Protein 8R1O (pdb70)

Nearest PDB structures (foldseek):
  8r1o-assembly1_C  TM=1.003E+00  e=1.186E-67  Thermochaetoides thermophila DSM 1495
  8pel-assembly1_C  TM=9.789E-01  e=1.411E-55  Thermochaetoides thermophila DSM 1495
  2wnr-assembly1_E  TM=8.772E-01  e=3.659E-22  Methanothermobacter thermautotrophicus
  9g8n-assembly1_N  TM=9.157E-01  e=3.297E-21  Homo sapiens
  5k36-assembly1_A  TM=8.567E-01  e=1.113E-18  Saccharomyces cerevisiae S288C

Foldseek 3Di:
DDDDADDVVLLVVQLVQLVVQAHPVRDGQLDFADWDWDADPAFLWIWIDRDQWIKIKGKDKDKDQAPDPQQFWAEEAEAEQEDCLQPVNHHPPDDDPVRVVLRVLQVLQVVLVPFADRVVQRLGGNGIGIYMYMYMYGNYAFFDCSQRRLLRNLLSLQRHFAFDWDQDPNDIDTDDCVRDPTHRGHTDWRKGKWKWFAAPPQRPRIGTTHTNNRVSNTQWMKIWIATLVLRTSDIDRPDGRDDPVVVVVVNSVSVNVVNNVSVVVSVVVSVVVVVVVPD/DPVPADQLGFADKDKAWCPDVPALTWMWIDGHFWTKIKGKHAWAAVAQFAQEFEAEAEDCQQDPHNVVCVVVVVVRVVLRVLLRQLQVVWFPRNVPGRTYMYMYMYGNHAFDPNSQRRNQRRQSRCVRSVGHTNARQHKWKKWWPAAQVSVDPPTAIGIRDTPVCVVPTFMWMFTAGHLDLHTSDIGGPGDHDPVRVVRRSVSGSVVRNVVRVVSVVNVVVVVVVVVVPD/DDDLVVCCVPVVLVSQVPQQDQDPPDPPRHGAGPVRHHQLGFFAKAWDKCPDVQALTWIWIDGPQWTKIKGKHKDKFFVVNFPPDDWDPCVVACCPSRVLEAEFEAADAPLDPCRDPPHDDDCVRVVLRVVLVVLVVLVPQFPQVVQFAWAPPCPITGGIGIRIYIYMYTSHAFAPPNQRVNLRSLLRLQRRWAFRWYADVVVRDIDGDPPHTHHTPGPFDWGKWKWFWRFPPVRDIRTHTRQTNVRCVRGQWMKMWIWTCPVVDTDTSDIDTDRDDPCDPVNVVVVSVSVVVVVVSVVVNSD/DEQVDQDKDKDKCPPVVALIWMWIDYNWWIKIKGKHEFAADDPVPQAQAFAQEFEAEAELDDGDEQLRVVLRVLLRQLVVQWFPRRVRRRTYMYIYMYTNTAPDDPVDDDDRHDRDHQLLCSQNRLLRSQLRCVRSVGHTPFGKGKKKWFFADDDPDTDTDISDGSNSNVNGQKMWMWMATPVRHTRDTDMDHDDDVVVSVVVSCVGRPDVPVVVVSVVNSCVVCCVVCVVVD/DDADAQLLLLVLLVQCQDPQRCHPVSDHQQDAFDKDKDWCPDPPFLTKMKIATPVGWIKIKTKHWDKDFDCDFDLLEAEAAAAPPDPSDDPLRVVLRVVLSLLQCLVRVLRVLQCQAPGIGTRMYMYMYGPDHCNDRCNQVSQLRVLRRLQSRFDFQFPDDHVPRTDGDDDSVVGAGRCHVLGRKHKWWWFDRNLDIGTNHDRSNLLNGLWIKTWIWGFVCGRIDTRDIDTDPRNVQVYDWFDDDPPDDPDPDRSTGDRNDDHDDPVSVVVNVVQVPPSPGSVNVSCVVSVPHDD/DVVDDDDDPDADDPDDDPPVDPCVVPDFAAQPDPQLDAFDKDKAWCPPVVALIWMKIWTALRNDPPNIAWIKIKGKHAWAADDVVVQFDQFAAEFEFEAEACQQALGVDDPDGDVLRVVLRVLLSQLQVQFFGRNVDGSTYMYMYMYGDGFSDRNPVVVVLPDCVLSSLLNSQRSLLRSLLRCVSSVGHTNARWGKWKWFFADQDPDHTDIGTHDDSSNGPDTQKMKIFGAGVVVRDTRGIDIDHDDPPVVVVVVVVRVVSSVSRRVVSVVVSVVNVVVVD/DFDWDAFFRWDDVVPQQDDPVDDEAEDEQWDADPVRIITGHHTATKDADNVRSYIYGDDWAAADAADAFFKAWWFFAADDPFWTFTHRGDPQGTATEGQQQAAVDDPVRGDDADHRFIWTWGFHDDDPPDGTYTHQAPVVVSHRPPTTTDDAAWDKAFFILSLLVLVPPPPNCPVVVPCLQCQQQVVDPPLPPNVNHDDWDWDQGSNRIIIIHDPDPLSRVLSRCLSHCCRVVVAGNVSSSVSSVVSSVVSD/DQPDWFAAQAWDDQDLQAAEDEQWDDDPVGSTIGGHHTAGWDADPRYIYGDHLADADQDDAFFWFKWFWADDDQQWTFTDGRHPGTAIEGVVQAAQVPCVPVVCVVVCSVVVVLQHDHGWMWIWGFHDADPVRHTYTHANPLQTGTDAAKDKDFFRLVQLSAAEADDPDQKEWDCFPPRQGTKIWGRRSSRMIIIGHDDPSHNYDDCVNCRRPHDHDDGDPSNVLLSLLLVLQRVLCSNNNHHRYPVLSVLLSVLQQVVQCPDPVHSSDRHCDDPNSVVSVVVSVD/DDWFAAFAWDFFCVAEPEDEQWDDDPRTIGGRAGADKDWCPDVHIHIYGDNDDADAFWKFKWFFAADDQFWTKTKTAGTNNHGDPDIAIAIEGLCQEAQPPSVPGTRQLADHGGFMWTWGFHACDPDGYTYTHQHDLQTGTDWDADPVRATWADPDQQWTAGPPVGDIGGHRDRND

Sequence (2335 aa):
PREVEPSLSERQFVLQALQEGLRLDGRQLDQYRPLSLTFGDQYGVADVTFGKTRVLAKASAEVTVPYADRPLDGIFTIATELSPMTSPTFEVNRPTETEVLLSRLLEKTIRRSGALDTESLCLVAGQKCWSIRVDVHVMSHDGNLVDAACIAVVAALRHFRKPDTSIESGVLTIYTPAEREPVPLSWLHTPFCVTWSFFGDEGEIAVLDATWLEEQVRVGSCTISMNKHGEICQIAKLGGTPVEAVSLLQCTSIALTKVKEFSDLVDKKLAEDFKRRNPRVDGRRWNELRRVHAQIRTQAAADGSSYLEMGHTKVMCVVTGPSEPGKEAEVVVSIVIAGFSSVDRKRHGRNDKRIIEMQSTVANALSASLHTHLFPHSQITISLHVLSQDGSLLAALINAATLACVDAGIPMTDYVVACTAGSTSTYAANDENADPLLDLNHQEEQELPWLTVATLGESDKVAVLVCESRVQVSRLEGMLAVGVDGCKQIRAILDHVVRQKGRRMIREGTFPRGIFAKLSPHPYLLRTLCPDPSNSSSTPQRTNGRRPNEARPFRVNLGSLSHAHGSALVRAGDTTVLCGVRGEVLPVERIPLFRQPDVGRGELKEYDLLVPNIELATGSAPQFLPGVPPTALAQTLSTRVYSLLHSTRLVSAEELRIWYRPVQDRVVAYWVLYIDLVFLSFDGNPFDVAWAAVVAALRDTKLPVARWDPDREMVVCSKTETMKLTIKGLPIACSAAVFLEKKNRHWILLDPDRLEESLCKEVITMVVDFSDGETRIRAIEKQGGTVFGRELIRSFALVAEDRWKVVKEVMKTTTATTAPEAALGVLPRADGSARYSHAGYTVTASVNGPIEAQRRDEHPYEAHVDVIVRPAAGVGGTRERHLESILQSSFAQIILVKSFPRSLIQIVLQVEESPENEYVNTKLVQASLNFAVMPALFQTAMLALLSAGVPMRATATATAIALASENGATKTLIDPSPRQVELAQSVHVFAFTSQDELLLAESEGDFTIKEWDAAYETAKNIPDLRHFIRSTMEAKVATDLHWKSHVLLSPAELAYLHASLSLTPPIRPDGRSPTQFRPLIAETGILPGANGSARVCFADGTEAIVGVKAEVEKTTGEASWVEITVEIPGVRDDDSGMVFLAQLLGEALLADGEFVKKLWINRRYHWKLYIDILLISPPLSYPLPLLSLTTHLALLSTRLPRLKSEGDEDPYFDDDWAVAPYLFPRTRPPITLLVMAVGNNILFDPSKEELAVADVALAVSVTATGRKLRLLSIRTIDPPSRLTPPGVPNSSEPIEPIEGVWRAPRGGAKRLVLGALVQKVLEKGGVVDEVLDALEGVELDRRRINGPAGATIPPVYEDSGISEVKALKIRSRPSNIIRKIYLKTGVTPSASGSAYLELETSANSGVSGLKLSCTVHGPRSLPRSSPFSPHMVVSTHVKYAPFATKQRRGYLRDPTERDLGIHLEAALRGAIIADRWPKSGVDIIISIIEGDQDREASKTQGDEVWDMMNTLSGCITVASAALADAGIDCVDTVAGGVAALVQDSDGSPEIVVDPIPSEHRKILAACCVAYLPMRDEVTNLWFRGDLPASDMDLYTELVEKGIQASRSANRVLVDCLTETVTRPFVLPGETIDPSLVPTHPKHPLRLGPGLRHVPPSDIIPTVAGQLITNLNKNSMWVEYNSQRYVPTQNDLVLAQVLRSTQDSYLCLITPHTPPATLPHLAFESATKKTRPQLQPGQLVYARVSLANRHMDPELECVNPSTGKADGLGPITGPGCVFEVSLGFARRLLMAKSREEGKVGVLEMLAGEDPSIGEAGAGLAFETAVGRNGRVWVGSEDVKTVIIVGRALQETDRGNLTIEGQRKLVRRLLREMRSSSDIVTPGELITTSPQFMRGHGTYIPPGTTSIISSVAGTILRTNKLLSVRPLRARYTPEVGDLVVGRIIEVQARRWRVDVGSTQFASLPLSAINLPGGILRKRTETDELQMRSFFSEGDLLVAEVQGVYGDGGAVLHTRSLKYGKLRNGVFVAVSGMGGGGGVVRSRRQVWTLEGANGAGLIDVVLGVNGYVWIAKHTEDGPGEDPSANMYSSQNDRIEAETMREIARLRGVVMALVENGLRVDEDMVMRGYREAVEMALVSPEGPEDVYLGGERGRQLAAALTAPTLALPGQLLGPISKYQPGPGTHVHESNLYSSLLGTVHVTQPELPTISVSAILPEVGNIVLCRVIRITPRQAVVTILVCGDTVLDAEWQGLIRVQDIRATEKDRVKVYESFRPGDIVRAEVISLGDQANYYLSTARNELGVILATSEAGNTMYPVSWREYRDPITGLTELRKVAKP

Solvent-accessible surface area: 86904 Å² total; per-residue (Å²): 61,156,54,27,63,7,0,48,9,16,82,117,11,1,57,80,0,4,99,89,29,48,2,29,56,40,15,109,42,65,77,21,9,109,41,56,5,70,24,22,73,22,63,0,6,0,24,0,32,0,36,61,0,21,0,4,0,28,0,3,2,40,6,33,15,7,86,93,122,39,61,98,87,2,59,2,35,8,26,5,34,2,1,3,10,4,19,15,8,13,31,56,90,117,98,34,131,55,22,44,44,1,24,45,11,0,11,8,0,1,94,104,2,21,0,18,28,58,123,53,0,43,29,39,73,31,83,17,3,2,10,0,48,0,4,1,6,2,0,2,14,4,0,2,7,22,0,0,0,0,0,0,0,0,0,0,0,63,10,14,58,29,12,32,37,25,97,87,118,63,88,16,31,6,32,10,28,47,83,90,145,26,63,69,8,47,41,112,78,12,0,0,0,0,7,6,0,0,3,0,104,98,2,104,21,25,0,0,0,2,26,33,29,7,32,46,11,65,51,9,30,1,5,0,0,0,1,66,110,3,30,0,0,0,0,6,0,20,2,21,34,8,0,91,11,107,35,1,36,105,2,5,68,40,0,33,79,35,0,91,80,7,3,83,46,0,56,128,62,26,57,64,16,106,111,198,78,78,144,218,21,120,82,18,147,100,57,47,17,20,148,17,76,7,90,16,44,28,0,36,30,6,31,0,0,0,32,0,21,0,14,122,0,15,0,0,0,7,0,52,0,6,21,38,116,80,118,83,8,89,24,63,8,24,9,19,12,0,16,12,7,3,110,76,36,182,114,19,32,176,46,90,132,44,23,62,12,14,46,27,0,0,16,54,0,0,48,20,2,6,15,11,96,74,26,24,97,1,36,0,38,0,8,0,0,0,3,16,20,24,4,0,10,14,0,0,0,0,0,0,0,0,0,0,0,6,5,4,11,2,14,0,35,22,0,0,0,0,0,0,0,0,2,48,8,40,39,80,52,86,66,138,143,25,58,20,4,0,0,0,32,46,117,14,24,103,103,30,2,41,0,0,0,0,1,15,1,64,50,50,34,0,0,0,0,9,0,46,11,57,0,33,44,80,29,1,108,26,0,0,63,22,0,18,62,0,0,92,56,0,23,58,50,0,14,98,23,1,45,71,46,0,81,130,34,74,182,142,86,156,40,87,171,47,10,34,31,58,0,22,33,59,47,16,0,36,142,37,0,24,39,43,122,103,82,119,100,40,69,48,62,4,39,68,36,28,93,16,100,58,24,10,99,13,119,26,64,78,50,28,5,63,42,11,29,2,1,0,35,0,56,0,28,62,0,8,0,2,0,1,0,18,0,13,2,0,15,23,79,61,4,12,28,25,104,89,28,144,140,72,46,37,29,24,54,24,17,13,0,0,2,0,5,8,49,21,16,48,0,1,0,57,74,21,17,50,47,56,51,102,68,34,46,18,12,9,3,4,0,27,0,3,1,3,1,14,22,2,138,1,0,33,10,122,25,0,42,5,43,61,122,43,200,191,73,102,0,7,0,0,6,0,0,4,0,6,0,4,0,11,1,2,17,0,4,13,8,1,0,0,0,2,0,0,0,1,0,0,75,24,0,85,0,7,55,20,113,46,17,60,135,109,130,75,10,1,0,13,106,118,109,74,58,126,8,94,26,109,29,5,1,2,3,2,9,0,0,0,0,44,58,167,235,60,109,65,30,38,0,12,1,2,13,55,70,0,54,83,38,3,116,3,41,0,8,0,1,0,9,38,65,107,49,85,24,50,0,26,9,0,8,0,19,3,4,28,28,2,23,44,99,49,0,77,56,4,0,112,44,0,30,84,18,17,85,77,1,76,105,50,2,168,50,66,74,90,51,98,63,15,88,30,45,20,43,42,2,54,89,12,3,2,1,0,89,4,6,14,6,3,5,0,0,0,0,0,0,5,0,18,4,70,17,69,110,145,54,31,65,28,101,40,3,24,4,35,1,7,3,28,24,12,13,8,60,10,20,4,31,10,37,2,3,22,36,1,3,61,29,0,0,23,52,0,3,21,10,106,42,26,2,33,20,10,0,14,0,0,0,0,10,8,20,30,24,86,19,94,106,15,14,48,23,31,74,54,7,8,13,21,4,3,12,6,8,4,0,1,2,0,0,0,0,0,0,8,20,6,10,4,19,0,64,0,9,0,13,4,9,0,0,0,5,18,61,94,156,88,66,71,88,62,40,61,17,1,15,38,50,65,26,69,115,15,60,3,8,0,2,0,0,9,0,29,82,60,69,2,0,5,0,0,1,16,8,43,0,32,28,144,38,0,15,56,0,6,61,35,6,66,109,82,41,79,13,109,117,26,2,71,36,26,3,60,60,70,8,52,74,16,8,122,32,43,101,156,43,72,6,3,7,1,1,0,6,4,0,56,37,1,0,54,54,124,87,20,16,1,7,34,12,5,50,35,45,56,30,34,56,54,105,23,78,32,50,35,5,83,51,12,12,1,0,0,26,0,16,24,55,42,14,6,10,0,0,0,0,0,30,13,46,56,73,113,82,116,30,84,48,82,24,14,62,32,47,7,58,15,19,75,48,166,110,70,45,43,31,22,16,8,4,15,56,0,4,10,12,2,11,48,11,69,14,43,6,8,85,51,0,67,18,8,166,54,31,10,10,48,0,27,2,1,0,0,1,0,0,45,39,76,16,56,17,0,11,3,0,1,4,0,5,0,2,0,1,4,13,0,62,22,27,134,69,174,16,143,23,106,118,61,10,135,38,56,134,88,124,93,58,2,71,60,7,4,86,166,53,37,0,12,0,1,1,2,0,0,0,0,38,134,22,29,0,0,5,12,27,61,11,0,10,2,0,0,34,9,0,0,0,0,0,0,8,2,70,76,57,133,6,70,1,5,0,0,6,11,7,27,4,27,0,13,60,10,13,54,13,85,56,64,132,158,27,31,80,100,104,65,108,19,16,8,69,27,24,40,5,13,5,84,65,133,18,5,28,40,0,0,84,61,0,8,63,133,56,7,0,0,11,68,7,0,86,57,1,34,55,32,138,73,124,100,130,78,9,54,6,7,56,0,43,20,54,51,25,44,94,43,74,101,16,147,85,132,83,170,79,102,89,116,28,103,18,76,56,80,81,20,6,126,13,100,16,105,17,38,35,1,76,21,8,39,2,0,0,35,2,41,14,35,30,21,50,75,113,77,74,16,2,3,2,0,4,0,8,0,9,7,22,44,26,16,74,121,112,72,33,33,13,32,22,2,49,2,30,17,62,1,92,13,5,14,2,3,28,54,83,26,74,48,192,108,102,14,61,15,4,80,1,0,5,34,2,0,37,3,0,0,25,0,1,4,0,19,59,52,49,42,36,0,4,0,18,0,6,0,14,0,2,1,6,8,55,27,16,86,34,4,155,106,60,74,36,42,25,22,15,13,1,5,4,0,11,4,0,0,2,0,0,6,0,0,1,6,44,19,18,2,3,6,0,2,4,0,0,6,1,5,0,0,3,2,57,51,76,156,39,88,40,89,32,7,1,12,3,5,17,20,5,9,90,118,15,55,0,2,0,0,0,0,4,0,36,93,20,48,7,5,3,0,1,1,0,12,1,29,5,36,20,104,40,26,98,56,5,61,77,0,13,48,52,0,0,66,2,0,74,35,4,15,144,39,0,27,74,19,0,57,149,64,95,172,64,55,24,11,10,0,15,56,71,6,84,114,103,82,30,10,125,69,137,165,58,121,46,170,51,19,77,10,20,70,100,26,90,95,82,64,8,17,0,11,4,6,0,24,4,15,62,46,124,136,134,3,11,0,56,1,14,41,38,8,76,30,17,68,29,74,85,105,25,54,0,0,0,6,0,48,126,59,48,127,80,13,4,26,0,12,0,7,59,23,9,24,34,0,33,0,45,10,84,7,11,86,95,18,62,138,186,87,46,44,107,12,97,57,7,23,0,0,23,0,35,0,34,52,22,42,85,10,8,47,6,34,1,16,1,22,39,96,99,81,31,130,22,86,67,15,8,37,25,120,29,74,4,0,5,4,92,11,8,14,7,1,0,61,12,20,56,59,101,97,22,97,82,106,0,54,1,0,0,30,39,1,2,31,29,124,22,103,108,4,39,87,36,70,105,19,35,80,30,121,49,20,12,0,87,0,10,30,0,21,0,4,17,157,59,19,72,4,0,9,8,0,0,38,0,0,34,31,0,12,148,39,45,54,71,50,80,17,0,54,143,8,0,80,98,0,13,120,106,31,195,85,45,116,57,1,13,0,0,18,56,98,34,42,77,47,100,119,28,135,116,11,161,14,4,34,64,35,118,75,59,72,12,0,27,0,2,4,3,0,14,20,55,131,85,150,85,66,5,22,3,156,37,39,35,53,54,26,76,15,79,100,39,12,20,1,0,0,24,0,44,57,8,47,54,121,80,0,29,0,33,3,12,7,15,3,26,0,5,0,32,10,83,7,2,42,33,37,9,6,158,132,57,178,129,56,79,46,0,50,11,42,2,44,72,6,0,21,55,0,4,0,0,2,0,44,1,90,18,57,124,92,37,24,7,3,13,0,33,1,136,38,146,88,21,13,28,4,40,1,0,1,17,6,42,4,65,5,49,66,26,34,29,15,23,56,118,32,193,139,18,20,4,13,4,106,18,17,58,67,8,25,50,0,1,0,0,1,0,13,11,6,28,0,1,0,2,51,29,22,172,100,15,16,6,124,95,124,107,74,57,41,11,14,2,32,5,62,150,13,70,28,54,4,6,55,0,0,1,2,0,31,6,0,0,39,3,0,0,79,54,24,35,116,0,2,16,48,35,0,32,96,0,10,135,47,0,20,111,28,1,107,119,12,131,96,12,46,97,38,7,26,7,16,22,123,28,2,143,98,1,10,65,49,4,98,113,159,85,46,0,31,5,1,54,88,30,8,46,36,79,128,57,80,17,11,106,7,0,0,14,25,113,65,43,0,26,0,0,20,7,0,42,23,80,61,96,122,107,208,72,23,29,6,19,7,58,86,130,35,2,110,78,43,47,64,0,12,0,43,0,24,72,4,49,41,143,60,0,10,0,10,0,2,0,8,48,111,54,63,5,114,18,72,8,23,0,8,0,32,25,66,7,0,55,67,85,84,88,136,125,5,117,1,67,34,0,0,14,18,14,2,3,0,60,0,29,1,53,8,54,2,16,88,23,32,12,23,0,13,0,21,125,88,102,2,0,1,37,53,7,52,8,78,59,50,24,93,19,79,71,53,31,122,137,38,4,94,1,76,130,41,42,113,63,17,92,5,10,5,5,105,111

Secondary structure (DSSP, 8-state):
-PPP---HHHHHHHHHHHHTT--TTS--TT-PPPEEEEE-SSTTEEEEEETTEEEEEEEEEEEE---TTSSSS--EEEE----TTT-TTSBTTB--HHHHHHHHHHHHHHHHTT-B-HHHH-SSSSS-EEEEEEEEEEEE-SS-HHHHHHHHHHHHHHH-EEPPEEEETTEEEE--TTTSPPEEPPBS---EEEEEEE-STTS--EESS--HHHHHH-SEEEEEEE-TTSEEEEEE--SSS-B-HHHHHHHHHHHHHHHHHHHHHHHHHHHHHHHHH--/--TTS-TT----EEEEES-SSSSSEEEEEEETTEEEEEEEEEEE----S-EEEEEEEE-TTTSS-HHHHS--HHHHHHHHHHHHHHHHTTB-GGG-TT-EEEEEEEEEE-SS-HHHHHHHHHHHHHHHTT--BSS-EEEEEE-BSS-TTTT-SS--B-SS--HHHHHHS--EEEEEETTSS-EEEEE--S-EEHHHHHHHHHHHHHHHHHHHHHHHHHHHHHHHHHHTT-/---HHHHHHSSHHHHHHHHHS--TT-SS-----TTS--TT-PPPEEEEET--SSSSEEEEEEETTEEEEEEEEEEEEEGGG-TT---------HHHHTT-B--EEE--TTSSGGG-TTSPP-THHHHHHHHHHHHHHHTT-S-HHHHEEE-------EEEEEEEEEEEEEEE--S-HHHHHHHHHHHHHHH-EEEEEEEETTTTEEEEEEEEEEE----S--EEEEEEEEE-----EEEEES--HHHHHH--EEEEEEEE-TTSS-EEEEEEEES-SS--HHHHHHHHHHHHHHHHHHHTT--/--TT--S-EEEES-SSSSSEEEEEEETTEEEEEEEEEEEEPPGGG--SSSPEEEEEEE-SSS---HHHHHHHHHHHHHHHHHB-GGGSTTEEEEEEEEEEE----TTS---SS--S--GGGHHHHHHHHHHHHHHHT--BS--EEEEEEEEEEETTEEEEEES--HHHHHHSSEEEEEEEETTS-EEE--EEEEE-HHHHHHHHHHHHH---HHHHHHHHHHHHHHHHTTTT-/-----HHHHHHHHHHHHSSS---TT---TTPPPPEEEEES-STTSSEEEEEEETTS-EEEEEEEEEEEE--------EEEEE-TTS-S--HHHHHHHHHHHHHHHTTSHHHHHT--SSSEEEEEEEEEE--S---S--HHHHHHHHHHHHHH-B---B-S-SSSPP-B---TTTSPBSS---PPPEEEEEEEETTEEEES--HHHHTT-SEEEEEEEEE----EEEEEEEE---GGGGSPPP-------SS--TT------S-EEHHHHHHHHHHHHSTTSHHHHHHHHHHTS--/--SS----SSPPBPP-B----HHHH-S-----S-TT----EEEEE-S-TTSSEEEEEEEETTS-TT-EEEEEEEEEEEEEEPPTTS---SS-EEEEEEEE-GGG-S-SS-SS--HHHHHHHHHHHHHHHHHB-STTSTTEEEEEEEEEEE-SS-HHHHTTSS-HHHHHHHHHHHHHHHHHHHHHHHT--BSS--EEEEEEEE-SSSS--EEEES--GGGSS-EEEEEEEEEETTTTEEEEEEEEEEEEGGGHHHHHHHHHHHHHHHHHHHHHHHHHHHHH-/-PPEE-TT-PPPTTTS---SSS--EE-TTEEE-TTS-EEE-SSEEEEEETTTTEEEEE---SS----TT-EEEEEEEEE-SSEEEEESSSSSPPEEEETT-STT--TTT-----TT-EEEEEEEE--SSSPPEEESS-TTT---TT-EE--SSEEEEE--HHHHHHHHSTTTTTTS---HHHHHHT-STT-SS-TT----EEEE-SSSEEEEE-S-HHHHHHHHHHHHHHHHHT--HHHHHHHHHHHHHHH-/--SS-B-TT-EEE-STT-EE-TTEE--TTSS-EEESSSEEEEEETTEEEEEESS--B---TT-EEEEEEEEEETTEEEEE-SBSSPEEEEGGGB--TTHHHHT-HHHHHHTGGGT--TT-EEEEEEEEE-TTS-EEEEB-STT-EE--SEEEEE-S-TTT---B---S-SEEEE--STT---EEEEE-TTSEEEEEE--TTSS-----GGGG--PPPP--HHHHHHHHHHHHHHHHHHHTT--BSHHHHHHHHHHHHHHHHHSTT-TT-----THHHHHHHHHHH-/--EE-TTEEEEETTT-EE-TTEEEETTEEEE-SSEEEEE------EEEEE-----TT-EEEEEEEEE-SSEEEEEEEEETTEEEEEEEEEEEEGGGT-SS-TTT--STTT--TT-EEEEEEEEEPSTT-EEEE--STT-EEEE-B-TTS-B-B-SSSSEEE-TTT--EEE--B---

InterPro domains:
  IPR001247 Exoribonuclease, phosphorolytic domain 1 [PF01138] (32-164)
  IPR015847 Exoribonuclease, phosphorolytic domain 2 [PF03725] (190-257)
  IPR020568 Ribosomal protein uS5 domain 2-type superfamily [SSF54211] (4-217)
  IPR027408 PNPase/RNase PH domain superfamily [G3DSA:3.30.230.70] (1-292)
  IPR033100 Exosome complex component RRP45 [cd11368] (7-266)
  IPR036345 Exoribonuclease, PH domain 2 superfamily [SSF55666] (186-293)
  IPR050590 Exosome complex component Rrp42 subfamily [PTHR11097] (8-273)

B-factor: mean 125.33, std 23.7, range [72.53, 227.9]

Structure (mmCIF, N/CA/C/O backbone):
data_8R1O
#
_entry.id   8R1O
#
_cell.length_a   1.00
_cell.length_b   1.00
_cell.length_c   1.00
_cell.angle_alpha   90.00
_cell.angle_beta   90.00
_cell.angle_gamma   90.00
#
_symmetry.space_group_name_H-M   'P 1'
#
loop_
_entity.id
_entity.type
_entity.pdbx_description
1 polymer Rrp45
2 polymer 'Exoribonuclease phosphorolytic domain-containing protein'
3 polymer 'Exoribonuclease-like protein'
4 polymer 'Exoribonuclease phosphorolytic domain-containing protein'
5 polymer 'Exoribonuclease phosphorolytic domain-containing protein'
6 polymer 'Exosome complex component MTR3'
7 polymer 'Ribosomal RNA-processing protein 40'
8 polymer 'Putative exosome complex protein'
9 polymer "Putative exosome 3'->5 protein"
#
loop_
_atom_site.group_PDB
_atom_site.id
_atom_site.type_symbol
_atom_site.label_atom_id
_atom_site.label_alt_id
_atom_site.label_comp_id
_atom_site.label_asym_id
_atom_site.label_entity_id
_atom_site.label_seq_id
_atom_site.pdbx_PDB_ins_code
_atom_site.Cartn_x
_atom_site.Cartn_y
_atom_site.Cartn_z
_atom_site.occupancy
_atom_site.B_iso_or_equiv
_atom_site.auth_seq_id
_atom_site.auth_comp_id
_atom_site.auth_asym_id
_atom_site.auth_atom_id
_atom_site.pdbx_PDB_model_num
ATOM 1 N N . PRO A 1 2 ? 96.86000 89.87300 110.01500 1.000 150.00885 2 PRO A N 1
ATOM 2 C CA . PRO A 1 2 ? 97.22800 88.67000 109.26300 1.000 149.10701 2 PRO A CA 1
ATOM 3 C C . PRO A 1 2 ? 96.02700 87.78000 108.97000 1.000 149.12165 2 PRO A C 1
ATOM 4 O O . PRO A 1 2 ? 94.90400 88.13100 109.32300 1.000 149.89318 2 PRO A O 1
ATOM 16 N N . ARG A 1 3 ? 96.26600 86.64300 108.32200 1.000 160.21134 3 ARG A N 1
ATOM 17 C CA . ARG A 1 3 ? 95.17900 85.74000 107.97700 1.000 160.59201 3 ARG A CA 1
ATOM 18 C C . ARG A 1 3 ? 94.53900 85.17400 109.24000 1.000 159.19952 3 ARG A C 1
ATOM 19 O O . ARG A 1 3 ? 95.20200 84.95200 110.25600 1.000 154.42820 3 ARG A O 1
ATOM 40 N N . GLU A 1 4 ? 93.23200 84.93900 109.16600 1.000 152.69936 4 GLU A N 1
ATOM 41 C CA . GLU A 1 4 ? 92.48600 84.48300 110.33000 1.000 151.49334 4 GLU A CA 1
ATOM 42 C C . GLU A 1 4 ? 93.02200 83.14600 110.82400 1.000 148.24508 4 GLU A C 1
ATOM 43 O O . GLU A 1 4 ? 93.43300 82.29000 110.03700 1.000 148.83734 4 GLU A O 1
ATOM 55 N N . VAL A 1 5 ? 93.01700 82.97200 112.14500 1.000 131.28369 5 VAL A N 1
ATOM 56 C CA . VAL A 1 5 ? 93.41400 81.70200 112.73800 1.000 129.21550 5 VAL A CA 1
ATOM 57 C C . VAL A 1 5 ? 92.30000 80.68400 112.54500 1.000 132.23626 5 VAL A C 1
ATOM 58 O O . VAL A 1 5 ? 91.11100 81.01400 112.63700 1.000 134.19458 5 VAL A O 1
ATOM 71 N N . GLU A 1 6 ? 92.68100 79.43400 112.28300 1.000 133.46254 6 GLU A N 1
ATOM 72 C CA . GLU A 1 6 ? 91.68100 78.40100 112.05400 1.000 130.55650 6 GLU A CA 1
ATOM 73 C C . GLU A 1 6 ? 91.62600 77.42600 113.22100 1.000 128.45206 6 GLU A C 1
ATOM 74 O O . GLU A 1 6 ? 92.65100 77.16600 113.85800 1.000 131.19312 6 GLU A O 1
ATOM 86 N N . PRO A 1 7 ? 90.46100 76.86100 113.53300 1.000 112.18490 7 PRO A N 1
ATOM 87 C CA . PRO A 1 7 ? 90.41700 75.78500 114.52500 1.000 118.81993 7 PRO A CA 1
ATOM 88 C C . PRO A 1 7 ? 91.06000 74.52000 113.98500 1.000 119.66420 7 PRO A C 1
ATOM 89 O O . PRO A 1 7 ? 91.08000 74.26500 112.78000 1.000 117.06037 7 PRO A O 1
ATOM 100 N N . SER A 1 8 ? 91.58500 73.71500 114.90000 1.000 131.16014 8 SER A N 1
ATOM 101 C CA . SER A 1 8 ? 92.15700 72.44100 114.50700 1.000 129.15949 8 SER A CA 1
ATOM 102 C C . SER A 1 8 ? 91.07000 71.53800 113.93700 1.000 130.55766 8 SER A C 1
ATOM 103 O O . SER A 1 8 ? 89.89800 71.61900 114.31300 1.000 137.85246 8 SER A O 1
ATOM 111 N N . LEU A 1 9 ? 91.47000 70.65400 113.02400 1.000 124.66362 9 LEU A N 1
ATOM 112 C CA . LEU A 1 9 ? 90.49000 69.77200 112.41300 1.000 126.32716 9 LEU A CA 1
ATOM 113 C C . LEU A 1 9 ? 89.77800 68.92600 113.45800 1.000 128.15290 9 LEU A C 1
ATOM 114 O O . LEU A 1 9 ? 88.65500 68.47400 113.21700 1.000 127.74614 9 LEU A O 1
ATOM 130 N N . SER A 1 10 ? 90.39900 68.71600 114.61800 1.000 126.20807 10 SER A N 1
ATOM 131 C CA . SER A 1 10 ? 89.68600 68.10400 115.73200 1.000 122.51800 10 SER A CA 1
ATOM 132 C C . SER A 1 10 ? 88.52700 68.98400 116.17900 1.000 123.37339 10 SER A C 1
ATOM 133 O O . SER A 1 10 ? 87.40000 68.50800 116.35400 1.000 124.22744 10 SER A O 1
ATOM 141 N N . GLU A 1 11 ? 88.78700 70.27700 116.37700 1.000 130.03933 11 GLU A N 1
ATOM 142 C CA . GLU A 1 11 ? 87.71300 71.19700 116.73900 1.000 128.09223 11 GLU A CA 1
ATOM 143 C C . GLU A 1 11 ? 86.67000 71.28400 115.63600 1.000 129.31943 11 GLU A C 1
ATOM 144 O O . GLU A 1 11 ? 85.46600 71.29000 115.91000 1.000 130.29393 11 GLU A O 1
ATOM 156 N N . ARG A 1 12 ? 87.11200 71.36900 114.38200 1.000 125.68865 12 ARG A N 1
ATOM 157 C CA . ARG A 1 12 ? 86.16500 71.45700 113.27700 1.000 117.87425 12 ARG A CA 1
ATOM 158 C C . ARG A 1 12 ? 85.26000 70.23500 113.24400 1.000 120.34690 12 ARG A C 1
ATOM 159 O O . ARG A 1 12 ? 84.03500 70.35400 113.14900 1.000 124.07367 12 ARG A O 1
ATOM 180 N N . GLN A 1 13 ? 85.85100 69.04400 113.32400 1.000 113.09979 13 GLN A N 1
ATOM 181 C CA . GLN A 1 13 ? 85.05300 67.82600 113.27500 1.000 109.28090 13 GLN A CA 1
ATOM 182 C C . GLN A 1 13 ? 84.12000 67.73200 114.47200 1.000 109.26986 13 GLN A C 1
ATOM 183 O O . GLN A 1 13 ? 82.94400 67.38100 114.32600 1.000 116.19954 13 GLN A O 1
ATOM 197 N N . PHE A 1 14 ? 84.62200 68.04200 115.66600 1.000 101.62197 14 PHE A N 1
ATOM 198 C CA . PHE A 1 14 ? 83.79700 67.89300 116.85800 1.000 102.67913 14 PHE A CA 1
ATOM 199 C C . PHE A 1 14 ? 82.60900 68.84400 116.82300 1.000 104.23897 14 PHE A C 1
ATOM 200 O O . PHE A 1 14 ? 81.46600 68.43400 117.05200 1.000 114.93343 14 PHE A O 1
ATOM 217 N N . VAL A 1 15 ? 82.85700 70.12100 116.53500 1.000 106.66213 15 VAL A N 1
ATOM 218 C CA . VAL A 1 15 ? 81.76600 71.08800 116.48300 1.000 107.14354 15 VAL A CA 1
ATOM 219 C C . VAL A 1 15 ? 80.70500 70.62800 115.49800 1.000 111.18599 15 VAL A C 1
ATOM 220 O O . VAL A 1 15 ? 79.50400 70.68700 115.78100 1.000 113.73174 15 VAL A O 1
ATOM 233 N N . LEU A 1 16 ? 81.12900 70.16700 114.32200 1.000 115.67425 16 LEU A N 1
ATOM 234 C CA . LEU A 1 16 ? 80.17400 69.61400 113.37100 1.000 113.03685 16 LEU A CA 1
ATOM 235 C C . LEU A 1 16 ? 79.49400 68.38100 113.94600 1.000 110.77451 16 LEU A C 1
ATOM 236 O O . LEU A 1 16 ? 78.27900 68.21100 113.80400 1.000 115.47329 16 LEU A O 1
ATOM 252 N N . GLN A 1 17 ? 80.26100 67.51600 114.60800 1.000 112.36796 17 GLN A N 1
ATOM 253 C CA . GLN A 1 17 ? 79.67300 66.32600 115.21100 1.000 115.36581 17 GLN A CA 1
ATOM 254 C C . GLN A 1 17 ? 78.63800 66.70800 116.26000 1.000 115.72216 17 GLN A C 1
ATOM 255 O O . GLN A 1 17 ? 77.52100 66.18300 116.26500 1.000 119.03690 17 GLN A O 1
ATOM 269 N N . ALA A 1 18 ? 78.98600 67.64100 117.14500 1.000 113.01020 18 ALA A N 1
ATOM 270 C CA . ALA A 1 18 ? 78.07600 68.00100 118.22500 1.000 107.40798 18 ALA A CA 1
ATOM 271 C C . ALA A 1 18 ? 76.77700 68.57700 117.68300 1.000 111.71409 18 ALA A C 1
ATOM 272 O O . ALA A 1 18 ? 75.69300 68.25500 118.18100 1.000 121.40152 18 ALA A O 1
ATOM 279 N N . LEU A 1 19 ? 76.86200 69.43300 116.66500 1.000 106.97179 19 LEU A N 1
ATOM 280 C CA . LEU A 1 19 ? 75.64800 69.99400 116.09200 1.000 106.90167 19 LEU A CA 1
ATOM 281 C C . LEU A 1 19 ? 74.76000 68.90900 115.50700 1.000 112.04777 19 LEU A C 1
ATOM 282 O O . LEU A 1 19 ? 73.53300 68.97600 115.64000 1.000 113.51933 19 LEU A O 1
ATOM 298 N N . GLN A 1 20 ? 75.35200 67.90100 114.86900 1.000 120.83934 20 GLN A N 1
ATOM 299 C CA . GLN A 1 20 ? 74.55600 66.78100 114.38700 1.000 119.07607 20 GLN A CA 1
ATOM 300 C C . GLN A 1 20 ? 73.84700 66.07700 115.53500 1.000 122.83168 20 GLN A C 1
ATOM 301 O O . GLN A 1 20 ? 72.77400 65.49800 115.33500 1.000 124.86982 20 GLN A O 1
ATOM 315 N N . GLU A 1 21 ? 74.42200 66.11400 116.73400 1.000 129.35381 21 GLU A N 1
ATOM 316 C CA . GLU A 1 21 ? 73.73800 65.62800 117.92400 1.000 125.14578 21 GLU A CA 1
ATOM 317 C C . GLU A 1 21 ? 72.74900 66.64000 118.48000 1.000 123.93039 21 GLU A C 1
ATOM 318 O O . GLU A 1 21 ? 72.08000 66.34400 119.47400 1.000 121.55254 21 GLU A O 1
ATOM 330 N N . GLY A 1 22 ? 72.65500 67.82300 117.88000 1.000 115.37845 22 GLY A N 1
ATOM 331 C CA . GLY A 1 22 ? 71.81500 68.86800 118.42700 1.000 112.27321 22 GLY A CA 1
ATOM 332 C C . GLY A 1 22 ? 72.39800 69.55900 119.63500 1.000 111.78770 22 GLY A C 1
ATOM 333 O O . GLY A 1 22 ? 71.66100 70.20900 120.37900 1.000 115.35483 22 GLY A O 1
ATOM 337 N N . LEU A 1 23 ? 73.70600 69.44800 119.84500 1.000 115.68845 23 LEU A N 1
ATOM 338 C CA . LEU A 1 23 ? 74.37400 70.00100 121.01000 1.000 110.01097 23 LEU A CA 1
ATOM 339 C C . LEU A 1 23 ? 75.40400 71.03500 120.57700 1.000 113.57471 23 LEU A C 1
ATOM 340 O O . LEU A 1 23 ? 75.94800 70.97300 119.47200 1.000 122.21726 23 LEU A O 1
ATOM 356 N N . ARG A 1 24 ? 75.62200 72.04400 121.41700 1.000 108.60466 24 ARG A N 1
ATOM 357 C CA . ARG A 1 24 ? 76.59900 73.12000 121.13200 1.000 107.73413 24 ARG A CA 1
ATOM 358 C C . ARG A 1 24 ? 77.56100 73.19500 122.31500 1.000 113.16902 24 ARG A C 1
ATOM 359 O O . ARG A 1 24 ? 77.13200 72.83500 123.41100 1.000 120.96437 24 ARG A O 1
ATOM 380 N N . LEU A 1 25 ? 78.82000 73.56400 122.09700 1.000 109.56014 25 LEU A N 1
ATOM 381 C CA . LEU A 1 25 ? 79.82100 73.67300 123.15000 1.000 109.98987 25 LEU A CA 1
ATOM 382 C C . LEU A 1 25 ? 79.41400 74.66900 124.22300 1.000 110.07760 25 LEU A C 1
ATOM 383 O O . LEU A 1 25 ? 79.92100 74.59800 125.34600 1.000 115.36677 25 LEU A O 1
ATOM 399 N N . ASP A 1 26 ? 78.51800 75.59200 123.90400 1.000 114.52152 26 ASP A N 1
ATOM 400 C CA . ASP A 1 26 ? 78.05200 76.58700 124.85400 1.000 119.99031 26 ASP A CA 1
ATOM 401 C C . ASP A 1 26 ? 76.88100 76.09500 125.69400 1.000 122.72576 26 ASP A C 1
ATOM 402 O O . ASP A 1 26 ? 76.45800 76.79900 126.61700 1.000 120.77679 26 ASP A O 1
ATOM 411 N N . GLY A 1 27 ? 76.34800 74.90900 125.40700 1.000 117.83207 27 GLY A N 1
ATOM 412 C CA . GLY A 1 27 ? 75.19200 74.40200 126.11300 1.000 112.93143 27 GLY A CA 1
ATOM 413 C C . GLY A 1 27 ? 73.86300 74.94400 125.64300 1.000 112.71670 27 GLY A C 1
ATOM 414 O O . GLY A 1 27 ? 72.82700 74.56000 126.19900 1.000 108.01439 27 GLY A O 1
ATOM 418 N N . ARG A 1 28 ? 73.87100 75.80900 124.63900 1.000 116.22866 28 ARG A N 1
ATOM 419 C CA . ARG A 1 28 ? 72.62700 76.43400 124.14400 1.000 115.50027 28 ARG A CA 1
ATOM 420 C C . ARG A 1 28 ? 71.97400 75.54200 123.10400 1.000 117.80575 28 ARG A C 1
ATOM 421 O O . ARG A 1 28 ? 72.68600 74.71100 122.53900 1.000 123.78177 28 ARG A O 1
ATOM 442 N N . GLN A 1 29 ? 70.66500 75.64600 122.91200 1.000 114.75971 29 GLN A N 1
ATOM 443 C CA . GLN A 1 29 ? 69.98700 74.97900 121.81600 1.000 110.69063 29 GLN A CA 1
ATOM 444 C C . GLN A 1 29 ? 70.39700 75.62000 120.49200 1.000 116.07703 29 GLN A C 1
ATOM 445 O O . GLN A 1 29 ? 70.99300 76.69900 120.45100 1.000 125.99482 29 GLN A O 1
ATOM 459 N N . LEU A 1 30 ? 70.06900 74.94300 119.39100 1.000 103.02711 30 LEU A N 1
ATOM 460 C CA . LEU A 1 30 ? 70.43300 75.47400 118.08300 1.000 98.10407 30 LEU A CA 1
ATOM 461 C C . LEU A 1 30 ? 69.73900 76.79800 117.79900 1.000 100.77812 30 LEU A C 1
ATOM 462 O O . LEU A 1 30 ? 70.28900 77.64100 117.08400 1.000 106.34011 30 LEU A O 1
ATOM 478 N N . ASP A 1 31 ? 68.53500 76.99200 118.32800 1.000 115.81921 31 ASP A N 1
ATOM 479 C CA . ASP A 1 31 ? 67.74900 78.19800 118.08100 1.000 117.32244 31 ASP A CA 1
ATOM 480 C C . ASP A 1 31 ? 67.72400 79.11700 119.29400 1.000 114.59881 31 ASP A C 1
ATOM 481 O O . ASP A 1 31 ? 66.69700 79.72500 119.60000 1.000 115.92457 31 ASP A O 1
ATOM 490 N N . GLN A 1 32 ? 68.84500 79.24200 119.99900 1.000 111.54064 32 GLN A N 1
ATOM 491 C CA . GLN A 1 32 ? 68.91100 79.99400 121.24200 1.000 113.85560 32 GLN A CA 1
ATOM 492 C C . GLN A 1 32 ? 70.04000 81.01000 121.16400 1.000 114.91794 32 GLN A C 1
ATOM 493 O O . GLN A 1 32 ? 71.09900 80.72200 120.59900 1.000 114.26050 32 GLN A O 1
ATOM 507 N N . TYR A 1 33 ? 69.80600 82.19500 121.72200 1.000 109.76310 33 TYR A N 1
ATOM 508 C CA . TYR A 1 33 ? 70.81700 83.23900 121.75800 1.000 105.63399 33 TYR A CA 1
ATOM 509 C C . TYR A 1 33 ? 71.62700 83.16800 123.04400 1.000 111.92891 33 TYR A C 1
ATOM 510 O O . TYR A 1 33 ? 71.20800 82.56800 124.03700 1.000 116.47806 33 TYR A O 1
ATOM 528 N N . ARG A 1 34 ? 72.77800 83.83600 123.02000 1.000 106.66412 34 ARG A N 1
ATOM 529 C CA . ARG A 1 34 ? 73.62300 83.94500 124.22300 1.000 110.87336 34 ARG A CA 1
ATOM 530 C C . ARG A 1 34 ? 72.95200 84.98600 125.10400 1.000 112.36214 34 ARG A C 1
ATOM 531 O O . ARG A 1 34 ? 72.19600 85.80300 124.56800 1.000 110.07821 34 ARG A O 1
ATOM 552 N N . PRO A 1 35 ? 73.19000 84.99600 126.42200 1.000 117.09784 35 PRO A N 1
ATOM 553 C CA . PRO A 1 35 ? 72.62600 86.03200 127.29600 1.000 114.98014 35 PRO A CA 1
ATOM 554 C C . PRO A 1 35 ? 72.90000 87.42200 126.75100 1.000 118.96946 35 PRO A C 1
ATOM 555 O O . PRO A 1 35 ? 74.05800 87.79000 126.53700 1.000 124.04995 35 PRO A O 1
ATOM 566 N N . LEU A 1 36 ? 71.85200 88.20500 126.53300 1.000 111.00328 36 LEU A N 1
ATOM 567 C CA . LEU A 1 36 ? 71.97600 89.51800 125.91700 1.000 112.17161 36 LEU A CA 1
ATOM 568 C C . LEU A 1 36 ? 71.97200 90.58800 126.99800 1.000 112.43606 36 LEU A C 1
ATOM 569 O O . LEU A 1 36 ? 71.00400 90.71100 127.75500 1.000 116.09559 36 LEU A O 1
ATOM 585 N N . SER A 1 37 ? 73.05200 91.35700 127.06400 1.000 114.45062 37 SER A N 1
ATOM 586 C CA . SER A 1 37 ? 73.17600 92.47800 127.98200 1.000 119.78746 37 SER A CA 1
ATOM 587 C C . SER A 1 37 ? 73.32200 93.76000 127.18000 1.000 120.06521 37 SER A C 1
ATOM 588 O O . SER A 1 37 ? 74.23200 93.87800 126.35300 1.000 123.00374 37 SER A O 1
ATOM 596 N N . LEU A 1 38 ? 72.43000 94.71400 127.42500 1.000 106.75664 38 LEU A N 1
ATOM 597 C CA . LEU A 1 38 ? 72.45700 96.01200 126.76400 1.000 101.78820 38 LEU A CA 1
ATOM 598 C C . LEU A 1 38 ? 72.64900 97.08700 127.82000 1.000 101.98960 38 LEU A C 1
ATOM 599 O O . LEU A 1 38 ? 71.81700 97.23000 128.72100 1.000 107.66745 38 LEU A O 1
ATOM 615 N N . THR A 1 39 ? 73.73600 97.83900 127.70400 1.000 105.30299 39 THR A N 1
ATOM 616 C CA . THR A 1 39 ? 74.07100 98.89100 128.64800 1.000 107.30582 39 THR A CA 1
ATOM 617 C C . THR A 1 39 ? 74.15900 100.21800 127.91300 1.000 108.00403 39 THR A C 1
ATOM 618 O O . THR A 1 39 ? 74.67500 100.28500 126.79400 1.000 115.44303 39 THR A O 1
ATOM 629 N N . PHE A 1 40 ? 73.64900 101.26800 128.54500 1.000 93.68527 40 PHE A N 1
ATOM 630 C CA . PHE A 1 40 ? 73.69300 102.61500 128.00100 1.000 89.82212 40 PHE A CA 1
ATOM 631 C C . PHE A 1 40 ? 74.71800 103.43800 128.76400 1.000 90.49540 40 PHE A C 1
ATOM 632 O O . PHE A 1 40 ? 74.72500 103.44900 129.99800 1.000 96.29212 40 PHE A O 1
ATOM 649 N N . GLY A 1 41 ? 75.57600 104.12600 128.02800 1.000 93.34954 41 GLY A N 1
ATOM 650 C CA . GLY A 1 41 ? 76.55400 104.98800 128.65000 0.000 103.26919 41 GLY A CA 1
ATOM 651 C C . GLY A 1 41 ? 75.91300 106.23300 129.22400 1.000 101.99741 41 GLY A C 1
ATOM 652 O O . GLY A 1 41 ? 74.75900 106.56700 128.95100 1.000 106.72493 41 GLY A O 1
ATOM 656 N N . ASP A 1 42 ? 76.68800 106.94100 130.04700 1.000 124.62991 42 ASP A N 1
ATOM 657 C CA . ASP A 1 42 ? 76.17400 108.16900 130.63800 1.000 130.37254 42 ASP A CA 1
ATOM 658 C C . ASP A 1 42 ? 75.83400 109.19600 129.57000 1.000 130.25777 42 ASP A C 1
ATOM 659 O O . ASP A 1 42 ? 74.78000 109.83600 129.64000 1.000 133.39924 42 ASP A O 1
ATOM 668 N N . GLN A 1 43 ? 76.69800 109.35700 128.57500 1.000 116.24366 43 GLN A N 1
ATOM 669 C CA . GLN A 1 43 ? 76.40200 110.25500 127.47200 1.000 116.37531 43 GLN A CA 1
ATOM 670 C C . GLN A 1 43 ? 75.27200 109.68900 126.62600 1.000 116.07236 43 GLN A C 1
ATOM 671 O O . GLN A 1 43 ? 75.17200 108.47700 126.42700 1.000 118.33534 43 GLN A O 1
ATOM 685 N N . TYR A 1 44 ? 74.41600 110.57200 126.12700 1.000 113.12803 44 TYR A N 1
ATOM 686 C CA . TYR A 1 44 ? 73.36900 110.13500 125.21900 1.000 108.40302 44 TYR A CA 1
ATOM 687 C C . TYR A 1 44 ? 73.98100 109.55900 123.95000 1.000 109.05686 44 TYR A C 1
ATOM 688 O O . TYR A 1 44 ? 75.00600 110.03400 123.45400 1.000 109.34251 44 TYR A O 1
ATOM 706 N N . GLY A 1 45 ? 73.34000 108.52300 123.42100 1.000 107.39062 45 GLY A N 1
ATOM 707 C CA . GLY A 1 45 ? 73.77600 107.90900 122.18800 1.000 111.13955 45 GLY A CA 1
ATOM 708 C C . GLY A 1 45 ? 74.78700 106.79800 122.33800 1.000 108.45000 45 GLY A C 1
ATOM 709 O O . GLY A 1 45 ? 75.11500 106.14900 121.34000 1.000 110.91577 45 GLY A O 1
ATOM 713 N N . VAL A 1 46 ? 75.29500 106.55600 123.53900 1.000 101.66236 46 VAL A N 1
ATOM 714 C CA . VAL A 1 46 ? 76.23200 105.46100 123.76000 1.000 91.69595 46 VAL A CA 1
ATOM 715 C C . VAL A 1 46 ? 75.45100 104.21900 124.15800 1.000 98.50259 46 VAL A C 1
ATOM 716 O O . VAL A 1 46 ? 74.65200 104.25000 125.09900 1.000 115.99512 46 VAL A O 1
ATOM 729 N N . ALA A 1 47 ? 75.69100 103.11900 123.45300 1.000 92.53405 47 ALA A N 1
ATOM 730 C CA . ALA A 1 47 ? 75.06400 101.84600 123.76800 1.000 97.32764 47 ALA A CA 1
ATOM 731 C C . ALA A 1 47 ? 76.13000 100.76600 123.76500 1.000 101.37069 47 ALA A C 1
ATOM 732 O O . ALA A 1 47 ? 77.02700 100.76200 122.92000 1.000 111.97415 47 ALA A O 1
ATOM 739 N N . ASP A 1 48 ? 76.05500 99.81400 124.69200 1.000 112.04795 48 ASP A N 1
ATOM 740 C CA . ASP A 1 48 ? 77.10200 98.77600 124.87500 1.000 114.60908 48 ASP A CA 1
ATOM 741 C C . ASP A 1 48 ? 76.44400 97.41300 124.98600 1.000 114.35047 48 ASP A C 1
ATOM 742 O O . ASP A 1 48 ? 76.10000 97.03300 126.09500 1.000 120.23226 48 ASP A O 1
ATOM 751 N N . VAL A 1 49 ? 76.44700 96.63900 123.92500 1.000 95.28776 49 VAL A N 1
ATOM 752 C CA . VAL A 1 49 ? 75.76900 95.35600 123.80300 1.000 95.86513 49 VAL A CA 1
ATOM 753 C C . VAL A 1 49 ? 76.78100 94.24600 124.02000 1.000 101.15994 49 VAL A C 1
ATOM 754 O O . VAL A 1 49 ? 77.90100 94.30600 123.50100 1.000 110.68802 49 VAL A O 1
ATOM 767 N N . THR A 1 50 ? 76.38900 93.23400 124.78500 1.000 105.39533 50 THR A N 1
ATOM 768 C CA . THR A 1 50 ? 77.23300 92.08200 125.06600 1.000 107.32732 50 THR A CA 1
ATOM 769 C C . THR A 1 50 ? 76.43200 90.81300 124.82400 1.000 109.73488 50 THR A C 1
ATOM 770 O O . THR A 1 50 ? 75.43200 90.56800 125.50500 1.000 110.41299 50 THR A O 1
ATOM 781 N N . PHE A 1 51 ? 76.87000 90.01300 123.85600 1.000 111.00759 51 PHE A N 1
ATOM 782 C CA . PHE A 1 51 ? 76.32900 88.67800 123.62500 1.000 106.58301 51 PHE A CA 1
ATOM 783 C C . PHE A 1 51 ? 77.33900 87.68800 124.18700 1.000 107.30283 51 PHE A C 1
ATOM 784 O O . PHE A 1 51 ? 78.23300 87.22400 123.47600 1.000 111.23378 51 PHE A O 1
ATOM 801 N N . GLY A 1 52 ? 77.19800 87.36600 125.46500 1.000 99.27736 52 GLY A N 1
ATOM 802 C CA . GLY A 1 52 ? 78.17800 86.53400 126.12400 1.000 104.87589 52 GLY A CA 1
ATOM 803 C C . GLY A 1 52 ? 79.55600 87.15300 126.04900 1.000 104.26365 52 GLY A C 1
ATOM 804 O O . GLY A 1 52 ? 79.80000 88.20600 126.64300 1.000 103.51450 52 GLY A O 1
ATOM 808 N N . LYS A 1 53 ? 80.47000 86.51500 125.32100 1.000 115.24555 53 LYS A N 1
ATOM 809 C CA . LYS A 1 53 ? 81.82700 87.02500 125.18800 1.000 112.99683 53 LYS A CA 1
ATOM 810 C C . LYS A 1 53 ? 81.97300 88.04600 124.07100 1.000 114.10984 53 LYS A C 1
ATOM 811 O O . LYS A 1 53 ? 83.03500 88.66600 123.95500 1.000 118.04490 53 LYS A O 1
ATOM 830 N N . THR A 1 54 ? 80.95000 88.22400 123.24000 1.000 108.81242 54 THR A N 1
ATOM 831 C CA . THR A 1 54 ? 80.99200 89.22900 122.18800 1.000 107.23809 54 THR A CA 1
ATOM 832 C C . THR A 1 54 ? 80.44200 90.54700 122.71000 1.000 108.56671 54 THR A C 1
ATOM 833 O O . THR A 1 54 ? 79.28500 90.62100 123.13100 1.000 110.34823 54 THR A O 1
ATOM 844 N N . ARG A 1 55 ? 81.28500 91.57800 122.69900 1.000 110.42233 55 ARG A N 1
ATOM 845 C CA . ARG A 1 55 ? 80.89900 92.92500 123.17100 1.000 109.40777 55 ARG A CA 1
ATOM 846 C C . ARG A 1 55 ? 81.05800 93.89300 122.01800 1.000 107.35823 55 ARG A C 1
ATOM 847 O O . ARG A 1 55 ? 82.04900 93.79500 121.31400 1.000 113.60377 55 ARG A O 1
ATOM 868 N N . VAL A 1 56 ? 80.09200 94.76000 121.80900 1.000 100.92885 56 VAL A N 1
ATOM 869 C CA . VAL A 1 56 ? 80.10000 95.73400 120.72800 1.000 97.20763 56 VAL A CA 1
ATOM 870 C C . VAL A 1 56 ? 79.63800 97.06100 121.30100 1.000 101.85669 56 VAL A C 1
ATOM 871 O O . VAL A 1 56 ? 78.44000 97.25800 121.53000 1.000 101.70465 56 VAL A O 1
ATOM 884 N N . LEU A 1 57 ? 80.57600 97.96900 121.53100 1.000 108.36429 57 LEU A N 1
ATOM 885 C CA . LEU A 1 57 ? 80.23100 99.32300 121.92500 1.000 99.91933 57 LEU A CA 1
ATOM 886 C C . LEU A 1 57 ? 79.91200 100.14500 120.68700 1.000 102.33463 57 LEU A C 1
ATOM 887 O O . LEU A 1 57 ? 80.61800 100.07200 119.67800 1.000 109.54288 57 LEU A O 1
ATOM 903 N N . ALA A 1 58 ? 78.84100 100.92700 120.76400 1.000 90.03947 58 ALA A N 1
ATOM 904 C CA . ALA A 1 58 ? 78.42100 101.75700 119.64900 1.000 86.61104 58 ALA A CA 1
ATOM 905 C C . ALA A 1 58 ? 77.99900 103.11900 120.16500 1.000 86.47856 58 ALA A C 1
ATOM 906 O O . ALA A 1 58 ? 77.22400 103.21400 121.11900 1.000 100.97117 58 ALA A O 1
ATOM 913 N N . LYS A 1 59 ? 78.50500 104.17000 119.52600 1.000 85.09257 59 LYS A N 1
ATOM 914 C CA . LYS A 1 59 ? 78.21900 105.54300 119.92000 1.000 90.55501 59 LYS A CA 1
ATOM 915 C C . LYS A 1 59 ? 77.64900 106.29100 118.72800 1.000 93.16390 59 LYS A C 1
ATOM 916 O O . LYS A 1 59 ? 78.26500 106.32200 117.65900 1.000 95.95026 59 LYS A O 1
ATOM 935 N N . ALA A 1 60 ? 76.47700 106.88200 118.91400 1.000 98.05168 60 ALA A N 1
ATOM 936 C CA . ALA A 1 60 ? 75.89300 107.73800 117.89900 1.000 92.81437 60 ALA A CA 1
ATOM 937 C C . ALA A 1 60 ? 76.37500 109.16700 118.08300 1.000 94.54814 60 ALA A C 1
ATOM 938 O O . ALA A 1 60 ? 76.69100 109.60100 119.19400 1.000 102.45202 60 ALA A O 1
ATOM 945 N N . SER A 1 61 ? 76.39900 109.95400 117.01100 1.000 112.72096 61 SER A N 1
ATOM 946 C CA . SER A 1 61 ? 76.84000 111.37100 117.06800 1.000 115.47507 61 SER A CA 1
ATOM 947 C C . SER A 1 61 ? 76.14900 112.15100 115.95500 1.000 117.01482 61 SER A C 1
ATOM 948 O O . SER A 1 61 ? 75.85100 111.53200 114.94100 1.000 122.52575 61 SER A O 1
ATOM 956 N N . ALA A 1 62 ? 75.81000 113.42200 116.16500 1.000 120.57626 62 ALA A N 1
ATOM 957 C CA . ALA A 1 62 ? 75.23700 114.27500 115.09900 1.000 122.99297 62 ALA A CA 1
ATOM 958 C C . ALA A 1 62 ? 76.06300 115.55100 114.97200 1.000 125.61265 62 ALA A C 1
ATOM 959 O O . ALA A 1 62 ? 76.26100 116.21400 116.00600 1.000 128.28714 62 ALA A O 1
ATOM 966 N N . GLU A 1 63 ? 76.53800 115.87500 113.77100 1.000 131.24072 63 GLU A N 1
ATOM 967 C CA . GLU A 1 63 ? 77.26300 117.14500 113.51300 1.000 130.06606 63 GLU A CA 1
ATOM 968 C C . GLU A 1 63 ? 76.61200 117.80000 112.29600 1.000 129.54532 63 GLU A C 1
ATOM 969 O O . GLU A 1 63 ? 76.45200 117.09600 111.29000 1.000 130.23343 63 GLU A O 1
ATOM 981 N N . VAL A 1 64 ? 76.25400 119.08300 112.36400 1.000 119.59995 64 VAL A N 1
ATOM 982 C CA . VAL A 1 64 ? 75.71100 119.79000 111.16900 1.000 118.69527 64 VAL A CA 1
ATOM 983 C C . VAL A 1 64 ? 76.87000 119.89100 110.18000 1.000 119.33824 64 VAL A C 1
ATOM 984 O O . VAL A 1 64 ? 77.96300 120.29300 110.61400 1.000 128.27817 64 VAL A O 1
ATOM 997 N N . THR A 1 65 ? 76.65600 119.53500 108.91400 1.000 120.50567 65 THR A N 1
ATOM 998 C CA . THR A 1 65 ? 77.72300 119.54100 107.88100 1.000 125.38267 65 THR A CA 1
ATOM 999 C C . THR A 1 65 ? 77.14600 119.97400 106.53700 1.000 128.76729 65 THR A C 1
ATOM 1000 O O . THR A 1 65 ? 75.96500 119.69300 106.29900 1.000 130.30252 65 THR A O 1
ATOM 1011 N N . VAL A 1 66 ? 77.95600 120.58500 105.67400 1.000 139.09854 66 VAL A N 1
ATOM 1012 C CA . VAL A 1 66 ? 77.50300 120.97700 104.30900 1.000 139.20234 66 VAL A CA 1
ATOM 1013 C C . VAL A 1 66 ? 77.17100 119.69200 103.54000 1.000 140.14768 66 VAL A C 1
ATOM 1014 O O . VAL A 1 66 ? 77.94500 118.72400 103.65100 1.000 138.25872 66 VAL A O 1
ATOM 1027 N N . PRO A 1 67 ? 76.05600 119.63400 102.78000 1.000 153.43883 67 PRO A N 1
ATOM 1028 C CA . PRO A 1 67 ? 75.68200 118.43500 102.03200 1.000 154.61882 67 PRO A CA 1
ATOM 1029 C C . PRO A 1 67 ? 76.29200 118.42100 100.62300 1.000 155.04789 67 PRO A C 1
ATOM 1030 O O . PRO A 1 67 ? 76.17100 119.42600 99.95500 1.000 154.51853 67 PRO A O 1
ATOM 1041 N N . TYR A 1 68 ? 76.94100 117.32300 100.21900 1.000 162.31526 68 TYR A N 1
ATOM 1042 C CA . TYR A 1 68 ? 77.60900 117.18600 98.89600 1.000 164.29984 68 TYR A CA 1
ATOM 1043 C C . TYR A 1 68 ? 77.55800 115.73300 98.41400 1.000 165.64354 68 TYR A C 1
ATOM 1044 O O . TYR A 1 68 ? 77.22300 114.86500 99.24300 1.000 164.12403 68 TYR A O 1
ATOM 1062 N N . ALA A 1 69 ? 77.85500 115.46900 97.13500 1.000 178.32370 69 ALA A N 1
ATOM 1063 C CA . ALA A 1 69 ? 77.95000 114.09300 96.58100 1.000 178.82933 69 ALA A CA 1
ATOM 1064 C C . ALA A 1 69 ? 76.61400 113.34100 96.62800 1.000 179.95596 69 ALA A C 1
ATOM 1065 O O . ALA A 1 69 ? 75.65900 113.85200 96.01900 1.000 177.45545 69 ALA A O 1
ATOM 1072 N N . ASP A 1 70 ? 76.53500 112.17900 97.28900 1.000 182.83165 70 ASP A N 1
ATOM 1073 C CA . ASP A 1 70 ? 75.33500 111.29500 97.27600 1.000 181.59710 70 ASP A CA 1
ATOM 1074 C C . ASP A 1 70 ? 74.12100 112.04800 97.81800 1.000 181.20932 70 ASP A C 1
ATOM 1075 O O . ASP A 1 70 ? 73.01400 111.81500 97.29300 1.000 177.98754 70 ASP A O 1
ATOM 1084 N N . ARG A 1 71 ? 74.30800 112.91100 98.81400 1.000 170.34692 71 ARG A N 1
ATOM 1085 C CA . ARG A 1 71 ? 73.20700 113.69800 99.42100 1.000 169.19056 71 ARG A CA 1
ATOM 1086 C C . ARG A 1 71 ? 73.62800 115.15900 99.29700 1.000 173.04208 71 ARG A C 1
ATOM 1087 O O . ARG A 1 71 ? 74.01000 115.76200 100.31700 1.000 172.39307 71 ARG A O 1
ATOM 1108 N N . PRO A 1 72 ? 73.57300 115.74200 98.07700 1.000 195.13200 72 PRO A N 1
ATOM 1109 C CA . PRO A 1 72 ? 74.05800 117.10700 97.85100 1.000 194.14088 72 PRO A CA 1
ATOM 1110 C C . PRO A 1 72 ? 73.21500 118.11000 98.64300 1.000 195.96649 72 PRO A C 1
ATOM 1111 O O . PRO A 1 72 ? 73.78800 119.06300 99.10800 1.000 196.08311 72 PRO A O 1
ATOM 1122 N N . LEU A 1 73 ? 71.89100 117.94000 98.68600 1.000 187.02858 73 LEU A N 1
ATOM 1123 C CA . LEU A 1 73 ? 71.00700 118.78500 99.53400 1.000 182.08930 73 LEU A CA 1
ATOM 1124 C C . LEU A 1 73 ? 70.40800 117.90900 100.63200 1.000 178.22070 73 LEU A C 1
ATOM 1125 O O . LEU A 1 73 ? 69.88400 118.48300 101.59900 1.000 169.38985 73 LEU A O 1
ATOM 1141 N N . ASP A 1 74 ? 70.49100 116.58300 100.49200 1.000 177.96601 74 ASP A N 1
ATOM 1142 C CA . ASP A 1 74 ? 69.90900 115.61300 101.45800 1.000 175.87921 74 ASP A CA 1
ATOM 1143 C C . ASP A 1 74 ? 70.77200 115.53500 102.71800 1.000 175.27806 74 ASP A C 1
ATOM 1144 O O . ASP A 1 74 ? 71.95300 115.92800 102.64100 1.000 174.72039 74 ASP A O 1
ATOM 1153 N N . GLY A 1 75 ? 70.20600 115.05600 103.82800 1.000 167.48988 75 GLY A N 1
ATOM 1154 C CA . GLY A 1 75 ? 70.93700 114.89300 105.10000 1.000 166.09759 75 GLY A CA 1
ATOM 1155 C C . GLY A 1 75 ? 71.19800 113.42400 105.37200 1.000 166.95515 75 GLY A C 1
ATOM 1156 O O . GLY A 1 75 ? 70.28000 112.61400 105.15000 1.000 167.87648 75 GLY A O 1
ATOM 1160 N N . ILE A 1 76 ? 72.43100 113.08600 105.75700 1.000 150.63201 76 ILE A N 1
ATOM 1161 C CA . ILE A 1 76 ? 73.06800 111.76100 105.50200 1.000 147.98072 76 ILE A CA 1
ATOM 1162 C C . ILE A 1 76 ? 73.37200 111.06700 106.82800 1.000 146.11662 76 ILE A C 1
ATOM 1163 O O . ILE A 1 76 ? 73.94600 111.72400 107.70800 1.000 144.32261 76 ILE A O 1
ATOM 1179 N N . PHE A 1 77 ? 73.00600 109.79300 106.96900 1.000 130.22019 77 PHE A N 1
ATOM 1180 C CA . PHE A 1 77 ? 73.32700 109.00000 108.18000 1.000 126.82002 77 PHE A CA 1
ATOM 1181 C C . PHE A 1 77 ? 74.36600 107.95100 107.79000 1.000 124.17408 77 PHE A C 1
ATOM 1182 O O . PHE A 1 77 ? 74.05800 107.15500 106.89400 1.000 121.94436 77 PHE A O 1
ATOM 1199 N N . THR A 1 78 ? 75.51700 107.90900 108.46300 1.000 129.72277 78 THR A N 1
ATOM 1200 C CA . THR A 1 78 ? 76.63400 106.99200 108.11300 1.000 128.09461 78 THR A CA 1
ATOM 1201 C C . THR A 1 78 ? 76.94300 106.04500 109.26600 1.000 128.95402 78 THR A C 1
ATOM 1202 O O . THR A 1 78 ? 76.70100 106.44700 110.41400 1.000 126.05947 78 THR A O 1
ATOM 1213 N N . ILE A 1 79 ? 77.45000 104.84400 108.98400 1.000 113.63539 79 ILE A N 1
ATOM 1214 C CA . ILE A 1 79 ? 77.86800 103.89000 110.00400 1.000 109.74356 79 ILE A CA 1
ATOM 1215 C C . ILE A 1 79 ? 79.33100 103.55300 109.77600 1.000 108.32060 79 ILE A C 1
ATOM 1216 O O . ILE A 1 79 ? 79.72300 103.18500 108.66300 1.000 107.19605 79 ILE A O 1
ATOM 1232 N N . ALA A 1 80 ? 80.13100 103.65800 110.83000 1.000 101.05403 80 ALA A N 1
ATOM 1233 C CA . ALA A 1 80 ? 81.53800 103.30200 110.78500 1.000 98.89049 80 ALA A CA 1
ATOM 1234 C C . ALA A 1 80 ? 81.78900 102.17000 111.76300 1.000 103.03015 80 ALA A C 1
ATOM 1235 O O . ALA A 1 80 ? 81.44500 102.27000 112.94400 1.000 107.33079 80 ALA A O 1
ATOM 1242 N N . THR A 1 81 ? 82.39200 101.09200 111.26500 1.000 117.02120 81 THR A N 1
ATOM 1243 C CA . THR A 1 81 ? 82.57200 99.88700 112.06300 1.000 119.46727 81 THR A CA 1
ATOM 1244 C C . THR A 1 81 ? 83.95300 99.29800 111.82600 1.000 122.34058 81 THR A C 1
ATOM 1245 O O . THR A 1 81 ? 84.12600 98.07600 111.80300 1.000 124.32018 81 THR A O 1
ATOM 1256 N N . GLU A 1 82 ? 84.94700 100.15800 111.62500 1.000 137.82124 82 GLU A N 1
ATOM 1257 C CA . GLU A 1 82 ? 86.30600 99.68600 111.41100 1.000 137.34726 82 GLU A CA 1
ATOM 1258 C C . GLU A 1 82 ? 86.73100 98.77700 112.55400 1.000 134.81475 82 GLU A C 1
ATOM 1259 O O . GLU A 1 82 ? 86.77700 99.20500 113.71000 1.000 131.30924 82 GLU A O 1
ATOM 1271 N N . LEU A 1 83 ? 87.03200 97.52200 112.24300 1.000 115.41322 83 LEU A N 1
ATOM 1272 C CA . LEU A 1 83 ? 87.51700 96.61100 113.26300 1.000 108.92434 83 LEU A CA 1
ATOM 1273 C C . LEU A 1 83 ? 88.97600 96.91800 113.58300 1.000 109.68740 83 LEU A C 1
ATOM 1274 O O . LEU A 1 83 ? 89.70500 97.50800 112.78300 1.000 120.54797 83 LEU A O 1
ATOM 1290 N N . SER A 1 84 ? 89.40100 96.50000 114.76600 1.000 97.69863 84 SER A N 1
ATOM 1291 C CA . SER A 1 84 ? 90.72000 96.84500 115.27500 1.000 99.43864 84 SER A CA 1
ATOM 1292 C C . SER A 1 84 ? 91.31000 95.61300 115.93000 1.000 97.90454 84 SER A C 1
ATOM 1293 O O . SER A 1 84 ? 90.59100 94.65200 116.22600 1.000 107.12092 84 SER A O 1
ATOM 1301 N N . PRO A 1 85 ? 92.61500 95.60800 116.18000 1.000 87.04531 85 PRO A N 1
ATOM 1302 C CA . PRO A 1 85 ? 93.22800 94.43900 116.81700 1.000 98.84496 85 PRO A CA 1
ATOM 1303 C C . PRO A 1 85 ? 92.54300 94.06800 118.12000 1.000 101.23967 85 PRO A C 1
ATOM 1304 O O . PRO A 1 85 ? 92.54300 92.89800 118.51200 1.000 107.35568 85 PRO A O 1
ATOM 1315 N N . MET A 1 86 ? 91.95200 95.05300 118.79800 1.000 99.60236 86 MET A N 1
ATOM 1316 C CA . MET A 1 86 ? 91.15100 94.74100 119.97400 1.000 100.98670 86 MET A CA 1
ATOM 1317 C C . MET A 1 86 ? 90.09300 93.70500 119.63500 1.000 106.21674 86 MET A C 1
ATOM 1318 O O . MET A 1 86 ? 89.83800 92.78300 120.41600 1.000 107.11586 86 MET A O 1
ATOM 1332 N N . THR A 1 87 ? 89.47300 93.83900 118.46400 1.000 107.54702 87 THR A N 1
ATOM 1333 C CA . THR A 1 87 ? 88.58500 92.79400 117.97500 1.000 102.91510 87 THR A CA 1
ATOM 1334 C C . THR A 1 87 ? 89.32600 91.46900 117.88500 1.000 110.06260 87 THR A C 1
ATOM 1335 O O . THR A 1 87 ? 88.86100 90.44400 118.39600 1.000 117.42345 87 THR A O 1
ATOM 1346 N N . SER A 1 88 ? 90.48200 91.47300 117.23700 1.000 112.54178 88 SER A N 1
ATOM 1347 C CA . SER A 1 88 ? 91.35500 90.31200 117.17400 1.000 109.64571 88 SER A CA 1
ATOM 1348 C C . SER A 1 88 ? 92.65500 90.71400 116.49100 1.000 108.56693 88 SER A C 1
ATOM 1349 O O . SER A 1 88 ? 92.62600 91.49300 115.53200 1.000 116.11363 88 SER A O 1
ATOM 1357 N N . PRO A 1 89 ? 93.80500 90.20200 116.92500 1.000 94.54780 89 PRO A N 1
ATOM 1358 C CA . PRO A 1 89 ? 95.06500 90.59500 116.28300 1.000 96.08822 89 PRO A CA 1
ATOM 1359 C C . PRO A 1 89 ? 95.06500 90.34300 114.78700 1.000 105.77980 89 PRO A C 1
ATOM 1360 O O . PRO A 1 89 ? 95.82800 90.97100 114.04900 1.000 105.97831 89 PRO A O 1
ATOM 1371 N N . THR A 1 90 ? 94.21400 89.42500 114.32700 1.000 133.73326 90 THR A N 1
ATOM 1372 C CA . THR A 1 90 ? 94.13200 89.15900 112.89600 1.000 132.44458 90 THR A CA 1
ATOM 1373 C C . THR A 1 90 ? 93.77200 90.41500 112.11900 1.000 129.74205 90 THR A C 1
ATOM 1374 O O . THR A 1 90 ? 94.20900 90.58300 110.97500 1.000 133.24270 90 THR A O 1
ATOM 1385 N N . PHE A 1 91 ? 92.97900 91.29800 112.71300 1.000 110.50212 91 PHE A N 1
ATOM 1386 C CA . PHE A 1 91 ? 92.59800 92.53600 112.05700 1.000 108.22839 91 PHE A CA 1
ATOM 1387 C C . PHE A 1 91 ? 93.69600 93.57900 112.21100 1.000 113.67931 91 PHE A C 1
ATOM 1388 O O . PHE A 1 91 ? 94.42400 93.60400 113.20500 1.000 120.42944 91 PHE A O 1
ATOM 1405 N N . GLU A 1 92 ? 93.80900 94.44800 111.21000 1.000 129.12838 92 GLU A N 1
ATOM 1406 C CA . GLU A 1 92 ? 94.83400 95.47700 111.18500 1.000 130.03223 92 GLU A CA 1
ATOM 1407 C C . GLU A 1 92 ? 94.20600 96.82100 110.85700 1.000 131.19823 92 GLU A C 1
ATOM 1408 O O . GLU A 1 92 ? 93.25500 96.90700 110.07700 1.000 136.52043 92 GLU A O 1
ATOM 1420 N N . VAL A 1 93 ? 94.75900 97.87600 111.45500 1.000 129.21403 93 VAL A N 1
ATOM 1421 C CA . VAL A 1 93 ? 94.21800 99.21200 111.25000 1.000 133.88765 93 VAL A CA 1
ATOM 1422 C C . VAL A 1 93 ? 94.38500 99.62600 109.79400 1.000 137.62176 93 VAL A C 1
ATOM 1423 O O . VAL A 1 93 ? 95.36600 99.27300 109.12800 1.000 134.91384 93 VAL A O 1
ATOM 1436 N N . ASN A 1 94 ? 93.41100 100.38500 109.29300 1.000 145.25299 94 ASN A N 1
ATOM 1437 C CA . ASN A 1 94 ? 93.41800 100.89600 107.92700 1.000 141.29442 94 ASN A CA 1
ATOM 1438 C C . ASN A 1 94 ? 93.46200 99.77800 106.89700 1.000 140.99490 94 ASN A C 1
ATOM 1439 O O . ASN A 1 94 ? 93.87700 99.99800 105.75700 1.000 143.30839 94 ASN A O 1
ATOM 1450 N N . ARG A 1 95 ? 93.04100 98.57700 107.27800 1.000 135.02012 95 ARG A N 1
ATOM 1451 C CA . ARG A 1 95 ? 93.08100 97.40300 106.41000 1.000 133.47815 95 ARG A CA 1
ATOM 1452 C C . ARG A 1 95 ? 91.72200 96.72400 106.46400 1.000 133.51133 95 ARG A C 1
ATOM 1453 O O . ARG A 1 95 ? 91.54300 95.72900 107.17800 1.000 132.86864 95 ARG A O 1
ATOM 1474 N N . PRO A 1 96 ? 90.73600 97.24000 105.73400 1.000 125.94959 96 PRO A N 1
ATOM 1475 C CA . PRO A 1 96 ? 89.42800 96.58300 105.71000 1.000 123.75065 96 PRO A CA 1
ATOM 1476 C C . PRO A 1 96 ? 89.56900 95.10600 105.37800 1.000 125.56025 96 PRO A C 1
ATOM 1477 O O . PRO A 1 96 ? 90.53700 94.68100 104.74700 1.000 126.41976 96 PRO A O 1
ATOM 1488 N N . THR A 1 97 ? 88.58400 94.32700 105.80500 1.000 132.78440 97 THR A N 1
ATOM 1489 C CA . THR A 1 97 ? 88.59200 92.88700 105.61600 1.000 131.96322 97 THR A CA 1
ATOM 1490 C C . THR A 1 97 ? 87.24400 92.43900 105.07700 1.000 133.05412 97 THR A C 1
ATOM 1491 O O . THR A 1 97 ? 86.27100 93.19500 105.06400 1.000 133.69829 97 THR A O 1
ATOM 1502 N N . GLU A 1 98 ? 87.19900 91.18300 104.63000 1.000 149.09571 98 GLU A N 1
ATOM 1503 C CA . GLU A 1 98 ? 85.94000 90.62200 104.16300 1.000 146.50880 98 GLU A CA 1
ATOM 1504 C C . GLU A 1 98 ? 84.89900 90.61200 105.27000 1.000 147.22121 98 GLU A C 1
ATOM 1505 O O . GLU A 1 98 ? 83.70800 90.80700 105.00700 1.000 148.04359 98 GLU A O 1
ATOM 1517 N N . THR A 1 99 ? 85.32300 90.38100 106.50900 1.000 126.80387 99 THR A N 1
ATOM 1518 C CA . THR A 1 99 ? 84.39600 90.43300 107.63000 1.000 122.21993 99 THR A CA 1
ATOM 1519 C C . THR A 1 99 ? 83.88000 91.84700 107.84600 1.000 124.46699 99 THR A C 1
ATOM 1520 O O . THR A 1 99 ? 82.66900 92.06700 107.95800 1.000 127.36416 99 THR A O 1
ATOM 1531 N N . GLU A 1 100 ? 84.78600 92.82200 107.89600 1.000 131.31998 100 GLU A N 1
ATOM 1532 C CA . GLU A 1 100 ? 84.37400 94.19500 108.16400 1.000 129.33380 100 GLU A CA 1
ATOM 1533 C C . GLU A 1 100 ? 83.48500 94.73300 107.05300 1.000 130.49824 100 GLU A C 1
ATOM 1534 O O . GLU A 1 100 ? 82.46700 95.37800 107.32500 1.000 131.21836 100 GLU A O 1
ATOM 1546 N N . VAL A 1 101 ? 83.85300 94.48700 105.79600 1.000 129.88678 101 VAL A N 1
ATOM 1547 C CA . VAL A 1 101 ? 83.10200 95.07600 104.69600 1.000 127.73752 101 VAL A CA 1
ATOM 1548 C C . VAL A 1 101 ? 81.66700 94.57200 104.70700 1.000 127.99824 101 VAL A C 1
ATOM 1549 O O . VAL A 1 101 ? 80.72100 95.35000 104.53900 1.000 129.74805 101 VAL A O 1
ATOM 1562 N N . LEU A 1 102 ? 81.47600 93.26900 104.91600 1.000 128.77334 102 LEU A N 1
ATOM 1563 C CA . LEU A 1 102 ? 80.12000 92.73800 104.98000 1.000 131.26010 102 LEU A CA 1
ATOM 1564 C C . LEU A 1 102 ? 79.39200 93.25700 106.21000 1.000 136.06108 102 LEU A C 1
ATOM 1565 O O . LEU A 1 102 ? 78.20900 93.60700 106.13600 1.000 141.04620 102 LEU A O 1
ATOM 1581 N N . LEU A 1 103 ? 80.08100 93.32800 107.34800 1.000 120.54401 103 LEU A N 1
ATOM 1582 C CA . LEU A 1 103 ? 79.45200 93.84400 108.55700 1.000 110.66500 103 LEU A CA 1
ATOM 1583 C C . LEU A 1 103 ? 78.91800 95.25100 108.32500 1.000 118.62531 103 LEU A C 1
ATOM 1584 O O . LEU A 1 103 ? 77.75600 95.54900 108.62100 1.000 126.85821 103 LEU A O 1
ATOM 1600 N N . SER A 1 104 ? 79.75900 96.13200 107.78500 1.000 123.80371 104 SER A N 1
ATOM 1601 C CA . SER A 1 104 ? 79.31300 97.48800 107.48900 1.000 120.39463 104 SER A CA 1
ATOM 1602 C C . SER A 1 104 ? 78.20000 97.48300 106.45400 1.000 120.88576 104 SER A C 1
ATOM 1603 O O . SER A 1 104 ? 77.21300 98.21400 106.58600 1.000 121.47757 104 SER A O 1
ATOM 1611 N N . ARG A 1 105 ? 78.34500 96.66700 105.41100 1.000 123.37721 105 ARG A N 1
ATOM 1612 C CA . ARG A 1 105 ? 77.34000 96.63300 104.35600 1.000 121.86711 105 ARG A CA 1
ATOM 1613 C C . ARG A 1 105 ? 75.98600 96.20100 104.90100 1.000 117.17885 105 ARG A C 1
ATOM 1614 O O . ARG A 1 105 ? 74.95800 96.80000 104.56800 1.000 121.42785 105 ARG A O 1
ATOM 1635 N N . LEU A 1 106 ? 75.96300 95.16400 105.73600 1.000 109.89908 106 LEU A N 1
ATOM 1636 C CA . LEU A 1 106 ? 74.69700 94.69100 106.27700 1.000 111.31733 106 LEU A CA 1
ATOM 1637 C C . LEU A 1 106 ? 74.06200 95.71700 107.20400 1.000 113.79177 106 LEU A C 1
ATOM 1638 O O . LEU A 1 106 ? 72.83800 95.88800 107.18700 1.000 119.06144 106 LEU A O 1
ATOM 1654 N N . LEU A 1 107 ? 74.86400 96.40800 108.01200 1.000 114.26935 107 LEU A N 1
ATOM 1655 C CA . LEU A 1 107 ? 74.30500 97.38900 108.93500 1.000 113.49649 107 LEU A CA 1
ATOM 1656 C C . LEU A 1 107 ? 73.70500 98.57100 108.18600 1.000 120.24369 107 LEU A C 1
ATOM 1657 O O . LEU A 1 107 ? 72.55900 98.96000 108.43900 1.000 119.79965 107 LEU A O 1
ATOM 1673 N N . GLU A 1 108 ? 74.45900 99.15600 107.25500 1.000 131.40344 108 GLU A N 1
ATOM 1674 C CA . GLU A 1 108 ? 73.96400 100.34200 106.56300 1.000 126.87795 108 GLU A CA 1
ATOM 1675 C C . GLU A 1 108 ? 72.71300 100.02600 105.75800 1.000 128.17342 108 GLU A C 1
ATOM 1676 O O . GLU A 1 108 ? 71.76400 100.81800 105.74100 1.000 128.40428 108 GLU A O 1
ATOM 1688 N N . LYS A 1 109 ? 72.68300 98.87400 105.08900 1.000 124.47307 109 LYS A N 1
ATOM 1689 C CA . LYS A 1 109 ? 71.48000 98.48000 104.36700 1.000 121.77079 109 LYS A CA 1
ATOM 1690 C C . LYS A 1 109 ? 70.30900 98.32400 105.32400 1.000 122.49286 109 LYS A C 1
ATOM 1691 O O . LYS A 1 109 ? 69.18600 98.74700 105.02700 1.000 129.33291 109 LYS A O 1
ATOM 1710 N N . THR A 1 110 ? 70.55700 97.72600 106.48800 1.000 113.40451 110 THR A N 1
ATOM 1711 C CA . THR A 1 110 ? 69.48500 97.51700 107.45200 1.000 109.87630 110 THR A CA 1
ATOM 1712 C C . THR A 1 110 ? 68.89700 98.84300 107.91300 1.000 114.55622 110 THR A C 1
ATOM 1713 O O . THR A 1 110 ? 67.67900 99.04000 107.87700 1.000 125.43277 110 THR A O 1
ATOM 1724 N N . ILE A 1 111 ? 69.75000 99.77000 108.34400 1.000 115.86598 111 ILE A N 1
ATOM 1725 C CA . ILE A 1 111 ? 69.25000 101.01900 108.90400 1.000 116.03492 111 ILE A CA 1
ATOM 1726 C C . ILE A 1 111 ? 68.60800 101.87700 107.82400 1.000 119.08171 111 ILE A C 1
ATOM 1727 O O . ILE A 1 111 ? 67.52900 102.44500 108.02900 1.000 118.72575 111 ILE A O 1
ATOM 1743 N N . ARG A 1 112 ? 69.25100 101.98700 106.66400 1.000 130.83807 112 ARG A N 1
ATOM 1744 C CA . ARG A 1 112 ? 68.73200 102.84700 105.60800 1.000 130.17486 112 ARG A CA 1
ATOM 1745 C C . ARG A 1 112 ? 67.48400 102.25200 104.96900 1.000 130.67461 112 ARG A C 1
ATOM 1746 O O . ARG A 1 112 ? 66.43300 102.90000 104.92300 1.000 128.65491 112 ARG A O 1
ATOM 1767 N N . ARG A 1 113 ? 67.57200 101.01300 104.48400 1.000 137.69866 113 ARG A N 1
ATOM 1768 C CA . ARG A 1 113 ? 66.43400 100.41500 103.79500 1.000 136.28240 113 ARG A CA 1
ATOM 1769 C C . ARG A 1 113 ? 65.24500 100.24400 104.72700 1.000 134.32435 113 ARG A C 1
ATOM 1770 O O . ARG A 1 113 ? 64.09800 100.22400 104.26900 1.000 133.77498 113 ARG A O 1
ATOM 1791 N N . SER A 1 114 ? 65.49300 100.11600 106.03000 1.000 129.39179 114 SER A N 1
ATOM 1792 C CA . SER A 1 114 ? 64.39900 99.99700 106.98400 1.000 127.45071 114 SER A CA 1
ATOM 1793 C C . SER A 1 114 ? 63.61800 101.29300 107.13000 1.000 127.85156 114 SER A C 1
ATOM 1794 O O . SER A 1 114 ? 62.55100 101.28900 107.75200 1.000 123.71980 114 SER A O 1
ATOM 1802 N N . GLY A 1 115 ? 64.12700 102.39700 106.59300 1.000 136.99989 115 GLY A N 1
ATOM 1803 C CA . GLY A 1 115 ? 63.44200 103.66900 106.73400 1.000 138.00513 115 GLY A CA 1
ATOM 1804 C C . GLY A 1 115 ? 63.22900 104.07700 108.17200 1.000 135.51817 115 GLY A C 1
ATOM 1805 O O . GLY A 1 115 ? 62.27400 104.80000 108.47400 1.000 132.63345 115 GLY A O 1
ATOM 1809 N N . ALA A 1 116 ? 64.10000 103.62700 109.07700 1.000 123.98066 116 ALA A N 1
ATOM 1810 C CA . ALA A 1 116 ? 63.93100 103.94900 110.48800 1.000 122.26052 116 ALA A CA 1
ATOM 1811 C C . ALA A 1 116 ? 64.05900 105.44600 110.73100 1.000 125.94168 116 ALA A C 1
ATOM 1812 O O . ALA A 1 116 ? 63.29800 106.02300 111.51500 1.000 126.36399 116 ALA A O 1
ATOM 1819 N N . LEU A 1 117 ? 65.01000 106.09100 110.06500 1.000 118.31213 117 LEU A N 1
ATOM 1820 C CA . LEU A 1 117 ? 65.28900 107.50100 110.28100 1.000 117.67854 117 LEU A CA 1
ATOM 1821 C C . LEU A 1 117 ? 64.44100 108.36500 109.36000 1.000 121.16504 117 LEU A C 1
ATOM 1822 O O . LEU A 1 117 ? 64.18200 108.00300 108.21000 1.000 117.25803 117 LEU A O 1
ATOM 1838 N N . ASP A 1 118 ? 64.12500 109.57900 109.82000 1.000 147.50965 118 ASP A N 1
ATOM 1839 C CA . ASP A 1 118 ? 63.42300 110.58400 108.98300 1.000 148.84018 118 ASP A CA 1
ATOM 1840 C C . ASP A 1 118 ? 64.51300 111.49900 108.42100 1.000 150.10931 118 ASP A C 1
ATOM 1841 O O . ASP A 1 118 ? 64.83000 112.49800 109.09100 1.000 147.04962 118 ASP A O 1
ATOM 1850 N N . THR A 1 119 ? 65.06600 111.19100 107.24600 1.000 164.09150 119 THR A N 1
ATOM 1851 C CA . THR A 1 119 ? 66.19400 111.95200 106.63900 1.000 165.89190 119 THR A CA 1
ATOM 1852 C C . THR A 1 119 ? 65.75300 113.39200 106.37400 1.000 165.61897 119 THR A C 1
ATOM 1853 O O . THR A 1 119 ? 66.58400 114.29900 106.55400 1.000 163.75509 119 THR A O 1
ATOM 1864 N N . GLU A 1 120 ? 64.50400 113.59700 105.96200 1.000 177.91952 120 GLU A N 1
ATOM 1865 C CA . GLU A 1 120 ? 63.97200 114.95000 105.65500 1.000 177.33685 120 GLU A CA 1
ATOM 1866 C C . GLU A 1 120 ? 64.06900 115.77700 106.93700 1.000 174.54094 120 GLU A C 1
ATOM 1867 O O . GLU A 1 120 ? 64.39800 116.97400 106.83300 1.000 174.96070 120 GLU A O 1
ATOM 1879 N N . SER A 1 121 ? 63.80900 115.17200 108.09500 1.000 152.84191 121 SER A N 1
ATOM 1880 C CA . SER A 1 121 ? 63.89200 115.85200 109.41200 1.000 154.84820 121 SER A CA 1
ATOM 1881 C C . SER A 1 121 ? 65.33100 116.31400 109.64900 1.000 153.78958 121 SER A C 1
ATOM 1882 O O . SER A 1 121 ? 65.50300 117.40300 110.22500 1.000 151.84465 121 SER A O 1
ATOM 1890 N N . LEU A 1 122 ? 66.32300 115.52600 109.23300 1.000 144.28436 122 LEU A N 1
ATOM 1891 C CA . LEU A 1 122 ? 67.76000 115.81800 109.49300 1.000 145.33269 122 LEU A CA 1
ATOM 1892 C C . LEU A 1 122 ? 68.21700 117.12900 108.84200 1.000 148.60456 122 LEU A C 1
ATOM 1893 O O . LEU A 1 122 ? 68.98900 117.84400 109.50500 1.000 150.86933 122 LEU A O 1
ATOM 1909 N N . CYS A 1 123 ? 67.76100 117.49200 107.64000 1.000 153.40656 123 CYS A N 1
ATOM 1910 C CA . CYS A 1 123 ? 68.33200 118.67300 106.93200 1.000 151.84289 123 CYS A CA 1
ATOM 1911 C C . CYS A 1 123 ? 67.81100 119.97900 107.52900 1.000 151.67250 123 CYS A C 1
ATOM 1912 O O . CYS A 1 123 ? 66.61500 120.26900 107.35100 1.000 150.23623 123 CYS A O 1
ATOM 1920 N N . LEU A 1 124 ? 68.68100 120.73600 108.20500 1.000 140.52526 124 LEU A N 1
ATOM 1921 C CA . LEU A 1 124 ? 68.33900 122.06300 108.78200 1.000 139.20697 124 LEU A CA 1
ATOM 1922 C C . LEU A 1 124 ? 68.05700 123.04300 107.64600 1.000 139.97168 124 LEU A C 1
ATOM 1923 O O . LEU A 1 124 ? 67.10900 123.83800 107.77700 1.000 140.03505 124 LEU A O 1
ATOM 1939 N N . VAL A 1 125 ? 68.86000 122.99300 106.58400 1.000 134.56061 125 VAL A N 1
ATOM 1940 C CA . VAL A 1 125 ? 68.72800 123.88800 105.40000 1.000 129.91262 125 VAL A CA 1
ATOM 1941 C C . VAL A 1 125 ? 68.93100 123.00600 104.17100 1.000 131.13331 125 VAL A C 1
ATOM 1942 O O . VAL A 1 125 ? 69.56500 121.94600 104.32800 1.000 136.91800 125 VAL A O 1
ATOM 1955 N N . ALA A 1 126 ? 68.42700 123.39800 103.00100 1.000 127.77365 126 ALA A N 1
ATOM 1956 C CA . ALA A 1 126 ? 68.50600 122.55400 101.79000 1.000 130.51406 126 ALA A CA 1
ATOM 1957 C C . ALA A 1 126 ? 69.72300 122.95500 100.96000 1.000 130.45489 126 ALA A C 1
ATOM 1958 O O . ALA A 1 126 ? 69.74500 124.09600 100.46500 1.000 128.04394 126 ALA A O 1
ATOM 1965 N N . GLY A 1 127 ? 70.70200 122.05800 100.82700 1.000 149.57739 127 GLY A N 1
ATOM 1966 C CA . GLY A 1 127 ? 71.89400 122.29700 99.99200 1.000 152.41288 127 GLY A CA 1
ATOM 1967 C C . GLY A 1 127 ? 72.95000 123.12100 100.70400 1.000 149.57017 127 GLY A C 1
ATOM 1968 O O . GLY A 1 127 ? 74.00400 123.36100 100.08600 1.000 148.60202 127 GLY A O 1
ATOM 1972 N N . GLN A 1 128 ? 72.70300 123.53400 101.95100 1.000 138.80921 128 GLN A N 1
ATOM 1973 C CA . GLN A 1 128 ? 73.66900 124.36100 102.72100 1.000 142.55341 128 GLN A CA 1
ATOM 1974 C C . GLN A 1 128 ? 74.11500 123.62900 103.98600 1.000 141.45261 128 GLN A C 1
ATOM 1975 O O . GLN A 1 128 ? 75.32400 123.39200 104.11400 1.000 143.79081 128 GLN A O 1
ATOM 1989 N N . LYS A 1 129 ? 73.18900 123.32700 104.89900 1.000 131.86814 129 LYS A N 1
ATOM 1990 C CA . LYS A 1 129 ? 73.50500 122.61300 106.16300 1.000 133.06615 129 LYS A CA 1
ATOM 1991 C C . LYS A 1 129 ? 72.50700 121.47900 106.38600 1.000 137.37852 129 LYS A C 1
ATOM 1992 O O . LYS A 1 129 ? 71.30200 121.76400 106.34800 1.000 141.11233 129 LYS A O 1
ATOM 2011 N N . CYS A 1 130 ? 72.97200 120.25200 106.62500 1.000 139.95074 130 CYS A N 1
ATOM 2012 C CA . CYS A 1 130 ? 72.09000 119.10000 106.95000 1.000 138.51430 130 CYS A CA 1
ATOM 2013 C C . CYS A 1 130 ? 72.68200 118.34500 108.14200 1.000 139.62178 130 CYS A C 1
ATOM 2014 O O . CYS A 1 130 ? 73.89600 118.11200 108.11900 1.000 141.85548 130 CYS A O 1
ATOM 2022 N N . TRP A 1 131 ? 71.86600 117.90600 109.10400 1.000 126.60001 131 TRP A N 1
ATOM 2023 C CA . TRP A 1 131 ? 72.38300 117.09800 110.23700 1.000 119.11929 131 TRP A CA 1
ATOM 2024 C C . TRP A 1 131 ? 72.98300 115.82900 109.64900 1.000 125.38676 131 TRP A C 1
ATOM 2025 O O . TRP A 1 131 ? 72.33300 115.24600 108.76300 1.000 131.29895 131 TRP A O 1
ATOM 2046 N N . SER A 1 132 ? 74.16200 115.41500 110.10400 1.000 130.26922 132 SER A N 1
ATOM 2047 C CA . SER A 1 132 ? 74.76700 114.13300 109.67500 1.000 127.93331 132 SER A CA 1
ATOM 2048 C C . SER A 1 132 ? 74.78100 113.22300 110.89700 1.000 128.45452 132 SER A C 1
ATOM 2049 O O . SER A 1 132 ? 75.44600 113.58400 111.87200 1.000 132.14989 132 SER A O 1
ATOM 2057 N N . ILE A 1 133 ? 74.11500 112.07500 110.83700 1.000 121.24939 133 ILE A N 1
ATOM 2058 C CA . ILE A 1 133 ? 74.00000 111.17100 112.01400 1.000 120.12449 133 ILE A CA 1
ATOM 2059 C C . ILE A 1 133 ? 75.02600 110.05900 111.83800 1.000 120.51276 133 ILE A C 1
ATOM 2060 O O . ILE A 1 133 ? 74.73800 109.12200 111.10100 1.000 122.55151 133 ILE A O 1
ATOM 2076 N N . ARG A 1 134 ? 76.18700 110.16800 112.47600 1.000 115.89090 134 ARG A N 1
ATOM 2077 C CA . ARG A 1 134 ? 77.22400 109.15100 112.41600 1.000 110.80810 134 ARG A CA 1
ATOM 2078 C C . ARG A 1 134 ? 77.13000 108.28200 113.65600 1.000 114.28561 134 ARG A C 1
ATOM 2079 O O . ARG A 1 134 ? 77.09000 108.79900 114.77600 1.000 123.29742 134 ARG A O 1
ATOM 2100 N N . VAL A 1 135 ? 77.09900 106.97000 113.45800 1.000 102.64014 135 VAL A N 1
ATOM 2101 C CA . VAL A 1 135 ? 77.14300 106.00900 114.55000 1.000 103.72956 135 VAL A CA 1
ATOM 2102 C C . VAL A 1 135 ? 78.39500 105.16900 114.37800 1.000 100.48530 135 VAL A C 1
ATOM 2103 O O . VAL A 1 135 ? 78.58300 104.52200 113.34200 1.000 105.64747 135 VAL A O 1
ATOM 2116 N N . ASP A 1 136 ? 79.25000 105.18600 115.39000 1.000 98.56096 136 ASP A N 1
ATOM 2117 C CA . ASP A 1 136 ? 80.51900 104.48200 115.36100 1.000 99.23277 136 ASP A CA 1
ATOM 2118 C C . ASP A 1 136 ? 80.37700 103.18600 116.13600 1.000 102.41663 136 ASP A C 1
ATOM 2119 O O . ASP A 1 136 ? 79.99500 103.19900 117.30800 1.000 105.77326 136 ASP A O 1
ATOM 2128 N N . VAL A 1 137 ? 80.69000 102.07400 115.48300 1.000 96.49877 137 VAL A N 1
ATOM 2129 C CA . VAL A 1 137 ? 80.55600 100.74600 116.06300 1.000 87.82531 137 VAL A CA 1
ATOM 2130 C C . VAL A 1 137 ? 81.94500 100.25600 116.42900 1.000 92.71928 137 VAL A C 1
ATOM 2131 O O . VAL A 1 137 ? 82.83500 100.20400 115.57500 1.000 100.87145 137 VAL A O 1
ATOM 2144 N N . HIS A 1 138 ? 82.12600 99.88800 117.69300 1.000 83.96381 138 HIS A N 1
ATOM 2145 C CA . HIS A 1 138 ? 83.40800 99.41000 118.20000 1.000 84.59203 138 HIS A CA 1
ATOM 2146 C C . HIS A 1 138 ? 83.19900 97.98400 118.68400 1.000 90.37701 138 HIS A C 1
ATOM 2147 O O . HIS A 1 138 ? 82.49800 97.75400 119.67100 1.000 98.49813 138 HIS A O 1
ATOM 2161 N N . VAL A 1 139 ? 83.80300 97.03100 117.98400 1.000 95.97579 139 VAL A N 1
ATOM 2162 C CA . VAL A 1 139 ? 83.72500 95.63300 118.37700 1.000 96.27760 139 VAL A CA 1
ATOM 2163 C C . VAL A 1 139 ? 84.76800 95.37000 119.45100 1.000 100.12731 139 VAL A C 1
ATOM 2164 O O . VAL A 1 139 ? 85.91000 95.01200 119.14700 1.000 103.97406 139 VAL A O 1
ATOM 2177 N N . MET A 1 140 ? 84.37800 95.53800 120.71600 1.000 98.60189 140 MET A N 1
ATOM 2178 C CA . MET A 1 140 ? 85.32700 95.35600 121.80600 1.000 94.28715 140 MET A CA 1
ATOM 2179 C C . MET A 1 140 ? 85.85700 93.93200 121.84500 1.000 98.96665 140 MET A C 1
ATOM 2180 O O . MET A 1 140 ? 87.06000 93.72300 122.02900 1.000 104.71544 140 MET A O 1
ATOM 2194 N N . SER A 1 141 ? 84.98600 92.94500 121.66000 1.000 100.25912 141 SER A N 1
ATOM 2195 C CA . SER A 1 141 ? 85.39300 91.54800 121.67000 1.000 99.74577 141 SER A CA 1
ATOM 2196 C C . SER A 1 141 ? 84.57700 90.81200 120.62600 1.000 100.71134 141 SER A C 1
ATOM 2197 O O . SER A 1 141 ? 83.36100 90.99500 120.53800 1.000 102.89844 141 SER A O 1
ATOM 2205 N N . HIS A 1 142 ? 85.25200 89.97800 119.85000 1.000 103.64011 142 HIS A N 1
ATOM 2206 C CA . HIS A 1 142 ? 84.64200 89.25700 118.74300 1.000 104.94219 142 HIS A CA 1
ATOM 2207 C C . HIS A 1 142 ? 84.57100 87.78700 119.11500 1.000 109.77844 142 HIS A C 1
ATOM 2208 O O . HIS A 1 142 ? 85.58900 87.09000 119.10900 1.000 112.21084 142 HIS A O 1
ATOM 2222 N N . ASP A 1 143 ? 83.37300 87.32700 119.45400 1.000 118.06634 143 ASP A N 1
ATOM 2223 C CA . ASP A 1 143 ? 83.09600 85.91700 119.68200 1.000 116.02528 143 ASP A CA 1
ATOM 2224 C C . ASP A 1 143 ? 81.91300 85.48500 118.83300 1.000 120.55091 143 ASP A C 1
ATOM 2225 O O . ASP A 1 143 ? 81.01400 84.77200 119.27800 1.000 126.45619 143 ASP A O 1
ATOM 2234 N N . GLY A 1 144 ? 81.89700 85.94500 117.59200 1.000 109.62289 144 GLY A N 1
ATOM 2235 C CA . GLY A 1 144 ? 80.89400 85.54200 116.63600 1.000 109.49665 144 GLY A CA 1
ATOM 2236 C C . GLY A 1 144 ? 79.66700 86.43500 116.65800 1.000 105.04441 144 GLY A C 1
ATOM 2237 O O . GLY A 1 144 ? 79.35100 87.09800 117.64300 1.000 104.60305 144 GLY A O 1
ATOM 2241 N N . ASN A 1 145 ? 78.96400 86.43900 115.53000 1.000 111.13681 145 ASN A N 1
ATOM 2242 C CA . ASN A 1 145 ? 77.69100 87.13800 115.40400 1.000 109.56489 145 ASN A CA 1
ATOM 2243 C C . ASN A 1 145 ? 77.84500 88.63400 115.66100 1.000 115.46889 145 ASN A C 1
ATOM 2244 O O . ASN A 1 145 ? 77.03100 89.25200 116.34900 1.000 114.33946 145 ASN A O 1
ATOM 2255 N N . LEU A 1 146 ? 78.89500 89.22700 115.09400 1.000 109.96267 146 LEU A N 1
ATOM 2256 C CA . LEU A 1 146 ? 79.06400 90.67100 115.20200 1.000 100.76763 146 LEU A CA 1
ATOM 2257 C C . LEU A 1 146 ? 77.91000 91.40000 114.53300 1.000 102.96719 146 LEU A C 1
ATOM 2258 O O . LEU A 1 146 ? 77.43300 92.42200 115.03700 1.000 109.16568 146 LEU A O 1
ATOM 2274 N N . VAL A 1 147 ? 77.45400 90.89200 113.38800 1.000 106.40859 147 VAL A N 1
ATOM 2275 C CA . VAL A 1 147 ? 76.39000 91.55400 112.64200 1.000 106.36398 147 VAL A CA 1
ATOM 2276 C C . VAL A 1 147 ? 75.15400 91.72800 113.50100 1.000 108.96575 147 VAL A C 1
ATOM 2277 O O . VAL A 1 147 ? 74.40700 92.70000 113.34200 1.000 119.59186 147 VAL A O 1
ATOM 2290 N N . ASP A 1 148 ? 74.93100 90.79300 114.41000 1.000 112.02374 148 ASP A N 1
ATOM 2291 C CA . ASP A 1 148 ? 73.72900 90.83400 115.27000 1.000 114.84975 148 ASP A CA 1
ATOM 2292 C C . ASP A 1 148 ? 73.99300 91.77400 116.43200 1.000 114.00045 148 ASP A C 1
ATOM 2293 O O . ASP A 1 148 ? 73.17600 92.66900 116.65900 1.000 115.10017 148 ASP A O 1
ATOM 2302 N N . ALA A 1 149 ? 75.09400 91.56700 117.14500 1.000 102.38465 149 ALA A N 1
ATOM 2303 C CA . ALA A 1 149 ? 75.41600 92.41600 118.28300 1.000 100.06066 149 ALA A CA 1
ATOM 2304 C C . ALA A 1 149 ? 75.52100 93.87200 117.85600 1.000 106.87278 149 ALA A C 1
ATOM 2305 O O . ALA A 1 149 ? 75.03200 94.77200 118.54600 1.000 112.75837 149 ALA A O 1
ATOM 2312 N N . ALA A 1 150 ? 76.16700 94.12300 116.71700 1.000 103.85092 150 ALA A N 1
ATOM 2313 C CA . ALA A 1 150 ? 76.30500 95.49200 116.23700 1.000 98.38627 150 ALA A CA 1
ATOM 2314 C C . ALA A 1 150 ? 74.94900 96.11700 115.95300 1.000 94.74587 150 ALA A C 1
ATOM 2315 O O . ALA A 1 150 ? 74.71700 97.28700 116.27400 1.000 96.71897 150 ALA A O 1
ATOM 2322 N N . CYS A 1 151 ? 74.03800 95.35400 115.35400 1.000 103.61641 151 CYS A N 1
ATOM 2323 C CA . CYS A 1 151 ? 72.74500 95.91400 114.98500 1.000 105.44738 151 CYS A CA 1
ATOM 2324 C C . CYS A 1 151 ? 71.99000 96.39500 116.21400 1.000 109.80962 151 CYS A C 1
ATOM 2325 O O . CYS A 1 151 ? 71.39400 97.47700 116.20700 1.000 116.57669 151 CYS A O 1
ATOM 2333 N N . ILE A 1 152 ? 72.00400 95.60400 117.28600 1.000 100.07353 152 ILE A N 1
ATOM 2334 C CA . ILE A 1 152 ? 71.33000 96.02300 118.51100 1.000 100.60210 152 ILE A CA 1
ATOM 2335 C C . ILE A 1 152 ? 71.98700 97.27800 119.06500 1.000 104.74182 152 ILE A C 1
ATOM 2336 O O . ILE A 1 152 ? 71.31100 98.23100 119.46800 1.000 115.59250 152 ILE A O 1
ATOM 2352 N N . ALA A 1 153 ? 73.31900 97.29900 119.09700 1.000 98.01828 153 ALA A N 1
ATOM 2353 C CA . ALA A 1 153 ? 74.01500 98.47500 119.59800 1.000 101.33432 153 ALA A CA 1
ATOM 2354 C C . ALA A 1 153 ? 73.70900 99.69600 118.74300 1.000 103.95245 153 ALA A C 1
ATOM 2355 O O . ALA A 1 153 ? 73.46100 100.78600 119.27000 1.000 105.20385 153 ALA A O 1
ATOM 2362 N N . VAL A 1 154 ? 73.70900 99.53200 117.42000 1.000 94.06078 154 VAL A N 1
ATOM 2363 C CA . VAL A 1 154 ? 73.46500 100.66500 116.53400 1.000 87.06012 154 VAL A CA 1
ATOM 2364 C C . VAL A 1 154 ? 72.06900 101.22500 116.75900 1.000 93.43146 154 VAL A C 1
ATOM 2365 O O . VAL A 1 154 ? 71.89100 102.43300 116.94000 1.000 98.21531 154 VAL A O 1
ATOM 2378 N N . VAL A 1 155 ? 71.05500 100.36000 116.74400 1.000 98.82113 155 VAL A N 1
ATOM 2379 C CA . VAL A 1 155 ? 69.69600 100.85100 116.93000 1.000 99.45713 155 VAL A CA 1
ATOM 2380 C C . VAL A 1 155 ? 69.51100 101.36200 118.34700 1.000 102.45297 155 VAL A C 1
ATOM 2381 O O . VAL A 1 155 ? 68.82800 102.36800 118.56900 1.000 106.42251 155 VAL A O 1
ATOM 2394 N N . ALA A 1 156 ? 70.10300 100.68600 119.32800 1.000 104.39713 156 ALA A N 1
ATOM 2395 C CA . ALA A 1 156 ? 70.02400 101.17800 120.69600 1.000 104.78234 156 ALA A CA 1
ATOM 2396 C C . ALA A 1 156 ? 70.65300 102.55800 120.80200 1.000 105.58674 156 ALA A C 1
ATOM 2397 O O . ALA A 1 156 ? 70.08300 103.47300 121.40500 1.000 113.76328 156 ALA A O 1
ATOM 2404 N N . ALA A 1 157 ? 71.83200 102.73100 120.20500 1.000 100.43949 157 ALA A N 1
ATOM 2405 C CA . ALA A 1 157 ? 72.49400 104.02800 120.24500 1.000 103.38338 157 ALA A CA 1
ATOM 2406 C C . ALA A 1 157 ? 71.64800 105.09400 119.56200 1.000 104.48261 157 ALA A C 1
ATOM 2407 O O . ALA A 1 157 ? 71.42400 106.17500 120.11700 1.000 106.19891 157 ALA A O 1
ATOM 2414 N N . LEU A 1 158 ? 71.16000 104.80500 118.35600 1.000 96.35563 158 LEU A N 1
ATOM 2415 C CA . LEU A 1 158 ? 70.39700 105.80300 117.62000 1.000 92.06732 158 LEU A CA 1
ATOM 2416 C C . LEU A 1 158 ? 69.11000 106.17100 118.34000 1.000 97.73859 158 LEU A C 1
ATOM 2417 O O . LEU A 1 158 ? 68.74300 107.35000 118.38000 1.000 104.26632 158 LEU A O 1
ATOM 2433 N N . ARG A 1 159 ? 68.41500 105.19500 118.91700 1.000 103.19842 159 ARG A N 1
ATOM 2434 C CA . ARG A 1 159 ? 67.22600 105.52100 119.69300 1.000 107.37041 159 ARG A CA 1
ATOM 2435 C C . ARG A 1 159 ? 67.58600 106.23300 120.98800 1.000 107.07125 159 ARG A C 1
ATOM 2436 O O . ARG A 1 159 ? 66.82200 107.07900 121.46000 1.000 108.10325 159 ARG A O 1
ATOM 2457 N N . HIS A 1 160 ? 68.74000 105.90600 121.57000 1.000 102.89000 160 HIS A N 1
ATOM 2458 C CA . HIS A 1 160 ? 69.18300 106.59400 122.77600 1.000 97.38026 160 HIS A CA 1
ATOM 2459 C C . HIS A 1 160 ? 69.73000 107.98000 122.46600 1.000 103.62743 160 HIS A C 1
ATOM 2460 O O . HIS A 1 160 ? 69.74600 108.84900 123.34300 1.000 110.13298 160 HIS A O 1
ATOM 2474 N N . PHE A 1 161 ? 70.18500 108.20000 121.23600 1.000 107.88587 161 PHE A N 1
ATOM 2475 C CA . PHE A 1 161 ? 70.85400 109.44500 120.88400 1.000 108.15218 161 PHE A CA 1
ATOM 2476 C C . PHE A 1 161 ? 69.87700 110.61500 120.86600 1.000 109.77825 161 PHE A C 1
ATOM 2477 O O . PHE A 1 161 ? 68.67600 110.45100 120.63800 1.000 114.51170 161 PHE A O 1
ATOM 2494 N N . ARG A 1 162 ? 70.41300 111.80900 121.10900 1.000 115.14913 162 ARG A N 1
ATOM 2495 C CA . ARG A 1 162 ? 69.65200 113.05100 121.11300 1.000 118.14445 162 ARG A CA 1
ATOM 2496 C C . ARG A 1 162 ? 70.36100 114.05900 120.21900 1.000 123.37541 162 ARG A C 1
ATOM 2497 O O . ARG A 1 162 ? 71.57600 114.24100 120.33500 1.000 122.76216 162 ARG A O 1
ATOM 2518 N N . LYS A 1 163 ? 69.61200 114.70500 119.32800 1.000 131.68694 163 LYS A N 1
ATOM 2519 C CA . LYS A 1 163 ? 70.19600 115.76000 118.51600 1.000 122.20364 163 LYS A CA 1
ATOM 2520 C C . LYS A 1 163 ? 70.32500 117.04200 119.33400 1.000 124.84167 163 LYS A C 1
ATOM 2521 O O . LYS A 1 163 ? 69.52800 117.29200 120.24000 1.000 129.34033 163 LYS A O 1
ATOM 2540 N N . PRO A 1 164 ? 71.31400 117.87600 119.02900 1.000 119.35478 164 PRO A N 1
ATOM 2541 C CA . PRO A 1 164 ? 71.25800 119.26200 119.49600 1.000 122.44067 164 PRO A CA 1
ATOM 2542 C C . PRO A 1 164 ? 70.02900 119.94900 118.92400 1.000 121.78884 164 PRO A C 1
ATOM 2543 O O . PRO A 1 164 ? 69.62900 119.69400 117.78800 1.000 122.63806 164 PRO A O 1
ATOM 2554 N N . ASP A 1 165 ? 69.42100 120.82100 119.71800 1.000 128.18570 165 ASP A N 1
ATOM 2555 C CA . ASP A 1 165 ? 68.24900 121.53300 119.24400 1.000 129.66617 165 ASP A CA 1
ATOM 2556 C C . ASP A 1 165 ? 68.65600 122.61000 118.24400 1.000 134.79736 165 ASP A C 1
ATOM 2557 O O . ASP A 1 165 ? 69.77800 123.12200 118.26100 1.000 137.30127 165 ASP A O 1
ATOM 2566 N N . THR A 1 166 ? 67.71900 122.95700 117.36700 1.000 144.93178 166 THR A N 1
ATOM 2567 C CA . THR A 1 166 ? 67.96000 123.94300 116.32600 1.000 142.42148 166 THR A CA 1
ATOM 2568 C C . THR A 1 166 ? 66.73200 124.82100 116.16900 1.000 141.21671 166 THR A C 1
ATOM 2569 O O . THR A 1 166 ? 65.62700 124.45200 116.57400 1.000 143.74705 166 THR A O 1
ATOM 2580 N N . SER A 1 167 ? 66.94000 125.99300 115.58100 1.000 140.22020 167 SER A N 1
ATOM 2581 C CA . SER A 1 167 ? 65.86100 126.93200 115.33300 1.000 141.29290 167 SER A CA 1
ATOM 2582 C C . SER A 1 167 ? 66.20400 127.78800 114.12600 1.000 144.53907 167 SER A C 1
ATOM 2583 O O . SER A 1 167 ? 67.34600 128.22900 113.97100 1.000 145.15570 167 SER A O 1
ATOM 2591 N N . ILE A 1 168 ? 65.21100 128.02000 113.27500 1.000 150.02434 168 ILE A N 1
ATOM 2592 C CA . ILE A 1 168 ? 65.33200 128.93700 112.15000 1.000 151.07953 168 ILE A CA 1
ATOM 2593 C C . ILE A 1 168 ? 64.62200 130.22400 112.53600 1.000 155.83190 168 ILE A C 1
ATOM 2594 O O . ILE A 1 168 ? 63.42000 130.21400 112.82900 1.000 155.77991 168 ILE A O 1
ATOM 2610 N N . GLU A 1 169 ? 65.35600 131.33300 112.53800 1.000 171.05485 169 GLU A N 1
ATOM 2611 C CA . GLU A 1 169 ? 64.81800 132.61900 112.97000 1.000 169.18903 169 GLU A CA 1
ATOM 2612 C C . GLU A 1 169 ? 65.27500 133.67500 111.97700 1.000 168.96503 169 GLU A C 1
ATOM 2613 O O . GLU A 1 169 ? 66.47900 133.85900 111.77400 1.000 167.51856 169 GLU A O 1
ATOM 2625 N N . SER A 1 170 ? 64.31600 134.36300 111.36100 1.000 177.88123 170 SER A N 1
ATOM 2626 C CA . SER A 1 170 ? 64.61300 135.34100 110.31600 1.000 178.48772 170 SER A CA 1
ATOM 2627 C C . SER A 1 170 ? 65.46300 134.71600 109.21600 1.000 179.71990 170 SER A C 1
ATOM 2628 O O . SER A 1 170 ? 66.24600 135.39700 108.55000 1.000 178.26253 170 SER A O 1
ATOM 2636 N N . GLY A 1 171 ? 65.31000 133.40700 109.02000 1.000 172.20633 171 GLY A N 1
ATOM 2637 C CA . GLY A 1 171 ? 66.13700 132.66600 108.09400 1.000 168.52750 171 GLY A CA 1
ATOM 2638 C C . GLY A 1 171 ? 67.47700 132.24700 108.65100 1.000 167.40806 171 GLY A C 1
ATOM 2639 O O . GLY A 1 171 ? 68.19700 131.49200 107.98500 1.000 164.86229 171 GLY A O 1
ATOM 2643 N N . VAL A 1 172 ? 67.83500 132.70700 109.84600 1.000 163.73253 172 VAL A N 1
ATOM 2644 C CA . VAL A 1 172 ? 69.12200 132.38600 110.45000 1.000 162.27225 172 VAL A CA 1
ATOM 2645 C C . VAL A 1 172 ? 69.01200 131.03800 111.15000 1.000 162.71545 172 VAL A C 1
ATOM 2646 O O . VAL A 1 172 ? 68.17200 130.85600 112.03700 1.000 161.74005 172 VAL A O 1
ATOM 2659 N N . LEU A 1 173 ? 69.86200 130.09300 110.75600 1.000 153.41700 173 LEU A N 1
ATOM 2660 C CA . LEU A 1 173 ? 69.90100 128.79400 111.41400 1.000 149.28996 173 LEU A CA 1
ATOM 2661 C C . LEU A 1 173 ? 70.73700 128.88600 112.68200 1.000 149.18725 173 LEU A C 1
ATOM 2662 O O . LEU A 1 173 ? 71.95000 129.11200 112.62100 1.000 150.79566 173 LEU A O 1
ATOM 2678 N N . THR A 1 174 ? 70.09500 128.70100 113.82800 1.000 151.08491 174 THR A N 1
ATOM 2679 C CA . THR A 1 174 ? 70.77000 128.69100 115.11600 1.000 150.57935 174 THR A CA 1
ATOM 2680 C C . THR A 1 174 ? 70.84000 127.25900 115.61800 1.000 152.54178 174 THR A C 1
ATOM 2681 O O . THR A 1 174 ? 69.80900 126.59100 115.74600 1.000 156.59508 174 THR A O 1
ATOM 2692 N N . ILE A 1 175 ? 72.05100 126.79600 115.90300 1.000 143.52596 175 ILE A N 1
ATOM 2693 C CA . ILE A 1 175 ? 72.28800 125.45600 116.42300 1.000 143.75498 175 ILE A CA 1
ATOM 2694 C C . ILE A 1 175 ? 72.74700 125.61800 117.86100 1.000 138.54193 175 ILE A C 1
ATOM 2695 O O . ILE A 1 175 ? 73.75200 126.28800 118.12400 1.000 140.81485 175 ILE A O 1
ATOM 2711 N N . TYR A 1 176 ? 72.02200 125.00500 118.78500 1.000 130.27855 176 TYR A N 1
ATOM 2712 C CA . TYR A 1 176 ? 72.20100 125.26200 120.20400 1.000 134.26477 176 TYR A CA 1
ATOM 2713 C C . TYR A 1 176 ? 73.02000 124.14900 120.83700 1.000 139.96755 176 TYR A C 1
ATOM 2714 O O . TYR A 1 176 ? 72.69400 122.96900 120.68800 1.000 141.75259 176 TYR A O 1
ATOM 2732 N N . THR A 1 177 ? 74.07800 124.53100 121.54500 1.000 141.40506 177 THR A N 1
ATOM 2733 C CA . THR A 1 177 ? 74.85300 123.56300 122.29800 1.000 138.21498 177 THR A CA 1
ATOM 2734 C C . THR A 1 177 ? 74.01300 123.02200 123.45300 1.000 138.41726 177 THR A C 1
ATOM 2735 O O . THR A 1 177 ? 73.04100 123.65600 123.87000 1.000 141.65140 177 THR A O 1
ATOM 2746 N N . PRO A 1 178 ? 74.36600 121.85600 123.99300 1.000 139.29898 178 PRO A N 1
ATOM 2747 C CA . PRO A 1 178 ? 73.57900 121.30600 125.10500 1.000 143.23021 178 PRO A CA 1
ATOM 2748 C C . PRO A 1 178 ? 73.38800 122.28800 126.24400 1.000 142.55575 178 PRO A C 1
ATOM 2749 O O . PRO A 1 178 ? 72.31600 122.30900 126.86300 1.000 142.22395 178 PRO A O 1
ATOM 2760 N N . ALA A 1 179 ? 74.39600 123.10900 126.54000 1.000 135.81916 179 ALA A N 1
ATOM 2761 C CA . ALA A 1 179 ? 74.23200 124.11800 127.57700 1.000 135.63670 179 ALA A CA 1
ATOM 2762 C C . ALA A 1 179 ? 73.11300 125.08900 127.23200 1.000 132.55366 179 ALA A C 1
ATOM 2763 O O . ALA A 1 179 ? 72.35700 125.50300 128.11700 1.000 132.64749 179 ALA A O 1
ATOM 2770 N N . GLU A 1 180 ? 72.97900 125.44800 125.95500 1.000 133.83509 180 GLU A N 1
ATOM 2771 C CA . GLU A 1 180 ? 71.95600 126.40700 125.55900 1.000 135.41516 180 GLU A CA 1
ATOM 2772 C C . GLU A 1 180 ? 70.56500 125.79000 125.58500 1.000 137.43575 180 GLU A C 1
ATOM 2773 O O . GLU A 1 180 ? 69.60200 126.44600 125.99600 1.000 136.78233 180 GLU A O 1
ATOM 2785 N N . ARG A 1 181 ? 70.43900 124.54000 125.15100 1.000 141.93529 181 ARG A N 1
ATOM 2786 C CA . ARG A 1 181 ? 69.14100 123.88900 125.07900 1.000 139.56090 181 ARG A CA 1
ATOM 2787 C C . ARG A 1 181 ? 69.31100 122.39900 125.33200 1.000 141.97331 181 ARG A C 1
ATOM 2788 O O . ARG A 1 181 ? 70.39800 121.84400 125.15200 1.000 147.10372 181 ARG A O 1
ATOM 2809 N N . GLU A 1 182 ? 68.22900 121.76300 125.75800 1.000 143.83356 182 GLU A N 1
ATOM 2810 C CA . GLU A 1 182 ? 68.24700 120.32000 125.95700 1.000 146.26617 182 GLU A CA 1
ATOM 2811 C C . GLU A 1 182 ? 68.23700 119.61400 124.60500 1.000 143.65427 182 GLU A C 1
ATOM 2812 O O . GLU A 1 182 ? 67.37200 119.90200 123.77100 1.000 142.21066 182 GLU A O 1
ATOM 2824 N N . PRO A 1 183 ? 69.16100 118.68900 124.35100 1.000 130.87772 183 PRO A N 1
ATOM 2825 C CA . PRO A 1 183 ? 69.12800 117.95100 123.08500 1.000 129.30933 183 PRO A CA 1
ATOM 2826 C C . PRO A 1 183 ? 67.80500 117.22300 122.90400 1.000 132.00218 183 PRO A C 1
ATOM 2827 O O . PRO A 1 183 ? 67.21400 116.72100 123.86100 1.000 132.77578 183 PRO A O 1
ATOM 2838 N N . VAL A 1 184 ? 67.35100 117.15600 121.66200 1.000 127.55057 184 VAL A N 1
ATOM 2839 C CA . VAL A 1 184 ? 66.05900 116.57000 121.31500 1.000 125.74093 184 VAL A CA 1
ATOM 2840 C C . VAL A 1 184 ? 66.29700 115.14100 120.83900 1.000 128.09206 184 VAL A C 1
ATOM 2841 O O . VAL A 1 184 ? 67.25400 114.90800 120.08900 1.000 128.72948 184 VAL A O 1
ATOM 2854 N N . PRO A 1 185 ? 65.47600 114.17300 121.24400 1.000 130.77213 185 PRO A N 1
ATOM 2855 C CA . PRO A 1 185 ? 65.68500 112.79900 120.77700 1.000 126.84182 185 PRO A CA 1
ATOM 2856 C C . PRO A 1 185 ? 65.50700 112.69100 119.27200 1.000 127.67451 185 PRO A C 1
ATOM 2857 O O . PRO A 1 185 ? 64.71800 113.41700 118.66600 1.000 126.86623 185 PRO A O 1
ATOM 2868 N N . LEU A 1 186 ? 66.25400 111.77100 118.67300 1.000 125.44176 186 LEU A N 1
ATOM 2869 C CA . LEU A 1 186 ? 66.18600 111.55700 117.23500 1.000 121.97416 186 LEU A CA 1
ATOM 2870 C C . LEU A 1 186 ? 64.91300 110.79600 116.88700 1.000 124.85820 186 LEU A C 1
ATOM 2871 O O . LEU A 1 186 ? 64.65900 109.72000 117.43700 1.000 132.74398 186 LEU A O 1
ATOM 2887 N N . SER A 1 187 ? 64.11400 111.34400 115.97400 1.000 120.10199 187 SER A N 1
ATOM 2888 C CA . SER A 1 187 ? 62.87100 110.68700 115.59200 1.000 119.70951 187 SER A CA 1
ATOM 2889 C C . SER A 1 187 ? 63.17100 109.32500 114.98600 1.000 121.44553 187 SER A C 1
ATOM 2890 O O . SER A 1 187 ? 64.15300 109.15200 114.26000 1.000 122.18168 187 SER A O 1
ATOM 2898 N N . TRP A 1 188 ? 62.31400 108.35400 115.28600 1.000 116.27951 188 TRP A N 1
ATOM 2899 C CA . TRP A 1 188 ? 62.61600 106.95600 114.99500 1.000 113.47416 188 TRP A CA 1
ATOM 2900 C C . TRP A 1 188 ? 61.30500 106.21500 114.78600 1.000 119.09222 188 TRP A C 1
ATOM 2901 O O . TRP A 1 188 ? 60.54300 106.02400 115.73800 1.000 118.34310 188 TRP A O 1
ATOM 2922 N N . LEU A 1 189 ? 61.05100 105.78900 113.54900 1.000 130.12741 189 LEU A N 1
ATOM 2923 C CA . LEU A 1 189 ? 59.77200 105.17000 113.21700 1.000 131.28586 189 LEU A CA 1
ATOM 2924 C C . LEU A 1 189 ? 59.68800 103.73600 113.72800 1.000 132.92106 189 LEU A C 1
ATOM 2925 O O . LEU A 1 189 ? 58.83700 103.41100 114.56200 1.000 131.81616 189 LEU A O 1
ATOM 2941 N N . HIS A 1 190 ? 60.56400 102.86500 113.23700 1.000 123.47531 190 HIS A N 1
ATOM 2942 C CA . HIS A 1 190 ? 60.54800 101.46000 113.61100 1.000 120.16605 190 HIS A CA 1
ATOM 2943 C C . HIS A 1 190 ? 61.97400 100.95300 113.72100 1.000 115.40166 190 HIS A C 1
ATOM 2944 O O . HIS A 1 190 ? 62.87700 101.44000 113.03800 1.000 120.49482 190 HIS A O 1
ATOM 2958 N N . THR A 1 191 ? 62.16200 99.95500 114.57900 1.000 103.28921 191 THR A N 1
ATOM 2959 C CA . THR A 1 191 ? 63.49200 99.48500 114.92600 1.000 105.21162 191 THR A CA 1
ATOM 2960 C C . THR A 1 191 ? 63.77300 98.16200 114.23300 1.000 104.77884 191 THR A C 1
ATOM 2961 O O . THR A 1 191 ? 63.16100 97.14700 114.59400 1.000 109.73660 191 THR A O 1
ATOM 2972 N N . PRO A 1 192 ? 64.67200 98.10700 113.25600 1.000 103.17915 192 PRO A N 1
ATOM 2973 C CA . PRO A 1 192 ? 65.06500 96.81800 112.68700 1.000 103.72473 192 PRO A CA 1
ATOM 2974 C C . PRO A 1 192 ? 66.12400 96.13200 113.53100 1.000 101.33031 192 PRO A C 1
ATOM 2975 O O . PRO A 1 192 ? 66.93000 96.77700 114.20200 1.000 108.76919 192 PRO A O 1
ATOM 2986 N N . PHE A 1 193 ? 66.11600 94.80300 113.48400 1.000 86.98802 193 PHE A N 1
ATOM 2987 C CA . PHE A 1 193 ? 67.05400 93.98800 114.23800 1.000 88.78598 193 PHE A CA 1
ATOM 2988 C C . PHE A 1 193 ? 67.57600 92.86800 113.35800 1.000 90.25342 193 PHE A C 1
ATOM 2989 O O . PHE A 1 193 ? 66.80600 92.21300 112.65400 1.000 101.95477 193 PHE A O 1
ATOM 3006 N N . CYS A 1 194 ? 68.88400 92.64200 113.41400 1.000 107.92408 194 CYS A N 1
ATOM 3007 C CA . CYS A 1 194 ? 69.49200 91.59900 112.60500 1.000 104.03045 194 CYS A CA 1
ATOM 3008 C C . CYS A 1 194 ? 69.48700 90.26500 113.34000 1.000 106.45865 194 CYS A C 1
ATOM 3009 O O . CYS A 1 194 ? 69.68200 90.19500 114.55500 1.000 122.33940 194 CYS A O 1
ATOM 3017 N N . VAL A 1 195 ? 69.27100 89.19900 112.57800 1.000 94.07242 195 VAL A N 1
ATOM 3018 C CA . VAL A 1 195 ? 69.38400 87.83100 113.06800 1.000 94.91408 195 VAL A CA 1
ATOM 3019 C C . VAL A 1 195 ? 70.20800 87.05100 112.05800 1.000 102.78036 195 VAL A C 1
ATOM 3020 O O . VAL A 1 195 ? 69.90100 87.05600 110.86200 1.000 120.34302 195 VAL A O 1
ATOM 3033 N N . THR A 1 196 ? 71.25000 86.37300 112.53500 1.000 96.91441 196 THR A N 1
ATOM 3034 C CA . THR A 1 196 ? 72.24400 85.74300 111.66600 1.000 105.77052 196 THR A CA 1
ATOM 3035 C C . THR A 1 196 ? 72.24600 84.24200 111.92500 1.000 98.98553 196 THR A C 1
ATOM 3036 O O . THR A 1 196 ? 72.87600 83.76600 112.87200 1.000 108.02800 196 THR A O 1
ATOM 3047 N N . TRP A 1 197 ? 71.54200 83.50000 111.07900 1.000 80.57246 197 TRP A N 1
ATOM 3048 C CA . TRP A 1 197 ? 71.59600 82.05000 111.13700 1.000 82.85026 197 TRP A CA 1
ATOM 3049 C C . TRP A 1 197 ? 72.87200 81.53900 110.48500 1.000 84.24241 197 TRP A C 1
ATOM 3050 O O . TRP A 1 197 ? 73.46100 82.19000 109.62000 1.000 97.25140 197 TRP A O 1
ATOM 3071 N N . SER A 1 198 ? 73.28900 80.35100 110.90400 1.000 87.62975 198 SER A N 1
ATOM 3072 C CA . SER A 1 198 ? 74.44700 79.68100 110.33800 1.000 91.06148 198 SER A CA 1
ATOM 3073 C C . SER A 1 198 ? 74.06200 78.25400 109.99000 1.000 94.06196 198 SER A C 1
ATOM 3074 O O . SER A 1 198 ? 73.23200 77.64300 110.66200 1.000 113.39478 198 SER A O 1
ATOM 3082 N N . PHE A 1 199 ? 74.66800 77.72700 108.93300 1.000 94.08410 199 PHE A N 1
ATOM 3083 C CA . PHE A 1 199 ? 74.34800 76.39700 108.44000 1.000 100.79873 199 PHE A CA 1
ATOM 3084 C C . PHE A 1 199 ? 75.61900 75.56400 108.36300 1.000 107.51881 199 PHE A C 1
ATOM 3085 O O . PHE A 1 199 ? 76.64900 76.03600 107.87500 1.000 117.69697 199 PHE A O 1
ATOM 3102 N N . PHE A 1 200 ? 75.53800 74.32500 108.83100 1.000 106.71440 200 PHE A N 1
ATOM 3103 C CA . PHE A 1 200 ? 76.73600 73.52600 109.06600 1.000 110.53689 200 PHE A CA 1
ATOM 3104 C C . PHE A 1 200 ? 76.77900 72.22900 108.28200 1.000 110.82152 200 PHE A C 1
ATOM 3105 O O . PHE A 1 200 ? 77.84800 71.84700 107.80100 1.000 107.92385 200 PHE A O 1
ATOM 3122 N N . GLY A 1 201 ? 75.66000 71.53000 108.15000 1.000 128.39221 201 GLY A N 1
ATOM 3123 C CA . GLY A 1 201 ? 75.67700 70.28300 107.41400 1.000 132.69585 201 GLY A CA 1
ATOM 3124 C C . GLY A 1 201 ? 76.18400 70.47600 105.99900 1.000 137.89400 201 GLY A C 1
ATOM 3125 O O . GLY A 1 201 ? 76.00800 71.53100 105.38500 1.000 139.83097 201 GLY A O 1
ATOM 3129 N N . ASP A 1 202 ? 76.82600 69.43700 105.46900 1.000 152.39291 202 ASP A N 1
ATOM 3130 C CA . ASP A 1 202 ? 77.34900 69.53700 104.11500 1.000 151.51907 202 ASP A CA 1
ATOM 3131 C C . ASP A 1 202 ? 76.25800 69.83300 103.09900 1.000 153.69299 202 ASP A C 1
ATOM 3132 O O . ASP A 1 202 ? 76.56300 70.34600 102.01700 1.000 152.26050 202 ASP A O 1
ATOM 3141 N N . GLU A 1 203 ? 75.00100 69.53800 103.42500 1.000 160.01946 203 GLU A N 1
ATOM 3142 C CA . GLU A 1 203 ? 73.85700 69.96000 102.63100 1.000 156.97264 203 GLU A CA 1
ATOM 3143 C C . GLU A 1 203 ? 73.14100 71.14800 103.26100 1.000 153.43511 203 GLU A C 1
ATOM 3144 O O . GLU A 1 203 ? 72.04700 71.51000 102.82300 1.000 152.54002 203 GLU A O 1
ATOM 3156 N N . GLY A 1 204 ? 73.73800 71.75700 104.28400 1.000 125.68791 204 GLY A N 1
ATOM 3157 C CA . GLY A 1 204 ? 73.12800 72.89100 104.94100 1.000 121.62824 204 GLY A CA 1
ATOM 3158 C C . GLY A 1 204 ? 71.88300 72.57100 105.73100 1.000 122.00661 204 GLY A C 1
ATOM 3159 O O . GLY A 1 204 ? 71.04700 73.45700 105.92300 1.000 123.42196 204 GLY A O 1
ATOM 3163 N N . GLU A 1 205 ? 71.72400 71.33100 106.18700 1.000 125.99100 205 GLU A N 1
ATOM 3164 C CA . GLU A 1 205 ? 70.48500 70.92200 106.83600 1.000 125.85391 205 GLU A CA 1
ATOM 3165 C C . GLU A 1 205 ? 70.43200 71.27900 108.31400 1.000 121.94932 205 GLU A C 1
ATOM 3166 O O . GLU A 1 205 ? 69.36600 71.14500 108.92400 1.000 119.97892 205 GLU A O 1
ATOM 3178 N N . ILE A 1 206 ? 71.53500 71.72900 108.90400 1.000 116.44200 206 ILE A N 1
ATOM 3179 C CA . ILE A 1 206 ? 71.58700 72.09200 110.31500 1.000 115.92638 206 ILE A CA 1
ATOM 3180 C C . ILE A 1 206 ? 71.71100 73.60300 110.39800 1.000 119.81001 206 ILE A C 1
ATOM 3181 O O . ILE A 1 206 ? 72.66000 74.18000 109.85900 1.000 122.20452 206 ILE A O 1
ATOM 3197 N N . ALA A 1 207 ? 70.76600 74.24100 111.07900 1.000 103.39277 207 ALA A N 1
ATOM 3198 C CA . ALA A 1 207 ? 70.72500 75.69200 111.19900 1.000 98.81610 207 ALA A CA 1
ATOM 3199 C C . ALA A 1 207 ? 70.91100 76.08800 112.65600 1.000 98.13835 207 ALA A C 1
ATOM 3200 O O . ALA A 1 207 ? 70.22900 75.55900 113.53800 1.000 103.82966 207 ALA A O 1
ATOM 3207 N N . VAL A 1 208 ? 71.81900 77.03000 112.89900 1.000 102.54548 208 VAL A N 1
ATOM 3208 C CA . VAL A 1 208 ? 72.15800 77.48800 114.24000 1.000 98.25180 208 VAL A CA 1
ATOM 3209 C C . VAL A 1 208 ? 71.89300 78.98200 114.31000 1.000 101.29120 208 VAL A C 1
ATOM 3210 O O . VAL A 1 208 ? 72.22500 79.71700 113.37500 1.000 111.05613 208 VAL A O 1
ATOM 3223 N N . LEU A 1 209 ? 71.30500 79.43100 115.41700 1.000 99.30591 209 LEU A N 1
ATOM 3224 C CA . LEU A 1 209 ? 70.76500 80.78200 115.46700 1.000 101.24587 209 LEU A CA 1
ATOM 3225 C C . LEU A 1 209 ? 71.81200 81.83300 115.80400 1.000 102.51530 209 LEU A C 1
ATOM 3226 O O . LEU A 1 209 ? 71.77700 82.92800 115.23600 1.000 109.74193 209 LEU A O 1
ATOM 3242 N N . ASP A 1 210 ? 72.70000 81.59200 116.76300 1.000 108.19009 210 ASP A N 1
ATOM 3243 C CA . ASP A 1 210 ? 73.70700 82.61000 117.17500 1.000 109.18210 210 ASP A CA 1
ATOM 3244 C C . ASP A 1 210 ? 75.06200 81.93500 117.28400 1.000 116.05295 210 ASP A C 1
ATOM 3245 O O . ASP A 1 210 ? 75.37600 81.49100 118.32900 1.000 117.99683 210 ASP A O 1
ATOM 3254 N N . ALA A 1 211 ? 75.92600 82.06500 116.31000 1.000 106.25735 211 ALA A N 1
ATOM 3255 C CA . ALA A 1 211 ? 77.15100 81.29300 116.20200 1.000 106.75416 211 ALA A CA 1
ATOM 3256 C C . ALA A 1 211 ? 78.25400 81.89100 117.06400 1.000 108.95118 211 ALA A C 1
ATOM 3257 O O . ALA A 1 211 ? 78.48900 83.10100 117.04200 1.000 113.12638 211 ALA A O 1
ATOM 3264 N N . THR A 1 212 ? 78.92900 81.03600 117.82600 1.000 105.72658 212 THR A N 1
ATOM 3265 C CA . THR A 1 212 ? 80.18800 81.41400 118.44600 1.000 102.40936 212 THR A CA 1
ATOM 3266 C C . THR A 1 212 ? 81.24800 81.58100 117.36500 1.000 109.03745 212 THR A C 1
ATOM 3267 O O . THR A 1 212 ? 81.13200 81.04200 116.26200 1.000 119.93168 212 THR A O 1
ATOM 3278 N N . TRP A 1 213 ? 82.29600 82.34000 117.68300 1.000 110.59254 213 TRP A N 1
ATOM 3279 C CA . TRP A 1 213 ? 83.37400 82.50300 116.71500 1.000 107.38290 213 TRP A CA 1
ATOM 3280 C C . TRP A 1 213 ? 83.85000 81.14900 116.21300 1.000 110.60204 213 TRP A C 1
ATOM 3281 O O . TRP A 1 213 ? 84.06100 80.96300 115.01100 1.000 121.64848 213 TRP A O 1
ATOM 3302 N N . LEU A 1 214 ? 84.00500 80.18400 117.11700 1.000 109.57857 214 LEU A N 1
ATOM 3303 C CA . LEU A 1 214 ? 84.43200 78.85500 116.69900 1.000 110.31388 214 LEU A CA 1
ATOM 3304 C C . LEU A 1 214 ? 83.43500 78.24500 115.72800 1.000 113.14863 214 LEU A C 1
ATOM 3305 O O . LEU A 1 214 ? 83.82600 77.62500 114.73300 1.000 118.09300 214 LEU A O 1
ATOM 3321 N N . GLU A 1 215 ? 82.14000 78.40600 115.99700 1.000 115.46046 215 GLU A N 1
ATOM 3322 C CA . GLU A 1 215 ? 81.13500 77.88800 115.07900 1.000 110.44570 215 GLU A CA 1
ATOM 3323 C C . GLU A 1 215 ? 81.21400 78.58600 113.72900 1.000 107.33516 215 GLU A C 1
ATOM 3324 O O . GLU A 1 215 ? 81.09800 77.93700 112.68400 1.000 113.82585 215 GLU A O 1
ATOM 3336 N N . GLU A 1 216 ? 81.45700 79.88300 113.73200 1.000 106.65717 216 GLU A N 1
ATOM 3337 C CA . GLU A 1 216 ? 81.48300 80.64900 112.47200 1.000 105.12877 216 GLU A CA 1
ATOM 3338 C C . GLU A 1 216 ? 82.62000 80.12400 111.59800 1.000 111.45026 216 GLU A C 1
ATOM 3339 O O . GLU A 1 216 ? 82.47300 80.18900 110.37600 1.000 115.69473 216 GLU A O 1
ATOM 3351 N N . GLN A 1 217 ? 83.70400 79.60900 112.17500 1.000 108.86903 217 GLN A N 1
ATOM 3352 C CA . GLN A 1 217 ? 84.77900 79.03700 111.38000 1.000 108.01340 217 GLN A CA 1
ATOM 3353 C C . GLN A 1 217 ? 84.41000 77.68300 110.79900 1.000 107.22881 217 GLN A C 1
ATOM 3354 O O . GLN A 1 217 ? 85.07800 77.21900 109.87000 1.000 113.17393 217 GLN A O 1
ATOM 3368 N N . VAL A 1 218 ? 83.37000 77.03900 111.32400 1.000 109.99586 218 VAL A N 1
ATOM 3369 C CA . VAL A 1 218 ? 83.01200 75.68900 110.91200 1.000 112.27670 218 VAL A CA 1
ATOM 3370 C C . VAL A 1 218 ? 81.80600 75.71800 109.98300 1.000 112.27370 218 VAL A C 1
ATOM 3371 O O . VAL A 1 218 ? 81.62800 74.81900 109.15600 1.000 113.56075 218 VAL A O 1
ATOM 3384 N N . ARG A 1 219 ? 80.97200 76.74600 110.10700 1.000 103.79364 219 ARG A N 1
ATOM 3385 C CA . ARG A 1 219 ? 79.74500 76.79100 109.32700 1.000 99.42813 219 ARG A CA 1
ATOM 3386 C C . ARG A 1 219 ? 80.06200 76.83900 107.83900 1.000 101.37464 219 ARG A C 1
ATOM 3387 O O . ARG A 1 219 ? 81.06900 77.40700 107.41100 1.000 104.47412 219 ARG A O 1
ATOM 3408 N N . VAL A 1 220 ? 79.18200 76.22700 107.04300 1.000 106.50687 220 VAL A N 1
ATOM 3409 C CA . VAL A 1 220 ? 79.31500 76.24500 105.59100 1.000 103.64146 220 VAL A CA 1
ATOM 3410 C C . VAL A 1 220 ? 78.52700 77.37400 104.94800 1.000 104.29244 220 VAL A C 1
ATOM 3411 O O . VAL A 1 220 ? 78.67700 77.60600 103.73800 1.000 112.22437 220 VAL A O 1
ATOM 3424 N N . GLY A 1 221 ? 77.69600 78.07700 105.70500 1.000 97.98771 221 GLY A N 1
ATOM 3425 C CA . GLY A 1 221 ? 76.93500 79.18600 105.16200 1.000 100.18461 221 GLY A CA 1
ATOM 3426 C C . GLY A 1 221 ? 76.29700 79.96400 106.28600 1.000 100.59382 221 GLY A C 1
ATOM 3427 O O . GLY A 1 221 ? 76.34600 79.56700 107.45200 1.000 109.37780 221 GLY A O 1
ATOM 3431 N N . SER A 1 222 ? 75.69500 81.09000 105.91800 1.000 88.90441 222 SER A N 1
ATOM 3432 C CA . SER A 1 222 ? 75.00100 81.92600 106.88400 1.000 92.16304 222 SER A CA 1
ATOM 3433 C C . SER A 1 222 ? 73.95600 82.75000 106.15400 1.000 90.44164 222 SER A C 1
ATOM 3434 O O . SER A 1 222 ? 73.99900 82.89600 104.93100 1.000 104.59833 222 SER A O 1
ATOM 3442 N N . CYS A 1 223 ? 73.01500 83.29700 106.92000 1.000 97.17529 223 CYS A N 1
ATOM 3443 C CA . CYS A 1 223 ? 71.90800 84.06600 106.35600 1.000 104.97068 223 CYS A CA 1
ATOM 3444 C C . CYS A 1 223 ? 71.47200 85.10400 107.38200 1.000 102.88402 223 CYS A C 1
ATOM 3445 O O . CYS A 1 223 ? 70.83000 84.76500 108.37800 1.000 112.90997 223 CYS A O 1
ATOM 3453 N N . THR A 1 224 ? 71.80700 86.36300 107.12900 1.000 104.33798 224 THR A N 1
ATOM 3454 C CA . THR A 1 224 ? 71.38200 87.44700 108.00000 1.000 103.76963 224 THR A CA 1
ATOM 3455 C C . THR A 1 224 ? 69.99300 87.91300 107.59900 1.000 97.16680 224 THR A C 1
ATOM 3456 O O . THR A 1 224 ? 69.69600 88.05800 106.41100 1.000 106.14396 224 THR A O 1
ATOM 3467 N N . ILE A 1 225 ? 69.14200 88.13800 108.59100 1.000 98.44079 225 ILE A N 1
ATOM 3468 C CA . ILE A 1 225 ? 67.77600 88.59400 108.38300 1.000 96.95892 225 ILE A CA 1
ATOM 3469 C C . ILE A 1 225 ? 67.53700 89.81000 109.26200 1.000 106.22833 225 ILE A C 1
ATOM 3470 O O . ILE A 1 225 ? 67.80600 89.77000 110.46700 1.000 127.08737 225 ILE A O 1
ATOM 3486 N N . SER A 1 226 ? 67.02700 90.88500 108.66800 1.000 101.57448 226 SER A N 1
ATOM 3487 C CA . SER A 1 226 ? 66.71800 92.11100 109.39300 1.000 103.63921 226 SER A CA 1
ATOM 3488 C C . SER A 1 226 ? 65.22200 92.36000 109.32400 1.000 106.91269 226 SER A C 1
ATOM 3489 O O . SER A 1 226 ? 64.65400 92.42400 108.23000 1.000 120.02471 226 SER A O 1
ATOM 3497 N N . MET A 1 227 ? 64.59000 92.52500 110.48300 1.000 113.23571 227 MET A N 1
ATOM 3498 C CA . MET A 1 227 ? 63.14000 92.60100 110.55700 1.000 110.60723 227 MET A CA 1
ATOM 3499 C C . MET A 1 227 ? 62.71500 93.64800 111.57100 1.000 116.54303 227 MET A C 1
ATOM 3500 O O . MET A 1 227 ? 63.44000 93.94400 112.52200 1.000 127.79070 227 MET A O 1
ATOM 3514 N N . ASN A 1 228 ? 61.52100 94.19300 111.36300 1.000 117.11250 228 ASN A N 1
ATOM 3515 C CA . ASN A 1 228 ? 60.87200 95.00400 112.37500 1.000 113.83318 228 ASN A CA 1
ATOM 3516 C C . ASN A 1 228 ? 60.15700 94.11100 113.38000 1.000 119.42847 228 ASN A C 1
ATOM 3517 O O . ASN A 1 228 ? 59.96600 92.91300 113.16200 1.000 121.48408 228 ASN A O 1
ATOM 3528 N N . LYS A 1 229 ? 59.75200 94.71800 114.49500 1.000 123.78247 229 LYS A N 1
ATOM 3529 C CA . LYS A 1 229 ? 58.90300 94.01100 115.44600 1.000 124.36833 229 LYS A CA 1
ATOM 3530 C C . LYS A 1 229 ? 57.58800 93.59100 114.80500 1.000 123.91478 229 LYS A C 1
ATOM 3531 O O . LYS A 1 229 ? 56.93800 92.65000 115.27300 1.000 121.47163 229 LYS A O 1
ATOM 3550 N N . HIS A 1 230 ? 57.17600 94.27300 113.74000 1.000 129.48630 230 HIS A N 1
ATOM 3551 C CA . HIS A 1 230 ? 55.91300 93.99100 113.07400 1.000 127.73356 230 HIS A CA 1
ATOM 3552 C C . HIS A 1 230 ? 56.04700 92.99200 111.93500 1.000 127.73533 230 HIS A C 1
ATOM 3553 O O . HIS A 1 230 ? 55.08500 92.79900 111.18700 1.000 129.47894 230 HIS A O 1
ATOM 3567 N N . GLY A 1 231 ? 57.20600 92.35900 111.78000 1.000 124.43605 231 GLY A N 1
ATOM 3568 C CA . GLY A 1 231 ? 57.38300 91.33700 110.77400 1.000 127.35443 231 GLY A CA 1
ATOM 3569 C C . GLY A 1 231 ? 57.88400 91.81800 109.43100 1.000 128.67177 231 GLY A C 1
ATOM 3570 O O . GLY A 1 231 ? 58.14100 90.98600 108.55300 1.000 128.49896 231 GLY A O 1
ATOM 3574 N N . GLU A 1 232 ? 58.03800 93.12100 109.23300 1.000 129.58688 232 GLU A N 1
ATOM 3575 C CA . GLU A 1 232 ? 58.58600 93.62200 107.98100 1.000 125.17857 232 GLU A CA 1
ATOM 3576 C C . GLU A 1 232 ? 60.06400 93.27900 107.90400 1.000 123.68576 232 GLU A C 1
ATOM 3577 O O . GLU A 1 232 ? 60.84200 93.67200 108.77700 1.000 130.63572 232 GLU A O 1
ATOM 3589 N N . ILE A 1 233 ? 60.45800 92.56000 106.86000 1.000 100.56526 233 ILE A N 1
ATOM 3590 C CA . ILE A 1 233 ? 61.86100 92.21500 106.66400 1.000 103.70862 233 ILE A CA 1
ATOM 3591 C C . ILE A 1 233 ? 62.54700 93.38400 105.97500 1.000 106.97573 233 ILE A C 1
ATOM 3592 O O . ILE A 1 233 ? 62.16500 93.77300 104.86900 1.000 107.92230 233 ILE A O 1
ATOM 3608 N N . CYS A 1 234 ? 63.56700 93.93800 106.62200 1.000 121.37277 234 CYS A N 1
ATOM 3609 C CA . CYS A 1 234 ? 64.30000 95.05300 106.04400 1.000 116.55285 234 CYS A CA 1
ATOM 3610 C C . CYS A 1 234 ? 65.42600 94.59800 105.13200 1.000 114.80906 234 CYS A C 1
ATOM 3611 O O . CYS A 1 234 ? 65.83500 95.35600 104.24600 1.000 117.05702 234 CYS A O 1
ATOM 3619 N N . GLN A 1 235 ? 65.93800 93.38700 105.32400 1.000 110.58647 235 GLN A N 1
ATOM 3620 C CA . GLN A 1 235 ? 66.92000 92.83600 104.40600 1.000 107.57411 235 GLN A CA 1
ATOM 3621 C C . GLN A 1 235 ? 67.14700 91.37000 104.73400 1.000 110.47022 235 GLN A C 1
ATOM 3622 O O . GLN A 1 235 ? 66.96500 90.93200 105.87100 1.000 124.95609 235 GLN A O 1
ATOM 3636 N N . ILE A 1 236 ? 67.55300 90.62300 103.71600 1.000 97.03095 236 ILE A N 1
ATOM 3637 C CA . ILE A 1 236 ? 68.01600 89.25100 103.86100 1.000 91.22194 236 ILE A CA 1
ATOM 3638 C C . ILE A 1 236 ? 69.29900 89.13000 103.06300 1.000 92.66011 236 ILE A C 1
ATOM 3639 O O . ILE A 1 236 ? 69.39200 89.65200 101.94800 1.000 103.75639 236 ILE A O 1
ATOM 3655 N N . ALA A 1 237 ? 70.29000 88.45200 103.62800 1.000 87.38948 237 ALA A N 1
ATOM 3656 C CA . ALA A 1 237 ? 71.59100 88.35000 103.00400 1.000 96.69460 237 ALA A CA 1
ATOM 3657 C C . ALA A 1 237 ? 72.17400 86.96000 103.25700 1.000 98.62171 237 ALA A C 1
ATOM 3658 O O . ALA A 1 237 ? 72.93300 86.73600 104.19500 1.000 106.51951 237 ALA A O 1
ATOM 3665 N N . LYS A 1 238 ? 71.83400 86.00600 102.39100 1.000 92.34743 238 LYS A N 1
ATOM 3666 C CA . LYS A 1 238 ? 72.53000 84.72200 102.36000 1.000 92.42788 238 LYS A CA 1
ATOM 3667 C C . LYS A 1 238 ? 73.51600 84.77100 101.20100 1.000 103.10727 238 LYS A C 1
ATOM 3668 O O . LYS A 1 238 ? 73.33100 84.15700 100.14800 1.000 110.67680 238 LYS A O 1
ATOM 3687 N N . LEU A 1 239 ? 74.60500 85.50800 101.41400 1.000 105.87535 239 LEU A N 1
ATOM 3688 C CA . LEU A 1 239 ? 75.54200 85.83900 100.34300 1.000 107.06279 239 LEU A CA 1
ATOM 3689 C C . LEU A 1 239 ? 76.38500 84.61000 100.00500 1.000 110.81024 239 LEU A C 1
ATOM 3690 O O . LEU A 1 239 ? 77.57600 84.51600 100.30500 1.000 114.85174 239 LEU A O 1
ATOM 3706 N N . GLY A 1 240 ? 75.73000 83.65100 99.35700 1.000 113.04012 240 GLY A N 1
ATOM 3707 C CA . GLY A 1 240 ? 76.42300 82.46400 98.91100 1.000 112.61676 240 GLY A CA 1
ATOM 3708 C C . GLY A 1 240 ? 76.52700 81.41200 100.00100 1.000 110.14527 240 GLY A C 1
ATOM 3709 O O . GLY A 1 240 ? 75.65300 81.27400 100.86100 1.000 104.57293 240 GLY A O 1
ATOM 3713 N N . GLY A 1 241 ? 77.62200 80.66200 99.96100 1.000 125.05667 241 GLY A N 1
ATOM 3714 C CA . GLY A 1 241 ? 77.78600 79.51400 100.82800 1.000 123.00628 241 GLY A CA 1
ATOM 3715 C C . GLY A 1 241 ? 77.00800 78.32600 100.29200 1.000 120.48769 241 GLY A C 1
ATOM 3716 O O . GLY A 1 241 ? 76.33700 78.39300 99.26600 1.000 128.91163 241 GLY A O 1
ATOM 3720 N N . THR A 1 242 ? 77.10900 77.21700 101.00700 1.000 112.93081 242 THR A N 1
ATOM 3721 C CA . THR A 1 242 ? 76.39600 76.02400 100.58400 1.000 114.48396 242 THR A CA 1
ATOM 3722 C C . THR A 1 242 ? 74.89700 76.31100 100.55600 1.000 110.32022 242 THR A C 1
ATOM 3723 O O . THR A 1 242 ? 74.38400 77.01100 101.43600 1.000 107.83227 242 THR A O 1
ATOM 3734 N N . PRO A 1 243 ? 74.16800 75.79700 99.57200 1.000 104.03930 243 PRO A N 1
ATOM 3735 C CA . PRO A 1 243 ? 72.74700 76.12700 99.46100 1.000 103.89701 243 PRO A CA 1
ATOM 3736 C C . PRO A 1 243 ? 71.92900 75.49800 100.57600 1.000 108.34338 243 PRO A C 1
ATOM 3737 O O . PRO A 1 243 ? 72.28600 74.46800 101.15100 1.000 109.39298 243 PRO A O 1
ATOM 3748 N N . VAL A 1 244 ? 70.80000 76.13600 100.86300 1.000 109.03385 244 VAL A N 1
ATOM 3749 C CA . VAL A 1 244 ? 69.89200 75.71600 101.91900 1.000 102.52372 244 VAL A CA 1
ATOM 3750 C C . VAL A 1 244 ? 68.48600 75.65700 101.35100 1.000 113.35106 244 VAL A C 1
ATOM 3751 O O . VAL A 1 244 ? 68.06800 76.55500 100.61400 1.000 119.80058 244 VAL A O 1
ATOM 3764 N N . GLU A 1 245 ? 67.75300 74.60400 101.69700 1.000 120.93124 245 GLU A N 1
ATOM 3765 C CA . GLU A 1 245 ? 66.39800 74.45300 101.18800 1.000 116.81517 245 GLU A CA 1
ATOM 3766 C C . GLU A 1 245 ? 65.54100 75.64100 101.59700 1.000 120.51314 245 GLU A C 1
ATOM 3767 O O . GLU A 1 245 ? 65.56800 76.08200 102.74800 1.000 125.11806 245 GLU A O 1
ATOM 3779 N N . ALA A 1 246 ? 64.76900 76.15600 100.64000 1.000 107.92011 246 ALA A N 1
ATOM 3780 C CA . ALA A 1 246 ? 63.97000 77.34700 100.89800 1.000 108.27211 246 ALA A CA 1
ATOM 3781 C C . ALA A 1 246 ? 63.07500 77.16500 102.11300 1.000 112.55812 246 ALA A C 1
ATOM 3782 O O . ALA A 1 246 ? 62.84800 78.11900 102.86400 1.000 116.21726 246 ALA A O 1
ATOM 3789 N N . VAL A 1 247 ? 62.56100 75.95400 102.32700 1.000 109.91220 247 VAL A N 1
ATOM 3790 C CA . VAL A 1 247 ? 61.72300 75.71200 103.49500 1.000 111.42264 247 VAL A CA 1
ATOM 3791 C C . VAL A 1 247 ? 62.50200 76.01100 104.76500 1.000 110.49353 247 VAL A C 1
ATOM 3792 O O . VAL A 1 247 ? 61.96600 76.58500 105.72100 1.000 111.43727 247 VAL A O 1
ATOM 3805 N N . SER A 1 248 ? 63.77900 75.63000 104.79700 1.000 112.74628 248 SER A N 1
ATOM 3806 C CA . SER A 1 248 ? 64.60100 75.92700 105.96300 1.000 109.16858 248 SER A CA 1
ATOM 3807 C C . SER A 1 248 ? 64.72500 77.42800 106.17900 1.000 108.73334 248 SER A C 1
ATOM 3808 O O . SER A 1 248 ? 64.58300 77.90900 107.30800 1.000 114.94211 248 SER A O 1
ATOM 3816 N N . LEU A 1 249 ? 64.98200 78.18600 105.11200 1.000 102.16428 249 LEU A N 1
ATOM 3817 C CA . LEU A 1 249 ? 65.10500 79.62800 105.26800 1.000 103.07106 249 LEU A CA 1
ATOM 3818 C C . LEU A 1 249 ? 63.80700 80.24300 105.76400 1.000 103.66473 249 LEU A C 1
ATOM 3819 O O . LEU A 1 249 ? 63.83100 81.12400 106.62900 1.000 106.59890 249 LEU A O 1
ATOM 3835 N N . LEU A 1 250 ? 62.66800 79.79000 105.24100 1.000 108.40322 250 LEU A N 1
ATOM 3836 C CA . LEU A 1 250 ? 61.39500 80.28000 105.75100 1.000 109.24482 250 LEU A CA 1
ATOM 3837 C C . LEU A 1 250 ? 61.23300 79.92200 107.22100 1.000 113.74475 250 LEU A C 1
ATOM 3838 O O . LEU A 1 250 ? 60.71100 80.72000 108.00700 1.000 118.29324 250 LEU A O 1
ATOM 3854 N N . GLN A 1 251 ? 61.67400 78.72700 107.61000 1.000 115.72851 251 GLN A N 1
ATOM 3855 C CA . GLN A 1 251 ? 61.70800 78.38300 109.02500 1.000 112.76282 251 GLN A CA 1
ATOM 3856 C C . GLN A 1 251 ? 62.62700 79.32700 109.78600 1.000 111.21495 251 GLN A C 1
ATOM 3857 O O . GLN A 1 251 ? 62.28600 79.79300 110.87900 1.000 112.98958 251 GLN A O 1
ATOM 3871 N N . CYS A 1 252 ? 63.79400 79.63300 109.21800 1.000 109.92689 252 CYS A N 1
ATOM 3872 C CA . CYS A 1 252 ? 64.72400 80.54300 109.87700 1.000 107.73133 252 CYS A CA 1
ATOM 3873 C C . CYS A 1 252 ? 64.10400 81.92000 110.06700 1.000 108.45103 252 CYS A C 1
ATOM 3874 O O . CYS A 1 252 ? 64.20000 82.51300 111.14600 1.000 116.90560 252 CYS A O 1
ATOM 3882 N N . THR A 1 253 ? 63.46700 82.45300 109.02300 1.000 109.19165 253 THR A N 1
ATOM 3883 C CA . THR A 1 253 ? 62.82500 83.75500 109.14800 1.000 112.98233 253 THR A CA 1
ATOM 3884 C C . THR A 1 253 ? 61.66700 83.71500 110.13200 1.000 113.34498 253 THR A C 1
ATOM 3885 O O . THR A 1 253 ? 61.48100 84.65800 110.90700 1.000 118.35731 253 THR A O 1
ATOM 3896 N N . SER A 1 254 ? 60.87600 82.64300 110.11300 1.000 109.40800 254 SER A N 1
ATOM 3897 C CA . SER A 1 254 ? 59.76000 82.54200 111.04300 1.000 109.81107 254 SER A CA 1
ATOM 3898 C C . SER A 1 254 ? 60.25400 82.58600 112.48100 1.000 111.60496 254 SER A C 1
ATOM 3899 O O . SER A 1 254 ? 59.69800 83.30100 113.32200 1.000 115.15665 254 SER A O 1
ATOM 3907 N N . ILE A 1 255 ? 61.30500 81.82500 112.78200 1.000 109.05452 255 ILE A N 1
ATOM 3908 C CA . ILE A 1 255 ? 61.90100 81.88500 114.11200 1.000 103.92209 255 ILE A CA 1
ATOM 3909 C C . ILE A 1 255 ? 62.47900 83.26700 114.36700 1.000 106.07117 255 ILE A C 1
ATOM 3910 O O . ILE A 1 255 ? 62.31500 83.83600 115.45200 1.000 109.63090 255 ILE A O 1
ATOM 3926 N N . ALA A 1 256 ? 63.16400 83.83100 113.37200 1.000 107.98837 256 ALA A N 1
ATOM 3927 C CA . ALA A 1 256 ? 63.82300 85.11600 113.56400 1.000 106.34860 256 ALA A CA 1
ATOM 3928 C C . ALA A 1 256 ? 62.84000 86.17900 114.03200 1.000 113.57678 256 ALA A C 1
ATOM 3929 O O . ALA A 1 256 ? 63.17600 87.01100 114.88100 1.000 121.03756 256 ALA A O 1
ATOM 3936 N N . LEU A 1 257 ? 61.62000 86.17300 113.49400 1.000 117.13814 257 LEU A N 1
ATOM 3937 C CA . LEU A 1 257 ? 60.63500 87.15700 113.92500 1.000 113.27041 257 LEU A CA 1
ATOM 3938 C C . LEU A 1 257 ? 60.39800 87.06500 115.42500 1.000 109.57101 257 LEU A C 1
ATOM 3939 O O . LEU A 1 257 ? 60.25100 88.08700 116.10300 1.000 116.89650 257 LEU A O 1
ATOM 3955 N N . THR A 1 258 ? 60.35400 85.84500 115.96100 1.000 96.01534 258 THR A N 1
ATOM 3956 C CA . THR A 1 258 ? 60.17900 85.68400 117.39900 1.000 101.15808 258 THR A CA 1
ATOM 3957 C C . THR A 1 258 ? 61.33200 86.31400 118.16400 1.000 106.49325 258 THR A C 1
ATOM 3958 O O . THR A 1 258 ? 61.11700 87.02000 119.15600 1.000 110.73200 258 THR A O 1
ATOM 3969 N N . LYS A 1 259 ? 62.56500 86.06700 117.72400 1.000 110.88286 259 LYS A N 1
ATOM 3970 C CA . LYS A 1 259 ? 63.71600 86.64500 118.40500 1.000 110.84002 259 LYS A CA 1
ATOM 3971 C C . LYS A 1 259 ? 63.72100 88.16100 118.27300 1.000 110.53266 259 LYS A C 1
ATOM 3972 O O . LYS A 1 259 ? 64.09100 88.87100 119.21300 1.000 117.50737 259 LYS A O 1
ATOM 3991 N N . VAL A 1 260 ? 63.32000 88.67600 117.11300 1.000 111.39301 260 VAL A N 1
ATOM 3992 C CA . VAL A 1 260 ? 63.26500 90.12200 116.93500 1.000 111.54401 260 VAL A CA 1
ATOM 3993 C C . VAL A 1 260 ? 62.28000 90.73800 117.91600 1.000 115.94192 260 VAL A C 1
ATOM 3994 O O . VAL A 1 260 ? 62.53400 91.80500 118.48500 1.000 124.70783 260 VAL A O 1
ATOM 4007 N N . LYS A 1 261 ? 61.13900 90.08400 118.12700 1.000 120.68520 261 LYS A N 1
ATOM 4008 C CA . LYS A 1 261 ? 60.13700 90.63900 119.02900 1.000 118.88916 261 LYS A CA 1
ATOM 4009 C C . LYS A 1 261 ? 60.70000 90.80700 120.43400 1.000 118.11400 261 LYS A C 1
ATOM 4010 O O . LYS A 1 261 ? 60.47600 91.83400 121.08400 1.000 126.23328 261 LYS A O 1
ATOM 4029 N N . GLU A 1 262 ? 61.44000 89.81100 120.92200 1.000 113.72272 262 GLU A N 1
ATOM 4030 C CA . GLU A 1 262 ? 62.00800 89.92900 122.25900 1.000 116.69638 262 GLU A CA 1
ATOM 4031 C C . GLU A 1 262 ? 63.17000 90.91200 122.28900 1.000 119.01634 262 GLU A C 1
ATOM 4032 O O . GLU A 1 262 ? 63.38600 91.57800 123.30600 1.000 122.01411 262 GLU A O 1
ATOM 4044 N N . PHE A 1 263 ? 63.93000 91.02100 121.19700 1.000 109.00445 263 PHE A N 1
ATOM 4045 C CA . PHE A 1 263 ? 64.92600 92.08300 121.11700 1.000 102.74664 263 PHE A CA 1
ATOM 4046 C C . PHE A 1 263 ? 64.26500 93.45000 121.18600 1.000 103.11215 263 PHE A C 1
ATOM 4047 O O . PHE A 1 263 ? 64.73100 94.33700 121.90900 1.000 112.49771 263 PHE A O 1
ATOM 4064 N N . SER A 1 264 ? 63.17900 93.64100 120.44100 1.000 108.95747 264 SER A N 1
ATOM 4065 C CA . SER A 1 264 ? 62.49000 94.92300 120.47300 1.000 114.42745 264 SER A CA 1
ATOM 4066 C C . SER A 1 264 ? 61.95900 95.21800 121.86800 1.000 116.13914 264 SER A C 1
ATOM 4067 O O . SER A 1 264 ? 62.04800 96.35300 122.34800 1.000 119.71632 264 SER A O 1
ATOM 4075 N N . ASP A 1 265 ? 61.40200 94.20800 122.53600 1.000 115.88302 265 ASP A N 1
ATOM 4076 C CA . ASP A 1 265 ? 60.91100 94.41100 123.89300 0.000 120.52217 265 ASP A CA 1
ATOM 4077 C C . ASP A 1 265 ? 62.04800 94.78000 124.83300 1.000 116.38144 265 ASP A C 1
ATOM 4078 O O . ASP A 1 265 ? 61.90200 95.67100 125.67800 1.000 124.70249 265 ASP A O 1
ATOM 4087 N N . LEU A 1 266 ? 63.19100 94.10800 124.70400 1.000 111.08261 266 LEU A N 1
ATOM 4088 C CA . LEU A 1 266 ? 64.32500 94.42100 125.56400 1.000 114.83018 266 LEU A CA 1
ATOM 4089 C C . LEU A 1 266 ? 64.77400 95.86100 125.36700 1.000 116.91456 266 LEU A C 1
ATOM 4090 O O . LEU A 1 266 ? 64.90300 96.62200 126.33300 1.000 121.92285 266 LEU A O 1
ATOM 4106 N N . VAL A 1 267 ? 65.00300 96.26200 124.11700 1.000 106.63251 267 VAL A N 1
ATOM 4107 C CA . VAL A 1 267 ? 65.48500 97.61600 123.86400 1.000 106.84598 267 VAL A CA 1
ATOM 4108 C C . VAL A 1 267 ? 64.48500 98.63700 124.38100 1.000 112.98603 267 VAL A C 1
ATOM 4109 O O . VAL A 1 267 ? 64.85700 99.61300 125.04100 1.000 119.49660 267 VAL A O 1
ATOM 4122 N N . ASP A 1 268 ? 63.19900 98.43000 124.09700 1.000 126.73320 268 ASP A N 1
ATOM 4123 C CA . ASP A 1 268 ? 62.18400 99.33000 124.62900 1.000 125.61715 268 ASP A CA 1
ATOM 4124 C C . ASP A 1 268 ? 62.23700 99.35700 126.15000 1.000 127.41303 268 ASP A C 1
ATOM 4125 O O . ASP A 1 268 ? 62.20800 100.42800 126.76600 1.000 131.87911 268 ASP A O 1
ATOM 4134 N N . LYS A 1 269 ? 62.31900 98.18300 126.77500 1.000 117.67693 269 LYS A N 1
ATOM 4135 C CA . LYS A 1 269 ? 62.41500 98.12900 128.22800 1.000 115.59572 269 LYS A CA 1
ATOM 4136 C C . LYS A 1 269 ? 63.69000 98.80600 128.71100 1.000 116.54836 269 LYS A C 1
ATOM 4137 O O . LYS A 1 269 ? 63.66500 99.61100 129.64700 1.000 119.17905 269 LYS A O 1
ATOM 4156 N N . LYS A 1 270 ? 64.81900 98.49900 128.07200 1.000 111.34762 270 LYS A N 1
ATOM 4157 C CA . LYS A 1 270 ? 66.08800 99.05200 128.52600 1.000 106.85994 270 LYS A CA 1
ATOM 4158 C C . LYS A 1 270 ? 66.12000 100.56500 128.35400 1.000 110.83054 270 LYS A C 1
ATOM 4159 O O . LYS A 1 270 ? 66.63900 101.28000 129.21700 1.000 120.18982 270 LYS A O 1
ATOM 4178 N N . LEU A 1 271 ? 65.57000 101.07200 127.24900 1.000 107.54732 271 LEU A N 1
ATOM 4179 C CA . LEU A 1 271 ? 65.47500 102.51500 127.08200 1.000 106.84405 271 LEU A CA 1
ATOM 4180 C C . LEU A 1 271 ? 64.59200 103.13800 128.15000 1.000 112.53333 271 LEU A C 1
ATOM 4181 O O . LEU A 1 271 ? 64.92100 104.20700 128.67800 1.000 116.55500 271 LEU A O 1
ATOM 4197 N N . ALA A 1 272 ? 63.47200 102.49700 128.47800 1.000 117.93154 272 ALA A N 1
ATOM 4198 C CA . ALA A 1 272 ? 62.62400 103.00900 129.54600 1.000 115.69610 272 ALA A CA 1
ATOM 4199 C C . ALA A 1 272 ? 63.37000 103.02700 130.87300 1.000 119.80709 272 ALA A C 1
ATOM 4200 O O . ALA A 1 272 ? 63.28400 104.00200 131.62700 1.000 123.59658 272 ALA A O 1
ATOM 4207 N N . GLU A 1 273 ? 64.11200 101.96000 131.17700 1.000 134.55938 273 GLU A N 1
ATOM 4208 C CA . GLU A 1 273 ? 64.88100 101.93500 132.41600 1.000 133.97078 273 GLU A CA 1
ATOM 4209 C C . GLU A 1 273 ? 65.89500 103.06700 132.45200 1.000 134.37353 273 GLU A C 1
ATOM 4210 O O . GLU A 1 273 ? 66.04200 103.74700 133.47400 1.000 135.71974 273 GLU A O 1
ATOM 4222 N N . ASP A 1 274 ? 66.60800 103.28400 131.34800 1.000 133.72902 274 ASP A N 1
ATOM 4223 C CA . ASP A 1 274 ? 67.55200 104.39300 131.29100 1.000 133.17831 274 ASP A CA 1
ATOM 4224 C C . ASP A 1 274 ? 66.82600 105.72100 131.42600 1.000 138.39237 274 ASP A C 1
ATOM 4225 O O . ASP A 1 274 ? 67.29500 106.63200 132.11600 1.000 143.29722 274 ASP A O 1
ATOM 4234 N N . PHE A 1 275 ? 65.66700 105.84700 130.78000 1.000 131.84232 275 PHE A N 1
ATOM 4235 C CA . PHE A 1 275 ? 64.93200 107.10400 130.84000 1.000 129.75743 275 PHE A CA 1
ATOM 4236 C C . PHE A 1 275 ? 64.62700 107.49500 132.28000 1.000 130.71711 275 PHE A C 1
ATOM 4237 O O . PHE A 1 275 ? 64.71600 108.67400 132.64100 1.000 131.11333 275 PHE A O 1
ATOM 4254 N N . LYS A 1 276 ? 64.27300 106.52200 133.12300 1.000 142.54690 276 LYS A N 1
ATOM 4255 C CA . LYS A 1 276 ? 64.01000 106.83200 134.52200 1.000 143.19422 276 LYS A CA 1
ATOM 4256 C C . LYS A 1 276 ? 65.26300 107.28400 135.25300 1.000 143.17986 276 LYS A C 1
ATOM 4257 O O . LYS A 1 276 ? 65.17600 108.16400 136.11600 1.000 143.92678 276 LYS A O 1
ATOM 4276 N N . ARG A 1 277 ? 66.42500 106.72100 134.92400 1.000 138.02140 277 ARG A N 1
ATOM 4277 C CA . ARG A 1 277 ? 67.65800 107.21500 135.52000 1.000 133.42647 277 ARG A CA 1
ATOM 4278 C C . ARG A 1 277 ? 67.87400 108.67800 135.16600 1.000 136.42493 277 ARG A C 1
ATOM 4279 O O . ARG A 1 277 ? 68.31500 109.47000 136.00600 1.000 132.96601 277 ARG A O 1
ATOM 4300 N N . ARG A 1 278 ? 67.50100 109.06400 133.95500 1.000 137.75911 278 ARG A N 1
ATOM 4301 C CA . ARG A 1 278 ? 67.66200 110.46300 133.50100 1.000 135.27622 278 ARG A CA 1
ATOM 4302 C C . ARG A 1 278 ? 66.59700 111.32700 134.16500 1.000 135.99823 278 ARG A C 1
ATOM 4303 O O . ARG A 1 278 ? 66.91600 112.47300 134.50800 1.000 132.69118 278 ARG A O 1
ATOM 4324 N N . ASN A 1 279 ? 65.38800 110.80600 134.35000 1.000 153.31179 279 ASN A N 1
ATOM 4325 C CA . ASN A 1 279 ? 64.25400 111.56600 134.87400 1.000 152.30599 279 ASN A CA 1
ATOM 4326 C C . ASN A 1 279 ? 63.52100 110.72000 135.90400 1.000 154.50709 279 ASN A C 1
ATOM 4327 O O . ASN A 1 279 ? 62.48200 110.11800 135.60400 1.000 155.16001 279 ASN A O 1
ATOM 4338 N N . PRO A 1 280 ? 64.03200 110.65100 137.14100 1.000 157.68292 280 PRO A N 1
ATOM 4339 C CA . PRO A 1 280 ? 63.38600 109.81100 138.15300 1.000 158.67954 280 PRO A CA 1
ATOM 4340 C C . PRO A 1 280 ? 62.00800 110.32200 138.56100 1.000 156.79920 280 PRO A C 1
ATOM 4341 O O . PRO A 1 280 ? 61.14000 109.54800 138.96300 1.000 154.13941 280 PRO A O 1
ATOM 4352 N N . ARG B 2 14 ? 47.74600 94.54300 85.42200 1.000 148.26305 14 ARG B N 1
ATOM 4353 C CA . ARG B 2 14 ? 48.81300 93.56200 85.07900 1.000 148.60455 14 ARG B CA 1
ATOM 4354 C C . ARG B 2 14 ? 50.07200 94.29100 84.62400 1.000 150.85054 14 ARG B C 1
ATOM 4355 O O . ARG B 2 14 ? 50.01000 95.44000 84.18700 1.000 149.78858 14 ARG B O 1
ATOM 4376 N N . VAL B 2 15 ? 51.21800 93.61400 84.72400 1.000 151.50899 15 VAL B N 1
ATOM 4377 C CA . VAL B 2 15 ? 52.47800 94.24700 84.37100 1.000 149.54149 15 VAL B CA 1
ATOM 4378 C C . VAL B 2 15 ? 52.45000 94.65700 82.90400 1.000 150.94305 15 VAL B C 1
ATOM 4379 O O . VAL B 2 15 ? 51.83700 93.99500 82.05700 1.000 152.38830 15 VAL B O 1
ATOM 4392 N N . ASP B 2 16 ? 53.11900 95.76500 82.60300 1.000 145.28511 16 ASP B N 1
ATOM 4393 C CA . ASP B 2 16 ? 53.14800 96.27600 81.24000 1.000 146.14827 16 ASP B CA 1
ATOM 4394 C C . ASP B 2 16 ? 53.83900 95.28600 80.31500 1.000 145.53549 16 ASP B C 1
ATOM 4395 O O . ASP B 2 16 ? 55.03700 95.02200 80.45300 1.000 140.60394 16 ASP B O 1
ATOM 4404 N N . GLY B 2 17 ? 53.07900 94.73700 79.37000 1.000 153.79677 17 GLY B N 1
ATOM 4405 C CA . GLY B 2 17 ? 53.63600 93.86600 78.35900 1.000 151.77773 17 GLY B CA 1
ATOM 4406 C C . GLY B 2 17 ? 54.19700 92.55900 78.86600 1.000 151.62186 17 GLY B C 1
ATOM 4407 O O . GLY B 2 17 ? 54.97600 91.92300 78.14700 1.000 152.66728 17 GLY B O 1
ATOM 4411 N N . ARG B 2 18 ? 53.85000 92.13900 80.08000 1.000 144.28452 18 ARG B N 1
ATOM 4412 C CA . ARG B 2 18 ? 54.40700 90.91800 80.63900 1.000 142.84833 18 ARG B CA 1
ATOM 4413 C C . ARG B 2 18 ? 53.43200 90.35000 81.65800 1.000 143.37921 18 ARG B C 1
ATOM 4414 O O . ARG B 2 18 ? 52.71600 91.09300 82.33400 1.000 145.80633 18 ARG B O 1
ATOM 4435 N N . ARG B 2 19 ? 53.47200 89.02600 81.79600 1.000 148.95593 19 ARG B N 1
ATOM 4436 C CA . ARG B 2 19 ? 52.58200 88.31300 82.73700 1.000 148.61474 19 ARG B CA 1
ATOM 4437 C C . ARG B 2 19 ? 53.32200 88.23800 84.05900 1.000 151.14959 19 ARG B C 1
ATOM 4438 O O . ARG B 2 19 ? 54.56000 88.30900 84.04700 1.000 153.65543 19 ARG B O 1
ATOM 4459 N N . TRP B 2 20 ? 52.59900 88.08100 85.15500 1.000 144.45133 20 TRP B N 1
ATOM 4460 C CA . TRP B 2 20 ? 53.22900 88.04100 86.46900 1.000 145.41500 20 TRP B CA 1
ATOM 4461 C C . TRP B 2 20 ? 54.23600 86.90000 86.55600 1.000 144.24624 20 TRP B C 1
ATOM 4462 O O . TRP B 2 20 ? 55.36300 87.08500 87.02900 1.000 143.85082 20 TRP B O 1
ATOM 4483 N N . ASN B 2 21 ? 53.84800 85.70900 86.10400 1.000 130.20191 21 ASN B N 1
ATOM 4484 C CA . ASN B 2 21 ? 54.73200 84.54500 86.11500 1.000 129.47469 21 ASN B CA 1
ATOM 4485 C C . ASN B 2 21 ? 55.33000 84.35400 84.72200 1.000 130.36754 21 ASN B C 1
ATOM 4486 O O . ASN B 2 21 ? 55.03000 83.40300 83.99900 1.000 132.72240 21 ASN B O 1
ATOM 4497 N N . GLU B 2 22 ? 56.19800 85.29100 84.34900 1.000 141.21549 22 GLU B N 1
ATOM 4498 C CA . GLU B 2 22 ? 56.72300 85.31900 82.98600 1.000 142.04935 22 GLU B CA 1
ATOM 4499 C C . GLU B 2 22 ? 58.06400 86.02900 82.97100 1.000 144.33054 22 GLU B C 1
ATOM 4500 O O . GLU B 2 22 ? 58.13900 87.21500 83.30400 1.000 147.18071 22 GLU B O 1
ATOM 4512 N N . LEU B 2 23 ? 59.11300 85.31500 82.57400 1.000 129.19372 23 LEU B N 1
ATOM 4513 C CA . LEU B 2 23 ? 60.40900 85.94300 82.37500 1.000 127.35946 23 LEU B CA 1
ATOM 4514 C C . LEU B 2 23 ? 60.35300 86.90800 81.19800 1.000 127.52005 23 LEU B C 1
ATOM 4515 O O . LEU B 2 23 ? 59.55400 86.74800 80.27200 1.000 130.66220 23 LEU B O 1
ATOM 4531 N N . ARG B 2 24 ? 61.21200 87.92200 81.23900 1.000 128.13967 24 ARG B N 1
ATOM 4532 C CA . ARG B 2 24 ? 61.44600 88.72900 80.05100 1.000 133.28127 24 ARG B CA 1
ATOM 4533 C C . ARG B 2 24 ? 62.22100 87.88200 79.05400 1.000 135.15134 24 ARG B C 1
ATOM 4534 O O . ARG B 2 24 ? 62.72900 86.81700 79.41500 1.000 134.72865 24 ARG B O 1
ATOM 4555 N N . ARG B 2 25 ? 62.31200 88.32700 77.80600 1.000 134.44201 25 ARG B N 1
ATOM 4556 C CA . ARG B 2 25 ? 63.09500 87.58400 76.83000 1.000 131.70653 25 ARG B CA 1
ATOM 4557 C C . ARG B 2 25 ? 64.52200 87.44400 77.33400 1.000 131.80723 25 ARG B C 1
ATOM 4558 O O . ARG B 2 25 ? 65.26600 88.42700 77.40300 1.000 127.63816 25 ARG B O 1
ATOM 4579 N N . VAL B 2 26 ? 64.90400 86.22000 77.67900 1.000 122.06510 26 VAL B N 1
ATOM 4580 C CA . VAL B 2 26 ? 66.24500 85.92000 78.15800 1.000 117.37241 26 VAL B CA 1
ATOM 4581 C C . VAL B 2 26 ? 67.00300 85.28300 77.00800 1.000 117.32642 26 VAL B C 1
ATOM 4582 O O . VAL B 2 26 ? 66.67600 84.17200 76.57700 1.000 120.18512 26 VAL B O 1
ATOM 4595 N N . HIS B 2 27 ? 68.01700 85.98300 76.51400 1.000 121.76060 27 HIS B N 1
ATOM 4596 C CA . HIS B 2 27 ? 68.83900 85.49600 75.42100 1.000 124.23278 27 HIS B CA 1
ATOM 4597 C C . HIS B 2 27 ? 70.28700 85.49800 75.86800 1.000 125.38336 27 HIS B C 1
ATOM 4598 O O . HIS B 2 27 ? 70.78100 86.49600 76.39800 1.000 125.27551 27 HIS B O 1
ATOM 4612 N N . ALA B 2 28 ? 70.96300 84.37500 75.64900 1.000 115.26935 28 ALA B N 1
ATOM 4613 C CA . ALA B 2 28 ? 72.32800 84.20100 76.10900 1.000 113.99432 28 ALA B CA 1
ATOM 4614 C C . ALA B 2 28 ? 73.16400 83.58600 75.00100 1.000 111.62971 28 ALA B C 1
ATOM 4615 O O . ALA B 2 28 ? 72.66300 82.86700 74.13500 1.000 111.48453 28 ALA B O 1
ATOM 4622 N N . GLN B 2 29 ? 74.45800 83.88000 75.05100 1.000 117.29721 29 GLN B N 1
ATOM 4623 C CA . GLN B 2 29 ? 75.43000 83.28900 74.15100 1.000 118.78160 29 GLN B CA 1
ATOM 4624 C C . GLN B 2 29 ? 76.58600 82.76600 74.98400 1.000 121.09566 29 GLN B C 1
ATOM 4625 O O . GLN B 2 29 ? 76.77800 83.16200 76.13500 1.000 119.60409 29 GLN B O 1
ATOM 4639 N N . ILE B 2 30 ? 77.30300 81.78800 74.45000 1.000 116.63641 30 ILE B N 1
ATOM 4640 C CA . ILE B 2 30 ? 78.45900 81.17400 75.15400 1.000 113.29363 30 ILE B CA 1
ATOM 4641 C C . ILE B 2 30 ? 79.64000 81.20900 74.19000 1.000 116.17683 30 ILE B C 1
ATOM 4642 O O . ILE B 2 30 ? 79.39500 81.30000 72.98100 1.000 114.49139 30 ILE B O 1
ATOM 4658 N N . ARG B 2 31 ? 80.86700 81.18200 74.69400 1.000 127.60016 31 ARG B N 1
ATOM 4659 C CA . ARG B 2 31 ? 82.08200 81.27600 73.85000 1.000 126.02445 31 ARG B CA 1
ATOM 4660 C C . ARG B 2 31 ? 81.97600 82.58500 73.07300 1.000 122.69799 31 ARG B C 1
ATOM 4661 O O . ARG B 2 31 ? 82.38700 82.60500 71.90700 1.000 123.26182 31 ARG B O 1
ATOM 4682 N N . THR B 2 32 ? 81.45700 83.64000 73.69800 1.000 122.01939 32 THR B N 1
ATOM 4683 C CA . THR B 2 32 ? 81.27600 84.96900 73.06200 1.000 124.32561 32 THR B CA 1
ATOM 4684 C C . THR B 2 32 ? 82.62700 85.55600 72.66900 1.000 128.30224 32 THR B C 1
ATOM 4685 O O . THR B 2 32 ? 82.70300 86.14300 71.58100 1.000 123.14326 32 THR B O 1
ATOM 4696 N N . GLN B 2 33 ? 83.64500 85.41000 73.51400 1.000 133.28622 33 GLN B N 1
ATOM 4697 C CA . GLN B 2 33 ? 85.00900 85.93100 73.24600 1.000 129.60527 33 GLN B CA 1
ATOM 4698 C C . GLN B 2 33 ? 85.94100 84.73500 73.12500 1.000 127.86518 33 GLN B C 1
ATOM 4699 O O . GLN B 2 33 ? 85.93300 83.90400 74.04600 1.000 126.29061 33 GLN B O 1
ATOM 4713 N N . ALA B 2 34 ? 86.73400 84.65700 72.06100 1.000 115.59348 34 ALA B N 1
ATOM 4714 C CA . ALA B 2 34 ? 87.59700 83.48800 71.79000 1.000 113.86943 34 ALA B CA 1
ATOM 4715 C C . ALA B 2 34 ? 88.77500 83.46300 72.75800 1.000 114.36853 34 ALA B C 1
ATOM 4716 O O . ALA B 2 34 ? 89.15600 82.36300 73.18500 1.000 116.17668 34 ALA B O 1
ATOM 4723 N N . ALA B 2 35 ? 89.32500 84.62300 73.09800 1.000 115.92423 35 ALA B N 1
ATOM 4724 C CA . ALA B 2 35 ? 90.49900 84.71400 73.99600 1.000 117.81373 35 ALA B CA 1
ATOM 4725 C C . ALA B 2 35 ? 90.23300 84.11500 75.37100 1.000 120.47822 35 ALA B C 1
ATOM 4726 O O . ALA B 2 35 ? 91.11800 83.40200 75.87100 1.000 118.92120 35 ALA B O 1
ATOM 4733 N N . ALA B 2 36 ? 89.06300 84.36300 75.95200 1.000 132.59014 36 ALA B N 1
ATOM 4734 C CA . ALA B 2 36 ? 88.73600 83.91600 77.32300 1.000 132.69874 36 ALA B CA 1
ATOM 4735 C C . ALA B 2 36 ? 88.65500 82.39800 77.34300 1.000 131.19348 36 ALA B C 1
ATOM 4736 O O . ALA B 2 36 ? 88.14900 81.86900 76.37100 1.000 129.19369 36 ALA B O 1
ATOM 4743 N N . ASP B 2 37 ? 89.08500 81.74300 78.42000 1.000 139.63530 37 ASP B N 1
ATOM 4744 C CA . ASP B 2 37 ? 88.97400 80.27000 78.54000 1.000 138.48698 37 ASP B CA 1
ATOM 4745 C C . ASP B 2 37 ? 87.49300 79.95000 78.50700 1.000 135.73851 37 ASP B C 1
ATOM 4746 O O . ASP B 2 37 ? 87.12700 78.95800 77.87400 1.000 134.94477 37 ASP B O 1
ATOM 4755 N N . GLY B 2 38 ? 86.68200 80.74400 79.18600 1.000 116.88422 38 GLY B N 1
ATOM 4756 C CA . GLY B 2 38 ? 85.22100 80.61800 79.11600 1.000 115.96238 38 GLY B CA 1
ATOM 4757 C C . GLY B 2 38 ? 84.67900 81.99500 78.86500 1.000 117.02497 38 GLY B C 1
ATOM 4758 O O . GLY B 2 38 ? 85.35400 82.91300 79.25100 1.000 119.01969 38 GLY B O 1
ATOM 4762 N N . SER B 2 39 ? 83.63900 82.16900 78.07800 1.000 124.90785 39 SER B N 1
ATOM 4763 C CA . SER B 2 39 ? 82.99300 83.48500 77.91000 1.000 123.64369 39 SER B CA 1
ATOM 4764 C C . SER B 2 39 ? 81.49700 83.28300 77.82400 1.000 121.82001 39 SER B C 1
ATOM 4765 O O . SER B 2 39 ? 81.08600 82.21300 77.39500 1.000 126.39223 39 SER B O 1
ATOM 4773 N N . SER B 2 40 ? 80.71500 84.25300 78.24900 1.000 110.10074 40 SER B N 1
ATOM 4774 C CA . SER B 2 40 ? 79.25200 84.18700 78.11000 1.000 113.19183 40 SER B CA 1
ATOM 4775 C C . SER B 2 40 ? 78.72800 85.57000 77.80900 1.000 112.94532 40 SER B C 1
ATOM 4776 O O . SER B 2 40 ? 79.42500 86.51800 78.11900 1.000 112.14249 40 SER B O 1
ATOM 4784 N N . TYR B 2 41 ? 77.59000 85.67900 77.15900 1.000 117.81892 41 TYR B N 1
ATOM 4785 C CA . TYR B 2 41 ? 76.90500 86.97100 76.98800 1.000 117.08999 41 TYR B CA 1
ATOM 4786 C C . TYR B 2 41 ? 75.51500 86.63600 77.47400 1.000 120.49988 41 TYR B C 1
ATOM 4787 O O . TYR B 2 41 ? 75.08600 85.51800 77.28100 1.000 121.64529 41 TYR B O 1
ATOM 4805 N N . LEU B 2 42 ? 74.90400 87.50500 78.23600 1.000 115.30259 42 LEU B N 1
ATOM 4806 C CA . LEU B 2 42 ? 73.55900 87.25700 78.73000 1.000 114.35637 42 LEU B CA 1
ATOM 4807 C C . LEU B 2 42 ? 72.74500 88.53300 78.63000 1.000 111.07487 42 LEU B C 1
ATOM 4808 O O . LEU B 2 42 ? 73.20700 89.60100 79.04200 1.000 115.40517 42 LEU B O 1
ATOM 4824 N N . GLU B 2 43 ? 71.54300 88.42000 78.07900 1.000 122.59953 43 GLU B N 1
ATOM 4825 C CA . GLU B 2 43 ? 70.59400 89.51900 78.03200 1.000 125.60455 43 GLU B CA 1
ATOM 4826 C C . GLU B 2 43 ? 69.30300 89.07600 78.70000 1.000 131.32539 43 GLU B C 1
ATOM 4827 O O . GLU B 2 43 ? 68.70400 88.07400 78.29700 1.000 131.76694 43 GLU B O 1
ATOM 4839 N N . MET B 2 44 ? 68.88500 89.81800 79.71900 1.000 132.71192 44 MET B N 1
ATOM 4840 C CA . MET B 2 44 ? 67.61300 89.60100 80.40200 1.000 130.08990 44 MET B CA 1
ATOM 4841 C C . MET B 2 44 ? 66.80000 90.87400 80.20500 1.000 131.22679 44 MET B C 1
ATOM 4842 O O . MET B 2 44 ? 67.05700 91.88800 80.86000 1.000 130.19074 44 MET B O 1
ATOM 4856 N N . GLY B 2 45 ? 65.83000 90.82700 79.30600 1.000 128.68347 45 GLY B N 1
ATOM 4857 C CA . GLY B 2 45 ? 65.14600 92.05100 78.93500 1.000 125.40620 45 GLY B CA 1
ATOM 4858 C C . GLY B 2 45 ? 66.16300 93.01700 78.36600 1.000 123.39579 45 GLY B C 1
ATOM 4859 O O . GLY B 2 45 ? 66.88600 92.69800 77.41600 1.000 122.29050 45 GLY B O 1
ATOM 4863 N N . HIS B 2 46 ? 66.24400 94.21000 78.94700 1.000 123.66561 46 HIS B N 1
ATOM 4864 C CA . HIS B 2 46 ? 67.23200 95.19900 78.54500 1.000 123.87589 46 HIS B CA 1
ATOM 4865 C C . HIS B 2 46 ? 68.47200 95.18600 79.42600 1.000 124.72169 46 HIS B C 1
ATOM 4866 O O . HIS B 2 46 ? 69.33200 96.05700 79.27100 1.000 124.08656 46 HIS B O 1
ATOM 4880 N N . THR B 2 47 ? 68.57800 94.24100 80.35400 1.000 123.05382 47 THR B N 1
ATOM 4881 C CA . THR B 2 47 ? 69.80500 94.08900 81.12300 1.000 118.10835 47 THR B CA 1
ATOM 4882 C C . THR B 2 47 ? 70.78800 93.21400 80.36000 1.000 119.78425 47 THR B C 1
ATOM 4883 O O . THR B 2 47 ? 70.48500 92.06300 80.03300 1.000 127.13292 47 THR B O 1
ATOM 4894 N N . LYS B 2 48 ? 71.97000 93.75600 80.08500 1.000 109.68469 48 LYS B N 1
ATOM 4895 C CA . LYS B 2 48 ? 73.00200 93.06400 79.32700 1.000 108.13846 48 LYS B CA 1
ATOM 4896 C C . LYS B 2 48 ? 74.22600 92.87500 80.20700 1.000 106.93884 48 LYS B C 1
ATOM 4897 O O . LYS B 2 48 ? 74.71200 93.83300 80.81500 1.000 113.34001 48 LYS B O 1
ATOM 4916 N N . VAL B 2 49 ? 74.71600 91.64200 80.27500 1.000 105.69375 49 VAL B N 1
ATOM 4917 C CA . VAL B 2 49 ? 75.91700 91.31000 81.02700 1.000 105.45421 49 VAL B CA 1
ATOM 4918 C C . VAL B 2 49 ? 76.79300 90.42300 80.16100 1.000 108.37120 49 VAL B C 1
ATOM 4919 O O . VAL B 2 49 ? 76.31400 89.43500 79.59500 1.000 110.92440 49 VAL B O 1
ATOM 4932 N N . MET B 2 50 ? 78.06700 90.77400 80.06000 1.000 117.80335 50 MET B N 1
ATOM 4933 C CA . MET B 2 50 ? 79.05100 89.97300 79.35400 1.000 116.40255 50 MET B CA 1
ATOM 4934 C C . MET B 2 50 ? 80.09400 89.49500 80.35000 1.000 115.05152 50 MET B C 1
ATOM 4935 O O . MET B 2 50 ? 80.57500 90.27400 81.17700 1.000 116.50141 50 MET B O 1
ATOM 4949 N N . CYS B 2 51 ? 80.44400 88.21400 80.27000 1.000 106.24172 51 CYS B N 1
ATOM 4950 C CA . CYS B 2 51 ? 81.33600 87.60900 81.24500 1.000 105.69191 51 CYS B CA 1
ATOM 4951 C C . CYS B 2 51 ? 82.41600 86.81200 80.53600 1.000 108.66197 51 CYS B C 1
ATOM 4952 O O . CYS B 2 51 ? 82.12900 86.04900 79.61200 1.000 107.61457 51 CYS B O 1
ATOM 4960 N N . VAL B 2 52 ? 83.64900 86.95500 81.01100 1.000 112.22225 52 VAL B N 1
ATOM 4961 C CA . VAL B 2 52 ? 84.81100 86.20700 80.46700 1.000 112.16534 52 VAL B CA 1
ATOM 4962 C C . VAL B 2 52 ? 85.49600 85.58800 81.67100 1.000 110.06915 52 VAL B C 1
ATOM 4963 O O . VAL B 2 52 ? 85.88400 86.34800 82.55300 1.000 112.06182 52 VAL B O 1
ATOM 4976 N N . VAL B 2 53 ? 85.63400 84.27000 81.71400 1.000 104.94884 53 VAL B N 1
ATOM 4977 C CA . VAL B 2 53 ? 86.18300 83.59200 82.91300 1.000 111.52709 53 VAL B CA 1
ATOM 4978 C C . VAL B 2 53 ? 87.54400 83.01900 82.59000 1.000 111.24865 53 VAL B C 1
ATOM 4979 O O . VAL B 2 53 ? 87.62600 82.23400 81.65100 1.000 107.42007 53 VAL B O 1
ATOM 4992 N N . THR B 2 54 ? 88.56700 83.38500 83.34800 1.000 125.40848 54 THR B N 1
ATOM 4993 C CA . THR B 2 54 ? 89.88800 82.75200 83.20000 1.000 125.18136 54 THR B CA 1
ATOM 4994 C C . THR B 2 54 ? 89.71500 81.32800 83.70100 1.000 129.39357 54 THR B C 1
ATOM 4995 O O . THR B 2 54 ? 89.08100 81.16300 84.74800 1.000 130.88812 54 THR B O 1
ATOM 5006 N N . GLY B 2 55 ? 90.30900 80.35400 83.03100 1.000 126.91279 55 GLY B N 1
ATOM 5007 C CA . GLY B 2 55 ? 90.21000 78.94000 83.41900 1.000 123.31200 55 GLY B CA 1
ATOM 5008 C C . GLY B 2 55 ? 91.03600 78.78300 84.65300 1.000 121.58226 55 GLY B C 1
ATOM 5009 O O . GLY B 2 55 ? 91.88700 79.64900 84.88500 1.000 123.09351 55 GLY B O 1
ATOM 5013 N N . PRO B 2 56 ? 90.84400 77.75500 85.49300 1.000 110.78856 56 PRO B N 1
ATOM 5014 C CA . PRO B 2 56 ? 91.57200 77.77900 86.72300 1.000 113.75813 56 PRO B CA 1
ATOM 5015 C C . PRO B 2 56 ? 93.02500 77.85400 86.26500 1.000 115.15746 56 PRO B C 1
ATOM 5016 O O . PRO B 2 56 ? 93.38900 77.07500 85.42300 1.000 114.94712 56 PRO B O 1
ATOM 5027 N N . SER B 2 57 ? 93.80600 78.78000 86.82000 1.000 118.85359 57 SER B N 1
ATOM 5028 C CA . SER B 2 57 ? 95.23700 78.96200 86.48100 1.000 116.95971 57 SER B CA 1
ATOM 5029 C C . SER B 2 57 ? 95.96300 79.52300 87.69900 1.000 119.53246 57 SER B C 1
ATOM 5030 O O . SER B 2 57 ? 95.34800 80.32500 88.39400 1.000 128.69275 57 SER B O 1
ATOM 5038 N N . GLU B 2 58 ? 97.25700 79.27400 87.85200 1.000 114.52494 58 GLU B N 1
ATOM 5039 C CA . GLU B 2 58 ? 98.00400 79.75100 89.03800 1.000 114.49439 58 GLU B CA 1
ATOM 5040 C C . GLU B 2 58 ? 98.17300 81.25800 88.89800 1.000 116.07969 58 GLU B C 1
ATOM 5041 O O . GLU B 2 58 ? 98.64900 81.68600 87.84000 1.000 112.99412 58 GLU B O 1
ATOM 5053 N N . PRO B 2 59 ? 97.80700 82.09100 89.89300 1.000 122.54050 59 PRO B N 1
ATOM 5054 C CA . PRO B 2 59 ? 97.88500 83.54400 89.72000 1.000 122.36182 59 PRO B CA 1
ATOM 5055 C C . PRO B 2 59 ? 99.31700 84.06500 89.71200 1.000 119.03008 59 PRO B C 1
ATOM 5056 O O . PRO B 2 59 ? 100.01100 83.89800 90.71400 1.000 121.70634 59 PRO B O 1
ATOM 5067 N N . GLY B 2 87 ? 94.87300 78.00300 100.27700 1.000 115.55638 87 GLY B N 1
ATOM 5068 C CA . GLY B 2 87 ? 95.60400 76.95700 99.58800 1.000 114.03470 87 GLY B CA 1
ATOM 5069 C C . GLY B 2 87 ? 94.85700 75.63900 99.55300 1.000 117.62544 87 GLY B C 1
ATOM 5070 O O . GLY B 2 87 ? 95.20400 74.73800 98.79000 1.000 118.21623 87 GLY B O 1
ATOM 5074 N N . LYS B 2 88 ? 93.81800 75.52500 100.38400 1.000 128.90542 88 LYS B N 1
ATOM 5075 C CA . LYS B 2 88 ? 93.06400 74.28000 100.45800 1.000 127.86569 88 LYS B CA 1
ATOM 5076 C C . LYS B 2 88 ? 92.16900 74.09000 99.24000 1.000 130.27784 88 LYS B C 1
ATOM 5077 O O . LYS B 2 88 ? 91.89000 72.95000 98.85100 1.000 128.00913 88 LYS B O 1
ATOM 5096 N N . GLU B 2 89 ? 91.71300 75.18100 98.62900 1.000 131.53329 89 GLU B N 1
ATOM 5097 C CA . GLU B 2 89 ? 90.84400 75.10100 97.46400 1.000 124.46732 89 GLU B CA 1
ATOM 5098 C C . GLU B 2 89 ? 91.07900 76.32000 96.58500 1.000 123.29726 89 GLU B C 1
ATOM 5099 O O . GLU B 2 89 ? 91.60300 77.34300 97.03100 1.000 126.71549 89 GLU B O 1
ATOM 5111 N N . ALA B 2 90 ? 90.67600 76.19800 95.32500 1.000 112.29596 90 ALA B N 1
ATOM 5112 C CA . ALA B 2 90 ? 90.91200 77.26200 94.36100 1.000 114.93193 90 ALA B CA 1
ATOM 5113 C C . ALA B 2 90 ? 90.19300 78.53800 94.77400 1.000 112.91926 90 ALA B C 1
ATOM 5114 O O . ALA B 2 90 ? 89.02000 78.51500 95.15400 1.000 112.38913 90 ALA B O 1
ATOM 5121 N N . GLU B 2 91 ? 90.90400 79.65700 94.69900 1.000 126.77708 91 GLU B N 1
ATOM 5122 C CA . GLU B 2 91 ? 90.27200 80.95100 94.90700 1.000 126.27092 91 GLU B CA 1
ATOM 5123 C C . GLU B 2 91 ? 89.43500 81.32400 93.69400 1.000 127.73219 91 GLU B C 1
ATOM 5124 O O . GLU B 2 91 ? 89.86100 81.15100 92.54900 1.000 131.24817 91 GLU B O 1
ATOM 5136 N N . VAL B 2 92 ? 88.24300 81.85000 93.94700 1.000 116.71383 92 VAL B N 1
ATOM 5137 C CA . VAL B 2 92 ? 87.39000 82.40200 92.90500 1.000 116.31871 92 VAL B CA 1
ATOM 5138 C C . VAL B 2 92 ? 87.38400 83.91100 93.07100 1.000 111.00924 92 VAL B C 1
ATOM 5139 O O . VAL B 2 92 ? 86.91200 84.43000 94.08800 1.000 112.58537 92 VAL B O 1
ATOM 5152 N N . VAL B 2 93 ? 87.90500 84.61600 92.07300 1.000 104.54421 93 VAL B N 1
ATOM 5153 C CA . VAL B 2 93 ? 88.01200 86.06800 92.09800 1.000 107.03156 93 VAL B CA 1
ATOM 5154 C C . VAL B 2 93 ? 87.05300 86.62700 91.06200 1.000 111.00268 93 VAL B C 1
ATOM 5155 O O . VAL B 2 93 ? 87.14200 86.28600 89.87800 1.000 113.70435 93 VAL B O 1
ATOM 5168 N N . VAL B 2 94 ? 86.14500 87.48900 91.50500 1.000 110.34124 94 VAL B N 1
ATOM 5169 C CA . VAL B 2 94 ? 85.11200 88.05700 90.65000 1.000 109.54140 94 VAL B CA 1
ATOM 5170 C C . VAL B 2 94 ? 85.33200 89.55600 90.57900 1.000 109.89268 94 VAL B C 1
ATOM 5171 O O . VAL B 2 94 ? 85.41000 90.22700 91.61500 1.000 113.58121 94 VAL B O 1
ATOM 5184 N N . SER B 2 95 ? 85.42500 90.08100 89.36400 1.000 111.30258 95 SER B N 1
ATOM 5185 C CA . SER B 2 95 ? 85.55600 91.51000 89.12800 1.000 114.06526 95 SER B CA 1
ATOM 5186 C C . SER B 2 95 ? 84.37400 91.96600 88.28800 1.000 118.82079 95 SER B C 1
ATOM 5187 O O . SER B 2 95 ? 84.18300 91.48400 87.16700 1.000 123.14632 95 SER B O 1
ATOM 5195 N N . ILE B 2 96 ? 83.59300 92.89600 88.82500 1.000 118.08319 96 ILE B N 1
ATOM 5196 C CA . ILE B 2 96 ? 82.39800 93.40700 88.16900 1.000 118.33980 96 ILE B CA 1
ATOM 5197 C C . ILE B 2 96 ? 82.69600 94.80800 87.66500 1.000 116.28618 96 ILE B C 1
ATOM 5198 O O . ILE B 2 96 ? 83.16400 95.66100 88.42600 1.000 118.15310 96 ILE B O 1
ATOM 5214 N N . VAL B 2 97 ? 82.42800 95.04300 86.38700 1.000 112.20210 97 VAL B N 1
ATOM 5215 C CA . VAL B 2 97 ? 82.62500 96.34300 85.76400 1.000 112.74214 97 VAL B CA 1
ATOM 5216 C C . VAL B 2 97 ? 81.26200 96.85600 85.33200 1.000 117.00643 97 VAL B C 1
ATOM 5217 O O . VAL B 2 97 ? 80.64700 96.30600 84.41100 1.000 115.29835 97 VAL B O 1
ATOM 5230 N N . ILE B 2 98 ? 80.79400 97.91300 85.98300 1.000 123.73856 98 ILE B N 1
ATOM 5231 C CA . ILE B 2 98 ? 79.53300 98.54900 85.63300 1.000 122.64211 98 ILE B CA 1
ATOM 5232 C C . ILE B 2 98 ? 79.86800 99.76000 84.77800 1.000 128.51212 98 ILE B C 1
ATOM 5233 O O . ILE B 2 98 ? 80.34500 100.77900 85.28700 1.000 130.17335 98 ILE B O 1
ATOM 5249 N N . ALA B 2 99 ? 79.62100 99.65200 83.47900 1.000 152.95814 99 ALA B N 1
ATOM 5250 C CA . ALA B 2 99 ? 79.91600 100.75200 82.57700 1.000 152.45327 99 ALA B CA 1
ATOM 5251 C C . ALA B 2 99 ? 78.97800 101.92100 82.84100 1.000 153.94645 99 ALA B C 1
ATOM 5252 O O . ALA B 2 99 ? 77.79100 101.73700 83.12100 1.000 157.83633 99 ALA B O 1
ATOM 5259 N N . GLY B 2 100 ? 79.51800 103.13500 82.73900 1.000 157.61416 100 GLY B N 1
ATOM 5260 C CA . GLY B 2 100 ? 78.70200 104.31100 82.98100 1.000 158.65526 100 GLY B CA 1
ATOM 5261 C C . GLY B 2 100 ? 77.51800 104.40800 82.04100 1.000 161.46497 100 GLY B C 1
ATOM 5262 O O . GLY B 2 100 ? 76.44300 104.86600 82.43500 1.000 163.66228 100 GLY B O 1
ATOM 5266 N N . PHE B 2 101 ? 77.70100 103.92500 80.81200 1.000 153.33921 101 PHE B N 1
ATOM 5267 C CA . PHE B 2 101 ? 76.63700 103.96700 79.78100 1.000 152.93823 101 PHE B CA 1
ATOM 5268 C C . PHE B 2 101 ? 75.54500 102.97300 80.15300 1.000 153.70890 101 PHE B C 1
ATOM 5269 O O . PHE B 2 101 ? 74.38500 103.20900 79.78200 1.000 152.45661 101 PHE B O 1
ATOM 5286 N N . SER B 2 102 ? 75.89700 101.89300 80.84900 1.000 152.59648 102 SER B N 1
ATOM 5287 C CA . SER B 2 102 ? 74.92400 100.83700 81.21400 1.000 150.46546 102 SER B CA 1
ATOM 5288 C C . SER B 2 102 ? 73.86500 101.44100 82.12500 1.000 150.60162 102 SER B C 1
ATOM 5289 O O . SER B 2 102 ? 72.67800 101.14500 81.91400 1.000 147.32393 102 SER B O 1
ATOM 5297 N N . SER B 2 103 ? 74.26900 102.28500 83.07000 1.000 160.64496 103 SER B N 1
ATOM 5298 C CA . SER B 2 103 ? 73.31700 102.97400 83.97400 1.000 159.06825 103 SER B CA 1
ATOM 5299 C C . SER B 2 103 ? 72.46800 103.93800 83.15200 1.000 161.74179 103 SER B C 1
ATOM 5300 O O . SER B 2 103 ? 73.03700 104.58500 82.26000 1.000 163.47760 103 SER B O 1
ATOM 5308 N N . VAL B 2 104 ? 71.17000 104.04000 83.43000 1.000 155.18188 104 VAL B N 1
ATOM 5309 C CA . VAL B 2 104 ? 70.29300 105.03300 82.74600 1.000 155.34946 104 VAL B CA 1
ATOM 5310 C C . VAL B 2 104 ? 70.79100 106.43100 83.11300 1.000 157.82298 104 VAL B C 1
ATOM 5311 O O . VAL B 2 104 ? 70.82100 107.28800 82.21300 1.000 154.47841 104 VAL B O 1
ATOM 5324 N N . ASP B 2 105 ? 71.16200 106.65400 84.37800 1.000 172.48339 105 ASP B N 1
ATOM 5325 C CA . ASP B 2 105 ? 71.69800 107.95700 84.85400 1.000 170.30775 105 ASP B CA 1
ATOM 5326 C C . ASP B 2 105 ? 73.08700 107.74900 85.45700 1.000 169.16905 105 ASP B C 1
ATOM 5327 O O . ASP B 2 105 ? 73.21700 106.86800 86.31700 1.000 170.70704 105 ASP B O 1
ATOM 5336 N N . ARG B 2 106 ? 74.07900 108.54500 85.05900 1.000 166.03002 106 ARG B N 1
ATOM 5337 C CA . ARG B 2 106 ? 75.45200 108.45200 85.61600 1.000 165.45336 106 ARG B CA 1
ATOM 5338 C C . ARG B 2 106 ? 75.39500 108.77800 87.10100 1.000 166.19345 106 ARG B C 1
ATOM 5339 O O . ARG B 2 106 ? 76.05900 108.08300 87.89200 1.000 166.22631 106 ARG B O 1
ATOM 5360 N N . LYS B 2 107 ? 74.60900 109.78800 87.45900 1.000 174.02227 107 LYS B N 1
ATOM 5361 C CA . LYS B 2 107 ? 74.49100 110.25000 88.86300 1.000 175.38589 107 LYS B CA 1
ATOM 5362 C C . LYS B 2 107 ? 73.89600 109.14100 89.72300 1.000 176.41591 107 LYS B C 1
ATOM 5363 O O . LYS B 2 107 ? 74.39900 108.93400 90.84400 1.000 173.87336 107 LYS B O 1
ATOM 5382 N N . ARG B 2 108 ? 72.82500 108.50600 89.24100 1.000 169.43837 108 ARG B N 1
ATOM 5383 C CA . ARG B 2 108 ? 72.13700 107.43200 89.99500 1.000 167.11270 108 ARG B CA 1
ATOM 5384 C C . ARG B 2 108 ? 73.19000 106.45900 90.50900 1.000 167.46996 108 ARG B C 1
ATOM 5385 O O . ARG B 2 108 ? 73.26500 106.27200 91.73600 1.000 161.74972 108 ARG B O 1
ATOM 5406 N N . HIS B 2 109 ? 73.97500 105.86700 89.60900 1.000 187.19908 109 HIS B N 1
ATOM 5407 C CA . HIS B 2 109 ? 74.98900 104.85600 89.99600 1.000 186.80803 109 HIS B CA 1
ATOM 5408 C C . HIS B 2 109 ? 76.01900 105.51700 90.91000 1.000 189.10909 109 HIS B C 1
ATOM 5409 O O . HIS B 2 109 ? 76.38300 104.88800 91.91800 1.000 191.51504 109 HIS B O 1
ATOM 5423 N N . GLY B 2 110 ? 76.46600 106.73600 90.59700 1.000 186.09091 110 GLY B N 1
ATOM 5424 C CA . GLY B 2 110 ? 77.35700 107.48100 91.50600 1.000 182.05166 110 GLY B CA 1
ATOM 5425 C C . GLY B 2 110 ? 78.58200 106.66300 91.86700 1.000 183.52182 110 GLY B C 1
ATOM 5426 O O . GLY B 2 110 ? 78.94300 106.69500 93.05700 1.000 181.96227 110 GLY B O 1
ATOM 5430 N N . ARG B 2 111 ? 79.19100 105.94000 90.92300 1.000 189.69491 111 ARG B N 1
ATOM 5431 C CA . ARG B 2 111 ? 80.33200 105.02200 91.20300 1.000 188.86669 111 ARG B CA 1
ATOM 5432 C C . ARG B 2 111 ? 79.80100 103.77000 91.90700 1.000 191.55329 111 ARG B C 1
ATOM 5433 O O . ARG B 2 111 ? 80.06500 102.66700 91.39800 1.000 190.86467 111 ARG B O 1
ATOM 5454 N N . ASN B 2 112 ? 79.11100 103.91400 93.04200 1.000 182.93126 112 ASN B N 1
ATOM 5455 C CA . ASN B 2 112 ? 78.48400 102.76100 93.74100 1.000 181.49957 112 ASN B CA 1
ATOM 5456 C C . ASN B 2 112 ? 79.56400 101.72600 94.05000 1.000 179.51132 112 ASN B C 1
ATOM 5457 O O . ASN B 2 112 ? 79.28300 100.53400 93.91300 1.000 179.00566 112 ASN B O 1
ATOM 5468 N N . ASP B 2 113 ? 80.75300 102.15300 94.46700 1.000 170.87329 113 ASP B N 1
ATOM 5469 C CA . ASP B 2 113 ? 81.89200 101.22600 94.67600 1.000 170.11050 113 ASP B CA 1
ATOM 5470 C C . ASP B 2 113 ? 81.56400 100.20700 95.76600 1.000 169.36303 113 ASP B C 1
ATOM 5471 O O . ASP B 2 113 ? 81.93100 99.04700 95.58200 1.000 172.24231 113 ASP B O 1
ATOM 5480 N N . LYS B 2 114 ? 80.91500 100.61600 96.85500 1.000 147.55129 114 LYS B N 1
ATOM 5481 C CA . LYS B 2 114 ? 80.53000 99.69000 97.95100 1.000 145.90236 114 LYS B CA 1
ATOM 5482 C C . LYS B 2 114 ? 79.55200 98.66700 97.38400 1.000 145.37227 114 LYS B C 1
ATOM 5483 O O . LYS B 2 114 ? 79.68500 97.48500 97.71900 1.000 143.86926 114 LYS B O 1
ATOM 5502 N N . ARG B 2 115 ? 78.62500 99.10900 96.54100 1.000 143.40185 115 ARG B N 1
ATOM 5503 C CA . ARG B 2 115 ? 77.59800 98.22000 95.95700 1.000 141.29977 115 ARG B CA 1
ATOM 5504 C C . ARG B 2 115 ? 78.31300 97.16300 95.13500 1.000 143.04415 115 ARG B C 1
ATOM 5505 O O . ARG B 2 115 ? 77.99000 95.99200 95.30900 1.000 144.90959 115 ARG B O 1
ATOM 5526 N N . ILE B 2 116 ? 79.25700 97.56300 94.29500 1.000 134.08309 116 ILE B N 1
ATOM 5527 C CA . ILE B 2 116 ? 79.97000 96.64100 93.36900 1.000 130.67677 116 ILE B CA 1
ATOM 5528 C C . ILE B 2 116 ? 80.77500 95.65300 94.20000 1.000 128.21065 116 ILE B C 1
ATOM 5529 O O . ILE B 2 116 ? 80.80200 94.49000 93.83300 1.000 129.98977 116 ILE B O 1
ATOM 5545 N N . ILE B 2 117 ? 81.41500 96.10600 95.26700 1.000 135.66332 117 ILE B N 1
ATOM 5546 C CA . ILE B 2 117 ? 82.28300 95.22000 96.08600 1.000 136.02863 117 ILE B CA 1
ATOM 5547 C C . ILE B 2 117 ? 81.37900 94.17100 96.70900 1.000 136.01693 117 ILE B C 1
ATOM 5548 O O . ILE B 2 117 ? 81.82200 93.03000 96.84300 1.000 136.19943 117 ILE B O 1
ATOM 5564 N N . GLU B 2 118 ? 80.16800 94.55900 97.09200 1.000 141.04916 118 GLU B N 1
ATOM 5565 C CA . GLU B 2 118 ? 79.20000 93.64600 97.74000 1.000 140.08005 118 GLU B CA 1
ATOM 5566 C C . GLU B 2 118 ? 78.73200 92.64200 96.70100 1.000 137.54791 118 GLU B C 1
ATOM 5567 O O . GLU B 2 118 ? 78.62400 91.47100 97.04500 1.000 137.56155 118 GLU B O 1
ATOM 5579 N N . MET B 2 119 ? 78.46300 93.10000 95.48700 1.000 120.54127 119 MET B N 1
ATOM 5580 C CA . MET B 2 119 ? 77.96900 92.22800 94.40100 1.000 119.20175 119 MET B CA 1
ATOM 5581 C C . MET B 2 119 ? 79.05400 91.21600 94.06200 1.000 120.13284 119 MET B C 1
ATOM 5582 O O . MET B 2 119 ? 78.70800 90.08000 93.83300 1.000 124.09830 119 MET B O 1
ATOM 5596 N N . GLN B 2 120 ? 80.31300 91.62800 94.02700 1.000 122.04405 120 GLN B N 1
ATOM 5597 C CA . GLN B 2 120 ? 81.45500 90.73900 93.71400 1.000 122.66759 120 GLN B CA 1
ATOM 5598 C C . GLN B 2 120 ? 81.54000 89.67700 94.79900 1.000 119.12805 120 GLN B C 1
ATOM 5599 O O . GLN B 2 120 ? 81.91200 88.54900 94.48000 1.000 123.99306 120 GLN B O 1
ATOM 5613 N N . SER B 2 121 ? 81.29300 90.05300 96.04700 1.000 117.08074 121 SER B N 1
ATOM 5614 C CA . SER B 2 121 ? 81.35100 89.11100 97.18700 1.000 120.94104 121 SER B CA 1
ATOM 5615 C C . SER B 2 121 ? 80.20600 88.12200 97.05500 1.000 121.40391 121 SER B C 1
ATOM 5616 O O . SER B 2 121 ? 80.41900 86.93800 97.32000 1.000 121.28653 121 SER B O 1
ATOM 5624 N N . THR B 2 122 ? 79.02600 88.61000 96.70900 1.000 111.14488 122 THR B N 1
ATOM 5625 C CA . THR B 2 122 ? 77.83900 87.78700 96.52500 1.000 104.79273 122 THR B CA 1
ATOM 5626 C C . THR B 2 122 ? 78.05800 86.77100 95.41500 1.000 101.15320 122 THR B C 1
ATOM 5627 O O . THR B 2 122 ? 77.84500 85.56800 95.60400 1.000 105.45753 122 THR B O 1
ATOM 5638 N N . VAL B 2 123 ? 78.49900 87.23600 94.24600 1.000 104.22478 123 VAL B N 1
ATOM 5639 C CA . VAL B 2 123 ? 78.70100 86.33100 93.12100 1.000 102.78880 123 VAL B CA 1
ATOM 5640 C C . VAL B 2 123 ? 79.81200 85.33700 93.42600 1.000 107.07160 123 VAL B C 1
ATOM 5641 O O . VAL B 2 123 ? 79.67500 84.13700 93.16700 1.000 109.27650 123 VAL B O 1
ATOM 5654 N N . ALA B 2 124 ? 80.92800 85.81400 93.97700 1.000 114.58734 124 ALA B N 1
ATOM 5655 C CA . ALA B 2 124 ? 82.04300 84.91800 94.25800 1.000 108.84213 124 ALA B CA 1
ATOM 5656 C C . ALA B 2 124 ? 81.61300 83.80300 95.20000 1.000 109.12846 124 ALA B C 1
ATOM 5657 O O . ALA B 2 124 ? 81.91100 82.62700 94.96700 1.000 112.70021 124 ALA B O 1
ATOM 5664 N N . ASN B 2 125 ? 80.90500 84.15600 96.27200 1.000 112.87514 125 ASN B N 1
ATOM 5665 C CA . ASN B 2 125 ? 80.39200 83.13500 97.17400 1.000 114.23825 125 ASN B CA 1
ATOM 5666 C C . ASN B 2 125 ? 79.35100 82.26400 96.48900 1.000 113.62693 125 ASN B C 1
ATOM 5667 O O . ASN B 2 125 ? 79.29000 81.05700 96.74300 1.000 115.41057 125 ASN B O 1
ATOM 5678 N N . ALA B 2 126 ? 78.52900 82.85500 95.62300 1.000 99.46390 126 ALA B N 1
ATOM 5679 C CA . ALA B 2 126 ? 77.50500 82.08300 94.93400 1.000 92.65465 126 ALA B CA 1
ATOM 5680 C C . ALA B 2 126 ? 78.13100 81.00400 94.06200 1.000 94.58922 126 ALA B C 1
ATOM 5681 O O . ALA B 2 126 ? 77.78300 79.82300 94.16700 1.000 94.93489 126 ALA B O 1
ATOM 5688 N N . LEU B 2 127 ? 79.06800 81.39200 93.19900 1.000 106.06600 127 LEU B N 1
ATOM 5689 C CA . LEU B 2 127 ? 79.69600 80.42200 92.31100 1.000 104.26985 127 LEU B CA 1
ATOM 5690 C C . LEU B 2 127 ? 80.46400 79.37100 93.09800 1.000 103.99330 127 LEU B C 1
ATOM 5691 O O . LEU B 2 127 ? 80.36200 78.17400 92.80700 1.000 102.54915 127 LEU B O 1
ATOM 5707 N N . SER B 2 128 ? 81.22400 79.78900 94.10900 1.000 113.61790 128 SER B N 1
ATOM 5708 C CA . SER B 2 128 ? 81.99200 78.83000 94.89000 1.000 111.96066 128 SER B CA 1
ATOM 5709 C C . SER B 2 128 ? 81.10600 77.81400 95.59200 1.000 114.64895 128 SER B C 1
ATOM 5710 O O . SER B 2 128 ? 81.59700 76.74500 95.97100 1.000 113.27978 128 SER B O 1
ATOM 5718 N N . ALA B 2 129 ? 79.81800 78.10900 95.76300 1.000 118.30183 129 ALA B N 1
ATOM 5719 C CA . ALA B 2 129 ? 78.90100 77.11800 96.30700 1.000 115.45472 129 ALA B CA 1
ATOM 5720 C C . ALA B 2 129 ? 78.71800 75.93800 95.36600 1.000 110.08243 129 ALA B C 1
ATOM 5721 O O . ALA B 2 129 ? 78.25200 74.88200 95.80100 1.000 111.10107 129 ALA B O 1
ATOM 5728 N N . SER B 2 130 ? 79.07600 76.09000 94.10000 1.000 108.23016 130 SER B N 1
ATOM 5729 C CA . SER B 2 130 ? 78.91600 75.03300 93.11200 1.000 113.52843 130 SER B CA 1
ATOM 5730 C C . SER B 2 130 ? 80.22900 74.58600 92.49500 1.000 115.64439 130 SER B C 1
ATOM 5731 O O . SER B 2 130 ? 80.45200 73.38300 92.35000 1.000 116.93492 130 SER B O 1
ATOM 5739 N N . LEU B 2 131 ? 81.10100 75.51800 92.12600 1.000 114.06535 131 LEU B N 1
ATOM 5740 C CA . LEU B 2 131 ? 82.35300 75.14200 91.49000 1.000 109.73850 131 LEU B CA 1
ATOM 5741 C C . LEU B 2 131 ? 83.14500 74.21400 92.39700 1.000 108.72294 131 LEU B C 1
ATOM 5742 O O . LEU B 2 131 ? 83.29600 74.47300 93.59300 1.000 116.03248 131 LEU B O 1
ATOM 5758 N N . HIS B 2 132 ? 83.65400 73.12500 91.82200 1.000 102.60254 132 HIS B N 1
ATOM 5759 C CA . HIS B 2 132 ? 84.43500 72.15000 92.57700 1.000 108.52920 132 HIS B CA 1
ATOM 5760 C C . HIS B 2 132 ? 85.85500 72.68500 92.75100 1.000 112.83532 132 HIS B C 1
ATOM 5761 O O . HIS B 2 132 ? 86.83800 72.14800 92.23700 1.000 115.64101 132 HIS B O 1
ATOM 5775 N N . THR B 2 133 ? 85.94700 73.77500 93.51300 1.000 110.97371 133 THR B N 1
ATOM 5776 C CA . THR B 2 133 ? 87.23300 74.41400 93.74800 1.000 107.99531 133 THR B CA 1
ATOM 5777 C C . THR B 2 133 ? 88.23800 73.47100 94.39000 1.000 113.07038 133 THR B C 1
ATOM 5778 O O . THR B 2 133 ? 89.44600 73.67000 94.23000 1.000 118.96853 133 THR B O 1
ATOM 5789 N N . HIS B 2 134 ? 87.77100 72.44900 95.10600 1.000 105.84061 134 HIS B N 1
ATOM 5790 C CA . HIS B 2 134 ? 88.68400 71.50000 95.72500 1.000 107.47981 134 HIS B CA 1
ATOM 5791 C C . HIS B 2 134 ? 89.49600 70.72900 94.69600 1.000 111.83829 134 HIS B C 1
ATOM 5792 O O . HIS B 2 134 ? 90.49700 70.10300 95.05800 1.000 116.71630 134 HIS B O 1
ATOM 5806 N N . LEU B 2 135 ? 89.09000 70.75100 93.42900 1.000 114.02668 135 LEU B N 1
ATOM 5807 C CA . LEU B 2 135 ? 89.82900 70.04400 92.39500 1.000 112.87197 135 LEU B CA 1
ATOM 5808 C C . LEU B 2 135 ? 91.04400 70.81100 91.90000 1.000 114.40186 135 LEU B C 1
ATOM 5809 O O . LEU B 2 135 ? 91.88100 70.22400 91.20700 1.000 118.54304 135 LEU B O 1
ATOM 5825 N N . PHE B 2 136 ? 91.16500 72.08900 92.22900 1.000 105.06579 136 PHE B N 1
ATOM 5826 C CA . PHE B 2 136 ? 92.31100 72.87000 91.78700 1.000 104.46788 136 PHE B CA 1
ATOM 5827 C C . PHE B 2 136 ? 92.88700 73.64800 92.96200 1.000 106.15214 136 PHE B C 1
ATOM 5828 O O . PHE B 2 136 ? 92.86000 74.88400 92.96300 1.000 110.04135 136 PHE B O 1
ATOM 5845 N N . PRO B 2 137 ? 93.42400 72.96400 93.96900 1.000 111.87964 137 PRO B N 1
ATOM 5846 C CA . PRO B 2 137 ? 93.83900 73.67200 95.18900 1.000 116.43972 137 PRO B CA 1
ATOM 5847 C C . PRO B 2 137 ? 94.82800 74.80000 94.94700 1.000 118.21471 137 PRO B C 1
ATOM 5848 O O . PRO B 2 137 ? 94.71800 75.85400 95.58200 1.000 122.00626 137 PRO B O 1
ATOM 5859 N N . HIS B 2 138 ? 95.79500 74.61100 94.04900 1.000 119.44576 138 HIS B N 1
ATOM 5860 C CA . HIS B 2 138 ? 96.84700 75.59600 93.83000 1.000 120.13823 138 HIS B CA 1
ATOM 5861 C C . HIS B 2 138 ? 96.57600 76.49800 92.63400 1.000 122.74598 138 HIS B C 1
ATOM 5862 O O . HIS B 2 138 ? 97.52600 76.92500 91.96600 1.000 129.39981 138 HIS B O 1
ATOM 5876 N N . SER B 2 139 ? 95.31500 76.80500 92.34000 1.000 113.37514 139 SER B N 1
ATOM 5877 C CA . SER B 2 139 ? 94.98500 77.64900 91.20200 1.000 114.48736 139 SER B CA 1
ATOM 5878 C C . SER B 2 139 ? 93.92900 78.66600 91.60300 1.000 113.08337 139 SER B C 1
ATOM 5879 O O . SER B 2 139 ? 93.35600 78.61200 92.69400 1.000 118.33563 139 SER B O 1
ATOM 5887 N N . GLN B 2 140 ? 93.68200 79.60500 90.69600 1.000 108.22190 140 GLN B N 1
ATOM 5888 C CA . GLN B 2 140 ? 92.70300 80.66300 90.88100 1.000 106.95237 140 GLN B CA 1
ATOM 5889 C C . GLN B 2 140 ? 91.80600 80.74100 89.65500 1.000 109.28885 140 GLN B C 1
ATOM 5890 O O . GLN B 2 140 ? 92.27300 80.59200 88.52300 1.000 113.95413 140 GLN B O 1
ATOM 5904 N N . ILE B 2 141 ? 90.52000 80.98100 89.88700 1.000 108.75469 141 ILE B N 1
ATOM 5905 C CA . ILE B 2 141 ? 89.54100 81.16900 88.82500 1.000 105.16706 141 ILE B CA 1
ATOM 5906 C C . ILE B 2 141 ? 89.08900 82.61800 88.86100 1.000 108.31877 141 ILE B C 1
ATOM 5907 O O . ILE B 2 141 ? 88.57900 83.08800 89.88400 1.000 114.43545 141 ILE B O 1
ATOM 5923 N N . THR B 2 142 ? 89.25900 83.32100 87.74700 1.000 107.88203 142 THR B N 1
ATOM 5924 C CA . THR B 2 142 ? 88.95800 84.74300 87.66800 1.000 114.05617 142 THR B CA 1
ATOM 5925 C C . THR B 2 142 ? 87.74300 84.93400 86.77800 1.000 112.91861 142 THR B C 1
ATOM 5926 O O . THR B 2 142 ? 87.74800 84.51800 85.61600 1.000 111.42082 142 THR B O 1
ATOM 5937 N N . ILE B 2 143 ? 86.71200 85.56600 87.32500 1.000 115.47714 143 ILE B N 1
ATOM 5938 C CA . ILE B 2 143 ? 85.48100 85.85500 86.60400 1.000 110.51121 143 ILE B CA 1
ATOM 5939 C C . ILE B 2 143 ? 85.40200 87.36100 86.42700 1.000 111.18554 143 ILE B C 1
ATOM 5940 O O . ILE B 2 143 ? 85.40100 88.10800 87.41200 1.000 115.43098 143 ILE B O 1
ATOM 5956 N N . SER B 2 144 ? 85.33400 87.80700 85.18100 1.000 107.52502 144 SER B N 1
ATOM 5957 C CA . SER B 2 144 ? 85.20900 89.22000 84.86300 1.000 108.62043 144 SER B CA 1
ATOM 5958 C C . SER B 2 144 ? 83.82100 89.45700 84.29000 1.000 109.23683 144 SER B C 1
ATOM 5959 O O . SER B 2 144 ? 83.44500 88.83500 83.29300 1.000 110.44972 144 SER B O 1
ATOM 5967 N N . LEU B 2 145 ? 83.06800 90.35000 84.92200 1.000 108.20403 145 LEU B N 1
ATOM 5968 C CA . LEU B 2 145 ? 81.69200 90.63200 84.54900 1.000 109.83116 145 LEU B CA 1
ATOM 5969 C C . LEU B 2 145 ? 81.56900 92.09100 84.14200 1.000 107.64288 145 LEU B C 1
ATOM 5970 O O . LEU B 2 145 ? 81.98500 92.98400 84.88600 1.000 109.07965 145 LEU B O 1
ATOM 5986 N N . HIS B 2 146 ? 80.99900 92.32600 82.96600 1.000 116.04041 146 HIS B N 1
ATOM 5987 C CA . HIS B 2 146 ? 80.81000 93.66600 82.43100 1.000 117.61559 146 HIS B CA 1
ATOM 5988 C C . HIS B 2 146 ? 79.32100 93.91700 82.26300 1.000 117.75161 146 HIS B C 1
ATOM 5989 O O . HIS B 2 146 ? 78.66500 93.25700 81.45300 1.000 123.93399 146 HIS B O 1
ATOM 6003 N N . VAL B 2 147 ? 78.79400 94.87600 83.01900 1.000 105.55162 147 VAL B N 1
ATOM 6004 C CA . VAL B 2 147 ? 77.36900 95.20300 82.97500 1.000 106.81967 147 VAL B CA 1
ATOM 6005 C C . VAL B 2 147 ? 77.19700 96.21300 81.84600 1.000 108.88620 147 VAL B C 1
ATOM 6006 O O . VAL B 2 147 ? 77.30200 97.42400 82.03800 1.000 110.06181 147 VAL B O 1
ATOM 6019 N N . LEU B 2 148 ? 76.92000 95.70100 80.64900 1.000 125.33467 148 LEU B N 1
ATOM 6020 C CA . LEU B 2 148 ? 76.77700 96.57600 79.49400 1.000 126.29745 148 LEU B CA 1
ATOM 6021 C C . LEU B 2 148 ? 75.46400 97.34500 79.52600 1.000 127.98240 148 LEU B C 1
ATOM 6022 O O . LEU B 2 148 ? 75.33200 98.36700 78.84500 1.000 132.43497 148 LEU B O 1
ATOM 6038 N N . SER B 2 149 ? 74.48500 96.87600 80.29500 1.000 130.64900 149 SER B N 1
ATOM 6039 C CA . SER B 2 149 ? 73.19600 97.54600 80.38100 1.000 129.22096 149 SER B CA 1
ATOM 6040 C C . SER B 2 149 ? 72.47600 97.07800 81.63500 1.000 128.67025 149 SER B C 1
ATOM 6041 O O . SER B 2 149 ? 72.60500 95.92200 82.04300 1.000 130.97490 149 SER B O 1
ATOM 6049 N N . GLN B 2 150 ? 71.71400 97.98600 82.24200 1.000 122.83095 150 GLN B N 1
ATOM 6050 C CA . GLN B 2 150 ? 70.96500 97.69900 83.45700 1.000 119.87499 150 GLN B CA 1
ATOM 6051 C C . GLN B 2 150 ? 69.49400 98.00900 83.24000 1.000 120.94208 150 GLN B C 1
ATOM 6052 O O . GLN B 2 150 ? 69.14400 99.11700 82.82100 1.000 122.90785 150 GLN B O 1
ATOM 6066 N N . ASP B 2 151 ? 68.64100 97.03300 83.52300 1.000 127.55546 151 ASP B N 1
ATOM 6067 C CA . ASP B 2 151 ? 67.20200 97.23600 83.53100 1.000 130.69098 151 ASP B CA 1
ATOM 6068 C C . ASP B 2 151 ? 66.60600 96.43100 84.68600 1.000 133.57352 151 ASP B C 1
ATOM 6069 O O . ASP B 2 151 ? 65.54500 95.82200 84.58300 1.000 135.32976 151 ASP B O 1
ATOM 6078 N N . GLY B 2 152 ? 67.30000 96.43400 85.82100 1.000 122.37962 152 GLY B N 1
ATOM 6079 C CA . GLY B 2 152 ? 66.87500 95.67700 86.98200 1.000 117.52794 152 GLY B CA 1
ATOM 6080 C C . GLY B 2 152 ? 67.34400 94.23900 86.93800 1.000 114.20735 152 GLY B C 1
ATOM 6081 O O . GLY B 2 152 ? 67.87400 93.78500 85.92100 1.000 111.63301 152 GLY B O 1
ATOM 6085 N N . SER B 2 153 ? 67.15100 93.50900 88.03500 1.000 111.95832 153 SER B N 1
ATOM 6086 C CA . SER B 2 153 ? 67.57800 92.11500 88.12400 1.000 113.92468 153 SER B CA 1
ATOM 6087 C C . SER B 2 153 ? 69.06300 91.97700 87.81600 1.000 111.95678 153 SER B C 1
ATOM 6088 O O . SER B 2 153 ? 69.50800 90.97100 87.26300 1.000 116.84119 153 SER B O 1
ATOM 6096 N N . LEU B 2 154 ? 69.84500 92.99300 88.18100 1.000 107.70909 154 LEU B N 1
ATOM 6097 C CA . LEU B 2 154 ? 71.26000 92.99200 87.83400 1.000 113.57064 154 LEU B CA 1
ATOM 6098 C C . LEU B 2 154 ? 71.99400 91.84500 88.51500 1.000 113.60166 154 LEU B C 1
ATOM 6099 O O . LEU B 2 154 ? 72.79000 91.14100 87.88400 1.000 113.97816 154 LEU B O 1
ATOM 6115 N N . LEU B 2 155 ? 71.74700 91.64400 89.80800 1.000 99.76999 155 LEU B N 1
ATOM 6116 C CA . LEU B 2 155 ? 72.44500 90.58000 90.51900 1.000 100.23957 155 LEU B CA 1
ATOM 6117 C C . LEU B 2 155 ? 72.11900 89.22100 89.92100 1.000 100.59374 155 LEU B C 1
ATOM 6118 O O . LEU B 2 155 ? 73.01100 88.38700 89.73100 1.000 104.83801 155 LEU B O 1
ATOM 6134 N N . ALA B 2 156 ? 70.84700 88.97900 89.61400 1.000 107.58954 156 ALA B N 1
ATOM 6135 C CA . ALA B 2 156 ? 70.47500 87.71500 88.99300 1.000 110.76668 156 ALA B CA 1
ATOM 6136 C C . ALA B 2 156 ? 71.18100 87.54700 87.65800 1.000 107.53103 156 ALA B C 1
ATOM 6137 O O . ALA B 2 156 ? 71.70400 86.47100 87.34700 1.000 109.15825 156 ALA B O 1
ATOM 6144 N N . ALA B 2 157 ? 71.21400 88.60800 86.85300 1.000 98.34688 157 ALA B N 1
ATOM 6145 C CA . ALA B 2 157 ? 71.91300 88.53400 85.57800 1.000 99.35015 157 ALA B CA 1
ATOM 6146 C C . ALA B 2 157 ? 73.38800 88.22700 85.78400 1.000 102.64751 157 ALA B C 1
ATOM 6147 O O . ALA B 2 157 ? 73.96700 87.41000 85.06100 1.000 108.45051 157 ALA B O 1
ATOM 6154 N N . LEU B 2 158 ? 74.01500 88.87100 86.76700 1.000 96.93075 158 LEU B N 1
ATOM 6155 C CA . LEU B 2 158 ? 75.43700 88.65100 87.00000 1.000 96.83460 158 LEU B CA 1
ATOM 6156 C C . LEU B 2 158 ? 75.71400 87.19500 87.34300 1.000 97.87824 158 LEU B C 1
ATOM 6157 O O . LEU B 2 158 ? 76.65000 86.58700 86.81400 1.000 104.73053 158 LEU B O 1
ATOM 6173 N N . ILE B 2 159 ? 74.91100 86.61600 88.23400 1.000 95.99432 159 ILE B N 1
ATOM 6174 C CA . ILE B 2 159 ? 75.13300 85.22800 88.62600 1.000 92.48810 159 ILE B CA 1
ATOM 6175 C C . ILE B 2 159 ? 74.91800 84.30500 87.43600 1.000 95.06860 159 ILE B C 1
ATOM 6176 O O . ILE B 2 159 ? 75.71300 83.39500 87.18100 1.000 105.14992 159 ILE B O 1
ATOM 6192 N N . ASN B 2 160 ? 73.83800 84.52600 86.68900 1.000 95.46633 160 ASN B N 1
ATOM 6193 C CA . ASN B 2 160 ? 73.57300 83.69600 85.52100 1.000 101.20360 160 ASN B CA 1
ATOM 6194 C C . ASN B 2 160 ? 74.71000 83.80200 84.51500 1.000 102.88184 160 ASN B C 1
ATOM 6195 O O . ASN B 2 160 ? 75.19800 82.79000 84.00000 1.000 106.07623 160 ASN B O 1
ATOM 6206 N N . ALA B 2 161 ? 75.15900 85.02500 84.23500 1.000 104.23479 161 ALA B N 1
ATOM 6207 C CA . ALA B 2 161 ? 76.24300 85.20600 83.27900 1.000 102.13999 161 ALA B CA 1
ATOM 6208 C C . ALA B 2 161 ? 77.50300 84.49300 83.74400 1.000 103.52535 161 ALA B C 1
ATOM 6209 O O . ALA B 2 161 ? 78.23400 83.91400 82.93400 1.000 111.64415 161 ALA B O 1
ATOM 6216 N N . ALA B 2 162 ? 77.77700 84.52800 85.04800 1.000 97.23150 162 ALA B N 1
ATOM 6217 C CA . ALA B 2 162 ? 78.96500 83.86400 85.57000 1.000 99.13962 162 ALA B CA 1
ATOM 6218 C C . ALA B 2 162 ? 78.90000 82.36000 85.34000 1.000 101.78712 162 ALA B C 1
ATOM 6219 O O . ALA B 2 162 ? 79.88400 81.74200 84.91800 1.000 110.15609 162 ALA B O 1
ATOM 6226 N N . THR B 2 163 ? 77.75000 81.74800 85.62000 1.000 102.03565 163 THR B N 1
ATOM 6227 C CA . THR B 2 163 ? 77.63000 80.30600 85.43200 1.000 103.70876 163 THR B CA 1
ATOM 6228 C C . THR B 2 163 ? 77.83200 79.92400 83.97400 1.000 107.02240 163 THR B C 1
ATOM 6229 O O . THR B 2 163 ? 78.56100 78.97400 83.67000 1.000 111.16175 163 THR B O 1
ATOM 6240 N N . LEU B 2 164 ? 77.19900 80.65400 83.05600 1.000 103.92343 164 LEU B N 1
ATOM 6241 C CA . LEU B 2 164 ? 77.38800 80.36500 81.64000 1.000 96.01523 164 LEU B CA 1
ATOM 6242 C C . LEU B 2 164 ? 78.86700 80.36100 81.28800 1.000 104.17061 164 LEU B C 1
ATOM 6243 O O . LEU B 2 164 ? 79.36000 79.43400 80.63800 1.000 110.29665 164 LEU B O 1
ATOM 6259 N N . ALA B 2 165 ? 79.59600 81.38900 81.72100 1.000 116.37802 165 ALA B N 1
ATOM 6260 C CA . ALA B 2 165 ? 81.02600 81.42100 81.45900 1.000 116.89421 165 ALA B CA 1
ATOM 6261 C C . ALA B 2 165 ? 81.73700 80.26200 82.13700 1.000 117.72101 165 ALA B C 1
ATOM 6262 O O . ALA B 2 165 ? 82.59900 79.62200 81.52500 1.000 121.84376 165 ALA B O 1
ATOM 6269 N N . CYS B 2 166 ? 81.38600 79.96800 83.38800 1.000 111.21260 166 CYS B N 1
ATOM 6270 C CA . CYS B 2 166 ? 82.04400 78.87400 84.09000 1.000 110.09398 166 CYS B CA 1
ATOM 6271 C C . CYS B 2 166 ? 81.79200 77.54900 83.38700 1.000 112.73484 166 CYS B C 1
ATOM 6272 O O . CYS B 2 166 ? 82.70100 76.72100 83.26800 1.000 116.96629 166 CYS B O 1
ATOM 6280 N N . VAL B 2 167 ? 80.56600 77.33000 82.91200 1.000 104.51069 167 VAL B N 1
ATOM 6281 C CA . VAL B 2 167 ? 80.29500 76.14300 82.10900 1.000 101.74460 167 VAL B CA 1
ATOM 6282 C C . VAL B 2 167 ? 81.10500 76.18800 80.82400 1.000 105.32170 167 VAL B C 1
ATOM 6283 O O . VAL B 2 167 ? 81.64900 75.17200 80.37700 1.000 107.44801 167 VAL B O 1
ATOM 6296 N N . ASP B 2 168 ? 81.18800 77.35200 80.20800 1.000 127.65591 168 ASP B N 1
ATOM 6297 C CA . ASP B 2 168 ? 82.01500 77.47600 78.99300 1.000 127.81023 168 ASP B CA 1
ATOM 6298 C C . ASP B 2 168 ? 83.43500 77.08700 79.36600 1.000 129.86178 168 ASP B C 1
ATOM 6299 O O . ASP B 2 168 ? 84.00000 76.23900 78.66900 1.000 134.73495 168 ASP B O 1
ATOM 6308 N N . ALA B 2 169 ? 83.98300 77.64600 80.44100 1.000 116.95778 169 ALA B N 1
ATOM 6309 C CA . ALA B 2 169 ? 85.37300 77.40400 80.79400 1.000 118.20710 169 ALA B CA 1
ATOM 6310 C C . ALA B 2 169 ? 85.65000 75.94900 81.13100 1.000 119.22332 169 ALA B C 1
ATOM 6311 O O . ALA B 2 169 ? 86.81400 75.59300 81.33500 1.000 120.30483 169 ALA B O 1
ATOM 6318 N N . GLY B 2 170 ? 84.62200 75.11000 81.20800 1.000 116.35466 170 GLY B N 1
ATOM 6319 C CA . GLY B 2 170 ? 84.83500 73.72600 81.56800 1.000 112.56530 170 GLY B CA 1
ATOM 6320 C C . GLY B 2 170 ? 85.16400 73.51600 83.02400 1.000 113.34579 170 GLY B C 1
ATOM 6321 O O . GLY B 2 170 ? 85.75100 72.49200 83.37600 1.000 119.47513 170 GLY B O 1
ATOM 6325 N N . ILE B 2 171 ? 84.80900 74.46200 83.88000 1.000 101.64968 171 ILE B N 1
ATOM 6326 C CA . ILE B 2 171 ? 85.05000 74.30100 85.31600 1.000 101.63515 171 ILE B CA 1
ATOM 6327 C C . ILE B 2 171 ? 84.04800 73.29900 85.87600 1.000 109.60630 171 ILE B C 1
ATOM 6328 O O . ILE B 2 171 ? 82.83300 73.49400 85.71200 1.000 116.82868 171 ILE B O 1
ATOM 6344 N N . PRO B 2 172 ? 84.48500 72.22200 86.52400 1.000 105.87354 172 PRO B N 1
ATOM 6345 C CA . PRO B 2 172 ? 83.51800 71.29000 87.11800 1.000 107.96666 172 PRO B CA 1
ATOM 6346 C C . PRO B 2 172 ? 82.60100 72.00900 88.09300 1.000 110.11023 172 PRO B C 1
ATOM 6347 O O . PRO B 2 172 ? 83.05500 72.67900 89.02200 1.000 112.05511 172 PRO B O 1
ATOM 6358 N N . MET B 2 173 ? 81.30000 71.86800 87.87100 1.000 114.22442 173 MET B N 1
ATOM 6359 C CA . MET B 2 173 ? 80.28900 72.49300 88.70500 1.000 112.51761 173 MET B CA 1
ATOM 6360 C C . MET B 2 173 ? 79.34500 71.43500 89.24900 1.000 111.80033 173 MET B C 1
ATOM 6361 O O . MET B 2 173 ? 79.02000 70.46000 88.56700 1.000 112.43934 173 MET B O 1
ATOM 6375 N N . THR B 2 174 ? 78.89700 71.64200 90.48600 1.000 102.78722 174 THR B N 1
ATOM 6376 C CA . THR B 2 174 ? 77.87000 70.76900 91.03800 1.000 99.28467 174 THR B CA 1
ATOM 6377 C C . THR B 2 174 ? 76.59100 70.86500 90.21900 1.000 98.90327 174 THR B C 1
ATOM 6378 O O . THR B 2 174 ? 75.93400 69.85100 89.95900 1.000 103.11299 174 THR B O 1
ATOM 6389 N N . ASP B 2 175 ? 76.25700 72.06300 89.77400 1.000 109.48512 175 ASP B N 1
ATOM 6390 C CA . ASP B 2 175 ? 75.01500 72.29200 89.01000 1.000 111.91853 175 ASP B CA 1
ATOM 6391 C C . ASP B 2 175 ? 74.93600 73.77700 88.70400 1.000 111.22624 175 ASP B C 1
ATOM 6392 O O . ASP B 2 175 ? 75.57400 74.54700 89.38200 1.000 116.92298 175 ASP B O 1
ATOM 6401 N N . TYR B 2 176 ? 74.15500 74.17200 87.72600 1.000 95.76387 176 TYR B N 1
ATOM 6402 C CA . TYR B 2 176 ? 73.97600 75.57800 87.39800 1.000 91.12433 176 TYR B CA 1
ATOM 6403 C C . TYR B 2 176 ? 73.54500 76.35300 88.63400 1.000 94.95778 176 TYR B C 1
ATOM 6404 O O . TYR B 2 176 ? 72.54700 76.01000 89.27200 1.000 102.82177 176 TYR B O 1
ATOM 6422 N N . VAL B 2 177 ? 74.28600 77.40800 88.96300 1.000 98.64143 177 VAL B N 1
ATOM 6423 C CA . VAL B 2 177 ? 73.87600 78.31200 90.02800 1.000 102.89100 177 VAL B CA 1
ATOM 6424 C C . VAL B 2 177 ? 72.99500 79.37400 89.39700 1.000 100.45041 177 VAL B C 1
ATOM 6425 O O . VAL B 2 177 ? 73.43100 80.50600 89.17400 1.000 107.30764 177 VAL B O 1
ATOM 6438 N N . VAL B 2 178 ? 71.74200 79.02700 89.12700 1.000 95.50385 178 VAL B N 1
ATOM 6439 C CA . VAL B 2 178 ? 70.86700 79.93200 88.40200 1.000 86.22910 178 VAL B CA 1
ATOM 6440 C C . VAL B 2 178 ? 70.24900 80.92900 89.36600 1.000 95.72219 178 VAL B C 1
ATOM 6441 O O . VAL B 2 178 ? 69.97300 80.60800 90.52800 1.000 112.57513 178 VAL B O 1
ATOM 6454 N N . ALA B 2 179 ? 70.01800 82.14500 88.88300 1.000 89.76628 179 ALA B N 1
ATOM 6455 C CA . ALA B 2 179 ? 69.50000 83.22100 89.70900 1.000 91.17591 179 ALA B CA 1
ATOM 6456 C C . ALA B 2 179 ? 68.34300 83.90700 89.00500 1.000 90.54653 179 ALA B C 1
ATOM 6457 O O . ALA B 2 179 ? 68.27700 83.94300 87.77500 1.000 104.09142 179 ALA B O 1
ATOM 6464 N N . CYS B 2 180 ? 67.43200 84.45700 89.80200 1.000 94.63986 180 CYS B N 1
ATOM 6465 C CA . CYS B 2 180 ? 66.26700 85.14700 89.27400 1.000 100.65250 180 CYS B CA 1
ATOM 6466 C C . CYS B 2 180 ? 65.68100 86.01100 90.37800 1.000 106.42377 180 CYS B C 1
ATOM 6467 O O . CYS B 2 180 ? 65.93800 85.78800 91.56200 1.000 118.55729 180 CYS B O 1
ATOM 6475 N N . THR B 2 181 ? 64.88700 86.99900 89.98400 1.000 111.22960 181 THR B N 1
ATOM 6476 C CA . THR B 2 181 ? 64.28300 87.92600 90.92900 1.000 110.31554 181 THR B CA 1
ATOM 6477 C C . THR B 2 181 ? 62.78500 87.68500 91.04500 1.000 113.31595 181 THR B C 1
ATOM 6478 O O . THR B 2 181 ? 62.14200 87.15100 90.14000 1.000 118.99833 181 THR B O 1
ATOM 6489 N N . ALA B 2 182 ? 62.18100 88.08200 92.16600 1.000 104.01911 182 ALA B N 1
ATOM 6490 C CA . ALA B 2 182 ? 60.72500 87.92400 92.39100 1.000 101.15699 182 ALA B CA 1
ATOM 6491 C C . ALA B 2 182 ? 60.26800 88.93800 93.43800 1.000 97.12123 182 ALA B C 1
ATOM 6492 O O . ALA B 2 182 ? 60.92600 89.00200 94.48200 1.000 111.65731 182 ALA B O 1
ATOM 6499 N N . GLY B 2 183 ? 59.15900 89.64100 93.21100 1.000 105.77971 183 GLY B N 1
ATOM 6500 C CA . GLY B 2 183 ? 58.71500 90.71400 94.11900 1.000 117.14295 183 GLY B CA 1
ATOM 6501 C C . GLY B 2 183 ? 57.21800 90.91200 94.13600 1.000 119.78384 183 GLY B C 1
ATOM 6502 O O . GLY B 2 183 ? 56.67100 91.14000 93.06300 1.000 122.62905 183 GLY B O 1
ATOM 6506 N N . SER B 2 184 ? 56.59900 91.04600 95.30800 1.000 135.30842 184 SER B N 1
ATOM 6507 C CA . SER B 2 184 ? 55.12400 91.11300 95.42900 1.000 132.93056 184 SER B CA 1
ATOM 6508 C C . SER B 2 184 ? 54.57600 92.32800 94.69700 1.000 136.55554 184 SER B C 1
ATOM 6509 O O . SER B 2 184 ? 55.14200 93.41600 94.86300 1.000 133.92029 184 SER B O 1
ATOM 6517 N N . THR B 2 185 ? 53.48100 92.15000 93.95700 1.000 145.51715 185 THR B N 1
ATOM 6518 C CA . THR B 2 185 ? 52.84600 93.24600 93.19100 1.000 142.67812 185 THR B CA 1
ATOM 6519 C C . THR B 2 185 ? 52.37300 94.28000 94.18800 1.000 143.83938 185 THR B C 1
ATOM 6520 O O . THR B 2 185 ? 52.49300 95.47500 93.90100 1.000 140.36762 185 THR B O 1
ATOM 6531 N N . SER B 2 186 ? 51.78900 93.82400 95.28500 1.000 164.80382 186 SER B N 1
ATOM 6532 C CA . SER B 2 186 ? 51.38500 94.72200 96.38500 1.000 163.60773 186 SER B CA 1
ATOM 6533 C C . SER B 2 186 ? 52.64800 95.15300 97.11300 1.000 162.56584 186 SER B C 1
ATOM 6534 O O . SER B 2 186 ? 53.59700 94.34900 97.13900 1.000 162.88907 186 SER B O 1
ATOM 6542 N N . THR B 2 187 ? 52.68100 96.36000 97.66100 1.000 166.07393 187 THR B N 1
ATOM 6543 C CA . THR B 2 187 ? 53.82100 96.79700 98.49700 1.000 169.42036 187 THR B CA 1
ATOM 6544 C C . THR B 2 187 ? 53.64300 96.15000 99.87000 1.000 172.46257 187 THR B C 1
ATOM 6545 O O . THR B 2 187 ? 52.56400 95.59800 100.07600 1.000 171.83042 187 THR B O 1
ATOM 6556 N N . TYR B 2 188 ? 54.68500 96.08600 100.69800 1.000 173.32889 188 TYR B N 1
ATOM 6557 C CA . TYR B 2 188 ? 54.64100 95.57000 102.08800 1.000 172.98022 188 TYR B CA 1
ATOM 6558 C C . TYR B 2 188 ? 53.68900 96.48400 102.85800 1.000 176.11049 188 TYR B C 1
ATOM 6559 O O . TYR B 2 188 ? 52.88600 95.95800 103.65200 1.000 174.44671 188 TYR B O 1
ATOM 6577 N N . ALA B 2 189 ? 53.74900 97.79600 102.62400 1.000 199.54744 189 ALA B N 1
ATOM 6578 C CA . ALA B 2 189 ? 52.81100 98.76800 103.23300 1.000 197.11777 189 ALA B CA 1
ATOM 6579 C C . ALA B 2 189 ? 51.38900 98.47600 102.74100 1.000 198.55076 189 ALA B C 1
ATOM 6580 O O . ALA B 2 189 ? 50.46500 98.54000 103.57400 1.000 197.32977 189 ALA B O 1
ATOM 6587 N N . ALA B 2 190 ? 51.21300 98.15600 101.45400 1.000 200.14301 190 ALA B N 1
ATOM 6588 C CA . ALA B 2 190 ? 49.88700 97.85500 100.85700 1.000 197.86035 190 ALA B CA 1
ATOM 6589 C C . ALA B 2 190 ? 49.30500 96.60900 101.52700 1.000 198.37506 190 ALA B C 1
ATOM 6590 O O . ALA B 2 190 ? 48.08800 96.61100 101.79200 1.000 198.71326 190 ALA B O 1
ATOM 6597 N N . ASN B 2 191 ? 50.12400 95.58800 101.79200 1.000 182.42068 191 ASN B N 1
ATOM 6598 C CA . ASN B 2 191 ? 49.67800 94.37800 102.53300 1.000 179.22549 191 ASN B CA 1
ATOM 6599 C C . ASN B 2 191 ? 48.44300 93.74900 101.88000 1.000 177.57965 191 ASN B C 1
ATOM 6600 O O . ASN B 2 191 ? 47.49000 93.44000 102.62000 1.000 175.78551 191 ASN B O 1
ATOM 6611 N N . ASP B 2 192 ? 48.43900 93.57300 100.55600 1.000 183.18328 192 ASP B N 1
ATOM 6612 C CA . ASP B 2 192 ? 47.29400 92.94500 99.84500 1.000 183.83804 192 ASP B CA 1
ATOM 6613 C C . ASP B 2 192 ? 47.51600 91.43200 99.80300 1.000 183.50319 192 ASP B C 1
ATOM 6614 O O . ASP B 2 192 ? 48.49200 91.00100 99.16000 1.000 181.99863 192 ASP B O 1
ATOM 6623 N N . GLU B 2 193 ? 46.66100 90.65800 100.47400 1.000 192.68562 193 GLU B N 1
ATOM 6624 C CA . GLU B 2 193 ? 46.73300 89.17300 100.48100 1.000 192.30467 193 GLU B CA 1
ATOM 6625 C C . GLU B 2 193 ? 46.46900 88.67000 99.06300 1.000 194.30107 193 GLU B C 1
ATOM 6626 O O . GLU B 2 193 ? 47.14400 87.70800 98.64700 1.000 193.47997 193 GLU B O 1
ATOM 6638 N N . ASN B 2 194 ? 45.53700 89.30200 98.35000 1.000 197.21914 194 ASN B N 1
ATOM 6639 C CA . ASN B 2 194 ? 45.13700 88.89100 96.97800 1.000 195.98339 194 ASN B CA 1
ATOM 6640 C C . ASN B 2 194 ? 46.35500 89.00600 96.06000 1.000 195.40702 194 ASN B C 1
ATOM 6641 O O . ASN B 2 194 ? 46.48700 88.14800 95.16600 1.000 192.85264 194 ASN B O 1
ATOM 6652 N N . ALA B 2 195 ? 47.21000 90.00900 96.26300 1.000 175.27399 195 ALA B N 1
ATOM 6653 C CA . ALA B 2 195 ? 48.39300 90.25400 95.40600 1.000 171.66599 195 ALA B CA 1
ATOM 6654 C C . ALA B 2 195 ? 49.31800 89.03800 95.44500 1.000 169.56324 195 ALA B C 1
ATOM 6655 O O . ALA B 2 195 ? 49.43800 88.43300 96.52900 1.000 169.68350 195 ALA B O 1
ATOM 6662 N N . ASP B 2 196 ? 49.94300 88.69300 94.31600 1.000 145.60881 196 ASP B N 1
ATOM 6663 C CA . ASP B 2 196 ? 50.80600 87.48800 94.20000 1.000 146.41137 196 ASP B CA 1
ATOM 6664 C C . ASP B 2 196 ? 52.18700 87.91100 93.69500 1.000 143.79449 196 ASP B C 1
ATOM 6665 O O . ASP B 2 196 ? 52.26900 88.94100 93.00400 1.000 140.60347 196 ASP B O 1
ATOM 6674 N N . PRO B 2 197 ? 53.27200 87.17000 94.00900 1.000 132.59526 197 PRO B N 1
ATOM 6675 C CA . PRO B 2 197 ? 54.62700 87.59100 93.64000 1.000 132.31171 197 PRO B CA 1
ATOM 6676 C C . PRO B 2 197 ? 54.88300 87.65600 92.13100 1.000 128.58452 197 PRO B C 1
ATOM 6677 O O . PRO B 2 197 ? 54.38900 86.79900 91.44500 1.000 122.95882 197 PRO B O 1
ATOM 6688 N N . LEU B 2 198 ? 55.66000 88.63800 91.67000 1.000 128.03765 198 LEU B N 1
ATOM 6689 C CA . LEU B 2 198 ? 56.02700 88.79900 90.23900 1.000 127.14289 198 LEU B CA 1
ATOM 6690 C C . LEU B 2 198 ? 57.34000 88.06100 89.99200 1.000 125.73958 198 LEU B C 1
ATOM 6691 O O . LEU B 2 198 ? 57.86800 87.48400 90.95800 1.000 134.74869 198 LEU B O 1
ATOM 6707 N N . LEU B 2 199 ? 57.85400 88.08400 88.76400 1.000 103.03505 199 LEU B N 1
ATOM 6708 C CA . LEU B 2 199 ? 59.12000 87.45400 88.42000 1.000 107.02894 199 LEU B CA 1
ATOM 6709 C C . LEU B 2 199 ? 59.90500 88.33600 87.45800 1.000 118.49880 199 LEU B C 1
ATOM 6710 O O . LEU B 2 199 ? 59.33500 89.08300 86.66000 1.000 126.15080 199 LEU B O 1
ATOM 6726 N N . ASP B 2 200 ? 61.23400 88.23300 87.54600 1.000 134.35394 200 ASP B N 1
ATOM 6727 C CA . ASP B 2 200 ? 62.14800 88.93000 86.63800 1.000 132.93133 200 ASP B CA 1
ATOM 6728 C C . ASP B 2 200 ? 61.78700 90.40900 86.52800 1.000 133.18652 200 ASP B C 1
ATOM 6729 O O . ASP B 2 200 ? 61.45900 90.91600 85.45300 1.000 135.78974 200 ASP B O 1
ATOM 6738 N N . LEU B 2 201 ? 61.84100 91.10400 87.65900 1.000 125.32118 201 LEU B N 1
ATOM 6739 C CA . LEU B 2 201 ? 61.37100 92.48100 87.72000 1.000 127.80463 201 LEU B CA 1
ATOM 6740 C C . LEU B 2 201 ? 62.24900 93.41500 86.89700 1.000 129.96808 201 LEU B C 1
ATOM 6741 O O . LEU B 2 201 ? 63.47200 93.26900 86.85100 1.000 127.76398 201 LEU B O 1
ATOM 6757 N N . ASN B 2 202 ? 61.60600 94.38200 86.24600 1.000 139.37519 202 ASN B N 1
ATOM 6758 C CA . ASN B 2 202 ? 62.31600 95.46800 85.58800 1.000 133.20737 202 ASN B CA 1
ATOM 6759 C C . ASN B 2 202 ? 62.84700 96.45300 86.62100 1.000 131.07206 202 ASN B C 1
ATOM 6760 O O . ASN B 2 202 ? 62.46500 96.43000 87.79300 1.000 136.59292 202 ASN B O 1
ATOM 6771 N N . HIS B 2 203 ? 63.73400 97.34000 86.16800 1.000 124.60829 203 HIS B N 1
ATOM 6772 C CA . HIS B 2 203 ? 64.30400 98.32200 87.08100 1.000 127.65878 203 HIS B CA 1
ATOM 6773 C C . HIS B 2 203 ? 63.21700 99.18800 87.69900 1.000 129.07852 203 HIS B C 1
ATOM 6774 O O . HIS B 2 203 ? 63.24500 99.46600 88.90300 1.000 135.02424 203 HIS B O 1
ATOM 6788 N N . GLN B 2 204 ? 62.24800 99.62100 86.89500 1.000 124.81532 204 GLN B N 1
ATOM 6789 C CA . GLN B 2 204 ? 61.16000 100.42700 87.43400 1.000 126.50243 204 GLN B CA 1
ATOM 6790 C C . GLN B 2 204 ? 60.40400 99.66400 88.51200 1.000 130.24041 204 GLN B C 1
ATOM 6791 O O . GLN B 2 204 ? 60.05800 100.22700 89.55600 1.000 131.62647 204 GLN B O 1
ATOM 6805 N N . GLU B 2 205 ? 60.14700 98.37500 88.28200 1.000 136.89122 205 GLU B N 1
ATOM 6806 C CA . GLU B 2 205 ? 59.46200 97.57800 89.29000 1.000 137.27041 205 GLU B CA 1
ATOM 6807 C C . GLU B 2 205 ? 60.27500 97.49700 90.57200 1.000 135.28875 205 GLU B C 1
ATOM 6808 O O . GLU B 2 205 ? 59.70700 97.51400 91.67000 1.000 135.20926 205 GLU B O 1
ATOM 6820 N N . GLU B 2 206 ? 61.59500 97.47100 90.44400 1.000 124.26203 206 GLU B N 1
ATOM 6821 C CA . GLU B 2 206 ? 62.48700 97.37200 91.61900 1.000 121.35318 206 GLU B CA 1
ATOM 6822 C C . GLU B 2 206 ? 62.37800 98.65300 92.44300 1.000 123.80079 206 GLU B C 1
ATOM 6823 O O . GLU B 2 206 ? 62.57600 98.55900 93.66200 1.000 124.93713 206 GLU B O 1
ATOM 6835 N N . GLN B 2 207 ? 62.06800 99.79600 91.83000 1.000 129.24568 207 GLN B N 1
ATOM 6836 C CA . GLN B 2 207 ? 61.89600 101.03600 92.57400 1.000 128.92514 207 GLN B CA 1
ATOM 6837 C C . GLN B 2 207 ? 60.55500 101.07000 93.29600 1.000 129.64778 207 GLN B C 1
ATOM 6838 O O . GLN B 2 207 ? 60.45700 101.61000 94.40300 1.000 127.96655 207 GLN B O 1
ATOM 6852 N N . GLU B 2 208 ? 59.51700 100.49400 92.68900 1.000 135.53730 208 GLU B N 1
ATOM 6853 C CA . GLU B 2 208 ? 58.16600 100.66400 93.21100 1.000 135.88779 208 GLU B CA 1
ATOM 6854 C C . GLU B 2 208 ? 57.78900 99.58000 94.21000 1.000 135.73528 208 GLU B C 1
ATOM 6855 O O . GLU B 2 208 ? 57.09900 99.85900 95.19600 1.000 137.72240 208 GLU B O 1
ATOM 6867 N N . LEU B 2 209 ? 58.23300 98.34800 93.98300 1.000 131.60092 209 LEU B N 1
ATOM 6868 C CA . LEU B 2 209 ? 57.64200 97.20600 94.65700 1.000 131.57481 209 LEU B CA 1
ATOM 6869 C C . LEU B 2 209 ? 58.66800 96.46800 95.50500 1.000 132.58027 209 LEU B C 1
ATOM 6870 O O . LEU B 2 209 ? 59.86700 96.51800 95.22000 1.000 132.19810 209 LEU B O 1
ATOM 6886 N N . PRO B 2 210 ? 58.22900 95.78000 96.55700 1.000 130.74426 210 PRO B N 1
ATOM 6887 C CA . PRO B 2 210 ? 59.13000 94.85400 97.24800 1.000 125.46713 210 PRO B CA 1
ATOM 6888 C C . PRO B 2 210 ? 59.61000 93.78300 96.28500 1.000 127.56768 210 PRO B C 1
ATOM 6889 O O . PRO B 2 210 ? 58.83900 93.26800 95.47400 1.000 138.55289 210 PRO B O 1
ATOM 6900 N N . TRP B 2 211 ? 60.90300 93.46000 96.32800 1.000 97.73869 211 TRP B N 1
ATOM 6901 C CA . TRP B 2 211 ? 61.51600 92.48600 95.39300 1.000 101.49155 211 TRP B CA 1
ATOM 6902 C C . TRP B 2 211 ? 62.65200 91.72400 96.05600 1.000 96.81895 211 TRP B C 1
ATOM 6903 O O . TRP B 2 211 ? 63.19800 92.24300 97.02800 1.000 106.18947 211 TRP B O 1
ATOM 6924 N N . LEU B 2 212 ? 62.99800 90.55400 95.53600 1.000 90.95636 212 LEU B N 1
ATOM 6925 C CA . LEU B 2 212 ? 64.00300 89.64600 96.13300 1.000 84.49584 212 LEU B CA 1
ATOM 6926 C C . LEU B 2 212 ? 64.84800 89.04500 95.02500 1.000 84.65419 212 LEU B C 1
ATOM 6927 O O . LEU B 2 212 ? 64.46300 89.20400 93.89100 1.000 98.55323 212 LEU B O 1
ATOM 6943 N N . THR B 2 213 ? 66.04100 88.55400 95.30000 1.000 84.61127 213 THR B N 1
ATOM 6944 C CA . THR B 2 213 ? 66.83500 87.80400 94.30600 1.000 89.74770 213 THR B CA 1
ATOM 6945 C C . THR B 2 213 ? 67.02600 86.43800 94.93100 1.000 91.52012 213 THR B C 1
ATOM 6946 O O . THR B 2 213 ? 67.42900 86.41200 96.07400 1.000 111.42060 213 THR B O 1
ATOM 6957 N N . VAL B 2 214 ? 66.70600 85.35500 94.24600 1.000 80.48580 214 VAL B N 1
ATOM 6958 C CA . VAL B 2 214 ? 66.95800 83.99700 94.78400 1.000 80.04020 214 VAL B CA 1
ATOM 6959 C C . VAL B 2 214 ? 67.82700 83.27900 93.77900 1.000 81.66668 214 VAL B C 1
ATOM 6960 O O . VAL B 2 214 ? 67.47800 83.31200 92.61100 1.000 108.02192 214 VAL B O 1
ATOM 6973 N N . ALA B 2 215 ? 68.91500 82.66900 94.20500 1.000 72.53286 215 ALA B N 1
ATOM 6974 C CA . ALA B 2 215 ? 69.74100 81.85000 93.31000 1.000 86.43609 215 ALA B CA 1
ATOM 6975 C C . ALA B 2 215 ? 69.71800 80.44200 93.86200 1.000 83.89414 215 ALA B C 1
ATOM 6976 O O . ALA B 2 215 ? 70.07600 80.28900 95.02600 1.000 97.71320 215 ALA B O 1
ATOM 6983 N N . THR B 2 216 ? 69.37600 79.45900 93.04900 1.000 98.40849 216 THR B N 1
ATOM 6984 C CA . THR B 2 216 ? 69.24500 78.06200 93.49700 1.000 105.31511 216 THR B CA 1
ATOM 6985 C C . THR B 2 216 ? 70.20000 77.18100 92.72100 1.000 104.47775 216 THR B C 1
ATOM 6986 O O . THR B 2 216 ? 70.18300 77.26500 91.49600 1.000 114.24236 216 THR B O 1
ATOM 6997 N N . LEU B 2 217 ? 70.98000 76.34800 93.39300 1.000 100.69549 217 LEU B N 1
ATOM 6998 C CA . LEU B 2 217 ? 71.81800 75.39600 92.64900 1.000 101.99301 217 LEU B CA 1
ATOM 6999 C C . LEU B 2 217 ? 70.84100 74.47800 91.93700 1.000 106.33480 217 LEU B C 1
ATOM 7000 O O . LEU B 2 217 ? 69.88700 74.03800 92.58600 1.000 105.75207 217 LEU B O 1
ATOM 7016 N N . GLY B 2 218 ? 71.05100 74.21000 90.65700 1.000 120.24917 218 GLY B N 1
ATOM 7017 C CA . GLY B 2 218 ? 70.21900 73.26500 89.89800 1.000 121.89139 218 GLY B CA 1
ATOM 7018 C C . GLY B 2 218 ? 68.78400 73.71300 89.77400 1.000 117.96208 218 GLY B C 1
ATOM 7019 O O . GLY B 2 218 ? 68.53700 74.92300 89.89400 1.000 112.12960 218 GLY B O 1
ATOM 7023 N N . GLU B 2 219 ? 67.86600 72.76400 89.59500 1.000 119.04899 219 GLU B N 1
ATOM 7024 C CA . GLU B 2 219 ? 66.40900 73.02100 89.55200 1.000 117.60931 219 GLU B CA 1
ATOM 7025 C C . GLU B 2 219 ? 65.91700 72.91300 90.98600 1.000 117.20119 219 GLU B C 1
ATOM 7026 O O . GLU B 2 219 ? 64.72100 73.15700 91.21300 1.000 117.50222 219 GLU B O 1
ATOM 7038 N N . SER B 2 220 ? 66.80500 72.58100 91.91800 1.000 112.23554 220 SER B N 1
ATOM 7039 C CA . SER B 2 220 ? 66.45300 72.29900 93.32700 1.000 114.49196 220 SER B CA 1
ATOM 7040 C C . SER B 2 220 ? 65.95800 73.52400 94.07500 1.000 114.24809 220 SER B C 1
ATOM 7041 O O . SER B 2 220 ? 66.32000 74.63700 93.69400 1.000 116.93756 220 SER B O 1
ATOM 7049 N N . ASP B 2 221 ? 65.13600 73.30100 95.08700 1.000 118.81013 221 ASP B N 1
ATOM 7050 C CA . ASP B 2 221 ? 64.58200 74.36600 95.94900 1.000 119.76450 221 ASP B CA 1
ATOM 7051 C C . ASP B 2 221 ? 65.72700 75.06900 96.66100 1.000 124.38234 221 ASP B C 1
ATOM 7052 O O . ASP B 2 221 ? 65.60300 76.27700 96.89100 1.000 127.40789 221 ASP B O 1
ATOM 7061 N N . LYS B 2 222 ? 66.78300 74.36000 97.04400 1.000 121.66842 222 LYS B N 1
ATOM 7062 C CA . LYS B 2 222 ? 67.81700 74.95900 97.91500 1.000 121.80028 222 LYS B CA 1
ATOM 7063 C C . LYS B 2 222 ? 68.40600 76.19500 97.26300 1.000 118.15011 222 LYS B C 1
ATOM 7064 O O . LYS B 2 222 ? 68.71600 76.12800 96.07500 1.000 123.48222 222 LYS B O 1
ATOM 7083 N N . VAL B 2 223 ? 68.59500 77.25300 98.04900 1.000 94.44186 223 VAL B N 1
ATOM 7084 C CA . VAL B 2 223 ? 69.00200 78.58300 97.54600 1.000 95.23502 223 VAL B CA 1
ATOM 7085 C C . VAL B 2 223 ? 70.43300 78.92400 97.92700 1.000 95.20191 223 VAL B C 1
ATOM 7086 O O . VAL B 2 223 ? 70.67400 79.07700 99.11900 1.000 105.13874 223 VAL B O 1
ATOM 7099 N N . ALA B 2 224 ? 71.34100 79.05900 96.96700 1.000 90.84548 224 ALA B N 1
ATOM 7100 C CA . ALA B 2 224 ? 72.71200 79.54300 97.22000 1.000 89.74778 224 ALA B CA 1
ATOM 7101 C C . ALA B 2 224 ? 72.70000 80.99900 97.66300 1.000 88.99850 224 ALA B C 1
ATOM 7102 O O . ALA B 2 224 ? 73.57500 81.37700 98.43300 1.000 99.76772 224 ALA B O 1
ATOM 7109 N N . VAL B 2 225 ? 71.87100 81.82500 97.03900 1.000 81.45417 225 VAL B N 1
ATOM 7110 C CA . VAL B 2 225 ? 71.82300 83.27600 97.35900 1.000 81.88202 225 VAL B CA 1
ATOM 7111 C C . VAL B 2 225 ? 70.38900 83.70300 97.58300 1.000 84.50805 225 VAL B C 1
ATOM 7112 O O . VAL B 2 225 ? 69.56500 83.36300 96.75800 1.000 99.13204 225 VAL B O 1
ATOM 7125 N N . LEU B 2 226 ? 70.11800 84.46800 98.62100 1.000 82.16731 226 LEU B N 1
ATOM 7126 C CA . LEU B 2 226 ? 68.77200 85.02900 98.85200 1.000 81.60207 226 LEU B CA 1
ATOM 7127 C C . LEU B 2 226 ? 69.00400 86.45300 99.30600 1.000 82.28687 226 LEU B C 1
ATOM 7128 O O . LEU B 2 226 ? 69.17100 86.65700 100.50700 1.000 100.60545 226 LEU B O 1
ATOM 7144 N N . VAL B 2 227 ? 69.06900 87.38500 98.37600 1.000 74.39143 227 VAL B N 1
ATOM 7145 C CA . VAL B 2 227 ? 69.26300 88.79300 98.69300 1.000 86.00823 227 VAL B CA 1
ATOM 7146 C C . VAL B 2 227 ? 67.94300 89.51000 98.47500 1.000 89.23325 227 VAL B C 1
ATOM 7147 O O . VAL B 2 227 ? 67.42000 89.52800 97.35500 1.000 109.20272 227 VAL B O 1
ATOM 7160 N N . CYS B 2 228 ? 67.40500 90.10000 99.54000 1.000 81.80149 228 CYS B N 1
ATOM 7161 C CA . CYS B 2 228 ? 66.16600 90.85200 99.47300 1.000 84.49698 228 CYS B CA 1
ATOM 7162 C C . CYS B 2 228 ? 66.38600 92.19000 100.17400 1.000 85.20643 228 CYS B C 1
ATOM 7163 O O . CYS B 2 228 ? 66.07300 92.37000 101.34300 1.000 99.58649 228 CYS B O 1
ATOM 7171 N N . GLU B 2 229 ? 66.91300 93.16400 99.43500 1.000 96.38837 229 GLU B N 1
ATOM 7172 C CA . GLU B 2 229 ? 67.24000 94.44400 100.05100 1.000 107.57811 229 GLU B CA 1
ATOM 7173 C C . GLU B 2 229 ? 65.98500 95.26900 100.31700 1.000 106.10061 229 GLU B C 1
ATOM 7174 O O . GLU B 2 229 ? 65.92700 96.02500 101.29200 1.000 110.60663 229 GLU B O 1
ATOM 7186 N N . SER B 2 230 ? 64.97600 95.14500 99.46000 1.000 98.33009 230 SER B N 1
ATOM 7187 C CA . SER B 2 230 ? 63.74500 95.89900 99.64700 1.000 105.78378 230 SER B CA 1
ATOM 7188 C C . SER B 2 230 ? 62.94800 95.34400 100.82000 1.000 103.05917 230 SER B C 1
ATOM 7189 O O . SER B 2 230 ? 63.06200 94.16700 101.17000 1.000 103.03271 230 SER B O 1
ATOM 7197 N N . ARG B 2 231 ? 62.14000 96.21200 101.43300 1.000 125.05764 231 ARG B N 1
ATOM 7198 C CA . ARG B 2 231 ? 61.32000 95.82600 102.60600 1.000 130.33610 231 ARG B CA 1
ATOM 7199 C C . ARG B 2 231 ? 60.16900 94.93900 102.14000 1.000 132.17555 231 ARG B C 1
ATOM 7200 O O . ARG B 2 231 ? 59.54600 95.29400 101.13500 1.000 135.67667 231 ARG B O 1
ATOM 7221 N N . VAL B 2 232 ? 59.90600 93.83300 102.83300 1.000 122.86596 232 VAL B N 1
ATOM 7222 C CA . VAL B 2 232 ? 58.83500 92.89900 102.51000 1.000 115.81026 232 VAL B CA 1
ATOM 7223 C C . VAL B 2 232 ? 58.32500 92.25700 103.79200 1.000 120.06254 232 VAL B C 1
ATOM 7224 O O . VAL B 2 232 ? 59.09000 91.99100 104.72300 1.000 125.31165 232 VAL B O 1
ATOM 7237 N N . GLN B 2 233 ? 57.02000 92.00400 103.83400 1.000 116.15399 233 GLN B N 1
ATOM 7238 C CA . GLN B 2 233 ? 56.43200 91.29400 104.96200 1.000 118.87659 233 GLN B CA 1
ATOM 7239 C C . GLN B 2 233 ? 56.80100 89.81600 104.91700 1.000 117.20213 233 GLN B C 1
ATOM 7240 O O . GLN B 2 233 ? 56.99200 89.23200 103.84900 1.000 116.56966 233 GLN B O 1
ATOM 7254 N N . VAL B 2 234 ? 56.90400 89.19400 106.08700 1.000 98.94654 234 VAL B N 1
ATOM 7255 C CA . VAL B 2 234 ? 57.30300 87.76300 106.18600 1.000 95.90127 234 VAL B CA 1
ATOM 7256 C C . VAL B 2 234 ? 56.24200 86.89800 105.51700 1.000 102.31331 234 VAL B C 1
ATOM 7257 O O . VAL B 2 234 ? 56.62300 85.87900 104.93100 1.000 108.55558 234 VAL B O 1
ATOM 7270 N N . SER B 2 235 ? 54.96200 87.24300 105.62800 1.000 108.11363 235 SER B N 1
ATOM 7271 C CA . SER B 2 235 ? 53.92900 86.48500 104.93600 1.000 112.10154 235 SER B CA 1
ATOM 7272 C C . SER B 2 235 ? 54.18000 86.46500 103.43500 1.000 115.20344 235 SER B C 1
ATOM 7273 O O . SER B 2 235 ? 54.00300 85.43300 102.78000 1.000 114.73102 235 SER B O 1
ATOM 7281 N N . ARG B 2 236 ? 54.59700 87.59900 102.87300 1.000 131.39264 236 ARG B N 1
ATOM 7282 C CA . ARG B 2 236 ? 54.84900 87.66500 101.43800 1.000 127.58015 236 ARG B CA 1
ATOM 7283 C C . ARG B 2 236 ? 56.07800 86.85400 101.04900 1.000 127.91589 236 ARG B C 1
ATOM 7284 O O . ARG B 2 236 ? 56.19000 86.39300 99.90800 1.000 128.85860 236 ARG B O 1
ATOM 7305 N N . LEU B 2 237 ? 57.01400 86.66800 101.98200 1.000 106.15602 237 LEU B N 1
ATOM 7306 C CA . LEU B 2 237 ? 58.31000 86.10600 101.61600 1.000 103.13697 237 LEU B CA 1
ATOM 7307 C C . LEU B 2 237 ? 58.17400 84.70300 101.04100 1.000 102.93679 237 LEU B C 1
ATOM 7308 O O . LEU B 2 237 ? 58.83800 84.36400 100.05500 1.000 107.50123 237 LEU B O 1
ATOM 7324 N N . GLU B 2 238 ? 57.32600 83.87000 101.64100 1.000 102.01929 238 GLU B N 1
ATOM 7325 C CA . GLU B 2 238 ? 57.18700 82.50500 101.15000 1.000 103.48437 238 GLU B CA 1
ATOM 7326 C C . GLU B 2 238 ? 56.74100 82.48900 99.69600 1.000 109.84281 238 GLU B C 1
ATOM 7327 O O . GLU B 2 238 ? 57.29400 81.74700 98.87700 1.000 110.47736 238 GLU B O 1
ATOM 7339 N N . GLY B 2 239 ? 55.74400 83.30400 99.35600 1.000 114.60180 239 GLY B N 1
ATOM 7340 C CA . GLY B 2 239 ? 55.30000 83.36000 97.97800 1.000 112.97733 239 GLY B CA 1
ATOM 7341 C C . GLY B 2 239 ? 56.39100 83.84200 97.04400 1.000 112.15272 239 GLY B C 1
ATOM 7342 O O . GLY B 2 239 ? 56.59800 83.27500 95.96900 1.000 117.37392 239 GLY B O 1
ATOM 7346 N N . MET B 2 240 ? 57.11200 84.88900 97.44600 1.000 109.13259 240 MET B N 1
ATOM 7347 C CA . MET B 2 240 ? 58.18100 85.40900 96.60300 1.000 112.50028 240 MET B CA 1
ATOM 7348 C C . MET B 2 240 ? 59.27100 84.36900 96.39800 1.000 110.55927 240 MET B C 1
ATOM 7349 O O . MET B 2 240 ? 59.75100 84.17500 95.27600 1.000 121.22298 240 MET B O 1
ATOM 7363 N N . LEU B 2 241 ? 59.67600 83.68300 97.46500 1.000 84.80163 241 LEU B N 1
ATOM 7364 C CA . LEU B 2 241 ? 60.68400 82.64100 97.31200 1.000 87.01650 241 LEU B CA 1
ATOM 7365 C C . LEU B 2 241 ? 60.17700 81.52000 96.41900 1.000 92.32230 241 LEU B C 1
ATOM 7366 O O . LEU B 2 241 ? 60.90700 81.03100 95.55100 1.000 95.83643 241 LEU B O 1
ATOM 7382 N N . ALA B 2 242 ? 58.92500 81.10300 96.60800 1.000 105.41697 242 ALA B N 1
ATOM 7383 C CA . ALA B 2 242 ? 58.38400 80.03700 95.77600 1.000 108.08418 242 ALA B CA 1
ATOM 7384 C C . ALA B 2 242 ? 58.38900 80.44100 94.30900 1.000 110.90087 242 ALA B C 1
ATOM 7385 O O . ALA B 2 242 ? 58.78900 79.65800 93.44100 1.000 111.25581 242 ALA B O 1
ATOM 7392 N N . VAL B 2 243 ? 57.95000 81.66500 94.01400 1.000 111.59726 243 VAL B N 1
ATOM 7393 C CA . VAL B 2 243 ? 58.00000 82.15500 92.64100 1.000 107.27500 243 VAL B CA 1
ATOM 7394 C C . VAL B 2 243 ? 59.44200 82.26200 92.17100 1.000 107.80998 243 VAL B C 1
ATOM 7395 O O . VAL B 2 243 ? 59.78700 81.82100 91.06800 1.000 112.17182 243 VAL B O 1
ATOM 7408 N N . GLY B 2 244 ? 60.30900 82.83900 93.00300 1.000 102.52220 244 GLY B N 1
ATOM 7409 C CA . GLY B 2 244 ? 61.69500 83.01100 92.60500 1.000 100.46821 244 GLY B CA 1
ATOM 7410 C C . GLY B 2 244 ? 62.37000 81.69600 92.27200 1.000 104.79932 244 GLY B C 1
ATOM 7411 O O . GLY B 2 244 ? 63.11700 81.60000 91.29800 1.000 104.73593 244 GLY B O 1
ATOM 7415 N N . VAL B 2 245 ? 62.11200 80.66400 93.07500 1.000 104.60812 245 VAL B N 1
ATOM 7416 C CA . VAL B 2 245 ? 62.68400 79.35400 92.78900 1.000 98.62445 245 VAL B CA 1
ATOM 7417 C C . VAL B 2 245 ? 62.18700 78.84500 91.44700 1.000 101.61706 245 VAL B C 1
ATOM 7418 O O . VAL B 2 245 ? 62.96000 78.31600 90.64200 1.000 104.58675 245 VAL B O 1
ATOM 7431 N N . ASP B 2 246 ? 60.88900 78.99600 91.18300 1.000 117.27342 246 ASP B N 1
ATOM 7432 C CA . ASP B 2 246 ? 60.35200 78.55800 89.90200 1.000 118.83244 246 ASP B CA 1
ATOM 7433 C C . ASP B 2 246 ? 60.99200 79.33200 88.76000 1.000 120.66187 246 ASP B C 1
ATOM 7434 O O . ASP B 2 246 ? 61.31100 78.76000 87.71200 1.000 119.30528 246 ASP B O 1
ATOM 7443 N N . GLY B 2 247 ? 61.19800 80.63500 88.94800 1.000 117.62946 247 GLY B N 1
ATOM 7444 C CA . GLY B 2 247 ? 61.90000 81.40700 87.93800 1.000 110.37031 247 GLY B CA 1
ATOM 7445 C C . GLY B 2 247 ? 63.27100 80.84100 87.64300 1.000 109.92985 247 GLY B C 1
ATOM 7446 O O . GLY B 2 247 ? 63.68500 80.74700 86.48700 1.000 116.17208 247 GLY B O 1
ATOM 7450 N N . CYS B 2 248 ? 63.99100 80.43900 88.69000 1.000 115.45566 248 CYS B N 1
ATOM 7451 C CA . CYS B 2 248 ? 65.29300 79.82100 88.48100 1.000 116.30541 248 CYS B CA 1
ATOM 7452 C C . CYS B 2 248 ? 65.17500 78.55500 87.64500 1.000 116.12212 248 CYS B C 1
ATOM 7453 O O . CYS B 2 248 ? 66.02000 78.30400 86.77900 1.000 113.10262 248 CYS B O 1
ATOM 7461 N N . LYS B 2 249 ? 64.13500 77.75200 87.87700 1.000 111.69143 249 LYS B N 1
ATOM 7462 C CA . LYS B 2 249 ? 63.92500 76.57600 87.04200 1.000 108.85598 249 LYS B CA 1
ATOM 7463 C C . LYS B 2 249 ? 63.74600 76.97300 85.58300 1.000 111.15465 249 LYS B C 1
ATOM 7464 O O . LYS B 2 249 ? 64.33500 76.36100 84.68500 1.000 114.09121 249 LYS B O 1
ATOM 7483 N N . GLN B 2 250 ? 62.93600 78.00100 85.32600 1.000 115.75528 250 GLN B N 1
ATOM 7484 C CA . GLN B 2 250 ? 62.75300 78.46400 83.95600 1.000 115.51051 250 GLN B CA 1
ATOM 7485 C C . GLN B 2 250 ? 64.06900 78.94700 83.36800 1.000 114.64286 250 GLN B C 1
ATOM 7486 O O . GLN B 2 250 ? 64.41100 78.62300 82.22600 1.000 114.79471 250 GLN B O 1
ATOM 7500 N N . ILE B 2 251 ? 64.82700 79.72700 84.14000 1.000 111.99120 251 ILE B N 1
ATOM 7501 C CA . ILE B 2 251 ? 66.10100 80.23300 83.64300 1.000 112.87051 251 ILE B CA 1
ATOM 7502 C C . ILE B 2 251 ? 67.04800 79.07900 83.35100 1.000 115.91649 251 ILE B C 1
ATOM 7503 O O . ILE B 2 251 ? 67.74200 79.07300 82.32900 1.000 123.94540 251 ILE B O 1
ATOM 7519 N N . ARG B 2 252 ? 67.09700 78.08600 84.23900 1.000 111.40897 252 ARG B N 1
ATOM 7520 C CA . ARG B 2 252 ? 68.00100 76.96600 84.01100 1.000 113.88819 252 ARG B CA 1
ATOM 7521 C C . ARG B 2 252 ? 67.67600 76.26500 82.70300 1.000 113.24872 252 ARG B C 1
ATOM 7522 O O . ARG B 2 252 ? 68.58100 75.91000 81.93900 1.000 116.00619 252 ARG B O 1
ATOM 7543 N N . ALA B 2 253 ? 66.39000 76.05300 82.42600 1.000 103.74731 253 ALA B N 1
ATOM 7544 C CA . ALA B 2 253 ? 66.01300 75.46500 81.14800 1.000 104.63010 253 ALA B CA 1
ATOM 7545 C C . ALA B 2 253 ? 66.58400 76.27700 79.99800 1.000 109.94231 253 ALA B C 1
ATOM 7546 O O . ALA B 2 253 ? 67.13000 75.71800 79.04000 1.000 110.21144 253 ALA B O 1
ATOM 7553 N N . ILE B 2 254 ? 66.48000 77.60300 80.08100 1.000 111.65785 254 ILE B N 1
ATOM 7554 C CA . ILE B 2 254 ? 67.07300 78.45700 79.05800 1.000 107.93956 254 ILE B CA 1
ATOM 7555 C C . ILE B 2 254 ? 68.58500 78.28500 79.04300 1.000 108.02422 254 ILE B C 1
ATOM 7556 O O . ILE B 2 254 ? 69.19200 78.05500 77.99200 1.000 112.63103 254 ILE B O 1
ATOM 7572 N N . LEU B 2 255 ? 69.21600 78.38700 80.21200 1.000 113.53983 255 LEU B N 1
ATOM 7573 C CA . LEU B 2 255 ? 70.67100 78.30700 80.27100 1.000 111.24719 255 LEU B CA 1
ATOM 7574 C C . LEU B 2 255 ? 71.16700 76.95100 79.79400 1.000 116.56307 255 LEU B C 1
ATOM 7575 O O . LEU B 2 255 ? 72.09300 76.86500 78.98100 1.000 120.58345 255 LEU B O 1
ATOM 7591 N N . ASP B 2 256 ? 70.56100 75.87400 80.28900 1.000 118.22703 256 ASP B N 1
ATOM 7592 C CA . ASP B 2 256 ? 70.99400 74.54700 79.87000 1.000 116.12001 256 ASP B CA 1
ATOM 7593 C C . ASP B 2 256 ? 70.77100 74.35600 78.37900 1.000 116.18276 256 ASP B C 1
ATOM 7594 O O . ASP B 2 256 ? 71.60400 73.75800 77.68900 1.000 117.38335 256 ASP B O 1
ATOM 7603 N N . HIS B 2 257 ? 69.65200 74.86100 77.86300 1.000 107.50892 257 HIS B N 1
ATOM 7604 C CA . HIS B 2 257 ? 69.39800 74.77800 76.43200 1.000 107.58187 257 HIS B CA 1
ATOM 7605 C C . HIS B 2 257 ? 70.48500 75.50100 75.65000 1.000 107.33158 257 HIS B C 1
ATOM 7606 O O . HIS B 2 257 ? 70.99200 74.98800 74.64700 1.000 108.14002 257 HIS B O 1
ATOM 7620 N N . VAL B 2 258 ? 70.87000 76.69300 76.10600 1.000 111.17653 258 VAL B N 1
ATOM 7621 C CA . VAL B 2 258 ? 71.91500 77.44400 75.41800 1.000 109.78471 258 VAL B CA 1
ATOM 7622 C C . VAL B 2 258 ? 73.21700 76.66200 75.41900 1.000 111.53469 258 VAL B C 1
ATOM 7623 O O . VAL B 2 258 ? 73.95300 76.65200 74.42600 1.000 117.54123 258 VAL B O 1
ATOM 7636 N N . VAL B 2 259 ? 73.53300 76.00500 76.53300 1.000 110.62907 259 VAL B N 1
ATOM 7637 C CA . VAL B 2 259 ? 74.77000 75.23400 76.60100 1.000 112.91770 259 VAL B CA 1
ATOM 7638 C C . VAL B 2 259 ? 74.73900 74.09500 75.59100 1.000 114.40966 259 VAL B C 1
ATOM 7639 O O . VAL B 2 259 ? 75.71800 73.84800 74.87800 1.000 118.16449 259 VAL B O 1
ATOM 7652 N N . ARG B 2 260 ? 73.61400 73.38300 75.51600 1.000 112.19068 260 ARG B N 1
ATOM 7653 C CA . ARG B 2 260 ? 73.53400 72.24300 74.61100 1.000 111.48303 260 ARG B CA 1
ATOM 7654 C C . ARG B 2 260 ? 73.63300 72.67700 73.15500 1.000 118.13398 260 ARG B C 1
ATOM 7655 O O . ARG B 2 260 ? 74.34200 72.04600 72.36300 1.000 119.92644 260 ARG B O 1
ATOM 7676 N N . GLN B 2 261 ? 72.94000 73.75600 72.78000 1.000 125.44724 261 GLN B N 1
ATOM 7677 C CA . GLN B 2 261 ? 73.01900 74.21300 71.39900 1.000 122.85321 261 GLN B CA 1
ATOM 7678 C C . GLN B 2 261 ? 74.46000 74.46500 70.98700 1.000 123.53633 261 GLN B C 1
ATOM 7679 O O . GLN B 2 261 ? 74.85000 74.13400 69.86200 1.000 126.47110 261 GLN B O 1
ATOM 7693 N N . LYS B 2 262 ? 75.26600 75.03500 71.88100 1.000 121.52351 262 LYS B N 1
ATOM 7694 C CA . LYS B 2 262 ? 76.69200 75.15600 71.61100 1.000 119.19383 262 LYS B CA 1
ATOM 7695 C C . LYS B 2 262 ? 77.35700 73.78700 71.62200 1.000 124.98696 262 LYS B C 1
ATOM 7696 O O . LYS B 2 262 ? 78.19500 73.48300 70.76500 1.000 130.63067 262 LYS B O 1
ATOM 7715 N N . GLY B 2 263 ? 76.99500 72.94800 72.59000 1.000 138.82507 263 GLY B N 1
ATOM 7716 C CA . GLY B 2 263 ? 77.60600 71.63200 72.67600 1.000 139.22105 263 GLY B CA 1
ATOM 7717 C C . GLY B 2 263 ? 77.33900 70.78700 71.44700 1.000 141.52163 263 GLY B C 1
ATOM 7718 O O . GLY B 2 263 ? 78.24500 70.15200 70.90500 1.000 144.94687 263 GLY B O 1
ATOM 7722 N N . ARG B 2 264 ? 76.08600 70.76900 70.99000 1.000 142.09552 264 ARG B N 1
ATOM 7723 C CA . ARG B 2 264 ? 75.75100 69.96600 69.82100 1.000 142.29350 264 ARG B CA 1
ATOM 7724 C C . ARG B 2 264 ? 76.54900 70.41100 68.60300 1.000 143.47368 264 ARG B C 1
ATOM 7725 O O . ARG B 2 264 ? 77.09800 69.57900 67.87200 1.000 144.92985 264 ARG B O 1
ATOM 7746 N N . ARG B 2 265 ? 76.64200 71.72200 68.37800 1.000 145.96865 265 ARG B N 1
ATOM 7747 C CA . ARG B 2 265 ? 77.38000 72.21200 67.22200 1.000 144.52788 265 ARG B CA 1
ATOM 7748 C C . ARG B 2 265 ? 78.86400 71.88200 67.31700 1.000 144.80917 265 ARG B C 1
ATOM 7749 O O . ARG B 2 265 ? 79.53700 71.76700 66.28700 1.000 146.41770 265 ARG B O 1
ATOM 7770 N N . MET B 2 266 ? 79.39000 71.71900 68.53100 1.000 146.89579 266 MET B N 1
ATOM 7771 C CA . MET B 2 266 ? 80.80200 71.38400 68.67700 1.000 145.11950 266 MET B CA 1
ATOM 7772 C C . MET B 2 266 ? 81.05100 69.91200 68.37200 1.000 148.63191 266 MET B C 1
ATOM 7773 O O . MET B 2 266 ? 81.92900 69.57500 67.56900 1.000 148.99339 266 MET B O 1
ATOM 7787 N N . ILE B 2 267 ? 80.28700 69.01800 69.00300 1.000 161.20652 267 ILE B N 1
ATOM 7788 C CA . ILE B 2 267 ? 80.44700 67.59400 68.72800 1.000 160.71584 267 ILE B CA 1
ATOM 7789 C C . ILE B 2 267 ? 80.12900 67.29800 67.27100 1.000 161.67637 267 ILE B C 1
ATOM 7790 O O . ILE B 2 267 ? 80.67600 66.35500 66.68600 1.000 162.36723 267 ILE B O 1
ATOM 7806 N N . ARG B 2 268 ? 79.24800 68.09100 66.66100 1.000 159.61839 268 ARG B N 1
ATOM 7807 C CA . ARG B 2 268 ? 78.95000 67.92600 65.24500 1.000 156.78993 268 ARG B CA 1
ATOM 7808 C C . ARG B 2 268 ? 80.15600 68.22800 64.36600 1.000 157.51429 268 ARG B C 1
ATOM 7809 O O . ARG B 2 268 ? 80.17900 67.81400 63.20300 1.000 154.96575 268 ARG B O 1
ATOM 7830 N N . GLU B 2 269 ? 81.15900 68.92600 64.89500 1.000 163.25924 269 GLU B N 1
ATOM 7831 C CA . GLU B 2 269 ? 82.28600 69.38600 64.09300 1.000 161.78480 269 GLU B CA 1
ATOM 7832 C C . GLU B 2 269 ? 83.64900 69.04600 64.67500 1.000 162.39323 269 GLU B C 1
ATOM 7833 O O . GLU B 2 269 ? 84.65300 69.23300 63.97700 1.000 160.26523 269 GLU B O 1
ATOM 7845 N N . GLY B 2 270 ? 83.72700 68.56100 65.90900 1.000 155.20287 270 GLY B N 1
ATOM 7846 C CA . GLY B 2 270 ? 85.00300 68.22800 66.51400 1.000 150.62236 270 GLY B CA 1
ATOM 7847 C C . GLY B 2 270 ? 84.85600 67.59500 67.88300 1.000 149.61438 270 GLY B C 1
ATOM 7848 O O . GLY B 2 270 ? 84.43900 68.24600 68.84000 1.000 149.19983 270 GLY B O 1
ATOM 7852 N N . THR C 3 13 ? 141.09100 99.76700 115.48900 1.000 155.81444 13 THR C N 1
ATOM 7853 C CA . THR C 3 13 ? 139.68800 99.43500 115.11100 1.000 157.44374 13 THR C CA 1
ATOM 7854 C C . THR C 3 13 ? 139.45100 99.68500 113.62100 1.000 160.76936 13 THR C C 1
ATOM 7855 O O . THR C 3 13 ? 140.39400 99.72700 112.83300 1.000 159.36364 13 THR C O 1
ATOM 7866 N N . PHE C 3 14 ? 138.18300 99.83600 113.24200 1.000 163.88802 14 PHE C N 1
ATOM 7867 C CA . PHE C 3 14 ? 137.83000 99.98800 111.84100 1.000 160.54088 14 PHE C CA 1
ATOM 7868 C C . PHE C 3 14 ? 138.18700 101.38500 111.34100 1.000 160.58108 14 PHE C C 1
ATOM 7869 O O . PHE C 3 14 ? 138.37100 102.31200 112.13400 1.000 160.42277 14 PHE C O 1
ATOM 7886 N N . PRO C 3 15 ? 138.28900 101.56200 110.02600 1.000 169.04274 15 PRO C N 1
ATOM 7887 C CA . PRO C 3 15 ? 138.30400 102.92100 109.47600 1.000 169.45249 15 PRO C CA 1
ATOM 7888 C C . PRO C 3 15 ? 137.06500 103.68400 109.92400 1.000 168.88664 15 PRO C C 1
ATOM 7889 O O . PRO C 3 15 ? 135.96700 103.12900 110.00300 1.000 169.80064 15 PRO C O 1
ATOM 7900 N N . ARG C 3 16 ? 137.24800 104.97200 110.21400 1.000 170.05002 16 ARG C N 1
ATOM 7901 C CA . ARG C 3 16 ? 136.18500 105.74200 110.84800 1.000 168.91066 16 ARG C CA 1
ATOM 7902 C C . ARG C 3 16 ? 134.88000 105.66200 110.06700 1.000 168.13702 16 ARG C C 1
ATOM 7903 O O . ARG C 3 16 ? 133.80100 105.63000 110.66900 1.000 168.78701 16 ARG C O 1
ATOM 7924 N N . GLY C 3 17 ? 134.94800 105.63300 108.73700 1.000 157.92901 17 GLY C N 1
ATOM 7925 C CA . GLY C 3 17 ? 133.72900 105.49600 107.95900 1.000 156.27517 17 GLY C CA 1
ATOM 7926 C C . GLY C 3 17 ? 133.00700 104.19200 108.23800 1.000 157.23865 17 GLY C C 1
ATOM 7927 O O . GLY C 3 17 ? 131.79300 104.17700 108.45300 1.000 156.58178 17 GLY C O 1
ATOM 7931 N N . ILE C 3 18 ? 133.74300 103.07900 108.25100 1.000 157.52947 18 ILE C N 1
ATOM 7932 C CA . ILE C 3 18 ? 133.12300 101.79000 108.53900 1.000 154.98253 18 ILE C CA 1
ATOM 7933 C C . ILE C 3 18 ? 132.57000 101.77700 109.95700 1.000 155.93459 18 ILE C C 1
ATOM 7934 O O . ILE C 3 18 ? 131.43000 101.36200 110.19300 1.000 156.53956 18 ILE C O 1
ATOM 7950 N N . PHE C 3 19 ? 133.36800 102.23400 110.92200 1.000 148.53563 19 PHE C N 1
ATOM 7951 C CA . PHE C 3 19 ? 132.91100 102.25100 112.30400 1.000 144.35969 19 PHE C CA 1
ATOM 7952 C C . PHE C 3 19 ? 131.63800 103.06600 112.47000 1.000 143.93790 19 PHE C C 1
ATOM 7953 O O . PHE C 3 19 ? 130.85900 102.79800 113.39000 1.000 146.13080 19 PHE C O 1
ATOM 7970 N N . ALA C 3 20 ? 131.40700 104.05100 111.60200 1.000 147.07125 20 ALA C N 1
ATOM 7971 C CA . ALA C 3 20 ? 130.18900 104.84500 111.70200 1.000 146.84866 20 ALA C CA 1
ATOM 7972 C C . ALA C 3 20 ? 128.97100 104.06400 111.23900 1.000 148.64725 20 ALA C C 1
ATOM 7973 O O . ALA C 3 20 ? 127.87400 104.26200 111.77200 1.000 149.83952 20 ALA C O 1
ATOM 7980 N N . LYS C 3 21 ? 129.13400 103.17900 110.25800 1.000 146.51629 21 LYS C N 1
ATOM 7981 C CA . LYS C 3 21 ? 127.99400 102.46200 109.70600 1.000 144.40639 21 LYS C CA 1
ATOM 7982 C C . LYS C 3 21 ? 127.55600 101.32400 110.61600 1.000 142.18909 21 LYS C C 1
ATOM 7983 O O . LYS C 3 21 ? 126.36400 101.17200 110.89900 1.000 144.53827 21 LYS C O 1
ATOM 8002 N N . LEU C 3 22 ? 128.50600 100.53100 111.09100 1.000 144.05433 22 LEU C N 1
ATOM 8003 C CA . LEU C 3 22 ? 128.24100 99.43900 112.01400 1.000 145.63420 22 LEU C CA 1
ATOM 8004 C C . LEU C 3 22 ? 128.67000 99.86900 113.40800 1.000 146.09413 22 LEU C C 1
ATOM 8005 O O . LEU C 3 22 ? 129.74000 100.46100 113.57600 1.000 150.21681 22 LEU C O 1
ATOM 8021 N N . SER C 3 23 ? 127.82800 99.58900 114.39300 1.000 140.42593 23 SER C N 1
ATOM 8022 C CA . SER C 3 23 ? 128.03500 100.06900 115.75300 1.000 141.78949 23 SER C CA 1
ATOM 8023 C C . SER C 3 23 ? 128.02400 101.59200 115.76900 1.000 140.72968 23 SER C C 1
ATOM 8024 O O . SER C 3 23 ? 128.93900 102.21200 116.32400 1.000 144.89889 23 SER C O 1
ATOM 8032 N N . PRO C 3 24 ? 127.00800 102.23000 115.18600 1.000 120.19518 24 PRO C N 1
ATOM 8033 C CA . PRO C 3 24 ? 126.95700 103.69800 115.23500 1.000 119.59893 24 PRO C CA 1
ATOM 8034 C C . PRO C 3 24 ? 126.89100 104.25500 116.64100 1.000 120.83831 24 PRO C C 1
ATOM 8035 O O . PRO C 3 24 ? 127.50600 105.29100 116.91500 1.000 128.18528 24 PRO C O 1
ATOM 8046 N N . HIS C 3 25 ? 126.16100 103.60200 117.54700 1.000 123.16079 25 HIS C N 1
ATOM 8047 C CA . HIS C 3 25 ? 126.03800 104.12600 118.90600 1.000 128.89069 25 HIS C CA 1
ATOM 8048 C C . HIS C 3 25 ? 127.38100 104.16200 119.61900 1.000 130.88106 25 HIS C C 1
ATOM 8049 O O . HIS C 3 25 ? 127.73700 105.21200 120.18200 1.000 133.42676 25 HIS C O 1
ATOM 8063 N N . PRO C 3 26 ? 128.17200 103.08800 119.63500 1.000 132.07175 26 PRO C N 1
ATOM 8064 C CA . PRO C 3 26 ? 129.52900 103.20800 120.19000 1.000 129.90986 26 PRO C CA 1
ATOM 8065 C C . PRO C 3 26 ? 130.35500 104.27700 119.50100 1.000 129.76661 26 PRO C C 1
ATOM 8066 O O . PRO C 3 26 ? 131.12100 104.98600 120.16400 1.000 135.08273 26 PRO C O 1
ATOM 8077 N N . TYR C 3 27 ? 130.22300 104.41100 118.18100 1.000 136.39696 27 TYR C N 1
ATOM 8078 C CA . TYR C 3 27 ? 131.00400 105.41200 117.46600 1.000 139.43366 27 TYR C CA 1
ATOM 8079 C C . TYR C 3 27 ? 130.63400 106.81800 117.91700 1.000 139.71263 27 TYR C C 1
ATOM 8080 O O . TYR C 3 27 ? 131.51100 107.65200 118.16400 1.000 142.78780 27 TYR C O 1
ATOM 8098 N N . LEU C 3 28 ? 129.33800 107.10100 118.03500 1.000 134.15632 28 LEU C N 1
ATOM 8099 C CA . LEU C 3 28 ? 128.92700 108.40000 118.55400 1.000 132.94980 28 LEU C CA 1
ATOM 8100 C C . LEU C 3 28 ? 129.38900 108.57300 119.99200 1.000 137.03811 28 LEU C C 1
ATOM 8101 O O . LEU C 3 28 ? 129.79900 109.66600 120.39700 1.000 141.59365 28 LEU C O 1
ATOM 8117 N N . LEU C 3 29 ? 129.22100 107.53300 120.80400 1.000 141.24332 29 LEU C N 1
ATOM 8118 C CA . LEU C 3 29 ? 129.60300 107.60300 122.23400 1.000 137.76087 29 LEU C CA 1
ATOM 8119 C C . LEU C 3 29 ? 131.06500 108.03900 122.29100 1.000 139.70150 29 LEU C C 1
ATOM 8120 O O . LEU C 3 29 ? 131.39100 108.87500 123.14800 1.000 142.42440 29 LEU C O 1
ATOM 8136 N N . ARG C 3 30 ? 131.90400 107.50300 121.40300 1.000 147.93064 30 ARG C N 1
ATOM 8137 C CA . ARG C 3 30 ? 133.35300 107.82300 121.38500 1.000 144.66669 30 ARG C CA 1
ATOM 8138 C C . ARG C 3 30 ? 133.56300 109.30800 121.08000 1.000 143.78159 30 ARG C C 1
ATOM 8139 O O . ARG C 3 30 ? 134.40000 109.92000 121.75700 1.000 146.78426 30 ARG C O 1
ATOM 8160 N N . THR C 3 31 ? 132.85400 109.86700 120.09600 1.000 137.11341 31 THR C N 1
ATOM 8161 C CA . THR C 3 31 ? 132.94700 111.31300 119.75800 1.000 136.02765 31 THR C CA 1
ATOM 8162 C C . THR C 3 31 ? 132.39100 112.14400 120.91500 1.000 137.18309 31 THR C C 1
ATOM 8163 O O . THR C 3 31 ? 133.03100 113.15000 121.26900 1.000 134.32256 31 THR C O 1
ATOM 8174 N N . LEU C 3 32 ? 131.24100 111.74300 121.46200 1.000 134.99008 32 LEU C N 1
ATOM 8175 C CA . LEU C 3 32 ? 130.53100 112.50400 122.51700 1.000 130.22538 32 LEU C CA 1
ATOM 8176 C C . LEU C 3 32 ? 131.32900 112.42700 123.80300 1.000 136.06233 32 LEU C C 1
ATOM 8177 O O . LEU C 3 32 ? 131.23800 113.36800 124.59300 1.000 139.62604 32 LEU C O 1
ATOM 8193 N N . CYS C 3 33 ? 132.07400 111.34900 124.01200 1.000 150.01748 33 CYS C N 1
ATOM 8194 C CA . CYS C 3 33 ? 132.95500 111.26700 125.19300 1.000 151.88169 33 CYS C CA 1
ATOM 8195 C C . CYS C 3 33 ? 134.34500 111.59700 124.68700 1.000 153.52618 33 CYS C C 1
ATOM 8196 O O . CYS C 3 33 ? 134.94300 110.74300 124.02900 1.000 152.68272 33 CYS C O 1
ATOM 8204 N N . PRO C 3 34 ? 134.94900 112.72500 125.08700 1.000 176.65721 34 PRO C N 1
ATOM 8205 C CA . PRO C 3 34 ? 136.24100 113.04600 124.56200 1.000 175.74641 34 PRO C CA 1
ATOM 8206 C C . PRO C 3 34 ? 137.03200 111.87700 125.13400 1.000 176.60644 34 PRO C C 1
ATOM 8207 O O . PRO C 3 34 ? 136.76900 111.49300 126.25700 1.000 175.76525 34 PRO C O 1
ATOM 8218 N N . ASP C 3 35 ? 137.97400 111.34400 124.37400 1.000 186.89680 35 ASP C N 1
ATOM 8219 C CA . ASP C 3 35 ? 138.69500 110.13700 124.82900 1.000 186.60917 35 ASP C CA 1
ATOM 8220 C C . ASP C 3 35 ? 139.44500 110.51100 126.10100 1.000 189.73955 35 ASP C C 1
ATOM 8221 O O . ASP C 3 35 ? 139.97700 111.63600 126.17800 1.000 191.37526 35 ASP C O 1
ATOM 8230 N N . PRO C 3 36 ? 139.53400 109.59700 127.08100 1.000 187.31196 36 PRO C N 1
ATOM 8231 C CA . PRO C 3 36 ? 140.14900 109.88600 128.36800 1.000 185.24829 36 PRO C CA 1
ATOM 8232 C C . PRO C 3 36 ? 141.60400 110.23700 128.07600 1.000 186.88948 36 PRO C C 1
ATOM 8233 O O . PRO C 3 36 ? 142.12300 111.12500 128.72200 1.000 184.68235 36 PRO C O 1
ATOM 8244 N N . SER C 3 37 ? 142.21500 109.56700 127.10600 1.000 201.71766 37 SER C N 1
ATOM 8245 C CA . SER C 3 37 ? 143.65500 109.72800 126.80900 1.000 200.82837 37 SER C CA 1
ATOM 8246 C C . SER C 3 37 ? 143.94700 111.17600 126.42100 1.000 201.41354 37 SER C C 1
ATOM 8247 O O . SER C 3 37 ? 145.00100 111.67100 126.85600 1.000 200.27604 37 SER C O 1
ATOM 8255 N N . ASN C 3 38 ? 143.07600 111.84300 125.65900 1.000 202.61536 38 ASN C N 1
ATOM 8256 C CA . ASN C 3 38 ? 143.39900 113.21200 125.18100 1.000 202.35871 38 ASN C CA 1
ATOM 8257 C C . ASN C 3 38 ? 142.67200 114.28300 125.98500 1.000 202.84899 38 ASN C C 1
ATOM 8258 O O . ASN C 3 38 ? 141.43100 114.26300 125.99400 1.000 202.14877 38 ASN C O 1
ATOM 8269 N N . SER C 3 39 ? 143.41000 115.17600 126.64500 1.000 204.75040 39 SER C N 1
ATOM 8270 C CA . SER C 3 39 ? 142.85100 116.36400 127.33800 1.000 202.50723 39 SER C CA 1
ATOM 8271 C C . SER C 3 39 ? 142.23600 117.27600 126.28300 1.000 202.84910 39 SER C C 1
ATOM 8272 O O . SER C 3 39 ? 141.17200 117.85900 126.55200 1.000 200.96903 39 SER C O 1
ATOM 8280 N N . SER C 3 40 ? 142.88300 117.38500 125.12300 1.000 198.87228 40 SER C N 1
ATOM 8281 C CA . SER C 3 40 ? 142.48800 118.31800 124.04000 1.000 196.67676 40 SER C CA 1
ATOM 8282 C C . SER C 3 40 ? 141.08900 117.98700 123.53600 1.000 196.25473 40 SER C C 1
ATOM 8283 O O . SER C 3 40 ? 140.33200 118.93600 123.25700 1.000 193.87642 40 SER C O 1
ATOM 8291 N N . SER C 3 41 ? 140.74500 116.70800 123.42900 1.000 198.05313 41 SER C N 1
ATOM 8292 C CA . SER C 3 41 ? 139.44300 116.28900 122.86400 1.000 196.19863 41 SER C CA 1
ATOM 8293 C C . SER C 3 41 ? 138.32700 116.84000 123.74600 1.000 195.17750 41 SER C C 1
ATOM 8294 O O . SER C 3 41 ? 138.52100 116.86800 124.97600 1.000 194.24953 41 SER C O 1
ATOM 8302 N N . THR C 3 42 ? 137.21900 117.27600 123.14600 1.000 168.75178 42 THR C N 1
ATOM 8303 C CA . THR C 3 42 ? 136.06800 117.87300 123.86500 1.000 166.74950 42 THR C CA 1
ATOM 8304 C C . THR C 3 42 ? 134.81900 117.14100 123.40600 1.000 167.34408 42 THR C C 1
ATOM 8305 O O . THR C 3 42 ? 134.84000 116.60200 122.28700 1.000 167.45884 42 THR C O 1
ATOM 8316 N N . PRO C 3 43 ? 133.72600 117.08900 124.18800 1.000 162.24328 43 PRO C N 1
ATOM 8317 C CA . PRO C 3 43 ? 132.59800 116.29400 123.76600 1.000 161.27771 43 PRO C CA 1
ATOM 8318 C C . PRO C 3 43 ? 132.11200 116.88300 122.44600 1.000 159.79120 43 PRO C C 1
ATOM 8319 O O . PRO C 3 43 ? 131.99500 118.08500 122.37400 1.000 159.14355 43 PRO C O 1
ATOM 8330 N N . GLN C 3 44 ? 131.80200 116.03600 121.47100 1.000 142.92479 44 GLN C N 1
ATOM 8331 C CA . GLN C 3 44 ? 131.33700 116.47700 120.13600 1.000 139.40183 44 GLN C CA 1
ATOM 8332 C C . GLN C 3 44 ? 130.67200 115.29000 119.45900 1.000 141.58740 44 GLN C C 1
ATOM 8333 O O . GLN C 3 44 ? 131.09300 114.16800 119.72000 1.000 144.33446 44 GLN C O 1
ATOM 8347 N N . ARG C 3 45 ? 129.69100 115.53100 118.60600 1.000 127.01772 45 ARG C N 1
ATOM 8348 C CA . ARG C 3 45 ? 128.92800 114.43300 117.96500 1.000 124.65719 45 ARG C CA 1
ATOM 8349 C C . ARG C 3 45 ? 129.65000 114.00600 116.69100 1.000 126.70982 45 ARG C C 1
ATOM 8350 O O . ARG C 3 45 ? 130.75900 114.51500 116.46400 1.000 127.80691 45 ARG C O 1
ATOM 8371 N N . THR C 3 46 ? 129.09800 113.05300 115.94100 1.000 130.45097 46 THR C N 1
ATOM 8372 C CA . THR C 3 46 ? 129.63400 112.66000 114.64600 1.000 127.44452 46 THR C CA 1
ATOM 8373 C C . THR C 3 46 ? 129.57100 113.80500 113.64600 1.000 126.65506 46 THR C C 1
ATOM 8374 O O . THR C 3 46 ? 130.33900 113.81600 112.67800 1.000 124.54251 46 THR C O 1
ATOM 8385 N N . ASN C 3 47 ? 128.67200 114.76500 113.85800 1.000 123.46852 47 ASN C N 1
ATOM 8386 C CA . ASN C 3 47 ? 128.61500 115.95900 113.02800 1.000 123.75342 47 ASN C CA 1
ATOM 8387 C C . ASN C 3 47 ? 129.74100 116.93400 113.32600 1.000 124.55583 47 ASN C C 1
ATOM 8388 O O . ASN C 3 47 ? 129.91300 117.90000 112.57800 1.000 124.71181 47 ASN C O 1
ATOM 8399 N N . GLY C 3 48 ? 130.50000 116.71400 114.39800 1.000 127.22325 48 GLY C N 1
ATOM 8400 C CA . GLY C 3 48 ? 131.41900 117.70800 114.89900 1.000 128.92986 48 GLY C CA 1
ATOM 8401 C C . GLY C 3 48 ? 130.76400 118.79100 115.72300 1.000 130.34073 48 GLY C C 1
ATOM 8402 O O . GLY C 3 48 ? 131.46300 119.51600 116.43900 1.000 133.48481 48 GLY C O 1
ATOM 8406 N N . ARG C 3 49 ? 129.44400 118.92500 115.64000 1.000 116.64071 49 ARG C N 1
ATOM 8407 C CA . ARG C 3 49 ? 128.72900 119.88700 116.46100 1.000 117.39238 49 ARG C CA 1
ATOM 8408 C C . ARG C 3 49 ? 128.70800 119.42400 117.91200 1.000 120.42838 49 ARG C C 1
ATOM 8409 O O . ARG C 3 49 ? 128.60000 118.22900 118.19800 1.000 124.16052 49 ARG C O 1
ATOM 8430 N N . ARG C 3 50 ? 128.82100 120.37700 118.83200 1.000 127.65889 50 ARG C N 1
ATOM 8431 C CA . ARG C 3 50 ? 128.84500 120.04400 120.24400 1.000 128.01723 50 ARG C CA 1
ATOM 8432 C C . ARG C 3 50 ? 127.46100 119.60900 120.71700 1.000 127.35436 50 ARG C C 1
ATOM 8433 O O . ARG C 3 50 ? 126.44700 119.95300 120.10500 1.000 132.27110 50 ARG C O 1
ATOM 8454 N N . PRO C 3 51 ? 127.39100 118.86100 121.81900 1.000 115.49484 51 PRO C N 1
ATOM 8455 C CA . PRO C 3 51 ? 126.07200 118.47100 122.34100 1.000 116.77997 51 PRO C CA 1
ATOM 8456 C C . PRO C 3 51 ? 125.16200 119.65400 122.60000 1.000 121.01504 51 PRO C C 1
ATOM 8457 O O . PRO C 3 51 ? 123.95100 119.57000 122.36600 1.000 125.57616 51 PRO C O 1
ATOM 8468 N N . ASN C 3 52 ? 125.71100 120.75600 123.09900 1.000 119.97151 52 ASN C N 1
ATOM 8469 C CA . ASN C 3 52 ? 124.92400 121.93700 123.42100 1.000 119.78700 52 ASN C CA 1
ATOM 8470 C C . ASN C 3 52 ? 124.83400 122.92300 122.27000 1.000 119.19068 52 ASN C C 1
ATOM 8471 O O . ASN C 3 52 ? 124.52100 124.09300 122.50400 1.000 118.84486 52 ASN C O 1
ATOM 8482 N N . GLU C 3 53 ? 125.09400 122.49000 121.04000 1.000 125.17228 53 GLU C N 1
ATOM 8483 C CA . GLU C 3 53 ? 125.18600 123.38600 119.89500 1.000 125.81296 53 GLU C CA 1
ATOM 8484 C C . GLU C 3 53 ? 124.12300 123.00800 118.87400 1.000 129.18439 53 GLU C C 1
ATOM 8485 O O . GLU C 3 53 ? 124.13700 121.89200 118.34300 1.000 135.62690 53 GLU C O 1
ATOM 8497 N N . ALA C 3 54 ? 123.21900 123.93800 118.59300 1.000 122.26408 54 ALA C N 1
ATOM 8498 C CA . ALA C 3 54 ? 122.16100 123.72500 117.62000 1.000 119.73295 54 ALA C CA 1
ATOM 8499 C C . ALA C 3 54 ? 122.63400 124.13200 116.22800 1.000 124.43381 54 ALA C C 1
ATOM 8500 O O . ALA C 3 54 ? 123.66700 124.78200 116.06000 1.000 128.36018 54 ALA C O 1
ATOM 8507 N N . ARG C 3 55 ? 121.86400 123.73800 115.21800 1.000 125.41645 55 ARG C N 1
ATOM 8508 C CA . ARG C 3 55 ? 122.25300 124.06700 113.85700 1.000 123.72160 55 ARG C CA 1
ATOM 8509 C C . ARG C 3 55 ? 121.78800 125.47400 113.48500 1.000 123.95097 55 ARG C C 1
ATOM 8510 O O . ARG C 3 55 ? 120.73800 125.93000 113.94300 1.000 130.21274 55 ARG C O 1
ATOM 8531 N N . PRO C 3 56 ? 122.55000 126.18000 112.64900 1.000 118.21158 56 PRO C N 1
ATOM 8532 C CA . PRO C 3 56 ? 122.18200 127.55700 112.28900 1.000 116.89296 56 PRO C CA 1
ATOM 8533 C C . PRO C 3 56 ? 121.02100 127.57400 111.30600 1.000 116.22384 56 PRO C C 1
ATOM 8534 O O . PRO C 3 56 ? 121.05300 126.89700 110.27800 1.000 117.18527 56 PRO C O 1
ATOM 8545 N N . PHE C 3 57 ? 119.99400 128.35200 111.63000 1.000 107.10181 57 PHE C N 1
ATOM 8546 C CA . PHE C 3 57 ? 118.85100 128.50600 110.74800 1.000 109.75129 57 PHE C CA 1
ATOM 8547 C C . PHE C 3 57 ? 119.16700 129.45300 109.59900 1.000 112.93448 57 PHE C C 1
ATOM 8548 O O . PHE C 3 57 ? 119.93800 130.40400 109.73900 1.000 117.73319 57 PHE C O 1
ATOM 8565 N N . ARG C 3 58 ? 118.55200 129.17900 108.45200 1.000 113.93364 58 ARG C N 1
ATOM 8566 C CA . ARG C 3 58 ? 118.54900 130.08300 107.31400 1.000 113.97043 58 ARG C CA 1
ATOM 8567 C C . ARG C 3 58 ? 117.12600 130.16800 106.79100 1.000 113.41485 58 ARG C C 1
ATOM 8568 O O . ARG C 3 58 ? 116.50800 129.13800 106.50800 1.000 114.21863 58 ARG C O 1
ATOM 8589 N N . VAL C 3 59 ? 116.61100 131.38600 106.65600 1.000 112.70517 59 VAL C N 1
ATOM 8590 C CA . VAL C 3 59 ? 115.22100 131.61800 106.28500 1.000 113.97852 59 VAL C CA 1
ATOM 8591 C C . VAL C 3 59 ? 115.19000 132.49300 105.04500 1.000 116.46635 59 VAL C C 1
ATOM 8592 O O . VAL C 3 59 ? 115.85500 133.53300 104.99700 1.000 116.95763 59 VAL C O 1
ATOM 8605 N N . ASN C 3 60 ? 114.44600 132.04700 104.03700 1.000 113.07911 60 ASN C N 1
ATOM 8606 C CA . ASN C 3 60 ? 114.32800 132.77300 102.75500 1.000 111.14158 60 ASN C CA 1
ATOM 8607 C C . ASN C 3 60 ? 112.84200 132.95700 102.48900 1.000 110.52033 60 ASN C C 1
ATOM 8608 O O . ASN C 3 60 ? 112.26200 132.11000 101.80400 1.000 114.95112 60 ASN C O 1
ATOM 8619 N N . LEU C 3 61 ? 112.24900 134.02000 103.01000 1.000 107.96948 61 LEU C N 1
ATOM 8620 C CA . LEU C 3 61 ? 110.80000 134.26800 102.85300 1.000 111.16016 61 LEU C CA 1
ATOM 8621 C C . LEU C 3 61 ? 110.50900 134.63800 101.40100 1.000 117.14538 61 LEU C C 1
ATOM 8622 O O . LEU C 3 61 ? 111.44600 135.05800 100.71600 1.000 116.60099 61 LEU C O 1
ATOM 8638 N N . GLY C 3 62 ? 109.26900 134.46500 100.94500 1.000 112.22260 62 GLY C N 1
ATOM 8639 C CA . GLY C 3 62 ? 108.85700 134.82400 99.57500 1.000 106.99834 62 GLY C CA 1
ATOM 8640 C C . GLY C 3 62 ? 109.35000 133.82600 98.55400 1.000 107.58155 62 GLY C C 1
ATOM 8641 O O . GLY C 3 62 ? 109.32000 134.15500 97.36200 1.000 110.92979 62 GLY C O 1
ATOM 8645 N N . SER C 3 63 ? 109.77200 132.64200 98.98000 1.000 106.48438 63 SER C N 1
ATOM 8646 C CA . SER C 3 63 ? 110.35200 131.62200 98.07700 1.000 106.60087 63 SER C CA 1
ATOM 8647 C C . SER C 3 63 ? 109.33000 131.17800 97.03500 1.000 108.58460 63 SER C C 1
ATOM 8648 O O . SER C 3 63 ? 109.71900 131.09200 95.87600 1.000 107.53129 63 SER C O 1
ATOM 8656 N N . LEU C 3 64 ? 108.06700 130.97400 97.40500 1.000 111.97257 64 LEU C N 1
ATOM 8657 C CA . LEU C 3 64 ? 107.03000 130.45000 96.47900 1.000 111.88534 64 LEU C CA 1
ATOM 8658 C C . LEU C 3 64 ? 106.21300 131.62600 95.96400 1.000 113.14353 64 LEU C C 1
ATOM 8659 O O . LEU C 3 64 ? 105.60500 132.31100 96.79200 1.000 113.46232 64 LEU C O 1
ATOM 8675 N N . SER C 3 65 ? 106.20700 131.85900 94.65700 1.000 116.34584 65 SER C N 1
ATOM 8676 C CA . SER C 3 65 ? 105.51500 133.01900 94.05000 1.000 115.93901 65 SER C CA 1
ATOM 8677 C C . SER C 3 65 ? 104.00100 132.96900 94.22200 1.000 118.88099 65 SER C C 1
ATOM 8678 O O . SER C 3 65 ? 103.42700 134.00600 94.57300 1.000 119.15825 65 SER C O 1
ATOM 8686 N N . HIS C 3 66 ? 103.37100 131.82700 93.97600 1.000 120.68386 66 HIS C N 1
ATOM 8687 C CA . HIS C 3 66 ? 101.89200 131.69100 94.02400 1.000 123.21256 66 HIS C CA 1
ATOM 8688 C C . HIS C 3 66 ? 101.35000 131.86100 95.44200 1.000 123.27337 66 HIS C C 1
ATOM 8689 O O . HIS C 3 66 ? 100.30100 132.50300 95.58100 1.000 123.95342 66 HIS C O 1
ATOM 8703 N N . ALA C 3 67 ? 102.01600 131.31300 96.45300 1.000 111.97879 67 ALA C N 1
ATOM 8704 C CA . ALA C 3 67 ? 101.52900 131.33200 97.85000 1.000 108.39869 67 ALA C CA 1
ATOM 8705 C C . ALA C 3 67 ? 101.34100 132.75900 98.33900 1.000 107.50457 67 ALA C C 1
ATOM 8706 O O . ALA C 3 67 ? 102.16200 133.60400 97.97800 1.000 109.06369 67 ALA C O 1
ATOM 8713 N N . HIS C 3 68 ? 100.31600 133.00600 99.14500 1.000 99.94335 68 HIS C N 1
ATOM 8714 C CA . HIS C 3 68 ? 100.06500 134.33700 99.73400 1.000 100.14577 68 HIS C CA 1
ATOM 8715 C C . HIS C 3 68 ? 101.23300 134.62800 100.66600 1.000 103.95960 68 HIS C C 1
ATOM 8716 O O . HIS C 3 68 ? 101.58800 135.80200 100.79500 1.000 108.29091 68 HIS C O 1
ATOM 8730 N N . GLY C 3 69 ? 101.79800 133.60600 101.29900 1.000 105.53475 69 GLY C N 1
ATOM 8731 C CA . GLY C 3 69 ? 102.99000 133.74500 102.15600 1.000 102.40730 69 GLY C CA 1
ATOM 8732 C C . GLY C 3 69 ? 103.87600 132.54200 101.94500 1.000 103.25010 69 GLY C C 1
ATOM 8733 O O . GLY C 3 69 ? 103.34700 131.56400 101.45100 1.000 111.49226 69 GLY C O 1
ATOM 8737 N N . SER C 3 70 ? 105.18300 132.61400 102.16600 1.000 106.01956 70 SER C N 1
ATOM 8738 C CA . SER C 3 70 ? 106.05300 131.41600 102.07900 1.000 107.49519 70 SER C CA 1
ATOM 8739 C C . SER C 3 70 ? 107.37500 131.61100 102.80100 1.000 110.44143 70 SER C C 1
ATOM 8740 O O . SER C 3 70 ? 107.68900 132.75800 103.11000 1.000 117.25801 70 SER C O 1
ATOM 8748 N N . ALA C 3 71 ? 108.07200 130.53400 103.14100 1.000 104.10783 71 ALA C N 1
ATOM 8749 C CA . ALA C 3 71 ? 109.43500 130.61000 103.69800 1.000 104.24030 71 ALA C CA 1
ATOM 8750 C C . ALA C 3 71 ? 110.19300 129.34400 103.32900 1.000 107.61657 71 ALA C C 1
ATOM 8751 O O . ALA C 3 71 ? 109.58900 128.29600 103.42000 1.000 111.81180 71 ALA C O 1
ATOM 8758 N N . LEU C 3 72 ? 111.47400 129.42000 102.99400 1.000 111.16259 72 LEU C N 1
ATOM 8759 C CA . LEU C 3 72 ? 112.30300 128.21600 102.75800 1.000 106.04171 72 LEU C CA 1
ATOM 8760 C C . LEU C 3 72 ? 113.27400 128.20700 103.91300 1.000 108.46049 72 LEU C C 1
ATOM 8761 O O . LEU C 3 72 ? 114.20400 129.01600 103.89500 1.000 118.28721 72 LEU C O 1
ATOM 8777 N N . VAL C 3 73 ? 113.07500 127.32800 104.87000 1.000 97.34855 73 VAL C N 1
ATOM 8778 C CA . VAL C 3 73 ? 113.85200 127.31400 106.10100 1.000 99.58662 73 VAL C CA 1
ATOM 8779 C C . VAL C 3 73 ? 114.83000 126.15600 106.02100 1.000 103.89772 73 VAL C C 1
ATOM 8780 O O . VAL C 3 73 ? 114.41900 124.99700 105.89900 1.000 110.99284 73 VAL C O 1
ATOM 8793 N N . ARG C 3 74 ? 116.11900 126.46700 106.09000 1.000 110.85270 74 ARG C N 1
ATOM 8794 C CA . ARG C 3 74 ? 117.16900 125.46300 106.09100 1.000 109.66440 74 ARG C CA 1
ATOM 8795 C C . ARG C 3 74 ? 117.86300 125.46300 107.44300 1.000 112.60426 74 ARG C C 1
ATOM 8796 O O . ARG C 3 74 ? 118.29400 126.51100 107.93100 1.000 115.97408 74 ARG C O 1
ATOM 8817 N N . ALA C 3 75 ? 117.96600 124.28100 108.04300 1.000 114.91210 75 ALA C N 1
ATOM 8818 C CA . ALA C 3 75 ? 118.66800 124.09400 109.31300 1.000 114.47854 75 ALA C CA 1
ATOM 8819 C C . ALA C 3 75 ? 119.63100 122.93500 109.08300 1.000 118.29151 75 ALA C C 1
ATOM 8820 O O . ALA C 3 75 ? 119.26300 121.76800 109.23200 1.000 115.89238 75 ALA C O 1
ATOM 8827 N N . GLY C 3 76 ? 120.86300 123.26400 108.71900 1.000 129.18988 76 GLY C N 1
ATOM 8828 C CA . GLY C 3 76 ? 121.78000 122.22700 108.28600 1.000 129.67814 76 GLY C CA 1
ATOM 8829 C C . GLY C 3 76 ? 121.23600 121.56000 107.04100 1.000 130.33355 76 GLY C C 1
ATOM 8830 O O . GLY C 3 76 ? 120.80500 122.22400 106.09300 1.000 130.08274 76 GLY C O 1
ATOM 8834 N N . ASP C 3 77 ? 121.24600 120.22900 107.02900 1.000 139.95028 77 ASP C N 1
ATOM 8835 C CA . ASP C 3 77 ? 120.71200 119.51300 105.87800 1.000 139.90748 77 ASP C CA 1
ATOM 8836 C C . ASP C 3 77 ? 119.19200 119.55100 105.84100 1.000 136.64089 77 ASP C C 1
ATOM 8837 O O . ASP C 3 77 ? 118.60500 119.54300 104.75500 1.000 138.33569 77 ASP C O 1
ATOM 8846 N N . THR C 3 78 ? 118.54100 119.59600 106.99900 1.000 121.68505 78 THR C N 1
ATOM 8847 C CA . THR C 3 78 ? 117.08800 119.67200 107.02700 1.000 119.96311 78 THR C CA 1
ATOM 8848 C C . THR C 3 78 ? 116.62200 120.93600 106.32300 1.000 117.45592 78 THR C C 1
ATOM 8849 O O . THR C 3 78 ? 117.15800 122.02300 106.55100 1.000 120.64965 78 THR C O 1
ATOM 8860 N N . THR C 3 79 ? 115.61800 120.79100 105.46200 1.000 112.78560 79 THR C N 1
ATOM 8861 C CA . THR C 3 79 ? 115.15000 121.88800 104.62000 1.000 111.79704 79 THR C CA 1
ATOM 8862 C C . THR C 3 79 ? 113.63800 121.79600 104.50400 1.000 106.27489 79 THR C C 1
ATOM 8863 O O . THR C 3 79 ? 113.11600 120.84900 103.91100 1.000 109.93889 79 THR C O 1
ATOM 8874 N N . VAL C 3 80 ? 112.94300 122.78300 105.05800 1.000 100.45789 80 VAL C N 1
ATOM 8875 C CA . VAL C 3 80 ? 111.48900 122.84200 105.04300 1.000 99.05696 80 VAL C CA 1
ATOM 8876 C C . VAL C 3 80 ? 111.07000 124.03100 104.20000 1.000 102.15573 80 VAL C C 1
ATOM 8877 O O . VAL C 3 80 ? 111.58800 125.13900 104.37800 1.000 114.38222 80 VAL C O 1
ATOM 8890 N N . LEU C 3 81 ? 110.13800 123.80400 103.28600 1.000 92.80557 81 LEU C N 1
ATOM 8891 C CA . LEU C 3 81 ? 109.51600 124.87100 102.51700 1.000 96.22891 81 LEU C CA 1
ATOM 8892 C C . LEU C 3 81 ? 108.05100 124.94400 102.91300 1.000 94.36694 81 LEU C C 1
ATOM 8893 O O . LEU C 3 81 ? 107.29900 123.99000 102.69700 1.000 103.83052 81 LEU C O 1
ATOM 8909 N N . CYS C 3 82 ? 107.65400 126.07000 103.49400 1.000 101.90615 82 CYS C N 1
ATOM 8910 C CA . CYS C 3 82 ? 106.29000 126.28500 103.95200 1.000 104.30397 82 CYS C CA 1
ATOM 8911 C C . CYS C 3 82 ? 105.60900 127.28400 103.03500 1.000 103.34549 82 CYS C C 1
ATOM 8912 O O . CYS C 3 82 ? 106.17900 128.33100 102.72200 1.000 109.47855 82 CYS C O 1
ATOM 8920 N N . GLY C 3 83 ? 104.40100 126.95100 102.60100 1.000 103.44197 83 GLY C N 1
ATOM 8921 C CA . GLY C 3 83 ? 103.63100 127.84500 101.76600 1.000 108.44646 83 GLY C CA 1
ATOM 8922 C C . GLY C 3 83 ? 102.23800 128.05800 102.31000 1.000 106.37581 83 GLY C C 1
ATOM 8923 O O . GLY C 3 83 ? 101.48200 127.09900 102.48200 1.000 105.04874 83 GLY C O 1
ATOM 8927 N N . VAL C 3 84 ? 101.88300 129.30700 102.57700 1.000 99.56986 84 VAL C N 1
ATOM 8928 C CA . VAL C 3 84 ? 100.57800 129.65500 103.11700 1.000 88.34372 84 VAL C CA 1
ATOM 8929 C C . VAL C 3 84 ? 99.73600 130.22300 101.98900 1.000 98.56553 84 VAL C C 1
ATOM 8930 O O . VAL C 3 84 ? 100.00600 131.32300 101.49400 1.000 112.39928 84 VAL C O 1
ATOM 8943 N N . ARG C 3 85 ? 98.71100 129.47900 101.59100 1.000 108.22827 85 ARG C N 1
ATOM 8944 C CA . ARG C 3 85 ? 97.79400 129.88800 100.53800 1.000 106.44482 85 ARG C CA 1
ATOM 8945 C C . ARG C 3 85 ? 96.43800 130.14900 101.17100 1.000 108.32341 85 ARG C C 1
ATOM 8946 O O . ARG C 3 85 ? 95.85000 129.24800 101.77800 1.000 112.96453 85 ARG C O 1
ATOM 8967 N N . GLY C 3 86 ? 95.94900 131.37800 101.03500 1.000 110.57309 86 GLY C N 1
ATOM 8968 C CA . GLY C 3 86 ? 94.68200 131.73700 101.63400 1.000 111.88555 86 GLY C CA 1
ATOM 8969 C C . GLY C 3 86 ? 93.53700 131.58100 100.65000 1.000 113.90890 86 GLY C C 1
ATOM 8970 O O . GLY C 3 86 ? 93.62300 131.98300 99.49100 1.000 117.21275 86 GLY C O 1
ATOM 8974 N N . GLU C 3 87 ? 92.45100 130.99100 101.13100 1.000 110.56303 87 GLU C N 1
ATOM 8975 C CA . GLU C 3 87 ? 91.24600 130.80600 100.34200 1.000 108.91629 87 GLU C CA 1
ATOM 8976 C C . GLU C 3 87 ? 90.05600 131.27100 101.16500 1.000 111.81179 87 GLU C C 1
ATOM 8977 O O . GLU C 3 87 ? 90.06600 131.20100 102.39500 1.000 120.74266 87 GLU C O 1
ATOM 8989 N N . VAL C 3 88 ? 89.02500 131.74600 100.47700 1.000 99.27605 88 VAL C N 1
ATOM 8990 C CA . VAL C 3 88 ? 87.90100 132.41400 101.12100 1.000 96.79813 88 VAL C CA 1
ATOM 8991 C C . VAL C 3 88 ? 86.78000 131.40700 101.31700 1.000 100.30689 88 VAL C C 1
ATOM 8992 O O . VAL C 3 88 ? 86.43600 130.65700 100.39600 1.000 101.93337 88 VAL C O 1
ATOM 9005 N N . LEU C 3 89 ? 86.22000 131.38300 102.52100 1.000 100.99963 89 LEU C N 1
ATOM 9006 C CA . LEU C 3 89 ? 85.16800 130.44300 102.88300 1.000 95.32817 89 LEU C CA 1
ATOM 9007 C C . LEU C 3 89 ? 83.89400 131.20900 103.20300 1.000 97.97518 89 LEU C C 1
ATOM 9008 O O . LEU C 3 89 ? 83.80800 131.82300 104.27600 1.000 101.20225 89 LEU C O 1
ATOM 9024 N N . PRO C 3 90 ? 82.89200 131.22000 102.32800 1.000 102.32032 90 PRO C N 1
ATOM 9025 C CA . PRO C 3 90 ? 81.65800 131.94900 102.64300 1.000 102.89395 90 PRO C CA 1
ATOM 9026 C C . PRO C 3 90 ? 80.99400 131.39600 103.89300 1.000 104.01055 90 PRO C C 1
ATOM 9027 O O . PRO C 3 90 ? 80.97500 130.18700 104.12500 1.000 110.64543 90 PRO C O 1
ATOM 9038 N N . VAL C 3 91 ? 80.42500 132.29700 104.69700 1.000 100.38904 91 VAL C N 1
ATOM 9039 C CA . VAL C 3 91 ? 79.78000 131.85600 105.92900 1.000 104.78542 91 VAL C CA 1
ATOM 9040 C C . VAL C 3 91 ? 78.62500 130.92100 105.61800 1.000 112.54916 91 VAL C C 1
ATOM 9041 O O . VAL C 3 91 ? 78.41500 129.92500 106.32100 1.000 116.58426 91 VAL C O 1
ATOM 9054 N N . GLU C 3 92 ? 77.86900 131.20400 104.55800 1.000 115.38644 92 GLU C N 1
ATOM 9055 C CA . GLU C 3 92 ? 76.78700 130.31500 104.15900 1.000 117.10755 92 GLU C CA 1
ATOM 9056 C C . GLU C 3 92 ? 77.26900 128.88600 103.95400 1.000 115.86790 92 GLU C C 1
ATOM 9057 O O . GLU C 3 92 ? 76.44900 127.96300 103.92800 1.000 114.87101 92 GLU C O 1
ATOM 9069 N N . ARG C 3 93 ? 78.57500 128.68300 103.80300 1.000 106.98259 93 ARG C N 1
ATOM 9070 C CA . ARG C 3 93 ? 79.15900 127.36000 103.65400 1.000 105.31117 93 ARG C CA 1
ATOM 9071 C C . ARG C 3 93 ? 79.76500 126.84500 104.95000 1.000 104.78000 93 ARG C C 1
ATOM 9072 O O . ARG C 3 93 ? 80.45400 125.82200 104.93500 1.000 107.58535 93 ARG C O 1
ATOM 9093 N N . ILE C 3 94 ? 79.53400 127.53100 106.06600 1.000 100.66069 94 ILE C N 1
ATOM 9094 C CA . ILE C 3 94 ? 80.13900 127.16900 107.34600 1.000 100.46425 94 ILE C CA 1
ATOM 9095 C C . ILE C 3 94 ? 79.07300 126.65300 108.30500 1.000 108.54654 94 ILE C C 1
ATOM 9096 O O . ILE C 3 94 ? 78.29800 127.45300 108.84800 1.000 113.58125 94 ILE C O 1
ATOM 9112 N N . PRO C 3 95 ? 78.99600 125.34900 108.55900 1.000 106.23500 95 PRO C N 1
ATOM 9113 C CA . PRO C 3 95 ? 78.14200 124.87000 109.64800 1.000 99.77040 95 PRO C CA 1
ATOM 9114 C C . PRO C 3 95 ? 78.60300 125.44700 110.97600 1.000 111.08410 95 PRO C C 1
ATOM 9115 O O . PRO C 3 95 ? 79.79200 125.68700 111.18800 1.000 117.52302 95 PRO C O 1
ATOM 9126 N N . LEU C 3 96 ? 77.64900 125.67300 111.87400 1.000 114.24194 96 LEU C N 1
ATOM 9127 C CA . LEU C 3 96 ? 77.88700 126.19200 113.21500 1.000 112.87513 96 LEU C CA 1
ATOM 9128 C C . LEU C 3 96 ? 78.26600 127.66400 113.22100 1.000 111.68570 96 LEU C C 1
ATOM 9129 O O . LEU C 3 96 ? 78.60000 128.19200 114.28500 1.000 112.72317 96 LEU C O 1
ATOM 9145 N N . PHE C 3 97 ? 78.23500 128.34600 112.08300 1.000 107.51207 97 PHE C N 1
ATOM 9146 C CA . PHE C 3 97 ? 78.63400 129.74400 112.05400 1.000 105.37204 97 PHE C CA 1
ATOM 9147 C C . PHE C 3 97 ? 77.60500 130.62400 112.75100 1.000 110.38502 97 PHE C C 1
ATOM 9148 O O . PHE C 3 97 ? 76.39600 130.41100 112.63200 1.000 116.98344 97 PHE C O 1
ATOM 9165 N N . ARG C 3 98 ? 78.09800 131.62400 113.47500 1.000 111.10791 98 ARG C N 1
ATOM 9166 C CA . ARG C 3 98 ? 77.26400 132.64800 114.08300 1.000 110.67540 98 ARG C CA 1
ATOM 9167 C C . ARG C 3 98 ? 77.91700 133.99800 113.84800 1.000 113.82654 98 ARG C C 1
ATOM 9168 O O . ARG C 3 98 ? 79.14500 134.10600 113.84800 1.000 115.24938 98 ARG C O 1
ATOM 9189 N N . GLN C 3 99 ? 77.10100 135.02300 113.64500 1.000 115.45604 99 GLN C N 1
ATOM 9190 C CA . GLN C 3 99 ? 77.64500 136.36100 113.49300 1.000 115.78017 99 GLN C CA 1
ATOM 9191 C C . GLN C 3 99 ? 78.33400 136.77000 114.79100 1.000 116.09094 99 GLN C C 1
ATOM 9192 O O . GLN C 3 99 ? 77.71900 136.68900 115.86200 1.000 115.02955 99 GLN C O 1
ATOM 9206 N N . PRO C 3 100 ? 79.58700 137.20900 114.74800 1.000 115.95021 100 PRO C N 1
ATOM 9207 C CA . PRO C 3 100 ? 80.29900 137.50200 115.99300 1.000 118.82954 100 PRO C CA 1
ATOM 9208 C C . PRO C 3 100 ? 79.71600 138.71300 116.70300 1.000 123.04132 100 PRO C C 1
ATOM 9209 O O . PRO C 3 100 ? 79.11300 139.60200 116.09700 1.000 121.77289 100 PRO C O 1
ATOM 9220 N N . ASP C 3 101 ? 79.91000 138.73100 118.02300 1.000 151.38261 101 ASP C N 1
ATOM 9221 C CA . ASP C 3 101 ? 79.39300 139.82600 118.83500 1.000 153.78433 101 ASP C CA 1
ATOM 9222 C C . ASP C 3 101 ? 80.17300 141.11300 118.60500 1.000 154.19426 101 ASP C C 1
ATOM 9223 O O . ASP C 3 101 ? 79.65400 142.20400 118.86800 1.000 153.21798 101 ASP C O 1
ATOM 9232 N N . VAL C 3 102 ? 81.40300 141.00400 118.10800 1.000 147.55465 102 VAL C N 1
ATOM 9233 C CA . VAL C 3 102 ? 82.30100 142.14200 117.89800 1.000 148.59023 102 VAL C CA 1
ATOM 9234 C C . VAL C 3 102 ? 82.12100 143.20900 118.97500 1.000 147.85375 102 VAL C C 1
ATOM 9235 O O . VAL C 3 102 ? 82.66400 143.08200 120.07300 1.000 142.84932 102 VAL C O 1
ATOM 9248 N N . GLY C 3 112 ? 81.58800 128.15400 122.72200 1.000 111.40693 112 GLY C N 1
ATOM 9249 C CA . GLY C 3 112 ? 82.23300 127.72900 121.49400 1.000 114.19550 112 GLY C CA 1
ATOM 9250 C C . GLY C 3 112 ? 83.74000 127.66900 121.61800 1.000 115.14424 112 GLY C C 1
ATOM 9251 O O . GLY C 3 112 ? 84.31200 128.14300 122.59800 1.000 111.01713 112 GLY C O 1
ATOM 9255 N N . ARG C 3 113 ? 84.38700 127.07000 120.62200 1.000 115.70873 113 ARG C N 1
ATOM 9256 C CA . ARG C 3 113 ? 85.84000 126.98900 120.58200 1.000 115.11592 113 ARG C CA 1
ATOM 9257 C C . ARG C 3 113 ? 86.48600 128.16800 119.86900 1.000 119.51398 113 ARG C C 1
ATOM 9258 O O . ARG C 3 113 ? 87.71400 128.19400 119.74700 1.000 120.37313 113 ARG C O 1
ATOM 9279 N N . GLY C 3 114 ? 85.70900 129.13400 119.40200 1.000 117.03058 114 GLY C N 1
ATOM 9280 C CA . GLY C 3 114 ? 86.24400 130.21400 118.60500 1.000 111.83641 114 GLY C CA 1
ATOM 9281 C C . GLY C 3 114 ? 86.24400 129.88400 117.12300 1.000 112.08791 114 GLY C C 1
ATOM 9282 O O . GLY C 3 114 ? 86.21900 128.72800 116.70700 1.000 119.36419 114 GLY C O 1
ATOM 9286 N N . GLU C 3 115 ? 86.28500 130.93900 116.30900 1.000 118.65964 115 GLU C N 1
ATOM 9287 C CA . GLU C 3 115 ? 86.17600 130.75000 114.86800 1.000 119.40699 115 GLU C CA 1
ATOM 9288 C C . GLU C 3 115 ? 87.30100 129.87500 114.34000 1.000 116.94824 115 GLU C C 1
ATOM 9289 O O . GLU C 3 115 ? 87.08200 129.03200 113.46400 1.000 122.98388 115 GLU C O 1
ATOM 9301 N N . LEU C 3 116 ? 88.51500 130.05900 114.85700 1.000 104.01640 116 LEU C N 1
ATOM 9302 C CA . LEU C 3 116 ? 89.65300 129.31300 114.33600 1.000 107.48575 116 LEU C CA 1
ATOM 9303 C C . LEU C 3 116 ? 89.41200 127.81200 114.41100 1.000 107.95478 116 LEU C C 1
ATOM 9304 O O . LEU C 3 116 ? 89.71300 127.08100 113.46200 1.000 112.67073 116 LEU C O 1
ATOM 9320 N N . LYS C 3 117 ? 88.86900 127.33300 115.52700 1.000 94.88197 117 LYS C N 1
ATOM 9321 C CA . LYS C 3 117 ? 88.64400 125.90500 115.69000 1.000 96.66363 117 LYS C CA 1
ATOM 9322 C C . LYS C 3 117 ? 87.25400 125.48400 115.24000 1.000 101.02885 117 LYS C C 1
ATOM 9323 O O . LYS C 3 117 ? 87.09600 124.40700 114.65900 1.000 104.27375 117 LYS C O 1
ATOM 9342 N N . GLU C 3 118 ? 86.23900 126.31100 115.48400 1.000 117.50797 118 GLU C N 1
ATOM 9343 C CA . GLU C 3 118 ? 84.89300 125.94100 115.06700 1.000 113.25213 118 GLU C CA 1
ATOM 9344 C C . GLU C 3 118 ? 84.81600 125.77300 113.55700 1.000 110.38463 118 GLU C C 1
ATOM 9345 O O . GLU C 3 118 ? 84.11800 124.88300 113.06000 1.000 116.76985 118 GLU C O 1
ATOM 9357 N N . TYR C 3 119 ? 85.52300 126.61900 112.81400 1.000 95.28846 119 TYR C N 1
ATOM 9358 C CA . TYR C 3 119 ? 85.42500 126.65200 111.36500 1.000 99.05736 119 TYR C CA 1
ATOM 9359 C C . TYR C 3 119 ? 86.64800 126.07300 110.67400 1.000 106.22795 119 TYR C C 1
ATOM 9360 O O . TYR C 3 119 ? 86.65900 125.98000 109.44400 1.000 113.38510 119 TYR C O 1
ATOM 9378 N N . ASP C 3 120 ? 87.67300 125.68000 111.42300 1.000 120.39703 120 ASP C N 1
ATOM 9379 C CA . ASP C 3 120 ? 88.89800 125.13700 110.84400 1.000 118.28674 120 ASP C CA 1
ATOM 9380 C C . ASP C 3 120 ? 89.50800 126.11600 109.84500 1.000 118.90324 120 ASP C C 1
ATOM 9381 O O . ASP C 3 120 ? 89.77200 125.78200 108.68900 1.000 126.61330 120 ASP C O 1
ATOM 9390 N N . LEU C 3 121 ? 89.73700 127.34600 110.30400 1.000 103.67903 121 LEU C N 1
ATOM 9391 C CA . LEU C 3 121 ? 90.30300 128.36400 109.43000 1.000 98.91578 121 LEU C CA 1
ATOM 9392 C C . LEU C 3 121 ? 91.78800 128.15600 109.17700 1.000 101.61052 121 LEU C C 1
ATOM 9393 O O . LEU C 3 121 ? 92.31800 128.71200 108.21200 1.000 110.32818 121 LEU C O 1
ATOM 9409 N N . LEU C 3 122 ? 92.47300 127.38800 110.01500 1.000 98.44089 122 LEU C N 1
ATOM 9410 C CA . LEU C 3 122 ? 93.87800 127.05900 109.81300 1.000 93.99426 122 LEU C CA 1
ATOM 9411 C C . LEU C 3 122 ? 93.97300 125.57900 109.48000 1.000 96.75581 122 LEU C C 1
ATOM 9412 O O . LEU C 3 122 ? 93.44200 124.74200 110.21300 1.000 111.12321 122 LEU C O 1
ATOM 9428 N N . VAL C 3 123 ? 94.64600 125.26000 108.38100 1.000 87.42652 123 VAL C N 1
ATOM 9429 C CA . VAL C 3 123 ? 94.69500 123.88800 107.89100 1.000 91.21669 123 VAL C CA 1
ATOM 9430 C C . VAL C 3 123 ? 96.14300 123.49700 107.63600 1.000 93.76759 123 VAL C C 1
ATOM 9431 O O . VAL C 3 123 ? 96.54300 123.33500 106.47600 1.000 96.60974 123 VAL C O 1
ATOM 9444 N N . PRO C 3 124 ? 96.96000 123.33300 108.67500 1.000 88.17114 124 PRO C N 1
ATOM 9445 C CA . PRO C 3 124 ? 98.35800 122.94500 108.45800 1.000 86.20408 124 PRO C CA 1
ATOM 9446 C C . PRO C 3 124 ? 98.46500 121.47400 108.08800 1.000 90.00068 124 PRO C C 1
ATOM 9447 O O . PRO C 3 124 ? 97.76600 120.62900 108.64700 1.000 101.43344 124 PRO C O 1
ATOM 9458 N N . ASN C 3 125 ? 99.35100 121.17400 107.14400 1.000 92.17649 125 ASN C N 1
ATOM 9459 C CA . ASN C 3 125 ? 99.62300 119.80400 106.74200 1.000 91.55539 125 ASN C CA 1
ATOM 9460 C C . ASN C 3 125 ? 101.09600 119.68000 106.40100 1.000 94.00305 125 ASN C C 1
ATOM 9461 O O . ASN C 3 125 ? 101.63800 120.51500 105.67400 1.000 103.16459 125 ASN C O 1
ATOM 9472 N N . ILE C 3 126 ? 101.73400 118.63500 106.91700 1.000 93.23181 126 ILE C N 1
ATOM 9473 C CA . ILE C 3 126 ? 103.16400 118.41500 106.75100 1.000 97.77105 126 ILE C CA 1
ATOM 9474 C C . ILE C 3 126 ? 103.36000 117.29300 105.74700 1.000 103.20185 126 ILE C C 1
ATOM 9475 O O . ILE C 3 126 ? 102.73200 116.23500 105.86100 1.000 106.90181 126 ILE C O 1
ATOM 9491 N N . GLU C 3 127 ? 104.22200 117.52400 104.76500 1.000 110.78634 127 GLU C N 1
ATOM 9492 C CA . GLU C 3 127 ? 104.57200 116.51700 103.77500 1.000 111.93765 127 GLU C CA 1
ATOM 9493 C C . GLU C 3 127 ? 106.02700 116.12600 103.98200 1.000 112.43975 127 GLU C C 1
ATOM 9494 O O . GLU C 3 127 ? 106.93400 116.86400 103.58900 1.000 121.73992 127 GLU C O 1
ATOM 9506 N N . LEU C 3 128 ? 106.25400 114.96500 104.58500 1.000 101.83086 128 LEU C N 1
ATOM 9507 C CA . LEU C 3 128 ? 107.59000 114.38000 104.59200 1.000 108.89967 128 LEU C CA 1
ATOM 9508 C C . LEU C 3 128 ? 107.82200 113.86100 103.18400 1.000 110.58695 128 LEU C C 1
ATOM 9509 O O . LEU C 3 128 ? 107.63300 112.68000 102.89000 1.000 113.84231 128 LEU C O 1
ATOM 9525 N N . ALA C 3 129 ? 108.23100 114.76800 102.30200 1.000 113.13595 129 ALA C N 1
ATOM 9526 C CA . ALA C 3 129 ? 108.26100 114.46900 100.87900 1.000 109.47204 129 ALA C CA 1
ATOM 9527 C C . ALA C 3 129 ? 109.03500 113.18600 100.61900 1.000 111.82146 129 ALA C C 1
ATOM 9528 O O . ALA C 3 129 ? 110.13000 112.98300 101.14600 1.000 117.81450 129 ALA C O 1
ATOM 9535 N N . THR C 3 130 ? 108.45300 112.31700 99.79800 1.000 117.98487 130 THR C N 1
ATOM 9536 C CA . THR C 3 130 ? 109.06600 111.03100 99.51500 1.000 120.59121 130 THR C CA 1
ATOM 9537 C C . THR C 3 130 ? 110.51400 111.23000 99.10100 1.000 118.72253 130 THR C C 1
ATOM 9538 O O . THR C 3 130 ? 110.82500 112.08400 98.26800 1.000 112.15375 130 THR C O 1
ATOM 9549 N N . GLY C 3 131 ? 111.40400 110.45200 99.70500 1.000 122.18608 131 GLY C N 1
ATOM 9550 C CA . GLY C 3 131 ? 112.80700 110.54800 99.38700 1.000 122.91712 131 GLY C CA 1
ATOM 9551 C C . GLY C 3 131 ? 113.53900 111.68700 100.05500 1.000 121.64233 131 GLY C C 1
ATOM 9552 O O . GLY C 3 131 ? 114.75100 111.81700 99.85600 1.000 122.55725 131 GLY C O 1
ATOM 9556 N N . SER C 3 132 ? 112.85300 112.51400 100.84600 1.000 121.86154 132 SER C N 1
ATOM 9557 C CA . SER C 3 132 ? 113.55400 113.53400 101.61400 1.000 119.64044 132 SER C CA 1
ATOM 9558 C C . SER C 3 132 ? 114.56000 112.91500 102.56900 1.000 118.62369 132 SER C C 1
ATOM 9559 O O . SER C 3 132 ? 115.52500 113.58000 102.95800 1.000 121.27997 132 SER C O 1
ATOM 9567 N N . ALA C 3 133 ? 114.35600 111.66100 102.95000 1.000 113.00169 133 ALA C N 1
ATOM 9568 C CA . ALA C 3 133 ? 115.31000 110.90900 103.74700 1.000 110.72354 133 ALA C CA 1
ATOM 9569 C C . ALA C 3 133 ? 115.09200 109.43600 103.46000 1.000 116.02481 133 ALA C C 1
ATOM 9570 O O . ALA C 3 133 ? 114.01200 109.04500 103.00500 1.000 124.39819 133 ALA C O 1
ATOM 9577 N N . PRO C 3 134 ? 116.08800 108.59300 103.71600 1.000 115.97392 134 PRO C N 1
ATOM 9578 C CA . PRO C 3 134 ? 115.92900 107.16800 103.38900 1.000 119.59944 134 PRO C CA 1
ATOM 9579 C C . PRO C 3 134 ? 114.69600 106.54300 104.01400 1.000 122.03334 134 PRO C C 1
ATOM 9580 O O . PRO C 3 134 ? 114.05400 105.69000 103.39000 1.000 122.92432 134 PRO C O 1
ATOM 9591 N N . GLN C 3 135 ? 114.33900 106.95000 105.23000 1.000 118.98106 135 GLN C N 1
ATOM 9592 C CA . GLN C 3 135 ? 113.18200 106.36800 105.89300 1.000 116.29602 135 GLN C CA 1
ATOM 9593 C C . GLN C 3 135 ? 111.86900 106.71600 105.20800 1.000 119.72195 135 GLN C C 1
ATOM 9594 O O . GLN C 3 135 ? 110.85100 106.09100 105.51700 1.000 122.77878 135 GLN C O 1
ATOM 9608 N N . PHE C 3 136 ? 111.86200 107.68500 104.29300 1.000 122.32743 136 PHE C N 1
ATOM 9609 C CA . PHE C 3 136 ? 110.65800 108.05800 103.56500 1.000 120.67828 136 PHE C CA 1
ATOM 9610 C C . PHE C 3 136 ? 110.70900 107.60300 102.11400 1.000 120.65998 136 PHE C C 1
ATOM 9611 O O . PHE C 3 136 ? 110.04900 108.19500 101.25600 1.000 119.98438 136 PHE C O 1
ATOM 9628 N N . LEU C 3 137 ? 111.49100 106.57000 101.82300 1.000 132.70870 137 LEU C N 1
ATOM 9629 C CA . LEU C 3 137 ? 111.53900 106.03200 100.47700 1.000 131.54966 137 LEU C CA 1
ATOM 9630 C C . LEU C 3 137 ? 110.16900 105.47400 100.09700 1.000 133.73787 137 LEU C C 1
ATOM 9631 O O . LEU C 3 137 ? 109.39600 105.06400 100.96600 1.000 133.81358 137 LEU C O 1
ATOM 9647 N N . PRO C 3 138 ? 109.83700 105.44900 98.80500 1.000 142.47740 138 PRO C N 1
ATOM 9648 C CA . PRO C 3 138 ? 108.50500 104.96300 98.41500 1.000 144.98492 138 PRO C CA 1
ATOM 9649 C C . PRO C 3 138 ? 108.24000 103.53200 98.84400 1.000 146.08480 138 PRO C C 1
ATOM 9650 O O . PRO C 3 138 ? 107.09200 103.19600 99.15800 1.000 146.52277 138 PRO C O 1
ATOM 9661 N N . GLY C 3 139 ? 109.26500 102.67800 98.87400 1.000 162.10892 139 GLY C N 1
ATOM 9662 C CA . GLY C 3 139 ? 109.05900 101.29300 99.25600 1.000 162.02621 139 GLY C CA 1
ATOM 9663 C C . GLY C 3 139 ? 109.00800 101.05100 100.74700 1.000 163.93780 139 GLY C C 1
ATOM 9664 O O . GLY C 3 139 ? 108.47500 100.02400 101.17700 1.000 166.33122 139 GLY C O 1
ATOM 9668 N N . VAL C 3 140 ? 109.54300 101.97000 101.54400 1.000 158.70840 140 VAL C N 1
ATOM 9669 C CA . VAL C 3 140 ? 109.56700 101.81300 102.99600 1.000 159.04545 140 VAL C CA 1
ATOM 9670 C C . VAL C 3 140 ? 108.14600 101.99600 103.51700 1.000 160.05050 140 VAL C C 1
ATOM 9671 O O . VAL C 3 140 ? 107.41000 102.85000 103.00300 1.000 156.51425 140 VAL C O 1
ATOM 9684 N N . PRO C 3 141 ? 107.71100 101.22800 104.51300 1.000 173.17335 141 PRO C N 1
ATOM 9685 C CA . PRO C 3 141 ? 106.34800 101.38500 105.02500 1.000 171.63719 141 PRO C CA 1
ATOM 9686 C C . PRO C 3 141 ? 106.11700 102.79100 105.54600 1.000 172.18222 141 PRO C C 1
ATOM 9687 O O . PRO C 3 141 ? 107.02300 103.40100 106.13000 1.000 171.44316 141 PRO C O 1
ATOM 9698 N N . PRO C 3 142 ? 104.91800 103.33600 105.36500 1.000 162.17051 142 PRO C N 1
ATOM 9699 C CA . PRO C 3 142 ? 104.64900 104.68900 105.85900 1.000 158.14500 142 PRO C CA 1
ATOM 9700 C C . PRO C 3 142 ? 104.68900 104.74700 107.37600 1.000 158.81241 142 PRO C C 1
ATOM 9701 O O . PRO C 3 142 ? 104.46300 103.75200 108.06800 1.000 157.93572 142 PRO C O 1
ATOM 9712 N N . THR C 3 143 ? 104.98700 105.93700 107.88800 1.000 139.81453 143 THR C N 1
ATOM 9713 C CA . THR C 3 143 ? 105.07200 106.17800 109.31900 1.000 137.39937 143 THR C CA 1
ATOM 9714 C C . THR C 3 143 ? 104.18700 107.35900 109.68600 1.000 134.73947 143 THR C C 1
ATOM 9715 O O . THR C 3 143 ? 103.88100 108.21300 108.85100 1.000 131.19768 143 THR C O 1
ATOM 9726 N N . ALA C 3 144 ? 103.78200 107.39600 110.95400 1.000 119.97346 144 ALA C N 1
ATOM 9727 C CA . ALA C 3 144 ? 102.85000 108.40600 111.43100 1.000 117.35884 144 ALA C CA 1
ATOM 9728 C C . ALA C 3 144 ? 103.49200 109.77100 111.63000 1.000 117.62702 144 ALA C C 1
ATOM 9729 O O . ALA C 3 144 ? 102.77700 110.72600 111.94900 1.000 123.39029 144 ALA C O 1
ATOM 9736 N N . LEU C 3 145 ? 104.80900 109.89100 111.45100 1.000 108.30156 145 LEU C N 1
ATOM 9737 C CA . LEU C 3 145 ? 105.49700 111.13300 111.78900 1.000 105.24124 145 LEU C CA 1
ATOM 9738 C C . LEU C 3 145 ? 104.81800 112.34000 111.15800 1.000 108.11890 145 LEU C C 1
ATOM 9739 O O . LEU C 3 145 ? 104.69300 113.39600 111.78700 1.000 110.85694 145 LEU C O 1
ATOM 9755 N N . ALA C 3 146 ? 104.38400 112.21100 109.90700 1.000 104.27242 146 ALA C N 1
ATOM 9756 C CA . ALA C 3 146 ? 103.73200 113.33300 109.24600 1.000 101.06025 146 ALA C CA 1
ATOM 9757 C C . ALA C 3 146 ? 102.46900 113.74600 109.98800 1.000 105.78286 146 ALA C C 1
ATOM 9758 O O . ALA C 3 146 ? 102.22700 114.93600 110.20800 1.000 107.76346 146 ALA C O 1
ATOM 9765 N N . GLN C 3 147 ? 101.64500 112.77400 110.38100 1.000 107.87012 147 GLN C N 1
ATOM 9766 C CA . GLN C 3 147 ? 100.41600 113.10600 111.09300 1.000 103.84030 147 GLN C CA 1
ATOM 9767 C C . GLN C 3 147 ? 100.72100 113.76500 112.43000 1.000 103.56290 147 GLN C C 1
ATOM 9768 O O . GLN C 3 147 ? 100.10500 114.77100 112.79400 1.000 111.51560 147 GLN C O 1
ATOM 9782 N N . THR C 3 148 ? 101.67200 113.21100 113.18100 1.000 96.54404 148 THR C N 1
ATOM 9783 C CA . THR C 3 148 ? 101.95700 113.75300 114.50400 1.000 97.08037 148 THR C CA 1
ATOM 9784 C C . THR C 3 148 ? 102.43600 115.19500 114.41300 1.000 108.15289 148 THR C C 1
ATOM 9785 O O . THR C 3 148 ? 102.00700 116.04900 115.19600 1.000 111.61578 148 THR C O 1
ATOM 9796 N N . LEU C 3 149 ? 103.32800 115.48800 113.46800 1.000 101.02514 149 LEU C N 1
ATOM 9797 C CA . LEU C 3 149 ? 103.78700 116.86200 113.30800 1.000 90.12973 149 LEU C CA 1
ATOM 9798 C C . LEU C 3 149 ? 102.63400 117.77800 112.93200 1.000 96.79801 149 LEU C C 1
ATOM 9799 O O . LEU C 3 149 ? 102.52800 118.89600 113.44400 1.000 101.84484 149 LEU C O 1
ATOM 9815 N N . SER C 3 150 ? 101.75700 117.32100 112.04000 1.000 95.33313 150 SER C N 1
ATOM 9816 C CA . SER C 3 150 ? 100.63700 118.15400 111.62600 1.000 97.55113 150 SER C CA 1
ATOM 9817 C C . SER C 3 150 ? 99.79300 118.55800 112.82600 1.000 100.49216 150 SER C C 1
ATOM 9818 O O . SER C 3 150 ? 99.48200 119.73900 113.01200 1.000 106.76965 150 SER C O 1
ATOM 9826 N N . THR C 3 151 ? 99.41500 117.59000 113.66000 1.000 94.59095 151 THR C N 1
ATOM 9827 C CA . THR C 3 151 ? 98.62300 117.92400 114.83600 1.000 90.27508 151 THR C CA 1
ATOM 9828 C C . THR C 3 151 ? 99.45000 118.70000 115.84800 1.000 97.10728 151 THR C C 1
ATOM 9829 O O . THR C 3 151 ? 98.94200 119.62300 116.49500 1.000 113.48804 151 THR C O 1
ATOM 9840 N N . ARG C 3 152 ? 100.72700 118.35300 115.99800 1.000 91.51388 152 ARG C N 1
ATOM 9841 C CA . ARG C 3 152 ? 101.59300 119.14600 116.86000 1.000 91.38715 152 ARG C CA 1
ATOM 9842 C C . ARG C 3 152 ? 101.57100 120.60500 116.43200 1.000 100.29526 152 ARG C C 1
ATOM 9843 O O . ARG C 3 152 ? 101.39800 121.50700 117.25900 1.000 98.85794 152 ARG C O 1
ATOM 9864 N N . VAL C 3 153 ? 101.72800 120.85600 115.13300 1.000 97.89301 153 VAL C N 1
ATOM 9865 C CA . VAL C 3 153 ? 101.63900 122.22300 114.63000 1.000 88.92853 153 VAL C CA 1
ATOM 9866 C C . VAL C 3 153 ? 100.23700 122.77300 114.84500 1.000 95.78434 153 VAL C C 1
ATOM 9867 O O . VAL C 3 153 ? 100.06000 123.90100 115.31400 1.000 103.45521 153 VAL C O 1
ATOM 9880 N N . TYR C 3 154 ? 99.21900 121.98300 114.50600 1.000 99.16607 154 TYR C N 1
ATOM 9881 C CA . TYR C 3 154 ? 97.84900 122.47300 114.59500 1.000 99.27377 154 TYR C CA 1
ATOM 9882 C C . TYR C 3 154 ? 97.52100 122.92200 116.01100 1.000 98.96786 154 TYR C C 1
ATOM 9883 O O . TYR C 3 154 ? 97.05300 124.04500 116.22500 1.000 109.42575 154 TYR C O 1
ATOM 9901 N N . SER C 3 155 ? 97.76700 122.06100 116.99700 1.000 91.25639 155 SER C N 1
ATOM 9902 C CA . SER C 3 155 ? 97.44600 122.42900 118.36900 1.000 95.56193 155 SER C CA 1
ATOM 9903 C C . SER C 3 155 ? 98.29000 123.60600 118.82300 1.000 98.95049 155 SER C C 1
ATOM 9904 O O . SER C 3 155 ? 97.77100 124.56300 119.40900 1.000 107.62607 155 SER C O 1
ATOM 9912 N N . LEU C 3 156 ? 99.59300 123.56100 118.55300 1.000 93.43189 156 LEU C N 1
ATOM 9913 C CA . LEU C 3 156 ? 100.45100 124.67700 118.92300 1.000 98.16253 156 LEU C CA 1
ATOM 9914 C C . LEU C 3 156 ? 100.04200 125.94000 118.18200 1.000 99.63179 156 LEU C C 1
ATOM 9915 O O . LEU C 3 156 ? 100.10400 127.04200 118.73600 1.000 99.70961 156 LEU C O 1
ATOM 9931 N N . LEU C 3 157 ? 99.62400 125.79800 116.92700 1.000 97.04047 157 LEU C N 1
ATOM 9932 C CA . LEU C 3 157 ? 99.18700 126.95900 116.16600 1.000 86.87287 157 LEU C CA 1
ATOM 9933 C C . LEU C 3 157 ? 97.98000 127.61900 116.82100 1.000 90.35443 157 LEU C C 1
ATOM 9934 O O . LEU C 3 157 ? 97.87100 128.84900 116.83900 1.000 92.79579 157 LEU C O 1
ATOM 9950 N N . HIS C 3 158 ? 97.06000 126.81800 117.36300 1.000 98.43968 158 HIS C N 1
ATOM 9951 C CA . HIS C 3 158 ? 95.88000 127.38000 118.00800 1.000 92.39793 158 HIS C CA 1
ATOM 9952 C C . HIS C 3 158 ? 96.15800 127.80100 119.44400 1.000 93.73308 158 HIS C C 1
ATOM 9953 O O . HIS C 3 158 ? 95.75700 128.89300 119.85800 1.000 96.63464 158 HIS C O 1
ATOM 9967 N N . SER C 3 159 ? 96.84000 126.95800 120.21900 1.000 97.36641 159 SER C N 1
ATOM 9968 C CA . SER C 3 159 ? 97.07300 127.29400 121.61900 1.000 95.10437 159 SER C CA 1
ATOM 9969 C C . SER C 3 159 ? 97.90600 128.55600 121.75700 1.000 95.22439 159 SER C C 1
ATOM 9970 O O . SER C 3 159 ? 97.65600 129.36700 122.65500 1.000 97.59088 159 SER C O 1
ATOM 9978 N N . THR C 3 160 ? 98.89200 128.74300 120.88300 1.000 95.55592 160 THR C N 1
ATOM 9979 C CA . THR C 3 160 ? 99.67900 129.96600 120.90500 1.000 98.20364 160 THR C CA 1
ATOM 9980 C C . THR C 3 160 ? 98.86500 131.18300 120.50400 1.000 102.56890 160 THR C C 1
ATOM 9981 O O . THR C 3 160 ? 99.33800 132.30900 120.68200 1.000 101.69201 160 THR C O 1
ATOM 9992 N N . ARG C 3 161 ? 97.66500 130.98600 119.96800 1.000 107.35564 161 ARG C N 1
ATOM 9993 C CA . ARG C 3 161 ? 96.85100 132.09000 119.47800 1.000 105.66959 161 ARG C CA 1
ATOM 9994 C C . ARG C 3 161 ? 97.65500 132.93400 118.49700 1.000 107.00070 161 ARG C C 1
ATOM 9995 O O . ARG C 3 161 ? 97.57700 134.16300 118.49000 1.000 106.94190 161 ARG C O 1
ATOM 10016 N N . LEU C 3 162 ? 98.43800 132.25600 117.65700 1.000 107.65230 162 LEU C N 1
ATOM 10017 C CA . LEU C 3 162 ? 99.33300 132.95300 116.74200 1.000 103.67919 162 LEU C CA 1
ATOM 10018 C C . LEU C 3 162 ? 98.55700 133.83800 115.77900 1.000 106.52185 162 LEU C C 1
ATOM 10019 O O . LEU C 3 162 ? 98.91900 134.99900 115.56100 1.000 104.66554 162 LEU C O 1
ATOM 10035 N N . VAL C 3 163 ? 97.48300 133.31000 115.20000 1.000 113.47102 163 VAL C N 1
ATOM 10036 C CA . VAL C 3 163 ? 96.64300 134.03200 114.25200 1.000 107.39802 163 VAL C CA 1
ATOM 10037 C C . VAL C 3 163 ? 95.30900 134.30900 114.92400 1.000 112.52591 163 VAL C C 1
ATOM 10038 O O . VAL C 3 163 ? 94.75000 133.42900 115.58800 1.000 114.38216 163 VAL C O 1
ATOM 10051 N N . SER C 3 164 ? 94.79700 135.52100 114.75100 1.000 113.57598 164 SER C N 1
ATOM 10052 C CA . SER C 3 164 ? 93.53500 135.91900 115.35500 1.000 118.14965 164 SER C CA 1
ATOM 10053 C C . SER C 3 164 ? 92.42800 135.88800 114.31300 1.000 122.37306 164 SER C C 1
ATOM 10054 O O . SER C 3 164 ? 92.58100 136.42300 113.21200 1.000 123.86591 164 SER C O 1
ATOM 10062 N N . ALA C 3 165 ? 91.30300 135.26800 114.67400 1.000 119.64662 165 ALA C N 1
ATOM 10063 C CA . ALA C 3 165 ? 90.17600 135.20000 113.75500 1.000 116.08051 165 ALA C CA 1
ATOM 10064 C C . ALA C 3 165 ? 89.71500 136.58800 113.33600 1.000 119.90093 165 ALA C C 1
ATOM 10065 O O . ALA C 3 165 ? 89.12900 136.74800 112.26000 1.000 123.68063 165 ALA C O 1
ATOM 10072 N N . GLU C 3 166 ? 89.97000 137.60100 114.16600 1.000 124.52407 166 GLU C N 1
ATOM 10073 C CA . GLU C 3 166 ? 89.61700 138.96400 113.79000 1.000 121.92200 166 GLU C CA 1
ATOM 10074 C C . GLU C 3 166 ? 90.23700 139.34300 112.45700 1.000 126.57015 166 GLU C C 1
ATOM 10075 O O . GLU C 3 166 ? 89.63400 140.09000 111.67800 1.000 130.70309 166 GLU C O 1
ATOM 10087 N N . GLU C 3 167 ? 91.44000 138.84600 112.17900 1.000 129.05385 167 GLU C N 1
ATOM 10088 C CA . GLU C 3 167 ? 92.10000 139.15900 110.92100 1.000 125.98402 167 GLU C CA 1
ATOM 10089 C C . GLU C 3 167 ? 91.47500 138.41800 109.75100 1.000 124.18355 167 GLU C C 1
ATOM 10090 O O . GLU C 3 167 ? 91.44500 138.94500 108.63500 1.000 127.34584 167 GLU C O 1
ATOM 10102 N N . LEU C 3 168 ? 90.97200 137.20800 109.98100 1.000 102.67769 168 LEU C N 1
ATOM 10103 C CA . LEU C 3 168 ? 90.47800 136.37200 108.89700 1.000 105.72134 168 LEU C CA 1
ATOM 10104 C C . LEU C 3 168 ? 89.03100 136.65600 108.52500 1.000 111.54191 168 LEU C C 1
ATOM 10105 O O . LEU C 3 168 ? 88.56600 136.15700 107.49500 1.000 114.59879 168 LEU C O 1
ATOM 10121 N N . ARG C 3 169 ? 88.30800 137.43100 109.32700 1.000 106.53430 169 ARG C N 1
ATOM 10122 C CA . ARG C 3 169 ? 86.94100 137.78200 108.97300 1.000 100.56871 169 ARG C CA 1
ATOM 10123 C C . ARG C 3 169 ? 86.92900 138.64400 107.72000 1.000 106.16311 169 ARG C C 1
ATOM 10124 O O . ARG C 3 169 ? 87.83200 139.45300 107.49300 1.000 111.05312 169 ARG C O 1
ATOM 10145 N N . ILE C 3 170 ? 85.89900 138.46400 106.90000 1.000 107.23953 170 ILE C N 1
ATOM 10146 C CA . ILE C 3 170 ? 85.64800 139.30600 105.73600 1.000 103.09772 170 ILE C CA 1
ATOM 10147 C C . ILE C 3 170 ? 84.26500 139.91200 105.90200 1.000 108.28560 170 ILE C C 1
ATOM 10148 O O . ILE C 3 170 ? 83.26700 139.18500 105.95800 1.000 116.27592 170 ILE C O 1
ATOM 10164 N N . TRP C 3 171 ? 84.20500 141.23700 105.95800 1.000 107.61484 171 TRP C N 1
ATOM 10165 C CA . TRP C 3 171 ? 83.00300 141.96200 106.33000 1.000 110.22734 171 TRP C CA 1
ATOM 10166 C C . TRP C 3 171 ? 82.32600 142.56000 105.10700 1.000 112.92046 171 TRP C C 1
ATOM 10167 O O . TRP C 3 171 ? 82.96100 142.80200 104.07900 1.000 119.89191 171 TRP C O 1
ATOM 10188 N N . TYR C 3 172 ? 81.02000 142.79800 105.23300 1.000 119.01871 172 TYR C N 1
ATOM 10189 C CA . TYR C 3 172 ? 80.30100 143.53900 104.20500 1.000 121.19154 172 TYR C CA 1
ATOM 10190 C C . TYR C 3 172 ? 80.27600 145.02600 104.53100 1.000 123.77770 172 TYR C C 1
ATOM 10191 O O . TYR C 3 172 ? 80.68200 145.85500 103.70900 1.000 124.40198 172 TYR C O 1
ATOM 10209 N N . ARG C 3 173 ? 79.80500 145.37800 105.72300 1.000 121.31163 173 ARG C N 1
ATOM 10210 C CA . ARG C 3 173 ? 79.76100 146.76700 106.15900 1.000 122.40136 173 ARG C CA 1
ATOM 10211 C C . ARG C 3 173 ? 79.08000 147.64200 105.11500 1.000 124.23788 173 ARG C C 1
ATOM 10212 O O . ARG C 3 173 ? 79.74000 148.47400 104.48000 1.000 120.13628 173 ARG C O 1
ATOM 10233 N N . PRO C 3 174 ? 77.77700 147.49200 104.90700 1.000 132.70434 174 PRO C N 1
ATOM 10234 C CA . PRO C 3 174 ? 77.07800 148.35800 103.95400 1.000 129.29532 174 PRO C CA 1
ATOM 10235 C C . PRO C 3 174 ? 77.03400 149.79200 104.45600 1.000 133.33988 174 PRO C C 1
ATOM 10236 O O . PRO C 3 174 ? 77.45000 150.10700 105.57300 1.000 132.19196 174 PRO C O 1
ATOM 10247 N N . VAL C 3 175 ? 76.52100 150.67300 103.60400 1.000 138.77006 175 VAL C N 1
ATOM 10248 C CA . VAL C 3 175 ? 76.40200 152.08500 103.95100 1.000 139.99360 175 VAL C CA 1
ATOM 10249 C C . VAL C 3 175 ? 75.04300 152.62500 103.52600 1.000 133.34060 175 VAL C C 1
ATOM 10250 O O . VAL C 3 175 ? 74.53700 153.58400 104.11000 1.000 130.73641 175 VAL C O 1
ATOM 10263 N N . GLN C 3 200 ? 74.06600 147.08500 110.11500 1.000 123.82108 200 GLN C N 1
ATOM 10264 C CA . GLN C 3 200 ? 73.73800 145.93800 109.27700 1.000 125.46422 200 GLN C CA 1
ATOM 10265 C C . GLN C 3 200 ? 75.00300 145.21800 108.81600 1.000 126.73826 200 GLN C C 1
ATOM 10266 O O . GLN C 3 200 ? 74.98100 144.48500 107.83000 1.000 123.10158 200 GLN C O 1
ATOM 10280 N N . ASP C 3 201 ? 76.10600 145.43700 109.52800 1.000 133.41529 201 ASP C N 1
ATOM 10281 C CA . ASP C 3 201 ? 77.35800 144.77700 109.18200 1.000 132.34442 201 ASP C CA 1
ATOM 10282 C C . ASP C 3 201 ? 77.23100 143.26900 109.35100 1.000 130.72255 201 ASP C C 1
ATOM 10283 O O . ASP C 3 201 ? 76.54900 142.78300 110.25500 1.000 132.25420 201 ASP C O 1
ATOM 10292 N N . ARG C 3 202 ? 77.90000 142.52800 108.47200 1.000 119.85996 202 ARG C N 1
ATOM 10293 C CA . ARG C 3 202 ? 77.90700 141.07600 108.52200 1.000 118.37318 202 ARG C CA 1
ATOM 10294 C C . ARG C 3 202 ? 79.29400 140.56700 108.18000 1.000 121.43092 202 ARG C C 1
ATOM 10295 O O . ARG C 3 202 ? 80.03600 141.20500 107.43200 1.000 127.86936 202 ARG C O 1
ATOM 10316 N N . VAL C 3 203 ? 79.63700 139.40600 108.73500 1.000 111.93955 203 VAL C N 1
ATOM 10317 C CA . VAL C 3 203 ? 80.77700 138.65400 108.23200 1.000 114.55127 203 VAL C CA 1
ATOM 10318 C C . VAL C 3 203 ? 80.29800 137.76000 107.10100 1.000 113.92039 203 VAL C C 1
ATOM 10319 O O . VAL C 3 203 ? 79.43400 136.89900 107.29800 1.000 120.62901 203 VAL C O 1
ATOM 10332 N N . VAL C 3 204 ? 80.86000 137.95600 105.91200 1.000 114.76439 204 VAL C N 1
ATOM 10333 C CA . VAL C 3 204 ? 80.39500 137.23500 104.73300 1.000 116.85071 204 VAL C CA 1
ATOM 10334 C C . VAL C 3 204 ? 81.24900 136.01600 104.41800 1.000 117.85011 204 VAL C C 1
ATOM 10335 O O . VAL C 3 204 ? 80.77700 135.11100 103.71300 1.000 120.28529 204 VAL C O 1
ATOM 10348 N N . ALA C 3 205 ? 82.47900 135.95900 104.90800 1.000 106.36966 205 ALA C N 1
ATOM 10349 C CA . ALA C 3 205 ? 83.33600 134.81500 104.65700 1.000 103.02404 205 ALA C CA 1
ATOM 10350 C C . ALA C 3 205 ? 84.54600 134.92400 105.56700 1.000 106.71391 205 ALA C C 1
ATOM 10351 O O . ALA C 3 205 ? 84.78700 135.95800 106.19300 1.000 110.52387 205 ALA C O 1
ATOM 10358 N N . TYR C 3 206 ? 85.30200 133.83700 105.63600 1.000 104.49066 206 TYR C N 1
ATOM 10359 C CA . TYR C 3 206 ? 86.52400 133.77700 106.41700 1.000 104.72442 206 TYR C CA 1
ATOM 10360 C C . TYR C 3 206 ? 87.68000 133.35700 105.52700 1.000 107.09364 206 TYR C C 1
ATOM 10361 O O . TYR C 3 206 ? 87.53700 132.48500 104.66800 1.000 113.43731 206 TYR C O 1
ATOM 10379 N N . TRP C 3 207 ? 88.82900 133.98400 105.74100 1.000 101.77657 207 TRP C N 1
ATOM 10380 C CA . TRP C 3 207 ? 90.04400 133.51900 105.09600 1.000 104.79221 207 TRP C CA 1
ATOM 10381 C C . TRP C 3 207 ? 90.48400 132.21000 105.73000 1.000 109.78245 207 TRP C C 1
ATOM 10382 O O . TRP C 3 207 ? 90.59500 132.10900 106.95300 1.000 119.06000 207 TRP C O 1
ATOM 10403 N N . VAL C 3 208 ? 90.74800 131.21100 104.89800 1.000 98.13810 208 VAL C N 1
ATOM 10404 C CA . VAL C 3 208 ? 91.21000 129.90700 105.34900 1.000 89.93645 208 VAL C CA 1
ATOM 10405 C C . VAL C 3 208 ? 92.65900 129.76500 104.91300 1.000 98.11353 208 VAL C C 1
ATOM 10406 O O . VAL C 3 208 ? 92.95600 129.79100 103.71400 1.000 111.16094 208 VAL C O 1
ATOM 10419 N N . LEU C 3 209 ? 93.55700 129.61100 105.87800 1.000 101.72585 209 LEU C N 1
ATOM 10420 C CA . LEU C 3 209 ? 94.99100 129.56400 105.61000 1.000 102.69041 209 LEU C CA 1
ATOM 10421 C C . LEU C 3 209 ? 95.40900 128.10700 105.49400 1.000 106.66229 209 LEU C C 1
ATOM 10422 O O . LEU C 3 209 ? 95.54400 127.40600 106.49900 1.000 114.90029 209 LEU C O 1
ATOM 10438 N N . TYR C 3 210 ? 95.62600 127.65400 104.26600 1.000 93.27479 210 TYR C N 1
ATOM 10439 C CA . TYR C 3 210 ? 96.12500 126.30500 104.03000 1.000 87.86899 210 TYR C CA 1
ATOM 10440 C C . TYR C 3 210 ? 97.63700 126.34000 104.17400 1.000 98.50331 210 TYR C C 1
ATOM 10441 O O . TYR C 3 210 ? 98.35900 126.64500 103.22500 1.000 111.64135 210 TYR C O 1
ATOM 10459 N N . ILE C 3 211 ? 98.12200 126.01300 105.36700 1.000 99.64788 211 ILE C N 1
ATOM 10460 C CA . ILE C 3 211 ? 99.53700 126.13600 105.68600 1.000 99.92628 211 ILE C CA 1
ATOM 10461 C C . ILE C 3 211 ? 100.23700 124.83000 105.34600 1.000 102.79176 211 ILE C C 1
ATOM 10462 O O . ILE C 3 211 ? 100.37600 123.94900 106.19800 1.000 114.29451 211 ILE C O 1
ATOM 10478 N N . ASP C 3 212 ? 100.69800 124.70300 104.10800 1.000 100.48221 212 ASP C N 1
ATOM 10479 C CA . ASP C 3 212 ? 101.30600 123.46800 103.63700 1.000 103.19106 212 ASP C CA 1
ATOM 10480 C C . ASP C 3 212 ? 102.81600 123.52000 103.81700 1.000 101.95088 212 ASP C C 1
ATOM 10481 O O . ASP C 3 212 ? 103.45600 124.51000 103.45500 1.000 111.43364 212 ASP C O 1
ATOM 10490 N N . LEU C 3 213 ? 103.37800 122.44900 104.36900 1.000 96.68172 213 LEU C N 1
ATOM 10491 C CA . LEU C 3 213 ? 104.81400 122.30900 104.55400 1.000 95.62637 213 LEU C CA 1
ATOM 10492 C C . LEU C 3 213 ? 105.30900 121.09800 103.78300 1.000 102.76800 213 LEU C C 1
ATOM 10493 O O . LEU C 3 213 ? 104.61800 120.08000 103.70100 1.000 110.53268 213 LEU C O 1
ATOM 10509 N N . VAL C 3 214 ? 106.51000 121.21200 103.22400 1.000 96.85149 214 VAL C N 1
ATOM 10510 C CA . VAL C 3 214 ? 107.14000 120.11600 102.50100 1.000 94.86290 214 VAL C CA 1
ATOM 10511 C C . VAL C 3 214 ? 108.58300 120.02800 102.96000 1.000 95.19886 214 VAL C C 1
ATOM 10512 O O . VAL C 3 214 ? 109.33200 121.00300 102.84900 1.000 105.04861 214 VAL C O 1
ATOM 10525 N N . PHE C 3 215 ? 108.97900 118.86600 103.46200 1.000 89.33150 215 PHE C N 1
ATOM 10526 C CA . PHE C 3 215 ? 110.35800 118.64700 103.88000 1.000 93.82513 215 PHE C CA 1
ATOM 10527 C C . PHE C 3 215 ? 111.16300 118.24500 102.65700 1.000 95.23163 215 PHE C C 1
ATOM 10528 O O . PHE C 3 215 ? 111.26400 117.06300 102.32500 1.000 96.64413 215 PHE C O 1
ATOM 10545 N N . LEU C 3 216 ? 111.75000 119.23200 101.98400 1.000 99.13456 216 LEU C N 1
ATOM 10546 C CA . LEU C 3 216 ? 112.59900 118.92000 100.84300 1.000 101.74611 216 LEU C CA 1
ATOM 10547 C C . LEU C 3 216 ? 113.76900 118.04600 101.27100 1.000 107.70363 216 LEU C C 1
ATOM 10548 O O . LEU C 3 216 ? 114.13600 117.10000 100.56700 1.000 109.52895 216 LEU C O 1
ATOM 10564 N N . SER C 3 217 ? 114.36200 118.34700 102.42100 1.000 113.75801 217 SER C N 1
ATOM 10565 C CA . SER C 3 217 ? 115.39600 117.52400 103.02600 1.000 109.20097 217 SER C CA 1
ATOM 10566 C C . SER C 3 217 ? 115.06400 117.34000 104.49400 1.000 112.17153 217 SER C C 1
ATOM 10567 O O . SER C 3 217 ? 114.67900 118.29500 105.17300 1.000 120.32844 217 SER C O 1
ATOM 10575 N N . PHE C 3 218 ? 115.22200 116.11600 104.98300 1.000 108.88634 218 PHE C N 1
ATOM 10576 C CA . PHE C 3 218 ? 114.96000 115.78400 106.37600 1.000 107.03212 218 PHE C CA 1
ATOM 10577 C C . PHE C 3 218 ? 116.23500 115.22400 106.98000 1.000 111.03654 218 PHE C C 1
ATOM 10578 O O . PHE C 3 218 ? 116.69600 114.15300 106.57500 1.000 116.07526 218 PHE C O 1
ATOM 10595 N N . ASP C 3 219 ? 116.80500 115.94700 107.93600 1.000 126.13471 219 ASP C N 1
ATOM 10596 C CA . ASP C 3 219 ? 118.00500 115.52100 108.64200 1.000 127.77242 219 ASP C CA 1
ATOM 10597 C C . ASP C 3 219 ? 117.77000 115.54200 110.14300 1.000 130.11829 219 ASP C C 1
ATOM 10598 O O . ASP C 3 219 ? 118.64800 115.90400 110.92700 1.000 135.04478 219 ASP C O 1
ATOM 10607 N N . GLY C 3 220 ? 116.57300 115.15400 110.56200 1.000 123.69169 220 GLY C N 1
ATOM 10608 C CA . GLY C 3 220 ? 116.23600 115.09500 111.96600 1.000 122.31379 220 GLY C CA 1
ATOM 10609 C C . GLY C 3 220 ? 115.67700 116.40500 112.48700 1.000 124.13201 220 GLY C C 1
ATOM 10610 O O . GLY C 3 220 ? 115.69000 117.44300 111.82600 1.000 120.05507 220 GLY C O 1
ATOM 10614 N N . ASN C 3 221 ? 115.18000 116.34300 113.71800 1.000 126.03537 221 ASN C N 1
ATOM 10615 C CA . ASN C 3 221 ? 114.59900 117.49200 114.40000 1.000 119.98869 221 ASN C CA 1
ATOM 10616 C C . ASN C 3 221 ? 113.58500 118.20700 113.50400 1.000 119.78168 221 ASN C C 1
ATOM 10617 O O . ASN C 3 221 ? 113.73300 119.39800 113.21600 1.000 115.97431 221 ASN C O 1
ATOM 10628 N N . PRO C 3 222 ? 112.54400 117.50800 113.05300 1.000 108.72562 222 PRO C N 1
ATOM 10629 C CA . PRO C 3 222 ? 111.63200 118.13100 112.08500 1.000 109.69423 222 PRO C CA 1
ATOM 10630 C C . PRO C 3 222 ? 110.79300 119.24600 112.67000 1.000 110.94514 222 PRO C C 1
ATOM 10631 O O . PRO C 3 222 ? 110.56000 120.25300 111.99200 1.000 118.57081 222 PRO C O 1
ATOM 10642 N N . PHE C 3 223 ? 110.31600 119.09800 113.90400 1.000 94.33610 223 PHE C N 1
ATOM 10643 C CA . PHE C 3 223 ? 109.35400 120.06300 114.42100 1.000 95.74387 223 PHE C CA 1
ATOM 10644 C C . PHE C 3 223 ? 109.95600 121.45800 114.51100 1.000 101.47340 223 PHE C C 1
ATOM 10645 O O . PHE C 3 223 ? 109.32200 122.43700 114.10500 1.000 110.24735 223 PHE C O 1
ATOM 10662 N N . ASP C 3 224 ? 111.17800 121.57100 115.03500 1.000 119.99810 224 ASP C N 1
ATOM 10663 C CA . ASP C 3 224 ? 111.79400 122.88600 115.16500 1.000 120.11359 224 ASP C CA 1
ATOM 10664 C C . ASP C 3 224 ? 111.83000 123.60100 113.82700 1.000 118.82730 224 ASP C C 1
ATOM 10665 O O . ASP C 3 224 ? 111.39300 124.75100 113.71500 1.000 121.19746 224 ASP C O 1
ATOM 10674 N N . VAL C 3 225 ? 112.34200 122.93300 112.79600 1.000 104.65739 225 VAL C N 1
ATOM 10675 C CA . VAL C 3 225 ? 112.36100 123.54300 111.47600 1.000 102.82017 225 VAL C CA 1
ATOM 10676 C C . VAL C 3 225 ? 110.94000 123.78700 110.99500 1.000 105.96768 225 VAL C C 1
ATOM 10677 O O . VAL C 3 225 ? 110.61300 124.87200 110.50200 1.000 109.76856 225 VAL C O 1
ATOM 10690 N N . ALA C 3 226 ? 110.06800 122.79100 111.14500 1.000 102.28695 226 ALA C N 1
ATOM 10691 C CA . ALA C 3 226 ? 108.71300 122.91600 110.62600 1.000 97.41448 226 ALA C CA 1
ATOM 10692 C C . ALA C 3 226 ? 107.97800 124.06600 111.29500 1.000 103.23192 226 ALA C C 1
ATOM 10693 O O . ALA C 3 226 ? 107.32600 124.87400 110.62600 1.000 109.49450 226 ALA C O 1
ATOM 10700 N N . TRP C 3 227 ? 108.07000 124.16000 112.62000 1.000 107.72778 227 TRP C N 1
ATOM 10701 C CA . TRP C 3 227 ? 107.39700 125.25300 113.30800 1.000 101.58973 227 TRP C CA 1
ATOM 10702 C C . TRP C 3 227 ? 107.97300 126.59600 112.88900 1.000 100.62371 227 TRP C C 1
ATOM 10703 O O . TRP C 3 227 ? 107.22800 127.55200 112.65300 1.000 108.13459 227 TRP C O 1
ATOM 10724 N N . ALA C 3 228 ? 109.29800 126.68600 112.78200 1.000 93.29310 228 ALA C N 1
ATOM 10725 C CA . ALA C 3 228 ? 109.90800 127.93600 112.35300 1.000 89.58936 228 ALA C CA 1
ATOM 10726 C C . ALA C 3 228 ? 109.39500 128.34200 110.98100 1.000 92.89655 228 ALA C C 1
ATOM 10727 O O . ALA C 3 228 ? 109.09200 129.51600 110.74500 1.000 105.05419 228 ALA C O 1
ATOM 10734 N N . ALA C 3 229 ? 109.28300 127.38300 110.06400 1.000 97.53141 229 ALA C N 1
ATOM 10735 C CA . ALA C 3 229 ? 108.74900 127.69400 108.74400 1.000 101.69144 229 ALA C CA 1
ATOM 10736 C C . ALA C 3 229 ? 107.31900 128.20500 108.83900 1.000 103.58902 229 ALA C C 1
ATOM 10737 O O . ALA C 3 229 ? 106.95000 129.16500 108.15400 1.000 109.96947 229 ALA C O 1
ATOM 10744 N N . VAL C 3 230 ? 106.49500 127.57600 109.67700 1.000 94.66525 230 VAL C N 1
ATOM 10745 C CA . VAL C 3 230 ? 105.10800 128.01200 109.81500 1.000 90.78001 230 VAL C CA 1
ATOM 10746 C C . VAL C 3 230 ? 105.05300 129.44500 110.31800 1.000 100.34086 230 VAL C C 1
ATOM 10747 O O . VAL C 3 230 ? 104.32900 130.28700 109.77500 1.000 108.16932 230 VAL C O 1
ATOM 10760 N N . VAL C 3 231 ? 105.80800 129.74200 111.37400 1.000 104.91246 231 VAL C N 1
ATOM 10761 C CA . VAL C 3 231 ? 105.82000 131.09900 111.90400 1.000 98.34457 231 VAL C CA 1
ATOM 10762 C C . VAL C 3 231 ? 106.39100 132.06000 110.87700 1.000 104.39849 231 VAL C C 1
ATOM 10763 O O . VAL C 3 231 ? 105.82800 133.13200 110.62800 1.000 112.60542 231 VAL C O 1
ATOM 10776 N N . ALA C 3 232 ? 107.51300 131.69400 110.25800 1.000 99.71985 232 ALA C N 1
ATOM 10777 C CA . ALA C 3 232 ? 108.12100 132.57200 109.26900 1.000 94.70946 232 ALA C CA 1
ATOM 10778 C C . ALA C 3 232 ? 107.16100 132.83400 108.11800 1.000 100.84752 232 ALA C C 1
ATOM 10779 O O . ALA C 3 232 ? 106.97000 133.98200 107.70300 1.000 105.72064 232 ALA C O 1
ATOM 10786 N N . ALA C 3 233 ? 106.53700 131.77800 107.59500 1.000 107.90622 233 ALA C N 1
ATOM 10787 C CA . ALA C 3 233 ? 105.60300 131.95400 106.49500 1.000 111.49871 233 ALA C CA 1
ATOM 10788 C C . ALA C 3 233 ? 104.41300 132.80800 106.89900 1.000 112.13354 233 ALA C C 1
ATOM 10789 O O . ALA C 3 233 ? 104.01300 133.70500 106.14900 1.000 122.09166 233 ALA C O 1
ATOM 10796 N N . LEU C 3 234 ? 103.83700 132.55400 108.07200 1.000 99.74776 234 LEU C N 1
ATOM 10797 C CA . LEU C 3 234 ? 102.67700 133.32800 108.49300 1.000 100.87391 234 LEU C CA 1
ATOM 10798 C C . LEU C 3 234 ? 103.02800 134.79900 108.64500 1.000 102.23612 234 LEU C C 1
ATOM 10799 O O . LEU C 3 234 ? 102.26800 135.67200 108.21200 1.000 104.74086 234 LEU C O 1
ATOM 10815 N N . ARG C 3 235 ? 104.17700 135.09800 109.24900 1.000 103.62417 235 ARG C N 1
ATOM 10816 C CA . ARG C 3 235 ? 104.61700 136.48500 109.32600 1.000 101.84306 235 ARG C CA 1
ATOM 10817 C C . ARG C 3 235 ? 104.70600 137.10100 107.93800 1.000 102.06948 235 ARG C C 1
ATOM 10818 O O . ARG C 3 235 ? 104.37600 138.27700 107.74800 1.000 108.26345 235 ARG C O 1
ATOM 10839 N N . ASP C 3 236 ? 105.15000 136.31800 106.95500 1.000 113.41775 236 ASP C N 1
ATOM 10840 C CA . ASP C 3 236 ? 105.27500 136.83100 105.59600 1.000 118.58812 236 ASP C CA 1
ATOM 10841 C C . ASP C 3 236 ? 103.92900 136.92400 104.89100 1.000 121.03507 236 ASP C C 1
ATOM 10842 O O . ASP C 3 236 ? 103.79700 137.67000 103.91600 1.000 124.67751 236 ASP C O 1
ATOM 10851 N N . THR C 3 237 ? 102.92700 136.18600 105.35800 1.000 116.36311 237 THR C N 1
ATOM 10852 C CA . THR C 3 237 ? 101.66100 136.10100 104.64100 1.000 114.72847 237 THR C CA 1
ATOM 10853 C C . THR C 3 237 ? 101.08900 137.48600 104.39300 1.000 114.47115 237 THR C C 1
ATOM 10854 O O . THR C 3 237 ? 101.00400 138.30800 105.30800 1.000 114.49207 237 THR C O 1
ATOM 10865 N N . LYS C 3 238 ? 100.70700 137.74000 103.14500 1.000 115.05903 238 LYS C N 1
ATOM 10866 C CA . LYS C 3 238 ? 100.06000 138.98100 102.73100 1.000 113.65742 238 LYS C CA 1
ATOM 10867 C C . LYS C 3 238 ? 98.81900 138.59600 101.93600 1.000 113.55905 238 LYS C C 1
ATOM 10868 O O . LYS C 3 238 ? 98.88400 138.40500 100.72100 1.000 112.72539 238 LYS C O 1
ATOM 10887 N N . LEU C 3 239 ? 97.68800 138.47800 102.62200 1.000 115.79910 239 LEU C N 1
ATOM 10888 C CA . LEU C 3 239 ? 96.45100 138.14700 101.94100 1.000 112.66621 239 LEU C CA 1
ATOM 10889 C C . LEU C 3 239 ? 95.97000 139.33900 101.11800 1.000 117.39166 239 LEU C C 1
ATOM 10890 O O . LEU C 3 239 ? 96.18400 140.49200 101.50000 1.000 129.51050 239 LEU C O 1
ATOM 10906 N N . PRO C 3 240 ? 95.30900 139.09500 99.98900 1.000 103.42823 240 PRO C N 1
ATOM 10907 C CA . PRO C 3 240 ? 94.72800 140.20900 99.23900 1.000 110.74583 240 PRO C CA 1
ATOM 10908 C C . PRO C 3 240 ? 93.55000 140.80300 99.98800 1.000 111.66660 240 PRO C C 1
ATOM 10909 O O . PRO C 3 240 ? 92.75100 140.08400 100.58800 1.000 112.64612 240 PRO C O 1
ATOM 10920 N N . VAL C 3 241 ? 93.44300 142.13100 99.95200 1.000 120.41410 241 VAL C N 1
ATOM 10921 C CA . VAL C 3 241 ? 92.29400 142.77900 100.56700 1.000 115.03173 241 VAL C CA 1
ATOM 10922 C C . VAL C 3 241 ? 91.04000 142.34000 99.83400 1.000 119.51567 241 VAL C C 1
ATOM 10923 O O . VAL C 3 241 ? 90.91500 142.52400 98.61800 1.000 127.05957 241 VAL C O 1
ATOM 10936 N N . ALA C 3 242 ? 90.09900 141.76700 100.57400 1.000 117.80663 242 ALA C N 1
ATOM 10937 C CA . ALA C 3 242 ? 88.88500 141.21300 100.00000 1.000 116.87077 242 ALA C CA 1
ATOM 10938 C C . ALA C 3 242 ? 87.67700 141.93600 100.56600 1.000 118.43388 242 ALA C C 1
ATOM 10939 O O . ALA C 3 242 ? 87.71200 142.46300 101.68000 1.000 120.50122 242 ALA C O 1
ATOM 10946 N N . ARG C 3 243 ? 86.60500 141.95500 99.77900 1.000 123.97560 243 ARG C N 1
ATOM 10947 C CA . ARG C 3 243 ? 85.40500 142.69100 100.13700 1.000 121.28041 243 ARG C CA 1
ATOM 10948 C C . ARG C 3 243 ? 84.20200 141.96700 99.55800 1.000 119.90000 243 ARG C C 1
ATOM 10949 O O . ARG C 3 243 ? 84.32500 141.15900 98.63500 1.000 122.92207 243 ARG C O 1
ATOM 10970 N N . TRP C 3 244 ? 83.03200 142.26400 100.11300 1.000 116.19671 244 TRP C N 1
ATOM 10971 C CA . TRP C 3 244 ? 81.80100 141.67500 99.60600 1.000 115.82572 244 TRP C CA 1
ATOM 10972 C C . TRP C 3 244 ? 81.26000 142.50100 98.45000 1.000 121.34272 244 TRP C C 1
ATOM 10973 O O . TRP C 3 244 ? 81.06900 143.71500 98.57500 1.000 122.62896 244 TRP C O 1
ATOM 10994 N N . ASP C 3 245 ? 81.00000 141.83900 97.32700 1.000 138.56845 245 ASP C N 1
ATOM 10995 C CA . ASP C 3 245 ? 80.39900 142.50000 96.18100 1.000 139.99956 245 ASP C CA 1
ATOM 10996 C C . ASP C 3 245 ? 78.91700 142.16900 96.17000 1.000 145.44066 245 ASP C C 1
ATOM 10997 O O . ASP C 3 245 ? 78.54200 141.08600 95.69800 1.000 148.50291 245 ASP C O 1
ATOM 11006 N N . PRO C 3 246 ? 78.03700 143.04800 96.65600 1.000 149.11970 246 PRO C N 1
ATOM 11007 C CA . PRO C 3 246 ? 76.60800 142.71200 96.67300 1.000 146.37094 246 PRO C CA 1
ATOM 11008 C C . PRO C 3 246 ? 76.01400 142.51600 95.29300 1.000 148.45610 246 PRO C C 1
ATOM 11009 O O . PRO C 3 246 ? 75.03900 141.76500 95.16000 1.000 147.65663 246 PRO C O 1
ATOM 11020 N N . ASP C 3 247 ? 76.57500 143.14600 94.26100 1.000 162.24416 247 ASP C N 1
ATOM 11021 C CA . ASP C 3 247 ? 76.07000 142.97100 92.90600 1.000 160.15832 247 ASP C CA 1
ATOM 11022 C C . ASP C 3 247 ? 76.41900 141.60200 92.34300 1.000 158.90860 247 ASP C C 1
ATOM 11023 O O . ASP C 3 247 ? 75.55600 140.93200 91.76900 1.000 160.70535 247 ASP C O 1
ATOM 11032 N N . ARG C 3 248 ? 77.66800 141.17000 92.50500 1.000 144.22442 248 ARG C N 1
ATOM 11033 C CA . ARG C 3 248 ? 78.03800 139.80900 92.14900 1.000 143.32532 248 ARG C CA 1
ATOM 11034 C C . ARG C 3 248 ? 77.71500 138.82300 93.26100 1.000 143.22120 248 ARG C C 1
ATOM 11035 O O . ARG C 3 248 ? 77.81400 137.61100 93.04500 1.000 141.42707 248 ARG C O 1
ATOM 11056 N N . GLU C 3 249 ? 77.33100 139.31700 94.43700 1.000 146.69458 249 GLU C N 1
ATOM 11057 C CA . GLU C 3 249 ? 77.00300 138.47100 95.58000 1.000 146.77711 249 GLU C CA 1
ATOM 11058 C C . GLU C 3 249 ? 78.10600 137.44600 95.83000 1.000 146.20857 249 GLU C C 1
ATOM 11059 O O . GLU C 3 249 ? 77.86000 136.24700 95.97200 1.000 143.26660 249 GLU C O 1
ATOM 11071 N N . MET C 3 250 ? 79.34200 137.93200 95.88000 1.000 138.13049 250 MET C N 1
ATOM 11072 C CA . MET C 3 250 ? 80.48200 137.07400 96.15500 1.000 133.22881 250 MET C CA 1
ATOM 11073 C C . MET C 3 250 ? 81.61400 137.92800 96.69900 1.000 134.34301 250 MET C C 1
ATOM 11074 O O . MET C 3 250 ? 81.64300 139.14700 96.51600 1.000 134.72637 250 MET C O 1
ATOM 11088 N N . VAL C 3 251 ? 82.55200 137.27000 97.37700 1.000 117.59489 251 VAL C N 1
ATOM 11089 C CA . VAL C 3 251 ? 83.72900 137.96200 97.87900 1.000 115.32083 251 VAL C CA 1
ATOM 11090 C C . VAL C 3 251 ? 84.74000 138.12200 96.75500 1.000 117.54546 251 VAL C C 1
ATOM 11091 O O . VAL C 3 251 ? 85.10000 137.15200 96.07600 1.000 117.96433 251 VAL C O 1
ATOM 11104 N N . VAL C 3 252 ? 85.21900 139.34900 96.56800 1.000 126.43100 252 VAL C N 1
ATOM 11105 C CA . VAL C 3 252 ? 86.18900 139.66500 95.53000 1.000 122.67897 252 VAL C CA 1
ATOM 11106 C C . VAL C 3 252 ? 87.39900 140.30600 96.18600 1.000 123.31597 252 VAL C C 1
ATOM 11107 O O . VAL C 3 252 ? 87.30100 140.91100 97.25800 1.000 124.80162 252 VAL C O 1
ATOM 11120 N N . CYS C 3 253 ? 88.54600 140.18200 95.52800 1.000 132.12526 253 CYS C N 1
ATOM 11121 C CA . CYS C 3 253 ? 89.82400 140.58400 96.09400 1.000 133.78029 253 CYS C CA 1
ATOM 11122 C C . CYS C 3 253 ? 90.52100 141.58600 95.18600 1.000 134.18250 253 CYS C C 1
ATOM 11123 O O . CYS C 3 253 ? 90.46100 141.47600 93.95900 1.000 133.52203 253 CYS C O 1
ATOM 11131 N N . SER C 3 254 ? 91.18500 142.56100 95.80000 1.000 130.98835 254 SER C N 1
ATOM 11132 C CA . SER C 3 254 ? 91.95700 143.53000 95.03800 1.000 130.58019 254 SER C CA 1
ATOM 11133 C C . SER C 3 254 ? 93.14700 142.85400 94.37500 1.000 130.37743 254 SER C C 1
ATOM 11134 O O . SER C 3 254 ? 93.77100 141.95600 94.94600 1.000 129.75741 254 SER C O 1
ATOM 11142 N N . LYS C 3 255 ? 93.50500 143.31200 93.18500 1.000 125.94366 255 LYS C N 1
ATOM 11143 C CA . LYS C 3 255 ? 94.62100 142.69400 92.43600 1.000 123.61005 255 LYS C CA 1
ATOM 11144 C C . LYS C 3 255 ? 95.94500 143.25900 92.94900 1.000 128.23522 255 LYS C C 1
ATOM 11145 O O . LYS C 3 255 ? 96.98200 142.69600 92.57100 1.000 126.00540 255 LYS C O 1
ATOM 11164 N N . THR C 3 256 ? 95.93100 144.30800 93.77900 1.000 134.16907 256 THR C N 1
ATOM 11165 C CA . THR C 3 256 ? 97.16200 144.93700 94.24000 1.000 131.40577 256 THR C CA 1
ATOM 11166 C C . THR C 3 256 ? 97.21500 145.12000 95.74700 1.000 133.07291 256 THR C C 1
ATOM 11167 O O . THR C 3 256 ? 98.27300 144.91800 96.34600 1.000 133.68766 256 THR C O 1
ATOM 11178 N N . GLU C 3 257 ? 96.10600 145.49400 96.37400 1.000 133.40558 257 GLU C N 1
ATOM 11179 C CA . GLU C 3 257 ? 96.11000 145.75400 97.80600 1.000 131.90172 257 GLU C CA 1
ATOM 11180 C C . GLU C 3 257 ? 96.15200 144.44500 98.58100 1.000 132.66121 257 GLU C C 1
ATOM 11181 O O . GLU C 3 257 ? 95.42100 143.50200 98.26800 1.000 132.06900 257 GLU C O 1
ATOM 11193 N N . THR C 3 258 ? 97.01100 144.39100 99.59600 1.000 124.96543 258 THR C N 1
ATOM 11194 C CA . THR C 3 258 ? 97.18000 143.20300 100.41700 1.000 125.20492 258 THR C CA 1
ATOM 11195 C C . THR C 3 258 ? 97.24500 143.59700 101.88200 1.000 122.51700 258 THR C C 1
ATOM 11196 O O . THR C 3 258 ? 97.83400 144.62200 102.23400 1.000 125.58683 258 THR C O 1
ATOM 11207 N N . MET C 3 259 ? 96.64400 142.77100 102.72800 1.000 119.47236 259 MET C N 1
ATOM 11208 C CA . MET C 3 259 ? 96.68700 142.95400 104.17000 1.000 118.01944 259 MET C CA 1
ATOM 11209 C C . MET C 3 259 ? 97.54900 141.86300 104.78600 1.000 123.27263 259 MET C C 1
ATOM 11210 O O . MET C 3 259 ? 97.41100 140.68400 104.45000 1.000 128.14812 259 MET C O 1
ATOM 11224 N N . LYS C 3 260 ? 98.44900 142.26500 105.67600 1.000 119.85888 260 LYS C N 1
ATOM 11225 C CA . LYS C 3 260 ? 99.37700 141.33800 106.30200 1.000 119.48036 260 LYS C CA 1
ATOM 11226 C C . LYS C 3 260 ? 98.80000 140.81600 107.61100 1.000 119.02428 260 LYS C C 1
ATOM 11227 O O . LYS C 3 260 ? 98.11200 141.53300 108.33900 1.000 120.30815 260 LYS C O 1
ATOM 11246 N N . LEU C 3 261 ? 99.08600 139.55000 107.90100 1.000 113.18654 261 LEU C N 1
ATOM 11247 C CA . LEU C 3 261 ? 98.59000 138.94500 109.12700 1.000 115.06339 261 LEU C CA 1
ATOM 11248 C C . LEU C 3 261 ? 99.24200 139.58800 110.34200 1.000 120.64858 261 LEU C C 1
ATOM 11249 O O . LEU C 3 261 ? 100.44500 139.86100 110.35300 1.000 118.91865 261 LEU C O 1
ATOM 11265 N N . THR C 3 262 ? 98.43700 139.81900 111.37300 1.000 129.40161 262 THR C N 1
ATOM 11266 C CA . THR C 3 262 ? 98.91600 140.38200 112.63300 1.000 127.51676 262 THR C CA 1
ATOM 11267 C C . THR C 3 262 ? 99.40600 139.28700 113.57200 1.000 127.17436 262 THR C C 1
ATOM 11268 O O . THR C 3 262 ? 98.86600 139.08300 114.65700 1.000 125.45827 262 THR C O 1
ATOM 11279 N N . ILE C 3 263 ? 100.43800 138.56200 113.14600 1.000 115.42957 263 ILE C N 1
ATOM 11280 C CA . ILE C 3 263 ? 100.99500 137.50100 113.97700 1.000 108.10836 263 ILE C CA 1
ATOM 11281 C C . ILE C 3 263 ? 101.45900 138.10100 115.29300 1.000 112.06355 263 ILE C C 1
ATOM 11282 O O . ILE C 3 263 ? 102.27300 139.03100 115.31500 1.000 113.40221 263 ILE C O 1
ATOM 11298 N N . LYS C 3 264 ? 100.95000 137.56800 116.39600 1.000 114.13295 264 LYS C N 1
ATOM 11299 C CA . LYS C 3 264 ? 101.29100 138.04900 117.72600 1.000 115.76530 264 LYS C CA 1
ATOM 11300 C C . LYS C 3 264 ? 102.24700 137.07400 118.39700 1.000 113.75140 264 LYS C C 1
ATOM 11301 O O . LYS C 3 264 ? 102.02600 135.86200 118.38200 1.000 106.57742 264 LYS C O 1
ATOM 11320 N N . GLY C 3 265 ? 103.30600 137.61300 118.98600 1.000 115.57332 265 GLY C N 1
ATOM 11321 C CA . GLY C 3 265 ? 104.33400 136.79400 119.59300 1.000 113.91145 265 GLY C CA 1
ATOM 11322 C C . GLY C 3 265 ? 105.20600 136.14000 118.53700 1.000 115.41837 265 GLY C C 1
ATOM 11323 O O . GLY C 3 265 ? 105.01100 136.29200 117.33400 1.000 117.51669 265 GLY C O 1
ATOM 11327 N N . LEU C 3 266 ? 106.19700 135.39800 119.01500 1.000 108.69960 266 LEU C N 1
ATOM 11328 C CA . LEU C 3 266 ? 107.12400 134.67200 118.14800 1.000 107.25498 266 LEU C CA 1
ATOM 11329 C C . LEU C 3 266 ? 107.53200 133.39100 118.85000 1.000 107.45725 266 LEU C C 1
ATOM 11330 O O . LEU C 3 266 ? 108.67600 133.24000 119.29400 1.000 115.16723 266 LEU C O 1
ATOM 11346 N N . PRO C 3 267 ? 106.61400 132.43400 118.97300 1.000 90.28928 267 PRO C N 1
ATOM 11347 C CA . PRO C 3 267 ? 106.96000 131.16600 119.62700 1.000 93.10603 267 PRO C CA 1
ATOM 11348 C C . PRO C 3 267 ? 107.96100 130.38900 118.78800 1.000 96.08624 267 PRO C C 1
ATOM 11349 O O . PRO C 3 267 ? 107.68300 130.03200 117.64400 1.000 98.80709 267 PRO C O 1
ATOM 11360 N N . ILE C 3 268 ? 109.12700 130.12600 119.36600 1.000 97.38313 268 ILE C N 1
ATOM 11361 C CA . ILE C 3 268 ? 110.20700 129.41500 118.69700 1.000 85.79881 268 ILE C CA 1
ATOM 11362 C C . ILE C 3 268 ? 110.36000 128.06000 119.36200 1.000 95.03742 268 ILE C C 1
ATOM 11363 O O . ILE C 3 268 ? 110.46600 127.97300 120.59000 1.000 108.35411 268 ILE C O 1
ATOM 11379 N N . ALA C 3 269 ? 110.37800 127.00700 118.55500 1.000 91.20940 269 ALA C N 1
ATOM 11380 C CA . ALA C 3 269 ? 110.45200 125.64700 119.06200 1.000 95.10801 269 ALA C CA 1
ATOM 11381 C C . ALA C 3 269 ? 111.90500 125.21700 119.18500 1.000 90.38046 269 ALA C C 1
ATOM 11382 O O . ALA C 3 269 ? 112.68100 125.34900 118.23400 1.000 100.99447 269 ALA C O 1
ATOM 11389 N N . CYS C 3 270 ? 112.26500 124.70400 120.35500 1.000 105.19985 270 CYS C N 1
ATOM 11390 C CA . CYS C 3 270 ? 113.58500 124.15100 120.60800 1.000 108.88796 270 CYS C CA 1
ATOM 11391 C C . CYS C 3 270 ? 113.43700 122.69100 121.00000 1.000 116.20252 270 CYS C C 1
ATOM 11392 O O . CYS C 3 270 ? 112.52200 122.33300 121.74700 1.000 124.44614 270 CYS C O 1
ATOM 11400 N N . SER C 3 271 ? 114.33900 121.85200 120.50000 1.000 117.27220 271 SER C N 1
ATOM 11401 C CA . SER C 3 271 ? 114.24800 120.42100 120.73100 1.000 116.62762 271 SER C CA 1
ATOM 11402 C C . SER C 3 271 ? 115.63000 119.86800 121.02300 1.000 113.83720 271 SER C C 1
ATOM 11403 O O . SER C 3 271 ? 116.64400 120.44900 120.63100 1.000 120.11760 271 SER C O 1
ATOM 11411 N N . ALA C 3 272 ? 115.65400 118.73900 121.72200 1.000 97.86538 272 ALA C N 1
ATOM 11412 C CA . ALA C 3 272 ? 116.89800 118.07300 122.05700 1.000 98.96501 272 ALA C CA 1
ATOM 11413 C C . ALA C 3 272 ? 116.60600 116.60900 122.33100 1.000 102.84227 272 ALA C C 1
ATOM 11414 O O . ALA C 3 272 ? 115.46000 116.21700 122.56100 1.000 117.03818 272 ALA C O 1
ATOM 11421 N N . ALA C 3 273 ? 117.66000 115.80100 122.30100 1.000 102.46662 273 ALA C N 1
ATOM 11422 C CA . ALA C 3 273 ? 117.55400 114.37400 122.54900 1.000 101.43526 273 ALA C CA 1
ATOM 11423 C C . ALA C 3 273 ? 118.66300 113.94200 123.49300 1.000 101.25777 273 ALA C C 1
ATOM 11424 O O . ALA C 3 273 ? 119.74400 114.53300 123.51900 1.000 109.75725 273 ALA C O 1
ATOM 11431 N N . VAL C 3 274 ? 118.38600 112.89700 124.26100 1.000 102.57916 274 VAL C N 1
ATOM 11432 C CA . VAL C 3 274 ? 119.32500 112.38900 125.25000 1.000 102.48119 274 VAL C CA 1
ATOM 11433 C C . VAL C 3 274 ? 120.04000 111.18000 124.67300 1.000 109.80624 274 VAL C C 1
ATOM 11434 O O . VAL C 3 274 ? 119.40200 110.23900 124.19000 1.000 120.94551 274 VAL C O 1
ATOM 11447 N N . PHE C 3 275 ? 121.36400 111.20300 124.72700 1.000 120.93090 275 PHE C N 1
ATOM 11448 C CA . PHE C 3 275 ? 122.18400 110.06600 124.34400 1.000 123.34995 275 PHE C CA 1
ATOM 11449 C C . PHE C 3 275 ? 122.77100 109.45100 125.60400 1.000 127.39594 275 PHE C C 1
ATOM 11450 O O . PHE C 3 275 ? 123.34200 110.16400 126.43500 1.000 132.48102 275 PHE C O 1
ATOM 11467 N N . LEU C 3 276 ? 122.62900 108.13700 125.74700 1.000 122.11723 276 LEU C N 1
ATOM 11468 C CA . LEU C 3 276 ? 122.99000 107.44200 126.97200 1.000 125.00336 276 LEU C CA 1
ATOM 11469 C C . LEU C 3 276 ? 124.14600 106.48200 126.73100 1.000 126.99847 276 LEU C C 1
ATOM 11470 O O . LEU C 3 276 ? 124.09900 105.65100 125.81900 1.000 124.70455 276 LEU C O 1
ATOM 11486 N N . GLU C 3 277 ? 125.18100 106.59900 127.56400 1.000 137.60651 277 GLU C N 1
ATOM 11487 C CA . GLU C 3 277 ? 126.22200 105.58100 127.59000 1.000 135.66557 277 GLU C CA 1
ATOM 11488 C C . GLU C 3 277 ? 125.66900 104.24900 128.07300 1.000 141.44704 277 GLU C C 1
ATOM 11489 O O . GLU C 3 277 ? 126.20200 103.19100 127.71900 1.000 140.54610 277 GLU C O 1
ATOM 11501 N N . LYS C 3 278 ? 124.60800 104.28700 128.87500 1.000 140.97327 278 LYS C N 1
ATOM 11502 C CA . LYS C 3 278 ? 123.99500 103.09200 129.44400 1.000 136.41571 278 LYS C CA 1
ATOM 11503 C C . LYS C 3 278 ? 123.87800 101.98700 128.40500 1.000 129.55813 278 LYS C C 1
ATOM 11504 O O . LYS C 3 278 ? 124.15300 100.82400 128.69400 1.000 127.18104 278 LYS C O 1
ATOM 11523 N N . LYS C 3 288 ? 128.00800 104.79000 135.06900 1.000 141.43724 288 LYS C N 1
ATOM 11524 C CA . LYS C 3 288 ? 127.48100 105.98100 135.78500 1.000 141.29013 288 LYS C CA 1
ATOM 11525 C C . LYS C 3 288 ? 126.31800 106.57200 134.99000 1.000 143.90875 288 LYS C C 1
ATOM 11526 O O . LYS C 3 288 ? 125.90100 107.69600 135.31600 1.000 142.98364 288 LYS C O 1
ATOM 11545 N N . ASN C 3 289 ? 125.81800 105.85500 133.98500 1.000 146.63397 289 ASN C N 1
ATOM 11546 C CA . ASN C 3 289 ? 124.64100 106.31400 133.21000 1.000 147.34206 289 ASN C CA 1
ATOM 11547 C C . ASN C 3 289 ? 124.90600 107.70900 132.63900 1.000 149.26685 289 ASN C C 1
ATOM 11548 O O . ASN C 3 289 ? 124.01400 108.56600 132.74900 1.000 149.41933 289 ASN C O 1
ATOM 11559 N N . ARG C 3 290 ? 126.09000 107.97800 132.10000 1.000 140.40364 290 ARG C N 1
ATOM 11560 C CA . ARG C 3 290 ? 126.35400 109.34700 131.62100 1.000 137.69108 290 ARG C CA 1
ATOM 11561 C C . ARG C 3 290 ? 125.34100 109.62500 130.52400 1.000 136.41177 290 ARG C C 1
ATOM 11562 O O . ARG C 3 290 ? 125.11100 108.73200 129.72200 1.000 133.90599 290 ARG C O 1
ATOM 11583 N N . HIS C 3 291 ? 124.73600 110.80400 130.51700 1.000 122.47973 291 HIS C N 1
ATOM 11584 C CA . HIS C 3 291 ? 123.74400 111.19200 129.49200 1.000 120.24688 291 HIS C CA 1
ATOM 11585 C C . HIS C 3 291 ? 124.19000 112.50400 128.86300 1.000 122.57908 291 HIS C C 1
ATOM 11586 O O . HIS C 3 291 ? 124.52300 113.41300 129.63000 1.000 126.55184 291 HIS C O 1
ATOM 11600 N N . TRP C 3 292 ? 124.19500 112.60600 127.53900 1.000 115.60343 292 TRP C N 1
ATOM 11601 C CA . TRP C 3 292 ? 124.54700 113.85300 126.82400 1.000 113.71749 292 TRP C CA 1
ATOM 11602 C C . TRP C 3 292 ? 123.28300 114.43600 126.20000 1.000 119.41844 292 TRP C C 1
ATOM 11603 O O . TRP C 3 292 ? 122.61100 113.71900 125.52800 1.000 128.55640 292 TRP C O 1
ATOM 11624 N N . ILE C 3 293 ? 122.98200 115.70500 126.39100 1.000 107.51439 293 ILE C N 1
ATOM 11625 C CA . ILE C 3 293 ? 121.83200 116.37600 125.80100 1.000 111.31565 293 ILE C CA 1
ATOM 11626 C C . ILE C 3 293 ? 122.26000 116.93400 124.45200 1.000 114.04994 293 ILE C C 1
ATOM 11627 O O . ILE C 3 293 ? 123.15800 117.78000 124.37900 1.000 119.76422 293 ILE C O 1
ATOM 11643 N N . LEU C 3 294 ? 121.61600 116.47000 123.38600 1.000 106.87579 294 LEU C N 1
ATOM 11644 C CA . LEU C 3 294 ? 121.96900 116.84400 122.01900 1.000 102.06535 294 LEU C CA 1
ATOM 11645 C C . LEU C 3 294 ? 120.89400 117.78200 121.48500 1.000 107.25503 294 LEU C C 1
ATOM 11646 O O . LEU C 3 294 ? 119.75800 117.36600 121.24800 1.000 119.29120 294 LEU C O 1
ATOM 11662 N N . LEU C 3 295 ? 121.24900 119.04800 121.29400 1.000 103.88353 295 LEU C N 1
ATOM 11663 C CA . LEU C 3 295 ? 120.31500 119.99200 120.70000 1.000 107.52424 295 LEU C CA 1
ATOM 11664 C C . LEU C 3 295 ? 120.22200 119.75800 119.20000 1.000 115.21101 295 LEU C C 1
ATOM 11665 O O . LEU C 3 295 ? 121.21700 119.44000 118.54400 1.000 122.22268 295 LEU C O 1
ATOM 11681 N N . ASP C 3 296 ? 119.02400 119.93400 118.65300 1.000 123.39008 296 ASP C N 1
ATOM 11682 C CA . ASP C 3 296 ? 118.79200 119.69000 117.23800 1.000 127.33173 296 ASP C CA 1
ATOM 11683 C C . ASP C 3 296 ? 119.36500 118.33700 116.84400 1.000 128.95960 296 ASP C C 1
ATOM 11684 O O . ASP C 3 296 ? 120.38500 118.27500 116.14700 1.000 135.54099 296 ASP C O 1
ATOM 11693 N N . PRO C 3 297 ? 118.74800 117.24500 117.32500 1.000 103.19990 297 PRO C N 1
ATOM 11694 C CA . PRO C 3 297 ? 119.20800 115.92400 116.97300 1.000 108.39424 297 PRO C CA 1
ATOM 11695 C C . PRO C 3 297 ? 119.18800 115.68000 115.46100 1.000 117.28815 297 PRO C C 1
ATOM 11696 O O . PRO C 3 297 ? 118.15800 115.89200 114.87100 1.000 124.58070 297 PRO C O 1
ATOM 11707 N N . ASP C 3 298 ? 120.30800 115.27700 114.87100 1.000 131.49631 298 ASP C N 1
ATOM 11708 C CA . ASP C 3 298 ? 120.39300 114.91200 113.43600 1.000 132.07199 298 ASP C CA 1
ATOM 11709 C C . ASP C 3 298 ? 119.67400 113.58900 113.23000 1.000 133.20916 298 ASP C C 1
ATOM 11710 O O . ASP C 3 298 ? 119.53400 112.87800 114.19900 1.000 140.89708 298 ASP C O 1
ATOM 11719 N N . ARG C 3 299 ? 119.17500 113.31300 112.03200 1.000 122.34971 299 ARG C N 1
ATOM 11720 C CA . ARG C 3 299 ? 118.46600 112.04900 111.72300 1.000 120.51368 299 ARG C CA 1
ATOM 11721 C C . ARG C 3 299 ? 119.17700 110.90500 112.43700 1.000 122.61583 299 ARG C C 1
ATOM 11722 O O . ARG C 3 299 ? 118.51300 110.21300 113.20700 1.000 126.80173 299 ARG C O 1
ATOM 11743 N N . LEU C 3 300 ? 120.47400 110.71000 112.20900 1.000 121.91842 300 LEU C N 1
ATOM 11744 C CA . LEU C 3 300 ? 121.18000 109.57900 112.79700 1.000 119.16838 300 LEU C CA 1
ATOM 11745 C C . LEU C 3 300 ? 121.02700 109.57300 114.31100 1.000 122.61610 300 LEU C C 1
ATOM 11746 O O . LEU C 3 300 ? 120.78300 108.52600 114.91900 1.000 126.37004 300 LEU C O 1
ATOM 11762 N N . GLU C 3 301 ? 121.16100 110.75000 114.91200 1.000 133.26914 301 GLU C N 1
ATOM 11763 C CA . GLU C 3 301 ? 121.10400 110.90400 116.38400 1.000 130.61346 301 GLU C CA 1
ATOM 11764 C C . GLU C 3 301 ? 119.72300 110.51800 116.89600 1.000 128.31532 301 GLU C C 1
ATOM 11765 O O . GLU C 3 301 ? 119.66900 109.98800 117.99500 1.000 129.14461 301 GLU C O 1
ATOM 11777 N N . GLU C 3 302 ? 118.65400 110.83600 116.17200 1.000 129.88242 302 GLU C N 1
ATOM 11778 C CA . GLU C 3 302 ? 117.30600 110.44600 116.56200 1.000 128.83001 302 GLU C CA 1
ATOM 11779 C C . GLU C 3 302 ? 117.14600 108.93500 116.57500 1.000 133.96727 302 GLU C C 1
ATOM 11780 O O . GLU C 3 302 ? 116.43900 108.39300 117.43300 1.000 134.85875 302 GLU C O 1
ATOM 11792 N N . SER C 3 303 ? 117.78500 108.23500 115.63900 1.000 127.06285 303 SER C N 1
ATOM 11793 C CA . SER C 3 303 ? 117.68800 106.78300 115.62200 1.000 122.39233 303 SER C CA 1
ATOM 11794 C C . SER C 3 303 ? 118.32000 106.15700 116.85500 1.000 121.25705 303 SER C C 1
ATOM 11795 O O . SER C 3 303 ? 117.95200 105.03800 117.22500 1.000 123.24346 303 SER C O 1
ATOM 11803 N N . LEU C 3 304 ? 119.25300 106.85300 117.50000 1.000 131.78133 304 LEU C N 1
ATOM 11804 C CA . LEU C 3 304 ? 119.95500 106.32200 118.65900 1.000 131.50782 304 LEU C CA 1
ATOM 11805 C C . LEU C 3 304 ? 119.41200 106.84100 119.98000 1.000 131.64608 304 LEU C C 1
ATOM 11806 O O . LEU C 3 304 ? 119.56400 106.16800 121.00400 1.000 131.27029 304 LEU C O 1
ATOM 11822 N N . CYS C 3 305 ? 118.78800 108.01500 119.98400 1.000 129.97135 305 CYS C N 1
ATOM 11823 C CA . CYS C 3 305 ? 118.29100 108.63500 121.20900 1.000 123.34183 305 CYS C CA 1
ATOM 11824 C C . CYS C 3 305 ? 116.79600 108.36300 121.31700 1.000 121.96056 305 CYS C C 1
ATOM 11825 O O . CYS C 3 305 ? 115.98500 109.01200 120.65300 1.000 122.54499 305 CYS C O 1
ATOM 11833 N N . LYS C 3 306 ? 116.42900 107.40300 122.16600 1.000 114.60912 306 LYS C N 1
ATOM 11834 C CA . LYS C 3 306 ? 115.01900 107.08700 122.35400 1.000 118.31090 306 LYS C CA 1
ATOM 11835 C C . LYS C 3 306 ? 114.27000 108.23800 123.01000 1.000 116.51660 306 LYS C C 1
ATOM 11836 O O . LYS C 3 306 ? 113.07100 108.41200 122.76800 1.000 120.05556 306 LYS C O 1
ATOM 11855 N N . GLU C 3 307 ? 114.95100 109.03000 123.83000 1.000 115.74383 307 GLU C N 1
ATOM 11856 C CA . GLU C 3 307 ? 114.32400 110.10000 124.59100 1.000 115.71607 307 GLU C CA 1
ATOM 11857 C C . GLU C 3 307 ? 114.54500 111.43500 123.89900 1.000 115.99956 307 GLU C C 1
ATOM 11858 O O . GLU C 3 307 ? 115.67700 111.77500 123.54200 1.000 125.56273 307 GLU C O 1
ATOM 11870 N N . VAL C 3 308 ? 113.46900 112.19300 123.72500 1.000 96.56083 308 VAL C N 1
ATOM 11871 C CA . VAL C 3 308 ? 113.52500 113.49700 123.08400 1.000 99.93723 308 VAL C CA 1
ATOM 11872 C C . VAL C 3 308 ? 112.69600 114.47500 123.89400 1.000 96.98150 308 VAL C C 1
ATOM 11873 O O . VAL C 3 308 ? 111.71700 114.09900 124.54500 1.000 100.69137 308 VAL C O 1
ATOM 11886 N N . ILE C 3 309 ? 113.08600 115.74400 123.84000 1.000 100.25135 309 ILE C N 1
ATOM 11887 C CA . ILE C 3 309 ? 112.34000 116.81500 124.48000 1.000 100.01178 309 ILE C CA 1
ATOM 11888 C C . ILE C 3 309 ? 112.14500 117.93600 123.47600 1.000 101.41560 309 ILE C C 1
ATOM 11889 O O . ILE C 3 309 ? 113.04900 118.27300 122.70700 1.000 109.62141 309 ILE C O 1
ATOM 11905 N N . THR C 3 310 ? 110.95400 118.51700 123.49200 1.000 106.27083 310 THR C N 1
ATOM 11906 C CA . THR C 3 310 ? 110.63300 119.67100 122.67200 1.000 105.42287 310 THR C CA 1
ATOM 11907 C C . THR C 3 310 ? 110.11400 120.77100 123.57800 1.000 97.73829 310 THR C C 1
ATOM 11908 O O . THR C 3 310 ? 109.29600 120.52300 124.46700 1.000 105.93381 310 THR C O 1
ATOM 11919 N N . MET C 3 311 ? 110.58900 121.98700 123.33800 1.000 93.64228 311 MET C N 1
ATOM 11920 C CA . MET C 3 311 ? 110.28800 123.11900 124.20600 1.000 94.89319 311 MET C CA 1
ATOM 11921 C C . MET C 3 311 ? 110.01000 124.30800 123.30200 1.000 100.57821 311 MET C C 1
ATOM 11922 O O . MET C 3 311 ? 110.89600 124.73900 122.56100 1.000 115.76462 311 MET C O 1
ATOM 11936 N N . VAL C 3 312 ? 108.78900 124.82700 123.35400 1.000 81.65393 312 VAL C N 1
ATOM 11937 C CA . VAL C 3 312 ? 108.39400 125.99200 122.57500 1.000 86.11691 312 VAL C CA 1
ATOM 11938 C C . VAL C 3 312 ? 108.25300 127.15800 123.53600 1.000 93.02266 312 VAL C C 1
ATOM 11939 O O . VAL C 3 312 ? 107.39800 127.13400 124.42900 1.000 111.59527 312 VAL C O 1
ATOM 11952 N N . VAL C 3 313 ? 109.07500 128.18400 123.34500 1.000 84.29779 313 VAL C N 1
ATOM 11953 C CA . VAL C 3 313 ? 109.11700 129.32700 124.24300 1.000 90.92137 313 VAL C CA 1
ATOM 11954 C C . VAL C 3 313 ? 108.92700 130.59700 123.43700 1.000 93.60628 313 VAL C C 1
ATOM 11955 O O . VAL C 3 313 ? 109.30700 130.68000 122.26600 1.000 102.41751 313 VAL C O 1
ATOM 11968 N N . ASP C 3 314 ? 108.34500 131.59700 124.08600 1.000 109.87988 314 ASP C N 1
ATOM 11969 C CA . ASP C 3 314 ? 108.18200 132.92600 123.52400 1.000 112.56422 314 ASP C CA 1
ATOM 11970 C C . ASP C 3 314 ? 108.81100 133.92200 124.48300 1.000 114.13955 314 ASP C C 1
ATOM 11971 O O . ASP C 3 314 ? 108.52000 133.90100 125.68300 1.000 121.53082 314 ASP C O 1
ATOM 11980 N N . PHE C 3 315 ? 109.67500 134.78400 123.95500 1.000 115.05992 315 PHE C N 1
ATOM 11981 C CA . PHE C 3 315 ? 110.40100 135.75200 124.76300 1.000 114.32581 315 PHE C CA 1
ATOM 11982 C C . PHE C 3 315 ? 110.06800 137.18900 124.38300 1.000 121.18883 315 PHE C C 1
ATOM 11983 O O . PHE C 3 315 ? 110.73600 138.11500 124.85700 1.000 126.46279 315 PHE C O 1
ATOM 12000 N N . SER C 3 316 ? 109.05100 137.40100 123.54700 1.000 129.60775 316 SER C N 1
ATOM 12001 C CA . SER C 3 316 ? 108.68900 138.75500 123.14500 1.000 130.34218 316 SER C CA 1
ATOM 12002 C C . SER C 3 316 ? 108.30800 139.62800 124.33000 1.000 130.84590 316 SER C C 1
ATOM 12003 O O . SER C 3 316 ? 108.40400 140.85600 124.23700 1.000 131.04813 316 SER C O 1
ATOM 12011 N N . ASP C 3 317 ? 107.97600 139.02500 125.46800 1.000 139.24309 317 ASP C N 1
ATOM 12012 C CA . ASP C 3 317 ? 107.61700 139.78200 126.69400 1.000 140.14110 317 ASP C CA 1
ATOM 12013 C C . ASP C 3 317 ? 108.88900 140.09500 127.47200 1.000 141.35505 317 ASP C C 1
ATOM 12014 O O . ASP C 3 317 ? 108.80700 140.86800 128.43600 1.000 141.59155 317 ASP C O 1
ATOM 12023 N N . GLY C 3 318 ? 110.01100 139.49900 127.08900 1.000 132.61849 318 GLY C N 1
ATOM 12024 C CA . GLY C 3 318 ? 111.29700 139.67000 127.78500 1.000 128.24803 318 GLY C CA 1
ATOM 12025 C C . GLY C 3 318 ? 111.37700 138.71500 128.95000 1.000 128.81847 318 GLY C C 1
ATOM 12026 O O . GLY C 3 318 ? 112.41000 138.72400 129.63400 1.000 127.57380 318 GLY C O 1
ATOM 12030 N N . GLU C 3 319 ? 110.34400 137.90400 129.16500 1.000 133.11842 319 GLU C N 1
ATOM 12031 C CA . GLU C 3 319 ? 110.35100 136.83700 130.19300 1.000 130.86217 319 GLU C CA 1
ATOM 12032 C C . GLU C 3 319 ? 110.05900 135.55900 129.42700 1.000 131.51446 319 GLU C C 1
ATOM 12033 O O . GLU C 3 319 ? 109.10500 135.58000 128.63700 1.000 132.59262 319 GLU C O 1
ATOM 12045 N N . THR C 3 320 ? 110.82100 134.49100 129.60600 1.000 115.68596 320 THR C N 1
ATOM 12046 C CA . THR C 3 320 ? 110.55700 133.30600 128.77500 1.000 117.94860 320 THR C CA 1
ATOM 12047 C C . THR C 3 320 ? 109.16100 132.85600 129.15700 1.000 118.44959 320 THR C C 1
ATOM 12048 O O . THR C 3 320 ? 108.88000 132.82200 130.35900 1.000 116.44262 320 THR C O 1
ATOM 12059 N N . ARG C 3 321 ? 108.31600 132.55000 128.18800 1.000 115.13488 321 ARG C N 1
ATOM 12060 C CA . ARG C 3 321 ? 106.99400 131.97100 128.47300 1.000 107.93180 321 ARG C CA 1
ATOM 12061 C C . ARG C 3 321 ? 107.00000 130.65100 127.73500 1.000 108.73368 321 ARG C C 1
ATOM 12062 O O . ARG C 3 321 ? 107.16500 130.68200 126.53700 1.000 120.43054 321 ARG C O 1
ATOM 12083 N N . ILE C 3 322 ? 106.74300 129.54400 128.39400 1.000 92.81021 322 ILE C N 1
ATOM 12084 C CA . ILE C 3 322 ? 106.83500 128.24600 127.69900 1.000 98.64037 322 ILE C CA 1
ATOM 12085 C C . ILE C 3 322 ? 105.45500 128.03100 127.10600 1.000 104.08341 322 ILE C C 1
ATOM 12086 O O . ILE C 3 322 ? 104.50400 127.98800 127.87700 1.000 109.13260 322 ILE C O 1
ATOM 12102 N N . ARG C 3 323 ? 105.34800 127.94100 125.79000 1.000 99.96898 323 ARG C N 1
ATOM 12103 C CA . ARG C 3 323 ? 104.06900 127.69800 125.14500 1.000 92.80401 323 ARG C CA 1
ATOM 12104 C C . ARG C 3 323 ? 103.75300 126.22400 124.96200 1.000 99.27976 323 ARG C C 1
ATOM 12105 O O . ARG C 3 323 ? 102.59100 125.88900 124.71900 1.000 105.86312 323 ARG C O 1
ATOM 12126 N N . ALA C 3 324 ? 104.74300 125.34400 125.06800 1.000 89.62779 324 ALA C N 1
ATOM 12127 C CA . ALA C 3 324 ? 104.49500 123.92000 124.91900 1.000 95.74960 324 ALA C CA 1
ATOM 12128 C C . ALA C 3 324 ? 105.74200 123.15100 125.31800 1.000 96.65485 324 ALA C C 1
ATOM 12129 O O . ALA C 3 324 ? 106.86600 123.60300 125.09200 1.000 102.59575 324 ALA C O 1
ATOM 12136 N N . ILE C 3 325 ? 105.52500 121.98100 125.91300 1.000 89.57414 325 ILE C N 1
ATOM 12137 C CA . ILE C 3 325 ? 106.59100 121.05400 126.26100 1.000 86.89692 325 ILE C CA 1
ATOM 12138 C C . ILE C 3 325 ? 106.17600 119.67100 125.79300 1.000 89.52203 325 ILE C C 1
ATOM 12139 O O . ILE C 3 325 ? 105.00600 119.29200 125.88800 1.000 100.73149 325 ILE C O 1
ATOM 12155 N N . GLU C 3 326 ? 107.13000 118.89800 125.29000 1.000 95.51382 326 GLU C N 1
ATOM 12156 C CA . GLU C 3 326 ? 106.84500 117.52400 124.83000 1.000 104.82556 326 GLU C CA 1
ATOM 12157 C C . GLU C 3 326 ? 108.03400 116.63300 125.10800 1.000 104.57574 326 GLU C C 1
ATOM 12158 O O . GLU C 3 326 ? 108.83300 116.43200 124.19700 1.000 114.72326 326 GLU C O 1
ATOM 12170 N N . LYS C 3 327 ? 108.13100 116.10500 126.30700 1.000 93.73417 327 LYS C N 1
ATOM 12171 C CA . LYS C 3 327 ? 109.19800 115.14900 126.67300 1.000 93.46270 327 LYS C CA 1
ATOM 12172 C C . LYS C 3 327 ? 108.59900 113.76000 126.54900 1.000 97.29689 327 LYS C C 1
ATOM 12173 O O . LYS C 3 327 ? 107.41400 113.62200 126.84100 1.000 104.60540 327 LYS C O 1
ATOM 12192 N N . GLN C 3 328 ? 109.39200 112.79500 126.12300 1.000 100.93302 328 GLN C N 1
ATOM 12193 C CA . GLN C 3 328 ? 108.88400 111.43400 125.91700 1.000 97.85728 328 GLN C CA 1
ATOM 12194 C C . GLN C 3 328 ? 110.02900 110.50200 125.60600 1.000 97.38021 328 GLN C C 1
ATOM 12195 O O . GLN C 3 328 ? 111.08400 110.99500 125.22800 1.000 108.16299 328 GLN C O 1
ATOM 12209 N N . GLY C 3 329 ? 109.83300 109.21000 125.78600 1.000 106.99937 329 GLY C N 1
ATOM 12210 C CA . GLY C 3 329 ? 110.79900 108.21800 125.37400 1.000 114.88744 329 GLY C CA 1
ATOM 12211 C C . GLY C 3 329 ? 111.87400 107.89300 126.38000 1.000 114.91101 329 GLY C C 1
ATOM 12212 O O . GLY C 3 329 ? 112.72400 107.04400 126.09400 1.000 121.23119 329 GLY C O 1
ATOM 12216 N N . GLY C 3 330 ? 111.86600 108.51800 127.54900 1.000 107.62586 330 GLY C N 1
ATOM 12217 C CA . GLY C 3 330 ? 112.89400 108.22600 128.52900 1.000 111.79769 330 GLY C CA 1
ATOM 12218 C C . GLY C 3 330 ? 112.65700 109.00600 129.79700 1.000 110.78251 330 GLY C C 1
ATOM 12219 O O . GLY C 3 330 ? 111.75200 109.83900 129.88200 1.000 114.94863 330 GLY C O 1
ATOM 12223 N N . THR C 3 331 ? 113.49800 108.72400 130.78900 1.000 106.25526 331 THR C N 1
ATOM 12224 C CA . THR C 3 331 ? 113.34400 109.28800 132.12300 1.000 108.70850 331 THR C CA 1
ATOM 12225 C C . THR C 3 331 ? 114.53300 110.13800 132.54800 1.000 109.26454 331 THR C C 1
ATOM 12226 O O . THR C 3 331 ? 114.58100 110.58200 133.70000 1.000 112.33679 331 THR C O 1
ATOM 12237 N N . VAL C 3 332 ? 115.49100 110.38100 131.65600 1.000 110.85560 332 VAL C N 1
ATOM 12238 C CA . VAL C 3 332 ? 116.64200 111.19400 132.02500 1.000 109.30910 332 VAL C CA 1
ATOM 12239 C C . VAL C 3 332 ? 116.21700 112.63100 132.28300 1.000 109.96849 332 VAL C C 1
ATOM 12240 O O . VAL C 3 332 ? 116.73300 113.29100 133.19300 1.000 114.46350 332 VAL C O 1
ATOM 12253 N N . PHE C 3 333 ? 115.27400 113.14000 131.49600 1.000 108.10271 333 PHE C N 1
ATOM 12254 C CA . PHE C 3 333 ? 114.85500 114.52800 131.62600 1.000 105.18871 333 PHE C CA 1
ATOM 12255 C C . PHE C 3 333 ? 113.91600 114.72200 132.80700 1.000 110.33790 333 PHE C C 1
ATOM 12256 O O . PHE C 3 333 ? 112.69300 114.71900 132.64700 1.000 114.11512 333 PHE C O 1
ATOM 12273 N N . GLY C 3 334 ? 114.47900 114.90100 133.99500 1.000 120.97646 334 GLY C N 1
ATOM 12274 C CA . GLY C 3 334 ? 113.69400 115.20400 135.16800 1.000 118.99302 334 GLY C CA 1
ATOM 12275 C C . GLY C 3 334 ? 113.28800 116.66300 135.19100 1.000 120.63269 334 GLY C C 1
ATOM 12276 O O . GLY C 3 334 ? 113.45000 117.40700 134.22300 1.000 122.77326 334 GLY C O 1
ATOM 12280 N N . ARG C 3 335 ? 112.75000 117.08800 136.32900 1.000 126.04483 335 ARG C N 1
ATOM 12281 C CA . ARG C 3 335 ? 112.33400 118.49100 136.50900 1.000 124.06761 335 ARG C CA 1
ATOM 12282 C C . ARG C 3 335 ? 113.56500 119.38000 136.41600 1.000 127.11572 335 ARG C C 1
ATOM 12283 O O . ARG C 3 335 ? 113.42200 120.47900 135.92400 1.000 132.88488 335 ARG C O 1
ATOM 12304 N N . GLU C 3 336 ? 114.70900 118.95200 136.94200 1.000 124.89405 336 GLU C N 1
ATOM 12305 C CA . GLU C 3 336 ? 115.90300 119.79000 136.91600 1.000 124.18750 336 GLU C CA 1
ATOM 12306 C C . GLU C 3 336 ? 116.34400 120.08600 135.49100 1.000 126.39537 336 GLU C C 1
ATOM 12307 O O . GLU C 3 336 ? 116.54400 121.25000 135.12600 1.000 127.90142 336 GLU C O 1
ATOM 12319 N N . LEU C 3 337 ? 116.50200 119.05100 134.66500 1.000 115.03778 337 LEU C N 1
ATOM 12320 C CA . LEU C 3 337 ? 116.94300 119.28800 133.29500 1.000 114.18119 337 LEU C CA 1
ATOM 12321 C C . LEU C 3 337 ? 115.92600 120.12300 132.53400 1.000 115.81830 337 LEU C C 1
ATOM 12322 O O . LEU C 3 337 ? 116.29800 121.04100 131.79600 1.000 123.02107 337 LEU C O 1
ATOM 12338 N N . ILE C 3 338 ? 114.63700 119.83400 132.70900 1.000 109.78692 338 ILE C N 1
ATOM 12339 C CA . ILE C 3 338 ? 113.62200 120.60600 132.00400 1.000 109.07763 338 ILE C CA 1
ATOM 12340 C C . ILE C 3 338 ? 113.68100 122.06500 132.42900 1.000 117.40684 338 ILE C C 1
ATOM 12341 O O . ILE C 3 338 ? 113.58700 122.97100 131.59300 1.000 124.53621 338 ILE C O 1
ATOM 12357 N N . ARG C 3 339 ? 113.83500 122.32400 133.72700 1.000 126.80277 339 ARG C N 1
ATOM 12358 C CA . ARG C 3 339 ? 114.02700 123.70200 134.16300 1.000 124.91028 339 ARG C CA 1
ATOM 12359 C C . ARG C 3 339 ? 115.28000 124.29300 133.53700 1.000 124.46259 339 ARG C C 1
ATOM 12360 O O . ARG C 3 339 ? 115.27800 125.44500 133.08900 1.000 124.99350 339 ARG C O 1
ATOM 12381 N N . SER C 3 340 ? 116.36100 123.51700 133.49400 1.000 115.42870 340 SER C N 1
ATOM 12382 C CA . SER C 3 340 ? 117.57100 123.98400 132.83200 1.000 118.22191 340 SER C CA 1
ATOM 12383 C C . SER C 3 340 ? 117.33000 124.19300 131.34500 1.000 119.62035 340 SER C C 1
ATOM 12384 O O . SER C 3 340 ? 117.81400 125.16800 130.76000 1.000 123.56228 340 SER C O 1
ATOM 12392 N N . PHE C 3 341 ? 116.58200 123.28600 130.71600 1.000 111.94911 341 PHE C N 1
ATOM 12393 C CA . PHE C 3 341 ? 116.37100 123.38100 129.27800 1.000 106.61292 341 PHE C CA 1
ATOM 12394 C C . PHE C 3 341 ? 115.62400 124.65100 128.90200 1.000 110.79299 341 PHE C C 1
ATOM 12395 O O . PHE C 3 341 ? 115.86200 125.20700 127.82500 1.000 122.57846 341 PHE C O 1
ATOM 12412 N N . ALA C 3 342 ? 114.73000 125.13000 129.76700 1.000 107.00062 342 ALA C N 1
ATOM 12413 C CA . ALA C 3 342 ? 114.01900 126.36500 129.46400 1.000 109.59046 342 ALA C CA 1
ATOM 12414 C C . ALA C 3 342 ? 114.98800 127.50100 129.18100 1.000 112.25379 342 ALA C C 1
ATOM 12415 O O . ALA C 3 342 ? 114.68800 128.38600 128.37200 1.000 115.19873 342 ALA C O 1
ATOM 12422 N N . LEU C 3 343 ? 116.14800 127.50000 129.83700 1.000 114.85756 343 LEU C N 1
ATOM 12423 C CA . LEU C 3 343 ? 117.17800 128.47700 129.50800 1.000 111.98385 343 LEU C CA 1
ATOM 12424 C C . LEU C 3 343 ? 117.76300 128.20000 128.13200 1.000 115.10425 343 LEU C C 1
ATOM 12425 O O . LEU C 3 343 ? 117.98100 129.12700 127.34400 1.000 113.87540 343 LEU C O 1
ATOM 12441 N N . VAL C 3 344 ? 118.02200 126.92900 127.82600 1.000 114.87106 344 VAL C N 1
ATOM 12442 C CA . VAL C 3 344 ? 118.55100 126.57300 126.51400 1.000 112.07724 344 VAL C CA 1
ATOM 12443 C C . VAL C 3 344 ? 117.58200 127.00100 125.42400 1.000 111.71308 344 VAL C C 1
ATOM 12444 O O . VAL C 3 344 ? 117.98600 127.55200 124.39500 1.000 114.09583 344 VAL C O 1
ATOM 12457 N N . ALA C 3 345 ? 116.29000 126.74800 125.62700 1.000 120.18182 345 ALA C N 1
ATOM 12458 C CA . ALA C 3 345 ? 115.30500 127.17600 124.64500 1.000 115.10592 345 ALA C CA 1
ATOM 12459 C C . ALA C 3 345 ? 115.29500 128.68700 124.49500 1.000 118.88116 345 ALA C C 1
ATOM 12460 O O . ALA C 3 345 ? 115.16200 129.19600 123.37700 1.000 130.56250 345 ALA C O 1
ATOM 12467 N N . GLU C 3 346 ? 115.44100 129.42000 125.59800 1.000 119.86201 346 GLU C N 1
ATOM 12468 C CA . GLU C 3 346 ? 115.48000 130.87300 125.50100 1.000 119.29116 346 GLU C CA 1
ATOM 12469 C C . GLU C 3 346 ? 116.66300 131.32700 124.66100 1.000 121.84406 346 GLU C C 1
ATOM 12470 O O . GLU C 3 346 ? 116.53600 132.24100 123.84000 1.000 125.33636 346 GLU C O 1
ATOM 12482 N N . ASP C 3 347 ? 117.82300 130.69800 124.84800 1.000 120.80664 347 ASP C N 1
ATOM 12483 C CA . ASP C 3 347 ? 118.96600 131.01000 124.00000 1.000 119.20373 347 ASP C CA 1
ATOM 12484 C C . ASP C 3 347 ? 118.65800 130.69700 122.54400 1.000 120.84103 347 ASP C C 1
ATOM 12485 O O . ASP C 3 347 ? 118.98700 131.48100 121.64800 1.000 120.42091 347 ASP C O 1
ATOM 12494 N N . ARG C 3 348 ? 118.01700 129.55700 122.29000 1.000 119.34772 348 ARG C N 1
ATOM 12495 C CA . ARG C 3 348 ? 117.63400 129.21900 120.92500 1.000 112.93758 348 ARG C CA 1
ATOM 12496 C C . ARG C 3 348 ? 116.65600 130.24300 120.36800 1.000 111.31199 348 ARG C C 1
ATOM 12497 O O . ARG C 3 348 ? 116.71300 130.58900 119.18500 1.000 119.67504 348 ARG C O 1
ATOM 12518 N N . TRP C 3 349 ? 115.74000 130.73000 121.20200 1.000 105.26676 349 TRP C N 1
ATOM 12519 C CA . TRP C 3 349 ? 114.81900 131.76900 120.75600 1.000 100.81168 349 TRP C CA 1
ATOM 12520 C C . TRP C 3 349 ? 115.57500 133.02700 120.35400 1.000 106.92622 349 TRP C C 1
ATOM 12521 O O . TRP C 3 349 ? 115.26300 133.65700 119.33800 1.000 112.73630 349 TRP C O 1
ATOM 12542 N N . LYS C 3 350 ? 116.58000 133.41000 121.14100 1.000 113.04715 350 LYS C N 1
ATOM 12543 C CA . LYS C 3 350 ? 117.32500 134.62800 120.84300 1.000 109.62540 350 LYS C CA 1
ATOM 12544 C C . LYS C 3 350 ? 118.01800 134.53300 119.49000 1.000 112.68352 350 LYS C C 1
ATOM 12545 O O . LYS C 3 350 ? 117.95800 135.46900 118.68500 1.000 113.87106 350 LYS C O 1
ATOM 12564 N N . VAL C 3 351 ? 118.67700 133.40700 119.21500 1.000 109.20153 351 VAL C N 1
ATOM 12565 C CA . VAL C 3 351 ? 119.39900 133.28700 117.95200 1.000 109.96858 351 VAL C CA 1
ATOM 12566 C C . VAL C 3 351 ? 118.42800 133.21500 116.78500 1.000 109.50091 351 VAL C C 1
ATOM 12567 O O . VAL C 3 351 ? 118.65100 133.84000 115.74200 1.000 112.79795 351 VAL C O 1
ATOM 12580 N N . VAL C 3 352 ? 117.34300 132.45700 116.93100 1.000 108.33963 352 VAL C N 1
ATOM 12581 C CA . VAL C 3 352 ? 116.36900 132.35200 115.85300 1.000 103.26398 352 VAL C CA 1
ATOM 12582 C C . VAL C 3 352 ? 115.67700 133.68500 115.62700 1.000 104.67905 352 VAL C C 1
ATOM 12583 O O . VAL C 3 352 ? 115.34700 134.03700 114.48900 1.000 109.95042 352 VAL C O 1
ATOM 12596 N N . LYS C 3 353 ? 115.43400 134.44200 116.69600 1.000 104.99526 353 LYS C N 1
ATOM 12597 C CA . LYS C 3 353 ? 114.84200 135.76600 116.54900 1.000 104.57090 353 LYS C CA 1
ATOM 12598 C C . LYS C 3 353 ? 115.65000 136.62200 115.58300 1.000 116.62254 353 LYS C C 1
ATOM 12599 O O . LYS C 3 353 ? 115.08800 137.42500 114.83000 1.000 121.11677 353 LYS C O 1
ATOM 12618 N N . GLU C 3 354 ? 116.97500 136.46100 115.58800 1.000 130.63681 354 GLU C N 1
ATOM 12619 C CA . GLU C 3 354 ? 117.81900 137.24700 114.69700 1.000 130.97870 354 GLU C CA 1
ATOM 12620 C C . GLU C 3 354 ? 117.76500 136.75200 113.26000 1.000 131.57318 354 GLU C C 1
ATOM 12621 O O . GLU C 3 354 ? 118.23600 137.45400 112.36100 1.000 135.95497 354 GLU C O 1
ATOM 12633 N N . VAL C 3 355 ? 117.21800 135.56600 113.02300 1.000 117.27477 355 VAL C N 1
ATOM 12634 C CA . VAL C 3 355 ? 117.06100 135.06100 111.66400 1.000 116.54863 355 VAL C CA 1
ATOM 12635 C C . VAL C 3 355 ? 115.68200 135.38800 111.11300 1.000 115.56054 355 VAL C C 1
ATOM 12636 O O . VAL C 3 355 ? 115.54500 135.82300 109.96800 1.000 115.61913 355 VAL C O 1
ATOM 12649 N N . MET C 3 356 ? 114.64200 135.18900 111.91800 1.000 118.32891 356 MET C N 1
ATOM 12650 C CA . MET C 3 356 ? 113.27400 135.49900 111.50700 1.000 116.73299 356 MET C CA 1
ATOM 12651 C C . MET C 3 356 ? 112.97300 136.96200 111.82500 1.000 119.69061 356 MET C C 1
ATOM 12652 O O . MET C 3 356 ? 112.10600 137.30100 112.63200 1.000 122.32708 356 MET C O 1
ATOM 12666 N N . LYS C 3 357 ? 113.71900 137.83700 111.16100 1.000 138.83669 357 LYS C N 1
ATOM 12667 C CA . LYS C 3 357 ? 113.53200 139.27300 111.32000 1.000 143.79704 357 LYS C CA 1
ATOM 12668 C C . LYS C 3 357 ? 112.08700 139.65600 111.03300 1.000 147.10558 357 LYS C C 1
ATOM 12669 O O . LYS C 3 357 ? 111.61600 140.70900 111.45800 1.000 147.28331 357 LYS C O 1
ATOM 12689 N N . THR D 4 3 ? 82.27100 107.05100 137.96700 1.000 157.01433 3 THR D N 1
ATOM 12690 C CA . THR D 4 3 ? 82.40500 107.22700 136.49200 1.000 156.03969 3 THR D CA 1
ATOM 12691 C C . THR D 4 3 ? 82.47700 108.70200 136.10800 1.000 153.80997 3 THR D C 1
ATOM 12692 O O . THR D 4 3 ? 83.45300 109.14500 135.50700 1.000 148.51800 3 THR D O 1
ATOM 12703 N N . THR D 4 4 ? 81.44100 109.45600 136.46900 1.000 178.51078 4 THR D N 1
ATOM 12704 C CA . THR D 4 4 ? 81.31000 110.83500 136.02600 1.000 180.21258 4 THR D CA 1
ATOM 12705 C C . THR D 4 4 ? 82.42000 111.71100 136.61400 1.000 180.11381 4 THR D C 1
ATOM 12706 O O . THR D 4 4 ? 83.22600 111.28300 137.44200 1.000 179.41469 4 THR D O 1
ATOM 12717 N N . THR D 4 5 ? 82.44500 112.96900 136.16000 1.000 176.16176 5 THR D N 1
ATOM 12718 C CA . THR D 4 5 ? 83.53800 113.87400 136.50600 1.000 174.69207 5 THR D CA 1
ATOM 12719 C C . THR D 4 5 ? 83.59500 114.17500 137.99900 1.000 174.99014 5 THR D C 1
ATOM 12720 O O . THR D 4 5 ? 84.67300 114.45600 138.53400 1.000 172.18631 5 THR D O 1
ATOM 12731 N N . ALA D 4 6 ? 82.45500 114.12400 138.69100 1.000 182.75483 6 ALA D N 1
ATOM 12732 C CA . ALA D 4 6 ? 82.41800 114.56400 140.08000 1.000 180.50668 6 ALA D CA 1
ATOM 12733 C C . ALA D 4 6 ? 83.06100 113.56800 141.03900 1.000 181.50078 6 ALA D C 1
ATOM 12734 O O . ALA D 4 6 ? 83.39500 113.94600 142.16600 1.000 180.08427 6 ALA D O 1
ATOM 12741 N N . THR D 4 7 ? 83.24800 112.31600 140.62800 1.000 178.27362 7 THR D N 1
ATOM 12742 C CA . THR D 4 7 ? 83.73500 111.27600 141.52700 1.000 175.73220 7 THR D CA 1
ATOM 12743 C C . THR D 4 7 ? 85.25200 111.35200 141.63100 1.000 172.39044 7 THR D C 1
ATOM 12744 O O . THR D 4 7 ? 85.95500 111.29100 140.61600 1.000 168.90522 7 THR D O 1
ATOM 12755 N N . THR D 4 8 ? 85.75200 111.48100 142.86100 1.000 152.28004 8 THR D N 1
ATOM 12756 C CA . THR D 4 8 ? 87.19200 111.52100 143.07900 1.000 152.14441 8 THR D CA 1
ATOM 12757 C C . THR D 4 8 ? 87.83500 110.15700 142.87000 1.000 151.09368 8 THR D C 1
ATOM 12758 O O . THR D 4 8 ? 88.98700 110.07700 142.42800 1.000 151.27905 8 THR D O 1
ATOM 12769 N N . ALA D 4 9 ? 87.12200 109.08600 143.18000 1.000 133.08972 9 ALA D N 1
ATOM 12770 C CA . ALA D 4 9 ? 87.73600 107.76400 143.19400 1.000 131.67388 9 ALA D CA 1
ATOM 12771 C C . ALA D 4 9 ? 87.84300 107.20700 141.77900 1.000 130.84160 9 ALA D C 1
ATOM 12772 O O . ALA D 4 9 ? 86.83300 107.12900 141.07200 1.000 129.86121 9 ALA D O 1
ATOM 12779 N N . PRO D 4 10 ? 89.03200 106.80900 141.33000 1.000 121.80557 10 PRO D N 1
ATOM 12780 C CA . PRO D 4 10 ? 89.12100 106.07000 140.06900 1.000 117.20921 10 PRO D CA 1
ATOM 12781 C C . PRO D 4 10 ? 88.46500 104.70800 140.20700 1.000 116.74761 10 PRO D C 1
ATOM 12782 O O . PRO D 4 10 ? 88.46000 104.10300 141.28100 1.000 119.39881 10 PRO D O 1
ATOM 12793 N N . GLU D 4 11 ? 87.91200 104.22200 139.10200 1.000 116.65099 11 GLU D N 1
ATOM 12794 C CA . GLU D 4 11 ? 87.26100 102.92100 139.06400 1.000 117.84345 11 GLU D CA 1
ATOM 12795 C C . GLU D 4 11 ? 87.82100 102.13900 137.89200 1.000 118.35475 11 GLU D C 1
ATOM 12796 O O . GLU D 4 11 ? 87.89200 102.65900 136.77500 1.000 124.33822 11 GLU D O 1
ATOM 12808 N N . ALA D 4 12 ? 88.21200 100.89300 138.14300 1.000 99.39622 12 ALA D N 1
ATOM 12809 C CA . ALA D 4 12 ? 88.86200 100.10000 137.11600 1.000 98.53059 12 ALA D CA 1
ATOM 12810 C C . ALA D 4 12 ? 88.46700 98.64200 137.26500 1.000 99.12650 12 ALA D C 1
ATOM 12811 O O . ALA D 4 12 ? 88.10300 98.18000 138.34700 1.000 107.38063 12 ALA D O 1
ATOM 12818 N N . ALA D 4 13 ? 88.64600 97.90200 136.18200 1.000 101.28892 13 ALA D N 1
ATOM 12819 C CA . ALA D 4 13 ? 88.39000 96.45600 136.14000 1.000 99.94546 13 ALA D CA 1
ATOM 12820 C C . ALA D 4 13 ? 89.49200 95.88200 135.26900 1.000 101.57409 13 ALA D C 1
ATOM 12821 O O . ALA D 4 13 ? 90.08800 96.65700 134.52800 1.000 109.80609 13 ALA D O 1
ATOM 12828 N N . LEU D 4 14 ? 89.78300 94.59900 135.37200 1.000 100.86675 14 LEU D N 1
ATOM 12829 C CA . LEU D 4 14 ? 90.78800 93.95000 134.50800 1.000 97.45388 14 LEU D CA 1
ATOM 12830 C C . LEU D 4 14 ? 90.16500 92.66600 133.98300 1.000 102.31630 14 LEU D C 1
ATOM 12831 O O . LEU D 4 14 ? 89.29900 92.12900 134.67900 1.000 106.01636 14 LEU D O 1
ATOM 12847 N N . GLY D 4 15 ? 90.56200 92.20100 132.80400 1.000 102.90535 15 GLY D N 1
ATOM 12848 C CA . GLY D 4 15 ? 89.91800 91.03500 132.18200 1.000 105.72347 15 GLY D CA 1
ATOM 12849 C C . GLY D 4 15 ? 88.54800 91.40400 131.66300 1.000 106.79281 15 GLY D C 1
ATOM 12850 O O . GLY D 4 15 ? 87.73500 90.49500 131.46700 1.000 109.69446 15 GLY D O 1
ATOM 12854 N N . VAL D 4 16 ? 88.28300 92.69900 131.51500 1.000 103.38888 16 VAL D N 1
ATOM 12855 C CA . VAL D 4 16 ? 86.98700 93.20200 130.99600 1.000 103.91419 16 VAL D CA 1
ATOM 12856 C C . VAL D 4 16 ? 86.69500 92.46200 129.70200 1.000 107.17090 16 VAL D C 1
ATOM 12857 O O . VAL D 4 16 ? 85.60300 91.89200 129.59400 1.000 103.76217 16 VAL D O 1
ATOM 12870 N N . LEU D 4 17 ? 87.63300 92.46300 128.76000 1.000 107.39266 17 LEU D N 1
ATOM 12871 C CA . LEU D 4 17 ? 87.46800 91.74400 127.47100 1.000 104.88796 17 LEU D CA 1
ATOM 12872 C C . LEU D 4 17 ? 88.11900 90.36500 127.59100 1.000 106.36702 17 LEU D C 1
ATOM 12873 O O . LEU D 4 17 ? 89.35100 90.29400 127.65700 1.000 105.06945 17 LEU D O 1
ATOM 12889 N N . PRO D 4 18 ? 87.35200 89.25800 127.55600 1.000 110.97419 18 PRO D N 1
ATOM 12890 C CA . PRO D 4 18 ? 87.92100 87.92600 127.76100 1.000 107.09000 18 PRO D CA 1
ATOM 12891 C C . PRO D 4 18 ? 88.92300 87.39700 126.73500 1.000 110.59135 18 PRO D C 1
ATOM 12892 O O . PRO D 4 18 ? 89.89600 86.81000 127.13400 1.000 109.48844 18 PRO D O 1
ATOM 12903 N N . ARG D 4 19 ? 88.66400 87.60800 125.45200 1.000 126.34769 19 ARG D N 1
ATOM 12904 C CA . ARG D 4 19 ? 89.49900 87.02800 124.37300 1.000 127.68471 19 ARG D CA 1
ATOM 12905 C C . ARG D 4 19 ? 90.91100 87.59000 124.45300 1.000 127.06297 19 ARG D C 1
ATOM 12906 O O . ARG D 4 19 ? 91.85200 86.81600 124.24400 1.000 128.60074 19 ARG D O 1
ATOM 12927 N N . ALA D 4 20 ? 91.05700 88.88000 124.73200 1.000 111.11028 20 ALA D N 1
ATOM 12928 C CA . ALA D 4 20 ? 92.36600 89.56600 124.73900 1.000 111.16954 20 ALA D CA 1
ATOM 12929 C C . ALA D 4 20 ? 93.32600 88.91500 125.71800 1.000 114.11061 20 ALA D C 1
ATOM 12930 O O . ALA D 4 20 ? 92.85800 88.36900 126.72100 1.000 117.08588 20 ALA D O 1
ATOM 12937 N N . ASP D 4 21 ? 94.62400 89.00000 125.44800 1.000 114.78109 21 ASP D N 1
ATOM 12938 C CA . ASP D 4 21 ? 95.63000 88.48700 126.36600 1.000 116.94588 21 ASP D CA 1
ATOM 12939 C C . ASP D 4 21 ? 95.51100 89.16800 127.72000 1.000 115.29214 21 ASP D C 1
ATOM 12940 O O . ASP D 4 21 ? 95.40300 88.50400 128.75500 1.000 118.51427 21 ASP D O 1
ATOM 12949 N N . GLY D 4 22 ? 95.52500 90.49700 127.72300 1.000 94.67284 22 GLY D N 1
ATOM 12950 C CA . GLY D 4 22 ? 95.16900 91.25600 128.89600 1.000 97.16314 22 GLY D CA 1
ATOM 12951 C C . GLY D 4 22 ? 94.29200 92.42300 128.49300 1.000 97.32671 22 GLY D C 1
ATOM 12952 O O . GLY D 4 22 ? 94.31000 92.87800 127.35100 1.000 104.62733 22 GLY D O 1
ATOM 12956 N N . SER D 4 23 ? 93.51800 92.90500 129.45600 1.000 90.66050 23 SER D N 1
ATOM 12957 C CA . SER D 4 23 ? 92.59300 93.98700 129.17500 1.000 93.06509 23 SER D CA 1
ATOM 12958 C C . SER D 4 23 ? 92.23400 94.66700 130.48100 1.000 98.32426 23 SER D C 1
ATOM 12959 O O . SER D 4 23 ? 92.43000 94.11300 131.56300 1.000 110.78146 23 SER D O 1
ATOM 12967 N N . ALA D 4 24 ? 91.71100 95.88300 130.36400 1.000 84.86786 24 ALA D N 1
ATOM 12968 C CA . ALA D 4 24 ? 91.30000 96.63600 131.53400 1.000 91.83576 24 ALA D CA 1
ATOM 12969 C C . ALA D 4 24 ? 90.32400 97.71700 131.11000 1.000 88.27662 24 ALA D C 1
ATOM 12970 O O . ALA D 4 24 ? 90.46000 98.30900 130.03900 1.000 93.27311 24 ALA D O 1
ATOM 12977 N N . ARG D 4 25 ? 89.34100 98.00300 131.96000 1.000 104.07815 25 ARG D N 1
ATOM 12978 C CA . ARG D 4 25 ? 88.39000 99.11700 131.72600 1.000 105.02900 25 ARG D CA 1
ATOM 12979 C C . ARG D 4 25 ? 88.57000 100.06600 132.88300 1.000 100.70479 25 ARG D C 1
ATOM 12980 O O . ARG D 4 25 ? 88.20600 99.69300 133.97600 1.000 111.70324 25 ARG D O 1
ATOM 13001 N N . TYR D 4 26 ? 88.98300 101.27700 132.62200 1.000 82.83544 26 TYR D N 1
ATOM 13002 C CA . TYR D 4 26 ? 89.35500 102.27800 133.60600 1.000 84.63561 26 TYR D CA 1
ATOM 13003 C C . TYR D 4 26 ? 88.55000 103.53800 133.35500 1.000 87.54724 26 TYR D C 1
ATOM 13004 O O . TYR D 4 26 ? 88.42400 103.98100 132.21200 1.000 96.10837 26 TYR D O 1
ATOM 13022 N N . SER D 4 27 ? 88.00500 104.11000 134.42200 1.000 100.60813 27 SER D N 1
ATOM 13023 C CA . SER D 4 27 ? 87.23800 105.33800 134.31200 1.000 101.94590 27 SER D CA 1
ATOM 13024 C C . SER D 4 27 ? 87.59600 106.25900 135.46300 1.000 107.32313 27 SER D C 1
ATOM 13025 O O . SER D 4 27 ? 87.67100 105.82500 136.61400 1.000 110.86137 27 SER D O 1
ATOM 13033 N N . HIS D 4 28 ? 87.81100 107.52900 135.14500 1.000 116.05892 28 HIS D N 1
ATOM 13034 C CA . HIS D 4 28 ? 88.14300 108.51100 136.16100 1.000 116.09030 28 HIS D CA 1
ATOM 13035 C C . HIS D 4 28 ? 87.84000 109.89200 135.61000 1.000 116.76408 28 HIS D C 1
ATOM 13036 O O . HIS D 4 28 ? 88.02500 110.15200 134.42000 1.000 122.86077 28 HIS D O 1
ATOM 13050 N N . ALA D 4 29 ? 87.35900 110.76900 136.48700 1.000 122.81890 29 ALA D N 1
ATOM 13051 C CA . ALA D 4 29 ? 87.07800 112.15300 136.12000 1.000 126.89344 29 ALA D CA 1
ATOM 13052 C C . ALA D 4 29 ? 86.22100 112.23600 134.86300 1.000 129.88208 29 ALA D C 1
ATOM 13053 O O . ALA D 4 29 ? 86.39600 113.12900 134.03200 1.000 136.78964 29 ALA D O 1
ATOM 13060 N N . GLY D 4 30 ? 85.28600 111.30300 134.71800 1.000 124.08837 30 GLY D N 1
ATOM 13061 C CA . GLY D 4 30 ? 84.35600 111.31900 133.61100 1.000 127.01066 30 GLY D CA 1
ATOM 13062 C C . GLY D 4 30 ? 84.83900 110.63900 132.35200 1.000 124.16113 30 GLY D C 1
ATOM 13063 O O . GLY D 4 30 ? 84.03700 110.44300 131.43300 1.000 125.00857 30 GLY D O 1
ATOM 13067 N N . TYR D 4 31 ? 86.10000 110.22500 132.29300 1.000 113.31148 31 TYR D N 1
ATOM 13068 C CA . TYR D 4 31 ? 86.67600 109.56000 131.10100 1.000 110.85442 31 TYR D CA 1
ATOM 13069 C C . TYR D 4 31 ? 86.75400 108.05800 131.31200 1.000 111.22061 31 TYR D C 1
ATOM 13070 O O . TYR D 4 31 ? 87.40700 107.66700 132.25700 1.000 117.96985 31 TYR D O 1
ATOM 13088 N N . THR D 4 32 ? 86.18200 107.24800 130.43200 1.000 102.31101 32 THR D N 1
ATOM 13089 C CA . THR D 4 32 ? 86.28400 105.77400 130.51200 1.000 103.98798 32 THR D CA 1
ATOM 13090 C C . THR D 4 32 ? 87.02500 105.27800 129.28500 1.000 103.15152 32 THR D C 1
ATOM 13091 O O . THR D 4 32 ? 86.68400 105.74500 128.21400 1.000 114.35219 32 THR D O 1
ATOM 13102 N N . VAL D 4 33 ? 88.02200 104.42500 129.43800 1.000 87.54462 33 VAL D N 1
ATOM 13103 C CA . VAL D 4 33 ? 88.75100 103.84300 128.28500 1.000 89.93913 33 VAL D CA 1
ATOM 13104 C C . VAL D 4 33 ? 88.90300 102.35700 128.54800 1.000 89.99416 33 VAL D C 1
ATOM 13105 O O . VAL D 4 33 ? 89.10900 102.02000 129.69000 1.000 104.58428 33 VAL D O 1
ATOM 13118 N N . THR D 4 34 ? 88.76000 101.51300 127.53900 1.000 96.92206 34 THR D N 1
ATOM 13119 C CA . THR D 4 34 ? 88.89100 100.04700 127.65900 1.000 100.97725 34 THR D CA 1
ATOM 13120 C C . THR D 4 34 ? 90.08300 99.65800 126.81600 1.000 96.53425 34 THR D C 1
ATOM 13121 O O . THR D 4 34 ? 90.01500 99.86800 125.61600 1.000 102.86594 34 THR D O 1
ATOM 13132 N N . ALA D 4 35 ? 91.09500 99.05000 127.40000 1.000 81.09930 35 ALA D N 1
ATOM 13133 C CA . ALA D 4 35 ? 92.35000 98.76400 126.69300 1.000 81.19221 35 ALA D CA 1
ATOM 13134 C C . ALA D 4 35 ? 92.57100 97.27500 126.57300 1.000 82.75098 35 ALA D C 1
ATOM 13135 O O . ALA D 4 35 ? 92.38500 96.58800 127.56200 1.000 96.43568 35 ALA D O 1
ATOM 13142 N N . SER D 4 36 ? 92.93300 96.80200 125.39800 1.000 95.47673 36 SER D N 1
ATOM 13143 C CA . SER D 4 36 ? 93.24800 95.38000 125.17100 1.000 98.96648 36 SER D CA 1
ATOM 13144 C C . SER D 4 36 ? 94.71800 95.28300 124.82700 1.000 97.36647 36 SER D C 1
ATOM 13145 O O . SER D 4 36 ? 95.15100 96.01400 123.96200 1.000 104.65090 36 SER D O 1
ATOM 13153 N N . VAL D 4 37 ? 95.45000 94.41300 125.48500 1.000 88.20167 37 VAL D N 1
ATOM 13154 C CA . VAL D 4 37 ? 96.90100 94.24300 125.25500 1.000 90.74218 37 VAL D CA 1
ATOM 13155 C C . VAL D 4 37 ? 97.07300 92.83700 124.72600 1.000 96.48695 37 VAL D C 1
ATOM 13156 O O . VAL D 4 37 ? 96.42800 91.95100 125.25500 1.000 108.01264 37 VAL D O 1
ATOM 13169 N N . ASN D 4 38 ? 97.83900 92.66200 123.66700 1.000 97.67858 38 ASN D N 1
ATOM 13170 C CA . ASN D 4 38 ? 98.12900 91.31700 123.13400 1.000 101.91584 38 ASN D CA 1
ATOM 13171 C C . ASN D 4 38 ? 99.58800 91.06500 123.45700 1.000 106.80830 38 ASN D C 1
ATOM 13172 O O . ASN D 4 38 ? 100.40700 91.93000 123.14900 1.000 110.57415 38 ASN D O 1
ATOM 13183 N N . GLY D 4 39 ? 99.89500 89.89800 123.98600 1.000 114.62421 39 GLY D N 1
ATOM 13184 C CA . GLY D 4 39 ? 101.22700 89.53000 124.48500 1.000 111.73182 39 GLY D CA 1
ATOM 13185 C C . GLY D 4 39 ? 102.10400 89.33400 123.30700 1.000 113.88721 39 GLY D C 1
ATOM 13186 O O . GLY D 4 39 ? 101.59800 89.43500 122.18500 1.000 110.35862 39 GLY D O 1
ATOM 13190 N N . PRO D 4 40 ? 103.41400 89.13500 123.46400 1.000 110.26765 40 PRO D N 1
ATOM 13191 C CA . PRO D 4 40 ? 104.23500 89.19600 122.30500 1.000 111.40239 40 PRO D CA 1
ATOM 13192 C C . PRO D 4 40 ? 103.63300 88.23600 121.28800 1.000 108.48547 40 PRO D C 1
ATOM 13193 O O . PRO D 4 40 ? 103.29700 87.14300 121.65700 1.000 111.86694 40 PRO D O 1
ATOM 13204 N N . ILE D 4 41 ? 103.49200 88.69800 120.04900 1.000 101.42084 41 ILE D N 1
ATOM 13205 C CA . ILE D 4 41 ? 102.86500 87.92400 118.94900 1.000 100.54050 41 ILE D CA 1
ATOM 13206 C C . ILE D 4 41 ? 103.73200 88.10300 117.70600 1.000 103.35835 41 ILE D C 1
ATOM 13207 O O . ILE D 4 41 ? 104.78000 88.72700 117.82200 1.000 112.81754 41 ILE D O 1
ATOM 13223 N N . GLU D 4 42 ? 103.34500 87.54400 116.56900 1.000 118.55835 42 GLU D N 1
ATOM 13224 C CA . GLU D 4 42 ? 104.06600 87.72900 115.31900 1.000 121.25517 42 GLU D CA 1
ATOM 13225 C C . GLU D 4 42 ? 104.03500 89.18700 114.90400 1.000 120.47949 42 GLU D C 1
ATOM 13226 O O . GLU D 4 42 ? 102.96400 89.75100 114.66200 1.000 121.24443 42 GLU D O 1
ATOM 13238 N N . ALA D 4 43 ? 105.21000 89.79500 114.80400 1.000 124.71623 43 ALA D N 1
ATOM 13239 C CA . ALA D 4 43 ? 105.29100 91.14900 114.28700 1.000 128.37472 43 ALA D CA 1
ATOM 13240 C C . ALA D 4 43 ? 105.22800 91.12800 112.76900 1.000 129.31405 43 ALA D C 1
ATOM 13241 O O . ALA D 4 43 ? 105.91900 90.34300 112.11500 1.000 131.45265 43 ALA D O 1
ATOM 13248 N N . GLN D 4 44 ? 104.39800 91.99700 112.20300 1.000 138.05031 44 GLN D N 1
ATOM 13249 C CA . GLN D 4 44 ? 104.40800 92.16900 110.75900 1.000 138.44617 44 GLN D CA 1
ATOM 13250 C C . GLN D 4 44 ? 105.78800 92.65000 110.33500 1.000 140.41865 44 GLN D C 1
ATOM 13251 O O . GLN D 4 44 ? 106.33900 93.58000 110.93000 1.000 142.12895 44 GLN D O 1
ATOM 13265 N N . ARG D 4 45 ? 106.34600 92.01200 109.30200 1.000 161.93266 45 ARG D N 1
ATOM 13266 C CA . ARG D 4 45 ? 107.75600 92.20100 108.97200 1.000 164.80577 45 ARG D CA 1
ATOM 13267 C C . ARG D 4 45 ? 108.17100 93.66900 108.98100 1.000 167.16050 45 ARG D C 1
ATOM 13268 O O . ARG D 4 45 ? 109.34600 93.97900 109.20900 1.000 166.22836 45 ARG D O 1
ATOM 13289 N N . ARG D 4 46 ? 107.23500 94.58100 108.72900 1.000 176.01031 46 ARG D N 1
ATOM 13290 C CA . ARG D 4 46 ? 107.53700 96.00600 108.73200 1.000 175.09298 46 ARG D CA 1
ATOM 13291 C C . ARG D 4 46 ? 108.23300 96.43400 110.02200 1.000 175.59522 46 ARG D C 1
ATOM 13292 O O . ARG D 4 46 ? 109.20200 97.19800 109.98000 1.000 175.36117 46 ARG D O 1
ATOM 13313 N N . ASP D 4 47 ? 107.75100 95.95400 111.17100 1.000 166.99047 47 ASP D N 1
ATOM 13314 C CA . ASP D 4 47 ? 108.25200 96.39700 112.46900 1.000 165.39218 47 ASP D CA 1
ATOM 13315 C C . ASP D 4 47 ? 108.94800 95.28200 113.24100 1.000 163.25262 47 ASP D C 1
ATOM 13316 O O . ASP D 4 47 ? 108.92500 95.28500 114.47600 1.000 158.94154 47 ASP D O 1
ATOM 13325 N N . GLU D 4 48 ? 109.55800 94.32300 112.54800 1.000 163.16894 48 GLU D N 1
ATOM 13326 C CA . GLU D 4 48 ? 110.27500 93.23200 113.20600 1.000 161.93420 48 GLU D CA 1
ATOM 13327 C C . GLU D 4 48 ? 111.69400 93.69700 113.52400 1.000 162.30071 48 GLU D C 1
ATOM 13328 O O . GLU D 4 48 ? 112.66000 93.38900 112.82300 1.000 161.61758 48 GLU D O 1
ATOM 13340 N N . HIS D 4 49 ? 111.82000 94.46000 114.60700 1.000 147.23340 49 HIS D N 1
ATOM 13341 C CA . HIS D 4 49 ? 113.13600 94.91300 115.02700 1.000 144.02066 49 HIS D CA 1
ATOM 13342 C C . HIS D 4 49 ? 113.99100 93.70700 115.41500 1.000 143.01639 49 HIS D C 1
ATOM 13343 O O . HIS D 4 49 ? 113.48400 92.73600 115.98100 1.000 141.02732 49 HIS D O 1
ATOM 13357 N N . PRO D 4 50 ? 115.29300 93.73600 115.12200 1.000 149.41540 50 PRO D N 1
ATOM 13358 C CA . PRO D 4 50 ? 116.12700 92.57500 115.46000 1.000 149.21572 50 PRO D CA 1
ATOM 13359 C C . PRO D 4 50 ? 116.38400 92.43000 116.94700 1.000 143.53988 50 PRO D C 1
ATOM 13360 O O . PRO D 4 50 ? 116.59900 91.30700 117.41900 1.000 141.93534 50 PRO D O 1
ATOM 13371 N N . TYR D 4 51 ? 116.36700 93.52600 117.70200 1.000 132.20845 51 TYR D N 1
ATOM 13372 C CA . TYR D 4 51 ? 116.76200 93.48000 119.10200 1.000 133.93669 51 TYR D CA 1
ATOM 13373 C C . TYR D 4 51 ? 115.58100 93.33500 120.05000 1.000 134.53327 51 TYR D C 1
ATOM 13374 O O . TYR D 4 51 ? 115.64800 92.55200 121.00100 1.000 135.56606 51 TYR D O 1
ATOM 13392 N N . GLU D 4 52 ? 114.49900 94.07200 119.81100 1.000 125.94736 52 GLU D N 1
ATOM 13393 C CA . GLU D 4 52 ? 113.48200 94.27400 120.83000 1.000 126.14512 52 GLU D CA 1
ATOM 13394 C C . GLU D 4 52 ? 112.09600 94.17200 120.22100 1.000 124.24443 52 GLU D C 1
ATOM 13395 O O . GLU D 4 52 ? 111.91100 94.36200 119.01700 1.000 128.29333 52 GLU D O 1
ATOM 13407 N N . ALA D 4 53 ? 111.12300 93.87100 121.07600 1.000 107.65696 53 ALA D N 1
ATOM 13408 C CA . ALA D 4 53 ? 109.74100 93.77500 120.63700 1.000 109.18760 53 ALA D CA 1
ATOM 13409 C C . ALA D 4 53 ? 109.23000 95.13400 120.19400 1.000 108.19045 53 ALA D C 1
ATOM 13410 O O . ALA D 4 53 ? 109.55400 96.16000 120.79600 1.000 114.17865 53 ALA D O 1
ATOM 13417 N N . HIS D 4 54 ? 108.42700 95.14200 119.14000 1.000 110.82093 54 HIS D N 1
ATOM 13418 C CA . HIS D 4 54 ? 107.77500 96.37300 118.72800 1.000 109.93095 54 HIS D CA 1
ATOM 13419 C C . HIS D 4 54 ? 106.50200 96.58000 119.53300 1.000 112.96002 54 HIS D C 1
ATOM 13420 O O . HIS D 4 54 ? 105.67600 95.67400 119.65900 1.000 122.50564 54 HIS D O 1
ATOM 13434 N N . VAL D 4 55 ? 106.33900 97.78200 120.07500 1.000 100.41085 55 VAL D N 1
ATOM 13435 C CA . VAL D 4 55 ? 105.15300 98.15300 120.83400 1.000 98.98523 55 VAL D CA 1
ATOM 13436 C C . VAL D 4 55 ? 104.27700 98.99600 119.92500 1.000 102.42842 55 VAL D C 1
ATOM 13437 O O . VAL D 4 55 ? 104.71500 100.03600 119.42000 1.000 112.76427 55 VAL D O 1
ATOM 13450 N N . ASP D 4 56 ? 103.04100 98.55500 119.72100 1.000 97.18704 56 ASP D N 1
ATOM 13451 C CA . ASP D 4 56 ? 102.12600 99.17100 118.76900 1.000 102.19965 56 ASP D CA 1
ATOM 13452 C C . ASP D 4 56 ? 100.88500 99.63000 119.51900 1.000 103.52014 56 ASP D C 1
ATOM 13453 O O . ASP D 4 56 ? 99.93700 98.86500 119.69700 1.000 104.92788 56 ASP D O 1
ATOM 13462 N N . VAL D 4 57 ? 100.89100 100.88400 119.95100 1.000 105.87661 57 VAL D N 1
ATOM 13463 C CA . VAL D 4 57 ? 99.73400 101.46300 120.61800 1.000 99.85109 57 VAL D CA 1
ATOM 13464 C C . VAL D 4 57 ? 98.74400 101.94100 119.56900 1.000 101.02347 57 VAL D C 1
ATOM 13465 O O . VAL D 4 57 ? 99.11900 102.61600 118.60600 1.000 105.50880 57 VAL D O 1
ATOM 13478 N N . ILE D 4 58 ? 97.47600 101.59500 119.75700 1.000 92.84293 58 ILE D N 1
ATOM 13479 C CA . ILE D 4 58 ? 96.39500 102.03200 118.88700 1.000 88.59309 58 ILE D CA 1
ATOM 13480 C C . ILE D 4 58 ? 95.33400 102.69300 119.74800 1.000 92.86624 58 ILE D C 1
ATOM 13481 O O . ILE D 4 58 ? 94.90300 102.12500 120.75600 1.000 106.73803 58 ILE D O 1
ATOM 13497 N N . VAL D 4 59 ? 94.91600 103.88900 119.35300 1.000 89.69497 59 VAL D N 1
ATOM 13498 C CA . VAL D 4 59 ? 93.93000 104.66500 120.09100 1.000 91.09063 59 VAL D CA 1
ATOM 13499 C C . VAL D 4 59 ? 92.72600 104.87900 119.19000 1.000 99.42925 59 VAL D C 1
ATOM 13500 O O . VAL D 4 59 ? 92.87200 105.32200 118.04500 1.000 110.87866 59 VAL D O 1
ATOM 13513 N N . ARG D 4 60 ? 91.54400 104.56700 119.70600 1.000 93.93295 60 ARG D N 1
ATOM 13514 C CA . ARG D 4 60 ? 90.30500 104.73000 118.97700 1.000 93.03755 60 ARG D CA 1
ATOM 13515 C C . ARG D 4 60 ? 89.40000 105.69000 119.73500 1.000 95.87296 60 ARG D C 1
ATOM 13516 O O . ARG D 4 60 ? 89.05300 105.41400 120.89100 1.000 109.00415 60 ARG D O 1
ATOM 13537 N N . PRO D 4 61 ? 88.99800 106.81000 119.14700 1.000 88.30029 61 PRO D N 1
ATOM 13538 C CA . PRO D 4 61 ? 88.14800 107.75300 119.87800 1.000 94.06881 61 PRO D CA 1
ATOM 13539 C C . PRO D 4 61 ? 86.75400 107.18500 120.08400 1.000 101.37885 61 PRO D C 1
ATOM 13540 O O . PRO D 4 61 ? 86.31300 106.26400 119.39700 1.000 102.73030 61 PRO D O 1
ATOM 13551 N N . ALA D 4 62 ? 86.04900 107.76200 121.05600 1.000 106.89243 62 ALA D N 1
ATOM 13552 C CA . ALA D 4 62 ? 84.69200 107.31100 121.32500 1.000 108.44878 62 ALA D CA 1
ATOM 13553 C C . ALA D 4 62 ? 83.81000 107.45700 120.09800 1.000 110.32757 62 ALA D C 1
ATOM 13554 O O . ALA D 4 62 ? 82.94900 106.60700 119.84900 1.000 109.27245 62 ALA D O 1
ATOM 13561 N N . ALA D 4 63 ? 84.01300 108.51400 119.32000 1.000 115.93833 63 ALA D N 1
ATOM 13562 C CA . ALA D 4 63 ? 83.22000 108.74200 118.12600 1.000 115.62120 63 ALA D CA 1
ATOM 13563 C C . ALA D 4 63 ? 84.11700 109.32200 117.04700 1.000 116.49668 63 ALA D C 1
ATOM 13564 O O . ALA D 4 63 ? 85.17100 109.89700 117.32900 1.000 120.03095 63 ALA D O 1
ATOM 13571 N N . GLY D 4 64 ? 83.68300 109.16700 115.80400 1.000 116.57325 64 GLY D N 1
ATOM 13572 C CA . GLY D 4 64 ? 84.46900 109.61400 114.67700 1.000 117.69932 64 GLY D CA 1
ATOM 13573 C C . GLY D 4 64 ? 85.62600 108.67900 114.40900 1.000 117.20924 64 GLY D C 1
ATOM 13574 O O . GLY D 4 64 ? 85.92300 107.80300 115.22300 1.000 108.91662 64 GLY D O 1
ATOM 13578 N N . VAL D 4 65 ? 86.28000 108.85300 113.27300 1.000 123.61397 65 VAL D N 1
ATOM 13579 C CA . VAL D 4 65 ? 87.43700 108.03900 112.93600 1.000 122.32645 65 VAL D CA 1
ATOM 13580 C C . VAL D 4 65 ? 88.67900 108.66200 113.55400 1.000 122.77408 65 VAL D C 1
ATOM 13581 O O . VAL D 4 65 ? 88.78600 109.88400 113.70000 1.000 121.34252 65 VAL D O 1
ATOM 13594 N N . GLY D 4 66 ? 89.63300 107.81300 113.92400 1.000 118.20641 66 GLY D N 1
ATOM 13595 C CA . GLY D 4 66 ? 90.86000 108.29200 114.52400 1.000 116.65399 66 GLY D CA 1
ATOM 13596 C C . GLY D 4 66 ? 91.64400 109.12200 113.53000 1.000 119.53226 66 GLY D C 1
ATOM 13597 O O . GLY D 4 66 ? 92.16200 108.58600 112.53700 1.000 122.70206 66 GLY D O 1
ATOM 13601 N N . GLY D 4 67 ? 91.74900 110.42300 113.77900 1.000 105.10262 67 GLY D N 1
ATOM 13602 C CA . GLY D 4 67 ? 92.46400 111.32700 112.91300 1.000 103.08564 67 GLY D CA 1
ATOM 13603 C C . GLY D 4 67 ? 93.91400 111.47000 113.31700 1.000 101.85453 67 GLY D C 1
ATOM 13604 O O . GLY D 4 67 ? 94.51000 110.58000 113.93200 1.000 103.62644 67 GLY D O 1
ATOM 13608 N N . THR D 4 68 ? 94.49600 112.61200 112.95600 1.000 101.16444 68 THR D N 1
ATOM 13609 C CA . THR D 4 68 ? 95.88000 112.87100 113.32800 1.000 100.97059 68 THR D CA 1
ATOM 13610 C C . THR D 4 68 ? 96.03800 112.89600 114.84000 1.000 104.11086 68 THR D C 1
ATOM 13611 O O . THR D 4 68 ? 97.03000 112.39000 115.37700 1.000 110.01140 68 THR D O 1
ATOM 13622 N N . ARG D 4 69 ? 95.06900 113.48300 115.54400 1.000 103.96862 69 ARG D N 1
ATOM 13623 C CA . ARG D 4 69 ? 95.12800 113.54400 116.99900 1.000 103.07624 69 ARG D CA 1
ATOM 13624 C C . ARG D 4 69 ? 95.51600 112.19200 117.58200 1.000 104.58531 69 ARG D C 1
ATOM 13625 O O . ARG D 4 69 ? 96.47600 112.08200 118.35100 1.000 111.45142 69 ARG D O 1
ATOM 13646 N N . GLU D 4 70 ? 94.78900 111.14300 117.20300 1.000 111.46461 70 GLU D N 1
ATOM 13647 C CA . GLU D 4 70 ? 95.09000 109.82000 117.73300 1.000 114.59652 70 GLU D CA 1
ATOM 13648 C C . GLU D 4 70 ? 96.49300 109.38400 117.34600 1.000 114.83309 70 GLU D C 1
ATOM 13649 O O . GLU D 4 70 ? 97.21800 108.81200 118.16600 1.000 121.16185 70 GLU D O 1
ATOM 13661 N N . ARG D 4 71 ? 96.89900 109.64800 116.10300 1.000 105.21671 71 ARG D N 1
ATOM 13662 C CA . ARG D 4 71 ? 98.24200 109.26800 115.68700 1.000 101.81659 71 ARG D CA 1
ATOM 13663 C C . ARG D 4 71 ? 99.28600 109.83100 116.63400 1.000 104.29200 71 ARG D C 1
ATOM 13664 O O . ARG D 4 71 ? 100.30900 109.18700 116.88800 1.000 105.61727 71 ARG D O 1
ATOM 13685 N N . HIS D 4 72 ? 99.05300 111.03200 117.15800 1.000 100.73504 72 HIS D N 1
ATOM 13686 C CA . HIS D 4 72 ? 99.96900 111.60000 118.13600 1.000 98.81325 72 HIS D CA 1
ATOM 13687 C C . HIS D 4 72 ? 99.89700 110.84100 119.45300 1.000 101.42441 72 HIS D C 1
ATOM 13688 O O . HIS D 4 72 ? 100.92700 110.45100 120.01400 1.000 110.68864 72 HIS D O 1
ATOM 13702 N N . LEU D 4 73 ? 98.68500 110.61300 119.95900 1.000 90.05537 73 LEU D N 1
ATOM 13703 C CA . LEU D 4 73 ? 98.53000 109.86500 121.20100 1.000 86.83961 73 LEU D CA 1
ATOM 13704 C C . LEU D 4 73 ? 99.22100 108.51400 121.10800 1.000 92.37053 73 LEU D C 1
ATOM 13705 O O . LEU D 4 73 ? 99.89000 108.07600 122.04900 1.000 100.38474 73 LEU D O 1
ATOM 13721 N N . GLU D 4 74 ? 99.07200 107.83700 119.97200 1.000 105.28085 74 GLU D N 1
ATOM 13722 C CA . GLU D 4 74 ? 99.73000 106.55000 119.79900 1.000 107.11434 74 GLU D CA 1
ATOM 13723 C C . GLU D 4 74 ? 101.24000 106.69400 119.89900 1.000 108.10397 74 GLU D C 1
ATOM 13724 O O . GLU D 4 74 ? 101.90900 105.87200 120.53500 1.000 113.65898 74 GLU D O 1
ATOM 13736 N N . SER D 4 75 ? 101.79900 107.73100 119.27500 1.000 95.11685 75 SER D N 1
ATOM 13737 C CA . SER D 4 75 ? 103.23600 107.95100 119.37300 1.000 96.49469 75 SER D CA 1
ATOM 13738 C C . SER D 4 75 ? 103.64100 108.27900 120.80200 1.000 100.01821 75 SER D C 1
ATOM 13739 O O . SER D 4 75 ? 104.64000 107.75600 121.30800 1.000 103.33647 75 SER D O 1
ATOM 13747 N N . ILE D 4 76 ? 102.87200 109.13800 121.46800 1.000 97.68019 76 ILE D N 1
ATOM 13748 C CA . ILE D 4 76 ? 103.18000 109.50100 122.84600 1.000 91.11397 76 ILE D CA 1
ATOM 13749 C C . ILE D 4 76 ? 103.20600 108.26000 123.72300 1.000 101.93448 76 ILE D C 1
ATOM 13750 O O . ILE D 4 76 ? 104.16000 108.02400 124.47100 1.000 109.07428 76 ILE D O 1
ATOM 13766 N N . LEU D 4 77 ? 102.15500 107.44700 123.64300 1.000 101.60498 77 LEU D N 1
ATOM 13767 C CA . LEU D 4 77 ? 102.08800 106.25800 124.48100 1.000 100.84776 77 LEU D CA 1
ATOM 13768 C C . LEU D 4 77 ? 103.06400 105.19400 124.00000 1.000 101.71062 77 LEU D C 1
ATOM 13769 O O . LEU D 4 77 ? 103.65600 104.47600 124.81200 1.000 107.24587 77 LEU D O 1
ATOM 13785 N N . GLN D 4 78 ? 103.25600 105.08300 122.68700 1.000 101.54914 78 GLN D N 1
ATOM 13786 C CA . GLN D 4 78 ? 104.17600 104.07900 122.16500 1.000 103.83342 78 GLN D CA 1
ATOM 13787 C C . GLN D 4 78 ? 105.59200 104.33300 122.65900 1.000 107.39288 78 GLN D C 1
ATOM 13788 O O . GLN D 4 78 ? 106.29100 103.40500 123.08000 1.000 113.31588 78 GLN D O 1
ATOM 13802 N N . SER D 4 79 ? 106.03700 105.58800 122.61100 1.000 104.26853 79 SER D N 1
ATOM 13803 C CA . SER D 4 79 ? 107.38600 105.90100 123.06700 1.000 102.73915 79 SER D CA 1
ATOM 13804 C C . SER D 4 79 ? 107.52900 105.66200 124.56200 1.000 103.30957 79 SER D C 1
ATOM 13805 O O . SER D 4 79 ? 108.53600 105.10600 125.01300 1.000 106.36804 79 SER D O 1
ATOM 13813 N N . SER D 4 80 ? 106.53500 106.07600 125.34600 1.000 96.44302 80 SER D N 1
ATOM 13814 C CA . SER D 4 80 ? 106.63500 105.91900 126.79100 1.000 95.38392 80 SER D CA 1
ATOM 13815 C C . SER D 4 80 ? 106.57600 104.45200 127.19400 1.000 96.02113 80 SER D C 1
ATOM 13816 O O . SER D 4 80 ? 107.42000 103.98300 127.96400 1.000 102.75684 80 SER D O 1
ATOM 13824 N N . PHE D 4 81 ? 105.60000 103.70500 126.68000 1.000 99.81483 81 PHE D N 1
ATOM 13825 C CA . PHE D 4 81 ? 105.48300 102.31000 127.08300 1.000 102.29913 81 PHE D CA 1
ATOM 13826 C C . PHE D 4 81 ? 106.66200 101.48800 126.59600 1.000 103.49073 81 PHE D C 1
ATOM 13827 O O . PHE D 4 81 ? 107.09500 100.56300 127.29100 1.000 104.89190 81 PHE D O 1
ATOM 13844 N N . ALA D 4 82 ? 107.20100 101.80300 125.42200 1.000 109.09975 82 ALA D N 1
ATOM 13845 C CA . ALA D 4 82 ? 108.42600 101.14100 125.00600 1.000 109.64518 82 ALA D CA 1
ATOM 13846 C C . ALA D 4 82 ? 109.54200 101.35800 126.01400 1.000 107.86292 82 ALA D C 1
ATOM 13847 O O . ALA D 4 82 ? 110.44100 100.51900 126.12100 1.000 107.85602 82 ALA D O 1
ATOM 13854 N N . GLN D 4 83 ? 109.50300 102.46500 126.75400 1.000 110.73109 83 GLN D N 1
ATOM 13855 C CA . GLN D 4 83 ? 110.44700 102.68800 127.83800 1.000 110.07119 83 GLN D CA 1
ATOM 13856 C C . GLN D 4 83 ? 110.07400 101.91900 129.09600 1.000 109.30865 83 GLN D C 1
ATOM 13857 O O . GLN D 4 83 ? 110.93700 101.69400 129.94800 1.000 112.28432 83 GLN D O 1
ATOM 13871 N N . ILE D 4 84 ? 108.81600 101.51100 129.22600 1.000 103.33230 84 ILE D N 1
ATOM 13872 C CA . ILE D 4 84 ? 108.36500 100.76000 130.39300 1.000 102.35991 84 ILE D CA 1
ATOM 13873 C C . ILE D 4 84 ? 108.48000 99.26200 130.16600 1.000 106.31593 84 ILE D C 1
ATOM 13874 O O . ILE D 4 84 ? 109.01000 98.53300 131.00700 1.000 110.54629 84 ILE D O 1
ATOM 13890 N N . ILE D 4 85 ? 107.99100 98.77900 129.02700 1.000 104.78775 85 ILE D N 1
ATOM 13891 C CA . ILE D 4 85 ? 107.98700 97.34800 128.76400 1.000 100.28827 85 ILE D CA 1
ATOM 13892 C C . ILE D 4 85 ? 109.41500 96.85400 128.59600 1.000 102.72454 85 ILE D C 1
ATOM 13893 O O . ILE D 4 85 ? 110.29300 97.58200 128.11800 1.000 113.24308 85 ILE D O 1
ATOM 13909 N N . LEU D 4 86 ? 109.65800 95.60800 128.99800 1.000 94.16626 86 LEU D N 1
ATOM 13910 C CA . LEU D 4 86 ? 110.95000 94.96300 128.77500 1.000 96.56227 86 LEU D CA 1
ATOM 13911 C C . LEU D 4 86 ? 111.00900 94.40700 127.35100 1.000 101.27990 86 LEU D C 1
ATOM 13912 O O . LEU D 4 86 ? 111.06200 93.20200 127.11100 1.000 111.01434 86 LEU D O 1
ATOM 13928 N N . VAL D 4 87 ? 111.00800 95.33600 126.39300 1.000 109.17585 87 VAL D N 1
ATOM 13929 C CA . VAL D 4 87 ? 110.92900 94.96600 124.98400 1.000 114.31802 87 VAL D CA 1
ATOM 13930 C C . VAL D 4 87 ? 112.08000 94.05400 124.58600 1.000 116.68454 87 VAL D C 1
ATOM 13931 O O . VAL D 4 87 ? 111.96800 93.28600 123.62400 1.000 120.96939 87 VAL D O 1
ATOM 13944 N N . LYS D 4 88 ? 113.20300 94.12600 125.29900 1.000 119.68853 88 LYS D N 1
ATOM 13945 C CA . LYS D 4 88 ? 114.34100 93.28200 124.95800 1.000 120.94272 88 LYS D CA 1
ATOM 13946 C C . LYS D 4 88 ? 114.01500 91.80600 125.13400 1.000 121.52935 88 LYS D C 1
ATOM 13947 O O . LYS D 4 88 ? 114.68700 90.94900 124.54800 1.000 121.13583 88 LYS D O 1
ATOM 13966 N N . SER D 4 89 ? 112.99700 91.48800 125.93200 1.000 110.06735 89 SER D N 1
ATOM 13967 C CA . SER D 4 89 ? 112.71100 90.09300 126.24300 1.000 108.79870 89 SER D CA 1
ATOM 13968 C C . SER D 4 89 ? 112.03100 89.35900 125.09500 1.000 111.19882 89 SER D C 1
ATOM 13969 O O . SER D 4 89 ? 112.03300 88.12500 125.08700 1.000 116.75237 89 SER D O 1
ATOM 13977 N N . PHE D 4 90 ? 111.45000 90.07200 124.13500 1.000 103.98097 90 PHE D N 1
ATOM 13978 C CA . PHE D 4 90 ? 110.76300 89.46000 122.99800 1.000 103.77197 90 PHE D CA 1
ATOM 13979 C C . PHE D 4 90 ? 111.28900 90.08600 121.71600 1.000 107.18919 90 PHE D C 1
ATOM 13980 O O . PHE D 4 90 ? 110.59300 90.85900 121.05000 1.000 110.42722 90 PHE D O 1
ATOM 13997 N N . PRO D 4 91 ? 112.52000 89.76300 121.33900 1.000 119.18599 91 PRO D N 1
ATOM 13998 C CA . PRO D 4 91 ? 113.18700 90.47400 120.24200 1.000 122.19371 91 PRO D CA 1
ATOM 13999 C C . PRO D 4 91 ? 112.33200 90.70600 119.00400 1.000 125.76044 91 PRO D C 1
ATOM 14000 O O . PRO D 4 91 ? 112.15400 91.85300 118.58800 1.000 130.62310 91 PRO D O 1
ATOM 14011 N N . ARG D 4 92 ? 111.78600 89.66200 118.39900 1.000 124.38722 92 ARG D N 1
ATOM 14012 C CA . ARG D 4 92 ? 111.09300 89.83800 117.09800 1.000 124.34835 92 ARG D CA 1
ATOM 14013 C C . ARG D 4 92 ? 109.58500 89.93300 117.27600 1.000 121.31249 92 ARG D C 1
ATOM 14014 O O . ARG D 4 92 ? 108.90400 90.09400 116.26100 1.000 120.58343 92 ARG D O 1
ATOM 14035 N N . SER D 4 93 ? 109.07400 89.87800 118.49900 1.000 113.04422 93 SER D N 1
ATOM 14036 C CA . SER D 4 93 ? 107.63800 89.85600 118.70100 1.000 113.71173 93 SER D CA 1
ATOM 14037 C C . SER D 4 93 ? 107.04600 91.25800 118.59500 1.000 114.27736 93 SER D C 1
ATOM 14038 O O . SER D 4 93 ? 107.75000 92.25700 118.43200 1.000 119.46637 93 SER D O 1
ATOM 14046 N N . LEU D 4 94 ? 105.72200 91.31500 118.68600 1.000 108.13317 94 LEU D N 1
ATOM 14047 C CA . LEU D 4 94 ? 104.95900 92.55300 118.66800 1.000 100.26399 94 LEU D CA 1
ATOM 14048 C C . LEU D 4 94 ? 104.03300 92.57800 119.87300 1.000 104.41235 94 LEU D C 1
ATOM 14049 O O . LEU D 4 94 ? 103.58400 91.52800 120.33900 1.000 114.22516 94 LEU D O 1
ATOM 14065 N N . ILE D 4 95 ? 103.74700 93.77400 120.37600 1.000 92.98536 95 ILE D N 1
ATOM 14066 C CA . ILE D 4 95 ? 102.83700 93.95800 121.50000 1.000 88.92389 95 ILE D CA 1
ATOM 14067 C C . ILE D 4 95 ? 101.76800 94.95600 121.08500 1.000 91.73844 95 ILE D C 1
ATOM 14068 O O . ILE D 4 95 ? 102.05800 96.14500 120.91100 1.000 102.05797 95 ILE D O 1
ATOM 14084 N N . GLN D 4 96 ? 100.54000 94.47700 120.92900 1.000 91.23787 96 GLN D N 1
ATOM 14085 C CA . GLN D 4 96 ? 99.41600 95.33200 120.58500 1.000 90.30885 96 GLN D CA 1
ATOM 14086 C C . GLN D 4 96 ? 98.83300 95.94100 121.84700 1.000 97.89595 96 GLN D C 1
ATOM 14087 O O . GLN D 4 96 ? 98.60900 95.24200 122.83600 1.000 111.21195 96 GLN D O 1
ATOM 14101 N N . ILE D 4 97 ? 98.58300 97.24500 121.80700 1.000 87.70826 97 ILE D N 1
ATOM 14102 C CA . ILE D 4 97 ? 97.90100 97.92100 122.90300 1.000 83.74311 97 ILE D CA 1
ATOM 14103 C C . ILE D 4 97 ? 96.81300 98.79800 122.30800 1.000 86.46604 97 ILE D C 1
ATOM 14104 O O . ILE D 4 97 ? 97.05600 99.96100 121.97300 1.000 103.14950 97 ILE D O 1
ATOM 14120 N N . VAL D 4 98 ? 95.61100 98.25900 122.18100 1.000 77.48202 98 VAL D N 1
ATOM 14121 C CA . VAL D 4 98 ? 94.50000 98.99300 121.59600 1.000 84.40325 98 VAL D CA 1
ATOM 14122 C C . VAL D 4 98 ? 93.71800 99.65800 122.71300 1.000 88.07715 98 VAL D C 1
ATOM 14123 O O . VAL D 4 98 ? 93.24000 98.98800 123.63300 1.000 101.02409 98 VAL D O 1
ATOM 14136 N N . LEU D 4 99 ? 93.57900 100.97600 122.63000 1.000 85.14210 99 LEU D N 1
ATOM 14137 C CA . LEU D 4 99 ? 92.86800 101.76100 123.62600 1.000 78.09023 99 LEU D CA 1
ATOM 14138 C C . LEU D 4 99 ? 91.60100 102.31800 123.00200 1.000 81.52145 99 LEU D C 1
ATOM 14139 O O . LEU D 4 99 ? 91.65700 103.00100 121.97600 1.000 96.76154 99 LEU D O 1
ATOM 14155 N N . GLN D 4 100 ? 90.46600 102.02600 123.62200 1.000 81.44870 100 GLN D N 1
ATOM 14156 C CA . GLN D 4 100 ? 89.16600 102.45400 123.13200 1.000 87.31778 100 GLN D CA 1
ATOM 14157 C C . GLN D 4 100 ? 88.56300 103.42300 124.13400 1.000 93.22563 100 GLN D C 1
ATOM 14158 O O . GLN D 4 100 ? 88.23400 103.03300 125.25700 1.000 108.53342 100 GLN D O 1
ATOM 14172 N N . VAL D 4 101 ? 88.41600 104.67900 123.72600 1.000 85.87677 101 VAL D N 1
ATOM 14173 C CA . VAL D 4 101 ? 87.81600 105.68500 124.59200 1.000 85.92985 101 VAL D CA 1
ATOM 14174 C C . VAL D 4 101 ? 86.30900 105.47400 124.60400 1.000 91.84687 101 VAL D C 1
ATOM 14175 O O . VAL D 4 101 ? 85.61600 105.80200 123.63700 1.000 99.04874 101 VAL D O 1
ATOM 14188 N N . GLU D 4 102 ? 85.77900 104.94600 125.69000 1.000 103.75870 102 GLU D N 1
ATOM 14189 C CA . GLU D 4 102 ? 84.33600 104.65300 125.77200 1.000 106.75857 102 GLU D CA 1
ATOM 14190 C C . GLU D 4 102 ? 83.56500 105.90700 126.15800 1.000 107.72217 102 GLU D C 1
ATOM 14191 O O . GLU D 4 102 ? 82.40100 105.99600 125.77200 1.000 114.19091 102 GLU D O 1
ATOM 14203 N N . GLU D 4 103 ? 84.16800 106.84800 126.87600 1.000 114.52853 103 GLU D N 1
ATOM 14204 C CA . GLU D 4 103 ? 83.42800 107.99600 127.36600 1.000 114.45963 103 GLU D CA 1
ATOM 14205 C C . GLU D 4 103 ? 84.39900 109.10300 127.73200 1.000 118.51678 103 GLU D C 1
ATOM 14206 O O . GLU D 4 103 ? 85.49900 108.84800 128.22500 1.000 124.32277 103 GLU D O 1
ATOM 14218 N N . SER D 4 104 ? 83.98000 110.33200 127.47900 1.000 106.10221 104 SER D N 1
ATOM 14219 C CA . SER D 4 104 ? 84.65600 111.52300 127.96100 1.000 106.63408 104 SER D CA 1
ATOM 14220 C C . SER D 4 104 ? 83.58700 112.53100 128.34100 1.000 110.66200 104 SER D C 1
ATOM 14221 O O . SER D 4 104 ? 82.48400 112.50700 127.78600 1.000 113.00556 104 SER D O 1
ATOM 14229 N N . PRO D 4 105 ? 83.87500 113.42600 129.28100 1.000 116.55097 105 PRO D N 1
ATOM 14230 C CA . PRO D 4 105 ? 82.85600 114.40200 129.68100 1.000 116.44897 105 PRO D CA 1
ATOM 14231 C C . PRO D 4 105 ? 82.42200 115.23800 128.49000 1.000 114.00229 105 PRO D C 1
ATOM 14232 O O . PRO D 4 105 ? 83.23500 115.89900 127.84200 1.000 114.35232 105 PRO D O 1
ATOM 14243 N N . GLU D 4 106 ? 81.12900 115.19900 128.20000 1.000 129.15019 106 GLU D N 1
ATOM 14244 C CA . GLU D 4 106 ? 80.59800 115.94100 127.06800 1.000 130.92644 106 GLU D CA 1
ATOM 14245 C C . GLU D 4 106 ? 80.63100 117.43000 127.37900 1.000 133.13946 106 GLU D C 1
ATOM 14246 O O . GLU D 4 106 ? 80.03600 117.88400 128.36200 1.000 132.40026 106 GLU D O 1
ATOM 14258 N N . ASN D 4 107 ? 81.34400 118.18600 126.55300 1.000 133.24697 107 ASN D N 1
ATOM 14259 C CA . ASN D 4 107 ? 81.42800 119.63200 126.71900 1.000 131.69534 107 ASN D CA 1
ATOM 14260 C C . ASN D 4 107 ? 80.08400 120.22800 126.33600 1.000 132.82711 107 ASN D C 1
ATOM 14261 O O . ASN D 4 107 ? 79.75500 120.35300 125.15500 1.000 135.03162 107 ASN D O 1
ATOM 14272 N N . GLU D 4 108 ? 79.29900 120.60700 127.34200 1.000 131.86156 108 GLU D N 1
ATOM 14273 C CA . GLU D 4 108 ? 77.96000 121.11300 127.08400 1.000 132.48465 108 GLU D CA 1
ATOM 14274 C C . GLU D 4 108 ? 77.97900 122.42400 126.31600 1.000 134.14971 108 GLU D C 1
ATOM 14275 O O . GLU D 4 108 ? 76.94100 122.83100 125.78400 1.000 132.46879 108 GLU D O 1
ATOM 14287 N N . TYR D 4 109 ? 79.12500 123.09600 126.25100 1.000 131.27700 109 TYR D N 1
ATOM 14288 C CA . TYR D 4 109 ? 79.21500 124.42700 125.67200 1.000 131.16793 109 TYR D CA 1
ATOM 14289 C C . TYR D 4 109 ? 79.75300 124.42200 124.24800 1.000 130.92866 109 TYR D C 1
ATOM 14290 O O . TYR D 4 109 ? 80.04100 125.49300 123.70600 1.000 130.39037 109 TYR D O 1
ATOM 14308 N N . VAL D 4 110 ? 79.90100 123.25300 123.63000 1.000 124.41167 110 VAL D N 1
ATOM 14309 C CA . VAL D 4 110 ? 80.36300 123.16300 122.25200 1.000 121.16820 110 VAL D CA 1
ATOM 14310 C C . VAL D 4 110 ? 79.56200 122.09000 121.53300 1.000 122.95779 110 VAL D C 1
ATOM 14311 O O . VAL D 4 110 ? 79.24900 121.03800 122.09600 1.000 124.06997 110 VAL D O 1
ATOM 14324 N N . ASN D 4 111 ? 79.24600 122.35400 120.27100 1.000 125.51568 111 ASN D N 1
ATOM 14325 C CA . ASN D 4 111 ? 78.59700 121.35300 119.44400 1.000 126.83739 111 ASN D CA 1
ATOM 14326 C C . ASN D 4 111 ? 79.59500 120.27000 119.06500 1.000 130.11578 111 ASN D C 1
ATOM 14327 O O . ASN D 4 111 ? 80.79800 120.51600 118.94900 1.000 130.70364 111 ASN D O 1
ATOM 14338 N N . THR D 4 112 ? 79.08400 119.05900 118.87800 1.000 120.81586 112 THR D N 1
ATOM 14339 C CA . THR D 4 112 ? 79.95300 117.92800 118.59700 1.000 117.70595 112 THR D CA 1
ATOM 14340 C C . THR D 4 112 ? 80.79500 118.19400 117.35800 1.000 117.02205 112 THR D C 1
ATOM 14341 O O . THR D 4 112 ? 80.29800 118.67400 116.33700 1.000 116.25839 112 THR D O 1
ATOM 14352 N N . LYS D 4 113 ? 82.08900 117.93000 117.46400 1.000 117.84634 113 LYS D N 1
ATOM 14353 C CA . LYS D 4 113 ? 83.02100 118.02800 116.32200 1.000 116.44005 113 LYS D CA 1
ATOM 14354 C C . LYS D 4 113 ? 83.84600 116.75800 116.42200 1.000 118.60404 113 LYS D C 1
ATOM 14355 O O . LYS D 4 113 ? 84.37600 116.52900 117.48100 1.000 122.09526 113 LYS D O 1
ATOM 14374 N N . LEU D 4 114 ? 83.81900 115.88900 115.43200 1.000 117.61819 114 LEU D N 1
ATOM 14375 C CA . LEU D 4 114 ? 84.52000 114.61500 115.47600 1.000 118.53319 114 LEU D CA 1
ATOM 14376 C C . LEU D 4 114 ? 85.89400 114.67200 114.83000 1.000 119.56304 114 LEU D C 1
ATOM 14377 O O . LEU D 4 114 ? 86.79000 113.92100 115.23000 1.000 122.52079 114 LEU D O 1
ATOM 14393 N N . VAL D 4 115 ? 86.08400 115.54800 113.83900 1.000 121.29197 115 VAL D N 1
ATOM 14394 C CA . VAL D 4 115 ? 87.34500 115.59500 113.10000 1.000 120.75492 115 VAL D CA 1
ATOM 14395 C C . VAL D 4 115 ? 88.38200 116.49700 113.74600 1.000 122.32151 115 VAL D C 1
ATOM 14396 O O . VAL D 4 115 ? 89.43800 116.72900 113.14500 1.000 126.00261 115 VAL D O 1
ATOM 14409 N N . GLN D 4 116 ? 88.12400 117.01900 114.94200 1.000 121.86581 116 GLN D N 1
ATOM 14410 C CA . GLN D 4 116 ? 89.06500 117.94500 115.56100 1.000 122.79413 116 GLN D CA 1
ATOM 14411 C C . GLN D 4 116 ? 90.43600 117.30000 115.70200 1.000 119.68608 116 GLN D C 1
ATOM 14412 O O . GLN D 4 116 ? 90.55600 116.15000 116.13400 1.000 116.10243 116 GLN D O 1
ATOM 14426 N N . ALA D 4 117 ? 91.47400 118.05400 115.34100 1.000 113.69347 117 ALA D N 1
ATOM 14427 C CA . ALA D 4 117 ? 92.83600 117.54200 115.26200 1.000 113.60025 117 ALA D CA 1
ATOM 14428 C C . ALA D 4 117 ? 93.74600 118.10400 116.34500 1.000 111.95420 117 ALA D C 1
ATOM 14429 O O . ALA D 4 117 ? 94.94500 117.81100 116.34400 1.000 112.84906 117 ALA D O 1
ATOM 14436 N N . SER D 4 118 ? 93.21600 118.90600 117.26000 1.000 107.99090 118 SER D N 1
ATOM 14437 C CA . SER D 4 118 ? 94.03500 119.45400 118.32800 1.000 106.72871 118 SER D CA 1
ATOM 14438 C C . SER D 4 118 ? 94.40400 118.37200 119.33400 1.000 108.73680 118 SER D C 1
ATOM 14439 O O . SER D 4 118 ? 93.63900 117.43700 119.58600 1.000 117.86921 118 SER D O 1
ATOM 14447 N N . LEU D 4 119 ? 95.58900 118.51200 119.92000 1.000 103.36241 119 LEU D N 1
ATOM 14448 C CA . LEU D 4 119 ? 95.98700 117.61800 120.99600 1.000 108.46529 119 LEU D CA 1
ATOM 14449 C C . LEU D 4 119 ? 94.97300 117.69200 122.12600 1.000 112.36035 119 LEU D C 1
ATOM 14450 O O . LEU D 4 119 ? 94.54000 118.77700 122.52000 1.000 114.91925 119 LEU D O 1
ATOM 14466 N N . ASN D 4 120 ? 94.58500 116.52700 122.64700 1.000 102.69368 120 ASN D N 1
ATOM 14467 C CA . ASN D 4 120 ? 93.63400 116.44300 123.75100 1.000 104.81591 120 ASN D CA 1
ATOM 14468 C C . ASN D 4 120 ? 94.37500 115.88000 124.96200 1.000 107.63408 120 ASN D C 1
ATOM 14469 O O . ASN D 4 120 ? 94.34800 114.68500 125.24800 1.000 112.03971 120 ASN D O 1
ATOM 14480 N N . PHE D 4 121 ? 95.04300 116.77200 125.68100 1.000 107.29359 121 PHE D N 1
ATOM 14481 C CA . PHE D 4 121 ? 95.71300 116.40000 126.91500 1.000 101.79188 121 PHE D CA 1
ATOM 14482 C C . PHE D 4 121 ? 94.69100 115.81200 127.87200 1.000 104.42519 121 PHE D C 1
ATOM 14483 O O . PHE D 4 121 ? 95.00400 114.91100 128.65500 1.000 110.33763 121 PHE D O 1
ATOM 14500 N N . ALA D 4 122 ? 93.46400 116.32500 127.80300 1.000 99.05082 122 ALA D N 1
ATOM 14501 C CA . ALA D 4 122 ? 92.38900 115.86300 128.66700 1.000 99.10729 122 ALA D CA 1
ATOM 14502 C C . ALA D 4 122 ? 92.36100 114.34700 128.79700 1.000 105.57175 122 ALA D C 1
ATOM 14503 O O . ALA D 4 122 ? 92.20200 113.80900 129.89600 1.000 109.30492 122 ALA D O 1
ATOM 14510 N N . VAL D 4 123 ? 92.51600 113.64100 127.68000 1.000 105.60942 123 VAL D N 1
ATOM 14511 C CA . VAL D 4 123 ? 92.32000 112.19800 127.66200 1.000 96.75494 123 VAL D CA 1
ATOM 14512 C C . VAL D 4 123 ? 93.61100 111.41700 127.87100 1.000 93.32996 123 VAL D C 1
ATOM 14513 O O . VAL D 4 123 ? 93.54900 110.20500 128.12200 1.000 94.14378 123 VAL D O 1
ATOM 14526 N N . MET D 4 124 ? 94.76900 112.06100 127.77200 1.000 108.50378 124 MET D N 1
ATOM 14527 C CA . MET D 4 124 ? 96.03000 111.34100 127.91800 1.000 106.83104 124 MET D CA 1
ATOM 14528 C C . MET D 4 124 ? 96.13700 110.56200 129.21900 1.000 109.71512 124 MET D C 1
ATOM 14529 O O . MET D 4 124 ? 96.55300 109.39400 129.16900 1.000 120.63738 124 MET D O 1
ATOM 14543 N N . PRO D 4 125 ? 95.80600 111.11200 130.39000 1.000 91.12160 125 PRO D N 1
ATOM 14544 C CA . PRO D 4 125 ? 95.95500 110.30400 131.60700 1.000 94.54530 125 PRO D CA 1
ATOM 14545 C C . PRO D 4 125 ? 95.08500 109.06600 131.60300 1.000 100.83961 125 PRO D C 1
ATOM 14546 O O . PRO D 4 125 ? 95.56000 107.98000 131.95200 1.000 107.80202 125 PRO D O 1
ATOM 14557 N N . ALA D 4 126 ? 93.82100 109.19000 131.19900 1.000 96.78908 126 ALA D N 1
ATOM 14558 C CA . ALA D 4 126 ? 92.95100 108.02300 131.17000 1.000 94.78240 126 ALA D CA 1
ATOM 14559 C C . ALA D 4 126 ? 93.50600 106.95300 130.24300 1.000 100.06266 126 ALA D C 1
ATOM 14560 O O . ALA D 4 126 ? 93.50300 105.76400 130.58000 1.000 104.53568 126 ALA D O 1
ATOM 14567 N N . LEU D 4 127 ? 93.98900 107.35300 129.06800 1.000 99.57210 127 LEU D N 1
ATOM 14568 C CA . LEU D 4 127 ? 94.59200 106.39200 128.15200 1.000 90.31782 127 LEU D CA 1
ATOM 14569 C C . LEU D 4 127 ? 95.81100 105.73500 128.77900 1.000 92.50162 127 LEU D C 1
ATOM 14570 O O . LEU D 4 127 ? 95.98300 104.51500 128.70100 1.000 101.20399 127 LEU D O 1
ATOM 14586 N N . PHE D 4 128 ? 96.67200 106.53100 129.40800 1.000 92.54396 128 PHE D N 1
ATOM 14587 C CA . PHE D 4 128 ? 97.88800 105.97900 129.99400 1.000 90.51768 128 PHE D CA 1
ATOM 14588 C C . PHE D 4 128 ? 97.56200 105.00100 131.11400 1.000 98.21246 128 PHE D C 1
ATOM 14589 O O . PHE D 4 128 ? 98.13900 103.91100 131.18800 1.000 109.81480 128 PHE D O 1
ATOM 14606 N N . GLN D 4 129 ? 96.64100 105.37200 132.00400 1.000 108.15546 129 GLN D N 1
ATOM 14607 C CA . GLN D 4 129 ? 96.30300 104.48300 133.10900 1.000 110.01827 129 GLN D CA 1
ATOM 14608 C C . GLN D 4 129 ? 95.73200 103.17000 132.59800 1.000 112.75767 129 GLN D C 1
ATOM 14609 O O . GLN D 4 129 ? 96.16200 102.09100 133.01800 1.000 113.36675 129 GLN D O 1
ATOM 14623 N N . THR D 4 130 ? 94.76800 103.24300 131.68100 1.000 104.67628 130 THR D N 1
ATOM 14624 C CA . THR D 4 130 ? 94.15200 102.02600 131.16700 1.000 101.10442 130 THR D CA 1
ATOM 14625 C C . THR D 4 130 ? 95.18200 101.14300 130.48500 1.000 104.98264 130 THR D C 1
ATOM 14626 O O . THR D 4 130 ? 95.18400 99.92200 130.67000 1.000 112.24455 130 THR D O 1
ATOM 14637 N N . ALA D 4 131 ? 96.06300 101.74300 129.68900 1.000 92.41114 131 ALA D N 1
ATOM 14638 C CA . ALA D 4 131 ? 97.11600 100.96800 129.05100 1.000 88.18228 131 ALA D CA 1
ATOM 14639 C C . ALA D 4 131 ? 98.01600 100.32400 130.09200 1.000 93.95671 131 ALA D C 1
ATOM 14640 O O . ALA D 4 131 ? 98.41700 99.16400 129.94800 1.000 104.71937 131 ALA D O 1
ATOM 14647 N N . MET D 4 132 ? 98.34200 101.06200 131.15100 1.000 94.34278 132 MET D N 1
ATOM 14648 C CA . MET D 4 132 ? 99.16300 100.50300 132.21600 1.000 97.22954 132 MET D CA 1
ATOM 14649 C C . MET D 4 132 ? 98.46600 99.32100 132.87400 1.000 104.40784 132 MET D C 1
ATOM 14650 O O . MET D 4 132 ? 99.07800 98.27300 133.10100 1.000 111.08768 132 MET D O 1
ATOM 14664 N N . LEU D 4 133 ? 97.17800 99.46900 133.18400 1.000 96.34291 133 LEU D N 1
ATOM 14665 C CA . LEU D 4 133 ? 96.44100 98.36400 133.78700 1.000 91.33961 133 LEU D CA 1
ATOM 14666 C C . LEU D 4 133 ? 96.39700 97.16400 132.85300 1.000 92.43602 133 LEU D C 1
ATOM 14667 O O . LEU D 4 133 ? 96.62500 96.02900 133.28200 1.000 96.69776 133 LEU D O 1
ATOM 14683 N N . ALA D 4 134 ? 96.11200 97.39500 131.57100 1.000 101.17127 134 ALA D N 1
ATOM 14684 C CA . ALA D 4 134 ? 96.05300 96.28900 130.62900 1.000 103.71668 134 ALA D CA 1
ATOM 14685 C C . ALA D 4 134 ? 97.38500 95.56500 130.54000 1.000 102.43399 134 ALA D C 1
ATOM 14686 O O . ALA D 4 134 ? 97.41400 94.33000 130.50600 1.000 105.16086 134 ALA D O 1
ATOM 14693 N N . LEU D 4 135 ? 98.49100 96.30500 130.50200 1.000 91.51119 135 LEU D N 1
ATOM 14694 C CA . LEU D 4 135 ? 99.79600 95.66000 130.46600 1.000 88.76789 135 LEU D CA 1
ATOM 14695 C C . LEU D 4 135 ? 100.01800 94.81200 131.70800 1.000 95.45021 135 LEU D C 1
ATOM 14696 O O . LEU D 4 135 ? 100.52000 93.68700 131.61600 1.000 99.97894 135 LEU D O 1
ATOM 14712 N N . LEU D 4 136 ? 99.65100 95.33200 132.87800 1.000 99.11834 136 LEU D N 1
ATOM 14713 C CA . LEU D 4 136 ? 99.76100 94.53400 134.09200 1.000 99.77718 136 LEU D CA 1
ATOM 14714 C C . LEU D 4 136 ? 98.85900 93.31100 134.01900 1.000 101.90995 136 LEU D C 1
ATOM 14715 O O . LEU D 4 136 ? 99.25700 92.21400 134.42600 1.000 101.25617 136 LEU D O 1
ATOM 14731 N N . SER D 4 137 ? 97.64200 93.47800 133.50200 1.000 103.22350 137 SER D N 1
ATOM 14732 C CA . SER D 4 137 ? 96.75300 92.33500 133.34500 1.000 101.33163 137 SER D CA 1
ATOM 14733 C C . SER D 4 137 ? 97.34100 91.31100 132.38600 1.000 101.97307 137 SER D C 1
ATOM 14734 O O . SER D 4 137 ? 97.30100 90.10500 132.65200 1.000 106.33488 137 SER D O 1
ATOM 14742 N N . ALA D 4 138 ? 97.89700 91.77100 131.26500 1.000 103.66682 138 ALA D N 1
ATOM 14743 C CA . ALA D 4 138 ? 98.44900 90.84800 130.28200 1.000 101.20360 138 ALA D CA 1
ATOM 14744 C C . ALA D 4 138 ? 99.69400 90.14200 130.79000 1.000 104.90797 138 ALA D C 1
ATOM 14745 O O . ALA D 4 138 ? 100.14000 89.17400 130.16700 1.000 102.36164 138 ALA D O 1
ATOM 14752 N N . GLY D 4 139 ? 100.26800 90.60300 131.89600 1.000 111.04993 139 GLY D N 1
ATOM 14753 C CA . GLY D 4 139 ? 101.48600 90.00000 132.39600 1.000 106.72880 139 GLY D CA 1
ATOM 14754 C C . GLY D 4 139 ? 102.69100 90.27800 131.52800 1.000 108.91658 139 GLY D C 1
ATOM 14755 O O . GLY D 4 139 ? 103.69400 89.56400 131.62200 1.000 111.89797 139 GLY D O 1
ATOM 14759 N N . VAL D 4 140 ? 102.62000 91.30200 130.68500 1.000 105.11521 140 VAL D N 1
ATOM 14760 C CA . VAL D 4 140 ? 103.78700 91.67300 129.88200 1.000 101.66821 140 VAL D CA 1
ATOM 14761 C C . VAL D 4 140 ? 104.91600 92.08300 130.81700 1.000 102.27783 140 VAL D C 1
ATOM 14762 O O . VAL D 4 140 ? 104.69300 92.90800 131.72200 1.000 107.69571 140 VAL D O 1
ATOM 14775 N N . PRO D 4 141 ? 106.12800 91.54900 130.67500 1.000 102.30743 141 PRO D N 1
ATOM 14776 C CA . PRO D 4 141 ? 107.21100 91.97600 131.56800 1.000 102.30973 141 PRO D CA 1
ATOM 14777 C C . PRO D 4 141 ? 107.48800 93.46000 131.38900 1.000 104.24882 141 PRO D C 1
ATOM 14778 O O . PRO D 4 141 ? 107.47600 93.97200 130.27000 1.000 110.60990 141 PRO D O 1
ATOM 14789 N N . MET D 4 142 ? 107.73300 94.14800 132.50000 1.000 106.23841 142 MET D N 1
ATOM 14790 C CA . MET D 4 142 ? 107.96800 95.58100 132.47200 1.000 104.21381 142 MET D CA 1
ATOM 14791 C C . MET D 4 142 ? 109.04400 95.94400 133.48000 1.000 102.63520 142 MET D C 1
ATOM 14792 O O . MET D 4 142 ? 109.21700 95.27100 134.49700 1.000 109.80224 142 MET D O 1
ATOM 14806 N N . ARG D 4 143 ? 109.76800 97.02400 133.18200 1.000 106.04229 143 ARG D N 1
ATOM 14807 C CA . ARG D 4 143 ? 110.75200 97.52800 134.12800 1.000 104.77504 143 ARG D CA 1
ATOM 14808 C C . ARG D 4 143 ? 110.09100 98.19800 135.32100 1.000 105.62601 143 ARG D C 1
ATOM 14809 O O . ARG D 4 143 ? 110.63100 98.15600 136.43100 1.000 109.42397 143 ARG D O 1
ATOM 14830 N N . ALA D 4 144 ? 108.93800 98.82500 135.11900 1.000 107.06965 144 ALA D N 1
ATOM 14831 C CA . ALA D 4 144 ? 108.29500 99.55800 136.19500 1.000 107.00749 144 ALA D CA 1
ATOM 14832 C C . ALA D 4 144 ? 106.89300 99.94100 135.76000 1.000 103.73604 144 ALA D C 1
ATOM 14833 O O . ALA D 4 144 ? 106.59100 99.99500 134.56800 1.000 107.89660 144 ALA D O 1
ATOM 14840 N N . THR D 4 145 ? 106.03500 100.18900 136.74200 1.000 98.62695 145 THR D N 1
ATOM 14841 C CA . THR D 4 145 ? 104.72700 100.74300 136.44600 1.000 96.55303 145 THR D CA 1
ATOM 14842 C C . THR D 4 145 ? 104.83200 102.25300 136.27700 1.000 97.83986 145 THR D C 1
ATOM 14843 O O . THR D 4 145 ? 105.82700 102.87800 136.64600 1.000 105.68893 145 THR D O 1
ATOM 14854 N N . ALA D 4 146 ? 103.77700 102.84400 135.72700 1.000 98.16094 146 ALA D N 1
ATOM 14855 C CA . ALA D 4 146 ? 103.76400 104.27200 135.46300 1.000 98.54774 146 ALA D CA 1
ATOM 14856 C C . ALA D 4 146 ? 102.34300 104.78700 135.59200 1.000 97.43656 146 ALA D C 1
ATOM 14857 O O . ALA D 4 146 ? 101.38400 104.08600 135.26600 1.000 109.74892 146 ALA D O 1
ATOM 14864 N N . THR D 4 147 ? 102.21900 106.02400 136.05700 1.000 97.81361 147 THR D N 1
ATOM 14865 C CA . THR D 4 147 ? 100.92400 106.64500 136.28000 1.000 99.55083 147 THR D CA 1
ATOM 14866 C C . THR D 4 147 ? 100.94400 108.05000 135.70800 1.000 105.10839 147 THR D C 1
ATOM 14867 O O . THR D 4 147 ? 101.92700 108.77600 135.86900 1.000 111.32185 147 THR D O 1
ATOM 14878 N N . ALA D 4 148 ? 99.85200 108.43400 135.05800 1.000 96.77918 148 ALA D N 1
ATOM 14879 C CA . ALA D 4 148 ? 99.75300 109.71800 134.38800 1.000 99.14370 148 ALA D CA 1
ATOM 14880 C C . ALA D 4 148 ? 98.68300 110.57400 135.04500 1.000 96.49141 148 ALA D C 1
ATOM 14881 O O . ALA D 4 148 ? 97.65900 110.07200 135.51200 1.000 101.46269 148 ALA D O 1
ATOM 14888 N N . THR D 4 149 ? 98.93200 111.88000 135.06400 1.000 98.01992 149 THR D N 1
ATOM 14889 C CA . THR D 4 149 ? 98.02100 112.84800 135.65100 1.000 98.35519 149 THR D CA 1
ATOM 14890 C C . THR D 4 149 ? 97.98300 114.08200 134.77000 1.000 102.32987 149 THR D C 1
ATOM 14891 O O . THR D 4 149 ? 98.98600 114.43400 134.14600 1.000 111.17480 149 THR D O 1
ATOM 14902 N N . ALA D 4 150 ? 96.82800 114.73400 134.72400 1.000 107.42434 150 ALA D N 1
ATOM 14903 C CA . ALA D 4 150 ? 96.63900 115.93700 133.93100 1.000 108.09407 150 ALA D CA 1
ATOM 14904 C C . ALA D 4 150 ? 96.30000 117.11300 134.83400 1.000 110.20473 150 ALA D C 1
ATOM 14905 O O . ALA D 4 150 ? 95.39300 117.02900 135.66700 1.000 116.34637 150 ALA D O 1
ATOM 14912 N N . ILE D 4 151 ? 97.02500 118.21200 134.65100 1.000 105.56185 151 ILE D N 1
ATOM 14913 C CA . ILE D 4 151 ? 96.84800 119.42900 135.43100 1.000 102.53196 151 ILE D CA 1
ATOM 14914 C C . ILE D 4 151 ? 96.48900 120.54800 134.47100 1.000 103.86034 151 ILE D C 1
ATOM 14915 O O . ILE D 4 151 ? 97.21100 120.79000 133.49800 1.000 109.89296 151 ILE D O 1
ATOM 14931 N N . ALA D 4 152 ? 95.38200 121.22900 134.74200 1.000 103.22837 152 ALA D N 1
ATOM 14932 C CA . ALA D 4 152 ? 95.00800 122.41800 133.99300 1.000 101.52400 152 ALA D CA 1
ATOM 14933 C C . ALA D 4 152 ? 95.15900 123.63600 134.88800 1.000 103.65018 152 ALA D C 1
ATOM 14934 O O . ALA D 4 152 ? 94.50000 123.73500 135.92600 1.000 114.79320 152 ALA D O 1
ATOM 14941 N N . LEU D 4 153 ? 96.01800 124.56400 134.48100 1.000 103.17247 153 LEU D N 1
ATOM 14942 C CA . LEU D 4 153 ? 96.30900 125.74900 135.28000 1.000 103.94063 153 LEU D CA 1
ATOM 14943 C C . LEU D 4 153 ? 95.33900 126.84600 134.87300 1.000 107.65205 153 LEU D C 1
ATOM 14944 O O . LEU D 4 153 ? 95.69200 127.75900 134.12600 1.000 112.11303 153 LEU D O 1
ATOM 14960 N N . ALA D 4 154 ? 94.11100 126.75900 135.36900 1.000 127.01351 154 ALA D N 1
ATOM 14961 C CA . ALA D 4 154 ? 93.16000 127.83100 135.15500 1.000 129.80245 154 ALA D CA 1
ATOM 14962 C C . ALA D 4 154 ? 93.57300 129.06000 135.95600 1.000 131.02770 154 ALA D C 1
ATOM 14963 O O . ALA D 4 154 ? 94.22300 128.96500 137.00100 1.000 133.85360 154 ALA D O 1
ATOM 14970 N N . SER D 4 155 ? 93.19000 130.22800 135.45100 1.000 140.30293 155 SER D N 1
ATOM 14971 C CA . SER D 4 155 ? 93.46000 131.49100 136.12300 1.000 142.67885 155 SER D CA 1
ATOM 14972 C C . SER D 4 155 ? 92.13900 132.20400 136.34900 1.000 143.15486 155 SER D C 1
ATOM 14973 O O . SER D 4 155 ? 91.41900 132.50300 135.39100 1.000 140.90757 155 SER D O 1
ATOM 14981 N N . GLU D 4 156 ? 91.83600 132.49200 137.61100 1.000 160.44971 156 GLU D N 1
ATOM 14982 C CA . GLU D 4 156 ? 90.58200 133.12800 137.98400 1.000 159.68190 156 GLU D CA 1
ATOM 14983 C C . GLU D 4 156 ? 90.90100 134.37800 138.78300 1.000 163.24311 156 GLU D C 1
ATOM 14984 O O . GLU D 4 156 ? 91.66000 134.31900 139.75600 1.000 163.50193 156 GLU D O 1
ATOM 14996 N N . ASN D 4 157 ? 90.32700 135.50500 138.36600 1.000 170.86411 157 ASN D N 1
ATOM 14997 C CA . ASN D 4 157 ? 90.64700 136.78500 138.97800 1.000 171.01091 157 ASN D CA 1
ATOM 14998 C C . ASN D 4 157 ? 92.15900 136.97400 138.98700 1.000 170.95760 157 ASN D C 1
ATOM 14999 O O . ASN D 4 157 ? 92.80000 136.88600 137.93500 1.000 167.25436 157 ASN D O 1
ATOM 15010 N N . GLY D 4 158 ? 92.74200 137.22200 140.15500 1.000 175.10849 158 GLY D N 1
ATOM 15011 C CA . GLY D 4 158 ? 94.17100 137.40300 140.28500 1.000 172.87068 158 GLY D CA 1
ATOM 15012 C C . GLY D 4 158 ? 94.93500 136.17600 140.72600 1.000 172.45136 158 GLY D C 1
ATOM 15013 O O . GLY D 4 158 ? 96.11300 136.29400 141.08000 1.000 170.93604 158 GLY D O 1
ATOM 15017 N N . ALA D 4 159 ? 94.31100 135.00100 140.71800 1.000 159.38966 159 ALA D N 1
ATOM 15018 C CA . ALA D 4 159 ? 94.92600 133.78300 141.22100 1.000 157.35989 159 ALA D CA 1
ATOM 15019 C C . ALA D 4 159 ? 94.93800 132.71000 140.14200 1.000 156.87392 159 ALA D C 1
ATOM 15020 O O . ALA D 4 159 ? 94.08500 132.68900 139.25000 1.000 156.18281 159 ALA D O 1
ATOM 15027 N N . THR D 4 160 ? 95.91600 131.81600 140.24100 1.000 139.98012 160 THR D N 1
ATOM 15028 C CA . THR D 4 160 ? 96.02000 130.65300 139.37200 1.000 137.73530 160 THR D CA 1
ATOM 15029 C C . THR D 4 160 ? 95.50000 129.43600 140.12100 1.000 135.80457 160 THR D C 1
ATOM 15030 O O . THR D 4 160 ? 95.87000 129.20600 141.27600 1.000 133.60659 160 THR D O 1
ATOM 15041 N N . LYS D 4 161 ? 94.65100 128.66100 139.45600 1.000 134.59233 161 LYS D N 1
ATOM 15042 C CA . LYS D 4 161 ? 93.93300 127.55300 140.07000 1.000 129.98205 161 LYS D CA 1
ATOM 15043 C C . LYS D 4 161 ? 94.33800 126.26300 139.37500 1.000 131.59065 161 LYS D C 1
ATOM 15044 O O . LYS D 4 161 ? 94.20700 126.15000 138.15300 1.000 137.71302 161 LYS D O 1
ATOM 15063 N N . THR D 4 162 ? 94.83200 125.30100 140.14800 1.000 110.39493 162 THR D N 1
ATOM 15064 C CA . THR D 4 162 ? 95.17100 123.99500 139.60000 1.000 110.03142 162 THR D CA 1
ATOM 15065 C C . THR D 4 162 ? 93.92600 123.12200 139.53700 1.000 108.41195 162 THR D C 1
ATOM 15066 O O . THR D 4 162 ? 93.24500 122.92800 140.54700 1.000 114.46263 162 THR D O 1
ATOM 15077 N N . LEU D 4 163 ? 93.63200 122.59500 138.35500 1.000 106.13484 163 LEU D N 1
ATOM 15078 C CA . LEU D 4 163 ? 92.56000 121.62800 138.16200 1.000 107.59539 163 LEU D CA 1
ATOM 15079 C C . LEU D 4 163 ? 93.19300 120.29200 137.80400 1.000 110.55940 163 LEU D C 1
ATOM 15080 O O . LEU D 4 163 ? 93.89900 120.18700 136.79700 1.000 117.52122 163 LEU D O 1
ATOM 15096 N N . ILE D 4 164 ? 92.93400 119.27500 138.62000 1.000 103.41537 164 ILE D N 1
ATOM 15097 C CA . ILE D 4 164 ? 93.56600 117.97100 138.47400 1.000 105.10633 164 ILE D CA 1
ATOM 15098 C C . ILE D 4 164 ? 92.61000 117.05900 137.72400 1.000 108.29161 164 ILE D C 1
ATOM 15099 O O . ILE D 4 164 ? 91.42800 116.96300 138.07300 1.000 108.30620 164 ILE D O 1
ATOM 15115 N N . ASP D 4 165 ? 93.11900 116.38700 136.69900 1.000 118.47304 165 ASP D N 1
ATOM 15116 C CA . ASP D 4 165 ? 92.30400 115.57000 135.81000 1.000 119.50282 165 ASP D CA 1
ATOM 15117 C C . ASP D 4 165 ? 91.09000 116.37200 135.33000 1.000 114.71521 165 ASP D C 1
ATOM 15118 O O . ASP D 4 165 ? 89.95000 116.03300 135.64300 1.000 116.05430 165 ASP D O 1
ATOM 15127 N N . PRO D 4 166 ? 91.31700 117.44300 134.57700 1.000 103.95556 166 PRO D N 1
ATOM 15128 C CA . PRO D 4 166 ? 90.21600 118.32500 134.19400 1.000 107.06368 166 PRO D CA 1
ATOM 15129 C C . PRO D 4 166 ? 89.36900 117.73800 133.08000 1.000 106.15073 166 PRO D C 1
ATOM 15130 O O . PRO D 4 166 ? 89.79300 116.86300 132.32500 1.000 108.69753 166 PRO D O 1
ATOM 15141 N N . SER D 4 167 ? 88.14800 118.25100 132.97800 1.000 114.53561 167 SER D N 1
ATOM 15142 C CA . SER D 4 167 ? 87.29900 117.92300 131.85400 1.000 114.42797 167 SER D CA 1
ATOM 15143 C C . SER D 4 167 ? 87.79300 118.66700 130.61800 1.000 115.72824 167 SER D C 1
ATOM 15144 O O . SER D 4 167 ? 88.45600 119.70000 130.73300 1.000 120.26478 167 SER D O 1
ATOM 15152 N N . PRO D 4 168 ? 87.47400 118.17700 129.42000 1.000 111.41133 168 PRO D N 1
ATOM 15153 C CA . PRO D 4 168 ? 87.93900 118.88200 128.21900 1.000 108.33338 168 PRO D CA 1
ATOM 15154 C C . PRO D 4 168 ? 87.44800 120.31300 128.15700 1.000 115.49030 168 PRO D C 1
ATOM 15155 O O . PRO D 4 168 ? 88.15100 121.17800 127.62200 1.000 117.00746 168 PRO D O 1
ATOM 15166 N N . ARG D 4 169 ? 86.26200 120.58800 128.69700 1.000 120.28447 169 ARG D N 1
ATOM 15167 C CA . ARG D 4 169 ? 85.79700 121.96500 128.79100 1.000 120.09319 169 ARG D CA 1
ATOM 15168 C C . ARG D 4 169 ? 86.72600 122.79700 129.66300 1.000 122.93524 169 ARG D C 1
ATOM 15169 O O . ARG D 4 169 ? 87.04300 123.94300 129.33000 1.000 124.25859 169 ARG D O 1
ATOM 15190 N N . GLN D 4 170 ? 87.17100 122.23900 130.78900 1.000 118.26274 170 GLN D N 1
ATOM 15191 C CA . GLN D 4 170 ? 88.13100 122.95100 131.62300 1.000 114.22287 170 GLN D CA 1
ATOM 15192 C C . GLN D 4 170 ? 89.44600 123.14800 130.88600 1.000 112.89174 170 GLN D C 1
ATOM 15193 O O . GLN D 4 170 ? 90.09600 124.18800 131.02700 1.000 116.10221 170 GLN D O 1
ATOM 15207 N N . VAL D 4 171 ? 89.85600 122.15700 130.09600 1.000 111.54336 171 VAL D N 1
ATOM 15208 C CA . VAL D 4 171 ? 91.12300 122.26500 129.38500 1.000 112.45714 171 VAL D CA 1
ATOM 15209 C C . VAL D 4 171 ? 91.09500 123.43300 128.41200 1.000 115.39186 171 VAL D C 1
ATOM 15210 O O . VAL D 4 171 ? 92.03200 124.23900 128.36500 1.000 115.10832 171 VAL D O 1
ATOM 15223 N N . GLU D 4 172 ? 90.02600 123.55700 127.62500 1.000 127.01078 172 GLU D N 1
ATOM 15224 C CA . GLU D 4 172 ? 89.98000 124.63800 126.64900 1.000 125.28064 172 GLU D CA 1
ATOM 15225 C C . GLU D 4 172 ? 89.87500 125.99600 127.33100 1.000 123.51296 172 GLU D C 1
ATOM 15226 O O . GLU D 4 172 ? 90.37200 126.99400 126.80000 1.000 123.80373 172 GLU D O 1
ATOM 15238 N N . LEU D 4 173 ? 89.24100 126.05600 128.50300 1.000 116.41073 173 LEU D N 1
ATOM 15239 C CA . LEU D 4 173 ? 89.19700 127.29400 129.26900 1.000 118.40007 173 LEU D CA 1
ATOM 15240 C C . LEU D 4 173 ? 90.47800 127.54300 130.05000 1.000 118.84207 173 LEU D C 1
ATOM 15241 O O . LEU D 4 173 ? 90.70400 128.67100 130.50100 1.000 117.56614 173 LEU D O 1
ATOM 15257 N N . ALA D 4 174 ? 91.31400 126.52600 130.22300 1.000 115.16182 174 ALA D N 1
ATOM 15258 C CA . ALA D 4 174 ? 92.50500 126.66700 131.04300 1.000 113.30551 174 ALA D CA 1
ATOM 15259 C C . ALA D 4 174 ? 93.53700 127.55000 130.35700 1.000 118.39208 174 ALA D C 1
ATOM 15260 O O . ALA D 4 174 ? 93.67200 127.55300 129.13100 1.000 117.30884 174 ALA D O 1
ATOM 15267 N N . GLN D 4 175 ? 94.28300 128.30100 131.16900 1.000 122.27239 175 GLN D N 1
ATOM 15268 C CA . GLN D 4 175 ? 95.39800 129.06700 130.62800 1.000 116.96129 175 GLN D CA 1
ATOM 15269 C C . GLN D 4 175 ? 96.47100 128.13700 130.08200 1.000 115.64570 175 GLN D C 1
ATOM 15270 O O . GLN D 4 175 ? 97.06200 128.40800 129.03100 1.000 116.34549 175 GLN D O 1
ATOM 15284 N N . SER D 4 176 ? 96.73300 127.03500 130.77800 1.000 103.65989 176 SER D N 1
ATOM 15285 C CA . SER D 4 176 ? 97.65000 126.02100 130.28700 1.000 104.62205 176 SER D CA 1
ATOM 15286 C C . SER D 4 176 ? 97.24100 124.67800 130.86500 1.000 105.89725 176 SER D C 1
ATOM 15287 O O . SER D 4 176 ? 96.58900 124.60300 131.90800 1.000 115.29517 176 SER D O 1
ATOM 15295 N N . VAL D 4 177 ? 97.64300 123.61500 130.17900 1.000 90.49482 177 VAL D N 1
ATOM 15296 C CA . VAL D 4 177 ? 97.33500 122.25300 130.58700 1.000 91.34667 177 VAL D CA 1
ATOM 15297 C C . VAL D 4 177 ? 98.60900 121.43000 130.51800 1.000 91.40644 177 VAL D C 1
ATOM 15298 O O . VAL D 4 177 ? 99.41400 121.59500 129.59800 1.000 103.11492 177 VAL D O 1
ATOM 15311 N N . HIS D 4 178 ? 98.78600 120.53800 131.48800 1.000 86.64098 178 HIS D N 1
ATOM 15312 C CA . HIS D 4 178 ? 100.00100 119.74900 131.60900 1.000 92.17410 178 HIS D CA 1
ATOM 15313 C C . HIS D 4 178 ? 99.63900 118.29800 131.86900 1.000 95.20153 178 HIS D C 1
ATOM 15314 O O . HIS D 4 178 ? 98.64100 118.01000 132.53100 1.000 103.28782 178 HIS D O 1
ATOM 15328 N N . VAL D 4 179 ? 100.46100 117.39000 131.35100 1.000 90.76327 179 VAL D N 1
ATOM 15329 C CA . VAL D 4 179 ? 100.27700 115.95700 131.53000 1.000 87.40750 179 VAL D CA 1
ATOM 15330 C C . VAL D 4 179 ? 101.61900 115.37400 131.93600 1.000 91.67503 179 VAL D C 1
ATOM 15331 O O . VAL D 4 179 ? 102.57100 115.39400 131.14800 1.000 105.35116 179 VAL D O 1
ATOM 15344 N N . PHE D 4 180 ? 101.70200 114.86300 133.15800 1.000 87.71565 180 PHE D N 1
ATOM 15345 C CA . PHE D 4 180 ? 102.90900 114.23700 133.67300 1.000 89.34979 180 PHE D CA 1
ATOM 15346 C C . PHE D 4 180 ? 102.65500 112.75200 133.87200 1.000 94.50784 180 PHE D C 1
ATOM 15347 O O . PHE D 4 180 ? 101.60400 112.36600 134.38900 1.000 106.76510 180 PHE D O 1
ATOM 15364 N N . ALA D 4 181 ? 103.61000 111.92900 133.46300 1.000 92.15150 181 ALA D N 1
ATOM 15365 C CA . ALA D 4 181 ? 103.53800 110.48500 133.64400 1.000 93.18117 181 ALA D CA 1
ATOM 15366 C C . ALA D 4 181 ? 104.78900 110.04800 134.39400 1.000 99.35639 181 ALA D C 1
ATOM 15367 O O . ALA D 4 181 ? 105.87100 109.95100 133.81000 1.000 99.94458 181 ALA D O 1
ATOM 15374 N N . PHE D 4 182 ? 104.63700 109.77200 135.68500 1.000 101.34600 182 PHE D N 1
ATOM 15375 C CA . PHE D 4 182 ? 105.76500 109.42100 136.53300 1.000 94.56884 182 PHE D CA 1
ATOM 15376 C C . PHE D 4 182 ? 105.88900 107.90900 136.64000 1.000 97.14937 182 PHE D C 1
ATOM 15377 O O . PHE D 4 182 ? 104.90500 107.21800 136.91200 1.000 104.35227 182 PHE D O 1
ATOM 15394 N N . THR D 4 183 ? 107.09900 107.40300 136.43900 1.000 108.67074 183 THR D N 1
ATOM 15395 C CA . THR D 4 183 ? 107.34100 105.98300 136.61800 1.000 108.51718 183 THR D CA 1
ATOM 15396 C C . THR D 4 183 ? 107.28500 105.63700 138.10300 1.000 114.45884 183 THR D C 1
ATOM 15397 O O . THR D 4 183 ? 107.36600 106.50500 138.97600 1.000 120.62202 183 THR D O 1
ATOM 15408 N N . SER D 4 184 ? 107.13400 104.34400 138.39100 1.000 116.82590 184 SER D N 1
ATOM 15409 C CA . SER D 4 184 ? 107.09400 103.90800 139.78100 1.000 113.21712 184 SER D CA 1
ATOM 15410 C C . SER D 4 184 ? 108.33300 104.36400 140.53700 1.000 119.81255 184 SER D C 1
ATOM 15411 O O . SER D 4 184 ? 108.27700 104.57500 141.75400 1.000 124.56102 184 SER D O 1
ATOM 15419 N N . GLN D 4 185 ? 109.45900 104.51300 139.84000 1.000 127.36723 185 GLN D N 1
ATOM 15420 C CA . GLN D 4 185 ? 110.66000 105.07100 140.44600 1.000 125.34767 185 GLN D CA 1
ATOM 15421 C C . GLN D 4 185 ? 110.56800 106.57500 140.65800 1.000 126.28590 185 GLN D C 1
ATOM 15422 O O . GLN D 4 185 ? 111.58000 107.19200 141.00400 1.000 127.28166 185 GLN D O 1
ATOM 15436 N N . ASP D 4 186 ? 109.40100 107.17900 140.43100 1.000 135.96622 186 ASP D N 1
ATOM 15437 C CA . ASP D 4 186 ? 109.18800 108.60500 140.65400 1.000 137.09391 186 ASP D CA 1
ATOM 15438 C C . ASP D 4 186 ? 109.85600 109.43200 139.56400 1.000 136.22961 186 ASP D C 1
ATOM 15439 O O . ASP D 4 186 ? 109.83100 110.66600 139.61100 1.000 137.18184 186 ASP D O 1
ATOM 15448 N N . GLU D 4 187 ? 110.45400 108.76700 138.58200 1.000 119.63865 187 GLU D N 1
ATOM 15449 C CA . GLU D 4 187 ? 111.00900 109.46800 137.44000 1.000 117.39781 187 GLU D CA 1
ATOM 15450 C C . GLU D 4 187 ? 109.88300 109.95800 136.53900 1.000 117.82632 187 GLU D C 1
ATOM 15451 O O . GLU D 4 187 ? 108.76500 109.44100 136.56500 1.000 118.36667 187 GLU D O 1
ATOM 15463 N N . LEU D 4 188 ? 110.18400 110.97400 135.73800 1.000 103.07114 188 LEU D N 1
ATOM 15464 C CA . LEU D 4 188 ? 109.21700 111.51600 134.79600 1.000 102.45359 188 LEU D CA 1
ATOM 15465 C C . LEU D 4 188 ? 109.32300 110.77500 133.47300 1.000 102.78406 188 LEU D C 1
ATOM 15466 O O . LEU D 4 188 ? 110.42300 110.52600 132.97600 1.000 102.72099 188 LEU D O 1
ATOM 15482 N N . LEU D 4 189 ? 108.17500 110.42400 132.90800 1.000 98.23040 189 LEU D N 1
ATOM 15483 C CA . LEU D 4 189 ? 108.12200 109.67000 131.66200 1.000 91.22027 189 LEU D CA 1
ATOM 15484 C C . LEU D 4 189 ? 107.50400 110.45500 130.51800 1.000 88.62415 189 LEU D C 1
ATOM 15485 O O . LEU D 4 189 ? 107.99000 110.37200 129.39000 1.000 94.39139 189 LEU D O 1
ATOM 15501 N N . LEU D 4 190 ? 106.44000 111.20500 130.77500 1.000 90.48036 190 LEU D N 1
ATOM 15502 C CA . LEU D 4 190 ? 105.86000 112.11100 129.80000 1.000 95.39021 190 LEU D CA 1
ATOM 15503 C C . LEU D 4 190 ? 105.63900 113.45700 130.46100 1.000 99.02941 190 LEU D C 1
ATOM 15504 O O . LEU D 4 190 ? 105.36800 113.53600 131.66000 1.000 104.63798 190 LEU D O 1
ATOM 15520 N N . ALA D 4 191 ? 105.76400 114.52100 129.67100 1.000 99.30403 191 ALA D N 1
ATOM 15521 C CA . ALA D 4 191 ? 105.60500 115.86400 130.21400 1.000 98.53661 191 ALA D CA 1
ATOM 15522 C C . ALA D 4 191 ? 104.83500 116.78500 129.27800 1.000 104.32408 191 ALA D C 1
ATOM 15523 O O . ALA D 4 191 ? 105.05500 117.99900 129.30700 1.000 115.43873 191 ALA D O 1
ATOM 15530 N N . GLU D 4 192 ? 104.00300 116.23300 128.41300 1.000 105.63776 192 GLU D N 1
ATOM 15531 C CA . GLU D 4 192 ? 103.26400 117.02600 127.40600 1.000 108.47971 192 GLU D CA 1
ATOM 15532 C C . GLU D 4 192 ? 102.54300 118.19400 128.08200 1.000 107.39210 192 GLU D C 1
ATOM 15533 O O . GLU D 4 192 ? 101.82300 117.93000 129.00300 1.000 105.43388 192 GLU D O 1
ATOM 15545 N N . SER D 4 193 ? 102.68500 119.42500 127.59700 1.000 98.59685 193 SER D N 1
ATOM 15546 C CA . SER D 4 193 ? 102.07100 120.62300 128.14800 1.000 94.77226 193 SER D CA 1
ATOM 15547 C C . SER D 4 193 ? 101.77600 121.58700 127.01300 1.000 95.54921 193 SER D C 1
ATOM 15548 O O . SER D 4 193 ? 102.38000 121.50500 125.94200 1.000 99.88814 193 SER D O 1
ATOM 15556 N N . GLU D 4 194 ? 100.84500 122.50400 127.25800 1.000 104.89659 194 GLU D N 1
ATOM 15557 C CA . GLU D 4 194 ? 100.45700 123.46500 126.23900 1.000 110.14569 194 GLU D CA 1
ATOM 15558 C C . GLU D 4 194 ? 99.85200 124.68800 126.90700 1.000 111.62504 194 GLU D C 1
ATOM 15559 O O . GLU D 4 194 ? 99.40700 124.63800 128.05500 1.000 109.10009 194 GLU D O 1
ATOM 15571 N N . GLY D 4 195 ? 99.83000 125.78800 126.16300 1.000 115.21802 195 GLY D N 1
ATOM 15572 C CA . GLY D 4 195 ? 99.41000 127.06900 126.68600 1.000 110.38349 195 GLY D CA 1
ATOM 15573 C C . GLY D 4 195 ? 100.57700 127.85500 127.25000 1.000 116.07705 195 GLY D C 1
ATOM 15574 O O . GLY D 4 195 ? 101.69000 127.35400 127.41400 1.000 122.62736 195 GLY D O 1
ATOM 15578 N N . ASP D 4 196 ? 100.31600 129.12500 127.54500 1.000 122.57562 196 ASP D N 1
ATOM 15579 C CA . ASP D 4 196 ? 101.35500 129.99100 128.08400 1.000 124.11212 196 ASP D CA 1
ATOM 15580 C C . ASP D 4 196 ? 101.54400 129.71300 129.56600 1.000 120.74203 196 ASP D C 1
ATOM 15581 O O . ASP D 4 196 ? 100.58000 129.71600 130.33500 1.000 122.21225 196 ASP D O 1
ATOM 15590 N N . PHE D 4 197 ? 102.78700 129.46300 129.96500 1.000 99.54958 197 PHE D N 1
ATOM 15591 C CA . PHE D 4 197 ? 103.09400 129.23500 131.36500 1.000 98.26454 197 PHE D CA 1
ATOM 15592 C C . PHE D 4 197 ? 104.58200 129.43200 131.58900 1.000 100.12507 197 PHE D C 1
ATOM 15593 O O . PHE D 4 197 ? 105.40200 129.10000 130.73000 1.000 104.11914 197 PHE D O 1
ATOM 15610 N N . THR D 4 198 ? 104.92400 129.96900 132.75200 1.000 102.18592 198 THR D N 1
ATOM 15611 C CA . THR D 4 198 ? 106.31900 130.08900 133.13200 1.000 103.02972 198 THR D CA 1
ATOM 15612 C C . THR D 4 198 ? 106.84900 128.73800 133.59000 1.000 101.03920 198 THR D C 1
ATOM 15613 O O . THR D 4 198 ? 106.09500 127.84100 133.96700 1.000 106.26829 198 THR D O 1
ATOM 15624 N N . ILE D 4 199 ? 108.17500 128.60400 133.56700 1.000 95.69984 199 ILE D N 1
ATOM 15625 C CA . ILE D 4 199 ? 108.77900 127.36600 134.04100 1.000 94.31997 199 ILE D CA 1
ATOM 15626 C C . ILE D 4 199 ? 108.45800 127.15600 135.51200 1.000 99.61723 199 ILE D C 1
ATOM 15627 O O . ILE D 4 199 ? 108.38200 126.01700 135.98500 1.000 104.37631 199 ILE D O 1
ATOM 15643 N N . LYS D 4 200 ? 108.27200 128.24200 136.26000 1.000 102.38991 200 LYS D N 1
ATOM 15644 C CA . LYS D 4 200 ? 107.84500 128.11400 137.64800 1.000 102.43168 200 LYS D CA 1
ATOM 15645 C C . LYS D 4 200 ? 106.46500 127.47800 137.73300 1.000 105.30293 200 LYS D C 1
ATOM 15646 O O . LYS D 4 200 ? 106.22800 126.59200 138.56100 1.000 105.75375 200 LYS D O 1
ATOM 15665 N N . GLU D 4 201 ? 105.53800 127.91800 136.88100 1.000 108.69576 201 GLU D N 1
ATOM 15666 C CA . GLU D 4 201 ? 104.20700 127.32400 136.87900 1.000 103.44438 201 GLU D CA 1
ATOM 15667 C C . GLU D 4 201 ? 104.27000 125.84500 136.53500 1.000 105.55279 201 GLU D C 1
ATOM 15668 O O . GLU D 4 201 ? 103.60300 125.02300 137.17100 1.000 113.70172 201 GLU D O 1
ATOM 15680 N N . TRP D 4 202 ? 105.06500 125.48600 135.52800 1.000 99.99990 202 TRP D N 1
ATOM 15681 C CA . TRP D 4 202 ? 105.20100 124.08000 135.17200 1.000 97.85938 202 TRP D CA 1
ATOM 15682 C C . TRP D 4 202 ? 105.75000 123.28000 136.34000 1.000 102.25182 202 TRP D C 1
ATOM 15683 O O . TRP D 4 202 ? 105.19000 122.24600 136.72100 1.000 106.58832 202 TRP D O 1
ATOM 15704 N N . ASP D 4 203 ? 106.84400 123.75300 136.93600 1.000 107.81523 203 ASP D N 1
ATOM 15705 C CA . ASP D 4 203 ? 107.41300 123.04500 138.07400 1.000 106.93556 203 ASP D CA 1
ATOM 15706 C C . ASP D 4 203 ? 106.40600 122.93500 139.20700 1.000 112.24575 203 ASP D C 1
ATOM 15707 O O . ASP D 4 203 ? 106.33200 121.89700 139.87200 1.000 116.84630 203 ASP D O 1
ATOM 15716 N N . ALA D 4 204 ? 105.62200 123.98600 139.43900 1.000 116.15203 204 ALA D N 1
ATOM 15717 C CA . ALA D 4 204 ? 104.57700 123.89500 140.44900 1.000 115.52277 204 ALA D CA 1
ATOM 15718 C C . ALA D 4 204 ? 103.58100 122.80100 140.09900 1.000 114.51971 204 ALA D C 1
ATOM 15719 O O . ALA D 4 204 ? 103.18700 122.01200 140.96400 1.000 112.54756 204 ALA D O 1
ATOM 15726 N N . ALA D 4 205 ? 103.16500 122.73500 138.83400 1.000 111.07416 205 ALA D N 1
ATOM 15727 C CA . ALA D 4 205 ? 102.27300 121.66300 138.40900 1.000 109.28296 205 ALA D CA 1
ATOM 15728 C C . ALA D 4 205 ? 102.95100 120.30800 138.54300 1.000 109.20556 205 ALA D C 1
ATOM 15729 O O . ALA D 4 205 ? 102.32000 119.33000 138.95500 1.000 115.64599 205 ALA D O 1
ATOM 15736 N N . TYR D 4 206 ? 104.23600 120.23000 138.19900 1.000 103.20291 206 TYR D N 1
ATOM 15737 C CA . TYR D 4 206 ? 104.97800 118.98900 138.38800 1.000 102.25262 206 TYR D CA 1
ATOM 15738 C C . TYR D 4 206 ? 104.82500 118.48200 139.81400 1.000 107.31743 206 TYR D C 1
ATOM 15739 O O . TYR D 4 206 ? 104.61300 117.28700 140.04400 1.000 115.54848 206 TYR D O 1
ATOM 15757 N N . GLU D 4 207 ? 104.93300 119.38000 140.79200 1.000 116.66044 207 GLU D N 1
ATOM 15758 C CA . GLU D 4 207 ? 104.74700 118.97900 142.18100 1.000 117.18573 207 GLU D CA 1
ATOM 15759 C C . GLU D 4 207 ? 103.32900 118.48300 142.42100 1.000 117.62439 207 GLU D C 1
ATOM 15760 O O . GLU D 4 207 ? 103.12100 117.43500 143.04200 1.000 121.91321 207 GLU D O 1
ATOM 15772 N N . THR D 4 208 ? 102.33800 119.22200 141.92800 1.000 105.84913 208 THR D N 1
ATOM 15773 C CA . THR D 4 208 ? 100.95100 118.83900 142.16300 1.000 104.96407 208 THR D CA 1
ATOM 15774 C C . THR D 4 208 ? 100.66200 117.46000 141.59300 1.000 105.16726 208 THR D C 1
ATOM 15775 O O . THR D 4 208 ? 99.99300 116.64200 142.23400 1.000 107.69037 208 THR D O 1
ATOM 15786 N N . ALA D 4 209 ? 101.16200 117.18000 140.39200 1.000 105.58551 209 ALA D N 1
ATOM 15787 C CA . ALA D 4 209 ? 100.90900 115.89300 139.76100 1.000 108.33793 209 ALA D CA 1
ATOM 15788 C C . ALA D 4 209 ? 101.70800 114.77200 140.40700 1.000 107.65030 209 ALA D C 1
ATOM 15789 O O . ALA D 4 209 ? 101.29500 113.61000 140.34700 1.000 112.59315 209 ALA D O 1
ATOM 15796 N N . LYS D 4 210 ? 102.83300 115.07900 141.03100 1.000 112.23896 210 LYS D N 1
ATOM 15797 C CA . LYS D 4 210 ? 103.71700 113.99700 141.52100 1.000 112.16037 210 LYS D CA 1
ATOM 15798 C C . LYS D 4 210 ? 103.43500 113.60500 142.95800 1.000 114.53968 210 LYS D C 1
ATOM 15799 O O . LYS D 4 210 ? 103.46500 112.39700 143.22000 1.000 115.34621 210 LYS D O 1
ATOM 15818 N N . ASN D 4 211 ? 103.16100 114.54400 143.85700 1.000 131.19781 211 ASN D N 1
ATOM 15819 C CA . ASN D 4 211 ? 103.09100 114.22400 145.27600 1.000 136.47371 211 ASN D CA 1
ATOM 15820 C C . ASN D 4 211 ? 101.68200 113.95100 145.77700 1.000 135.11382 211 ASN D C 1
ATOM 15821 O O . ASN D 4 211 ? 101.52400 113.57500 146.94300 1.000 132.68013 211 ASN D O 1
ATOM 15832 N N . ILE D 4 212 ? 100.66000 114.12200 144.94800 1.000 118.96452 212 ILE D N 1
ATOM 15833 C CA . ILE D 4 212 ? 99.29300 113.93400 145.41700 1.000 122.54909 212 ILE D CA 1
ATOM 15834 C C . ILE D 4 212 ? 99.10600 112.49600 145.88700 1.000 117.90701 212 ILE D C 1
ATOM 15835 O O . ILE D 4 212 ? 98.18500 112.18800 146.64200 1.000 114.10963 212 ILE D O 1
ATOM 15851 N N . PRO D 4 236 ? 93.77600 111.88300 144.18600 1.000 118.12195 236 PRO D N 1
ATOM 15852 C CA . PRO D 4 236 ? 93.75600 110.42500 144.33700 1.000 122.69322 236 PRO D CA 1
ATOM 15853 C C . PRO D 4 236 ? 95.12700 109.80100 144.13000 1.000 122.99281 236 PRO D C 1
ATOM 15854 O O . PRO D 4 236 ? 95.78100 110.08900 143.13300 1.000 121.50191 236 PRO D O 1
ATOM 15865 N N . ASP D 4 237 ? 95.55400 108.95500 145.06200 1.000 127.95767 237 ASP D N 1
ATOM 15866 C CA . ASP D 4 237 ? 96.86000 108.30900 144.97200 1.000 128.07675 237 ASP D CA 1
ATOM 15867 C C . ASP D 4 237 ? 96.77300 107.22500 143.90800 1.000 127.40437 237 ASP D C 1
ATOM 15868 O O . ASP D 4 237 ? 96.40300 106.08500 144.19300 1.000 126.32853 237 ASP D O 1
ATOM 15877 N N . LEU D 4 238 ? 97.12200 107.58000 142.67100 1.000 117.19589 238 LEU D N 1
ATOM 15878 C CA . LEU D 4 238 ? 97.04100 106.61300 141.58500 1.000 118.59369 238 LEU D CA 1
ATOM 15879 C C . LEU D 4 238 ? 98.01500 105.46200 141.78500 1.000 121.11921 238 LEU D C 1
ATOM 15880 O O . LEU D 4 238 ? 97.69700 104.32100 141.43400 1.000 125.63439 238 LEU D O 1
ATOM 15896 N N . ARG D 4 239 ? 99.17500 105.74300 142.35300 1.000 116.55275 239 ARG D N 1
ATOM 15897 C CA . ARG D 4 239 ? 100.14600 104.67100 142.63500 1.000 112.97241 239 ARG D CA 1
ATOM 15898 C C . ARG D 4 239 ? 99.43300 103.63000 143.47800 1.000 115.41695 239 ARG D C 1
ATOM 15899 O O . ARG D 4 239 ? 99.49400 102.46000 143.11800 1.000 117.12397 239 ARG D O 1
ATOM 15920 N N . HIS D 4 240 ? 98.78300 104.05300 144.55800 1.000 116.47143 240 HIS D N 1
ATOM 15921 C CA . HIS D 4 240 ? 98.06300 103.12600 145.42100 1.000 115.95286 240 HIS D CA 1
ATOM 15922 C C . HIS D 4 240 ? 96.92200 102.45200 144.67300 1.000 117.85307 240 HIS D C 1
ATOM 15923 O O . HIS D 4 240 ? 96.69600 101.24700 144.83000 1.000 122.78023 240 HIS D O 1
ATOM 15937 N N . PHE D 4 241 ? 96.19000 103.21000 143.85700 1.000 106.91289 241 PHE D N 1
ATOM 15938 C CA . PHE D 4 241 ? 95.05500 102.63800 143.14100 1.000 105.25386 241 PHE D CA 1
ATOM 15939 C C . PHE D 4 241 ? 95.50100 101.51600 142.21500 1.000 109.67310 241 PHE D C 1
ATOM 15940 O O . PHE D 4 241 ? 94.87100 100.45400 142.15800 1.000 117.25527 241 PHE D O 1
ATOM 15957 N N . ILE D 4 242 ? 96.58300 101.73600 141.47000 1.000 112.13778 242 ILE D N 1
ATOM 15958 C CA . ILE D 4 242 ? 97.11500 100.68000 140.61600 1.000 109.97930 242 ILE D CA 1
ATOM 15959 C C . ILE D 4 242 ? 97.45900 99.45900 141.45300 1.000 109.33324 242 ILE D C 1
ATOM 15960 O O . ILE D 4 242 ? 97.06100 98.33300 141.13800 1.000 111.12244 242 ILE D O 1
ATOM 15976 N N . ARG D 4 243 ? 98.19900 99.66500 142.54000 1.000 117.84363 243 ARG D N 1
ATOM 15977 C CA . ARG D 4 243 ? 98.62300 98.54000 143.36300 1.000 114.68421 243 ARG D CA 1
ATOM 15978 C C . ARG D 4 243 ? 97.42800 97.85000 144.00300 1.000 115.40054 243 ARG D C 1
ATOM 15979 O O . ARG D 4 243 ? 97.33000 96.61900 143.99300 1.000 121.30861 243 ARG D O 1
ATOM 16000 N N . SER D 4 244 ? 96.49700 98.62800 144.55700 1.000 112.04997 244 SER D N 1
ATOM 16001 C CA . SER D 4 244 ? 95.35600 98.02200 145.23300 1.000 112.37254 244 SER D CA 1
ATOM 16002 C C . SER D 4 244 ? 94.51800 97.19600 144.26800 1.000 115.03260 244 SER D C 1
ATOM 16003 O O . SER D 4 244 ? 94.17500 96.04700 144.56500 1.000 118.58124 244 SER D O 1
ATOM 16011 N N . THR D 4 245 ? 94.18200 97.75800 143.10600 1.000 113.69720 245 THR D N 1
ATOM 16012 C CA . THR D 4 245 ? 93.37500 97.01800 142.14600 1.000 116.61666 245 THR D CA 1
ATOM 16013 C C . THR D 4 245 ? 94.10500 95.78600 141.63700 1.000 118.00461 245 THR D C 1
ATOM 16014 O O . THR D 4 245 ? 93.49400 94.72300 141.48300 1.000 118.78340 245 THR D O 1
ATOM 16025 N N . MET D 4 246 ? 95.40400 95.90500 141.37300 1.000 118.84914 246 MET D N 1
ATOM 16026 C CA . MET D 4 246 ? 96.17000 94.74300 140.94500 1.000 113.55326 246 MET D CA 1
ATOM 16027 C C . MET D 4 246 ? 96.24800 93.70600 142.05600 1.000 116.53295 246 MET D C 1
ATOM 16028 O O . MET D 4 246 ? 96.16500 92.50100 141.79300 1.000 122.03665 246 MET D O 1
ATOM 16042 N N . GLU D 4 247 ? 96.41100 94.15000 143.30300 1.000 124.65653 247 GLU D N 1
ATOM 16043 C CA . GLU D 4 247 ? 96.38800 93.21800 144.42500 1.000 121.95522 247 GLU D CA 1
ATOM 16044 C C . GLU D 4 247 ? 95.08400 92.43700 144.44900 1.000 125.84767 247 GLU D C 1
ATOM 16045 O O . GLU D 4 247 ? 95.08100 91.21000 144.59300 1.000 129.73507 247 GLU D O 1
ATOM 16057 N N . ALA D 4 248 ? 93.95900 93.13700 144.30500 1.000 113.11647 248 ALA D N 1
ATOM 16058 C CA . ALA D 4 248 ? 92.67000 92.45800 144.31400 1.000 111.08455 248 ALA D CA 1
ATOM 16059 C C . ALA D 4 248 ? 92.58500 91.43200 143.19300 1.000 112.97984 248 ALA D C 1
ATOM 16060 O O . ALA D 4 248 ? 92.11600 90.30900 143.40400 1.000 115.44066 248 ALA D O 1
ATOM 16067 N N . LYS D 4 249 ? 93.03900 91.79700 141.99500 1.000 117.11511 249 LYS D N 1
ATOM 16068 C CA . LYS D 4 249 ? 92.99300 90.86600 140.87300 1.000 117.34725 249 LYS D CA 1
ATOM 16069 C C . LYS D 4 249 ? 93.84100 89.63300 141.15000 1.000 117.82195 249 LYS D C 1
ATOM 16070 O O . LYS D 4 249 ? 93.37700 88.49900 140.99600 1.000 116.67645 249 LYS D O 1
ATOM 16089 N N . VAL D 4 250 ? 95.09300 89.83500 141.56100 1.000 124.44649 250 VAL D N 1
ATOM 16090 C CA . VAL D 4 250 ? 95.96800 88.69900 141.82500 1.000 121.39493 250 VAL D CA 1
ATOM 16091 C C . VAL D 4 250 ? 95.46100 87.90200 143.01500 1.000 124.37769 250 VAL D C 1
ATOM 16092 O O . VAL D 4 250 ? 95.44400 86.66500 142.99200 1.000 127.90700 250 VAL D O 1
ATOM 16105 N N . ALA D 4 251 ? 95.05100 88.58900 144.07900 1.000 121.10515 251 ALA D N 1
ATOM 16106 C CA . ALA D 4 251 ? 94.49700 87.88200 145.22400 1.000 118.63847 251 ALA D CA 1
ATOM 16107 C C . ALA D 4 251 ? 93.29800 87.04200 144.82100 1.000 118.93451 251 ALA D C 1
ATOM 16108 O O . ALA D 4 251 ? 93.09000 85.95400 145.36700 1.000 120.40532 251 ALA D O 1
ATOM 16115 N N . THR D 4 252 ? 92.50400 87.52400 143.86700 1.000 120.13209 252 THR D N 1
ATOM 16116 C CA . THR D 4 252 ? 91.31200 86.79400 143.45300 1.000 118.03300 252 THR D CA 1
ATOM 16117 C C . THR D 4 252 ? 91.67900 85.50400 142.73200 1.000 118.48981 252 THR D C 1
ATOM 16118 O O . THR D 4 252 ? 91.17100 84.42800 143.06200 1.000 119.12874 252 THR D O 1
ATOM 16129 N N . ASP D 4 253 ? 92.56000 85.59100 141.73900 1.000 124.94863 253 ASP D N 1
ATOM 16130 C CA . ASP D 4 253 ? 92.86300 84.43100 140.91500 1.000 125.36140 253 ASP D CA 1
ATOM 16131 C C . ASP D 4 253 ? 93.93900 83.53500 141.51300 1.000 126.90960 253 ASP D C 1
ATOM 16132 O O . ASP D 4 253 ? 94.13100 82.42100 141.01600 1.000 132.67298 253 ASP D O 1
ATOM 16141 N N . LEU D 4 254 ? 94.64100 83.97900 142.55400 1.000 122.38606 254 LEU D N 1
ATOM 16142 C CA . LEU D 4 254 ? 95.56400 83.12400 143.28500 1.000 121.73734 254 LEU D CA 1
ATOM 16143 C C . LEU D 4 254 ? 94.97900 82.65000 144.60700 1.000 122.83900 254 LEU D C 1
ATOM 16144 O O . LEU D 4 254 ? 95.71200 82.13400 145.45600 1.000 122.79044 254 LEU D O 1
ATOM 16160 N N . HIS D 4 255 ? 93.67000 82.81800 144.79600 1.000 128.46292 255 HIS D N 1
ATOM 16161 C CA . HIS D 4 255 ? 93.02600 82.32300 146.00600 1.000 126.59395 255 HIS D CA 1
ATOM 16162 C C . HIS D 4 255 ? 93.25600 80.82900 146.18700 1.000 128.12570 255 HIS D C 1
ATOM 16163 O O . HIS D 4 255 ? 93.32600 80.34500 147.32100 1.000 131.04222 255 HIS D O 1
ATOM 16177 N N . TRP D 4 256 ? 93.37800 80.08700 145.08600 1.000 115.98340 256 TRP D N 1
ATOM 16178 C CA . TRP D 4 256 ? 93.63000 78.65500 145.18100 1.000 116.25184 256 TRP D CA 1
ATOM 16179 C C . TRP D 4 256 ? 94.93200 78.35900 145.90800 1.000 120.23494 256 TRP D C 1
ATOM 16180 O O . TRP D 4 256 ? 95.06000 77.30900 146.54800 1.000 121.00605 256 TRP D O 1
ATOM 16201 N N . LYS D 4 257 ? 95.95900 79.14400 145.59800 1.000 135.66299 257 LYS D N 1
ATOM 16202 C CA . LYS D 4 257 ? 97.31500 78.91100 146.14800 1.000 135.75668 257 LYS D CA 1
ATOM 16203 C C . LYS D 4 257 ? 97.17100 78.59000 147.61700 1.000 136.41864 257 LYS D C 1
ATOM 16204 O O . LYS D 4 257 ? 97.74000 77.57800 148.04300 1.000 136.72637 257 LYS D O 1
ATOM 16223 N N . SER D 4 258 ? 96.43100 79.41900 148.34400 1.000 163.11960 258 SER D N 1
ATOM 16224 C CA . SER D 4 258 ? 96.20900 79.24100 149.79800 1.000 165.44945 258 SER D CA 1
ATOM 16225 C C . SER D 4 258 ? 97.53400 79.42600 150.54300 1.000 165.87042 258 SER D C 1
ATOM 16226 O O . SER D 4 258 ? 98.51900 78.77000 150.20900 1.000 165.21628 258 SER D O 1
ATOM 16235 N N . HIS E 5 8 ? 105.45300 94.07700 81.18200 1.000 137.73314 8 HIS E N 1
ATOM 16236 C CA . HIS E 5 8 ? 104.06400 93.57300 80.98200 1.000 144.80561 8 HIS E CA 1
ATOM 16237 C C . HIS E 5 8 ? 104.07800 92.20100 80.30800 1.000 145.17828 8 HIS E C 1
ATOM 16238 O O . HIS E 5 8 ? 103.66200 91.20600 80.90100 1.000 140.42029 8 HIS E O 1
ATOM 16252 N N . VAL E 5 9 ? 104.56000 92.15800 79.06900 1.000 137.53356 9 VAL E N 1
ATOM 16253 C CA . VAL E 5 9 ? 104.67500 90.90800 78.32500 1.000 136.66156 9 VAL E CA 1
ATOM 16254 C C . VAL E 5 9 ? 106.00100 90.24300 78.67100 1.000 137.39816 9 VAL E C 1
ATOM 16255 O O . VAL E 5 9 ? 106.99800 90.91900 78.94900 1.000 133.64558 9 VAL E O 1
ATOM 16268 N N . LEU E 5 10 ? 106.02100 88.91000 78.64700 1.000 116.73409 10 LEU E N 1
ATOM 16269 C CA . LEU E 5 10 ? 107.16900 88.12700 79.09200 1.000 110.34505 10 LEU E CA 1
ATOM 16270 C C . LEU E 5 10 ? 107.63200 87.20800 77.97200 1.000 105.00248 10 LEU E C 1
ATOM 16271 O O . LEU E 5 10 ? 106.83900 86.42600 77.44000 1.000 109.47214 10 LEU E O 1
ATOM 16287 N N . LEU E 5 11 ? 108.91400 87.29900 77.62600 1.000 96.89548 11 LEU E N 1
ATOM 16288 C CA . LEU E 5 11 ? 109.51300 86.46400 76.59600 1.000 96.82708 11 LEU E CA 1
ATOM 16289 C C . LEU E 5 11 ? 110.95400 86.16700 76.98200 1.000 96.39693 11 LEU E C 1
ATOM 16290 O O . LEU E 5 11 ? 111.57800 86.90800 77.74000 1.000 103.58203 11 LEU E O 1
ATOM 16306 N N . SER E 5 12 ? 111.47900 85.07400 76.44700 1.000 89.03064 12 SER E N 1
ATOM 16307 C CA . SER E 5 12 ? 112.83700 84.67600 76.77300 1.000 92.39896 12 SER E CA 1
ATOM 16308 C C . SER E 5 12 ? 113.84000 85.44200 75.91700 1.000 100.09238 12 SER E C 1
ATOM 16309 O O . SER E 5 12 ? 113.53500 85.81900 74.78300 1.000 113.86810 12 SER E O 1
ATOM 16317 N N . PRO E 5 13 ? 115.05400 85.67500 76.42300 1.000 92.51637 13 PRO E N 1
ATOM 16318 C CA . PRO E 5 13 ? 116.03100 86.40700 75.60900 1.000 88.72341 13 PRO E CA 1
ATOM 16319 C C . PRO E 5 13 ? 116.31100 85.74000 74.27900 1.000 98.16910 13 PRO E C 1
ATOM 16320 O O . PRO E 5 13 ? 116.39800 86.43200 73.25800 1.000 111.76289 13 PRO E O 1
ATOM 16331 N N . ALA E 5 14 ? 116.43900 84.41400 74.25200 1.000 92.08748 14 ALA E N 1
ATOM 16332 C CA . ALA E 5 14 ? 116.66600 83.73300 72.98400 1.000 94.24018 14 ALA E CA 1
ATOM 16333 C C . ALA E 5 14 ? 115.47200 83.90000 72.05800 1.000 88.91866 14 ALA E C 1
ATOM 16334 O O . ALA E 5 14 ? 115.63700 84.08100 70.84700 1.000 92.59975 14 ALA E O 1
ATOM 16341 N N . GLU E 5 15 ? 114.26200 83.83900 72.60800 1.000 101.83722 15 GLU E N 1
ATOM 16342 C CA . GLU E 5 15 ? 113.08100 84.13400 71.80900 1.000 99.16490 15 GLU E CA 1
ATOM 16343 C C . GLU E 5 15 ? 113.10700 85.57100 71.31100 1.000 97.10161 15 GLU E C 1
ATOM 16344 O O . GLU E 5 15 ? 112.75200 85.84100 70.15900 1.000 101.39354 15 GLU E O 1
ATOM 16356 N N . LEU E 5 16 ? 113.51800 86.50700 72.16800 1.000 94.13752 16 LEU E N 1
ATOM 16357 C CA . LEU E 5 16 ? 113.59400 87.90300 71.75400 1.000 93.21836 16 LEU E CA 1
ATOM 16358 C C . LEU E 5 16 ? 114.67900 88.10800 70.70800 1.000 96.06794 16 LEU E C 1
ATOM 16359 O O . LEU E 5 16 ? 114.49900 88.88100 69.76100 1.000 99.56193 16 LEU E O 1
ATOM 16375 N N . ALA E 5 17 ? 115.81600 87.42900 70.86100 1.000 100.57558 17 ALA E N 1
ATOM 16376 C CA . ALA E 5 17 ? 116.90300 87.60900 69.90700 1.000 93.59181 17 ALA E CA 1
ATOM 16377 C C . ALA E 5 17 ? 116.45700 87.24500 68.50100 1.000 94.44246 17 ALA E C 1
ATOM 16378 O O . ALA E 5 17 ? 116.78800 87.94200 67.53600 1.000 99.85267 17 ALA E O 1
ATOM 16385 N N . TYR E 5 18 ? 115.70500 86.15500 68.36100 1.000 90.84743 18 TYR E N 1
ATOM 16386 C CA . TYR E 5 18 ? 115.18400 85.78900 67.04900 1.000 88.37202 18 TYR E CA 1
ATOM 16387 C C . TYR E 5 18 ? 114.27200 86.88000 66.50600 1.000 90.90390 18 TYR E C 1
ATOM 16388 O O . TYR E 5 18 ? 114.38700 87.27800 65.34200 1.000 103.59190 18 TYR E O 1
ATOM 16406 N N . LEU E 5 19 ? 113.36600 87.38600 67.34100 1.000 96.40492 19 LEU E N 1
ATOM 16407 C CA . LEU E 5 19 ? 112.42900 88.40400 66.87900 1.000 98.28138 19 LEU E CA 1
ATOM 16408 C C . LEU E 5 19 ? 113.16100 89.65300 66.41800 1.000 106.20107 19 LEU E C 1
ATOM 16409 O O . LEU E 5 19 ? 112.84900 90.21100 65.36000 1.000 111.41920 19 LEU E O 1
ATOM 16425 N N . HIS E 5 20 ? 114.14100 90.10700 67.19600 1.000 102.21898 20 HIS E N 1
ATOM 16426 C CA . HIS E 5 20 ? 114.88900 91.29700 66.81300 1.000 98.28452 20 HIS E CA 1
ATOM 16427 C C . HIS E 5 20 ? 115.64800 91.06300 65.51600 1.000 105.42793 20 HIS E C 1
ATOM 16428 O O . HIS E 5 20 ? 115.64600 91.91300 64.61900 1.000 109.07100 20 HIS E O 1
ATOM 16442 N N . ALA E 5 21 ? 116.30400 89.90900 65.39800 1.000 104.64468 21 ALA E N 1
ATOM 16443 C CA . ALA E 5 21 ? 117.04900 89.61200 64.18200 1.000 99.63154 21 ALA E CA 1
ATOM 16444 C C . ALA E 5 21 ? 116.12500 89.53500 62.97500 1.000 91.27609 21 ALA E C 1
ATOM 16445 O O . ALA E 5 21 ? 116.44700 90.06100 61.90500 1.000 101.81566 21 ALA E O 1
ATOM 16452 N N . SER E 5 22 ? 114.97200 88.88200 63.12600 1.000 84.13839 22 SER E N 1
ATOM 16453 C CA . SER E 5 22 ? 114.05300 88.75500 62.00100 1.000 94.98047 22 SER E CA 1
ATOM 16454 C C . SER E 5 22 ? 113.54200 90.11400 61.54800 1.000 103.71348 22 SER E C 1
ATOM 16455 O O . SER E 5 22 ? 113.50300 90.39800 60.34600 1.000 116.93656 22 SER E O 1
ATOM 16463 N N . LEU E 5 23 ? 113.14400 90.96500 62.48900 1.000 98.39331 23 LEU E N 1
ATOM 16464 C CA . LEU E 5 23 ? 112.66500 92.29200 62.13300 1.000 101.35698 23 LEU E CA 1
ATOM 16465 C C . LEU E 5 23 ? 113.79500 93.22300 61.72400 1.000 105.28377 23 LEU E C 1
ATOM 16466 O O . LEU E 5 23 ? 113.53800 94.24300 61.07700 1.000 105.63726 23 LEU E O 1
ATOM 16482 N N . SER E 5 24 ? 115.03600 92.89400 62.07800 1.000 105.18556 24 SER E N 1
ATOM 16483 C CA . SER E 5 24 ? 116.16400 93.73100 61.69600 1.000 102.12903 24 SER E CA 1
ATOM 16484 C C . SER E 5 24 ? 116.54700 93.55600 60.23300 1.000 101.91909 24 SER E C 1
ATOM 16485 O O . SER E 5 24 ? 117.26100 94.40300 59.68900 1.000 106.27283 24 SER E O 1
ATOM 16493 N N . LEU E 5 25 ? 116.09400 92.48500 59.58700 1.000 105.51894 25 LEU E N 1
ATOM 16494 C CA . LEU E 5 25 ? 116.45300 92.24500 58.19700 1.000 110.53501 25 LEU E CA 1
ATOM 16495 C C . LEU E 5 25 ? 115.86000 93.32300 57.29800 1.000 112.23575 25 LEU E C 1
ATOM 16496 O O . LEU E 5 25 ? 114.83400 93.92900 57.61200 1.000 109.42253 25 LEU E O 1
ATOM 16512 N N . THR E 5 26 ? 116.51900 93.55400 56.16100 1.000 128.84767 26 THR E N 1
ATOM 16513 C CA . THR E 5 26 ? 116.12000 94.64000 55.26600 1.000 131.88346 26 THR E CA 1
ATOM 16514 C C . THR E 5 26 ? 114.64600 94.57600 54.89400 1.000 132.16208 26 THR E C 1
ATOM 16515 O O . THR E 5 26 ? 113.95300 95.59500 55.04300 1.000 135.10631 26 THR E O 1
ATOM 16526 N N . PRO E 5 27 ? 114.10900 93.46000 54.41500 1.000 111.36751 27 PRO E N 1
ATOM 16527 C CA . PRO E 5 27 ? 112.66600 93.25400 54.48100 1.000 111.19178 27 PRO E CA 1
ATOM 16528 C C . PRO E 5 27 ? 112.29200 92.62600 55.81000 1.000 112.89601 27 PRO E C 1
ATOM 16529 O O . PRO E 5 27 ? 112.69600 91.48900 56.09700 1.000 107.91736 27 PRO E O 1
ATOM 16540 N N . PRO E 5 28 ? 111.53300 93.32400 56.65700 1.000 110.94526 28 PRO E N 1
ATOM 16541 C CA . PRO E 5 28 ? 111.27700 92.79800 58.00500 1.000 106.11472 28 PRO E CA 1
ATOM 16542 C C . PRO E 5 28 ? 110.41500 91.54700 57.94000 1.000 109.84607 28 PRO E C 1
ATOM 16543 O O . PRO E 5 28 ? 109.28300 91.58300 57.45400 1.000 108.86119 28 PRO E O 1
ATOM 16554 N N . ILE E 5 29 ? 110.95500 90.43600 58.43600 1.000 100.92568 29 ILE E N 1
ATOM 16555 C CA . ILE E 5 29 ? 110.24400 89.15900 58.43300 1.000 94.09569 29 ILE E CA 1
ATOM 16556 C C . ILE E 5 29 ? 109.45200 89.11200 59.73500 1.000 93.78487 29 ILE E C 1
ATOM 16557 O O . ILE E 5 29 ? 109.89400 88.55900 60.74100 1.000 101.20916 29 ILE E O 1
ATOM 16573 N N . ARG E 5 30 ? 108.26300 89.70000 59.71300 1.000 90.62056 30 ARG E N 1
ATOM 16574 C CA . ARG E 5 30 ? 107.43300 89.71400 60.90500 1.000 97.97363 30 ARG E CA 1
ATOM 16575 C C . ARG E 5 30 ? 107.04100 88.28400 61.27000 1.000 103.56420 30 ARG E C 1
ATOM 16576 O O . ARG E 5 30 ? 106.87100 87.44300 60.38000 1.000 111.96657 30 ARG E O 1
ATOM 16597 N N . PRO E 5 31 ? 106.89000 87.96800 62.55900 1.000 104.21467 31 PRO E N 1
ATOM 16598 C CA . PRO E 5 31 ? 106.51700 86.59200 62.92500 1.000 108.23819 31 PRO E CA 1
ATOM 16599 C C . PRO E 5 31 ? 105.21800 86.14400 62.29300 1.000 110.23138 31 PRO E C 1
ATOM 16600 O O . PRO E 5 31 ? 105.07600 84.96800 61.93900 1.000 105.69232 31 PRO E O 1
ATOM 16611 N N . ASP E 5 32 ? 104.26200 87.05300 62.14300 1.000 123.85952 32 ASP E N 1
ATOM 16612 C CA . ASP E 5 32 ? 102.99100 86.74000 61.50900 1.000 122.45923 32 ASP E CA 1
ATOM 16613 C C . ASP E 5 32 ? 103.12900 86.50700 60.01400 1.000 121.62220 32 ASP E C 1
ATOM 16614 O O . ASP E 5 32 ? 102.15900 86.07900 59.38100 1.000 125.78247 32 ASP E O 1
ATOM 16623 N N . GLY E 5 33 ? 104.29700 86.76800 59.43300 1.000 127.39518 33 GLY E N 1
ATOM 16624 C CA . GLY E 5 33 ? 104.41400 86.81700 57.99500 1.000 130.70709 33 GLY E CA 1
ATOM 16625 C C . GLY E 5 33 ? 103.76400 88.03000 57.37800 1.000 129.00255 33 GLY E C 1
ATOM 16626 O O . GLY E 5 33 ? 103.66100 88.10500 56.14900 1.000 131.10134 33 GLY E O 1
ATOM 16630 N N . ARG E 5 34 ? 103.31600 88.97000 58.19900 1.000 113.27589 34 ARG E N 1
ATOM 16631 C CA . ARG E 5 34 ? 102.58100 90.13000 57.73500 1.000 110.00660 34 ARG E CA 1
ATOM 16632 C C . ARG E 5 34 ? 103.53500 91.18100 57.17800 1.000 110.63369 34 ARG E C 1
ATOM 16633 O O . ARG E 5 34 ? 104.70800 91.25900 57.55100 1.000 115.16079 34 ARG E O 1
ATOM 16654 N N . SER E 5 35 ? 103.02100 91.98800 56.25700 1.000 115.14400 35 SER E N 1
ATOM 16655 C CA . SER E 5 35 ? 103.81000 93.07900 55.71700 1.000 117.15744 35 SER E CA 1
ATOM 16656 C C . SER E 5 35 ? 103.95800 94.18500 56.76000 1.000 119.28538 35 SER E C 1
ATOM 16657 O O . SER E 5 35 ? 103.06000 94.39900 57.57800 1.000 125.64331 35 SER E O 1
ATOM 16665 N N . PRO E 5 36 ? 105.07400 94.91600 56.74500 1.000 113.68937 36 PRO E N 1
ATOM 16666 C CA . PRO E 5 36 ? 105.22900 96.00800 57.71900 1.000 114.15032 36 PRO E CA 1
ATOM 16667 C C . PRO E 5 36 ? 104.12700 97.04600 57.63000 1.000 114.85515 36 PRO E C 1
ATOM 16668 O O . PRO E 5 36 ? 103.79000 97.67400 58.64000 1.000 114.57776 36 PRO E O 1
ATOM 16679 N N . THR E 5 37 ? 103.56100 97.24800 56.44400 1.000 123.40031 37 THR E N 1
ATOM 16680 C CA . THR E 5 37 ? 102.49200 98.21700 56.26000 1.000 121.97603 37 THR E CA 1
ATOM 16681 C C . THR E 5 37 ? 101.11500 97.64600 56.57900 1.000 122.80678 37 THR E C 1
ATOM 16682 O O . THR E 5 37 ? 100.13000 98.39100 56.55400 1.000 120.88929 37 THR E O 1
ATOM 16693 N N . GLN E 5 38 ? 101.02400 96.35800 56.89500 1.000 127.60352 38 GLN E N 1
ATOM 16694 C CA . GLN E 5 38 ? 99.75900 95.63700 56.89000 1.000 125.82956 38 GLN E CA 1
ATOM 16695 C C . GLN E 5 38 ? 99.22000 95.47000 58.30400 1.000 123.20635 38 GLN E C 1
ATOM 16696 O O . GLN E 5 38 ? 99.94800 95.05500 59.20900 1.000 126.44529 38 GLN E O 1
ATOM 16710 N N . PHE E 5 39 ? 97.94400 95.79500 58.48200 1.000 121.47755 39 PHE E N 1
ATOM 16711 C CA . PHE E 5 39 ? 97.24200 95.55500 59.73300 1.000 121.45456 39 PHE E CA 1
ATOM 16712 C C . PHE E 5 39 ? 96.71600 94.12600 59.79100 1.000 124.64403 39 PHE E C 1
ATOM 16713 O O . PHE E 5 39 ? 96.60300 93.44100 58.77300 1.000 124.49779 39 PHE E O 1
ATOM 16730 N N . ARG E 5 40 ? 96.39000 93.68000 61.00400 1.000 128.43494 40 ARG E N 1
ATOM 16731 C CA . ARG E 5 40 ? 95.71800 92.40400 61.17300 1.000 125.68915 40 ARG E CA 1
ATOM 16732 C C . ARG E 5 40 ? 94.23100 92.54300 60.85400 1.000 122.93713 40 ARG E C 1
ATOM 16733 O O . ARG E 5 40 ? 93.69000 93.65100 60.84500 1.000 124.27596 40 ARG E O 1
ATOM 16754 N N . PRO E 5 41 ? 93.54600 91.43000 60.59500 1.000 119.81963 41 PRO E N 1
ATOM 16755 C CA . PRO E 5 41 ? 92.11400 91.50700 60.28700 1.000 120.77332 41 PRO E CA 1
ATOM 16756 C C . PRO E 5 41 ? 91.34400 92.17900 61.41300 1.000 120.06187 41 PRO E C 1
ATOM 16757 O O . PRO E 5 41 ? 91.66500 92.02100 62.59300 1.000 115.16909 41 PRO E O 1
ATOM 16768 N N . LEU E 5 42 ? 90.31700 92.93200 61.03700 1.000 121.21549 42 LEU E N 1
ATOM 16769 C CA . LEU E 5 42 ? 89.53500 93.72900 61.96900 1.000 121.61316 42 LEU E CA 1
ATOM 16770 C C . LEU E 5 42 ? 88.09300 93.24200 61.99200 1.000 125.40566 42 LEU E C 1
ATOM 16771 O O . LEU E 5 42 ? 87.47400 93.06900 60.93600 1.000 126.63985 42 LEU E O 1
ATOM 16787 N N . ILE E 5 43 ? 87.56300 93.02700 63.19300 1.000 123.29914 43 ILE E N 1
ATOM 16788 C CA . ILE E 5 43 ? 86.16400 92.67400 63.40000 1.000 119.80710 43 ILE E CA 1
ATOM 16789 C C . ILE E 5 43 ? 85.56400 93.70500 64.34300 1.000 121.92315 43 ILE E C 1
ATOM 16790 O O . ILE E 5 43 ? 86.10400 93.94100 65.43000 1.000 128.53173 43 ILE E O 1
ATOM 16806 N N . ALA E 5 44 ? 84.45000 94.31100 63.93800 1.000 116.37669 44 ALA E N 1
ATOM 16807 C CA . ALA E 5 44 ? 83.89600 95.42100 64.69800 1.000 121.29146 44 ALA E CA 1
ATOM 16808 C C . ALA E 5 44 ? 82.38000 95.43400 64.58600 1.000 119.00335 44 ALA E C 1
ATOM 16809 O O . ALA E 5 44 ? 81.79700 94.86300 63.66200 1.000 118.71207 44 ALA E O 1
ATOM 16816 N N . GLU E 5 45 ? 81.75000 96.10600 65.54900 1.000 137.49618 45 GLU E N 1
ATOM 16817 C CA . GLU E 5 45 ? 80.31000 96.31200 65.56200 1.000 136.84684 45 GLU E CA 1
ATOM 16818 C C . GLU E 5 45 ? 80.02400 97.73000 66.03100 1.000 142.21673 45 GLU E C 1
ATOM 16819 O O . GLU E 5 45 ? 80.83500 98.34300 66.72700 1.000 148.36518 45 GLU E O 1
ATOM 16831 N N . THR E 5 46 ? 78.91200 98.30300 65.57900 1.000 139.12771 46 THR E N 1
ATOM 16832 C CA . THR E 5 46 ? 78.52500 99.69000 65.93200 1.000 140.49629 46 THR E CA 1
ATOM 16833 C C . THR E 5 46 ? 77.11200 99.66500 66.49600 1.000 140.14678 46 THR E C 1
ATOM 16834 O O . THR E 5 46 ? 76.33600 98.79200 66.08100 1.000 140.13232 46 THR E O 1
ATOM 16845 N N . GLY E 5 47 ? 76.79100 100.57200 67.41200 1.000 139.85063 47 GLY E N 1
ATOM 16846 C CA . GLY E 5 47 ? 75.47700 100.57500 68.07400 1.000 139.82810 47 GLY E CA 1
ATOM 16847 C C . GLY E 5 47 ? 75.29000 99.24600 68.76300 1.000 139.28531 47 GLY E C 1
ATOM 16848 O O . GLY E 5 47 ? 74.15300 98.75100 68.79800 1.000 139.48058 47 GLY E O 1
ATOM 16852 N N . ILE E 5 48 ? 76.37100 98.69400 69.30600 1.000 140.14536 48 ILE E N 1
ATOM 16853 C CA . ILE E 5 48 ? 76.32600 97.38100 70.00400 1.000 140.27698 48 ILE E CA 1
ATOM 16854 C C . ILE E 5 48 ? 75.40700 97.54600 71.20700 1.000 141.31924 48 ILE E C 1
ATOM 16855 O O . ILE E 5 48 ? 74.63200 96.61900 71.47500 1.000 141.53563 48 ILE E O 1
ATOM 16871 N N . LEU E 5 49 ? 75.48200 98.68400 71.89200 1.000 136.58004 49 LEU E N 1
ATOM 16872 C CA . LEU E 5 49 ? 74.65100 98.90800 73.09200 1.000 134.89798 49 LEU E CA 1
ATOM 16873 C C . LEU E 5 49 ? 73.53900 99.88100 72.72400 1.000 137.11570 49 LEU E C 1
ATOM 16874 O O . LEU E 5 49 ? 73.85400 101.00600 72.30900 1.000 138.04615 49 LEU E O 1
ATOM 16890 N N . PRO E 5 50 ? 72.25600 99.49500 72.85900 1.000 147.05894 50 PRO E N 1
ATOM 16891 C CA . PRO E 5 50 ? 71.14000 100.40800 72.63100 1.000 147.82119 50 PRO E CA 1
ATOM 16892 C C . PRO E 5 50 ? 71.04000 101.39700 73.79600 1.000 147.14521 50 PRO E C 1
ATOM 16893 O O . PRO E 5 50 ? 71.47900 101.04100 74.87100 1.000 145.63518 50 PRO E O 1
ATOM 16904 N N . GLY E 5 51 ? 70.49000 102.59100 73.57400 1.000 142.76002 51 GLY E N 1
ATOM 16905 C CA . GLY E 5 51 ? 70.28200 103.57300 74.65700 1.000 144.95079 51 GLY E CA 1
ATOM 16906 C C . GLY E 5 51 ? 71.54300 104.35100 74.95200 1.000 147.27329 51 GLY E C 1
ATOM 16907 O O . GLY E 5 51 ? 71.54100 105.09400 75.94500 1.000 146.52374 51 GLY E O 1
ATOM 16911 N N . ALA E 5 52 ? 72.58400 104.18800 74.14200 1.000 143.63060 52 ALA E N 1
ATOM 16912 C CA . ALA E 5 52 ? 73.86100 104.92000 74.27000 1.000 141.51346 52 ALA E CA 1
ATOM 16913 C C . ALA E 5 52 ? 73.96300 105.76100 73.00800 1.000 144.15395 52 ALA E C 1
ATOM 16914 O O . ALA E 5 52 ? 73.67800 105.20500 71.93200 1.000 143.28689 52 ALA E O 1
ATOM 16921 N N . ASN E 5 53 ? 74.32900 107.03700 73.10000 1.000 146.98726 53 ASN E N 1
ATOM 16922 C CA . ASN E 5 53 ? 74.25000 107.89700 71.90000 1.000 146.96605 53 ASN E CA 1
ATOM 16923 C C . ASN E 5 53 ? 75.17000 107.28800 70.85500 1.000 145.18994 53 ASN E C 1
ATOM 16924 O O . ASN E 5 53 ? 74.73100 107.18300 69.70200 1.000 142.49629 53 ASN E O 1
ATOM 16935 N N . GLY E 5 54 ? 76.37100 106.86300 71.23400 1.000 139.77053 54 GLY E N 1
ATOM 16936 C CA . GLY E 5 54 ? 77.25700 106.12500 70.31500 1.000 141.07389 54 GLY E CA 1
ATOM 16937 C C . GLY E 5 54 ? 77.85400 104.92700 71.00600 1.000 136.98433 54 GLY E C 1
ATOM 16938 O O . GLY E 5 54 ? 78.36200 105.12300 72.08000 1.000 134.39925 54 GLY E O 1
ATOM 16942 N N . SER E 5 55 ? 77.87400 103.74200 70.42000 1.000 135.70630 55 SER E N 1
ATOM 16943 C CA . SER E 5 55 ? 78.59500 102.60000 71.03000 1.000 136.43961 55 SER E CA 1
ATOM 16944 C C . SER E 5 55 ? 79.27800 101.79800 69.93400 1.000 135.40410 55 SER E C 1
ATOM 16945 O O . SER E 5 55 ? 78.74900 101.76800 68.82000 1.000 137.34084 55 SER E O 1
ATOM 16953 N N . ALA E 5 56 ? 80.37800 101.13200 70.24900 1.000 128.66607 56 ALA E N 1
ATOM 16954 C CA . ALA E 5 56 ? 81.08700 100.30700 69.25700 1.000 131.91062 56 ALA E CA 1
ATOM 16955 C C . ALA E 5 56 ? 81.81800 99.16800 69.94400 1.000 131.01150 56 ALA E C 1
ATOM 16956 O O . ALA E 5 56 ? 82.19000 99.33200 71.10100 1.000 131.82705 56 ALA E O 1
ATOM 16963 N N . ARG E 5 57 ? 81.97700 98.04500 69.25900 1.000 132.30047 57 ARG E N 1
ATOM 16964 C CA . ARG E 5 57 ? 82.73700 96.90200 69.78500 1.000 127.64636 57 ARG E CA 1
ATOM 16965 C C . ARG E 5 57 ? 83.78800 96.60800 68.73300 1.000 126.07300 57 ARG E C 1
ATOM 16966 O O . ARG E 5 57 ? 83.53300 96.86700 67.58200 1.000 131.84957 57 ARG E O 1
ATOM 16987 N N . VAL E 5 58 ? 84.98100 96.24900 69.12600 1.000 110.95265 58 VAL E N 1
ATOM 16988 C CA . VAL E 5 58 ? 86.06300 95.85200 68.23500 1.000 113.48186 58 VAL E CA 1
ATOM 16989 C C . VAL E 5 58 ? 86.77200 94.65100 68.83800 1.000 116.06913 58 VAL E C 1
ATOM 16990 O O . VAL E 5 58 ? 87.01000 94.60200 70.04900 1.000 121.11161 58 VAL E O 1
ATOM 17003 N N . CYS E 5 59 ? 87.10800 93.68300 67.99100 1.000 131.98522 59 CYS E N 1
ATOM 17004 C CA . CYS E 5 59 ? 87.83800 92.50100 68.41400 1.000 135.01211 59 CYS E CA 1
ATOM 17005 C C . CYS E 5 59 ? 88.89300 92.17000 67.37100 1.000 134.78674 59 CYS E C 1
ATOM 17006 O O . CYS E 5 59 ? 88.59400 92.09000 66.17800 1.000 136.02318 59 CYS E O 1
ATOM 17014 N N . PHE E 5 60 ? 90.12500 91.98000 67.83000 1.000 126.91962 60 PHE E N 1
ATOM 17015 C CA . PHE E 5 60 ? 91.26200 91.71500 66.96400 1.000 127.52562 60 PHE E CA 1
ATOM 17016 C C . PHE E 5 60 ? 91.44300 90.22000 66.74800 1.000 128.92813 60 PHE E C 1
ATOM 17017 O O . PHE E 5 60 ? 90.94600 89.38900 67.51100 1.000 126.75371 60 PHE E O 1
ATOM 17034 N N . ALA E 5 61 ? 92.18900 89.88700 65.69200 1.000 139.57965 61 ALA E N 1
ATOM 17035 C CA . ALA E 5 61 ? 92.63100 88.51200 65.51500 1.000 139.62949 61 ALA E CA 1
ATOM 17036 C C . ALA E 5 61 ? 93.49300 88.05100 66.68000 1.000 135.71211 61 ALA E C 1
ATOM 17037 O O . ALA E 5 61 ? 93.62200 86.84400 66.90700 1.000 138.41986 61 ALA E O 1
ATOM 17044 N N . ASP E 5 62 ? 94.08300 88.98900 67.41800 1.000 137.00151 62 ASP E N 1
ATOM 17045 C CA . ASP E 5 62 ? 94.83600 88.67600 68.62400 1.000 146.50895 62 ASP E CA 1
ATOM 17046 C C . ASP E 5 62 ? 93.95000 88.14000 69.73900 1.000 145.57235 62 ASP E C 1
ATOM 17047 O O . ASP E 5 62 ? 94.47400 87.61700 70.73000 1.000 142.18173 62 ASP E O 1
ATOM 17056 N N . GLY E 5 63 ? 92.62900 88.24600 69.60000 1.000 137.71221 63 GLY E N 1
ATOM 17057 C CA . GLY E 5 63 ? 91.70300 87.80200 70.61500 1.000 136.32098 63 GLY E CA 1
ATOM 17058 C C . GLY E 5 63 ? 91.24400 88.86900 71.58100 1.000 136.95657 63 GLY E C 1
ATOM 17059 O O . GLY E 5 63 ? 90.22500 88.67200 72.25300 1.000 141.51816 63 GLY E O 1
ATOM 17063 N N . THR E 5 64 ? 91.94700 89.99100 71.67400 1.000 132.70301 64 THR E N 1
ATOM 17064 C CA . THR E 5 64 ? 91.51300 91.06300 72.55600 1.000 130.34324 64 THR E CA 1
ATOM 17065 C C . THR E 5 64 ? 90.28300 91.75900 71.98600 1.000 133.36268 64 THR E C 1
ATOM 17066 O O . THR E 5 64 ? 90.09900 91.84900 70.77000 1.000 137.54820 64 THR E O 1
ATOM 17077 N N . GLU E 5 65 ? 89.42800 92.24500 72.88300 1.000 136.65010 65 GLU E N 1
ATOM 17078 C CA . GLU E 5 65 ? 88.21300 92.93700 72.48500 1.000 135.66647 65 GLU E CA 1
ATOM 17079 C C . GLU E 5 65 ? 87.99100 94.11600 73.41600 1.000 135.80677 65 GLU E C 1
ATOM 17080 O O . GLU E 5 65 ? 88.48200 94.13300 74.54700 1.000 142.25320 65 GLU E O 1
ATOM 17092 N N . ALA E 5 66 ? 87.24300 95.09900 72.92900 1.000 120.00129 66 ALA E N 1
ATOM 17093 C CA . ALA E 5 66 ? 86.95100 96.29300 73.69900 1.000 119.45371 66 ALA E CA 1
ATOM 17094 C C . ALA E 5 66 ? 85.61600 96.86000 73.25300 1.000 118.90358 66 ALA E C 1
ATOM 17095 O O . ALA E 5 66 ? 85.24100 96.76100 72.08300 1.000 121.82198 66 ALA E O 1
ATOM 17102 N N . ILE E 5 67 ? 84.90300 97.45800 74.20200 1.000 124.82130 67 ILE E N 1
ATOM 17103 C CA . ILE E 5 67 ? 83.61400 98.08300 73.94700 1.000 129.16013 67 ILE E CA 1
ATOM 17104 C C . ILE E 5 67 ? 83.66000 99.50500 74.47600 1.000 128.06016 67 ILE E C 1
ATOM 17105 O O . ILE E 5 67 ? 84.17300 99.75500 75.57200 1.000 133.62583 67 ILE E O 1
ATOM 17121 N N . VAL E 5 68 ? 83.12700 100.43400 73.69200 1.000 128.13644 68 VAL E N 1
ATOM 17122 C CA . VAL E 5 68 ? 83.08200 101.84300 74.04900 1.000 130.35670 68 VAL E CA 1
ATOM 17123 C C . VAL E 5 68 ? 81.64800 102.32200 73.91200 1.000 129.81982 68 VAL E C 1
ATOM 17124 O O . VAL E 5 68 ? 80.97000 102.00400 72.92900 1.000 129.84186 68 VAL E O 1
ATOM 17137 N N . GLY E 5 69 ? 81.18800 103.07600 74.89800 1.000 127.36985 69 GLY E N 1
ATOM 17138 C CA . GLY E 5 69 ? 79.87200 103.67800 74.84300 1.000 129.80370 69 GLY E CA 1
ATOM 17139 C C . GLY E 5 69 ? 79.95600 105.15800 75.14100 1.000 128.12682 69 GLY E C 1
ATOM 17140 O O . GLY E 5 69 ? 80.78100 105.61000 75.93300 1.000 127.06567 69 GLY E O 1
ATOM 17144 N N . VAL E 5 70 ? 79.07400 105.91100 74.49400 1.000 129.10479 70 VAL E N 1
ATOM 17145 C CA . VAL E 5 70 ? 79.10100 107.36500 74.53200 1.000 128.29294 70 VAL E CA 1
ATOM 17146 C C . VAL E 5 70 ? 77.75900 107.85100 75.05000 1.000 126.99788 70 VAL E C 1
ATOM 17147 O O . VAL E 5 70 ? 76.71600 107.57600 74.44500 1.000 126.83276 70 VAL E O 1
ATOM 17160 N N . LYS E 5 71 ? 77.78800 108.57600 76.16300 1.000 135.42881 71 LYS E N 1
ATOM 17161 C CA . LYS E 5 71 ? 76.60200 109.18600 76.74700 1.000 142.88281 71 LYS E CA 1
ATOM 17162 C C . LYS E 5 71 ? 76.75900 110.69700 76.69400 1.000 142.41892 71 LYS E C 1
ATOM 17163 O O . LYS E 5 71 ? 77.76000 111.23600 77.17800 1.000 142.52683 71 LYS E O 1
ATOM 17182 N N . ALA E 5 72 ? 75.77500 111.37200 76.11000 1.000 143.88558 72 ALA E N 1
ATOM 17183 C CA . ALA E 5 72 ? 75.76300 112.82400 76.01600 1.000 147.70332 72 ALA E CA 1
ATOM 17184 C C . ALA E 5 72 ? 74.67800 113.36600 76.93700 1.000 149.92779 72 ALA E C 1
ATOM 17185 O O . ALA E 5 72 ? 73.49600 113.05200 76.76200 1.000 150.17491 72 ALA E O 1
ATOM 17192 N N . GLU E 5 73 ? 75.07800 114.18400 77.90500 1.000 157.12252 73 GLU E N 1
ATOM 17193 C CA . GLU E 5 73 ? 74.16600 114.75500 78.88500 1.000 157.10613 73 GLU E CA 1
ATOM 17194 C C . GLU E 5 73 ? 74.20400 116.27200 78.79000 1.000 158.91752 73 GLU E C 1
ATOM 17195 O O . GLU E 5 73 ? 75.28300 116.87200 78.81400 1.000 160.26512 73 GLU E O 1
ATOM 17207 N N . VAL E 5 74 ? 73.02800 116.88700 78.68900 1.000 163.22308 74 VAL E N 1
ATOM 17208 C CA . VAL E 5 74 ? 72.94900 118.34200 78.66700 1.000 162.99905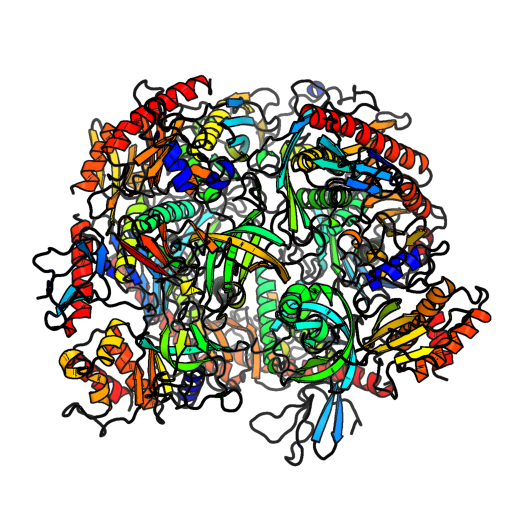 74 VAL E CA 1
ATOM 17209 C C . VAL E 5 74 ? 73.43800 118.87200 80.00700 1.000 162.82188 74 VAL E C 1
ATOM 17210 O O . VAL E 5 74 ? 73.00400 118.41300 81.07000 1.000 162.72148 74 VAL E O 1
ATOM 17223 N N . GLU E 5 75 ? 74.34400 119.84200 79.96100 1.000 165.49700 75 GLU E N 1
ATOM 17224 C CA . GLU E 5 75 ? 74.93200 120.42700 81.15400 1.000 168.38680 75 GLU E CA 1
ATOM 17225 C C . GLU E 5 75 ? 74.87000 121.94400 81.06900 1.000 168.20593 75 GLU E C 1
ATOM 17226 O O . GLU E 5 75 ? 75.01900 122.52200 79.98700 1.000 165.85872 75 GLU E O 1
ATOM 17238 N N . LYS E 5 76 ? 74.64800 122.58300 82.21300 1.000 165.01742 76 LYS E N 1
ATOM 17239 C CA . LYS E 5 76 ? 74.67400 124.03700 82.27600 1.000 162.41141 76 LYS E CA 1
ATOM 17240 C C . LYS E 5 76 ? 76.11300 124.51900 82.15900 1.000 162.32239 76 LYS E C 1
ATOM 17241 O O . LYS E 5 76 ? 76.97800 124.11200 82.94200 1.000 159.58535 76 LYS E O 1
ATOM 17260 N N . THR E 5 77 ? 76.37100 125.38100 81.18400 1.000 156.16777 77 THR E N 1
ATOM 17261 C CA . THR E 5 77 ? 77.71700 125.88700 80.95800 1.000 154.24121 77 THR E CA 1
ATOM 17262 C C . THR E 5 77 ? 78.12200 126.85000 82.06800 1.000 147.76744 77 THR E C 1
ATOM 17263 O O . THR E 5 77 ? 79.29600 126.94900 82.42600 1.000 140.16161 77 THR E O 1
ATOM 17274 N N . THR E 5 114 ? 80.15200 127.46600 69.32700 1.000 141.87075 114 THR E N 1
ATOM 17275 C CA . THR E 5 114 ? 81.36800 128.26300 69.23200 1.000 145.72039 114 THR E CA 1
ATOM 17276 C C . THR E 5 114 ? 82.13200 128.23200 70.54900 1.000 147.47290 114 THR E C 1
ATOM 17277 O O . THR E 5 114 ? 83.36200 128.21500 70.55700 1.000 145.94273 114 THR E O 1
ATOM 17288 N N . GLY E 5 115 ? 81.40600 128.22500 71.66400 1.000 159.48291 115 GLY E N 1
ATOM 17289 C CA . GLY E 5 115 ? 82.04800 128.08500 72.95500 1.000 156.73044 115 GLY E CA 1
ATOM 17290 C C . GLY E 5 115 ? 82.64000 126.70000 73.12500 1.000 160.28465 115 GLY E C 1
ATOM 17291 O O . GLY E 5 115 ? 82.09800 125.70200 72.65000 1.000 161.53026 115 GLY E O 1
ATOM 17295 N N . GLU E 5 116 ? 83.78000 126.63900 73.81100 1.000 159.82243 116 GLU E N 1
ATOM 17296 C CA . GLU E 5 116 ? 84.55100 125.40000 73.87900 1.000 160.41275 116 GLU E CA 1
ATOM 17297 C C . GLU E 5 116 ? 85.20600 125.27100 75.24400 1.000 158.85607 116 GLU E C 1
ATOM 17298 O O . GLU E 5 116 ? 85.96900 126.15200 75.65400 1.000 157.92214 116 GLU E O 1
ATOM 17310 N N . ALA E 5 117 ? 84.90200 124.18300 75.94400 1.000 141.61540 117 ALA E N 1
ATOM 17311 C CA . ALA E 5 117 ? 85.61600 123.79500 77.15100 1.000 137.38252 117 ALA E CA 1
ATOM 17312 C C . ALA E 5 117 ? 85.70700 122.27700 77.19800 1.000 137.21972 117 ALA E C 1
ATOM 17313 O O . ALA E 5 117 ? 84.86300 121.56900 76.64400 1.000 139.01317 117 ALA E O 1
ATOM 17320 N N . SER E 5 118 ? 86.73100 121.77400 77.88700 1.000 128.16022 118 SER E N 1
ATOM 17321 C CA . SER E 5 118 ? 87.00600 120.33800 77.91300 1.000 131.93249 118 SER E CA 1
ATOM 17322 C C . SER E 5 118 ? 85.95000 119.64000 78.77200 1.000 131.93484 118 SER E C 1
ATOM 17323 O O . SER E 5 118 ? 86.21300 119.11400 79.85500 1.000 124.72119 118 SER E O 1
ATOM 17331 N N . TRP E 5 119 ? 84.71700 119.65200 78.26000 1.000 138.67412 119 TRP E N 1
ATOM 17332 C CA . TRP E 5 119 ? 83.62600 118.98300 78.95900 1.000 133.48936 119 TRP E CA 1
ATOM 17333 C C . TRP E 5 119 ? 83.78800 117.47100 78.91000 1.000 133.26782 119 TRP E C 1
ATOM 17334 O O . TRP E 5 119 ? 83.44400 116.77200 79.86800 1.000 135.11069 119 TRP E O 1
ATOM 17355 N N . VAL E 5 120 ? 84.30600 116.94800 77.79700 1.000 127.41012 120 VAL E N 1
ATOM 17356 C CA . VAL E 5 120 ? 84.36600 115.50400 77.61300 1.000 128.23015 120 VAL E CA 1
ATOM 17357 C C . VAL E 5 120 ? 85.26300 114.87300 78.66200 1.000 129.57921 120 VAL E C 1
ATOM 17358 O O . VAL E 5 120 ? 86.32800 115.40300 79.00400 1.000 133.04157 120 VAL E O 1
ATOM 17371 N N . GLU E 5 121 ? 84.83600 113.72100 79.17100 1.000 128.42052 121 GLU E N 1
ATOM 17372 C CA . GLU E 5 121 ? 85.62000 112.92000 80.09900 1.000 129.92567 121 GLU E CA 1
ATOM 17373 C C . GLU E 5 121 ? 85.71800 111.50300 79.55700 1.000 129.05631 121 GLU E C 1
ATOM 17374 O O . GLU E 5 121 ? 84.73400 110.96400 79.03900 1.000 124.76580 121 GLU E O 1
ATOM 17386 N N . ILE E 5 122 ? 86.89700 110.90400 79.68500 1.000 126.24269 122 ILE E N 1
ATOM 17387 C CA . ILE E 5 122 ? 87.17300 109.56700 79.17600 1.000 126.44201 122 ILE E CA 1
ATOM 17388 C C . ILE E 5 122 ? 87.48700 108.66200 80.35700 1.000 123.74503 122 ILE E C 1
ATOM 17389 O O . ILE E 5 122 ? 88.31100 109.01100 81.21000 1.000 124.12252 122 ILE E O 1
ATOM 17405 N N . THR E 5 123 ? 86.83900 107.50200 80.40300 1.000 132.51902 123 THR E N 1
ATOM 17406 C CA . THR E 5 123 ? 87.13100 106.47900 81.39500 1.000 133.38177 123 THR E CA 1
ATOM 17407 C C . THR E 5 123 ? 87.52800 105.19200 80.68800 1.000 135.43253 123 THR E C 1
ATOM 17408 O O . THR E 5 123 ? 86.94000 104.81900 79.66800 1.000 138.48655 123 THR E O 1
ATOM 17419 N N . VAL E 5 124 ? 88.51800 104.50400 81.25000 1.000 138.32473 124 VAL E N 1
ATOM 17420 C CA . VAL E 5 124 ? 89.10100 103.30800 80.64000 1.000 139.37246 124 VAL E CA 1
ATOM 17421 C C . VAL E 5 124 ? 89.00900 102.19700 81.68200 1.000 142.04408 124 VAL E C 1
ATOM 17422 O O . VAL E 5 124 ? 89.76600 102.17200 82.65700 1.000 142.08599 124 VAL E O 1
ATOM 17435 N N . GLU E 5 125 ? 88.07900 101.27000 81.47900 1.000 154.63532 125 GLU E N 1
ATOM 17436 C CA . GLU E 5 125 ? 87.88200 100.15000 82.39500 1.000 153.08493 125 GLU E CA 1
ATOM 17437 C C . GLU E 5 125 ? 88.70200 98.96500 81.90600 1.000 153.00315 125 GLU E C 1
ATOM 17438 O O . GLU E 5 125 ? 88.33300 98.29400 80.94100 1.000 155.94964 125 GLU E O 1
ATOM 17450 N N . ILE E 5 126 ? 89.81200 98.69500 82.57500 1.000 145.03910 126 ILE E N 1
ATOM 17451 C CA . ILE E 5 126 ? 90.62300 97.50600 82.32300 1.000 145.08623 126 ILE E CA 1
ATOM 17452 C C . ILE E 5 126 ? 90.32700 96.50200 83.43100 1.000 149.12490 126 ILE E C 1
ATOM 17453 O O . ILE E 5 126 ? 90.31100 96.88900 84.60600 1.000 152.09603 126 ILE E O 1
ATOM 17469 N N . PRO E 5 127 ? 90.06800 95.23300 83.11400 1.000 154.84469 127 PRO E N 1
ATOM 17470 C CA . PRO E 5 127 ? 89.77300 94.26700 84.18000 1.000 153.59309 127 PRO E CA 1
ATOM 17471 C C . PRO E 5 127 ? 91.01500 93.94300 84.99700 1.000 156.94143 127 PRO E C 1
ATOM 17472 O O . PRO E 5 127 ? 92.09300 93.70200 84.44900 1.000 155.42668 127 PRO E O 1
ATOM 17483 N N . GLY E 5 128 ? 90.85500 93.94000 86.31900 1.000 170.96602 128 GLY E N 1
ATOM 17484 C CA . GLY E 5 128 ? 91.91100 93.52600 87.21900 1.000 170.60408 128 GLY E CA 1
ATOM 17485 C C . GLY E 5 128 ? 92.90200 94.59700 87.61000 1.000 169.59346 128 GLY E C 1
ATOM 17486 O O . GLY E 5 128 ? 93.86200 94.29100 88.32500 1.000 168.14843 128 GLY E O 1
ATOM 17490 N N . VAL E 5 129 ? 92.71100 95.83600 87.17300 1.000 178.78817 129 VAL E N 1
ATOM 17491 C CA . VAL E 5 129 ? 93.60700 96.91800 87.55700 1.000 179.08041 129 VAL E CA 1
ATOM 17492 C C . VAL E 5 129 ? 93.03100 97.63500 88.77200 1.000 182.65474 129 VAL E C 1
ATOM 17493 O O . VAL E 5 129 ? 91.83600 97.56100 89.06600 1.000 182.22325 129 VAL E O 1
ATOM 17506 N N . ARG E 5 130 ? 93.90200 98.34200 89.48700 1.000 213.09274 130 ARG E N 1
ATOM 17507 C CA . ARG E 5 130 ? 93.53300 99.06200 90.69900 1.000 212.50618 130 ARG E CA 1
ATOM 17508 C C . ARG E 5 130 ? 92.80300 100.36900 90.41300 1.000 213.27155 130 ARG E C 1
ATOM 17509 O O . ARG E 5 130 ? 92.55200 101.13300 91.35100 1.000 212.22203 130 ARG E O 1
ATOM 17530 N N . ASP E 5 131 ? 92.47700 100.64800 89.15200 1.000 222.97550 131 ASP E N 1
ATOM 17531 C CA . ASP E 5 131 ? 91.82600 101.88900 88.73900 1.000 222.35815 131 ASP E CA 1
ATOM 17532 C C . ASP E 5 131 ? 92.77700 103.08200 88.79800 1.000 222.36677 131 ASP E C 1
ATOM 17533 O O . ASP E 5 131 ? 92.35300 104.22900 88.62400 1.000 221.59732 131 ASP E O 1
ATOM 17542 N N . ASP E 5 132 ? 94.06500 102.83600 89.03200 1.000 219.19490 132 ASP E N 1
ATOM 17543 C CA . ASP E 5 132 ? 95.05300 103.90400 89.08200 1.000 216.75133 132 ASP E CA 1
ATOM 17544 C C . ASP E 5 132 ? 96.36500 103.53700 88.40400 1.000 215.43428 132 ASP E C 1
ATOM 17545 O O . ASP E 5 132 ? 97.33600 104.28800 88.53600 1.000 213.95705 132 ASP E O 1
ATOM 17554 N N . ASP E 5 133 ? 96.42600 102.41900 87.68700 1.000 195.55028 133 ASP E N 1
ATOM 17555 C CA . ASP E 5 133 ? 97.68900 101.93100 87.15900 1.000 193.49942 133 ASP E CA 1
ATOM 17556 C C . ASP E 5 133 ? 98.24300 102.89200 86.11400 1.000 191.57219 133 ASP E C 1
ATOM 17557 O O . ASP E 5 133 ? 97.51800 103.70200 85.53100 1.000 189.91314 133 ASP E O 1
ATOM 17566 N N . SER E 5 134 ? 99.55300 102.79200 85.88700 1.000 180.68271 134 SER E N 1
ATOM 17567 C CA . SER E 5 134 ? 100.20500 103.64300 84.89800 1.000 178.88029 134 SER E CA 1
ATOM 17568 C C . SER E 5 134 ? 99.56900 103.47600 83.52400 1.000 179.07465 134 SER E C 1
ATOM 17569 O O . SER E 5 134 ? 99.19000 104.45700 82.87500 1.000 179.98029 134 SER E O 1
ATOM 17577 N N . GLY E 5 135 ? 99.44200 102.23100 83.06300 1.000 167.11482 135 GLY E N 1
ATOM 17578 C CA . GLY E 5 135 ? 98.90900 102.00300 81.73200 1.000 164.61661 135 GLY E CA 1
ATOM 17579 C C . GLY E 5 135 ? 97.50800 102.55600 81.56400 1.000 167.02620 135 GLY E C 1
ATOM 17580 O O . GLY E 5 135 ? 97.20700 103.23100 80.57700 1.000 171.96236 135 GLY E O 1
ATOM 17584 N N . MET E 5 136 ? 96.63000 102.28500 82.53000 1.000 171.77229 136 MET E N 1
ATOM 17585 C CA . MET E 5 136 ? 95.24500 102.72300 82.40300 1.000 172.42511 136 MET E CA 1
ATOM 17586 C C . MET E 5 136 ? 95.15700 104.24200 82.32600 1.000 171.89497 136 MET E C 1
ATOM 17587 O O . MET E 5 136 ? 94.51200 104.79200 81.42600 1.000 174.54359 136 MET E O 1
ATOM 17601 N N . VAL E 5 137 ? 95.79800 104.94100 83.26300 1.000 154.60645 137 VAL E N 1
ATOM 17602 C CA . VAL E 5 137 ? 95.70600 106.39700 83.27500 1.000 154.14168 137 VAL E CA 1
ATOM 17603 C C . VAL E 5 137 ? 96.40500 106.98300 82.05700 1.000 154.30829 137 VAL E C 1
ATOM 17604 O O . VAL E 5 137 ? 95.93600 107.96300 81.46700 1.000 155.62893 137 VAL E O 1
ATOM 17617 N N . PHE E 5 138 ? 97.53700 106.40000 81.66100 1.000 138.48387 138 PHE E N 1
ATOM 17618 C CA . PHE E 5 138 ? 98.24500 106.89000 80.48500 1.000 135.21651 138 PHE E CA 1
ATOM 17619 C C . PHE E 5 138 ? 97.36300 106.79500 79.24700 1.000 137.45123 138 PHE E C 1
ATOM 17620 O O . PHE E 5 138 ? 97.28500 107.73500 78.44900 1.000 137.05728 138 PHE E O 1
ATOM 17637 N N . LEU E 5 139 ? 96.68100 105.66300 79.07500 1.000 140.42790 139 LEU E N 1
ATOM 17638 C CA . LEU E 5 139 ? 95.75300 105.52900 77.95800 1.000 136.61880 139 LEU E CA 1
ATOM 17639 C C . LEU E 5 139 ? 94.62600 106.54400 78.06500 1.000 134.84944 139 LEU E C 1
ATOM 17640 O O . LEU E 5 139 ? 94.30100 107.23300 77.09200 1.000 137.73538 139 LEU E O 1
ATOM 17656 N N . ALA E 5 140 ? 94.03000 106.66700 79.25000 1.000 134.15722 140 ALA E N 1
ATOM 17657 C CA . ALA E 5 140 ? 92.90300 107.57800 79.40600 1.000 132.35503 140 ALA E CA 1
ATOM 17658 C C . ALA E 5 140 ? 93.28400 108.99100 78.99200 1.000 131.18867 140 ALA E C 1
ATOM 17659 O O . ALA E 5 140 ? 92.51400 109.67600 78.31100 1.000 130.41588 140 ALA E O 1
ATOM 17666 N N . GLN E 5 141 ? 94.46900 109.44700 79.39500 1.000 137.67515 141 GLN E N 1
ATOM 17667 C CA . GLN E 5 141 ? 94.92600 110.76600 78.97600 1.000 138.30546 141 GLN E CA 1
ATOM 17668 C C . GLN E 5 141 ? 95.24300 110.79300 77.48800 1.000 139.11140 141 GLN E C 1
ATOM 17669 O O . GLN E 5 141 ? 94.96300 111.78600 76.80600 1.000 145.25911 141 GLN E O 1
ATOM 17683 N N . LEU E 5 142 ? 95.82200 109.71400 76.96100 1.000 120.84632 142 LEU E N 1
ATOM 17684 C CA . LEU E 5 142 ? 96.24900 109.72100 75.56700 1.000 115.84347 142 LEU E CA 1
ATOM 17685 C C . LEU E 5 142 ? 95.05800 109.86000 74.62700 1.000 118.14985 142 LEU E C 1
ATOM 17686 O O . LEU E 5 142 ? 95.07000 110.69500 73.71700 1.000 124.63941 142 LEU E O 1
ATOM 17702 N N . LEU E 5 143 ? 94.01500 109.05300 74.83000 1.000 125.57570 143 LEU E N 1
ATOM 17703 C CA . LEU E 5 143 ? 92.84100 109.16000 73.97100 1.000 122.99321 143 LEU E CA 1
ATOM 17704 C C . LEU E 5 143 ? 92.20700 110.53800 74.08600 1.000 128.43419 143 LEU E C 1
ATOM 17705 O O . LEU E 5 143 ? 91.82300 111.13900 73.07800 1.000 128.98983 143 LEU E O 1
ATOM 17721 N N . GLY E 5 144 ? 92.08500 111.05500 75.30800 1.000 138.01093 144 GLY E N 1
ATOM 17722 C CA . GLY E 5 144 ? 91.56500 112.40100 75.47400 1.000 134.09211 144 GLY E CA 1
ATOM 17723 C C . GLY E 5 144 ? 92.42600 113.43100 74.77500 1.000 131.17610 144 GLY E C 1
ATOM 17724 O O . GLY E 5 144 ? 91.92200 114.38100 74.17300 1.000 133.69341 144 GLY E O 1
ATOM 17728 N N . GLU E 5 145 ? 93.74500 113.25300 74.84400 1.000 130.53099 145 GLU E N 1
ATOM 17729 C CA . GLU E 5 145 ? 94.64800 114.17300 74.16400 1.000 129.73970 145 GLU E CA 1
ATOM 17730 C C . GLU E 5 145 ? 94.33100 114.24500 72.67800 1.000 130.18543 145 GLU E C 1
ATOM 17731 O O . GLU E 5 145 ? 94.33600 115.32900 72.08500 1.000 133.83386 145 GLU E O 1
ATOM 17743 N N . ALA E 5 146 ? 94.05000 113.10000 72.05900 1.000 117.90711 146 ALA E N 1
ATOM 17744 C CA . ALA E 5 146 ? 93.74400 113.08500 70.63400 1.000 113.26167 146 ALA E CA 1
ATOM 17745 C C . ALA E 5 146 ? 92.51800 113.93800 70.33200 1.000 117.73152 146 ALA E C 1
ATOM 17746 O O . ALA E 5 146 ? 92.57700 114.87300 69.52800 1.000 123.52018 146 ALA E O 1
ATOM 17753 N N . LEU E 5 147 ? 91.39400 113.63800 70.98500 1.000 120.78518 147 LEU E N 1
ATOM 17754 C CA . LEU E 5 147 ? 90.17000 114.38700 70.72000 1.000 119.66069 147 LEU E CA 1
ATOM 17755 C C . LEU E 5 147 ? 90.33200 115.85700 71.07600 1.000 123.18368 147 LEU E C 1
ATOM 17756 O O . LEU E 5 147 ? 89.92100 116.73800 70.31400 1.000 118.60023 147 LEU E O 1
ATOM 17772 N N . LEU E 5 148 ? 90.94300 116.17900 72.19500 1.000 133.66077 148 LEU E N 1
ATOM 17773 C CA . LEU E 5 148 ? 91.00500 117.60000 72.59600 1.000 130.53462 148 LEU E CA 1
ATOM 17774 C C . LEU E 5 148 ? 92.17000 118.28300 71.87600 1.000 133.34847 148 LEU E C 1
ATOM 17775 O O . LEU E 5 148 ? 92.35100 119.48600 72.10500 1.000 136.89431 148 LEU E O 1
ATOM 17791 N N . ALA E 5 149 ? 92.90500 117.57900 71.01200 1.000 132.36458 149 ALA E N 1
ATOM 17792 C CA . ALA E 5 149 ? 94.11000 118.12400 70.34100 1.000 131.36616 149 ALA E CA 1
ATOM 17793 C C . ALA E 5 149 ? 93.76900 119.31100 69.44400 1.000 130.37729 149 ALA E C 1
ATOM 17794 O O . ALA E 5 149 ? 94.53700 120.28300 69.46600 1.000 131.39750 149 ALA E O 1
ATOM 17801 N N . ASP E 5 150 ? 92.67100 119.25300 68.69700 1.000 148.15322 150 ASP E N 1
ATOM 17802 C CA . ASP E 5 150 ? 92.29700 120.32400 67.73900 1.000 150.96001 150 ASP E CA 1
ATOM 17803 C C . ASP E 5 150 ? 91.33800 121.27100 68.44100 1.000 149.80889 150 ASP E C 1
ATOM 17804 O O . ASP E 5 150 ? 91.41700 122.48200 68.19100 1.000 149.38434 150 ASP E O 1
ATOM 17813 N N . GLY E 5 151 ? 90.46400 120.73600 69.27900 1.000 150.56431 151 GLY E N 1
ATOM 17814 C CA . GLY E 5 151 ? 89.46400 121.49900 70.04800 1.000 150.39713 151 GLY E CA 1
ATOM 17815 C C . GLY E 5 151 ? 88.23800 121.72600 69.19600 1.000 152.11447 151 GLY E C 1
ATOM 17816 O O . GLY E 5 151 ? 87.25800 122.28100 69.71300 1.000 153.41730 151 GLY E O 1
ATOM 17820 N N . GLU E 5 152 ? 88.25700 121.26900 67.94700 1.000 150.82331 152 GLU E N 1
ATOM 17821 C CA . GLU E 5 152 ? 87.05800 121.31200 67.08700 1.000 149.75258 152 GLU E CA 1
ATOM 17822 C C . GLU E 5 152 ? 86.02400 120.40500 67.73600 1.000 149.77907 152 GLU E C 1
ATOM 17823 O O . GLU E 5 152 ? 84.84300 120.78000 67.76900 1.000 153.40129 152 GLU E O 1
ATOM 17835 N N . PHE E 5 153 ? 86.46700 119.26800 68.26200 1.000 128.77111 153 PHE E N 1
ATOM 17836 C CA . PHE E 5 153 ? 85.56100 118.24300 68.82100 1.000 130.45298 153 PHE E CA 1
ATOM 17837 C C . PHE E 5 153 ? 84.80600 118.84500 69.99200 1.000 130.98403 153 PHE E C 1
ATOM 17838 O O . PHE E 5 153 ? 83.59300 118.62500 70.09700 1.000 137.03212 153 PHE E O 1
ATOM 17855 N N . VAL E 5 154 ? 85.49100 119.62300 70.81500 1.000 124.03630 154 VAL E N 1
ATOM 17856 C CA . VAL E 5 154 ? 84.83000 120.29900 71.95800 1.000 129.85779 154 VAL E CA 1
ATOM 17857 C C . VAL E 5 154 ? 83.74000 121.18900 71.37700 1.000 133.37400 154 VAL E C 1
ATOM 17858 O O . VAL E 5 154 ? 82.63900 121.21300 71.94600 1.000 130.32821 154 VAL E O 1
ATOM 17871 N N . LYS E 5 155 ? 84.02900 121.88700 70.28100 1.000 149.17167 155 LYS E N 1
ATOM 17872 C CA . LYS E 5 155 ? 83.06700 122.82100 69.71000 1.000 149.63414 155 LYS E CA 1
ATOM 17873 C C . LYS E 5 155 ? 81.77600 122.11100 69.32500 1.000 150.08156 155 LYS E C 1
ATOM 17874 O O . LYS E 5 155 ? 80.68200 122.66100 69.49300 1.000 152.38207 155 LYS E O 1
ATOM 17893 N N . LYS E 5 156 ? 81.88100 120.88300 68.81000 1.000 133.62816 156 LYS E N 1
ATOM 17894 C CA . LYS E 5 156 ? 80.68700 120.16100 68.37900 1.000 128.48358 156 LYS E CA 1
ATOM 17895 C C . LYS E 5 156 ? 79.71200 119.97300 69.53200 1.000 130.26483 156 LYS E C 1
ATOM 17896 O O . LYS E 5 156 ? 78.49200 120.00900 69.33800 1.000 130.83579 156 LYS E O 1
ATOM 17915 N N . LEU E 5 157 ? 80.23400 119.77800 70.74300 1.000 139.07862 157 LEU E N 1
ATOM 17916 C CA . LEU E 5 157 ? 79.42700 119.45700 71.91300 1.000 141.60061 157 LEU E CA 1
ATOM 17917 C C . LEU E 5 157 ? 78.89300 120.70100 72.60700 1.000 142.75265 157 LEU E C 1
ATOM 17918 O O . LEU E 5 157 ? 78.65200 120.68200 73.82200 1.000 145.13194 157 LEU E O 1
ATOM 17934 N N . TRP E 5 158 ? 78.70800 121.78300 71.86200 1.000 153.72762 158 TRP E N 1
ATOM 17935 C CA . TRP E 5 158 ? 78.25800 123.06100 72.39600 1.000 153.94372 158 TRP E CA 1
ATOM 17936 C C . TRP E 5 158 ? 76.81600 123.27600 71.95300 1.000 154.45778 158 TRP E C 1
ATOM 17937 O O . TRP E 5 158 ? 76.56700 123.75800 70.84400 1.000 153.45556 158 TRP E O 1
ATOM 17958 N N . ILE E 5 159 ? 75.86300 122.90300 72.81200 1.000 171.31481 159 ILE E N 1
ATOM 17959 C CA . ILE E 5 159 ? 74.45700 123.01800 72.43200 1.000 173.94479 159 ILE E CA 1
ATOM 17960 C C . ILE E 5 159 ? 74.11100 124.47300 72.15300 1.000 172.34021 159 ILE E C 1
ATOM 17961 O O . ILE E 5 159 ? 73.54900 124.80800 71.10400 1.000 168.55765 159 ILE E O 1
ATOM 17977 N N . ASN E 5 160 ? 74.44500 125.34300 73.09100 1.000 183.52645 160 ASN E N 1
ATOM 17978 C CA . ASN E 5 160 ? 74.20200 126.79300 72.93500 1.000 182.62502 160 ASN E CA 1
ATOM 17979 C C . ASN E 5 160 ? 75.17000 127.48400 73.87700 1.000 184.01506 160 ASN E C 1
ATOM 17980 O O . ASN E 5 160 ? 75.90300 126.78200 74.58900 1.000 186.52998 160 ASN E O 1
ATOM 17991 N N . ARG E 5 161 ? 75.17900 128.80500 73.87500 1.000 178.53698 161 ARG E N 1
ATOM 17992 C CA . ARG E 5 161 ? 76.06200 129.55600 74.75900 1.000 178.74713 161 ARG E CA 1
ATOM 17993 C C . ARG E 5 161 ? 75.76200 129.25100 76.22100 1.000 177.20720 161 ARG E C 1
ATOM 17994 O O . ARG E 5 161 ? 76.65500 129.32500 77.07200 1.000 174.96643 161 ARG E O 1
ATOM 18015 N N . ARG E 5 162 ? 74.51000 128.91100 76.53200 1.000 181.72216 162 ARG E N 1
ATOM 18016 C CA . ARG E 5 162 ? 74.13700 128.66500 77.92200 1.000 181.90471 162 ARG E CA 1
ATOM 18017 C C . ARG E 5 162 ? 74.39000 127.21500 78.32900 1.000 181.81514 162 ARG E C 1
ATOM 18018 O O . ARG E 5 162 ? 74.71200 126.93900 79.49100 1.000 181.64728 162 ARG E O 1
ATOM 18039 N N . TYR E 5 163 ? 74.24400 126.27500 77.39500 1.000 172.06982 163 TYR E N 1
ATOM 18040 C CA . TYR E 5 163 ? 74.29300 124.84800 77.69700 1.000 171.45045 163 TYR E CA 1
ATOM 18041 C C . TYR E 5 163 ? 75.24200 124.13000 76.74700 1.000 172.26383 163 TYR E C 1
ATOM 18042 O O . TYR E 5 163 ? 75.32100 124.47300 75.56200 1.000 173.94435 163 TYR E O 1
ATOM 18060 N N . HIS E 5 164 ? 75.95200 123.13000 77.27100 1.000 160.73821 164 HIS E N 1
ATOM 18061 C CA . HIS E 5 164 ? 76.91600 122.34200 76.51400 1.000 158.62580 164 HIS E CA 1
ATOM 18062 C C . HIS E 5 164 ? 76.63400 120.86000 76.70900 1.000 158.63324 164 HIS E C 1
ATOM 18063 O O . HIS E 5 164 ? 76.20400 120.44500 77.79000 1.000 158.10584 164 HIS E O 1
ATOM 18077 N N . TRP E 5 165 ? 76.88800 120.06600 75.66900 1.000 156.72863 165 TRP E N 1
ATOM 18078 C CA . TRP E 5 165 ? 76.83700 118.61400 75.79000 1.000 155.11192 165 TRP E CA 1
ATOM 18079 C C . TRP E 5 165 ? 78.05400 118.08800 76.53900 1.000 154.50317 165 TRP E C 1
ATOM 18080 O O . TRP E 5 165 ? 79.15500 118.05900 75.98200 1.000 151.53199 165 TRP E O 1
ATOM 18101 N N . LYS E 5 166 ? 77.88000 117.66500 77.78800 1.000 149.70005 166 LYS E N 1
ATOM 18102 C CA . LYS E 5 166 ? 78.95200 116.95900 78.47600 1.000 146.19108 166 LYS E CA 1
ATOM 18103 C C . LYS E 5 166 ? 78.97600 115.51600 77.99600 1.000 145.40452 166 LYS E C 1
ATOM 18104 O O . LYS E 5 166 ? 78.02700 114.76100 78.22900 1.000 147.97305 166 LYS E O 1
ATOM 18123 N N . LEU E 5 167 ? 80.06100 115.13100 77.33600 1.000 128.12154 167 LEU E N 1
ATOM 18124 C CA . LEU E 5 167 ? 80.15100 113.84000 76.67100 1.000 122.43668 167 LEU E CA 1
ATOM 18125 C C . LEU E 5 167 ? 80.93500 112.87400 77.54600 1.000 126.03187 167 LEU E C 1
ATOM 18126 O O . LEU E 5 167 ? 82.07500 113.15900 77.92900 1.000 127.05163 167 LEU E O 1
ATOM 18142 N N . TYR E 5 168 ? 80.32300 111.73700 77.85700 1.000 135.57627 168 TYR E N 1
ATOM 18143 C CA . TYR E 5 168 ? 80.96100 110.68100 78.62700 1.000 133.74748 168 TYR E CA 1
ATOM 18144 C C . TYR E 5 168 ? 81.41600 109.58800 77.67300 1.000 135.01036 168 TYR E C 1
ATOM 18145 O O . TYR E 5 168 ? 80.59500 109.00500 76.95700 1.000 132.83513 168 TYR E O 1
ATOM 18163 N N . ILE E 5 169 ? 82.71500 109.31200 77.66300 1.000 129.74235 169 ILE E N 1
ATOM 18164 C CA . ILE E 5 169 ? 83.28100 108.20200 76.91000 1.000 132.54032 169 ILE E CA 1
ATOM 18165 C C . ILE E 5 169 ? 83.74800 107.16400 77.91400 1.000 132.52576 169 ILE E C 1
ATOM 18166 O O . ILE E 5 169 ? 84.67200 107.41800 78.69400 1.000 135.15506 169 ILE E O 1
ATOM 18182 N N . ASP E 5 170 ? 83.12000 105.99300 77.89300 1.000 136.48287 170 ASP E N 1
ATOM 18183 C CA . ASP E 5 170 ? 83.51100 104.88200 78.74700 1.000 135.48764 170 ASP E CA 1
ATOM 18184 C C . ASP E 5 170 ? 84.07600 103.78000 77.86900 1.000 133.78461 170 ASP E C 1
ATOM 18185 O O . ASP E 5 170 ? 83.39600 103.29500 76.95900 1.000 130.86757 170 ASP E O 1
ATOM 18194 N N . ILE E 5 171 ? 85.31500 103.39100 78.14700 1.000 134.42145 171 ILE E N 1
ATOM 18195 C CA . ILE E 5 171 ? 86.05100 102.42800 77.34000 1.000 135.69456 171 ILE E CA 1
ATOM 18196 C C . ILE E 5 171 ? 86.26000 101.18100 78.18400 1.000 136.89200 171 ILE E C 1
ATOM 18197 O O . ILE E 5 171 ? 86.88500 101.24200 79.25000 1.000 139.65018 171 ILE E O 1
ATOM 18213 N N . LEU E 5 172 ? 85.74200 100.05400 77.70800 1.000 132.21354 172 LEU E N 1
ATOM 18214 C CA . LEU E 5 172 ? 85.85700 98.77100 78.38700 1.000 130.36416 172 LEU E CA 1
ATOM 18215 C C . LEU E 5 172 ? 86.74900 97.85700 77.56500 1.000 133.88661 172 LEU E C 1
ATOM 18216 O O . LEU E 5 172 ? 86.47600 97.62100 76.38400 1.000 139.20491 172 LEU E O 1
ATOM 18232 N N . LEU E 5 173 ? 87.80900 97.34500 78.18200 1.000 129.71431 173 LEU E N 1
ATOM 18233 C CA . LEU E 5 173 ? 88.60100 96.28700 77.56800 1.000 129.92149 173 LEU E CA 1
ATOM 18234 C C . LEU E 5 173 ? 87.99100 94.95200 77.97500 1.000 131.91167 173 LEU E C 1
ATOM 18235 O O . LEU E 5 173 ? 88.26800 94.43700 79.06100 1.000 132.96476 173 LEU E O 1
ATOM 18251 N N . ILE E 5 174 ? 87.16700 94.38500 77.09600 1.000 137.59195 174 ILE E N 1
ATOM 18252 C CA . ILE E 5 174 ? 86.44900 93.16300 77.43100 1.000 136.14496 174 ILE E CA 1
ATOM 18253 C C . ILE E 5 174 ? 87.42500 92.03200 77.72500 1.000 139.70971 174 ILE E C 1
ATOM 18254 O O . ILE E 5 174 ? 87.24700 91.28000 78.68700 1.000 142.54376 174 ILE E O 1
ATOM 18270 N N . SER E 5 175 ? 88.46300 91.89900 76.91700 1.000 154.08195 175 SER E N 1
ATOM 18271 C CA . SER E 5 175 ? 89.43300 90.83900 77.09400 1.000 151.48567 175 SER E CA 1
ATOM 18272 C C . SER E 5 175 ? 90.49100 91.23400 78.11800 1.000 151.39211 175 SER E C 1
ATOM 18273 O O . SER E 5 175 ? 90.71800 92.42200 78.36300 1.000 151.79200 175 SER E O 1
ATOM 18281 N N . PRO E 5 176 ? 91.15900 90.25700 78.72700 1.000 155.81809 176 PRO E N 1
ATOM 18282 C CA . PRO E 5 176 ? 92.28700 90.58400 79.58800 1.000 155.85890 176 PRO E CA 1
ATOM 18283 C C . PRO E 5 176 ? 93.39100 91.24700 78.78800 1.000 158.97773 176 PRO E C 1
ATOM 18284 O O . PRO E 5 176 ? 93.58800 90.93900 77.60000 1.000 160.50675 176 PRO E O 1
ATOM 18295 N N . PRO E 5 177 ? 94.14700 92.15600 79.40300 1.000 159.63745 177 PRO E N 1
ATOM 18296 C CA . PRO E 5 177 ? 95.15000 92.91300 78.62500 1.000 158.35358 177 PRO E CA 1
ATOM 18297 C C . PRO E 5 177 ? 96.31400 92.03900 78.17400 1.000 158.57060 177 PRO E C 1
ATOM 18298 O O . PRO E 5 177 ? 97.44800 92.12800 78.65700 1.000 155.52609 177 PRO E O 1
ATOM 18309 N N . LEU E 5 178 ? 96.02600 91.16000 77.21400 1.000 165.34076 178 LEU E N 1
ATOM 18310 C CA . LEU E 5 178 ? 97.06600 90.29500 76.66700 1.000 164.13498 178 LEU E CA 1
ATOM 18311 C C . LEU E 5 178 ? 98.14800 91.09900 75.95900 1.000 162.53060 178 LEU E C 1
ATOM 18312 O O . LEU E 5 178 ? 99.32800 90.73900 76.02100 1.000 161.71000 178 LEU E O 1
ATOM 18328 N N . SER E 5 179 ? 97.76700 92.18500 75.28900 1.000 148.77898 179 SER E N 1
ATOM 18329 C CA . SER E 5 179 ? 98.70100 93.01900 74.54800 1.000 146.36652 179 SER E CA 1
ATOM 18330 C C . SER E 5 179 ? 98.36600 94.48100 74.80900 1.000 143.10415 179 SER E C 1
ATOM 18331 O O . SER E 5 179 ? 97.35800 94.80100 75.44300 1.000 143.69491 179 SER E O 1
ATOM 18339 N N . TYR E 5 180 ? 99.22600 95.36700 74.32400 1.000 119.59212 180 TYR E N 1
ATOM 18340 C CA . TYR E 5 180 ? 99.04200 96.79000 74.56900 1.000 118.28996 180 TYR E CA 1
ATOM 18341 C C . TYR E 5 180 ? 97.70000 97.23800 73.99700 1.000 120.14580 180 TYR E C 1
ATOM 18342 O O . TYR E 5 180 ? 97.52200 97.21500 72.77100 1.000 123.74274 180 TYR E O 1
ATOM 18360 N N . PRO E 5 181 ? 96.73800 97.64800 74.82800 1.000 124.21914 181 PRO E N 1
ATOM 18361 C CA . PRO E 5 181 ? 95.38900 97.91500 74.30700 1.000 126.19929 181 PRO E CA 1
ATOM 18362 C C . PRO E 5 181 ? 95.29400 99.10500 73.37200 1.000 126.97200 181 PRO E C 1
ATOM 18363 O O . PRO E 5 181 ? 94.29800 99.20800 72.64600 1.000 130.74684 181 PRO E O 1
ATOM 18374 N N . LEU E 5 182 ? 96.27300 100.00800 73.36600 1.000 126.88414 182 LEU E N 1
ATOM 18375 C CA . LEU E 5 182 ? 96.03900 101.32900 72.78800 1.000 127.43498 182 LEU E CA 1
ATOM 18376 C C . LEU E 5 182 ? 95.48600 101.28700 71.37100 1.000 128.66816 182 LEU E C 1
ATOM 18377 O O . LEU E 5 182 ? 94.50000 101.99800 71.10600 1.000 136.78309 182 LEU E O 1
ATOM 18393 N N . PRO E 5 183 ? 96.06800 100.50000 70.45300 1.000 122.46322 183 PRO E N 1
ATOM 18394 C CA . PRO E 5 183 ? 95.59400 100.50600 69.09500 1.000 121.80921 183 PRO E CA 1
ATOM 18395 C C . PRO E 5 183 ? 94.09800 100.19800 69.09300 1.000 126.32202 183 PRO E C 1
ATOM 18396 O O . PRO E 5 183 ? 93.35000 101.01400 68.60700 1.000 125.75722 183 PRO E O 1
ATOM 18407 N N . LEU E 5 184 ? 93.69100 99.08800 69.70600 1.000 127.38203 184 LEU E N 1
ATOM 18408 C CA . LEU E 5 184 ? 92.28000 98.63400 69.65400 1.000 121.87481 184 LEU E CA 1
ATOM 18409 C C . LEU E 5 184 ? 91.38200 99.66900 70.30400 1.000 123.96390 184 LEU E C 1
ATOM 18410 O O . LEU E 5 184 ? 90.31500 99.95300 69.74200 1.000 129.69233 184 LEU E O 1
ATOM 18426 N N . LEU E 5 185 ? 91.80100 100.22900 71.42700 1.000 121.55271 185 LEU E N 1
ATOM 18427 C CA . LEU E 5 185 ? 90.91900 101.16300 72.15100 1.000 123.77751 185 LEU E CA 1
ATOM 18428 C C . LEU E 5 185 ? 90.67700 102.35700 71.24100 1.000 121.50201 185 LEU E C 1
ATOM 18429 O O . LEU E 5 185 ? 89.53000 102.81100 71.16000 1.000 120.24536 185 LEU E O 1
ATOM 18445 N N . SER E 5 186 ? 91.71300 102.82600 70.55700 1.000 124.73729 186 SER E N 1
ATOM 18446 C CA . SER E 5 186 ? 91.59300 104.00800 69.67700 1.000 122.25424 186 SER E CA 1
ATOM 18447 C C . SER E 5 186 ? 90.62700 103.70600 68.53900 1.000 128.55298 186 SER E C 1
ATOM 18448 O O . SER E 5 186 ? 89.78100 104.55900 68.24400 1.000 131.99480 186 SER E O 1
ATOM 18456 N N . LEU E 5 187 ? 90.73800 102.52500 67.94500 1.000 129.54772 187 LEU E N 1
ATOM 18457 C CA . LEU E 5 187 ? 89.88800 102.14300 66.79700 1.000 122.72391 187 LEU E CA 1
ATOM 18458 C C . LEU E 5 187 ? 88.44200 102.04200 67.25800 1.000 125.06165 187 LEU E C 1
ATOM 18459 O O . LEU E 5 187 ? 87.58100 102.34700 66.45000 1.000 125.22983 187 LEU E O 1
ATOM 18475 N N . THR E 5 188 ? 88.19100 101.56700 68.47600 1.000 128.39043 188 THR E N 1
ATOM 18476 C CA . THR E 5 188 ? 86.82500 101.43500 69.02200 1.000 125.80551 188 THR E CA 1
ATOM 18477 C C . THR E 5 188 ? 86.28100 102.82700 69.26700 1.000 125.79235 188 THR E C 1
ATOM 18478 O O . THR E 5 188 ? 85.11400 103.06500 68.94900 1.000 123.77835 188 THR E O 1
ATOM 18489 N N . THR E 5 189 ? 87.11500 103.70800 69.80300 1.000 123.82801 189 THR E N 1
ATOM 18490 C CA . THR E 5 189 ? 86.69700 105.09100 70.09400 1.000 123.54319 189 THR E CA 1
ATOM 18491 C C . THR E 5 189 ? 86.35600 105.77200 68.77800 1.000 118.78288 189 THR E C 1
ATOM 18492 O O . THR E 5 189 ? 85.40800 106.54000 68.76000 1.000 123.82204 189 THR E O 1
ATOM 18503 N N . HIS E 5 190 ? 87.14900 105.54000 67.73900 1.000 109.97221 190 HIS E N 1
ATOM 18504 C CA . HIS E 5 190 ? 86.90800 106.13200 66.40500 1.000 113.87085 190 HIS E CA 1
ATOM 18505 C C . HIS E 5 190 ? 85.54900 105.64300 65.93400 1.000 121.42547 190 HIS E C 1
ATOM 18506 O O . HIS E 5 190 ? 84.72800 106.48000 65.56300 1.000 127.99125 190 HIS E O 1
ATOM 18520 N N . LEU E 5 191 ? 85.31600 104.33700 65.98600 1.000 120.67710 191 LEU E N 1
ATOM 18521 C CA . LEU E 5 191 ? 84.05200 103.71400 65.52400 1.000 117.48000 191 LEU E CA 1
ATOM 18522 C C . LEU E 5 191 ? 82.89600 104.22300 66.36700 1.000 117.81444 191 LEU E C 1
ATOM 18523 O O . LEU E 5 191 ? 81.83400 104.48200 65.80200 1.000 124.93916 191 LEU E O 1
ATOM 18539 N N . ALA E 5 192 ? 83.10300 104.35500 67.66900 1.000 114.91601 192 ALA E N 1
ATOM 18540 C CA . ALA E 5 192 ? 82.03600 104.74700 68.60600 1.000 122.20755 192 ALA E CA 1
ATOM 18541 C C . ALA E 5 192 ? 81.60000 106.16400 68.28900 1.000 123.73141 192 ALA E C 1
ATOM 18542 O O . ALA E 5 192 ? 80.40200 106.39100 68.08300 1.000 124.33153 192 ALA E O 1
ATOM 18549 N N . LEU E 5 193 ? 82.55100 107.08300 68.25200 1.000 126.99290 193 LEU E N 1
ATOM 18550 C CA . LEU E 5 193 ? 82.25500 108.47800 67.95200 1.000 123.81960 193 LEU E CA 1
ATOM 18551 C C . LEU E 5 193 ? 81.55400 108.60800 66.60700 1.000 120.60908 193 LEU E C 1
ATOM 18552 O O . LEU E 5 193 ? 80.61000 109.39200 66.46300 1.000 124.52511 193 LEU E O 1
ATOM 18568 N N . LEU E 5 194 ? 81.99600 107.84400 65.60800 1.000 118.87002 194 LEU E N 1
ATOM 18569 C CA . LEU E 5 194 ? 81.30200 107.85400 64.32600 1.000 122.86317 194 LEU E CA 1
ATOM 18570 C C . LEU E 5 194 ? 79.84000 107.46400 64.49700 1.000 125.86992 194 LEU E C 1
ATOM 18571 O O . LEU E 5 194 ? 78.95100 108.07500 63.89400 1.000 125.57098 194 LEU E O 1
ATOM 18587 N N . SER E 5 195 ? 79.57100 106.44900 65.32000 1.000 135.76726 195 SER E N 1
ATOM 18588 C CA . SER E 5 195 ? 78.20200 106.00600 65.54600 1.000 133.57418 195 SER E CA 1
ATOM 18589 C C . SER E 5 195 ? 77.41900 106.95000 66.44200 1.000 134.38143 195 SER E C 1
ATOM 18590 O O . SER E 5 195 ? 76.19300 106.82400 66.52400 1.000 135.91681 195 SER E O 1
ATOM 18598 N N . THR E 5 196 ? 78.08600 107.88300 67.11200 1.000 130.79698 196 THR E N 1
ATOM 18599 C CA . THR E 5 196 ? 77.40500 108.75200 68.06100 1.000 132.15999 196 THR E CA 1
ATOM 18600 C C . THR E 5 196 ? 76.42400 109.65300 67.32600 1.000 135.28574 196 THR E C 1
ATOM 18601 O O . THR E 5 196 ? 76.79100 110.32400 66.35600 1.000 138.52471 196 THR E O 1
ATOM 18612 N N . ARG E 5 197 ? 75.17900 109.65800 67.78400 1.000 155.11107 197 ARG E N 1
ATOM 18613 C CA . ARG E 5 197 ? 74.15900 110.57300 67.29900 1.000 156.82232 197 ARG E CA 1
ATOM 18614 C C . ARG E 5 197 ? 73.73900 111.49100 68.43500 1.000 157.03843 197 ARG E C 1
ATOM 18615 O O . ARG E 5 197 ? 73.64900 111.06400 69.59100 1.000 157.06454 197 ARG E O 1
ATOM 18636 N N . LEU E 5 198 ? 73.49000 112.75200 68.10400 1.000 153.24038 198 LEU E N 1
ATOM 18637 C CA . LEU E 5 198 ? 73.22600 113.78200 69.09600 1.000 153.02247 198 LEU E CA 1
ATOM 18638 C C . LEU E 5 198 ? 71.78000 114.24400 68.97100 1.000 156.29046 198 LEU E C 1
ATOM 18639 O O . LEU E 5 198 ? 71.33600 114.55200 67.85200 1.000 154.99054 198 LEU E O 1
ATOM 18655 N N . PRO E 5 199 ? 71.01000 114.31300 70.05600 1.000 168.24545 199 PRO E N 1
ATOM 18656 C CA . PRO E 5 199 ? 69.60100 114.70400 69.93200 1.000 169.19786 199 PRO E CA 1
ATOM 18657 C C . PRO E 5 199 ? 69.44100 116.01700 69.18000 1.000 171.63812 199 PRO E C 1
ATOM 18658 O O . PRO E 5 199 ? 70.13600 116.99900 69.44800 1.000 172.61388 199 PRO E O 1
ATOM 18669 N N . ARG E 5 200 ? 68.56800 116.04400 68.17400 1.000 190.80134 200 ARG E N 1
ATOM 18670 C CA . ARG E 5 200 ? 68.29000 117.28200 67.39700 1.000 190.00373 200 ARG E CA 1
ATOM 18671 C C . ARG E 5 200 ? 67.63600 118.28500 68.34900 1.000 191.44500 200 ARG E C 1
ATOM 18672 O O . ARG E 5 200 ? 66.89600 117.81700 69.20000 1.000 191.77368 200 ARG E O 1
ATOM 18693 N N . LEU E 5 201 ? 67.89500 119.59300 68.23000 1.000 190.94315 201 LEU E N 1
ATOM 18694 C CA . LEU E 5 201 ? 67.37300 120.59800 69.20100 1.000 191.01936 201 LEU E CA 1
ATOM 18695 C C . LEU E 5 201 ? 66.11900 121.28100 68.66200 1.000 191.47234 201 LEU E C 1
ATOM 18696 O O . LEU E 5 201 ? 66.27700 122.16100 67.79800 1.000 190.68881 201 LEU E O 1
ATOM 18712 N N . LYS E 5 202 ? 64.92400 120.92500 69.13500 1.000 196.77929 202 LYS E N 1
ATOM 18713 C CA . LYS E 5 202 ? 63.69300 121.66800 68.75500 1.000 195.98776 202 LYS E CA 1
ATOM 18714 C C . LYS E 5 202 ? 63.76500 123.06700 69.37400 1.000 197.14910 202 LYS E C 1
ATOM 18715 O O . LYS E 5 202 ? 63.43000 124.03800 68.67400 1.000 196.67923 202 LYS E O 1
ATOM 18734 N N . SER E 5 203 ? 64.20700 123.15600 70.63200 1.000 205.67538 203 SER E N 1
ATOM 18735 C CA . SER E 5 203 ? 64.24800 124.45900 71.35100 1.000 205.71571 203 SER E CA 1
ATOM 18736 C C . SER E 5 203 ? 65.39000 125.33200 70.83500 1.000 206.29895 203 SER E C 1
ATOM 18737 O O . SER E 5 203 ? 66.37100 124.76600 70.31600 1.000 204.58444 203 SER E O 1
ATOM 18745 N N . GLU E 5 204 ? 65.25900 126.65500 70.96500 1.000 220.76802 204 GLU E N 1
ATOM 18746 C CA . GLU E 5 204 ? 66.37300 127.56600 70.58700 1.000 220.19053 204 GLU E CA 1
ATOM 18747 C C . GLU E 5 204 ? 67.46100 127.46600 71.66200 1.000 220.63919 204 GLU E C 1
ATOM 18748 O O . GLU E 5 204 ? 67.42200 126.49400 72.44400 1.000 221.00687 204 GLU E O 1
ATOM 18760 N N . GLY E 5 205 ? 68.38400 128.43300 71.71400 1.000 224.49825 205 GLY E N 1
ATOM 18761 C CA . GLY E 5 205 ? 69.50100 128.34400 72.67900 1.000 225.95046 205 GLY E CA 1
ATOM 18762 C C . GLY E 5 205 ? 69.28900 129.11900 73.97000 1.000 226.47735 205 GLY E C 1
ATOM 18763 O O . GLY E 5 205 ? 69.58700 128.56000 75.03800 1.000 227.89547 205 GLY E O 1
ATOM 18767 N N . ASP E 5 206 ? 68.75800 130.33800 73.90600 1.000 216.31539 206 ASP E N 1
ATOM 18768 C CA . ASP E 5 206 ? 68.65700 131.12500 75.16300 1.000 215.20670 206 ASP E CA 1
ATOM 18769 C C . ASP E 5 206 ? 67.74100 130.36200 76.12500 1.000 216.74252 206 ASP E C 1
ATOM 18770 O O . ASP E 5 206 ? 68.01900 130.38100 77.33500 1.000 216.95888 206 ASP E O 1
ATOM 18779 N N . GLU E 5 207 ? 66.65800 129.76700 75.62300 1.000 221.31687 207 GLU E N 1
ATOM 18780 C CA . GLU E 5 207 ? 65.82500 128.90000 76.50000 1.000 220.25645 207 GLU E CA 1
ATOM 18781 C C . GLU E 5 207 ? 66.60300 127.60100 76.71700 1.000 220.79087 207 GLU E C 1
ATOM 18782 O O . GLU E 5 207 ? 67.44600 127.28000 75.86100 1.000 222.91898 207 GLU E O 1
ATOM 18794 N N . ASP E 5 208 ? 66.32400 126.86800 77.79600 1.000 199.18238 208 ASP E N 1
ATOM 18795 C CA . ASP E 5 208 ? 67.05300 125.61100 78.09200 1.000 196.66091 208 ASP E CA 1
ATOM 18796 C C . ASP E 5 208 ? 66.80800 124.71300 76.88500 1.000 196.68156 208 ASP E C 1
ATOM 18797 O O . ASP E 5 208 ? 65.66400 124.68600 76.39600 1.000 196.71946 208 ASP E O 1
ATOM 18806 N N . PRO E 5 209 ? 67.82000 123.99300 76.36300 1.000 195.04401 209 PRO E N 1
ATOM 18807 C CA . PRO E 5 209 ? 67.63400 123.24800 75.11700 1.000 195.17637 209 PRO E CA 1
ATOM 18808 C C . PRO E 5 209 ? 66.60500 122.11600 75.21400 1.000 196.19338 209 PRO E C 1
ATOM 18809 O O . PRO E 5 209 ? 66.58300 121.45500 76.23000 1.000 194.05948 209 PRO E O 1
ATOM 18820 N N . TYR E 5 210 ? 65.79200 121.92600 74.17500 1.000 196.16135 210 TYR E N 1
ATOM 18821 C CA . TYR E 5 210 ? 64.76900 120.85300 74.10100 1.000 193.55199 210 TYR E CA 1
ATOM 18822 C C . TYR E 5 210 ? 65.07800 120.10100 72.81300 1.000 193.74771 210 TYR E C 1
ATOM 18823 O O . TYR E 5 210 ? 65.33100 120.78900 71.81200 1.000 194.51482 210 TYR E O 1
ATOM 18841 N N . PHE E 5 211 ? 65.09500 118.76800 72.82100 1.000 189.00648 211 PHE E N 1
ATOM 18842 C CA . PHE E 5 211 ? 65.54600 117.98400 71.64200 1.000 189.40429 211 PHE E CA 1
ATOM 18843 C C . PHE E 5 211 ? 64.52100 116.96100 71.15300 1.000 189.72117 211 PHE E C 1
ATOM 18844 O O . PHE E 5 211 ? 63.90100 116.30300 72.00800 1.000 188.27683 211 PHE E O 1
ATOM 18861 N N . ASP E 5 212 ? 64.34100 116.82600 69.83300 1.000 195.07073 212 ASP E N 1
ATOM 18862 C CA . ASP E 5 212 ? 63.49300 115.74600 69.25400 1.000 194.64840 212 ASP E CA 1
ATOM 18863 C C . ASP E 5 212 ? 63.90600 114.42700 69.90200 1.000 195.46940 212 ASP E C 1
ATOM 18864 O O . ASP E 5 212 ? 65.10300 114.31500 70.22100 1.000 196.86533 212 ASP E O 1
ATOM 18873 N N . ASP E 5 213 ? 63.00400 113.45400 70.08300 1.000 203.24985 213 ASP E N 1
ATOM 18874 C CA . ASP E 5 213 ? 63.36800 112.24100 70.80500 1.000 203.41135 213 ASP E CA 1
ATOM 18875 C C . ASP E 5 213 ? 63.78500 111.09100 69.89700 1.000 202.97053 213 ASP E C 1
ATOM 18876 O O . ASP E 5 213 ? 64.34700 110.10700 70.39100 1.000 200.81489 213 ASP E O 1
ATOM 18885 N N . ASP E 5 214 ? 63.53500 111.18100 68.59400 1.000 197.78685 214 ASP E N 1
ATOM 18886 C CA . ASP E 5 214 ? 63.82700 110.07700 67.68800 1.000 196.88776 214 ASP E CA 1
ATOM 18887 C C . ASP E 5 214 ? 65.33400 109.95300 67.49300 1.000 196.83703 214 ASP E C 1
ATOM 18888 O O . ASP E 5 214 ? 65.99000 110.91000 67.06800 1.000 197.97401 214 ASP E O 1
ATOM 18897 N N . TRP E 5 215 ? 65.88100 108.77400 67.79900 1.000 178.99215 215 TRP E N 1
ATOM 18898 C CA . TRP E 5 215 ? 67.29500 108.53500 67.54700 1.000 178.48921 215 TRP E CA 1
ATOM 18899 C C . TRP E 5 215 ? 67.61800 108.55900 66.06200 1.000 180.79892 215 TRP E C 1
ATOM 18900 O O . TRP E 5 215 ? 68.73300 108.93600 65.68500 1.000 182.69674 215 TRP E O 1
ATOM 18921 N N . ALA E 5 216 ? 66.67000 108.17100 65.20900 1.000 181.57516 216 ALA E N 1
ATOM 18922 C CA . ALA E 5 216 ? 66.88300 108.24800 63.77100 1.000 180.25238 216 ALA E CA 1
ATOM 18923 C C . ALA E 5 216 ? 66.86100 109.68000 63.25900 1.000 181.54078 216 ALA E C 1
ATOM 18924 O O . ALA E 5 216 ? 67.43600 109.95400 62.20100 1.000 181.32750 216 ALA E O 1
ATOM 18931 N N . VAL E 5 217 ? 66.21600 110.59500 63.98400 1.000 194.25682 217 VAL E N 1
ATOM 18932 C CA . VAL E 5 217 ? 66.22100 111.99700 63.58600 1.000 195.42599 217 VAL E CA 1
ATOM 18933 C C . VAL E 5 217 ? 67.49400 112.68700 64.05700 1.000 195.89223 217 VAL E C 1
ATOM 18934 O O . VAL E 5 217 ? 67.98000 113.62300 63.41300 1.000 193.89145 217 VAL E O 1
ATOM 18947 N N . ALA E 5 218 ? 68.04800 112.24200 65.17900 1.000 189.64646 218 ALA E N 1
ATOM 18948 C CA . ALA E 5 218 ? 69.23100 112.86000 65.75200 1.000 185.57109 218 ALA E CA 1
ATOM 18949 C C . ALA E 5 218 ? 70.39700 112.77500 64.76800 1.000 186.62240 218 ALA E C 1
ATOM 18950 O O . ALA E 5 218 ? 70.74200 111.66900 64.32300 1.000 188.51131 218 ALA E O 1
ATOM 18957 N N . PRO E 5 219 ? 71.02800 113.89200 64.41500 1.000 169.81027 219 PRO E N 1
ATOM 18958 C CA . PRO E 5 219 ? 72.13600 113.83400 63.45800 1.000 167.58426 219 PRO E CA 1
ATOM 18959 C C . PRO E 5 219 ? 73.40800 113.29500 64.09400 1.000 167.72843 219 PRO E C 1
ATOM 18960 O O . PRO E 5 219 ? 73.59200 113.31400 65.31200 1.000 169.06595 219 PRO E O 1
ATOM 18971 N N . TYR E 5 220 ? 74.29800 112.81600 63.23000 1.000 148.00356 220 TYR E N 1
ATOM 18972 C CA . TYR E 5 220 ? 75.54700 112.23000 63.69000 1.000 145.45576 220 TYR E CA 1
ATOM 18973 C C . TYR E 5 220 ? 76.44000 113.27900 64.33400 1.000 147.88129 220 TYR E C 1
ATOM 18974 O O . TYR E 5 220 ? 76.47700 114.43700 63.91000 1.000 148.31589 220 TYR E O 1
ATOM 18992 N N . LEU E 5 221 ? 77.16900 112.86600 65.36600 1.000 142.07300 221 LEU E N 1
ATOM 18993 C CA . LEU E 5 221 ? 78.39400 113.56500 65.72000 1.000 136.69697 221 LEU E CA 1
ATOM 18994 C C . LEU E 5 221 ? 79.51900 113.03200 64.84500 1.000 138.03460 221 LEU E C 1
ATOM 18995 O O . LEU E 5 221 ? 79.64400 111.82200 64.64400 1.000 142.09087 221 LEU E O 1
ATOM 19011 N N . PHE E 5 222 ? 80.33900 113.93600 64.32400 1.000 137.19062 222 PHE E N 1
ATOM 19012 C CA . PHE E 5 222 ? 81.25300 113.63400 63.23000 1.000 142.42164 222 PHE E CA 1
ATOM 19013 C C . PHE E 5 222 ? 80.46500 113.14700 62.01000 1.000 143.13816 222 PHE E C 1
ATOM 19014 O O . PHE E 5 222 ? 80.75700 112.07900 61.46300 1.000 142.05503 222 PHE E O 1
ATOM 19031 N N . PRO E 5 223 ? 79.46600 113.90200 61.56300 1.000 144.48381 223 PRO E N 1
ATOM 19032 C CA . PRO E 5 223 ? 78.62600 113.42500 60.45900 1.000 145.29022 223 PRO E CA 1
ATOM 19033 C C . PRO E 5 223 ? 79.43600 113.18400 59.19400 1.000 146.60459 223 PRO E C 1
ATOM 19034 O O . PRO E 5 223 ? 80.37900 113.91600 58.88600 1.000 145.06136 223 PRO E O 1
ATOM 19045 N N . ARG E 5 224 ? 79.04900 112.14800 58.45600 1.000 132.69677 224 ARG E N 1
ATOM 19046 C CA . ARG E 5 224 ? 79.71400 111.79600 57.20700 1.000 129.89272 224 ARG E CA 1
ATOM 19047 C C . ARG E 5 224 ? 79.08200 112.52700 56.02900 1.000 126.29789 224 ARG E C 1
ATOM 19048 O O . ARG E 5 224 ? 79.77200 112.95200 55.10300 1.000 123.29248 224 ARG E O 1
ATOM 19069 N N . THR E 5 241 ? 85.76600 117.00600 59.98800 1.000 138.56664 241 THR E N 1
ATOM 19070 C CA . THR E 5 241 ? 86.88200 116.11500 60.28000 1.000 143.91145 241 THR E CA 1
ATOM 19071 C C . THR E 5 241 ? 86.39100 114.79000 60.85800 1.000 146.70206 241 THR E C 1
ATOM 19072 O O . THR E 5 241 ? 85.30900 114.72000 61.43700 1.000 147.51367 241 THR E O 1
ATOM 19083 N N . ARG E 5 242 ? 87.18800 113.74400 60.68700 1.000 147.76206 242 ARG E N 1
ATOM 19084 C CA . ARG E 5 242 ? 86.88000 112.44200 61.25400 1.000 144.91674 242 ARG E CA 1
ATOM 19085 C C . ARG E 5 242 ? 87.35800 112.38500 62.69800 1.000 144.88533 242 ARG E C 1
ATOM 19086 O O . ARG E 5 242 ? 88.19800 113.17900 63.12100 1.000 149.36685 242 ARG E O 1
ATOM 19107 N N . PRO E 5 243 ? 86.81400 111.46700 63.52200 1.000 127.93179 243 PRO E N 1
ATOM 19108 C CA . PRO E 5 243 ? 87.32100 111.28300 64.87100 1.000 123.62941 243 PRO E CA 1
ATOM 19109 C C . PRO E 5 243 ? 88.77600 110.82000 64.76300 1.000 126.84398 243 PRO E C 1
ATOM 19110 O O . PRO E 5 243 ? 89.09500 110.16800 63.80000 1.000 132.85005 243 PRO E O 1
ATOM 19121 N N . PRO E 5 244 ? 89.67100 111.15300 65.70900 1.000 109.31072 244 PRO E N 1
ATOM 19122 C CA . PRO E 5 244 ? 91.07500 110.79400 65.56900 1.000 105.36845 244 PRO E CA 1
ATOM 19123 C C . PRO E 5 244 ? 91.34200 109.28900 65.60100 1.000 104.75018 244 PRO E C 1
ATOM 19124 O O . PRO E 5 244 ? 90.72000 108.62800 66.38500 1.000 114.43050 244 PRO E O 1
ATOM 19135 N N . ILE E 5 245 ? 92.18500 108.79900 64.71700 1.000 105.14616 245 ILE E N 1
ATOM 19136 C CA . ILE E 5 245 ? 92.63300 107.39100 64.78000 1.000 103.16947 245 ILE E CA 1
ATOM 19137 C C . ILE E 5 245 ? 93.95300 107.50700 65.50900 1.000 102.32935 245 ILE E C 1
ATOM 19138 O O . ILE E 5 245 ? 94.39800 108.63000 65.66600 1.000 109.48147 245 ILE E O 1
ATOM 19154 N N . THR E 5 246 ? 94.48300 106.44000 66.06000 1.000 104.41611 246 THR E N 1
ATOM 19155 C CA . THR E 5 246 ? 95.83300 106.41800 66.66600 1.000 107.35099 246 THR E CA 1
ATOM 19156 C C . THR E 5 246 ? 96.48400 105.09000 66.33600 1.000 102.18812 246 THR E C 1
ATOM 19157 O O . THR E 5 246 ? 95.84100 104.06100 66.56200 1.000 111.97025 246 THR E O 1
ATOM 19168 N N . LEU E 5 247 ? 97.70800 105.11300 65.83900 1.000 105.48582 247 LEU E N 1
ATOM 19169 C CA . LEU E 5 247 ? 98.39800 103.88200 65.42500 1.000 110.35858 247 LEU E CA 1
ATOM 19170 C C . LEU E 5 247 ? 99.62800 103.71200 66.30200 1.000 109.66552 247 LEU E C 1
ATOM 19171 O O . LEU E 5 247 ? 100.39700 104.66600 66.39700 1.000 116.86056 247 LEU E O 1
ATOM 19187 N N . LEU E 5 248 ? 99.81700 102.54700 66.90800 1.000 99.79230 248 LEU E N 1
ATOM 19188 C CA . LEU E 5 248 ? 101.04900 102.27800 67.67500 1.000 102.91638 248 LEU E CA 1
ATOM 19189 C C . LEU E 5 248 ? 102.07900 101.88400 66.63500 1.000 105.26877 248 LEU E C 1
ATOM 19190 O O . LEU E 5 248 ? 101.94900 100.79300 66.08200 1.000 106.75758 248 LEU E O 1
ATOM 19206 N N . VAL E 5 249 ? 103.03700 102.75300 66.35900 1.000 106.13238 249 VAL E N 1
ATOM 19207 C CA . VAL E 5 249 ? 104.04800 102.52700 65.34000 1.000 97.81692 249 VAL E CA 1
ATOM 19208 C C . VAL E 5 249 ? 105.34200 102.13200 66.02900 1.000 102.60404 249 VAL E C 1
ATOM 19209 O O . VAL E 5 249 ? 105.68000 102.64500 67.09900 1.000 109.69286 249 VAL E O 1
ATOM 19222 N N . MET E 5 250 ? 106.07000 101.21700 65.40100 1.000 103.39852 250 MET E N 1
ATOM 19223 C CA . MET E 5 250 ? 107.21900 100.58000 66.01700 1.000 94.96194 250 MET E CA 1
ATOM 19224 C C . MET E 5 250 ? 108.37100 100.57500 65.02800 1.000 99.18115 250 MET E C 1
ATOM 19225 O O . MET E 5 250 ? 108.16300 100.54800 63.81400 1.000 109.74889 250 MET E O 1
ATOM 19239 N N . ALA E 5 251 ? 109.58800 100.60000 65.56000 1.000 96.53957 251 ALA E N 1
ATOM 19240 C CA . ALA E 5 251 ? 110.79100 100.58700 64.74600 1.000 95.34037 251 ALA E CA 1
ATOM 19241 C C . ALA E 5 251 ? 111.80200 99.59600 65.30100 1.000 101.18414 251 ALA E C 1
ATOM 19242 O O . ALA E 5 251 ? 112.03100 99.52500 66.51100 1.000 113.48215 251 ALA E O 1
ATOM 19249 N N . VAL E 5 252 ? 112.40600 98.83500 64.39600 1.000 94.90137 252 VAL E N 1
ATOM 19250 C CA . VAL E 5 252 ? 113.56100 98.00100 64.69400 1.000 97.94944 252 VAL E CA 1
ATOM 19251 C C . VAL E 5 252 ? 114.60100 98.28900 63.62600 1.000 100.03133 252 VAL E C 1
ATOM 19252 O O . VAL E 5 252 ? 114.32400 98.13900 62.43200 1.000 104.33070 252 VAL E O 1
ATOM 19265 N N . GLY E 5 253 ? 115.79000 98.70100 64.04700 1.000 109.06530 253 GLY E N 1
ATOM 19266 C CA . GLY E 5 253 ? 116.75200 99.17800 63.07100 1.000 112.97974 253 GLY E CA 1
ATOM 19267 C C . GLY E 5 253 ? 116.13700 100.30200 62.27000 1.000 113.07299 253 GLY E C 1
ATOM 19268 O O . GLY E 5 253 ? 115.58200 101.25700 62.82400 1.000 113.00146 253 GLY E O 1
ATOM 19272 N N . ASN E 5 254 ? 116.22900 100.20100 60.94600 1.000 117.43104 254 ASN E N 1
ATOM 19273 C CA . ASN E 5 254 ? 115.61300 101.18800 60.07100 1.000 117.08935 254 ASN E CA 1
ATOM 19274 C C . ASN E 5 254 ? 114.20200 100.80800 59.64400 1.000 117.28361 254 ASN E C 1
ATOM 19275 O O . ASN E 5 254 ? 113.53300 101.61800 58.99500 1.000 117.64353 254 ASN E O 1
ATOM 19286 N N . ASN E 5 255 ? 113.73600 99.61000 59.98400 1.000 110.23933 255 ASN E N 1
ATOM 19287 C CA . ASN E 5 255 ? 112.41900 99.15900 59.55700 1.000 105.88943 255 ASN E CA 1
ATOM 19288 C C . ASN E 5 255 ? 111.33800 99.76800 60.43700 1.000 108.01559 255 ASN E C 1
ATOM 19289 O O . ASN E 5 255 ? 111.44800 99.75800 61.66600 1.000 114.92953 255 ASN E O 1
ATOM 19300 N N . ILE E 5 256 ? 110.29200 100.29100 59.80600 1.000 102.06766 256 ILE E N 1
ATOM 19301 C CA . ILE E 5 256 ? 109.13200 100.83100 60.50300 1.000 103.88077 256 ILE E CA 1
ATOM 19302 C C . ILE E 5 256 ? 108.00600 99.81600 60.40100 1.000 104.51030 256 ILE E C 1
ATOM 19303 O O . ILE E 5 256 ? 107.72000 99.30400 59.31300 1.000 103.82327 256 ILE E O 1
ATOM 19319 N N . LEU E 5 257 ? 107.36300 99.53200 61.53000 1.000 109.63891 257 LEU E N 1
ATOM 19320 C CA . LEU E 5 257 ? 106.33500 98.50600 61.61700 1.000 103.23144 257 LEU E CA 1
ATOM 19321 C C . LEU E 5 257 ? 105.06300 99.10300 62.19500 1.000 105.93567 257 LEU E C 1
ATOM 19322 O O . LEU E 5 257 ? 105.11500 99.94100 63.09900 1.000 116.46048 257 LEU E O 1
ATOM 19338 N N . PHE E 5 258 ? 103.92500 98.66100 61.67100 1.000 106.99040 258 PHE E N 1
ATOM 19339 C CA . PHE E 5 258 ? 102.62000 99.14500 62.08700 1.000 108.00417 258 PHE E CA 1
ATOM 19340 C C . PHE E 5 258 ? 101.80200 97.99800 62.65800 1.000 112.37217 258 PHE E C 1
ATOM 19341 O O . PHE E 5 258 ? 101.98300 96.83900 62.28000 1.000 116.78568 258 PHE E O 1
ATOM 19358 N N . ASP E 5 259 ? 100.89300 98.33700 63.56600 1.000 126.32333 259 ASP E N 1
ATOM 19359 C CA . ASP E 5 259 ? 100.03500 97.36000 64.22300 1.000 128.39581 259 ASP E CA 1
ATOM 19360 C C . ASP E 5 259 ? 100.88200 96.20300 64.75900 1.000 128.17018 259 ASP E C 1
ATOM 19361 O O . ASP E 5 259 ? 100.65300 95.04400 64.40800 1.000 133.80467 259 ASP E O 1
ATOM 19370 N N . PRO E 5 260 ? 101.86500 96.49000 65.60800 1.000 97.27308 260 PRO E N 1
ATOM 19371 C CA . PRO E 5 260 ? 102.78200 95.43500 66.04000 1.000 102.19894 260 PRO E CA 1
ATOM 19372 C C . PRO E 5 260 ? 102.12300 94.48800 67.02600 1.000 105.28540 260 PRO E C 1
ATOM 19373 O O . PRO E 5 260 ? 101.34400 94.90000 67.88800 1.000 102.07475 260 PRO E O 1
ATOM 19384 N N . SER E 5 261 ? 102.44200 93.20700 66.88500 1.000 112.86620 261 SER E N 1
ATOM 19385 C CA . SER E 5 261 ? 102.01300 92.22000 67.85800 1.000 110.44426 261 SER E CA 1
ATOM 19386 C C . SER E 5 261 ? 102.80100 92.38400 69.15300 1.000 113.39190 261 SER E C 1
ATOM 19387 O O . SER E 5 261 ? 103.89700 92.95000 69.17900 1.000 120.38373 261 SER E O 1
ATOM 19395 N N . LYS E 5 262 ? 102.23100 91.86900 70.24300 1.000 122.93690 262 LYS E N 1
ATOM 19396 C CA . LYS E 5 262 ? 102.91500 91.95500 71.52700 1.000 124.56982 262 LYS E CA 1
ATOM 19397 C C . LYS E 5 262 ? 104.31200 91.35900 71.43700 1.000 125.46087 262 LYS E C 1
ATOM 19398 O O . LYS E 5 262 ? 105.25800 91.87400 72.04200 1.000 124.16933 262 LYS E O 1
ATOM 19417 N N . GLU E 5 263 ? 104.46300 90.27300 70.67800 1.000 122.32127 263 GLU E N 1
ATOM 19418 C CA . GLU E 5 263 ? 105.79100 89.71200 70.46700 1.000 117.35229 263 GLU E CA 1
ATOM 19419 C C . GLU E 5 263 ? 106.69000 90.68600 69.72300 1.000 117.62608 263 GLU E C 1
ATOM 19420 O O . GLU E 5 263 ? 107.85500 90.85800 70.09400 1.000 125.28706 263 GLU E O 1
ATOM 19432 N N . GLU E 5 264 ? 106.16800 91.34000 68.68900 1.000 111.68022 264 GLU E N 1
ATOM 19433 C CA . GLU E 5 264 ? 106.95800 92.32200 67.96200 1.000 111.34235 264 GLU E CA 1
ATOM 19434 C C . GLU E 5 264 ? 107.26100 93.52600 68.84000 1.000 109.35141 264 GLU E C 1
ATOM 19435 O O . GLU E 5 264 ? 108.41300 93.95600 68.94600 1.000 110.40989 264 GLU E O 1
ATOM 19447 N N . LEU E 5 265 ? 106.23500 94.06800 69.49400 1.000 102.89785 265 LEU E N 1
ATOM 19448 C CA . LEU E 5 265 ? 106.43100 95.25800 70.30800 1.000 98.73471 265 LEU E CA 1
ATOM 19449 C C . LEU E 5 265 ? 107.42800 95.00800 71.43000 1.000 103.57214 265 LEU E C 1
ATOM 19450 O O . LEU E 5 265 ? 108.03800 95.95500 71.93900 1.000 107.66110 265 LEU E O 1
ATOM 19466 N N . ALA E 5 266 ? 107.60700 93.74900 71.83400 1.000 100.33700 266 ALA E N 1
ATOM 19467 C CA . ALA E 5 266 ? 108.54100 93.43900 72.90800 1.000 99.89347 266 ALA E CA 1
ATOM 19468 C C . ALA E 5 266 ? 109.99400 93.63500 72.50500 1.000 99.16890 266 ALA E C 1
ATOM 19469 O O . ALA E 5 266 ? 110.85200 93.71000 73.38900 1.000 104.78577 266 ALA E O 1
ATOM 19476 N N . VAL E 5 267 ? 110.29700 93.70900 71.20900 1.000 95.90213 267 VAL E N 1
ATOM 19477 C CA . VAL E 5 267 ? 111.65400 93.93500 70.73400 1.000 93.52943 267 VAL E CA 1
ATOM 19478 C C . VAL E 5 267 ? 111.79800 95.28000 70.04100 1.000 97.45695 267 VAL E C 1
ATOM 19479 O O . VAL E 5 267 ? 112.81800 95.53900 69.40400 1.000 99.60338 267 VAL E O 1
ATOM 19492 N N . ALA E 5 268 ? 110.79100 96.13900 70.14200 1.000 97.73648 268 ALA E N 1
ATOM 19493 C CA . ALA E 5 268 ? 110.83700 97.42500 69.46800 1.000 91.92820 268 ALA E CA 1
ATOM 19494 C C . ALA E 5 268 ? 111.99500 98.26300 69.98300 1.000 97.96587 268 ALA E C 1
ATOM 19495 O O . ALA E 5 268 ? 112.17100 98.42500 71.19200 1.000 110.06284 268 ALA E O 1
ATOM 19502 N N . ASP E 5 269 ? 112.78500 98.80100 69.05500 1.000 106.08196 269 ASP E N 1
ATOM 19503 C CA . ASP E 5 269 ? 113.77300 99.80100 69.43600 1.000 108.24795 269 ASP E CA 1
ATOM 19504 C C . ASP E 5 269 ? 113.10800 101.13400 69.72900 1.000 104.32505 269 ASP E C 1
ATOM 19505 O O . ASP E 5 269 ? 113.58600 101.89600 70.57600 1.000 111.66012 269 ASP E O 1
ATOM 19514 N N . VAL E 5 270 ? 112.00900 101.42800 69.04400 1.000 89.16827 270 VAL E N 1
ATOM 19515 C CA . VAL E 5 270 ? 111.26200 102.66300 69.23000 1.000 87.50315 270 VAL E CA 1
ATOM 19516 C C . VAL E 5 270 ? 109.78600 102.34900 69.07300 1.000 95.66363 270 VAL E C 1
ATOM 19517 O O . VAL E 5 270 ? 109.40200 101.53100 68.23100 1.000 107.46869 270 VAL E O 1
ATOM 19530 N N . ALA E 5 271 ? 108.95600 103.00100 69.87800 1.000 92.12005 271 ALA E N 1
ATOM 19531 C CA . ALA E 5 271 ? 107.51500 102.82300 69.80000 1.000 92.15258 271 ALA E CA 1
ATOM 19532 C C . ALA E 5 271 ? 106.84500 104.16800 70.00800 1.000 97.70333 271 ALA E C 1
ATOM 19533 O O . ALA E 5 271 ? 107.13400 104.86200 70.98600 1.000 107.39413 271 ALA E O 1
ATOM 19540 N N . LEU E 5 272 ? 105.95200 104.52900 69.09300 1.000 96.75820 272 LEU E N 1
ATOM 19541 C CA . LEU E 5 272 ? 105.27000 105.81200 69.12800 1.000 94.47781 272 LEU E CA 1
ATOM 19542 C C . LEU E 5 272 ? 103.77200 105.60800 69.00900 1.000 95.41074 272 LEU E C 1
ATOM 19543 O O . LEU E 5 272 ? 103.30800 104.80800 68.19400 1.000 105.78162 272 LEU E O 1
ATOM 19559 N N . ALA E 5 273 ? 103.02200 106.34100 69.82200 1.000 107.06479 273 ALA E N 1
ATOM 19560 C CA . ALA E 5 273 ? 101.57700 106.40800 69.68700 1.000 105.42807 273 ALA E CA 1
ATOM 19561 C C . ALA E 5 273 ? 101.23300 107.67300 68.91700 1.000 104.14393 273 ALA E C 1
ATOM 19562 O O . ALA E 5 273 ? 101.26000 108.77400 69.47700 1.000 108.99667 273 ALA E O 1
ATOM 19569 N N . VAL E 5 274 ? 100.88700 107.51600 67.64400 1.000 96.73369 274 VAL E N 1
ATOM 19570 C CA . VAL E 5 274 ? 100.67500 108.63600 66.73900 1.000 90.73537 274 VAL E CA 1
ATOM 19571 C C . VAL E 5 274 ? 99.18100 108.77000 66.51800 1.000 95.40090 274 VAL E C 1
ATOM 19572 O O . VAL E 5 274 ? 98.53200 107.82700 66.05100 1.000 108.71235 274 VAL E O 1
ATOM 19585 N N . SER E 5 275 ? 98.63500 109.93200 66.85400 1.000 104.75190 275 SER E N 1
ATOM 19586 C CA . SER E 5 275 ? 97.21800 110.21200 66.69500 1.000 104.20362 275 SER E CA 1
ATOM 19587 C C . SER E 5 275 ? 97.02700 111.09300 65.47300 1.000 104.36322 275 SER E C 1
ATOM 19588 O O . SER E 5 275 ? 97.63700 112.16200 65.37200 1.000 112.12991 275 SER E O 1
ATOM 19596 N N . VAL E 5 276 ? 96.16600 110.65100 64.55800 1.000 109.67759 276 VAL E N 1
ATOM 19597 C CA . VAL E 5 276 ? 95.94900 111.33300 63.29200 1.000 105.61571 276 VAL E CA 1
ATOM 19598 C C . VAL E 5 276 ? 94.45500 111.42200 63.02300 1.000 108.60951 276 VAL E C 1
ATOM 19599 O O . VAL E 5 276 ? 93.65400 110.65000 63.55300 1.000 119.26450 276 VAL E O 1
ATOM 19612 N N . THR E 5 277 ? 94.09000 112.38700 62.18600 1.000 115.53944 277 THR E N 1
ATOM 19613 C CA . THR E 5 277 ? 92.72100 112.55400 61.73100 1.000 120.51946 277 THR E CA 1
ATOM 19614 C C . THR E 5 277 ? 92.74500 112.94400 60.26200 1.000 124.02357 277 THR E C 1
ATOM 19615 O O . THR E 5 277 ? 93.78700 113.29900 59.70800 1.000 127.65669 277 THR E O 1
ATOM 19626 N N . ALA E 5 278 ? 91.57800 112.87300 59.62900 1.000 127.85125 278 ALA E N 1
ATOM 19627 C CA . ALA E 5 278 ? 91.41500 113.26600 58.23900 1.000 128.63096 278 ALA E CA 1
ATOM 19628 C C . ALA E 5 278 ? 90.19900 114.16900 58.10800 1.000 133.70960 278 ALA E C 1
ATOM 19629 O O . ALA E 5 278 ? 89.30600 114.16300 58.96000 1.000 136.15718 278 ALA E O 1
ATOM 19636 N N . THR E 5 279 ? 90.17600 114.95100 57.03300 1.000 134.77149 279 THR E N 1
ATOM 19637 C CA . THR E 5 279 ? 89.08600 115.88800 56.78800 1.000 133.32684 279 THR E CA 1
ATOM 19638 C C . THR E 5 279 ? 88.56000 115.76200 55.36500 1.000 132.98122 279 THR E C 1
ATOM 19639 O O . THR E 5 279 ? 87.45500 116.21100 55.06000 1.000 131.15218 279 THR E O 1
ATOM 19650 N N . GLY E 5 308 ? 94.96300 110.29800 48.41000 1.000 126.06616 308 GLY E N 1
ATOM 19651 C CA . GLY E 5 308 ? 94.73600 109.98600 49.80800 1.000 132.70802 308 GLY E CA 1
ATOM 19652 C C . GLY E 5 308 ? 93.90700 111.04000 50.51100 1.000 133.84601 308 GLY E C 1
ATOM 19653 O O . GLY E 5 308 ? 93.51000 112.03500 49.90600 1.000 130.57675 308 GLY E O 1
ATOM 19657 N N . ARG E 5 309 ? 93.65900 110.81700 51.80000 1.000 136.56559 309 ARG E N 1
ATOM 19658 C CA . ARG E 5 309 ? 92.84900 111.75200 52.60900 1.000 135.55670 309 ARG E CA 1
ATOM 19659 C C . ARG E 5 309 ? 93.72600 112.91400 53.05200 1.000 137.23602 309 ARG E C 1
ATOM 19660 O O . ARG E 5 309 ? 94.95700 112.76400 53.02400 1.000 137.48235 309 ARG E O 1
ATOM 19681 N N . LYS E 5 310 ? 93.11700 114.02100 53.45100 1.000 141.29857 310 LYS E N 1
ATOM 19682 C CA . LYS E 5 310 ? 93.81900 115.20400 53.94400 1.000 142.41585 310 LYS E CA 1
ATOM 19683 C C . LYS E 5 310 ? 94.11800 114.99300 55.42600 1.000 143.30662 310 LYS E C 1
ATOM 19684 O O . LYS E 5 310 ? 93.38900 115.43600 56.31800 1.000 143.43610 310 LYS E O 1
ATOM 19703 N N . LEU E 5 311 ? 95.22100 114.29800 55.68700 1.000 130.06402 311 LEU E N 1
ATOM 19704 C CA . LEU E 5 311 ? 95.59000 113.94600 57.05000 1.000 125.20343 311 LEU E CA 1
ATOM 19705 C C . LEU E 5 311 ? 96.07800 115.16600 57.82200 1.000 127.44340 311 LEU E C 1
ATOM 19706 O O . LEU E 5 311 ? 96.64300 116.10500 57.25600 1.000 129.72780 311 LEU E O 1
ATOM 19722 N N . ARG E 5 312 ? 95.85900 115.13700 59.13400 1.000 118.94155 312 ARG E N 1
ATOM 19723 C CA . ARG E 5 312 ? 96.32600 116.17900 60.03900 1.000 116.14522 312 ARG E CA 1
ATOM 19724 C C . ARG E 5 312 ? 96.88600 115.50700 61.28100 1.000 116.39763 312 ARG E C 1
ATOM 19725 O O . ARG E 5 312 ? 96.16800 114.77200 61.96400 1.000 119.50470 312 ARG E O 1
ATOM 19746 N N . LEU E 5 313 ? 98.15900 115.75700 61.57300 1.000 113.39918 313 LEU E N 1
ATOM 19747 C CA . LEU E 5 313 ? 98.77100 115.17900 62.76000 1.000 109.52796 313 LEU E CA 1
ATOM 19748 C C . LEU E 5 313 ? 98.23000 115.86300 64.00700 1.000 112.96729 313 LEU E C 1
ATOM 19749 O O . LEU E 5 313 ? 98.04500 117.08200 64.03400 1.000 116.40098 313 LEU E O 1
ATOM 19765 N N . LEU E 5 314 ? 97.98200 115.07800 65.03800 1.000 105.34643 314 LEU E N 1
ATOM 19766 C CA . LEU E 5 314 ? 97.35000 115.58500 66.24900 1.000 102.39744 314 LEU E CA 1
ATOM 19767 C C . LEU E 5 314 ? 98.20000 115.40000 67.49300 1.000 107.49472 314 LEU E C 1
ATOM 19768 O O . LEU E 5 314 ? 98.17200 116.25900 68.37500 1.000 112.42415 314 LEU E O 1
ATOM 19784 N N . SER E 5 315 ? 98.94600 114.30400 67.59600 1.000 109.41758 315 SER E N 1
ATOM 19785 C CA . SER E 5 315 ? 99.82200 114.12500 68.74300 1.000 116.46073 315 SER E CA 1
ATOM 19786 C C . SER E 5 315 ? 100.73800 112.93800 68.50200 1.000 112.83346 315 SER E C 1
ATOM 19787 O O . SER E 5 315 ? 100.43100 112.03900 67.71800 1.000 111.93115 315 SER E O 1
ATOM 19795 N N . ILE E 5 316 ? 101.87100 112.95200 69.19500 1.000 98.58238 316 ILE E N 1
ATOM 19796 C CA . ILE E 5 316 ? 102.80500 111.83600 69.22600 1.000 84.86545 316 ILE E CA 1
ATOM 19797 C C . ILE E 5 316 ? 103.23000 111.62800 70.66800 1.000 89.90638 316 ILE E C 1
ATOM 19798 O O . ILE E 5 316 ? 103.51400 112.59400 71.38200 1.000 104.55089 316 ILE E O 1
ATOM 19814 N N . ARG E 5 317 ? 103.26300 110.37400 71.10100 1.000 88.98806 317 ARG E N 1
ATOM 19815 C CA . ARG E 5 317 ? 103.75300 110.02300 72.42500 1.000 92.90886 317 ARG E CA 1
ATOM 19816 C C . ARG E 5 317 ? 104.66000 108.81300 72.30900 1.000 99.23374 317 ARG E C 1
ATOM 19817 O O . ARG E 5 317 ? 104.35700 107.86400 71.58100 1.000 111.22171 317 ARG E O 1
ATOM 19838 N N . THR E 5 318 ? 105.77100 108.83400 73.02400 1.000 96.62220 318 THR E N 1
ATOM 19839 C CA . THR E 5 318 ? 106.75200 107.73600 72.95600 1.000 98.58039 318 THR E CA 1
ATOM 19840 C C . THR E 5 318 ? 106.36600 106.64900 73.94300 1.000 100.49849 318 THR E C 1
ATOM 19841 O O . THR E 5 318 ? 106.44100 106.90700 75.14600 1.000 108.05191 318 THR E O 1
ATOM 19852 N N . ILE E 5 319 ? 105.93800 105.49500 73.45300 1.000 100.73954 319 ILE E N 1
ATOM 19853 C CA . ILE E 5 319 ? 105.66000 104.34000 74.29500 1.000 96.06972 319 ILE E CA 1
ATOM 19854 C C . ILE E 5 319 ? 106.99400 103.76500 74.74300 1.000 96.63566 319 ILE E C 1
ATOM 19855 O O . ILE E 5 319 ? 107.80100 103.33200 73.91700 1.000 105.13945 319 ILE E O 1
ATOM 19871 N N . ASP E 5 320 ? 107.23000 103.76700 76.04500 1.000 98.75664 320 ASP E N 1
ATOM 19872 C CA . ASP E 5 320 ? 108.47800 103.24400 76.57500 1.000 105.52882 320 ASP E CA 1
ATOM 19873 C C . ASP E 5 320 ? 108.68100 101.83300 76.04000 1.000 102.18427 320 ASP E C 1
ATOM 19874 O O . ASP E 5 320 ? 107.94500 100.91900 76.43000 1.000 100.48732 320 ASP E O 1
ATOM 19883 N N . PRO E 5 321 ? 109.64400 101.60900 75.14900 1.000 99.55055 321 PRO E N 1
ATOM 19884 C CA . PRO E 5 321 ? 109.79000 100.29000 74.53900 1.000 93.95569 321 PRO E CA 1
ATOM 19885 C C . PRO E 5 321 ? 109.83700 99.20200 75.59300 1.000 91.42003 321 PRO E C 1
ATOM 19886 O O . PRO E 5 321 ? 110.77200 99.15400 76.40400 1.000 97.68557 321 PRO E O 1
ATOM 19897 N N . PRO E 5 322 ? 108.85600 98.30000 75.61100 1.000 90.68829 322 PRO E N 1
ATOM 19898 C CA . PRO E 5 322 ? 108.91600 97.18900 76.56900 1.000 96.29145 322 PRO E CA 1
ATOM 19899 C C . PRO E 5 322 ? 110.20000 96.39600 76.47100 1.000 99.72792 322 PRO E C 1
ATOM 19900 O O . PRO E 5 322 ? 110.55400 95.69600 77.42500 1.000 105.00084 322 PRO E O 1
ATOM 19911 N N . SER E 5 323 ? 110.90900 96.48400 75.34600 1.000 94.90262 323 SER E N 1
ATOM 19912 C CA . SER E 5 323 ? 112.16700 95.76600 75.20300 1.000 93.99039 323 SER E CA 1
ATOM 19913 C C . SER E 5 323 ? 113.15000 96.12000 76.30900 1.000 103.67317 323 SER E C 1
ATOM 19914 O O . SER E 5 323 ? 113.99200 95.29400 76.67600 1.000 114.72850 323 SER E O 1
ATOM 19922 N N . ARG E 5 324 ? 113.04800 97.33000 76.84400 1.000 104.44892 324 ARG E N 1
ATOM 19923 C CA . ARG E 5 324 ? 114.00200 97.80800 77.86900 1.000 98.15653 324 ARG E CA 1
ATOM 19924 C C . ARG E 5 324 ? 113.84600 96.98200 79.13700 1.000 101.11607 324 ARG E C 1
ATOM 19925 O O . ARG E 5 324 ? 114.84400 96.84000 79.85400 1.000 103.20579 324 ARG E O 1
ATOM 19946 N N . LEU E 5 325 ? 112.66100 96.44000 79.39700 1.000 97.00679 325 LEU E N 1
ATOM 19947 C CA . LEU E 5 325 ? 112.36900 95.71900 80.66000 1.000 95.73892 325 LEU E CA 1
ATOM 19948 C C . LEU E 5 325 ? 112.63900 94.22000 80.52100 1.000 94.72896 325 LEU E C 1
ATOM 19949 O O . LEU E 5 325 ? 112.36000 93.49600 81.47900 1.000 93.75974 325 LEU E O 1
ATOM 19965 N N . THR E 5 326 ? 113.08900 93.75400 79.36300 1.000 107.57896 326 THR E N 1
ATOM 19966 C CA . THR E 5 326 ? 113.34500 92.31700 79.09500 1.000 104.88809 326 THR E CA 1
ATOM 19967 C C . THR E 5 326 ? 114.67500 91.86900 79.69100 1.000 107.25559 326 THR E C 1
ATOM 19968 O O . THR E 5 326 ? 115.52800 92.72800 79.93000 1.000 106.35098 326 THR E O 1
ATOM 19979 N N . PRO E 5 327 ? 114.87700 90.55900 79.93500 1.000 100.43069 327 PRO E N 1
ATOM 19980 C CA . PRO E 5 327 ? 116.14200 90.04900 80.45100 1.000 94.43914 327 PRO E CA 1
ATOM 19981 C C . PRO E 5 327 ? 117.27600 90.18900 79.43800 1.000 95.16606 327 PRO E C 1
ATOM 19982 O O . PRO E 5 327 ? 116.97800 90.30200 78.28600 1.000 103.31005 327 PRO E O 1
ATOM 19993 N N . PRO E 5 328 ? 118.56000 90.18200 79.83800 1.000 94.50837 328 PRO E N 1
ATOM 19994 C CA . PRO E 5 328 ? 119.65000 90.23200 78.86300 1.000 95.91655 328 PRO E CA 1
ATOM 19995 C C . PRO E 5 328 ? 120.01100 88.84900 78.35100 1.000 97.85262 328 PRO E C 1
ATOM 19996 O O . PRO E 5 328 ? 119.79700 87.83600 79.02200 1.000 96.64029 328 PRO E O 1
ATOM 20007 N N . GLY E 5 329 ? 120.57100 88.81800 77.14800 1.000 104.54637 329 GLY E N 1
ATOM 20008 C CA . GLY E 5 329 ? 121.04600 87.56800 76.59000 1.000 110.25996 329 GLY E CA 1
ATOM 20009 C C . GLY E 5 329 ? 122.38700 87.16500 77.17000 1.000 108.54754 329 GLY E C 1
ATOM 20010 O O . GLY E 5 329 ? 123.21100 87.99800 77.54000 1.000 108.51822 329 GLY E O 1
ATOM 20014 N N . VAL E 5 330 ? 122.60500 85.86000 77.24200 1.000 104.13303 330 VAL E N 1
ATOM 20015 C CA . VAL E 5 330 ? 123.82800 85.28100 77.78700 1.000 101.09233 330 VAL E CA 1
ATOM 20016 C C . VAL E 5 330 ? 124.59800 84.63900 76.63800 1.000 100.77132 330 VAL E C 1
ATOM 20017 O O . VAL E 5 330 ? 124.14900 83.62100 76.09900 1.000 100.65161 330 VAL E O 1
ATOM 20030 N N . PRO E 5 331 ? 125.74700 85.17800 76.23600 1.000 93.58566 331 PRO E N 1
ATOM 20031 C CA . PRO E 5 331 ? 126.51000 84.54800 75.15500 1.000 98.35979 331 PRO E CA 1
ATOM 20032 C C . PRO E 5 331 ? 127.05700 83.19500 75.58200 1.000 106.07221 331 PRO E C 1
ATOM 20033 O O . PRO E 5 331 ? 127.12800 82.86600 76.76700 1.000 106.41282 331 PRO E O 1
ATOM 20044 N N . ASN E 5 332 ? 127.45700 82.40800 74.58900 1.000 108.05164 332 ASN E N 1
ATOM 20045 C CA . ASN E 5 332 ? 128.10200 81.13700 74.86800 1.000 105.67632 332 ASN E CA 1
ATOM 20046 C C . ASN E 5 332 ? 129.48600 81.37400 75.46900 1.000 108.76828 332 ASN E C 1
ATOM 20047 O O . ASN E 5 332 ? 129.91200 82.50900 75.70000 1.000 103.91955 332 ASN E O 1
ATOM 20058 N N . SER E 5 333 ? 130.19100 80.27800 75.73000 1.000 119.54974 333 SER E N 1
ATOM 20059 C CA . SER E 5 333 ? 131.53300 80.35100 76.29700 1.000 117.18935 333 SER E CA 1
ATOM 20060 C C . SER E 5 333 ? 132.46400 81.15000 75.39000 1.000 117.54508 333 SER E C 1
ATOM 20061 O O . SER E 5 333 ? 132.84800 80.68800 74.31600 1.000 117.77406 333 SER E O 1
ATOM 20069 N N . SER E 5 364 ? 129.48100 91.51300 82.44800 1.000 146.56046 364 SER E N 1
ATOM 20070 C CA . SER E 5 364 ? 130.46600 92.52000 82.07600 1.000 150.76853 364 SER E CA 1
ATOM 20071 C C . SER E 5 364 ? 130.02200 93.25500 80.81700 1.000 153.88025 364 SER E C 1
ATOM 20072 O O . SER E 5 364 ? 129.05400 92.86200 80.16800 1.000 151.43944 364 SER E O 1
ATOM 20080 N N . GLU E 5 365 ? 130.72900 94.32100 80.47900 1.000 155.14097 365 GLU E N 1
ATOM 20081 C CA . GLU E 5 365 ? 130.35900 95.13500 79.32800 1.000 152.58696 365 GLU E CA 1
ATOM 20082 C C . GLU E 5 365 ? 130.67400 94.39800 78.03200 1.000 147.28196 365 GLU E C 1
ATOM 20083 O O . GLU E 5 365 ? 131.83000 94.00900 77.82100 1.000 144.83960 365 GLU E O 1
ATOM 20095 N N . PRO E 5 366 ? 129.70200 94.18600 77.14300 1.000 133.99206 366 PRO E N 1
ATOM 20096 C CA . PRO E 5 366 ? 130.01100 93.56700 75.84800 1.000 134.33015 366 PRO E CA 1
ATOM 20097 C C . PRO E 5 366 ? 130.59900 94.58900 74.88600 1.000 132.85994 366 PRO E C 1
ATOM 20098 O O . PRO E 5 366 ? 130.07500 95.69400 74.73900 1.000 135.27005 366 PRO E O 1
ATOM 20109 N N . ILE E 5 367 ? 131.69300 94.21100 74.22600 1.000 120.81888 367 ILE E N 1
ATOM 20110 C CA . ILE E 5 367 ? 132.32900 95.11900 73.27900 1.000 120.98595 367 ILE E CA 1
ATOM 20111 C C . ILE E 5 367 ? 131.63100 95.08300 71.92600 1.000 122.44704 367 ILE E C 1
ATOM 20112 O O . ILE E 5 367 ? 131.69000 96.05700 71.16900 1.000 120.25064 367 ILE E O 1
ATOM 20128 N N . GLU E 5 368 ? 130.96400 93.97900 71.59900 1.000 136.65437 368 GLU E N 1
ATOM 20129 C CA . GLU E 5 368 ? 130.45100 93.76000 70.26000 1.000 138.77519 368 GLU E CA 1
ATOM 20130 C C . GLU E 5 368 ? 128.97600 93.38800 70.30800 1.000 139.13861 368 GLU E C 1
ATOM 20131 O O . GLU E 5 368 ? 128.54100 92.70200 71.24000 1.000 141.97274 368 GLU E O 1
ATOM 20143 N N . PRO E 5 369 ? 128.18100 93.81800 69.32500 1.000 127.25149 369 PRO E N 1
ATOM 20144 C CA . PRO E 5 369 ? 126.80500 93.31300 69.22900 1.000 127.44988 369 PRO E CA 1
ATOM 20145 C C . PRO E 5 369 ? 126.77500 91.89700 68.67700 1.000 129.70495 369 PRO E C 1
ATOM 20146 O O . PRO E 5 369 ? 126.56300 91.69100 67.47900 1.000 128.60500 369 PRO E O 1
ATOM 20157 N N . ILE E 5 370 ? 126.99700 90.91300 69.55200 1.000 120.03597 370 ILE E N 1
ATOM 20158 C CA . ILE E 5 370 ? 127.11500 89.52800 69.11200 1.000 115.97634 370 ILE E CA 1
ATOM 20159 C C . ILE E 5 370 ? 125.83100 89.08800 68.42800 1.000 117.19467 370 ILE E C 1
ATOM 20160 O O . ILE E 5 370 ? 124.72500 89.34800 68.91700 1.000 118.67420 370 ILE E O 1
ATOM 20176 N N . GLU E 5 371 ? 125.97300 88.41500 67.28900 1.000 126.30217 371 GLU E N 1
ATOM 20177 C CA . GLU E 5 371 ? 124.81200 87.90100 66.57800 1.000 120.78812 371 GLU E CA 1
ATOM 20178 C C . GLU E 5 371 ? 124.06300 86.89800 67.44200 1.000 119.14851 371 GLU E C 1
ATOM 20179 O O . GLU E 5 371 ? 124.66400 86.00500 68.04400 1.000 125.23624 371 GLU E O 1
ATOM 20191 N N . GLY E 5 372 ? 122.74300 87.04700 67.50200 1.000 108.51533 372 GLY E N 1
ATOM 20192 C CA . GLY E 5 372 ? 121.90100 86.08200 68.17100 1.000 119.25372 372 GLY E CA 1
ATOM 20193 C C . GLY E 5 372 ? 121.82900 86.21700 69.67400 1.000 119.80940 372 GLY E C 1
ATOM 20194 O O . GLY E 5 372 ? 121.13500 85.41800 70.31500 1.000 121.76150 372 GLY E O 1
ATOM 20198 N N . VAL E 5 373 ? 122.51400 87.19100 70.26000 1.000 101.96252 373 VAL E N 1
ATOM 20199 C CA . VAL E 5 373 ? 122.47900 87.42500 71.69700 1.000 91.99353 373 VAL E CA 1
ATOM 20200 C C . VAL E 5 373 ? 121.65200 88.67500 71.94600 1.000 96.88442 373 VAL E C 1
ATOM 20201 O O . VAL E 5 373 ? 122.03500 89.77400 71.53200 1.000 99.14803 373 VAL E O 1
ATOM 20214 N N . TRP E 5 374 ? 120.52500 88.51500 72.63000 1.000 104.41076 374 TRP E N 1
ATOM 20215 C CA . TRP E 5 374 ? 119.64100 89.64300 72.86800 1.000 106.49007 374 TRP E CA 1
ATOM 20216 C C . TRP E 5 374 ? 120.27000 90.61700 73.85200 1.000 107.67578 374 TRP E C 1
ATOM 20217 O O . TRP E 5 374 ? 121.01100 90.23300 74.76000 1.000 109.04787 374 TRP E O 1
ATOM 20238 N N . ARG E 5 375 ? 119.96400 91.89500 73.66000 1.000 118.98347 375 ARG E N 1
ATOM 20239 C CA . ARG E 5 375 ? 120.45400 92.95000 74.53600 1.000 117.90128 375 ARG E CA 1
ATOM 20240 C C . ARG E 5 375 ? 119.46500 94.09800 74.45300 1.000 117.92375 375 ARG E C 1
ATOM 20241 O O . ARG E 5 375 ? 119.20900 94.60800 73.36000 1.000 118.14083 375 ARG E O 1
ATOM 20262 N N . ALA E 5 376 ? 118.91400 94.49500 75.59200 1.000 102.72828 376 ALA E N 1
ATOM 20263 C CA . ALA E 5 376 ? 117.85200 95.48500 75.58100 1.000 105.18381 376 ALA E CA 1
ATOM 20264 C C . ALA E 5 376 ? 118.34200 96.76100 74.90400 1.000 102.30988 376 ALA E C 1
ATOM 20265 O O . ALA E 5 376 ? 119.50300 97.14700 75.07800 1.000 108.59178 376 ALA E O 1
ATOM 20272 N N . PRO E 5 377 ? 117.50000 97.43600 74.12300 1.000 99.32459 377 PRO E N 1
ATOM 20273 C CA . PRO E 5 377 ? 117.95400 98.67100 73.47600 1.000 106.64863 377 PRO E CA 1
ATOM 20274 C C . PRO E 5 377 ? 118.39400 99.68100 74.51400 1.000 108.12276 377 PRO E C 1
ATOM 20275 O O . PRO E 5 377 ? 117.57700 100.19400 75.28300 1.000 115.22460 377 PRO E O 1
ATOM 20286 N N . ARG E 5 378 ? 119.68800 99.97600 74.53600 1.000 117.42067 378 ARG E N 1
ATOM 20287 C CA . ARG E 5 378 ? 120.28500 100.64700 75.67700 1.000 120.55414 378 ARG E CA 1
ATOM 20288 C C . ARG E 5 378 ? 120.15900 102.16000 75.62900 1.000 119.98948 378 ARG E C 1
ATOM 20289 O O . ARG E 5 378 ? 120.37300 102.81000 76.65600 1.000 126.96587 378 ARG E O 1
ATOM 20310 N N . GLY E 5 379 ? 119.81000 102.73600 74.48400 1.000 89.20726 379 GLY E N 1
ATOM 20311 C CA . GLY E 5 379 ? 119.69700 104.17900 74.39000 1.000 89.76701 379 GLY E CA 1
ATOM 20312 C C . GLY E 5 379 ? 118.31400 104.64300 73.99300 1.000 91.08856 379 GLY E C 1
ATOM 20313 O O . GLY E 5 379 ? 117.32400 103.95300 74.24300 1.000 100.08082 379 GLY E O 1
ATOM 20317 N N . GLY E 5 380 ? 118.23600 105.82000 73.38100 1.000 92.88674 380 GLY E N 1
ATOM 20318 C CA . GLY E 5 380 ? 116.99400 106.33200 72.84800 1.000 95.87868 380 GLY E CA 1
ATOM 20319 C C . GLY E 5 380 ? 116.83000 106.00400 71.37800 1.000 97.73475 380 GLY E C 1
ATOM 20320 O O . GLY E 5 380 ? 117.56600 105.20500 70.79600 1.000 97.68061 380 GLY E O 1
ATOM 20324 N N . ALA E 5 381 ? 115.83500 106.64200 70.77300 1.000 108.44540 381 ALA E N 1
ATOM 20325 C CA . ALA E 5 381 ? 115.57500 106.47700 69.35100 1.000 105.31075 381 ALA E CA 1
ATOM 20326 C C . ALA E 5 381 ? 116.46300 107.41400 68.54600 1.000 113.30436 381 ALA E C 1
ATOM 20327 O O . ALA E 5 381 ? 116.53200 108.61200 68.83400 1.000 116.12005 381 ALA E O 1
ATOM 20334 N N . LYS E 5 382 ? 117.13900 106.87300 67.53700 1.000 113.36461 382 LYS E N 1
ATOM 20335 C CA . LYS E 5 382 ? 117.96000 107.70600 66.67000 1.000 110.38192 382 LYS E CA 1
ATOM 20336 C C . LYS E 5 382 ? 117.10600 108.82100 66.08400 1.000 107.07191 382 LYS E C 1
ATOM 20337 O O . LYS E 5 382 ? 115.97400 108.58900 65.65400 1.000 112.46987 382 LYS E O 1
ATOM 20356 N N . ARG E 5 383 ? 117.65400 110.03700 66.06700 1.000 103.60722 383 ARG E N 1
ATOM 20357 C CA . ARG E 5 383 ? 116.85800 111.20400 65.69800 1.000 107.15427 383 ARG E CA 1
ATOM 20358 C C . ARG E 5 383 ? 116.17800 111.01800 64.34800 1.000 111.02720 383 ARG E C 1
ATOM 20359 O O . ARG E 5 383 ? 115.01800 111.40500 64.17100 1.000 111.99743 383 ARG E O 1
ATOM 20380 N N . LEU E 5 384 ? 116.88500 110.43400 63.37900 1.000 110.70046 384 LEU E N 1
ATOM 20381 C CA . LEU E 5 384 ? 116.30400 110.25400 62.05300 1.000 111.13907 384 LEU E CA 1
ATOM 20382 C C . LEU E 5 384 ? 115.12800 109.28800 62.07900 1.000 110.58643 384 LEU E C 1
ATOM 20383 O O . LEU E 5 384 ? 114.14300 109.49500 61.36300 1.000 108.86079 384 LEU E O 1
ATOM 20399 N N . VAL E 5 385 ? 115.20700 108.24000 62.89800 1.000 105.30263 385 VAL E N 1
ATOM 20400 C CA . VAL E 5 385 ? 114.14100 107.24600 62.92800 1.000 99.61866 385 VAL E CA 1
ATOM 20401 C C . VAL E 5 385 ? 112.82000 107.89700 63.31000 1.000 99.67597 385 VAL E C 1
ATOM 20402 O O . VAL E 5 385 ? 111.76300 107.54200 62.77800 1.000 108.97651 385 VAL E O 1
ATOM 20415 N N . LEU E 5 386 ? 112.85400 108.85200 64.24000 1.000 100.26677 386 LEU E N 1
ATOM 20416 C CA . LEU E 5 386 ? 111.62300 109.52700 64.63500 1.000 101.09433 386 LEU E CA 1
ATOM 20417 C C . LEU E 5 386 ? 110.98300 110.22500 63.44500 1.000 102.57493 386 LEU E C 1
ATOM 20418 O O . LEU E 5 386 ? 109.76300 110.16300 63.26200 1.000 106.83268 386 LEU E O 1
ATOM 20434 N N . GLY E 5 387 ? 111.78800 110.90100 62.62700 1.000 98.80650 387 GLY E N 1
ATOM 20435 C CA . GLY E 5 387 ? 111.24900 111.49700 61.41800 1.000 105.00671 387 GLY E CA 1
ATOM 20436 C C . GLY E 5 387 ? 110.67700 110.45500 60.48000 1.000 105.01266 387 GLY E C 1
ATOM 20437 O O . GLY E 5 387 ? 109.61300 110.64500 59.88700 1.000 105.28903 387 GLY E O 1
ATOM 20441 N N . ALA E 5 388 ? 111.36000 109.32300 60.38400 1.000 107.77110 388 ALA E N 1
ATOM 20442 C CA . ALA E 5 388 ? 110.93500 108.22800 59.49800 1.000 111.25967 388 ALA E CA 1
ATOM 20443 C C . ALA E 5 388 ? 109.61900 107.65800 60.00100 1.000 112.78375 388 ALA E C 1
ATOM 20444 O O . ALA E 5 388 ? 108.76600 107.37500 59.17200 1.000 114.16098 388 ALA E O 1
ATOM 20451 N N . LEU E 5 389 ? 109.47700 107.46800 61.30500 1.000 104.63571 389 LEU E N 1
ATOM 20452 C CA . LEU E 5 389 ? 108.26800 106.84100 61.87600 1.000 100.50042 389 LEU E CA 1
ATOM 20453 C C . LEU E 5 389 ? 107.06900 107.72500 61.57400 1.000 108.03292 389 LEU E C 1
ATOM 20454 O O . LEU E 5 389 ? 106.06400 107.17700 61.15400 1.000 116.49363 389 LEU E O 1
ATOM 20470 N N . VAL E 5 390 ? 107.19200 109.04300 61.69000 1.000 91.35226 390 VAL E N 1
ATOM 20471 C CA . VAL E 5 390 ? 106.02400 109.95300 61.52800 1.000 91.87109 390 VAL E CA 1
ATOM 20472 C C . VAL E 5 390 ? 105.85500 110.24500 60.04800 1.000 100.42523 390 VAL E C 1
ATOM 20473 O O . VAL E 5 390 ? 104.71100 110.38000 59.61300 1.000 111.31079 390 VAL E O 1
ATOM 20486 N N . GLN E 5 391 ? 106.94700 110.34500 59.30400 1.000 113.36403 391 GLN E N 1
ATOM 20487 C CA . GLN E 5 391 ? 106.87400 110.53700 57.86200 1.000 117.22244 391 GLN E CA 1
ATOM 20488 C C . GLN E 5 391 ? 106.04800 109.43900 57.20900 1.000 119.48546 391 GLN E C 1
ATOM 20489 O O . GLN E 5 391 ? 105.17400 109.71200 56.37800 1.000 120.76174 391 GLN E O 1
ATOM 20503 N N . LYS E 5 392 ? 106.30400 108.18400 57.58000 1.000 112.71044 392 LYS E N 1
ATOM 20504 C CA . LYS E 5 392 ? 105.58200 107.07300 56.97500 1.000 114.92949 392 LYS E CA 1
ATOM 20505 C C . LYS E 5 392 ? 104.13400 107.01100 57.43200 1.000 114.85989 392 LYS E C 1
ATOM 20506 O O . LYS E 5 392 ? 103.28500 106.50400 56.69400 1.000 117.50677 392 LYS E O 1
ATOM 20525 N N . VAL E 5 393 ? 103.83300 107.50200 58.63200 1.000 106.49211 393 VAL E N 1
ATOM 20526 C CA . VAL E 5 393 ? 102.44900 107.53400 59.08900 1.000 107.53396 393 VAL E CA 1
ATOM 20527 C C . VAL E 5 393 ? 101.63500 108.49800 58.23800 1.000 108.76730 393 VAL E C 1
ATOM 20528 O O . VAL E 5 393 ? 100.49700 108.20800 57.85400 1.000 117.93476 393 VAL E O 1
ATOM 20541 N N . LEU E 5 394 ? 102.20300 109.66000 57.93500 1.000 102.11707 394 LEU E N 1
ATOM 20542 C CA . LEU E 5 394 ? 101.46400 110.73300 57.28700 1.000 106.70338 394 LEU E CA 1
ATOM 20543 C C . LEU E 5 394 ? 101.55700 110.70700 55.76800 1.000 114.57617 394 LEU E C 1
ATOM 20544 O O . LEU E 5 394 ? 100.90200 111.52500 55.11500 1.000 118.62308 394 LEU E O 1
ATOM 20560 N N . GLU E 5 395 ? 102.33600 109.80000 55.18500 1.000 125.25931 395 GLU E N 1
ATOM 20561 C CA . GLU E 5 395 ? 102.40800 109.73700 53.73300 1.000 125.51851 395 GLU E CA 1
ATOM 20562 C C . GLU E 5 395 ? 101.02900 109.43300 53.16300 1.000 127.53130 395 GLU E C 1
ATOM 20563 O O . GLU E 5 395 ? 100.31800 108.55200 53.65300 1.000 125.23366 395 GLU E O 1
ATOM 20575 N N . LYS E 5 396 ? 100.64800 110.17200 52.12400 1.000 139.11676 396 LYS E N 1
ATOM 20576 C CA . LYS E 5 396 ? 99.32800 109.99400 51.53500 1.000 138.43226 396 LYS E CA 1
ATOM 20577 C C . LYS E 5 396 ? 99.18900 108.58600 50.97300 1.000 136.39548 396 LYS E C 1
ATOM 20578 O O . LYS E 5 396 ? 100.12700 108.03500 50.39100 1.000 133.47380 396 LYS E O 1
ATOM 20597 N N . GLY E 5 397 ? 98.00800 108.00000 51.15300 1.000 129.23732 397 GLY E N 1
ATOM 20598 C CA . GLY E 5 397 ? 97.80400 106.62800 50.74500 1.000 127.95004 397 GLY E CA 1
ATOM 20599 C C . GLY E 5 397 ? 98.49700 105.61400 51.62000 1.000 127.62435 397 GLY E C 1
ATOM 20600 O O . GLY E 5 397 ? 98.60000 104.44700 51.23400 1.000 124.73549 397 GLY E O 1
ATOM 20604 N N . GLY E 5 398 ? 98.98200 106.02500 52.78600 1.000 131.34979 398 GLY E N 1
ATOM 20605 C CA . GLY E 5 398 ? 99.74400 105.15600 53.65500 1.000 127.89360 398 GLY E CA 1
ATOM 20606 C C . GLY E 5 398 ? 98.85900 104.32600 54.55900 1.000 128.52080 398 GLY E C 1
ATOM 20607 O O . GLY E 5 398 ? 97.70000 104.03600 54.25700 1.000 129.36652 398 GLY E O 1
ATOM 20611 N N . VAL E 5 399 ? 99.43200 103.93900 55.70000 1.000 128.22031 399 VAL E N 1
ATOM 20612 C CA . VAL E 5 399 ? 98.71700 103.08200 56.63800 1.000 128.01094 399 VAL E CA 1
ATOM 20613 C C . VAL E 5 399 ? 97.45000 103.76000 57.12800 1.000 130.06732 399 VAL E C 1
ATOM 20614 O O . VAL E 5 399 ? 96.41500 103.10700 57.30300 1.000 140.19513 399 VAL E O 1
ATOM 20627 N N . VAL E 5 400 ? 97.50200 105.07200 57.35800 1.000 119.23362 400 VAL E N 1
ATOM 20628 C CA . VAL E 5 400 ? 96.33200 105.76800 57.88400 1.000 122.88715 400 VAL E CA 1
ATOM 20629 C C . VAL E 5 400 ? 95.16000 105.62500 56.92700 1.000 130.95708 400 VAL E C 1
ATOM 20630 O O . VAL E 5 400 ? 94.02700 105.35600 57.34300 1.000 136.36707 400 VAL E O 1
ATOM 20643 N N . ASP E 5 401 ? 95.41100 105.79900 55.63000 1.000 140.10626 401 ASP E N 1
ATOM 20644 C CA . ASP E 5 401 ? 94.34700 105.61000 54.65300 1.000 138.43088 401 ASP E CA 1
ATOM 20645 C C . ASP E 5 401 ? 93.82800 104.18000 54.69100 1.000 137.34952 401 ASP E C 1
ATOM 20646 O O . ASP E 5 401 ? 92.61400 103.95200 54.64800 1.000 137.48566 401 ASP E O 1
ATOM 20655 N N . GLU E 5 402 ? 94.73300 103.20700 54.79200 1.000 146.12436 402 GLU E N 1
ATOM 20656 C CA . GLU E 5 402 ? 94.31500 101.81400 54.88000 1.000 148.13882 402 GLU E CA 1
ATOM 20657 C C . GLU E 5 402 ? 93.42500 101.59000 56.09600 1.000 148.77140 402 GLU E C 1
ATOM 20658 O O . GLU E 5 402 ? 92.38300 100.93300 56.00500 1.000 151.33949 402 GLU E O 1
ATOM 20670 N N . VAL E 5 403 ? 93.82300 102.13000 57.24800 1.000 134.51740 403 VAL E N 1
ATOM 20671 C CA . VAL E 5 403 ? 93.03200 101.94700 58.46200 1.000 131.50582 403 VAL E CA 1
ATOM 20672 C C . VAL E 5 403 ? 91.67500 102.62000 58.32100 1.000 135.52417 403 VAL E C 1
ATOM 20673 O O . VAL E 5 403 ? 90.63600 102.02800 58.63500 1.000 142.30382 403 VAL E O 1
ATOM 20686 N N . LEU E 5 404 ? 91.65900 103.86800 57.85300 1.000 136.29128 404 LEU E N 1
ATOM 20687 C CA . LEU E 5 404 ? 90.39000 104.57600 57.72000 1.000 135.57055 404 LEU E CA 1
ATOM 20688 C C . LEU E 5 404 ? 89.49600 103.91100 56.68300 1.000 142.35633 404 LEU E C 1
ATOM 20689 O O . LEU E 5 404 ? 88.28100 103.80700 56.88100 1.000 143.34586 404 LEU E O 1
ATOM 20705 N N . ASP E 5 405 ? 90.07500 103.45600 55.57100 1.000 154.09551 405 ASP E N 1
ATOM 20706 C CA . ASP E 5 405 ? 89.28600 102.73200 54.58200 1.000 151.33352 405 ASP E CA 1
ATOM 20707 C C . ASP E 5 405 ? 88.60200 101.53000 55.21900 1.000 147.54935 405 ASP E C 1
ATOM 20708 O O . ASP E 5 405 ? 87.38500 101.35300 55.09500 1.000 145.88558 405 ASP E O 1
ATOM 20717 N N . ALA E 5 406 ? 89.37200 100.69700 55.91900 1.000 134.35305 406 ALA E N 1
ATOM 20718 C CA . ALA E 5 406 ? 88.78300 99.54800 56.59400 1.000 133.41986 406 ALA E CA 1
ATOM 20719 C C . ALA E 5 406 ? 87.78600 99.99100 57.65600 1.000 135.77640 406 ALA E C 1
ATOM 20720 O O . ALA E 5 406 ? 86.69700 99.41800 57.77500 1.000 140.12446 406 ALA E O 1
ATOM 20727 N N . LEU E 5 407 ? 88.13400 101.01700 58.43000 1.000 144.34849 407 LEU E N 1
ATOM 20728 C CA . LEU E 5 407 ? 87.25500 101.46400 59.50500 1.000 146.23773 407 LEU E CA 1
ATOM 20729 C C . LEU E 5 407 ? 85.97500 102.07300 58.94900 1.000 147.54344 407 LEU E C 1
ATOM 20730 O O . LEU E 5 407 ? 84.87400 101.76700 59.42200 1.000 151.75670 407 LEU E O 1
ATOM 20746 N N . GLU E 5 408 ? 86.09500 102.94200 57.94400 1.000 146.84946 408 GLU E N 1
ATOM 20747 C CA . GLU E 5 408 ? 84.91200 103.58200 57.38200 1.000 144.89234 408 GLU E CA 1
ATOM 20748 C C . GLU E 5 408 ? 84.00600 102.59400 56.66200 1.000 145.70941 408 GLU E C 1
ATOM 20749 O O . GLU E 5 408 ? 82.82700 102.89700 56.44800 1.000 143.25479 408 GLU E O 1
ATOM 20761 N N . GLY E 5 409 ? 84.52100 101.42500 56.28700 1.000 150.59646 409 GLY E N 1
ATOM 20762 C CA . GLY E 5 409 ? 83.69200 100.41600 55.65300 1.000 150.07554 409 GLY E CA 1
ATOM 20763 C C . GLY E 5 409 ? 82.75500 99.69900 56.60100 1.000 153.14914 409 GLY E C 1
ATOM 20764 O O . GLY E 5 409 ? 81.86200 98.98300 56.13600 1.000 154.67248 409 GLY E O 1
ATOM 20768 N N . VAL E 5 410 ? 82.94000 99.87200 57.90900 1.000 149.82240 410 VAL E N 1
ATOM 20769 C CA . VAL E 5 410 ? 82.05200 99.25400 58.88300 1.000 147.39605 410 VAL E CA 1
ATOM 20770 C C . VAL E 5 410 ? 80.70300 99.95500 58.84900 1.000 149.70798 410 VAL E C 1
ATOM 20771 O O . VAL E 5 410 ? 80.62800 101.18900 58.78400 1.000 148.69186 410 VAL E O 1
ATOM 20784 N N . GLU E 5 411 ? 79.63000 99.17200 58.89400 1.000 170.94617 411 GLU E N 1
ATOM 20785 C CA . GLU E 5 411 ? 78.29500 99.74700 58.87800 1.000 171.69285 411 GLU E CA 1
ATOM 20786 C C . GLU E 5 411 ? 78.06100 100.55900 60.14800 1.000 170.06244 411 GLU E C 1
ATOM 20787 O O . GLU E 5 411 ? 78.63800 100.29100 61.20500 1.000 167.07148 411 GLU E O 1
ATOM 20799 N N . LEU E 5 412 ? 77.19700 101.56200 60.03400 1.000 147.39675 412 LEU E N 1
ATOM 20800 C CA . LEU E 5 412 ? 77.01100 102.52600 61.11000 1.000 144.88879 412 LEU E CA 1
ATOM 20801 C C . LEU E 5 412 ? 75.54300 102.67100 61.49000 1.000 145.74486 412 LEU E C 1
ATOM 20802 O O . LEU E 5 412 ? 74.64900 102.37000 60.70200 1.000 146.06925 412 LEU E O 1
ATOM 20818 N N . ASP F 6 3 ? 90.47600 112.60400 104.66700 1.000 133.82135 3 ASP F N 1
ATOM 20819 C CA . ASP F 6 3 ? 91.31300 111.40800 104.96800 1.000 135.71789 3 ASP F CA 1
ATOM 20820 C C . ASP F 6 3 ? 91.63600 111.31600 106.45200 1.000 138.26952 3 ASP F C 1
ATOM 20821 O O . ASP F 6 3 ? 91.53700 112.29900 107.18500 1.000 137.61555 3 ASP F O 1
ATOM 20830 N N . ARG F 6 4 ? 92.02600 110.11900 106.88900 1.000 131.11534 4 ARG F N 1
ATOM 20831 C CA . ARG F 6 4 ? 92.52600 109.95600 108.24700 1.000 125.59768 4 ARG F CA 1
ATOM 20832 C C . ARG F 6 4 ? 93.90300 110.58400 108.41200 1.000 123.15394 4 ARG F C 1
ATOM 20833 O O . ARG F 6 4 ? 94.25600 111.02000 109.51200 1.000 124.58312 4 ARG F O 1
ATOM 20854 N N . ARG F 6 5 ? 94.68800 110.63800 107.34000 1.000 123.41314 5 ARG F N 1
ATOM 20855 C CA . ARG F 6 5 ? 96.10500 110.94900 107.43300 1.000 125.00199 5 ARG F CA 1
ATOM 20856 C C . ARG F 6 5 ? 96.42000 112.43100 107.28900 1.000 124.87375 5 ARG F C 1
ATOM 20857 O O . ARG F 6 5 ? 97.59200 112.80600 107.39600 1.000 127.41862 5 ARG F O 1
ATOM 20878 N N . ARG F 6 6 ? 95.42700 113.28000 107.04900 1.000 118.11141 6 ARG F N 1
ATOM 20879 C CA . ARG F 6 6 ? 95.67200 114.70200 106.86700 1.000 114.11871 6 ARG F CA 1
ATOM 20880 C C . ARG F 6 6 ? 94.64400 115.49600 107.65200 1.000 116.39074 6 ARG F C 1
ATOM 20881 O O . ARG F 6 6 ? 93.52000 115.04100 107.86800 1.000 120.65127 6 ARG F O 1
ATOM 20902 N N . ILE F 6 7 ? 95.04100 116.69300 108.07100 1.000 104.45768 7 ILE F N 1
ATOM 20903 C CA . ILE F 6 7 ? 94.13700 117.58200 108.79200 1.000 100.96295 7 ILE F CA 1
ATOM 20904 C C . ILE F 6 7 ? 93.16200 118.16800 107.77800 1.000 105.01013 7 ILE F C 1
ATOM 20905 O O . ILE F 6 7 ? 93.50800 119.08400 107.03000 1.000 113.37647 7 ILE F O 1
ATOM 20921 N N . ASN F 6 8 ? 91.94600 117.64800 107.76500 1.000 122.06127 8 ASN F N 1
ATOM 20922 C CA . ASN F 6 8 ? 90.93200 118.08500 106.78200 1.000 122.13492 8 ASN F CA 1
ATOM 20923 C C . ASN F 6 8 ? 90.58800 119.53900 107.05600 1.000 121.90591 8 ASN F C 1
ATOM 20924 O O . ASN F 6 8 ? 90.49300 119.90500 108.23400 1.000 117.59305 8 ASN F O 1
ATOM 20935 N N . GLY F 6 9 ? 90.42300 120.33500 106.00900 1.000 124.18927 9 GLY F N 1
ATOM 20936 C CA . GLY F 6 9 ? 90.06900 121.72700 106.12300 1.000 125.41914 9 GLY F CA 1
ATOM 20937 C C . GLY F 6 9 ? 88.63100 121.89300 106.56100 1.000 122.34353 9 GLY F C 1
ATOM 20938 O O . GLY F 6 9 ? 88.03500 120.99000 107.15400 1.000 125.43914 9 GLY F O 1
ATOM 20942 N N . PRO F 6 10 ? 88.04100 123.05200 106.28400 1.000 103.25798 10 PRO F N 1
ATOM 20943 C CA . PRO F 6 10 ? 86.64200 123.26200 106.65900 1.000 104.37736 10 PRO F CA 1
ATOM 20944 C C . PRO F 6 10 ? 85.71900 122.34900 105.87000 1.000 111.59873 10 PRO F C 1
ATOM 20945 O O . PRO F 6 10 ? 86.01600 121.93100 104.75000 1.000 118.13650 10 PRO F O 1
ATOM 20956 N N . ALA F 6 11 ? 84.57500 122.03900 106.47900 1.000 105.29011 11 ALA F N 1
ATOM 20957 C CA . ALA F 6 11 ? 83.61000 121.16400 105.82400 1.000 104.49235 11 ALA F CA 1
ATOM 20958 C C . ALA F 6 11 ? 83.16800 121.74300 104.48700 1.000 105.38806 11 ALA F C 1
ATOM 20959 O O . ALA F 6 11 ? 83.09900 121.02800 103.48200 1.000 106.16928 11 ALA F O 1
ATOM 20966 N N . GLY F 6 12 ? 82.87800 123.03900 104.45300 1.000 111.05665 12 GLY F N 1
ATOM 20967 C CA . GLY F 6 12 ? 82.48600 123.66700 103.20700 1.000 111.01705 12 GLY F CA 1
ATOM 20968 C C . GLY F 6 12 ? 83.62300 123.68500 102.20500 1.000 113.00648 12 GLY F C 1
ATOM 20969 O O . GLY F 6 12 ? 84.79900 123.60000 102.56100 1.000 116.36153 12 GLY F O 1
ATOM 20973 N N . ALA F 6 13 ? 83.26000 123.78100 100.93000 1.000 116.19118 13 ALA F N 1
ATOM 20974 C CA . ALA F 6 13 ? 84.24800 123.88300 99.86300 1.000 118.10312 13 ALA F CA 1
ATOM 20975 C C . ALA F 6 13 ? 84.75800 125.31600 99.78800 1.000 115.38378 13 ALA F C 1
ATOM 20976 O O . ALA F 6 13 ? 83.99500 126.24000 99.49100 1.000 112.24099 13 ALA F O 1
ATOM 20983 N N . THR F 6 14 ? 86.04700 125.50600 100.05100 1.000 106.26323 14 THR F N 1
ATOM 20984 C CA . THR F 6 14 ? 86.62600 126.83900 100.00300 1.000 101.98669 14 THR F CA 1
ATOM 20985 C C . THR F 6 14 ? 86.81000 127.29700 98.56200 1.000 105.51136 14 THR F C 1
ATOM 20986 O O . THR F 6 14 ? 87.08300 126.50200 97.66100 1.000 103.13837 14 THR F O 1
ATOM 20997 N N . ILE F 6 15 ? 86.67500 128.59800 98.35500 1.000 113.37242 15 ILE F N 1
ATOM 20998 C CA . ILE F 6 15 ? 86.78800 129.21200 97.03500 1.000 107.52947 15 ILE F CA 1
ATOM 20999 C C . ILE F 6 15 ? 88.16200 129.86300 96.93000 1.000 111.26114 15 ILE F C 1
ATOM 21000 O O . ILE F 6 15 ? 88.55900 130.58200 97.85600 1.000 111.99079 15 ILE F O 1
ATOM 21016 N N . PRO F 6 16 ? 88.90300 129.65300 95.84700 1.000 104.20712 16 PRO F N 1
ATOM 21017 C CA . PRO F 6 16 ? 90.12700 130.41600 95.64400 1.000 102.66488 16 PRO F CA 1
ATOM 21018 C C . PRO F 6 16 ? 89.80500 131.88400 95.45200 1.000 101.39667 16 PRO F C 1
ATOM 21019 O O . PRO F 6 16 ? 88.67600 132.23100 95.07700 1.000 100.37103 16 PRO F O 1
ATOM 21030 N N . PRO F 6 17 ? 90.72400 132.79000 95.82900 1.000 99.08787 17 PRO F N 1
ATOM 21031 C CA . PRO F 6 17 ? 90.48500 134.20900 95.67800 1.000 100.38715 17 PRO F CA 1
ATOM 21032 C C . PRO F 6 17 ? 90.01700 134.54800 94.26400 1.000 108.49947 17 PRO F C 1
ATOM 21033 O O . PRO F 6 17 ? 90.62400 134.04600 93.34900 1.000 112.71756 17 PRO F O 1
ATOM 21044 N N . VAL F 6 18 ? 88.96900 135.35700 94.10700 1.000 120.49945 18 VAL F N 1
ATOM 21045 C CA . VAL F 6 18 ? 88.52700 135.83000 92.76500 1.000 118.30683 18 VAL F CA 1
ATOM 21046 C C . VAL F 6 18 ? 88.80500 137.32300 92.75000 1.000 122.78376 18 VAL F C 1
ATOM 21047 O O . VAL F 6 18 ? 88.32800 137.99100 93.65700 1.000 122.80520 18 VAL F O 1
ATOM 21060 N N . TYR F 6 19 ? 89.56200 137.82000 91.77900 1.000 120.43763 19 TYR F N 1
ATOM 21061 C CA . TYR F 6 19 ? 89.99200 139.24100 91.74800 1.000 122.38472 19 TYR F CA 1
ATOM 21062 C C . TYR F 6 19 ? 88.85400 140.19400 91.37700 1.000 127.54519 19 TYR F C 1
ATOM 21063 O O . TYR F 6 19 ? 87.92800 139.77100 90.67800 1.000 125.67100 19 TYR F O 1
ATOM 21081 N N . GLU F 6 20 ? 88.91900 141.43300 91.86100 1.000 156.19735 20 GLU F N 1
ATOM 21082 C CA . GLU F 6 20 ? 87.85900 142.45300 91.66300 1.000 155.92377 20 GLU F CA 1
ATOM 21083 C C . GLU F 6 20 ? 87.72100 142.76400 90.18300 1.000 158.04434 20 GLU F C 1
ATOM 21084 O O . GLU F 6 20 ? 86.58200 142.92900 89.72300 1.000 159.50745 20 GLU F O 1
ATOM 21096 N N . ASP F 6 21 ? 88.84000 142.83500 89.47400 1.000 177.56012 21 ASP F N 1
ATOM 21097 C CA . ASP F 6 21 ? 88.82100 143.10200 88.01300 1.000 181.13222 21 ASP F CA 1
ATOM 21098 C C . ASP F 6 21 ? 88.11800 144.42900 87.77200 1.000 183.22569 21 ASP F C 1
ATOM 21099 O O . ASP F 6 21 ? 87.32600 144.51600 86.81700 1.000 183.53120 21 ASP F O 1
ATOM 21108 N N . SER F 6 22 ? 88.41500 145.43600 88.58900 1.000 187.22201 22 SER F N 1
ATOM 21109 C CA . SER F 6 22 ? 87.71300 146.73900 88.53400 1.000 185.97063 22 SER F CA 1
ATOM 21110 C C . SER F 6 22 ? 87.89700 147.43100 87.17400 1.000 185.91579 22 SER F C 1
ATOM 21111 O O . SER F 6 22 ? 86.89300 147.99100 86.69400 1.000 184.37669 22 SER F O 1
ATOM 21119 N N . GLY F 6 23 ? 89.09300 147.40500 86.57000 1.000 199.82149 23 GLY F N 1
ATOM 21120 C CA . GLY F 6 23 ? 89.30600 148.03200 85.25000 1.000 199.39283 23 GLY F CA 1
ATOM 21121 C C . GLY F 6 23 ? 89.74000 147.08600 84.14500 1.000 201.84054 23 GLY F C 1
ATOM 21122 O O . GLY F 6 23 ? 90.74300 146.38800 84.34400 1.000 202.11053 23 GLY F O 1
ATOM 21126 N N . ILE F 6 24 ? 89.01400 147.03400 83.02300 1.000 213.30878 24 ILE F N 1
ATOM 21127 C CA . ILE F 6 24 ? 89.43700 146.27900 81.80400 1.000 213.35563 24 ILE F CA 1
ATOM 21128 C C . ILE F 6 24 ? 90.70000 146.94200 81.26000 1.000 214.92543 24 ILE F C 1
ATOM 21129 O O . ILE F 6 24 ? 91.61000 146.21100 80.82200 1.000 214.53622 24 ILE F O 1
ATOM 21145 N N . SER F 6 25 ? 90.75800 148.27400 81.30000 1.000 211.08362 25 SER F N 1
ATOM 21146 C CA . SER F 6 25 ? 91.87700 149.08200 80.75200 1.000 207.17819 25 SER F CA 1
ATOM 21147 C C . SER F 6 25 ? 93.15100 148.71500 81.49800 1.000 207.50057 25 SER F C 1
ATOM 21148 O O . SER F 6 25 ? 94.21300 148.66600 80.85400 1.000 205.24498 25 SER F O 1
ATOM 21156 N N . GLU F 6 26 ? 93.04600 148.46100 82.79800 1.000 206.59161 26 GLU F N 1
ATOM 21157 C CA . GLU F 6 26 ? 94.22600 148.18000 83.64700 1.000 204.85087 26 GLU F CA 1
ATOM 21158 C C . GLU F 6 26 ? 94.89500 146.92400 83.07900 1.000 206.46403 26 GLU F C 1
ATOM 21159 O O . GLU F 6 26 ? 96.13800 146.89700 83.05300 1.000 205.08116 26 GLU F O 1
ATOM 21171 N N . VAL F 6 27 ? 94.11900 145.93700 82.62200 1.000 208.10777 27 VAL F N 1
ATOM 21172 C CA . VAL F 6 27 ? 94.68400 144.66100 82.09300 1.000 204.47792 27 VAL F CA 1
ATOM 21173 C C . VAL F 6 27 ? 95.53200 145.04900 80.88600 1.000 204.44697 27 VAL F C 1
ATOM 21174 O O . VAL F 6 27 ? 96.63700 144.49200 80.74800 1.000 202.62902 27 VAL F O 1
ATOM 21187 N N . LYS F 6 28 ? 95.04800 145.96000 80.04600 1.000 194.23979 28 LYS F N 1
ATOM 21188 C CA . LYS F 6 28 ? 95.85500 146.55200 78.94800 1.000 191.52489 28 LYS F CA 1
ATOM 21189 C C . LYS F 6 28 ? 96.44300 145.51500 77.97700 1.000 190.71020 28 LYS F C 1
ATOM 21190 O O . LYS F 6 28 ? 95.68000 144.62300 77.56300 1.000 188.15155 28 LYS F O 1
ATOM 21209 N N . ALA F 6 29 ? 97.74100 145.59200 77.64500 1.000 177.87411 29 ALA F N 1
ATOM 21210 C CA . ALA F 6 29 ? 98.41300 144.75700 76.61800 1.000 177.00565 29 ALA F CA 1
ATOM 21211 C C . ALA F 6 29 ? 98.58600 143.29400 77.01600 1.000 175.63562 29 ALA F C 1
ATOM 21212 O O . ALA F 6 29 ? 98.68500 143.01700 78.22500 1.000 173.20333 29 ALA F O 1
ATOM 21219 N N . LEU F 6 30 ? 98.61900 142.39800 76.02800 1.000 160.11147 30 LEU F N 1
ATOM 21220 C CA . LEU F 6 30 ? 98.86200 140.95600 76.26800 1.000 159.60947 30 LEU F CA 1
ATOM 21221 C C . LEU F 6 30 ? 100.36700 140.70200 76.26800 1.000 158.10383 30 LEU F C 1
ATOM 21222 O O . LEU F 6 30 ? 101.04600 141.28600 75.41600 1.000 155.77770 30 LEU F O 1
ATOM 21238 N N . LYS F 6 31 ? 100.87100 139.88900 77.19200 1.000 146.46024 31 LYS F N 1
ATOM 21239 C CA . LYS F 6 31 ? 102.30100 139.51900 77.28700 1.000 143.13941 31 LYS F CA 1
ATOM 21240 C C . LYS F 6 31 ? 102.82700 139.18300 75.89900 1.000 143.29432 31 LYS F C 1
ATOM 21241 O O . LYS F 6 31 ? 102.11900 138.47700 75.17600 1.000 143.19803 31 LYS F O 1
ATOM 21260 N N . ILE F 6 32 ? 104.02000 139.65000 75.54400 1.000 129.62752 32 ILE F N 1
ATOM 21261 C CA . ILE F 6 32 ? 104.65800 139.32600 74.27500 1.000 129.43792 32 ILE F CA 1
ATOM 21262 C C . ILE F 6 32 ? 106.05600 138.80200 74.56100 1.000 129.52288 32 ILE F C 1
ATOM 21263 O O . ILE F 6 32 ? 106.79000 139.37500 75.37300 1.000 129.02582 32 ILE F O 1
ATOM 21279 N N . ARG F 6 33 ? 106.42500 137.71600 73.88900 1.000 122.00679 33 ARG F N 1
ATOM 21280 C CA . ARG F 6 33 ? 107.71100 137.07300 74.12900 1.000 121.10433 33 ARG F CA 1
ATOM 21281 C C . ARG F 6 33 ? 108.83900 137.99800 73.69000 1.000 124.97236 33 ARG F C 1
ATOM 21282 O O . ARG F 6 33 ? 109.10000 138.14600 72.49200 1.000 119.52279 33 ARG F O 1
ATOM 21303 N N . SER F 6 34 ? 109.52200 138.61100 74.65700 1.000 125.67452 34 SER F N 1
ATOM 21304 C CA . SER F 6 34 ? 110.71300 139.38700 74.34200 1.000 123.98323 34 SER F CA 1
ATOM 21305 C C . SER F 6 34 ? 111.91000 138.48800 74.06800 1.000 123.69413 34 SER F C 1
ATOM 21306 O O . SER F 6 34 ? 112.80200 138.86100 73.29800 1.000 124.15859 34 SER F O 1
ATOM 21314 N N . ARG F 6 35 ? 111.94500 137.32000 74.68900 1.000 120.17453 35 ARG F N 1
ATOM 21315 C CA . ARG F 6 35 ? 113.07900 136.42400 74.54300 1.000 118.53214 35 ARG F CA 1
ATOM 21316 C C . ARG F 6 35 ? 113.21000 135.98000 73.08800 1.000 122.83741 35 ARG F C 1
ATOM 21317 O O . ARG F 6 35 ? 112.19500 135.68900 72.44200 1.000 126.87978 35 ARG F O 1
ATOM 21338 N N . PRO F 6 36 ? 114.42200 135.91200 72.53800 1.000 113.66772 36 PRO F N 1
ATOM 21339 C CA . PRO F 6 36 ? 114.57100 135.45500 71.15400 1.000 112.21439 36 PRO F CA 1
ATOM 21340 C C . PRO F 6 36 ? 113.99300 134.06000 70.97100 1.000 117.43394 36 PRO F C 1
ATOM 21341 O O . PRO F 6 36 ? 114.00600 133.23400 71.88400 1.000 124.96296 36 PRO F O 1
ATOM 21352 N N . SER F 6 37 ? 113.48600 133.80300 69.76500 1.000 120.26678 37 SER F N 1
ATOM 21353 C CA . SER F 6 37 ? 112.77400 132.55800 69.50600 1.000 124.26478 37 SER F CA 1
ATOM 21354 C C . SER F 6 37 ? 113.61800 131.32500 69.79500 1.000 122.72208 37 SER F C 1
ATOM 21355 O O . SER F 6 37 ? 113.05900 130.26000 70.07600 1.000 126.68399 37 SER F O 1
ATOM 21363 N N . ASN F 6 38 ? 114.94000 131.43400 69.72500 1.000 120.05899 38 ASN F N 1
ATOM 21364 C CA . ASN F 6 38 ? 115.81800 130.28700 69.90300 1.000 120.75545 38 ASN F CA 1
ATOM 21365 C C . ASN F 6 38 ? 116.49800 130.25400 71.26500 1.000 121.72885 38 ASN F C 1
ATOM 21366 O O . ASN F 6 38 ? 117.45800 129.50000 71.43800 1.000 121.42183 38 ASN F O 1
ATOM 21377 N N . ILE F 6 39 ? 116.03700 131.04500 72.23100 1.000 118.60058 39 ILE F N 1
ATOM 21378 C CA . ILE F 6 39 ? 116.68700 131.16200 73.53100 1.000 118.26428 39 ILE F CA 1
ATOM 21379 C C . ILE F 6 39 ? 115.74700 130.63900 74.60700 1.000 120.54875 39 ILE F C 1
ATOM 21380 O O . ILE F 6 39 ? 114.60600 131.09800 74.72100 1.000 125.96019 39 ILE F O 1
ATOM 21396 N N . ILE F 6 40 ? 116.23700 129.68400 75.40000 1.000 113.96849 40 ILE F N 1
ATOM 21397 C CA . ILE F 6 40 ? 115.45100 129.14200 76.50300 1.000 112.17651 40 ILE F CA 1
ATOM 21398 C C . ILE F 6 40 ? 115.43800 130.12200 77.67100 1.000 118.72898 40 ILE F C 1
ATOM 21399 O O . ILE F 6 40 ? 116.17200 131.11400 77.70300 1.000 124.61939 40 ILE F O 1
ATOM 21415 N N . ARG F 6 41 ? 114.58500 129.83100 78.65000 1.000 120.18197 41 ARG F N 1
ATOM 21416 C CA . ARG F 6 41 ? 114.63600 130.55300 79.91200 1.000 114.54899 41 ARG F CA 1
ATOM 21417 C C . ARG F 6 41 ? 116.00100 130.36700 80.56000 1.000 118.07885 41 ARG F C 1
ATOM 21418 O O . ARG F 6 41 ? 116.75600 129.45400 80.22100 1.000 123.92129 41 ARG F O 1
ATOM 21439 N N . LYS F 6 42 ? 116.32000 131.24900 81.50500 1.000 118.71821 42 LYS F N 1
ATOM 21440 C CA . LYS F 6 42 ? 117.53000 131.06900 82.29500 1.000 121.99430 42 LYS F CA 1
ATOM 21441 C C . LYS F 6 42 ? 117.32700 129.93600 83.29000 1.000 120.34800 42 LYS F C 1
ATOM 21442 O O . LYS F 6 42 ? 116.52400 130.05700 84.22000 1.000 119.85263 42 LYS F O 1
ATOM 21461 N N . ILE F 6 43 ? 118.04200 128.83400 83.10100 1.000 110.26289 43 ILE F N 1
ATOM 21462 C CA . ILE F 6 43 ? 117.93300 127.68900 83.99800 1.000 105.30589 43 ILE F CA 1
ATOM 21463 C C . ILE F 6 43 ? 118.85800 127.89700 85.18500 1.000 111.60690 43 ILE F C 1
ATOM 21464 O O . ILE F 6 43 ? 120.05800 128.13500 85.01500 1.000 116.60818 43 ILE F O 1
ATOM 21480 N N . TYR F 6 44 ? 118.30900 127.79600 86.39000 1.000 109.45511 44 TYR F N 1
ATOM 21481 C CA . TYR F 6 44 ? 119.11400 127.68500 87.59700 1.000 105.37056 44 TYR F CA 1
ATOM 21482 C C . TYR F 6 44 ? 119.08000 126.24200 88.06800 1.000 103.30478 44 TYR F C 1
ATOM 21483 O O . TYR F 6 44 ? 118.00500 125.69900 88.34000 1.000 113.74451 44 TYR F O 1
ATOM 21501 N N . LEU F 6 45 ? 120.25300 125.62900 88.17300 1.000 92.94186 45 LEU F N 1
ATOM 21502 C CA . LEU F 6 45 ? 120.35500 124.21800 88.50400 1.000 93.52184 45 LEU F CA 1
ATOM 21503 C C . LEU F 6 45 ? 121.41900 124.03300 89.57100 1.000 98.37953 45 LEU F C 1
ATOM 21504 O O . LEU F 6 45 ? 122.54200 124.52100 89.42100 1.000 103.82644 45 LEU F O 1
ATOM 21520 N N . LYS F 6 46 ? 121.06300 123.32800 90.63800 1.000 101.35318 46 LYS F N 1
ATOM 21521 C CA . LYS F 6 46 ? 121.98300 123.01700 91.71800 1.000 98.64465 46 LYS F CA 1
ATOM 21522 C C . LYS F 6 46 ? 121.93000 121.52500 91.99100 1.000 105.15194 46 LYS F C 1
ATOM 21523 O O . LYS F 6 46 ? 120.91100 120.87100 91.75800 1.000 112.44035 46 LYS F O 1
ATOM 21542 N N . THR F 6 47 ? 123.03600 120.99500 92.49400 1.000 111.50120 47 THR F N 1
ATOM 21543 C CA . THR F 6 47 ? 123.19500 119.57000 92.71900 1.000 113.89907 47 THR F CA 1
ATOM 21544 C C . THR F 6 47 ? 123.52000 119.31600 94.18300 1.000 113.69502 47 THR F C 1
ATOM 21545 O O . THR F 6 47 ? 124.08300 120.17500 94.86800 1.000 110.85449 47 THR F O 1
ATOM 21556 N N . GLY F 6 48 ? 123.15400 118.13000 94.66100 1.000 112.87097 48 GLY F N 1
ATOM 21557 C CA . GLY F 6 48 ? 123.38200 117.79000 96.04800 1.000 109.56247 48 GLY F CA 1
ATOM 21558 C C . GLY F 6 48 ? 122.55000 118.58000 97.02600 1.000 107.23801 48 GLY F C 1
ATOM 21559 O O . GLY F 6 48 ? 123.03800 118.92000 98.10800 1.000 104.46379 48 GLY F O 1
ATOM 21563 N N . VAL F 6 49 ? 121.30400 118.89500 96.67400 1.000 106.29943 49 VAL F N 1
ATOM 21564 C CA . VAL F 6 49 ? 120.48000 119.72500 97.54200 1.000 106.85562 49 VAL F CA 1
ATOM 21565 C C . VAL F 6 49 ? 119.91300 118.91900 98.70200 1.000 110.87306 49 VAL F C 1
ATOM 21566 O O . VAL F 6 49 ? 119.54800 119.48800 99.73800 1.000 111.08946 49 VAL F O 1
ATOM 21579 N N . THR F 6 50 ? 119.81800 117.59600 98.56000 1.000 108.20586 50 THR F N 1
ATOM 21580 C CA . THR F 6 50 ? 119.34200 116.71100 99.62200 1.000 102.20050 50 THR F CA 1
ATOM 21581 C C . THR F 6 50 ? 120.41600 115.66000 99.87100 1.000 102.97010 50 THR F C 1
ATOM 21582 O O . THR F 6 50 ? 120.36000 114.55700 99.30800 1.000 109.54162 50 THR F O 1
ATOM 21593 N N . PRO F 6 51 ? 121.40200 115.96000 100.71600 1.000 94.25586 51 PRO F N 1
ATOM 21594 C CA . PRO F 6 51 ? 122.49900 115.00500 100.92700 1.000 91.68065 51 PRO F CA 1
ATOM 21595 C C . PRO F 6 51 ? 122.03500 113.65200 101.41900 1.000 93.19936 51 PRO F C 1
ATOM 21596 O O . PRO F 6 51 ? 122.72000 112.65100 101.17400 1.000 92.71324 51 PRO F O 1
ATOM 21607 N N . SER F 6 52 ? 120.89600 113.58500 102.10600 1.000 101.03319 52 SER F N 1
ATOM 21608 C CA . SER F 6 52 ? 120.39600 112.30100 102.58000 1.000 101.97690 52 SER F CA 1
ATOM 21609 C C . SER F 6 52 ? 120.18600 111.32700 101.43000 1.000 100.72004 52 SER F C 1
ATOM 21610 O O . SER F 6 52 ? 120.41000 110.12200 101.59100 1.000 100.36145 52 SER F O 1
ATOM 21618 N N . ALA F 6 53 ? 119.76400 111.82400 100.27300 1.000 104.35949 53 ALA F N 1
ATOM 21619 C CA . ALA F 6 53 ? 119.57500 110.98000 99.10700 1.000 102.83522 53 ALA F CA 1
ATOM 21620 C C . ALA F 6 53 ? 120.91900 110.64600 98.47400 1.000 105.35887 53 ALA F C 1
ATOM 21621 O O . ALA F 6 53 ? 121.92900 111.31500 98.70700 1.000 104.43393 53 ALA F O 1
ATOM 21628 N N . SER F 6 54 ? 120.92600 109.58600 97.66500 1.000 104.74135 54 SER F N 1
ATOM 21629 C CA . SER F 6 54 ? 122.15100 109.22400 96.96400 1.000 99.81264 54 SER F CA 1
ATOM 21630 C C . SER F 6 54 ? 122.55400 110.30200 95.97200 1.000 94.75381 54 SER F C 1
ATOM 21631 O O . SER F 6 54 ? 123.74300 110.61100 95.83900 1.000 99.11746 54 SER F O 1
ATOM 21639 N N . GLY F 6 55 ? 121.58500 110.89000 95.28400 1.000 97.15980 55 GLY F N 1
ATOM 21640 C CA . GLY F 6 55 ? 121.85400 112.02300 94.42400 1.000 101.51480 55 GLY F CA 1
ATOM 21641 C C . GLY F 6 55 ? 120.62200 112.88700 94.33300 1.000 100.48932 55 GLY F C 1
ATOM 21642 O O . GLY F 6 55 ? 119.49200 112.39700 94.39400 1.000 109.87893 55 GLY F O 1
ATOM 21646 N N . SER F 6 56 ? 120.85000 114.18500 94.17800 1.000 96.61826 56 SER F N 1
ATOM 21647 C CA . SER F 6 56 ? 119.74700 115.12800 94.19100 1.000 95.55842 56 SER F CA 1
ATOM 21648 C C . SER F 6 56 ? 120.13300 116.36100 93.39800 1.000 98.12442 56 SER F C 1
ATOM 21649 O O . SER F 6 56 ? 121.31300 116.65000 93.19300 1.000 110.69306 56 SER F O 1
ATOM 21657 N N . ALA F 6 57 ? 119.11000 117.08400 92.95800 1.000 92.27448 57 ALA F N 1
ATOM 21658 C CA . ALA F 6 57 ? 119.30500 118.32400 92.23400 1.000 93.68765 57 ALA F CA 1
ATOM 21659 C C . ALA F 6 57 ? 118.07400 119.18900 92.42800 1.000 96.57381 57 ALA F C 1
ATOM 21660 O O . ALA F 6 57 ? 116.99000 118.69900 92.74800 1.000 110.13998 57 ALA F O 1
ATOM 21667 N N . TYR F 6 58 ? 118.25500 120.48600 92.22500 1.000 92.57149 58 TYR F N 1
ATOM 21668 C CA . TYR F 6 58 ? 117.17100 121.44700 92.30700 1.000 87.91437 58 TYR F CA 1
ATOM 21669 C C . TYR F 6 58 ? 117.22800 122.34000 91.08100 1.000 101.87135 58 TYR F C 1
ATOM 21670 O O . TYR F 6 58 ? 118.30300 122.80000 90.69000 1.000 115.07464 58 TYR F O 1
ATOM 21688 N N . LEU F 6 59 ? 116.06800 122.58000 90.48200 1.000 105.60900 59 LEU F N 1
ATOM 21689 C CA . LEU F 6 59 ? 115.96400 123.34600 89.25200 1.000 96.27860 59 LEU F CA 1
ATOM 21690 C C . LEU F 6 59 ? 114.92900 124.44200 89.43100 1.000 103.21764 59 LEU F C 1
ATOM 21691 O O . LEU F 6 59 ? 113.85500 124.20700 89.99100 1.000 113.84493 59 LEU F O 1
ATOM 21707 N N . GLU F 6 60 ? 115.25600 125.63900 88.95100 1.000 112.24204 60 GLU F N 1
ATOM 21708 C CA . GLU F 6 60 ? 114.37000 126.78600 89.07300 1.000 110.33549 60 GLU F CA 1
ATOM 21709 C C . GLU F 6 60 ? 114.53300 127.66300 87.84300 1.000 114.03820 60 GLU F C 1
ATOM 21710 O O . GLU F 6 60 ? 115.63900 127.79900 87.31500 1.000 119.04712 60 GLU F O 1
ATOM 21722 N N . LEU F 6 61 ? 113.42600 128.25300 87.39300 1.000 114.00353 61 LEU F N 1
ATOM 21723 C CA . LEU F 6 61 ? 113.38600 129.05300 86.17600 1.000 115.20492 61 LEU F CA 1
ATOM 21724 C C . LEU F 6 61 ? 112.73000 130.39400 86.45500 1.000 118.49113 61 LEU F C 1
ATOM 21725 O O . LEU F 6 61 ? 111.80200 130.48300 87.26400 1.000 121.12577 61 LEU F O 1
ATOM 21741 N N . GLU F 6 62 ? 113.21300 131.43700 85.78400 1.000 135.07450 62 GLU F N 1
ATOM 21742 C CA . GLU F 6 62 ? 112.52600 132.72000 85.82500 1.000 135.83684 62 GLU F CA 1
ATOM 21743 C C . GLU F 6 62 ? 111.25700 132.64700 84.98600 1.000 137.99158 62 GLU F C 1
ATOM 21744 O O . GLU F 6 62 ? 111.24500 132.05700 83.90300 1.000 138.27830 62 GLU F O 1
ATOM 21756 N N . THR F 6 63 ? 110.18000 133.25200 85.49000 1.000 155.79690 63 THR F N 1
ATOM 21757 C CA . THR F 6 63 ? 108.87700 133.06400 84.86000 1.000 159.57396 63 THR F CA 1
ATOM 21758 C C . THR F 6 63 ? 108.88300 133.54200 83.41500 1.000 158.30639 63 THR F C 1
ATOM 21759 O O . THR F 6 63 ? 108.42400 132.82800 82.51600 1.000 158.12200 63 THR F O 1
ATOM 21770 N N . SER F 6 64 ? 109.39700 134.75100 83.16800 1.000 174.73753 64 SER F N 1
ATOM 21771 C CA . SER F 6 64 ? 109.41600 135.33700 81.83700 1.000 176.91166 64 SER F CA 1
ATOM 21772 C C . SER F 6 64 ? 110.78000 135.99400 81.61500 1.000 177.92798 64 SER F C 1
ATOM 21773 O O . SER F 6 64 ? 110.89300 137.12100 81.13800 1.000 181.14551 64 SER F O 1
ATOM 21781 N N . ALA F 6 65 ? 111.84100 135.27300 81.97700 1.000 168.56982 65 ALA F N 1
ATOM 21782 C CA . ALA F 6 65 ? 113.20700 135.75800 81.79400 1.000 168.68044 65 ALA F CA 1
ATOM 21783 C C . ALA F 6 65 ? 113.42600 137.06100 82.55700 1.000 169.83566 65 ALA F C 1
ATOM 21784 O O . ALA F 6 65 ? 114.19000 137.93300 82.14000 1.000 166.34209 65 ALA F O 1
ATOM 21791 N N . ASN F 6 66 ? 112.74900 137.18800 83.69400 1.000 177.53941 66 ASN F N 1
ATOM 21792 C CA . ASN F 6 66 ? 112.87600 138.34500 84.56800 1.000 175.30772 66 ASN F CA 1
ATOM 21793 C C . ASN F 6 66 ? 113.57100 137.91100 85.84700 1.000 174.84282 66 ASN F C 1
ATOM 21794 O O . ASN F 6 66 ? 113.12400 136.97000 86.51200 1.000 174.81095 66 ASN F O 1
ATOM 21805 N N . SER F 6 67 ? 114.65900 138.59500 86.18600 1.000 171.20633 67 SER F N 1
ATOM 21806 C CA . SER F 6 67 ? 115.42200 138.23500 87.37200 1.000 170.50964 67 SER F CA 1
ATOM 21807 C C . SER F 6 67 ? 114.54800 138.34800 88.61400 1.000 170.15591 67 SER F C 1
ATOM 21808 O O . SER F 6 67 ? 113.82900 139.33500 88.79600 1.000 171.34162 67 SER F O 1
ATOM 21816 N N . GLY F 6 68 ? 114.60300 137.32300 89.46200 1.000 167.86095 68 GLY F N 1
ATOM 21817 C CA . GLY F 6 68 ? 113.84800 137.29300 90.69300 1.000 166.76452 68 GLY F CA 1
ATOM 21818 C C . GLY F 6 68 ? 112.41000 136.84600 90.55600 1.000 167.84343 68 GLY F C 1
ATOM 21819 O O . GLY F 6 68 ? 111.79700 136.47500 91.56500 1.000 164.46965 68 GLY F O 1
ATOM 21823 N N . VAL F 6 69 ? 111.85400 136.85000 89.34600 1.000 165.35309 69 VAL F N 1
ATOM 21824 C CA . VAL F 6 69 ? 110.48500 136.39600 89.12800 1.000 162.76385 69 VAL F CA 1
ATOM 21825 C C . VAL F 6 69 ? 110.53700 134.90100 88.84700 1.000 163.26544 69 VAL F C 1
ATOM 21826 O O . VAL F 6 69 ? 110.49300 134.47300 87.68800 1.000 162.85715 69 VAL F O 1
ATOM 21839 N N . SER F 6 70 ? 110.62500 134.09900 89.90300 1.000 146.81745 70 SER F N 1
ATOM 21840 C CA . SER F 6 70 ? 110.79600 132.66600 89.73700 1.000 142.62168 70 SER F CA 1
ATOM 21841 C C . SER F 6 70 ? 109.48000 132.00400 89.34900 1.000 141.15429 70 SER F C 1
ATOM 21842 O O . SER F 6 70 ? 108.41100 132.34300 89.86000 1.000 141.51266 70 SER F O 1
ATOM 21850 N N . GLY F 6 71 ? 109.57200 131.05400 88.42300 1.000 129.38109 71 GLY F N 1
ATOM 21851 C CA . GLY F 6 71 ? 108.41800 130.30000 87.97800 1.000 126.25685 71 GLY F CA 1
ATOM 21852 C C . GLY F 6 71 ? 108.52200 128.83800 88.35300 1.000 127.82368 71 GLY F C 1
ATOM 21853 O O . GLY F 6 71 ? 108.30800 128.47800 89.51300 1.000 128.62848 71 GLY F O 1
ATOM 21857 N N . LEU F 6 72 ? 108.84400 127.98400 87.38500 1.000 117.89125 72 LEU F N 1
ATOM 21858 C CA . LEU F 6 72 ? 108.97300 126.56000 87.65800 1.000 116.11512 72 LEU F CA 1
ATOM 21859 C C . LEU F 6 72 ? 110.05500 126.30900 88.69700 1.000 116.59813 72 LEU F C 1
ATOM 21860 O O . LEU F 6 72 ? 111.13500 126.90100 88.64600 1.000 120.77113 72 LEU F O 1
ATOM 21876 N N . LYS F 6 73 ? 109.75600 125.42700 89.64700 1.000 110.53227 73 LYS F N 1
ATOM 21877 C CA . LYS F 6 73 ? 110.70900 125.01400 90.66800 1.000 105.62264 73 LYS F CA 1
ATOM 21878 C C . LYS F 6 73 ? 110.56400 123.51700 90.88300 1.000 106.76352 73 LYS F C 1
ATOM 21879 O O . LYS F 6 73 ? 109.48900 123.05100 91.26800 1.000 114.58974 73 LYS F O 1
ATOM 21898 N N . LEU F 6 74 ? 111.64000 122.77100 90.64400 1.000 96.72979 74 LEU F N 1
ATOM 21899 C CA . LEU F 6 74 ? 111.62000 121.31600 90.73500 1.000 92.28941 74 LEU F CA 1
ATOM 21900 C C . LEU F 6 74 ? 112.73300 120.84300 91.65300 1.000 98.68489 74 LEU F C 1
ATOM 21901 O O . LEU F 6 74 ? 113.88900 121.24100 91.48700 1.000 108.17718 74 LEU F O 1
ATOM 21917 N N . SER F 6 75 ? 112.38600 119.98900 92.60700 1.000 92.15176 75 SER F N 1
ATOM 21918 C CA . SER F 6 75 ? 113.35600 119.31100 93.45000 1.000 90.78673 75 SER F CA 1
ATOM 21919 C C . SER F 6 75 ? 113.32500 117.82400 93.13900 1.000 94.44363 75 SER F C 1
ATOM 21920 O O . SER F 6 75 ? 112.26400 117.19800 93.16900 1.000 109.29825 75 SER F O 1
ATOM 21928 N N . CYS F 6 76 ? 114.49200 117.26200 92.85300 1.000 94.65147 76 CYS F N 1
ATOM 21929 C CA . CYS F 6 76 ? 114.61200 115.87000 92.45700 1.000 88.03229 76 CYS F CA 1
ATOM 21930 C C . CYS F 6 76 ? 115.59100 115.15700 93.36900 1.000 92.13916 76 CYS F C 1
ATOM 21931 O O . CYS F 6 76 ? 116.68900 115.65700 93.62700 1.000 108.69607 76 CYS F O 1
ATOM 21939 N N . THR F 6 77 ? 115.22000 113.95600 93.80000 1.000 84.97321 77 THR F N 1
ATOM 21940 C CA . THR F 6 77 ? 116.06100 113.15100 94.70600 1.000 97.06427 77 THR F CA 1
ATOM 21941 C C . THR F 6 77 ? 116.15700 111.73200 94.17700 1.000 97.49026 77 THR F C 1
ATOM 21942 O O . THR F 6 77 ? 115.31200 110.92700 94.53100 1.000 104.83682 77 THR F O 1
ATOM 21953 N N . VAL F 6 78 ? 117.13700 111.44200 93.33800 1.000 86.39780 78 VAL F N 1
ATOM 21954 C CA . VAL F 6 78 ? 117.36400 110.05300 92.88000 1.000 83.23143 78 VAL F CA 1
ATOM 21955 C C . VAL F 6 78 ? 117.74800 109.27400 94.11900 1.000 86.74073 78 VAL F C 1
ATOM 21956 O O . VAL F 6 78 ? 118.49400 109.82300 94.92300 1.000 94.77274 78 VAL F O 1
ATOM 21969 N N . HIS F 6 79 ? 117.28300 108.04700 94.26000 1.000 87.62316 79 HIS F N 1
ATOM 21970 C CA . HIS F 6 79 ? 117.67500 107.16600 95.37800 1.000 83.63882 79 HIS F CA 1
ATOM 21971 C C . HIS F 6 79 ? 118.47000 106.08400 94.69000 1.000 94.71884 79 HIS F C 1
ATOM 21972 O O . HIS F 6 79 ? 117.87700 105.39600 93.88100 1.000 98.30840 79 HIS F O 1
ATOM 21986 N N . GLY F 6 80 ? 119.65300 105.78600 95.17400 1.000 105.05445 80 GLY F N 1
ATOM 21987 C CA . GLY F 6 80 ? 120.65800 104.97900 94.46700 1.000 103.53369 80 GLY F CA 1
ATOM 21988 C C . GLY F 6 80 ? 120.27400 103.55200 94.36500 1.000 101.83246 80 GLY F C 1
ATOM 21989 O O . GLY F 6 80 ? 119.31200 103.16000 95.03100 1.000 105.91567 80 GLY F O 1
ATOM 21993 N N . PRO F 6 81 ? 120.94800 102.75200 93.52500 1.000 99.93694 81 PRO F N 1
ATOM 21994 C CA . PRO F 6 81 ? 120.43700 101.44600 93.28400 1.000 104.80639 81 PRO F CA 1
ATOM 21995 C C . PRO F 6 81 ? 120.29700 100.89800 94.69700 1.000 102.19019 81 PRO F C 1
ATOM 21996 O O . PRO F 6 81 ? 121.22400 101.01300 95.45600 1.000 103.25377 81 PRO F O 1
ATOM 22007 N N . ARG F 6 82 ? 119.14600 100.31200 94.99400 1.000 97.97688 82 ARG F N 1
ATOM 22008 C CA . ARG F 6 82 ? 118.77300 99.88100 96.35400 1.000 93.83206 82 ARG F CA 1
ATOM 22009 C C . ARG F 6 82 ? 118.06200 98.54800 96.22600 1.000 97.77457 82 ARG F C 1
ATOM 22010 O O . ARG F 6 82 ? 117.50600 98.31500 95.17400 1.000 105.76558 82 ARG F O 1
ATOM 22031 N N . SER F 6 83 ? 118.01100 97.71300 97.24800 1.000 93.92304 83 SER F N 1
ATOM 22032 C CA . SER F 6 83 ? 117.41000 96.37700 97.06500 1.000 96.02726 83 SER F CA 1
ATOM 22033 C C . SER F 6 83 ? 115.95200 96.56300 96.67900 1.000 94.72375 83 SER F C 1
ATOM 22034 O O . SER F 6 83 ? 115.30700 97.44600 97.25400 1.000 94.98794 83 SER F O 1
ATOM 22042 N N . LEU F 6 84 ? 115.46700 95.77600 95.72800 1.000 102.26371 84 LEU F N 1
ATOM 22043 C CA . LEU F 6 84 ? 114.05900 95.83200 95.28000 1.000 104.59099 84 LEU F CA 1
ATOM 22044 C C . LEU F 6 84 ? 113.16200 95.29300 96.39500 1.000 110.45077 84 LEU F C 1
ATOM 22045 O O . LEU F 6 84 ? 113.61400 94.39900 97.12400 1.000 112.25230 84 LEU F O 1
ATOM 22061 N N . PRO F 6 85 ? 111.92800 95.79900 96.58200 1.000 123.59922 85 PRO F N 1
ATOM 22062 C CA . PRO F 6 85 ? 111.00600 95.23800 97.56900 1.000 125.24237 85 PRO F CA 1
ATOM 22063 C C . PRO F 6 85 ? 110.94600 93.71600 97.43100 1.000 128.75869 85 PRO F C 1
ATOM 22064 O O . PRO F 6 85 ? 111.15300 93.25600 96.33000 1.000 132.08208 85 PRO F O 1
ATOM 22075 N N . ARG F 6 86 ? 110.63300 92.96900 98.49400 1.000 144.32560 86 ARG F N 1
ATOM 22076 C CA . ARG F 6 86 ? 110.71200 91.51800 98.41300 1.000 145.91823 86 ARG F CA 1
ATOM 22077 C C . ARG F 6 86 ? 109.43100 90.88300 97.89500 1.000 148.23664 86 ARG F C 1
ATOM 22078 O O . ARG F 6 86 ? 109.43200 89.68300 97.60800 1.000 148.62884 86 ARG F O 1
ATOM 22099 N N . SER F 6 87 ? 108.34500 91.64700 97.77100 1.000 153.74218 87 SER F N 1
ATOM 22100 C CA . SER F 6 87 ? 107.16000 91.13000 97.10000 1.000 155.82004 87 SER F CA 1
ATOM 22101 C C . SER F 6 87 ? 107.43800 90.80400 95.64000 1.000 156.95816 87 SER F C 1
ATOM 22102 O O . SER F 6 87 ? 106.85400 89.85800 95.10200 1.000 155.90012 87 SER F O 1
ATOM 22110 N N . SER F 6 88 ? 108.31300 91.56900 94.99200 1.000 153.68036 88 SER F N 1
ATOM 22111 C CA . SER F 6 88 ? 108.79900 91.26800 93.64400 1.000 150.45373 88 SER F CA 1
ATOM 22112 C C . SER F 6 88 ? 110.31600 91.28600 93.71300 1.000 153.42369 88 SER F C 1
ATOM 22113 O O . SER F 6 88 ? 110.97300 92.21400 93.22800 1.000 157.27417 88 SER F O 1
ATOM 22121 N N . PRO F 6 89 ? 110.91200 90.25900 94.32400 1.000 155.74037 89 PRO F N 1
ATOM 22122 C CA . PRO F 6 89 ? 112.30500 90.36700 94.77700 1.000 153.69101 89 PRO F CA 1
ATOM 22123 C C . PRO F 6 89 ? 113.34500 90.31900 93.67400 1.000 152.58088 89 PRO F C 1
ATOM 22124 O O . PRO F 6 89 ? 114.52500 90.55400 93.96600 1.000 148.79329 89 PRO F O 1
ATOM 22135 N N . PHE F 6 90 ? 112.96800 90.02400 92.43200 1.000 122.07994 90 PHE F N 1
ATOM 22136 C CA . PHE F 6 90 ? 113.94900 89.87000 91.36900 1.000 118.19975 90 PHE F CA 1
ATOM 22137 C C . PHE F 6 90 ? 113.51200 90.62800 90.12700 1.000 112.68164 90 PHE F C 1
ATOM 22138 O O . PHE F 6 90 ? 112.32600 90.69200 89.79700 1.000 108.30211 90 PHE F O 1
ATOM 22155 N N . SER F 6 91 ? 114.49900 91.18900 89.43900 1.000 105.41095 91 SER F N 1
ATOM 22156 C CA . SER F 6 91 ? 114.32000 91.82700 88.14700 1.000 102.56880 91 SER F CA 1
ATOM 22157 C C . SER F 6 91 ? 115.64900 91.77600 87.40600 1.000 103.23372 91 SER F C 1
ATOM 22158 O O . SER F 6 91 ? 116.65100 92.30000 87.90700 1.000 105.71557 91 SER F O 1
ATOM 22166 N N . PRO F 6 92 ? 115.70900 91.16600 86.22300 1.000 97.95151 92 PRO F N 1
ATOM 22167 C CA . PRO F 6 92 ? 117.00500 91.07500 85.53200 1.000 101.43958 92 PRO F CA 1
ATOM 22168 C C . PRO F 6 92 ? 117.60700 92.43300 85.23100 1.000 100.24828 92 PRO F C 1
ATOM 22169 O O . PRO F 6 92 ? 118.83400 92.57800 85.19700 1.000 93.84848 92 PRO F O 1
ATOM 22180 N N . HIS F 6 93 ? 116.76400 93.43400 85.00800 1.000 108.43338 93 HIS F N 1
ATOM 22181 C CA . HIS F 6 93 ? 117.18300 94.78700 84.67700 1.000 100.12281 93 HIS F CA 1
ATOM 22182 C C . HIS F 6 93 ? 116.88300 95.69500 85.85900 1.000 106.43485 93 HIS F C 1
ATOM 22183 O O . HIS F 6 93 ? 115.86600 95.51500 86.53400 1.000 112.07773 93 HIS F O 1
ATOM 22197 N N . MET F 6 94 ? 117.75800 96.66200 86.11000 1.000 113.38369 94 MET F N 1
ATOM 22198 C CA . MET F 6 94 ? 117.47700 97.63700 87.15300 1.000 109.41876 94 MET F CA 1
ATOM 22199 C C . MET F 6 94 ? 116.15800 98.33700 86.85900 1.000 106.07066 94 MET F C 1
ATOM 22200 O O . MET F 6 94 ? 115.89100 98.74100 85.72600 1.000 112.77284 94 MET F O 1
ATOM 22214 N N . VAL F 6 95 ? 115.33000 98.48500 87.88500 1.000 82.02696 95 VAL F N 1
ATOM 22215 C CA . VAL F 6 95 ? 113.97900 99.00400 87.72500 1.000 84.30185 95 VAL F CA 1
ATOM 22216 C C . VAL F 6 95 ? 113.99200 100.49100 88.04000 1.000 85.89011 95 VAL F C 1
ATOM 22217 O O . VAL F 6 95 ? 114.09200 100.88600 89.20600 1.000 94.48315 95 VAL F O 1
ATOM 22230 N N . VAL F 6 96 ? 113.88800 101.32000 87.00300 1.000 99.29205 96 VAL F N 1
ATOM 22231 C CA . VAL F 6 96 ? 113.73400 102.75000 87.22100 1.000 97.80904 96 VAL F CA 1
ATOM 22232 C C . VAL F 6 96 ? 112.29000 103.04000 87.59200 1.000 95.12402 96 VAL F C 1
ATOM 22233 O O . VAL F 6 96 ? 111.35800 102.70600 86.85000 1.000 115.44628 96 VAL F O 1
ATOM 22246 N N . SER F 6 97 ? 112.09700 103.66900 88.74400 1.000 78.47618 97 SER F N 1
ATOM 22247 C CA . SER F 6 97 ? 110.77400 104.01000 89.24000 1.000 88.89739 97 SER F CA 1
ATOM 22248 C C . SER F 6 97 ? 110.70600 105.51400 89.43300 1.000 95.14978 97 SER F C 1
ATOM 22249 O O . SER F 6 97 ? 111.54500 106.09000 90.13200 1.000 105.59558 97 SER F O 1
ATOM 22257 N N . THR F 6 98 ? 109.71300 106.14400 88.81900 1.000 92.52883 98 THR F N 1
ATOM 22258 C CA . THR F 6 98 ? 109.57800 107.59000 88.83500 1.000 92.58497 98 THR F CA 1
ATOM 22259 C C . THR F 6 98 ? 108.32100 107.97500 89.59400 1.000 89.02750 98 THR F C 1
ATOM 22260 O O . THR F 6 98 ? 107.23200 107.47600 89.29500 1.000 101.49885 98 THR F O 1
ATOM 22271 N N . HIS F 6 99 ? 108.47500 108.86000 90.57100 1.000 80.19519 99 HIS F N 1
ATOM 22272 C CA . HIS F 6 99 ? 107.35600 109.42100 91.31000 1.000 87.65005 99 HIS F CA 1
ATOM 22273 C C . HIS F 6 99 ? 107.41600 110.93400 91.19100 1.000 86.22159 99 HIS F C 1
ATOM 22274 O O . HIS F 6 99 ? 108.41300 111.54900 91.57700 1.000 94.41759 99 HIS F O 1
ATOM 22288 N N . VAL F 6 100 ? 106.35200 111.53000 90.66400 1.000 88.75247 100 VAL F N 1
ATOM 22289 C CA . VAL F 6 100 ? 106.28100 112.97000 90.46100 1.000 92.19421 100 VAL F CA 1
ATOM 22290 C C . VAL F 6 100 ? 105.04700 113.47900 91.18100 1.000 92.88180 100 VAL F C 1
ATOM 22291 O O . VAL F 6 100 ? 103.93400 113.01800 90.90900 1.000 104.63929 100 VAL F O 1
ATOM 22304 N N . LYS F 6 101 ? 105.23800 114.42800 92.09100 1.000 97.11875 101 LYS F N 1
ATOM 22305 C CA . LYS F 6 101 ? 104.15100 114.98400 92.87900 1.000 101.16086 101 LYS F CA 1
ATOM 22306 C C . LYS F 6 101 ? 104.23900 116.49800 92.89800 1.000 108.02671 101 LYS F C 1
ATOM 22307 O O . LYS F 6 101 ? 105.32000 117.06200 93.07500 1.000 115.08131 101 LYS F O 1
ATOM 22326 N N . TYR F 6 102 ? 103.10300 117.12800 92.65800 1.000 105.96131 102 TYR F N 1
ATOM 22327 C CA . TYR F 6 102 ? 103.02000 118.58400 92.80700 1.000 103.80927 102 TYR F CA 1
ATOM 22328 C C . TYR F 6 102 ? 103.10400 118.79100 94.30300 1.000 110.29800 102 TYR F C 1
ATOM 22329 O O . TYR F 6 102 ? 102.53800 117.97700 95.03600 1.000 109.81600 102 TYR F O 1
ATOM 22347 N N . ALA F 6 103 ? 103.79000 119.82600 94.74100 1.000 119.68155 103 ALA F N 1
ATOM 22348 C CA . ALA F 6 103 ? 103.89100 120.16000 96.16600 1.000 115.70774 103 ALA F CA 1
ATOM 22349 C C . ALA F 6 103 ? 102.51100 120.63200 96.56100 1.000 119.60463 103 ALA F C 1
ATOM 22350 O O . ALA F 6 103 ? 101.79900 121.13700 95.68900 1.000 125.82044 103 ALA F O 1
ATOM 22357 N N . PRO F 6 104 ? 102.11900 120.56100 97.83500 1.000 114.85391 104 PRO F N 1
ATOM 22358 C CA . PRO F 6 104 ? 100.76900 120.87900 98.21100 1.000 111.98813 104 PRO F CA 1
ATOM 22359 C C . PRO F 6 104 ? 100.57000 122.32700 97.78700 1.000 117.35995 104 PRO F C 1
ATOM 22360 O O . PRO F 6 104 ? 99.51000 122.64800 97.32500 1.000 117.35925 104 PRO F O 1
ATOM 22371 N N . PHE F 6 105 ? 101.62000 123.13600 97.86000 1.000 119.75157 105 PHE F N 1
ATOM 22372 C CA . PHE F 6 105 ? 101.54100 124.56500 97.47500 1.000 116.13511 105 PHE F CA 1
ATOM 22373 C C . PHE F 6 105 ? 101.24300 124.62800 95.98500 1.000 116.81390 105 PHE F C 1
ATOM 22374 O O . PHE F 6 105 ? 100.57700 125.57100 95.57500 1.000 120.18629 105 PHE F O 1
ATOM 22391 N N . ALA F 6 106 ? 101.76800 123.69600 95.19900 1.000 121.03053 106 ALA F N 1
ATOM 22392 C CA . ALA F 6 106 ? 101.59200 123.65500 93.73000 1.000 118.64588 106 ALA F CA 1
ATOM 22393 C C . ALA F 6 106 ? 100.39100 122.81100 93.29000 1.000 122.89759 106 ALA F C 1
ATOM 22394 O O . ALA F 6 106 ? 100.23300 122.67700 92.08000 1.000 123.92825 106 ALA F O 1
ATOM 22401 N N . THR F 6 107 ? 99.63800 122.18300 94.19400 1.000 139.73378 107 THR F N 1
ATOM 22402 C CA . THR F 6 107 ? 98.50400 121.29000 93.83100 1.000 137.24812 107 THR F CA 1
ATOM 22403 C C . THR F 6 107 ? 97.39200 122.10300 93.19000 1.000 137.34981 107 THR F C 1
ATOM 22404 O O . THR F 6 107 ? 97.21900 123.25600 93.56500 1.000 139.26668 107 THR F O 1
ATOM 22415 N N . LYS F 6 108 ? 96.66900 121.51800 92.24700 1.000 150.10123 108 LYS F N 1
ATOM 22416 C CA . LYS F 6 108 ? 95.55300 122.22500 91.58100 1.000 153.87414 108 LYS F CA 1
ATOM 22417 C C . LYS F 6 108 ? 94.50000 122.55600 92.63200 1.000 151.95057 108 LYS F C 1
ATOM 22418 O O . LYS F 6 108 ? 93.97600 123.68100 92.58900 1.000 151.84023 108 LYS F O 1
ATOM 22437 N N . GLN F 6 109 ? 94.23200 121.63200 93.54900 1.000 146.68916 109 GLN F N 1
ATOM 22438 C CA . GLN F 6 109 ? 93.23500 121.83500 94.62500 1.000 146.51367 109 GLN F CA 1
ATOM 22439 C C . GLN F 6 109 ? 93.94300 121.74900 95.96900 1.000 150.85853 109 GLN F C 1
ATOM 22440 O O . GLN F 6 109 ? 94.68600 120.77300 96.17100 1.000 150.89563 109 GLN F O 1
ATOM 22454 N N . ARG F 6 110 ? 93.69600 122.70300 96.86700 1.000 153.36905 110 ARG F N 1
ATOM 22455 C CA . ARG F 6 110 ? 94.30400 122.69800 98.22400 1.000 151.91617 110 ARG F CA 1
ATOM 22456 C C . ARG F 6 110 ? 93.67100 121.50700 98.92200 1.000 151.24217 110 ARG F C 1
ATOM 22457 O O . ARG F 6 110 ? 94.38700 120.85300 99.69500 1.000 151.84017 110 ARG F O 1
ATOM 22478 N N . ARG F 6 111 ? 92.39300 121.23800 98.67100 1.000 145.53362 111 ARG F N 1
ATOM 22479 C CA . ARG F 6 111 ? 91.78000 119.96500 99.11000 1.000 144.88717 111 ARG F CA 1
ATOM 22480 C C . ARG F 6 111 ? 91.39300 119.25800 97.81700 1.000 146.01231 111 ARG F C 1
ATOM 22481 O O . ARG F 6 111 ? 90.59200 119.83900 97.06500 1.000 145.21706 111 ARG F O 1
ATOM 22502 N N . GLY F 6 112 ? 91.92100 118.06000 97.57700 1.000 168.54373 112 GLY F N 1
ATOM 22503 C CA . GLY F 6 112 ? 91.62200 117.31000 96.34400 1.000 170.48836 112 GLY F CA 1
ATOM 22504 C C . GLY F 6 112 ? 91.09000 115.92800 96.62900 1.000 171.63097 112 GLY F C 1
ATOM 22505 O O . GLY F 6 112 ? 91.76500 115.18700 97.36800 1.000 169.50354 112 GLY F O 1
ATOM 22509 N N . TYR F 6 113 ? 89.94000 115.57000 96.06800 1.000 185.13222 113 TYR F N 1
ATOM 22510 C CA . TYR F 6 113 ? 89.39100 114.20000 96.18100 1.000 184.23560 113 TYR F CA 1
ATOM 22511 C C . TYR F 6 113 ? 90.33900 113.23700 95.47300 1.000 185.30392 113 TYR F C 1
ATOM 22512 O O . TYR F 6 113 ? 90.56900 112.14100 96.00900 1.000 183.43359 113 TYR F O 1
ATOM 22530 N N . LEU F 6 114 ? 90.87700 113.63700 94.31800 1.000 177.97553 114 LEU F N 1
ATOM 22531 C CA . LEU F 6 114 ? 91.71100 112.74500 93.46900 1.000 175.30658 114 LEU F CA 1
ATOM 22532 C C . LEU F 6 114 ? 93.07000 113.36700 93.16700 1.000 174.38112 114 LEU F C 1
ATOM 22533 O O . LEU F 6 114 ? 93.11400 114.58300 92.92100 1.000 172.73551 114 LEU F O 1
ATOM 22549 N N . ARG F 6 115 ? 94.12800 112.55900 93.15800 1.000 155.25945 115 ARG F N 1
ATOM 22550 C CA . ARG F 6 115 ? 95.48800 113.02100 92.78800 1.000 155.23141 115 ARG F CA 1
ATOM 22551 C C . ARG F 6 115 ? 95.41500 113.42700 91.32100 1.000 153.72872 115 ARG F C 1
ATOM 22552 O O . ARG F 6 115 ? 94.65200 112.78200 90.58000 1.000 151.79024 115 ARG F O 1
ATOM 22573 N N . ASP F 6 116 ? 96.15700 114.44600 90.90400 1.000 140.49563 116 ASP F N 1
ATOM 22574 C CA . ASP F 6 116 ? 96.00100 114.96200 89.52700 1.000 137.04889 116 ASP F CA 1
ATOM 22575 C C . ASP F 6 116 ? 96.36900 113.84700 88.57000 1.000 135.43480 116 ASP F C 1
ATOM 22576 O O . ASP F 6 116 ? 97.33300 113.11800 88.84800 1.000 134.84219 116 ASP F O 1
ATOM 22585 N N . PRO F 6 117 ? 95.64100 113.67700 87.45800 1.000 121.10066 117 PRO F N 1
ATOM 22586 C CA . PRO F 6 117 ? 96.03400 112.70500 86.47800 1.000 119.67848 117 PRO F CA 1
ATOM 22587 C C . PRO F 6 117 ? 97.39000 113.22800 86.01600 1.000 123.00790 117 PRO F C 1
ATOM 22588 O O . PRO F 6 117 ? 98.23700 112.43700 85.81800 1.000 127.51655 117 PRO F O 1
ATOM 22599 N N . THR F 6 118 ? 97.53700 114.54100 85.86200 1.000 117.40938 118 THR F N 1
ATOM 22600 C CA . THR F 6 118 ? 98.78500 115.17100 85.37500 1.000 114.34379 118 THR F CA 1
ATOM 22601 C C . THR F 6 118 ? 100.00400 114.62000 86.10100 1.000 120.86043 118 THR F C 1
ATOM 22602 O O . THR F 6 118 ? 101.03200 114.55100 85.46600 1.000 121.73251 118 THR F O 1
ATOM 22613 N N . GLU F 6 119 ? 99.93100 114.35000 87.39900 1.000 132.97400 119 GLU F N 1
ATOM 22614 C CA . GLU F 6 119 ? 101.10200 113.89400 88.17800 1.000 127.02302 119 GLU F CA 1
ATOM 22615 C C . GLU F 6 119 ? 101.47700 112.51000 87.69000 1.000 131.07260 119 GLU F C 1
ATOM 22616 O O . GLU F 6 119 ? 102.67100 112.23800 87.56600 1.000 132.17929 119 GLU F O 1
ATOM 22628 N N . ARG F 6 120 ? 100.48300 111.66800 87.43700 1.000 132.95724 120 ARG F N 1
ATOM 22629 C CA . ARG F 6 120 ? 100.72200 110.28100 86.98300 1.000 127.25603 120 ARG F CA 1
ATOM 22630 C C . ARG F 6 120 ? 101.29500 110.35400 85.58000 1.000 124.76852 120 ARG F C 1
ATOM 22631 O O . ARG F 6 120 ? 102.27500 109.65700 85.31700 1.000 124.49533 120 ARG F O 1
ATOM 22652 N N . ASP F 6 121 ? 100.70900 111.18500 84.72500 1.000 119.86524 121 ASP F N 1
ATOM 22653 C CA . ASP F 6 121 ? 101.15300 111.31700 83.34300 1.000 119.76851 121 ASP F CA 1
ATOM 22654 C C . ASP F 6 121 ? 102.61500 111.73800 83.28200 1.000 117.35787 121 ASP F C 1
ATOM 22655 O O . ASP F 6 121 ? 103.42100 111.12300 82.57600 1.000 119.22846 121 ASP F O 1
ATOM 22664 N N . LEU F 6 122 ? 102.97800 112.78400 84.02300 1.000 102.57411 122 LEU F N 1
ATOM 22665 C CA . LEU F 6 122 ? 104.36400 113.23600 84.02400 1.000 101.14916 122 LEU F CA 1
ATOM 22666 C C . LEU F 6 122 ? 105.30000 112.12400 84.46900 1.000 101.79935 122 LEU F C 1
ATOM 22667 O O . LEU F 6 122 ? 106.43200 112.02300 83.98700 1.000 107.43066 122 LEU F O 1
ATOM 22683 N N . GLY F 6 123 ? 104.84700 111.27900 85.39200 1.000 99.76694 123 GLY F N 1
ATOM 22684 C CA . GLY F 6 123 ? 105.66500 110.15200 85.80200 1.000 99.11129 123 GLY F CA 1
ATOM 22685 C C . GLY F 6 123 ? 105.97400 109.22200 84.64900 1.000 97.64734 123 GLY F C 1
ATOM 22686 O O . GLY F 6 123 ? 107.10600 108.76300 84.48800 1.000 98.58636 123 GLY F O 1
ATOM 22690 N N . ILE F 6 124 ? 104.96500 108.92900 83.82800 1.000 102.74556 124 ILE F N 1
ATOM 22691 C CA . ILE F 6 124 ? 105.17700 108.01900 82.70900 1.000 100.14216 124 ILE F CA 1
ATOM 22692 C C . ILE F 6 124 ? 106.10900 108.64700 81.68600 1.000 104.77984 124 ILE F C 1
ATOM 22693 O O . ILE F 6 124 ? 107.04900 108.00300 81.20700 1.000 110.42435 124 ILE F O 1
ATOM 22709 N N . HIS F 6 125 ? 105.87000 109.91000 81.33400 1.000 100.41615 125 HIS F N 1
ATOM 22710 C CA . HIS F 6 125 ? 106.76700 110.58300 80.40600 1.000 90.16166 125 HIS F CA 1
ATOM 22711 C C . HIS F 6 125 ? 108.18700 110.60400 80.94500 1.000 88.45605 125 HIS F C 1
ATOM 22712 O O . HIS F 6 125 ? 109.12800 110.20000 80.25400 1.000 95.30271 125 HIS F O 1
ATOM 22726 N N . LEU F 6 126 ? 108.36400 111.06600 82.18100 1.000 88.14184 126 LEU F N 1
ATOM 22727 C CA . LEU F 6 126 ? 109.70100 111.10700 82.75400 1.000 90.30167 126 LEU F CA 1
ATOM 22728 C C . LEU F 6 126 ? 110.28300 109.70700 82.86800 1.000 97.32910 126 LEU F C 1
ATOM 22729 O O . LEU F 6 126 ? 111.47700 109.50100 82.62600 1.000 102.09761 126 LEU F O 1
ATOM 22745 N N . GLU F 6 127 ? 109.45500 108.73100 83.23400 1.000 106.49080 127 GLU F N 1
ATOM 22746 C CA . GLU F 6 127 ? 109.92800 107.35500 83.31600 1.000 105.00282 127 GLU F CA 1
ATOM 22747 C C . GLU F 6 127 ? 110.46400 106.88900 81.97000 1.000 103.71667 127 GLU F C 1
ATOM 22748 O O . GLU F 6 127 ? 111.54700 106.30000 81.88700 1.000 102.40449 127 GLU F O 1
ATOM 22760 N N . ALA F 6 128 ? 109.71900 107.15400 80.89700 1.000 101.92097 128 ALA F N 1
ATOM 22761 C CA . ALA F 6 128 ? 110.18200 106.77200 79.56900 1.000 102.28104 128 ALA F CA 1
ATOM 22762 C C . ALA F 6 128 ? 111.46000 107.50800 79.20000 1.000 99.26624 128 ALA F C 1
ATOM 22763 O O . ALA F 6 128 ? 112.38600 106.91700 78.63600 1.000 103.65848 128 ALA F O 1
ATOM 22770 N N . ALA F 6 129 ? 111.52600 108.80400 79.50300 1.000 96.49236 129 ALA F N 1
ATOM 22771 C CA . ALA F 6 129 ? 112.70000 109.58900 79.14300 1.000 98.42128 129 ALA F CA 1
ATOM 22772 C C . ALA F 6 129 ? 113.94100 109.08900 79.86700 1.000 99.65934 129 ALA F C 1
ATOM 22773 O O . ALA F 6 129 ? 114.98700 108.86500 79.25100 1.000 107.66303 129 ALA F O 1
ATOM 22780 N N . LEU F 6 130 ? 113.84100 108.90300 81.18200 1.000 95.73607 130 LEU F N 1
ATOM 22781 C CA . LEU F 6 130 ? 115.01700 108.53400 81.96000 1.000 98.50114 130 LEU F CA 1
ATOM 22782 C C . LEU F 6 130 ? 115.40800 107.08400 81.73100 1.000 100.35256 130 LEU F C 1
ATOM 22783 O O . LEU F 6 130 ? 116.59900 106.77000 81.63000 1.000 104.46214 130 LEU F O 1
ATOM 22799 N N . ARG F 6 131 ? 114.42700 106.19000 81.64100 1.000 105.56048 131 ARG F N 1
ATOM 22800 C CA . ARG F 6 131 ? 114.74700 104.77700 81.49100 1.000 106.04380 131 ARG F CA 1
ATOM 22801 C C . ARG F 6 131 ? 115.57800 104.53900 80.23900 1.000 108.54849 131 ARG F C 1
ATOM 22802 O O . ARG F 6 131 ? 116.43400 103.64900 80.21100 1.000 114.23549 131 ARG F O 1
ATOM 22823 N N . GLY F 6 132 ? 115.34100 105.32900 79.19300 1.000 113.21694 132 GLY F N 1
ATOM 22824 C CA . GLY F 6 132 ? 116.16600 105.22700 78.00200 1.000 117.14302 132 GLY F CA 1
ATOM 22825 C C . GLY F 6 132 ? 117.59700 105.65900 78.25000 1.000 114.19148 132 GLY F C 1
ATOM 22826 O O . GLY F 6 132 ? 118.53200 105.10900 77.66700 1.000 118.08420 132 GLY F O 1
ATOM 22830 N N . ALA F 6 133 ? 117.78600 106.65300 79.11300 1.000 102.12077 133 ALA F N 1
ATOM 22831 C CA . ALA F 6 133 ? 119.09600 107.22600 79.38000 1.000 100.91780 133 ALA F CA 1
ATOM 22832 C C . ALA F 6 133 ? 119.86400 106.49500 80.47100 1.000 101.46228 133 ALA F C 1
ATOM 22833 O O . ALA F 6 133 ? 121.03500 106.81200 80.69800 1.000 105.26299 133 ALA F O 1
ATOM 22840 N N . ILE F 6 134 ? 119.24700 105.53200 81.14600 1.000 101.39828 134 ILE F N 1
ATOM 22841 C CA . ILE F 6 134 ? 119.85200 104.84000 82.27700 1.000 100.64635 134 ILE F CA 1
ATOM 22842 C C . ILE F 6 134 ? 120.19900 103.42700 81.83900 1.000 106.67976 134 ILE F C 1
ATOM 22843 O O . ILE F 6 134 ? 119.40500 102.77100 81.15500 1.000 111.83677 134 ILE F O 1
ATOM 22859 N N . ILE F 6 135 ? 121.38100 102.96100 82.22300 1.000 110.90427 135 ILE F N 1
ATOM 22860 C CA . ILE F 6 135 ? 121.83300 101.62000 81.87400 1.000 111.25446 135 ILE F CA 1
ATOM 22861 C C . ILE F 6 135 ? 121.24800 100.65600 82.89600 1.000 108.01527 135 ILE F C 1
ATOM 22862 O O . ILE F 6 135 ? 121.72700 100.57100 84.02800 1.000 109.44916 135 ILE F O 1
ATOM 22878 N N . ALA F 6 136 ? 120.21100 99.92300 82.49500 1.000 100.89862 136 ALA F N 1
ATOM 22879 C CA . ALA F 6 136 ? 119.58500 98.97200 83.40600 1.000 104.74946 136 ALA F CA 1
ATOM 22880 C C . ALA F 6 136 ? 120.45500 97.73500 83.58300 1.000 108.63176 136 ALA F C 1
ATOM 22881 O O . ALA F 6 136 ? 120.49400 97.13600 84.66300 1.000 116.72433 136 ALA F O 1
ATOM 22888 N N . ASP F 6 137 ? 121.15700 97.33200 82.52300 1.000 113.38580 137 ASP F N 1
ATOM 22889 C CA . ASP F 6 137 ? 121.98700 96.13300 82.58600 1.000 116.93544 137 ASP F CA 1
ATOM 22890 C C . ASP F 6 137 ? 123.03600 96.21500 83.68800 1.000 117.38112 137 ASP F C 1
ATOM 22891 O O . ASP F 6 137 ? 123.43400 95.18600 84.24200 1.000 118.18954 137 ASP F O 1
ATOM 22900 N N . ARG F 6 138 ? 123.49500 97.42100 84.02300 1.000 114.32709 138 ARG F N 1
ATOM 22901 C CA . ARG F 6 138 ? 124.60200 97.54600 84.96600 1.000 114.77472 138 ARG F CA 1
ATOM 22902 C C . ARG F 6 138 ? 124.25400 96.94800 86.32100 1.000 117.33078 138 ARG F C 1
ATOM 22903 O O . ARG F 6 138 ? 125.09600 96.30600 86.95800 1.000 118.20070 138 ARG F O 1
ATOM 22924 N N . TRP F 6 139 ? 123.02100 97.14200 86.77700 1.000 110.55841 139 TRP F N 1
ATOM 22925 C CA . TRP F 6 139 ? 122.63300 96.85600 88.15500 1.000 106.73508 139 TRP F CA 1
ATOM 22926 C C . TRP F 6 139 ? 121.42000 95.93900 88.16300 1.000 107.52621 139 TRP F C 1
ATOM 22927 O O . TRP F 6 139 ? 120.30500 96.35500 88.49300 1.000 111.16106 139 TRP F O 1
ATOM 22948 N N . PRO F 6 140 ? 121.61600 94.64100 87.90100 1.000 101.56119 140 PRO F N 1
ATOM 22949 C CA . PRO F 6 140 ? 120.51600 93.71300 87.93900 1.000 101.38547 140 PRO F CA 1
ATOM 22950 C C . PRO F 6 140 ? 120.12500 93.39200 89.37900 1.000 102.76333 140 PRO F C 1
ATOM 22951 O O . PRO F 6 140 ? 120.99400 93.46100 90.20600 1.000 101.20434 140 PRO F O 1
ATOM 22962 N N . LYS F 6 141 ? 118.85100 93.12400 89.64300 1.000 117.61604 141 LYS F N 1
ATOM 22963 C CA . LYS F 6 141 ? 118.34600 92.71100 90.97700 1.000 116.92890 141 LYS F CA 1
ATOM 22964 C C . LYS F 6 141 ? 118.19500 93.94400 91.85200 1.000 115.45115 141 LYS F C 1
ATOM 22965 O O . LYS F 6 141 ? 117.89300 93.77000 93.03700 1.000 119.43015 141 LYS F O 1
ATOM 22984 N N . SER F 6 142 ? 118.37600 95.13400 91.29500 1.000 98.55325 142 SER F N 1
ATOM 22985 C CA . SER F 6 142 ? 118.32400 96.38500 92.07700 1.000 98.61091 142 SER F CA 1
ATOM 22986 C C . SER F 6 142 ? 117.32400 97.34400 91.47500 1.000 98.99345 142 SER F C 1
ATOM 22987 O O . SER F 6 142 ? 116.94100 97.13500 90.33000 1.000 105.63987 142 SER F O 1
ATOM 22995 N N . GLY F 6 143 ? 116.91600 98.34800 92.23100 1.000 90.34188 143 GLY F N 1
ATOM 22996 C CA . GLY F 6 143 ? 116.03900 99.39200 91.74400 1.000 87.77929 143 GLY F CA 1
ATOM 22997 C C . GLY F 6 143 ? 116.54400 100.77900 92.07200 1.000 87.19773 143 GLY F C 1
ATOM 22998 O O . GLY F 6 143 ? 117.28700 100.96200 93.03900 1.000 97.48858 143 GLY F O 1
ATOM 23002 N N . VAL F 6 144 ? 116.14800 101.76300 91.27200 1.000 95.33594 144 VAL F N 1
ATOM 23003 C CA . VAL F 6 144 ? 116.50400 103.15800 91.49300 1.000 95.08973 144 VAL F CA 1
ATOM 23004 C C . VAL F 6 144 ? 115.24100 103.99300 91.37700 1.000 99.22664 144 VAL F C 1
ATOM 23005 O O . VAL F 6 144 ? 114.50200 103.87400 90.39500 1.000 110.47431 144 VAL F O 1
ATOM 23018 N N . ASP F 6 145 ? 115.00800 104.86700 92.35000 1.000 102.61185 145 ASP F N 1
ATOM 23019 C CA . ASP F 6 145 ? 113.75000 105.64300 92.40400 1.000 104.26928 145 ASP F CA 1
ATOM 23020 C C . ASP F 6 145 ? 114.00300 107.12800 92.24100 1.000 101.37122 145 ASP F C 1
ATOM 23021 O O . ASP F 6 145 ? 114.53800 107.71400 93.15800 1.000 106.86384 145 ASP F O 1
ATOM 23030 N N . ILE F 6 146 ? 113.51700 107.72700 91.17400 1.000 90.92983 146 ILE F N 1
ATOM 23031 C CA . ILE F 6 146 ? 113.64400 109.15200 90.90200 1.000 93.28652 146 ILE F CA 1
ATOM 23032 C C . ILE F 6 146 ? 112.36000 109.81800 91.36700 1.000 94.79613 146 ILE F C 1
ATOM 23033 O O . ILE F 6 146 ? 111.28500 109.55100 90.82100 1.000 104.50166 146 ILE F O 1
ATOM 23049 N N . ILE F 6 147 ? 112.46400 110.68400 92.36800 1.000 76.92356 147 ILE F N 1
ATOM 23050 C CA . ILE F 6 147 ? 111.31700 111.38800 92.92000 1.000 79.44367 147 ILE F CA 1
ATOM 23051 C C . ILE F 6 147 ? 111.43900 112.85400 92.54800 1.000 78.21753 147 ILE F C 1
ATOM 23052 O O . ILE F 6 147 ? 112.44000 113.50200 92.87400 1.000 84.77637 147 ILE F O 1
ATOM 23068 N N . ILE F 6 148 ? 110.42200 113.37800 91.87400 1.000 78.97515 148 ILE F N 1
ATOM 23069 C CA . ILE F 6 148 ? 110.36100 114.78000 91.48700 1.000 81.07130 148 ILE F CA 1
ATOM 23070 C C . ILE F 6 148 ? 109.28100 115.44500 92.31900 1.000 83.97266 148 ILE F C 1
ATOM 23071 O O . ILE F 6 148 ? 108.13600 114.98100 92.34500 1.000 101.30316 148 ILE F O 1
ATOM 23087 N N . SER F 6 149 ? 109.63900 116.53000 92.98900 1.000 85.61673 149 SER F N 1
ATOM 23088 C CA . SER F 6 149 ? 108.68200 117.34500 93.71800 1.000 88.98566 149 SER F CA 1
ATOM 23089 C C . SER F 6 149 ? 108.51400 118.65300 92.96400 1.000 93.46297 149 SER F C 1
ATOM 23090 O O . SER F 6 149 ? 109.43100 119.47700 92.93200 1.000 104.30373 149 SER F O 1
ATOM 23098 N N . ILE F 6 150 ? 107.34700 118.84200 92.36000 1.000 91.49140 150 ILE F N 1
ATOM 23099 C CA . ILE F 6 150 ? 107.10000 120.05400 91.59700 1.000 91.64611 150 ILE F CA 1
ATOM 23100 C C . ILE F 6 150 ? 106.78700 121.14900 92.60100 1.000 96.50902 150 ILE F C 1
ATOM 23101 O O . ILE F 6 150 ? 105.62800 121.37100 92.96200 1.000 101.23846 150 ILE F O 1
ATOM 23117 N N . ILE F 6 151 ? 107.83100 121.83400 93.06500 1.000 101.55868 151 ILE F N 1
ATOM 23118 C CA . ILE F 6 151 ? 107.65700 122.82700 94.11500 1.000 97.31005 151 ILE F CA 1
ATOM 23119 C C . ILE F 6 151 ? 106.71800 123.92600 93.64900 1.000 97.23543 151 ILE F C 1
ATOM 23120 O O . ILE F 6 151 ? 105.82500 124.35600 94.38700 1.000 104.28179 151 ILE F O 1
ATOM 23136 N N . GLU F 6 152 ? 106.90000 124.39600 92.42200 1.000 112.16206 152 GLU F N 1
ATOM 23137 C CA . GLU F 6 152 ? 106.12400 125.50800 91.90500 1.000 115.36655 152 GLU F CA 1
ATOM 23138 C C . GLU F 6 152 ? 105.99800 125.34700 90.40200 1.000 120.37265 152 GLU F C 1
ATOM 23139 O O 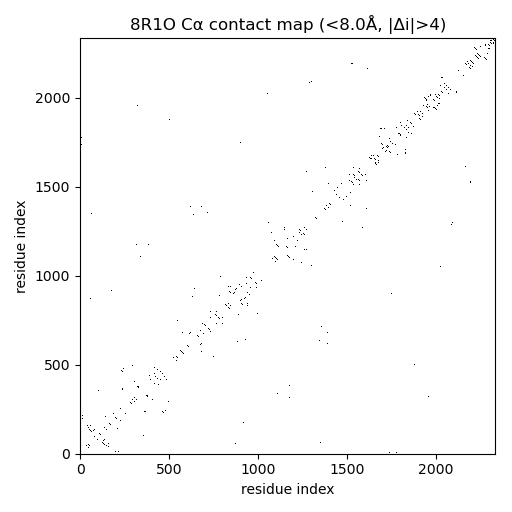. GLU F 6 152 ? 106.96500 124.98300 89.73100 1.000 131.20663 152 GLU F O 1
ATOM 23151 N N . GLY F 6 153 ? 104.80900 125.61400 89.88400 1.000 122.94067 153 GLY F N 1
ATOM 23152 C CA . GLY F 6 153 ? 104.61400 125.64500 88.45600 1.000 127.07758 153 GLY F CA 1
ATOM 23153 C C . GLY F 6 153 ? 104.81300 127.03700 87.89200 1.000 133.04415 153 GLY F C 1
ATOM 23154 O O . GLY F 6 153 ? 104.63900 128.03700 88.58600 1.000 137.18296 153 GLY F O 1
ATOM 23158 N N . ASP F 6 154 ? 105.16900 127.10100 86.61100 1.000 135.71492 154 ASP F N 1
ATOM 23159 C CA . ASP F 6 154 ? 105.39200 128.39400 85.98000 1.000 138.01976 154 ASP F CA 1
ATOM 23160 C C . ASP F 6 154 ? 104.14300 129.26200 85.99300 1.000 140.49168 154 ASP F C 1
ATOM 23161 O O . ASP F 6 154 ? 104.25200 130.48300 85.83900 1.000 138.08046 154 ASP F O 1
ATOM 23170 N N . GLN F 6 155 ? 102.97200 128.66600 86.18200 1.000 145.63813 155 GLN F N 1
ATOM 23171 C CA . GLN F 6 155 ? 101.72900 129.40100 86.32600 1.000 146.13891 155 GLN F CA 1
ATOM 23172 C C . GLN F 6 155 ? 100.87900 128.69300 87.36800 1.000 147.87270 155 GLN F C 1
ATOM 23173 O O . GLN F 6 155 ? 100.88600 127.46400 87.45900 1.000 147.37091 155 GLN F O 1
ATOM 23187 N N . ASP F 6 156 ? 100.14600 129.47600 88.15500 1.000 154.29923 156 ASP F N 1
ATOM 23188 C CA . ASP F 6 156 ? 99.33600 128.90400 89.22100 1.000 153.13270 156 ASP F CA 1
ATOM 23189 C C . ASP F 6 156 ? 98.32700 127.92800 88.63200 1.000 155.80039 156 ASP F C 1
ATOM 23190 O O . ASP F 6 156 ? 97.76400 128.17200 87.56100 1.000 160.34116 156 ASP F O 1
ATOM 23199 N N . ARG F 6 157 ? 98.11000 126.81200 89.32900 1.000 149.26724 157 ARG F N 1
ATOM 23200 C CA . ARG F 6 157 ? 97.32100 125.72600 88.75700 1.000 151.77367 157 ARG F CA 1
ATOM 23201 C C . ARG F 6 157 ? 95.91500 126.19000 88.39800 1.000 154.51672 157 ARG F C 1
ATOM 23202 O O . ARG F 6 157 ? 95.46200 126.01200 87.26100 1.000 155.34508 157 ARG F O 1
ATOM 23223 N N . GLU F 6 158 ? 95.20700 126.79400 89.35300 1.000 171.51489 158 GLU F N 1
ATOM 23224 C CA . GLU F 6 158 ? 93.85200 127.25000 89.07100 1.000 173.68443 158 GLU F CA 1
ATOM 23225 C C . GLU F 6 158 ? 93.82900 128.35500 88.02400 1.000 177.38889 158 GLU F C 1
ATOM 23226 O O . GLU F 6 158 ? 92.82400 128.50600 87.32200 1.000 177.98660 158 GLU F O 1
ATOM 23238 N N . ALA F 6 159 ? 94.91000 129.12600 87.90200 1.000 173.66838 159 ALA F N 1
ATOM 23239 C CA . ALA F 6 159 ? 94.98500 130.13700 86.85500 1.000 171.09572 159 ALA F CA 1
ATOM 23240 C C . ALA F 6 159 ? 95.25600 129.50900 85.49200 1.000 172.56099 159 ALA F C 1
ATOM 23241 O O . ALA F 6 159 ? 94.77800 130.01200 84.46900 1.000 171.83311 159 ALA F O 1
ATOM 23248 N N . SER F 6 160 ? 96.01700 128.41000 85.45900 1.000 174.70476 160 SER F N 1
ATOM 23249 C CA . SER F 6 160 ? 96.34600 127.76700 84.19100 1.000 173.62878 160 SER F CA 1
ATOM 23250 C C . SER F 6 160 ? 95.09800 127.32700 83.43600 1.000 173.77345 160 SER F C 1
ATOM 23251 O O . SER F 6 160 ? 95.09900 127.30000 82.20000 1.000 172.41536 160 SER F O 1
ATOM 23259 N N . LYS F 6 161 ? 94.02900 126.97500 84.15500 1.000 169.80912 161 LYS F N 1
ATOM 23260 C CA . LYS F 6 161 ? 92.78600 126.58800 83.49600 1.000 168.35707 161 LYS F CA 1
ATOM 23261 C C . LYS F 6 161 ? 92.29800 127.67400 82.55000 1.000 168.94500 161 LYS F C 1
ATOM 23262 O O . LYS F 6 161 ? 91.77100 127.37200 81.47300 1.000 163.77847 161 LYS F O 1
ATOM 23281 N N . THR F 6 162 ? 92.46100 128.94000 82.93000 1.000 168.98128 162 THR F N 1
ATOM 23282 C CA . THR F 6 162 ? 92.04600 130.04300 82.07600 1.000 167.38892 162 THR F CA 1
ATOM 23283 C C . THR F 6 162 ? 92.96300 130.22300 80.87400 1.000 165.86977 162 THR F C 1
ATOM 23284 O O . THR F 6 162 ? 92.50800 130.70600 79.83200 1.000 164.19391 162 THR F O 1
ATOM 23295 N N . GLN F 6 163 ? 94.23500 129.84800 80.99200 1.000 163.62015 163 GLN F N 1
ATOM 23296 C CA . GLN F 6 163 ? 95.23000 130.09100 79.94800 1.000 163.62377 163 GLN F CA 1
ATOM 23297 C C . GLN F 6 163 ? 95.19200 129.04100 78.84800 1.000 163.73865 163 GLN F C 1
ATOM 23298 O O . GLN F 6 163 ? 96.19100 128.36100 78.59300 1.000 160.75771 163 GLN F O 1
ATOM 23312 N N . GLY F 6 164 ? 94.05200 128.88000 78.18400 1.000 157.12761 164 GLY F N 1
ATOM 23313 C CA . GLY F 6 164 ? 93.97000 128.01800 77.02500 1.000 154.25422 164 GLY F CA 1
ATOM 23314 C C . GLY F 6 164 ? 93.99700 126.54200 77.35900 1.000 151.74091 164 GLY F C 1
ATOM 23315 O O . GLY F 6 164 ? 92.98500 125.84900 77.21000 1.000 148.58013 164 GLY F O 1
ATOM 23319 N N . ASP F 6 165 ? 95.14500 126.04500 77.81600 1.000 138.58871 165 ASP F N 1
ATOM 23320 C CA . ASP F 6 165 ? 95.30500 124.61800 78.05600 1.000 138.36336 165 ASP F CA 1
ATOM 23321 C C . ASP F 6 165 ? 96.46400 124.39200 79.01400 1.000 132.20200 165 ASP F C 1
ATOM 23322 O O . ASP F 6 165 ? 97.50400 125.04700 78.89700 1.000 120.23946 165 ASP F O 1
ATOM 23331 N N . GLU F 6 166 ? 96.27500 123.46900 79.96000 1.000 134.09071 166 GLU F N 1
ATOM 23332 C CA . GLU F 6 166 ? 97.35700 123.08500 80.85600 1.000 133.28053 166 GLU F CA 1
ATOM 23333 C C . GLU F 6 166 ? 98.42700 122.27100 80.14500 1.000 133.67738 166 GLU F C 1
ATOM 23334 O O . GLU F 6 166 ? 99.55200 122.17600 80.64600 1.000 133.32573 166 GLU F O 1
ATOM 23346 N N . VAL F 6 167 ? 98.09900 121.67300 79.00000 1.000 118.05687 167 VAL F N 1
ATOM 23347 C CA . VAL F 6 167 ? 99.03100 120.76200 78.34700 1.000 113.56421 167 VAL F CA 1
ATOM 23348 C C . VAL F 6 167 ? 100.34400 121.46600 78.04500 1.000 120.02344 167 VAL F C 1
ATOM 23349 O O . VAL F 6 167 ? 101.42600 120.89000 78.20800 1.000 123.94065 167 VAL F O 1
ATOM 23362 N N . TRP F 6 168 ? 100.27600 122.71700 77.59300 1.000 119.26003 168 TRP F N 1
ATOM 23363 C CA . TRP F 6 168 ? 101.50600 123.44800 77.31900 1.000 116.28535 168 TRP F CA 1
ATOM 23364 C C . TRP F 6 168 ? 102.34600 123.57600 78.58100 1.000 122.38223 168 TRP F C 1
ATOM 23365 O O . TRP F 6 168 ? 103.56800 123.39500 78.54300 1.000 119.15310 168 TRP F O 1
ATOM 23386 N N . ASP F 6 169 ? 101.70700 123.88500 79.71100 1.000 143.20083 169 ASP F N 1
ATOM 23387 C CA . ASP F 6 169 ? 102.43300 123.94200 80.97100 1.000 140.35096 169 ASP F CA 1
ATOM 23388 C C . ASP F 6 169 ? 103.02400 122.58900 81.32500 1.000 135.96784 169 ASP F C 1
ATOM 23389 O O . ASP F 6 169 ? 104.16700 122.51200 81.78900 1.000 135.20986 169 ASP F O 1
ATOM 23398 N N . MET F 6 170 ? 102.26800 121.51500 81.11100 1.000 111.65769 170 MET F N 1
ATOM 23399 C CA . MET F 6 170 ? 102.78500 120.19000 81.41800 1.000 106.27168 170 MET F CA 1
ATOM 23400 C C . MET F 6 170 ? 104.04400 119.90300 80.61500 1.000 109.68591 170 MET F C 1
ATOM 23401 O O . MET F 6 170 ? 105.01300 119.34900 81.14400 1.000 114.11061 170 MET F O 1
ATOM 23415 N N . MET F 6 171 ? 104.05500 120.28400 79.33800 1.000 108.60084 171 MET F N 1
ATOM 23416 C CA . MET F 6 171 ? 105.25500 120.09100 78.53200 1.000 108.16457 171 MET F CA 1
ATOM 23417 C C . MET F 6 171 ? 106.42600 120.87300 79.10600 1.000 114.02650 171 MET F C 1
ATOM 23418 O O . MET F 6 171 ? 107.54900 120.36100 79.17600 1.000 116.12192 171 MET F O 1
ATOM 23432 N N . ASN F 6 172 ? 106.18800 122.11600 79.52300 1.000 113.81603 172 ASN F N 1
ATOM 23433 C CA . ASN F 6 172 ? 107.23900 122.87700 80.18600 1.000 108.26686 172 ASN F CA 1
ATOM 23434 C C . ASN F 6 172 ? 107.69700 122.16500 81.44900 1.000 110.62276 172 ASN F C 1
ATOM 23435 O O . ASN F 6 172 ? 108.89800 122.03900 81.70800 1.000 111.22561 172 ASN F O 1
ATOM 23446 N N . THR F 6 173 ? 106.74600 121.68500 82.24700 1.000 109.17262 173 THR F N 1
ATOM 23447 C CA . THR F 6 173 ? 107.09900 120.97000 83.46500 1.000 107.39178 173 THR F CA 1
ATOM 23448 C C . THR F 6 173 ? 107.89800 119.71600 83.14500 1.000 105.42129 173 THR F C 1
ATOM 23449 O O . THR F 6 173 ? 108.90900 119.42700 83.79300 1.000 111.76304 173 THR F O 1
ATOM 23460 N N . LEU F 6 174 ? 107.46200 118.95600 82.14200 1.000 98.06801 174 LEU F N 1
ATOM 23461 C CA . LEU F 6 174 ? 108.17600 117.73400 81.79300 1.000 95.49771 174 LEU F CA 1
ATOM 23462 C C . LEU F 6 174 ? 109.59700 118.04200 81.35100 1.000 101.63899 174 LEU F C 1
ATOM 23463 O O . LEU F 6 174 ? 110.53900 117.33400 81.72400 1.000 113.54610 174 LEU F O 1
ATOM 23479 N N . SER F 6 175 ? 109.77300 119.09500 80.55200 1.000 104.94686 175 SER F N 1
ATOM 23480 C CA . SER F 6 175 ? 111.11500 119.46700 80.12300 1.000 105.10608 175 SER F CA 1
ATOM 23481 C C . SER F 6 175 ? 112.01400 119.71900 81.32200 1.000 105.85488 175 SER F C 1
ATOM 23482 O O . SER F 6 175 ? 113.16500 119.27400 81.35100 1.000 105.24995 175 SER F O 1
ATOM 23490 N N . GLY F 6 176 ? 111.50400 120.43100 82.32300 1.000 110.72442 176 GLY F N 1
ATOM 23491 C CA . GLY F 6 176 ? 112.27900 120.64100 83.53200 1.000 109.72836 176 GLY F CA 1
ATOM 23492 C C . GLY F 6 176 ? 112.56000 119.34300 84.25800 1.000 108.84387 176 GLY F C 1
ATOM 23493 O O . GLY F 6 176 ? 113.67700 119.10100 84.72000 1.000 111.37214 176 GLY F O 1
ATOM 23497 N N . CYS F 6 177 ? 111.54500 118.48600 84.36600 1.000 110.58142 177 CYS F N 1
ATOM 23498 C CA . CYS F 6 177 ? 111.71300 117.22100 85.07000 1.000 107.21160 177 CYS F CA 1
ATOM 23499 C C . CYS F 6 177 ? 112.83700 116.40300 84.45500 1.000 103.74708 177 CYS F C 1
ATOM 23500 O O . CYS F 6 177 ? 113.66200 115.81800 85.16500 1.000 110.11909 177 CYS F O 1
ATOM 23508 N N . ILE F 6 178 ? 112.87800 116.34100 83.12700 1.000 93.31297 178 ILE F N 1
ATOM 23509 C CA . ILE F 6 178 ? 113.92400 115.57800 82.45600 1.000 93.55841 178 ILE F CA 1
ATOM 23510 C C . ILE F 6 178 ? 115.29100 116.14300 82.81000 1.000 100.56899 178 ILE F C 1
ATOM 23511 O O . ILE F 6 178 ? 116.22800 115.40400 83.13000 1.000 102.35358 178 ILE F O 1
ATOM 23527 N N . THR F 6 179 ? 115.42600 117.46700 82.75000 1.000 107.74732 179 THR F N 1
ATOM 23528 C CA . THR F 6 179 ? 116.71900 118.08700 83.00500 1.000 104.87539 179 THR F CA 1
ATOM 23529 C C . THR F 6 179 ? 117.15700 117.86400 84.44500 1.000 105.85675 179 THR F C 1
ATOM 23530 O O . THR F 6 179 ? 118.26700 117.38300 84.70000 1.000 108.40382 179 THR F O 1
ATOM 23541 N N . VAL F 6 180 ? 116.28900 118.19200 85.40200 1.000 106.47227 180 VAL F N 1
ATOM 23542 C CA . VAL F 6 180 ? 116.66400 118.06600 86.80600 1.000 102.60711 180 VAL F CA 1
ATOM 23543 C C . VAL F 6 180 ? 116.92300 116.61000 87.15600 1.000 104.06092 180 VAL F C 1
ATOM 23544 O O . VAL F 6 180 ? 117.89200 116.29000 87.85300 1.000 109.70520 180 VAL F O 1
ATOM 23557 N N . ALA F 6 181 ? 116.07400 115.70300 86.67500 1.000 100.87063 181 ALA F N 1
ATOM 23558 C CA . ALA F 6 181 ? 116.27300 114.29200 86.97400 1.000 97.65603 181 ALA F CA 1
ATOM 23559 C C . ALA F 6 181 ? 117.61800 113.81600 86.45300 1.000 100.82690 181 ALA F C 1
ATOM 23560 O O . ALA F 6 181 ? 118.32100 113.06000 87.13000 1.000 105.53327 181 ALA F O 1
ATOM 23567 N N . SER F 6 182 ? 117.99600 114.24800 85.25000 1.000 92.43680 182 SER F N 1
ATOM 23568 C CA . SER F 6 182 ? 119.30400 113.88300 84.73200 1.000 90.67401 182 SER F CA 1
ATOM 23569 C C . SER F 6 182 ? 120.41300 114.43700 85.60700 1.000 95.45926 182 SER F C 1
ATOM 23570 O O . SER F 6 182 ? 121.41700 113.75600 85.84100 1.000 100.60327 182 SER F O 1
ATOM 23578 N N . ALA F 6 183 ? 120.25400 115.66500 86.09600 1.000 98.50506 183 ALA F N 1
ATOM 23579 C CA . ALA F 6 183 ? 121.23800 116.21600 87.01500 1.000 98.25272 183 ALA F CA 1
ATOM 23580 C C . ALA F 6 183 ? 121.35000 115.34600 88.25800 1.000 100.07871 183 ALA F C 1
ATOM 23581 O O . ALA F 6 183 ? 122.45400 115.01100 88.70000 1.000 100.55003 183 ALA F O 1
ATOM 23588 N N . ALA F 6 184 ? 120.20900 114.95800 88.82800 1.000 103.30020 184 ALA F N 1
ATOM 23589 C CA . ALA F 6 184 ? 120.23600 114.08400 89.99100 1.000 102.78268 184 ALA F CA 1
ATOM 23590 C C . ALA F 6 184 ? 120.86000 112.73700 89.66000 1.000 106.88079 184 ALA F C 1
ATOM 23591 O O . ALA F 6 184 ? 121.67900 112.22800 90.43200 1.000 112.89775 184 ALA F O 1
ATOM 23598 N N . LEU F 6 185 ? 120.49600 112.14900 88.52000 1.000 98.77795 185 LEU F N 1
ATOM 23599 C CA . LEU F 6 185 ? 121.07100 110.86400 88.14500 1.000 93.72479 185 LEU F CA 1
ATOM 23600 C C . LEU F 6 185 ? 122.58200 110.95600 88.02900 1.000 96.76847 185 LEU F C 1
ATOM 23601 O O . LEU F 6 185 ? 123.30400 110.08400 88.52600 1.000 99.27469 185 LEU F O 1
ATOM 23617 N N . ALA F 6 186 ? 123.08100 112.00300 87.37800 1.000 97.20417 186 ALA F N 1
ATOM 23618 C CA . ALA F 6 186 ? 124.52200 112.20100 87.31900 1.000 96.05094 186 ALA F CA 1
ATOM 23619 C C . ALA F 6 186 ? 125.10000 112.36200 88.71600 1.000 99.42396 186 ALA F C 1
ATOM 23620 O O . ALA F 6 186 ? 126.16300 111.81200 89.02400 1.000 102.85720 186 ALA F O 1
ATOM 23627 N N . ASP F 6 187 ? 124.40800 113.10600 89.57800 1.000 113.85953 187 ASP F N 1
ATOM 23628 C CA . ASP F 6 187 ? 124.86900 113.27700 90.95000 1.000 114.47660 187 ASP F CA 1
ATOM 23629 C C . ASP F 6 187 ? 124.91500 111.94200 91.67700 1.000 113.38902 187 ASP F C 1
ATOM 23630 O O . ASP F 6 187 ? 125.86900 111.64800 92.40600 1.000 114.02743 187 ASP F O 1
ATOM 23639 N N . ALA F 6 188 ? 123.88900 111.11400 91.48600 1.000 102.70531 188 ALA F N 1
ATOM 23640 C CA . ALA F 6 188 ? 123.82300 109.82200 92.15400 1.000 104.66668 188 ALA F CA 1
ATOM 23641 C C . ALA F 6 188 ? 124.83000 108.82400 91.60900 1.000 106.27392 188 ALA F C 1
ATOM 23642 O O . ALA F 6 188 ? 124.95000 107.72900 92.16600 1.000 112.55584 188 ALA F O 1
ATOM 23649 N N . GLY F 6 189 ? 125.54500 109.16200 90.54200 1.000 103.61799 189 GLY F N 1
ATOM 23650 C CA . GLY F 6 189 ? 126.47000 108.21600 89.94900 1.000 104.45751 189 GLY F CA 1
ATOM 23651 C C . GLY F 6 189 ? 125.78600 107.02800 89.31700 1.000 107.38415 189 GLY F C 1
ATOM 23652 O O . GLY F 6 189 ? 126.33200 105.92100 89.33400 1.000 110.21746 189 GLY F O 1
ATOM 23656 N N . ILE F 6 190 ? 124.57400 107.21900 88.77800 1.000 106.14520 190 ILE F N 1
ATOM 23657 C CA . ILE F 6 190 ? 123.82000 106.13200 88.08200 1.000 101.38236 190 ILE F CA 1
ATOM 23658 C C . ILE F 6 190 ? 124.32700 106.05100 86.64600 1.000 103.19972 190 ILE F C 1
ATOM 23659 O O . ILE F 6 190 ? 124.20800 107.05200 85.93500 1.000 110.41698 190 ILE F O 1
ATOM 23675 N N . ASP F 6 191 ? 124.84100 104.90000 86.22600 1.000 123.63177 191 ASP F N 1
ATOM 23676 C CA . ASP F 6 191 ? 125.33900 104.68700 84.85300 1.000 128.98192 191 ASP F CA 1
ATOM 23677 C C . ASP F 6 191 ? 124.25700 105.18800 83.90900 1.000 128.29029 191 ASP F C 1
ATOM 23678 O O . ASP F 6 191 ? 123.15200 104.67000 84.00200 1.000 129.82680 191 ASP F O 1
ATOM 23687 N N . CYS F 6 192 ? 124.52600 106.21800 83.11800 1.000 116.90403 192 CYS F N 1
ATOM 23688 C CA . CYS F 6 192 ? 123.56300 106.75400 82.13300 1.000 114.29088 192 CYS F CA 1
ATOM 23689 C C . CYS F 6 192 ? 124.23900 106.76200 80.77100 1.000 113.62758 192 CYS F C 1
ATOM 23690 O O . CYS F 6 192 ? 125.43600 107.04900 80.72100 1.000 114.77145 192 CYS F O 1
ATOM 23698 N N . VAL F 6 193 ? 123.50800 106.45500 79.71100 1.000 108.35251 193 VAL F N 1
ATOM 23699 C CA . VAL F 6 193 ? 124.10900 106.33200 78.36400 1.000 104.73922 193 VAL F CA 1
ATOM 23700 C C . VAL F 6 193 ? 124.67300 107.68600 78.00100 1.000 107.43002 193 VAL F C 1
ATOM 23701 O O . VAL F 6 193 ? 125.80200 107.73900 77.50700 1.000 109.82339 193 VAL F O 1
ATOM 23714 N N . ASP F 6 194 ? 123.91100 108.73300 78.26700 1.000 104.64469 194 ASP F N 1
ATOM 23715 C CA . ASP F 6 194 ? 124.32700 110.12400 78.00600 1.000 107.30009 194 ASP F CA 1
ATOM 23716 C C . ASP F 6 194 ? 123.49500 110.98700 78.92400 1.000 105.68518 194 ASP F C 1
ATOM 23717 O O . ASP F 6 194 ? 122.45600 110.50600 79.36700 1.000 104.39231 194 ASP F O 1
ATOM 23726 N N . THR F 6 195 ? 123.91100 112.20700 79.19900 1.000 105.70099 195 THR F N 1
ATOM 23727 C CA . THR F 6 195 ? 123.05600 113.12400 79.96300 1.000 107.48897 195 THR F CA 1
ATOM 23728 C C . THR F 6 195 ? 121.84600 113.35700 79.07700 1.000 103.66060 195 THR F C 1
ATOM 23729 O O . THR F 6 195 ? 122.06000 113.58300 77.88400 1.000 110.34135 195 THR F O 1
ATOM 23740 N N . VAL F 6 196 ? 120.64400 113.33100 79.62500 1.000 90.27775 196 VAL F N 1
ATOM 23741 C CA . VAL F 6 196 ? 119.40900 113.64400 78.86600 1.000 90.72601 196 VAL F CA 1
ATOM 23742 C C . VAL F 6 196 ? 118.88100 114.95000 79.41300 1.000 91.66500 196 VAL F C 1
ATOM 23743 O O . VAL F 6 196 ? 118.81000 115.08500 80.62100 1.000 103.25974 196 VAL F O 1
ATOM 23756 N N . ALA F 6 197 ? 118.58200 115.89200 78.54400 1.000 90.19794 197 ALA F N 1
ATOM 23757 C CA . ALA F 6 197 ? 118.03300 117.19300 78.94300 1.000 89.98442 197 ALA F CA 1
ATOM 23758 C C . ALA F 6 197 ? 116.67800 117.30800 78.28600 1.000 87.11983 197 ALA F C 1
ATOM 23759 O O . ALA F 6 197 ? 116.48400 116.68700 77.24500 1.000 90.34660 197 ALA F O 1
ATOM 23766 N N . GLY F 6 198 ? 115.77000 118.04500 78.89100 1.000 88.17624 198 GLY F N 1
ATOM 23767 C CA . GLY F 6 198 ? 114.42500 118.20200 78.37700 1.000 98.35190 198 GLY F CA 1
ATOM 23768 C C . GLY F 6 198 ? 114.22300 119.47700 77.58800 1.000 97.52499 198 GLY F C 1
ATOM 23769 O O . GLY F 6 198 ? 114.21100 120.57100 78.15700 1.000 99.32563 198 GLY F O 1
ATOM 23773 N N . GLY F 6 199 ? 114.06300 119.35000 76.27600 1.000 90.71359 199 GLY F N 1
ATOM 23774 C CA . GLY F 6 199 ? 113.77900 120.49300 75.43400 1.000 87.05741 199 GLY F CA 1
ATOM 23775 C C . GLY F 6 199 ? 112.32200 120.53600 75.01100 1.000 89.32275 199 GLY F C 1
ATOM 23776 O O . GLY F 6 199 ? 111.68100 119.50700 74.82400 1.000 92.36747 199 GLY F O 1
ATOM 23780 N N . VAL F 6 200 ? 111.80500 121.74900 74.85000 1.000 91.27629 200 VAL F N 1
ATOM 23781 C CA . VAL F 6 200 ? 110.42800 121.95900 74.42000 1.000 94.16555 200 VAL F CA 1
ATOM 23782 C C . VAL F 6 200 ? 110.39200 123.13000 73.45100 1.000 95.40850 200 VAL F C 1
ATOM 23783 O O . VAL F 6 200 ? 111.06200 124.14500 73.66100 1.000 97.83896 200 VAL F O 1
ATOM 23796 N N . ALA F 6 201 ? 109.59900 122.98800 72.39300 1.000 102.39025 201 ALA F N 1
ATOM 23797 C CA . ALA F 6 201 ? 109.46000 124.02100 71.37900 1.000 97.48187 201 ALA F CA 1
ATOM 23798 C C . ALA F 6 201 ? 108.01900 124.03400 70.90200 1.000 95.10867 201 ALA F C 1
ATOM 23799 O O . ALA F 6 201 ? 107.29900 123.04200 71.02400 1.000 99.49814 201 ALA F O 1
ATOM 23806 N N . ALA F 6 202 ? 107.60400 125.17000 70.34800 1.000 99.98142 202 ALA F N 1
ATOM 23807 C CA . ALA F 6 202 ? 106.21700 125.35500 69.95600 1.000 104.08458 202 ALA F CA 1
ATOM 23808 C C . ALA F 6 202 ? 106.13300 126.07700 68.62400 1.000 108.74670 202 ALA F C 1
ATOM 23809 O O . ALA F 6 202 ? 107.01600 126.85000 68.24800 1.000 112.15803 202 ALA F O 1
ATOM 23816 N N . LEU F 6 203 ? 105.04500 125.80300 67.91400 1.000 113.57097 203 LEU F N 1
ATOM 23817 C CA . LEU F 6 203 ? 104.65000 126.55900 66.73700 1.000 111.75398 203 LEU F CA 1
ATOM 23818 C C . LEU F 6 203 ? 103.55400 127.52200 67.16600 1.000 117.16640 203 LEU F C 1
ATOM 23819 O O . LEU F 6 203 ? 102.50200 127.09100 67.65000 1.000 120.74136 203 LEU F O 1
ATOM 23835 N N . VAL F 6 204 ? 103.79600 128.81700 66.98800 1.000 125.02114 204 VAL F N 1
ATOM 23836 C CA . VAL F 6 204 ? 102.92500 129.85000 67.52800 1.000 123.63067 204 VAL F CA 1
ATOM 23837 C C . VAL F 6 204 ? 102.58200 130.83800 66.42700 1.000 126.82024 204 VAL F C 1
ATOM 23838 O O . VAL F 6 204 ? 103.31000 130.97800 65.44000 1.000 133.35661 204 VAL F O 1
ATOM 23851 N N . GLN F 6 205 ? 101.46600 131.54000 66.61300 1.000 138.19616 205 GLN F N 1
ATOM 23852 C CA . GLN F 6 205 ? 100.98400 132.52900 65.64800 1.000 141.33049 205 GLN F CA 1
ATOM 23853 C C . GLN F 6 205 ? 100.37500 133.68100 66.44500 1.000 142.35986 205 GLN F C 1
ATOM 23854 O O . GLN F 6 205 ? 99.21500 133.61700 66.86000 1.000 142.77462 205 GLN F O 1
ATOM 23868 N N . ASP F 6 206 ? 101.16100 134.73400 66.64600 1.000 151.49882 206 ASP F N 1
ATOM 23869 C CA . ASP F 6 206 ? 100.72600 135.89400 67.41100 1.000 154.17120 206 ASP F CA 1
ATOM 23870 C C . ASP F 6 206 ? 100.18300 137.01200 66.53300 1.000 156.29143 206 ASP F C 1
ATOM 23871 O O . ASP F 6 206 ? 99.84700 138.08100 67.05300 1.000 156.88861 206 ASP F O 1
ATOM 23880 N N . SER F 6 207 ? 100.08900 136.79500 65.22500 1.000 168.56010 207 SER F N 1
ATOM 23881 C CA . SER F 6 207 ? 99.58800 137.80700 64.30700 1.000 169.71590 207 SER F CA 1
ATOM 23882 C C . SER F 6 207 ? 99.01300 137.10000 63.08900 1.000 169.79462 207 SER F C 1
ATOM 23883 O O . SER F 6 207 ? 99.04600 135.87100 62.98800 1.000 167.67844 207 SER F O 1
ATOM 23891 N N . ASP F 6 208 ? 98.48000 137.89500 62.16100 1.000 187.88981 208 ASP F N 1
ATOM 23892 C CA . ASP F 6 208 ? 97.97200 137.33900 60.91500 1.000 188.01682 208 ASP F CA 1
ATOM 23893 C C . ASP F 6 208 ? 99.07900 136.78100 60.03300 1.000 187.28690 208 ASP F C 1
ATOM 23894 O O . ASP F 6 208 ? 98.78100 136.07100 59.06700 1.000 187.35597 208 ASP F O 1
ATOM 23903 N N . GLY F 6 209 ? 100.33600 137.07800 60.34000 1.000 170.11533 209 GLY F N 1
ATOM 23904 C CA . GLY F 6 209 ? 101.43800 136.52400 59.58500 1.000 169.06449 209 GLY F CA 1
ATOM 23905 C C . GLY F 6 209 ? 101.65500 135.05900 59.90300 1.000 169.50410 209 GLY F C 1
ATOM 23906 O O . GLY F 6 209 ? 100.98900 134.45800 60.74600 1.000 168.12949 209 GLY F O 1
ATOM 23910 N N . SER F 6 210 ? 102.61900 134.47200 59.20200 1.000 154.84171 210 SER F N 1
ATOM 23911 C CA . SER F 6 210 ? 102.85600 133.04600 59.33000 1.000 151.57345 210 SER F CA 1
ATOM 23912 C C . SER F 6 210 ? 103.34400 132.71800 60.74100 1.000 152.80398 210 SER F C 1
ATOM 23913 O O . SER F 6 210 ? 103.95500 133.55800 61.40800 1.000 154.42285 210 SER F O 1
ATOM 23921 N N . PRO F 6 211 ? 103.08400 131.50600 61.22000 1.000 135.33803 211 PRO F N 1
ATOM 23922 C CA . PRO F 6 211 ? 103.48500 131.15300 62.58300 1.000 134.58478 211 PRO F CA 1
ATOM 23923 C C . PRO F 6 211 ? 104.98900 130.99200 62.70400 1.000 132.49414 211 PRO F C 1
ATOM 23924 O O . PRO F 6 211 ? 105.68900 130.69400 61.73300 1.000 130.70763 211 PRO F O 1
ATOM 23935 N N . GLU F 6 212 ? 105.48400 131.19900 63.91900 1.000 135.79487 212 GLU F N 1
ATOM 23936 C CA . GLU F 6 212 ? 106.89900 131.04300 64.21200 1.000 132.99511 212 GLU F CA 1
ATOM 23937 C C . GLU F 6 212 ? 107.14200 129.78300 65.03200 1.000 133.68920 212 GLU F C 1
ATOM 23938 O O . GLU F 6 212 ? 106.26100 129.30900 65.75400 1.000 134.37059 212 GLU F O 1
ATOM 23950 N N . ILE F 6 213 ? 108.34400 129.24100 64.90600 1.000 120.14060 213 ILE F N 1
ATOM 23951 C CA . ILE F 6 213 ? 108.81600 128.19400 65.80400 1.000 117.63706 213 ILE F CA 1
ATOM 23952 C C . ILE F 6 213 ? 109.52800 128.86300 66.96700 1.000 114.16410 213 ILE F C 1
ATOM 23953 O O . ILE F 6 213 ? 110.43400 129.68000 66.77100 1.000 109.53380 213 ILE F O 1
ATOM 23969 N N . VAL F 6 214 ? 109.12900 128.50600 68.18600 1.000 113.87379 214 VAL F N 1
ATOM 23970 C CA . VAL F 6 214 ? 109.59300 129.18900 69.38900 1.000 111.64165 214 VAL F CA 1
ATOM 23971 C C . VAL F 6 214 ? 110.08100 128.14800 70.38100 1.000 117.69084 214 VAL F C 1
ATOM 23972 O O . VAL F 6 214 ? 109.37200 127.17900 70.66900 1.000 125.41187 214 VAL F O 1
ATOM 23985 N N . VAL F 6 215 ? 111.27700 128.35400 70.90900 1.000 113.67180 215 VAL F N 1
ATOM 23986 C CA . VAL F 6 215 ? 111.85600 127.45300 71.89400 1.000 106.13893 215 VAL F CA 1
ATOM 23987 C C . VAL F 6 215 ? 111.42100 127.87400 73.28700 1.000 106.91273 215 VAL F C 1
ATOM 23988 O O . VAL F 6 215 ? 111.36900 129.06800 73.60700 1.000 114.73758 215 VAL F O 1
ATOM 24001 N N . ASP F 6 216 ? 111.12400 126.88700 74.12600 1.000 116.87293 216 ASP F N 1
ATOM 24002 C CA . ASP F 6 216 ? 110.77900 127.11200 75.52300 1.000 118.16419 216 ASP F CA 1
ATOM 24003 C C . ASP F 6 216 ? 109.68200 128.16000 75.62800 1.000 118.17641 216 ASP F C 1
ATOM 24004 O O . ASP F 6 216 ? 109.93200 129.28200 76.08500 1.000 127.17352 216 ASP F O 1
ATOM 24013 N N . PRO F 6 217 ? 108.46800 127.83700 75.21300 1.000 100.12406 217 PRO F N 1
ATOM 24014 C CA . PRO F 6 217 ? 107.39300 128.82600 75.20200 1.000 105.52995 217 PRO F CA 1
ATOM 24015 C C . PRO F 6 217 ? 106.70500 128.92600 76.55500 1.000 110.15491 217 PRO F C 1
ATOM 24016 O O . PRO F 6 217 ? 106.94500 128.14100 77.47300 1.000 116.48286 217 PRO F O 1
ATOM 24027 N N . ILE F 6 218 ? 105.83400 129.92100 76.65800 1.000 127.28456 218 ILE F N 1
ATOM 24028 C CA . ILE F 6 218 ? 104.85100 129.98000 77.73200 1.000 128.14313 218 ILE F CA 1
ATOM 24029 C C . ILE F 6 218 ? 103.54900 130.46900 77.10900 1.000 128.86084 218 ILE F C 1
ATOM 24030 O O . ILE F 6 218 ? 103.53600 131.52500 76.46300 1.000 130.73133 218 ILE F O 1
ATOM 24046 N N . PRO F 6 219 ? 102.43500 129.75100 77.27500 1.000 121.78525 219 PRO F N 1
ATOM 24047 C CA . PRO F 6 219 ? 101.23200 130.08700 76.49800 1.000 124.24946 219 PRO F CA 1
ATOM 24048 C C . PRO F 6 219 ? 100.75400 131.50800 76.69800 1.000 124.46417 219 PRO F C 1
ATOM 24049 O O . PRO F 6 219 ? 100.19300 132.09100 75.76300 1.000 125.84383 219 PRO F O 1
ATOM 24060 N N . SER F 6 220 ? 100.96600 132.09200 77.87500 1.000 131.42244 220 SER F N 1
ATOM 24061 C CA . SER F 6 220 ? 100.49300 133.44800 78.11100 1.000 130.73079 220 SER F CA 1
ATOM 24062 C C . SER F 6 220 ? 101.18400 134.45100 77.19700 1.000 131.33489 220 SER F C 1
ATOM 24063 O O . SER F 6 220 ? 100.60600 135.49500 76.87700 1.000 134.14718 220 SER F O 1
ATOM 24071 N N . GLU F 6 221 ? 102.41000 134.15800 76.76100 1.000 137.82592 221 GLU F N 1
ATOM 24072 C CA . GLU F 6 221 ? 103.13500 135.08700 75.90600 1.000 140.12134 221 GLU F CA 1
ATOM 24073 C C . GLU F 6 221 ? 102.70300 135.02400 74.44900 1.000 139.47837 221 GLU F C 1
ATOM 24074 O O . GLU F 6 221 ? 103.15900 135.85300 73.65600 1.000 140.26559 221 GLU F O 1
ATOM 24086 N N . HIS F 6 222 ? 101.84700 134.07900 74.07400 1.000 129.05286 222 HIS F N 1
ATOM 24087 C CA . HIS F 6 222 ? 101.46200 133.89600 72.68300 1.000 128.78734 222 HIS F CA 1
ATOM 24088 C C . HIS F 6 222 ? 99.94800 133.86500 72.56600 1.000 131.42179 222 HIS F C 1
ATOM 24089 O O . HIS F 6 222 ? 99.25800 133.33600 73.44000 1.000 134.55081 222 HIS F O 1
ATOM 24103 N N . ARG F 6 223 ? 99.43800 134.43200 71.47200 1.000 134.83654 223 ARG F N 1
ATOM 24104 C CA . ARG F 6 223 ? 97.99800 134.47500 71.26500 1.000 134.73710 223 ARG F CA 1
ATOM 24105 C C . ARG F 6 223 ? 97.43700 133.11100 70.89000 1.000 131.40427 223 ARG F C 1
ATOM 24106 O O . ARG F 6 223 ? 96.25700 132.84400 71.14000 1.000 132.17046 223 ARG F O 1
ATOM 24127 N N . LYS F 6 224 ? 98.25000 132.24100 70.29800 1.000 124.99812 224 LYS F N 1
ATOM 24128 C CA . LYS F 6 224 ? 97.76500 130.93200 69.86600 1.000 127.13471 224 LYS F CA 1
ATOM 24129 C C . LYS F 6 224 ? 98.95100 130.00700 69.65800 1.000 128.79279 224 LYS F C 1
ATOM 24130 O O . LYS F 6 224 ? 99.81100 130.29000 68.81900 1.000 132.67409 224 LYS F O 1
ATOM 24149 N N . ILE F 6 225 ? 98.99400 128.91000 70.40600 1.000 122.05918 225 ILE F N 1
ATOM 24150 C CA . ILE F 6 225 ? 99.98400 127.86300 70.18700 1.000 122.12946 225 ILE F CA 1
ATOM 24151 C C . ILE F 6 225 ? 99.36200 126.81400 69.28000 1.000 120.56823 225 ILE F C 1
ATOM 24152 O O . ILE F 6 225 ? 98.47700 126.06300 69.70200 1.000 121.72545 225 ILE F O 1
ATOM 24168 N N . LEU F 6 226 ? 99.83200 126.75000 68.03600 1.000 115.37515 226 LEU F N 1
ATOM 24169 C CA . LEU F 6 226 ? 99.28300 125.78300 67.09700 1.000 113.94346 226 LEU F CA 1
ATOM 24170 C C . LEU F 6 226 ? 99.73000 124.37000 67.44000 1.000 118.87483 226 LEU F C 1
ATOM 24171 O O . LEU F 6 226 ? 98.93100 123.43000 67.37500 1.000 124.65824 226 LEU F O 1
ATOM 24187 N N . ALA F 6 227 ? 100.99500 124.20100 67.80800 1.000 106.36676 227 ALA F N 1
ATOM 24188 C CA . ALA F 6 227 ? 101.50300 122.89800 68.19700 1.000 102.78043 227 ALA F CA 1
ATOM 24189 C C . ALA F 6 227 ? 102.74500 123.09000 69.04900 1.000 105.54184 227 ALA F C 1
ATOM 24190 O O . ALA F 6 227 ? 103.38000 124.14500 69.02600 1.000 107.81146 227 ALA F O 1
ATOM 24197 N N . ALA F 6 228 ? 103.08400 122.05000 69.80500 1.000 106.03517 228 ALA F N 1
ATOM 24198 C CA . ALA F 6 228 ? 104.27200 122.07800 70.64100 1.000 98.58791 228 ALA F CA 1
ATOM 24199 C C . ALA F 6 228 ? 104.85000 120.67800 70.72600 1.000 95.86430 228 ALA F C 1
ATOM 24200 O O . ALA F 6 228 ? 104.15500 119.68300 70.51600 1.000 110.18298 228 ALA F O 1
ATOM 24207 N N . CYS F 6 229 ? 106.13800 120.61400 71.04500 1.000 100.65440 229 CYS F N 1
ATOM 24208 C CA . CYS F 6 229 ? 106.85200 119.35100 71.10800 1.000 109.56572 229 CYS F CA 1
ATOM 24209 C C . CYS F 6 229 ? 107.80100 119.36800 72.29200 1.000 115.33877 229 CYS F C 1
ATOM 24210 O O . CYS F 6 229 ? 108.54200 120.33500 72.48000 1.000 120.22647 229 CYS F O 1
ATOM 24218 N N . CYS F 6 230 ? 107.78300 118.29600 73.07800 1.000 111.95417 230 CYS F N 1
ATOM 24219 C CA . CYS F 6 230 ? 108.70300 118.11100 74.18900 1.000 106.66571 230 CYS F CA 1
ATOM 24220 C C . CYS F 6 230 ? 109.59000 116.91500 73.89100 1.000 109.42430 230 CYS F C 1
ATOM 24221 O O . CYS F 6 230 ? 109.09800 115.84900 73.51200 1.000 113.02709 230 CYS F O 1
ATOM 24229 N N . VAL F 6 231 ? 110.89500 117.09000 74.07200 1.000 99.27085 231 VAL F N 1
ATOM 24230 C CA . VAL F 6 231 ? 111.86200 116.10000 73.61700 1.000 93.75304 231 VAL F CA 1
ATOM 24231 C C . VAL F 6 231 ? 112.91300 115.85000 74.68500 1.000 96.78582 231 VAL F C 1
ATOM 24232 O O . VAL F 6 231 ? 113.62500 116.77000 75.09900 1.000 103.13417 231 VAL F O 1
ATOM 24245 N N . ALA F 6 232 ? 113.02100 114.60200 75.12800 1.000 100.44740 232 ALA F N 1
ATOM 24246 C CA . ALA F 6 232 ? 114.15400 114.16600 75.93200 1.000 104.98100 232 ALA F CA 1
ATOM 24247 C C . ALA F 6 232 ? 115.23300 113.68900 74.97400 1.000 103.90450 232 ALA F C 1
ATOM 24248 O O . ALA F 6 232 ? 115.08000 112.64800 74.33000 1.000 109.83199 232 ALA F O 1
ATOM 24255 N N . TYR F 6 233 ? 116.32800 114.43700 74.88400 1.000 103.58715 233 TYR F N 1
ATOM 24256 C CA . TYR F 6 233 ? 117.30300 114.25400 73.82200 1.000 108.21474 233 TYR F CA 1
ATOM 24257 C C . TYR F 6 233 ? 118.69200 114.04900 74.40600 1.000 103.01384 233 TYR F C 1
ATOM 24258 O O . TYR F 6 233 ? 119.05100 114.65000 75.42000 1.000 105.64741 233 TYR F O 1
ATOM 24276 N N . LEU F 6 234 ? 119.46800 113.18400 73.75000 1.000 104.27904 234 LEU F N 1
ATOM 24277 C CA . LEU F 6 234 ? 120.81300 112.80800 74.18300 1.000 101.81687 234 LEU F CA 1
ATOM 24278 C C . LEU F 6 234 ? 121.80300 113.32600 73.14800 1.000 110.23363 234 LEU F C 1
ATOM 24279 O O . LEU F 6 234 ? 122.07200 112.64900 72.14500 1.000 119.96238 234 LEU F O 1
ATOM 24295 N N . PRO F 6 235 ? 122.37400 114.51700 73.34600 1.000 102.29548 235 PRO F N 1
ATOM 24296 C CA . PRO F 6 235 ? 123.23600 115.08600 72.29900 1.000 102.86750 235 PRO F CA 1
ATOM 24297 C C . PRO F 6 235 ? 124.41100 114.20700 71.92600 1.000 105.56999 235 PRO F C 1
ATOM 24298 O O . PRO F 6 235 ? 124.73700 114.10400 70.73700 1.000 105.09457 235 PRO F O 1
ATOM 24309 N N . MET F 6 236 ? 125.05500 113.55600 72.89100 1.000 107.84284 236 MET F N 1
ATOM 24310 C CA . MET F 6 236 ? 126.18600 112.70400 72.55800 1.000 110.23978 236 MET F CA 1
ATOM 24311 C C . MET F 6 236 ? 125.75500 111.45800 71.80200 1.000 111.65891 236 MET F C 1
ATOM 24312 O O . MET F 6 236 ? 126.57600 110.85300 71.10700 1.000 114.42662 236 MET F O 1
ATOM 24326 N N . ARG F 6 237 ? 124.48900 111.07300 71.91900 1.000 110.12896 237 ARG F N 1
ATOM 24327 C CA . ARG F 6 237 ? 123.93100 109.95600 71.17300 1.000 106.96274 237 ARG F CA 1
ATOM 24328 C C . ARG F 6 237 ? 123.11800 110.40000 69.97000 1.000 107.90816 237 ARG F C 1
ATOM 24329 O O . ARG F 6 237 ? 122.84500 109.58300 69.08600 1.000 112.40681 237 ARG F O 1
ATOM 24350 N N . ASP F 6 238 ? 122.73200 111.67300 69.91100 1.000 108.97812 238 ASP F N 1
ATOM 24351 C CA . ASP F 6 238 ? 121.82600 112.16100 68.87500 1.000 108.77579 238 ASP F CA 1
ATOM 24352 C C . ASP F 6 238 ? 120.54700 111.33100 68.85600 1.000 112.37964 238 ASP F C 1
ATOM 24353 O O . ASP F 6 238 ? 119.98900 111.03300 67.79900 1.000 113.65140 238 ASP F O 1
ATOM 24362 N N . GLU F 6 239 ? 120.07500 110.96700 70.04300 1.000 112.54449 239 GLU F N 1
ATOM 24363 C CA . GLU F 6 239 ? 118.92200 110.10000 70.20900 1.000 111.75543 239 GLU F CA 1
ATOM 24364 C C . GLU F 6 239 ? 117.87900 110.79300 71.06900 1.000 108.82063 239 GLU F C 1
ATOM 24365 O O . GLU F 6 239 ? 118.20300 111.62900 71.91700 1.000 109.77645 239 GLU F O 1
ATOM 24377 N N . VAL F 6 240 ? 116.62100 110.43700 70.84300 1.000 95.35686 240 VAL F N 1
ATOM 24378 C CA . VAL F 6 240 ? 115.50200 110.94700 71.61900 1.000 90.85496 240 VAL F CA 1
ATOM 24379 C C . VAL F 6 240 ? 114.92500 109.78800 72.41200 1.000 90.97565 240 VAL F C 1
ATOM 24380 O O . VAL F 6 240 ? 114.47100 108.79600 71.83100 1.000 92.98502 240 VAL F O 1
ATOM 24393 N N . THR F 6 241 ? 114.93200 109.91100 73.73700 1.000 93.18282 241 THR F N 1
ATOM 24394 C CA . THR F 6 241 ? 114.37100 108.87200 74.58500 1.000 98.69209 241 THR F CA 1
ATOM 24395 C C . THR F 6 241 ? 112.88200 109.04500 74.82400 1.000 103.66444 241 THR F C 1
ATOM 24396 O O . THR F 6 241 ? 112.20200 108.06200 75.13500 1.000 111.63327 241 THR F O 1
ATOM 24407 N N . ASN F 6 242 ? 112.36200 110.26000 74.69300 1.000 100.60450 242 ASN F N 1
ATOM 24408 C CA . ASN F 6 242 ? 110.93300 110.49500 74.87600 1.000 104.18977 242 ASN F CA 1
ATOM 24409 C C . ASN F 6 242 ? 110.52900 111.67600 74.01100 1.000 102.77551 242 ASN F C 1
ATOM 24410 O O . ASN F 6 242 ? 110.90900 112.81400 74.29500 1.000 102.44979 242 ASN F O 1
ATOM 24421 N N . LEU F 6 243 ? 109.75500 111.40300 72.96800 1.000 91.54554 243 LEU F N 1
ATOM 24422 C CA . LEU F 6 243 ? 109.19500 112.43600 72.11300 1.000 90.11088 243 LEU F CA 1
ATOM 24423 C C . LEU F 6 243 ? 107.72700 112.61600 72.46000 1.000 87.73035 243 LEU F C 1
ATOM 24424 O O . LEU F 6 243 ? 106.97700 111.63800 72.53300 1.000 87.84520 243 LEU F O 1
ATOM 24440 N N . TRP F 6 244 ? 107.32300 113.86100 72.68500 1.000 90.36488 244 TRP F N 1
ATOM 24441 C CA . TRP F 6 244 ? 105.93400 114.19000 72.96100 1.000 90.79850 244 TRP F CA 1
ATOM 24442 C C . TRP F 6 244 ? 105.55300 115.39700 72.12600 1.000 84.73358 244 TRP F C 1
ATOM 24443 O O . TRP F 6 244 ? 106.17800 116.45500 72.23800 1.000 91.04545 244 TRP F O 1
ATOM 24464 N N . PHE F 6 245 ? 104.52600 115.23800 71.29800 1.000 92.96500 245 PHE F N 1
ATOM 24465 C CA . PHE F 6 245 ? 104.05900 116.29300 70.41700 1.000 95.67711 245 PHE F CA 1
ATOM 24466 C C . PHE F 6 245 ? 102.54800 116.38200 70.51500 1.000 95.63590 245 PHE F C 1
ATOM 24467 O O . PHE F 6 245 ? 101.87100 115.36500 70.67300 1.000 100.45699 245 PHE F O 1
ATOM 24484 N N . ARG F 6 246 ? 102.02500 117.60000 70.42300 1.000 102.87945 246 ARG F N 1
ATOM 24485 C CA . ARG F 6 246 ? 100.58900 117.81100 70.36400 1.000 103.54699 246 ARG F CA 1
ATOM 24486 C C . ARG F 6 246 ? 100.31500 119.06500 69.55500 1.000 108.37972 246 ARG F C 1
ATOM 24487 O O . ARG F 6 246 ? 101.08300 120.02700 69.60000 1.000 115.33881 246 ARG F O 1
ATOM 24508 N N . GLY F 6 247 ? 99.21100 119.04500 68.82200 1.000 117.16971 247 GLY F N 1
ATOM 24509 C CA . GLY F 6 247 ? 98.82100 120.16600 67.98500 1.000 116.46959 247 GLY F CA 1
ATOM 24510 C C . GLY F 6 247 ? 98.32600 119.70200 66.63300 1.000 117.93458 247 GLY F C 1
ATOM 24511 O O . GLY F 6 247 ? 98.82200 118.73000 66.06100 1.000 126.88562 247 GLY F O 1
ATOM 24515 N N . ASP F 6 248 ? 97.33200 120.40900 66.11300 1.000 123.66477 248 ASP F N 1
ATOM 24516 C CA . ASP F 6 248 ? 96.76700 120.10900 64.80100 1.000 126.96801 248 ASP F CA 1
ATOM 24517 C C . ASP F 6 248 ? 97.70200 120.64500 63.72600 1.000 128.15928 248 ASP F C 1
ATOM 24518 O O . ASP F 6 248 ? 97.77500 121.85300 63.49600 1.000 131.25084 248 ASP F O 1
ATOM 24527 N N . LEU F 6 249 ? 98.42500 119.74700 63.06200 1.000 118.37611 249 LEU F N 1
ATOM 24528 C CA . LEU F 6 249 ? 99.29500 120.10500 61.95700 1.000 115.28956 249 LEU F CA 1
ATOM 24529 C C . LEU F 6 249 ? 98.89600 119.32800 60.71100 1.000 119.82943 249 LEU F C 1
ATOM 24530 O O . LEU F 6 249 ? 98.88200 118.08900 60.74300 1.000 122.54691 249 LEU F O 1
ATOM 24546 N N . PRO F 6 250 ? 98.58600 119.99300 59.60100 1.000 119.23188 250 PRO F N 1
ATOM 24547 C CA . PRO F 6 250 ? 98.33400 119.25600 58.36000 1.000 120.77166 250 PRO F CA 1
ATOM 24548 C C . PRO F 6 250 ? 99.55400 118.44600 57.95400 1.000 118.37629 250 PRO F C 1
ATOM 24549 O O . PRO F 6 250 ? 100.69600 118.86400 58.15100 1.000 116.18443 250 PRO F O 1
ATOM 24560 N N . ALA F 6 251 ? 99.30300 117.27300 57.37100 1.000 129.15761 251 ALA F N 1
ATOM 24561 C CA . ALA F 6 251 ? 100.39800 116.45700 56.86800 1.000 130.38528 251 ALA F CA 1
ATOM 24562 C C . ALA F 6 251 ? 101.20700 117.19600 55.81400 1.000 133.33747 251 ALA F C 1
ATOM 24563 O O . ALA F 6 251 ? 102.37900 116.87000 55.60200 1.000 135.78181 251 ALA F O 1
ATOM 24570 N N . SER F 6 252 ? 100.60100 118.17700 55.14400 1.000 132.39446 252 SER F N 1
ATOM 24571 C CA . SER F 6 252 ? 101.34200 119.02000 54.22000 1.000 130.58445 252 SER F CA 1
ATOM 24572 C C . SER F 6 252 ? 102.42000 119.83000 54.93000 1.000 133.47796 252 SER F C 1
ATOM 24573 O O . SER F 6 252 ? 103.39300 120.24100 54.29100 1.000 128.08766 252 SER F O 1
ATOM 24581 N N . ASP F 6 253 ? 102.26600 120.06600 56.23400 1.000 138.81340 253 ASP F N 1
ATOM 24582 C CA . ASP F 6 253 ? 103.23600 120.81000 57.02600 1.000 132.59637 253 ASP F CA 1
ATOM 24583 C C . ASP F 6 253 ? 104.23600 119.89300 57.71900 1.000 131.24971 253 ASP F C 1
ATOM 24584 O O . ASP F 6 253 ? 104.73600 120.22300 58.79800 1.000 133.17781 253 ASP F O 1
ATOM 24593 N N . MET F 6 254 ? 104.53600 118.74300 57.11400 1.000 137.87776 254 MET F N 1
ATOM 24594 C CA . MET F 6 254 ? 105.52300 117.84500 57.69700 1.000 139.75919 254 MET F CA 1
ATOM 24595 C C . MET F 6 254 ? 106.84900 118.55300 57.92200 1.000 142.61540 254 MET F C 1
ATOM 24596 O O . MET F 6 254 ? 107.56700 118.23900 58.87700 1.000 145.77034 254 MET F O 1
ATOM 24610 N N . ASP F 6 255 ? 107.18900 119.51000 57.06000 1.000 138.55783 255 ASP F N 1
ATOM 24611 C CA . ASP F 6 255 ? 108.41500 120.27300 57.25500 1.000 135.62529 255 ASP F CA 1
ATOM 24612 C C . ASP F 6 255 ? 108.36300 121.05700 58.55900 1.000 134.37490 255 ASP F C 1
ATOM 24613 O O . ASP F 6 255 ? 109.33200 121.07000 59.32700 1.000 133.84946 255 ASP F O 1
ATOM 24622 N N . LEU F 6 256 ? 107.23200 121.70800 58.83700 1.000 127.44054 256 LEU F N 1
ATOM 24623 C CA . LEU F 6 256 ? 107.11300 122.46000 60.08100 1.000 124.56390 256 LEU F CA 1
ATOM 24624 C C . LEU F 6 256 ? 107.27500 121.54400 61.28300 1.000 126.22460 256 LEU F C 1
ATOM 24625 O O . LEU F 6 256 ? 107.97700 121.88300 62.24100 1.000 129.01022 256 LEU F O 1
ATOM 24641 N N . TYR F 6 257 ? 106.63900 120.37400 61.25100 1.000 110.14671 257 TYR F N 1
ATOM 24642 C CA . TYR F 6 257 ? 106.83800 119.41000 62.32600 1.000 107.26542 257 TYR F CA 1
ATOM 24643 C C . TYR F 6 257 ? 108.31000 119.05300 62.45600 1.000 108.60320 257 TYR F C 1
ATOM 24644 O O . TYR F 6 257 ? 108.86200 119.02200 63.56100 1.000 111.69662 257 TYR F O 1
ATOM 24662 N N . THR F 6 258 ? 108.96700 118.78400 61.32900 1.000 111.42084 258 THR F N 1
ATOM 24663 C CA . THR F 6 258 ? 110.38100 118.43800 61.37300 1.000 112.26765 258 THR F CA 1
ATOM 24664 C C . THR F 6 258 ? 111.19200 119.57000 61.98300 1.000 116.97097 258 THR F C 1
ATOM 24665 O O . THR F 6 258 ? 112.06700 119.33700 62.82300 1.000 118.44994 258 THR F O 1
ATOM 24676 N N . GLU F 6 259 ? 110.91500 120.80600 61.57200 1.000 120.46859 259 GLU F N 1
ATOM 24677 C CA . GLU F 6 259 ? 111.57100 121.94700 62.19400 1.000 116.99959 259 GLU F CA 1
ATOM 24678 C C . GLU F 6 259 ? 111.19000 122.05400 63.66200 1.000 115.46902 259 GLU F C 1
ATOM 24679 O O . GLU F 6 259 ? 112.04600 122.30300 64.51700 1.000 116.73555 259 GLU F O 1
ATOM 24691 N N . LEU F 6 260 ? 109.91100 121.85100 63.97700 1.000 107.36932 260 LEU F N 1
ATOM 24692 C CA . LEU F 6 260 ? 109.47000 121.96200 65.36200 1.000 108.82401 260 LEU F CA 1
ATOM 24693 C C . LEU F 6 260 ? 110.22300 120.98500 66.25100 1.000 108.27178 260 LEU F C 1
ATOM 24694 O O . LEU F 6 260 ? 110.65400 121.34200 67.35200 1.000 113.31523 260 LEU F O 1
ATOM 24710 N N . VAL F 6 261 ? 110.39200 119.74600 65.79300 1.000 91.26143 261 VAL F N 1
ATOM 24711 C CA . VAL F 6 261 ? 111.17400 118.78600 66.56200 1.000 86.27175 261 VAL F CA 1
ATOM 24712 C C . VAL F 6 261 ? 112.62400 119.23300 66.65200 1.000 101.34112 261 VAL F C 1
ATOM 24713 O O . VAL F 6 261 ? 113.24500 119.16100 67.71900 1.000 113.65565 261 VAL F O 1
ATOM 24726 N N . GLU F 6 262 ? 113.19100 119.70100 65.53900 1.000 111.20606 262 GLU F N 1
ATOM 24727 C CA . GLU F 6 262 ? 114.60000 120.07400 65.54500 1.000 111.28490 262 GLU F CA 1
ATOM 24728 C C . GLU F 6 262 ? 114.86600 121.20700 66.52300 1.000 109.93430 262 GLU F C 1
ATOM 24729 O O . GLU F 6 262 ? 115.82600 121.15100 67.30000 1.000 112.85921 262 GLU F O 1
ATOM 24741 N N . LYS F 6 263 ? 114.02800 122.24300 66.50800 1.000 107.93271 263 LYS F N 1
ATOM 24742 C CA . LYS F 6 263 ? 114.19300 123.30300 67.49100 1.000 109.51182 263 LYS F CA 1
ATOM 24743 C C . LYS F 6 263 ? 113.95200 122.77900 68.89600 1.000 111.43397 263 LYS F C 1
ATOM 24744 O O . LYS F 6 263 ? 114.67000 123.15300 69.82900 1.000 114.95659 263 LYS F O 1
ATOM 24763 N N . GLY F 6 264 ? 112.95900 121.90800 69.06600 1.000 105.06647 264 GLY F N 1
ATOM 24764 C CA . GLY F 6 264 ? 112.77400 121.27000 70.35600 1.000 101.55339 264 GLY F CA 1
ATOM 24765 C C . GLY F 6 264 ? 114.01700 120.52800 70.80000 1.000 103.69896 264 GLY F C 1
ATOM 24766 O O . GLY F 6 264 ? 114.38400 120.55800 71.97500 1.000 109.24925 264 GLY F O 1
ATOM 24770 N N . ILE F 6 265 ? 114.68600 119.85500 69.86500 1.000 104.24590 265 ILE F N 1
ATOM 24771 C CA . ILE F 6 265 ? 115.97600 119.25400 70.17800 1.000 104.30546 265 ILE F CA 1
ATOM 24772 C C . ILE F 6 265 ? 117.00400 120.33700 70.45900 1.000 110.53600 265 ILE F C 1
ATOM 24773 O O . ILE F 6 265 ? 117.84800 120.19700 71.35000 1.000 113.43512 265 ILE F O 1
ATOM 24789 N N . GLN F 6 266 ? 116.95000 121.43600 69.70700 1.000 111.83422 266 GLN F N 1
ATOM 24790 C CA . GLN F 6 266 ? 117.86100 122.54000 69.96800 1.000 102.56421 266 GLN F CA 1
ATOM 24791 C C . GLN F 6 266 ? 117.67100 123.07100 71.38000 1.000 102.46865 266 GLN F C 1
ATOM 24792 O O . GLN F 6 266 ? 118.64600 123.38000 72.07300 1.000 106.45010 266 GLN F O 1
ATOM 24806 N N . ALA F 6 267 ? 116.42000 123.17500 71.82800 1.000 102.84082 267 ALA F N 1
ATOM 24807 C CA . ALA F 6 267 ? 116.16600 123.56000 73.21000 1.000 102.06584 267 ALA F CA 1
ATOM 24808 C C . ALA F 6 267 ? 116.78900 122.56300 74.17200 1.000 106.86455 267 ALA F C 1
ATOM 24809 O O . ALA F 6 267 ? 117.37500 122.95000 75.18800 1.000 115.39760 267 ALA F O 1
ATOM 24816 N N . SER F 6 268 ? 116.67000 121.27100 73.87000 1.000 104.47023 268 SER F N 1
ATOM 24817 C CA . SER F 6 268 ? 117.28500 120.26300 74.72200 1.000 102.47009 268 SER F CA 1
ATOM 24818 C C . SER F 6 268 ? 118.79600 120.43500 74.76300 1.000 103.43752 268 SER F C 1
ATOM 24819 O O . SER F 6 268 ? 119.41000 120.32300 75.82900 1.000 106.32754 268 SER F O 1
ATOM 24827 N N . ARG F 6 269 ? 119.41700 120.70800 73.61400 1.000 100.82344 269 ARG F N 1
ATOM 24828 C CA . ARG F 6 269 ? 120.84600 121.00100 73.62000 1.000 99.27097 269 ARG F CA 1
ATOM 24829 C C . ARG F 6 269 ? 121.14200 122.21700 74.48100 1.000 107.24423 269 ARG F C 1
ATOM 24830 O O . ARG F 6 269 ? 122.08600 122.21000 75.27800 1.000 111.22920 269 ARG F O 1
ATOM 24851 N N . SER F 6 270 ? 120.34300 123.27400 74.33500 1.000 113.66081 270 SER F N 1
ATOM 24852 C CA . SER F 6 270 ? 120.55200 124.47000 75.13900 1.000 112.86722 270 SER F CA 1
ATOM 24853 C C . SER F 6 270 ? 120.44400 124.14700 76.62100 1.000 112.18133 270 SER F C 1
ATOM 24854 O O . SER F 6 270 ? 121.29300 124.55000 77.42200 1.000 112.58381 270 SER F O 1
ATOM 24862 N N . ALA F 6 271 ? 119.40300 123.40800 77.00600 1.000 105.08931 271 ALA F N 1
ATOM 24863 C CA . ALA F 6 271 ? 119.26200 123.01500 78.40300 1.000 99.79343 271 ALA F CA 1
ATOM 24864 C C . ALA F 6 271 ? 120.41200 122.12100 78.83400 1.000 103.24553 271 ALA F C 1
ATOM 24865 O O . ALA F 6 271 ? 120.93800 122.26300 79.94300 1.000 112.06963 271 ALA F O 1
ATOM 24872 N N . ASN F 6 272 ? 120.81800 121.19000 77.97200 1.000 101.40715 272 ASN F N 1
ATOM 24873 C CA . ASN F 6 272 ? 121.93700 120.32300 78.31300 1.000 103.76879 272 ASN F CA 1
ATOM 24874 C C . ASN F 6 272 ? 123.20300 121.12800 78.55800 1.000 113.34619 272 ASN F C 1
ATOM 24875 O O . ASN F 6 272 ? 124.05900 120.71400 79.34700 1.000 121.31506 272 ASN F O 1
ATOM 24886 N N . ARG F 6 273 ? 123.34600 122.27200 77.88900 1.000 110.66192 273 ARG F N 1
ATOM 24887 C CA . ARG F 6 273 ? 124.51000 123.11800 78.11800 1.000 106.05081 273 ARG F CA 1
ATOM 24888 C C . ARG F 6 273 ? 124.58500 123.54400 79.57600 1.000 105.78840 273 ARG F C 1
ATOM 24889 O O . ARG F 6 273 ? 125.64000 123.44700 80.21300 1.000 109.17828 273 ARG F O 1
ATOM 24910 N N . VAL F 6 274 ? 123.46800 124.01800 80.12500 1.000 103.85546 274 VAL F N 1
ATOM 24911 C CA . VAL F 6 274 ? 123.43400 124.36100 81.54200 1.000 102.62170 274 VAL F CA 1
ATOM 24912 C C . VAL F 6 274 ? 123.68100 123.12200 82.38500 1.000 99.98180 274 VAL F C 1
ATOM 24913 O O . VAL F 6 274 ? 124.41500 123.16000 83.37800 1.000 108.38857 274 VAL F O 1
ATOM 24926 N N . LEU F 6 275 ? 123.07700 122.00100 81.99700 1.000 103.73741 275 LEU F N 1
ATOM 24927 C CA . LEU F 6 275 ? 123.18400 120.78500 82.79300 1.000 106.57318 275 LEU F CA 1
ATOM 24928 C C . LEU F 6 275 ? 124.63400 120.33600 82.92100 1.000 108.11940 275 LEU F C 1
ATOM 24929 O O . LEU F 6 275 ? 125.08800 119.97400 84.01100 1.000 110.45159 275 LEU F O 1
ATOM 24945 N N . VAL F 6 276 ? 125.38200 120.35200 81.81800 1.000 113.65792 276 VAL F N 1
ATOM 24946 C CA . VAL F 6 276 ? 126.78200 119.94800 81.89100 1.000 112.76255 276 VAL F CA 1
ATOM 24947 C C . VAL F 6 276 ? 127.58900 120.97500 82.67300 1.000 114.55146 276 VAL F C 1
ATOM 24948 O O . VAL F 6 276 ? 128.49500 120.62200 83.43700 1.000 117.08232 276 VAL F O 1
ATOM 24961 N N . ASP F 6 277 ? 127.28400 122.26000 82.49100 1.000 127.80727 277 ASP F N 1
ATOM 24962 C CA . ASP F 6 277 ? 128.00200 123.29000 83.23200 1.000 127.43347 277 ASP F CA 1
ATOM 24963 C C . ASP F 6 277 ? 127.81100 123.11700 84.73200 1.000 127.75118 277 ASP F C 1
ATOM 24964 O O . ASP F 6 277 ? 128.77100 123.21200 85.50400 1.000 125.61245 277 ASP F O 1
ATOM 24973 N N . CYS F 6 278 ? 126.57700 122.85500 85.16300 1.000 126.62329 278 CYS F N 1
ATOM 24974 C CA . CYS F 6 278 ? 126.32100 122.63200 86.58100 1.000 121.87836 278 CYS F CA 1
ATOM 24975 C C . CYS F 6 278 ? 127.05300 121.39400 87.08200 1.000 124.94797 278 CYS F C 1
ATOM 24976 O O . CYS F 6 278 ? 127.64900 121.40600 88.16400 1.000 130.55444 278 CYS F O 1
ATOM 24984 N N . LEU F 6 279 ? 127.01700 120.31000 86.30700 1.000 112.92184 279 LEU F N 1
ATOM 24985 C CA . LEU F 6 279 ? 127.67400 119.08100 86.73700 1.000 108.79394 279 LEU F CA 1
ATOM 24986 C C . LEU F 6 279 ? 129.18800 119.23300 86.72700 1.000 113.72350 279 LEU F C 1
ATOM 24987 O O . LEU F 6 279 ? 129.87500 118.71000 87.61100 1.000 114.65511 279 LEU F O 1
ATOM 25003 N N . THR F 6 280 ? 129.72900 119.94100 85.73500 1.000 129.33372 280 THR F N 1
ATOM 25004 C CA . THR F 6 280 ? 131.17000 120.15900 85.69000 1.000 128.47138 280 THR F CA 1
ATOM 25005 C C . THR F 6 280 ? 131.64100 120.93100 86.91500 1.000 129.95754 280 THR F C 1
ATOM 25006 O O . THR F 6 280 ? 132.60200 120.53400 87.58300 1.000 129.59951 280 THR F O 1
ATOM 25017 N N . GLU F 6 281 ? 130.97200 122.04200 87.22700 1.000 137.71996 281 GLU F N 1
ATOM 25018 C CA . GLU F 6 281 ? 131.34800 122.82700 88.39400 1.000 137.71682 281 GLU F CA 1
ATOM 25019 C C . GLU F 6 281 ? 131.08100 122.08500 89.69300 1.000 137.40698 281 GLU F C 1
ATOM 25020 O O . GLU F 6 281 ? 131.74600 122.35800 90.69800 1.000 133.15005 281 GLU F O 1
ATOM 25032 N N . THR F 6 282 ? 130.13100 121.14800 89.69600 1.000 160.21721 282 THR F N 1
ATOM 25033 C CA . THR F 6 282 ? 129.88800 120.35200 90.89200 1.000 160.05127 282 THR F CA 1
ATOM 25034 C C . THR F 6 282 ? 131.09200 119.48800 91.23700 1.000 157.64154 282 THR F C 1
ATOM 25035 O O . THR F 6 282 ? 131.28800 119.13800 92.40600 1.000 155.34017 282 THR F O 1
ATOM 25046 N N . VAL F 6 283 ? 131.89600 119.13100 90.24200 1.000 149.13545 283 VAL F N 1
ATOM 25047 C CA . VAL F 6 283 ? 133.06700 118.29600 90.46200 1.000 145.79000 283 VAL F CA 1
ATOM 25048 C C . VAL F 6 283 ? 134.24500 118.84900 89.67400 1.000 143.21836 283 VAL F C 1
ATOM 25049 O O . VAL F 6 283 ? 135.32000 119.07600 90.22700 1.000 141.71233 283 VAL F O 1
ATOM 25062 N N . THR G 7 5 ? 101.33600 85.44000 154.66500 1.000 140.45597 5 THR G N 1
ATOM 25063 C CA . THR G 7 5 ? 101.02900 85.14200 153.23700 1.000 141.35602 5 THR G CA 1
ATOM 25064 C C . THR G 7 5 ? 102.11800 85.69300 152.32300 1.000 144.71696 5 THR G C 1
ATOM 25065 O O . THR G 7 5 ? 103.00200 86.42500 152.76500 1.000 140.52430 5 THR G O 1
ATOM 25076 N N . ARG G 7 6 ? 102.05100 85.33100 151.04800 1.000 147.95919 6 ARG G N 1
ATOM 25077 C CA . ARG G 7 6 ? 103.08900 85.72500 150.11100 1.000 141.15251 6 ARG G CA 1
ATOM 25078 C C . ARG G 7 6 ? 103.02000 87.22800 149.85000 1.000 138.74041 6 ARG G C 1
ATOM 25079 O O . ARG G 7 6 ? 101.92600 87.80400 149.82200 1.000 138.79828 6 ARG G O 1
ATOM 25100 N N . PRO G 7 7 ? 104.15700 87.89100 149.64500 1.000 123.03129 7 PRO G N 1
ATOM 25101 C CA . PRO G 7 7 ? 104.12800 89.33400 149.37500 1.000 120.92043 7 PRO G CA 1
ATOM 25102 C C . PRO G 7 7 ? 103.78800 89.61800 147.92000 1.000 123.14172 7 PRO G C 1
ATOM 25103 O O . PRO G 7 7 ? 104.36100 89.02300 147.00600 1.000 126.72203 7 PRO G O 1
ATOM 25114 N N . PHE G 7 8 ? 102.84600 90.53300 147.71500 1.000 109.46926 8 PHE G N 1
ATOM 25115 C CA . PHE G 7 8 ? 102.49000 90.97500 146.37600 1.000 111.16889 8 PHE G CA 1
ATOM 25116 C C . PHE G 7 8 ? 103.47600 92.02800 145.89300 1.000 111.75282 8 PHE G C 1
ATOM 25117 O O . PHE G 7 8 ? 103.85200 92.93300 146.64300 1.000 112.26141 8 PHE G O 1
ATOM 25134 N N . VAL G 7 9 ? 103.88000 91.92200 144.63000 1.000 114.80121 9 VAL G N 1
ATOM 25135 C CA . VAL G 7 9 ? 104.90300 92.79300 144.06500 1.000 109.52098 9 VAL G CA 1
ATOM 25136 C C . VAL G 7 9 ? 104.47400 93.26000 142.68200 1.000 111.45482 9 VAL G C 1
ATOM 25137 O O . VAL G 7 9 ? 104.07000 92.45200 141.84000 1.000 109.61060 9 VAL G O 1
ATOM 25150 N N . LEU G 7 10 ? 104.56900 94.56600 142.45100 1.000 112.62482 10 LEU G N 1
ATOM 25151 C CA . LEU G 7 10 ? 104.41000 95.15100 141.13000 1.000 107.16351 10 LEU G CA 1
ATOM 25152 C C . LEU G 7 10 ? 105.73000 95.10700 140.37800 1.000 109.97461 10 LEU G C 1
ATOM 25153 O O . LEU G 7 10 ? 106.79700 94.99000 140.98500 1.000 113.82154 10 LEU G O 1
ATOM 25169 N N . PRO G 7 11 ? 105.70400 95.19800 139.05100 1.000 100.63880 11 PRO G N 1
ATOM 25170 C CA . PRO G 7 11 ? 106.96400 95.18700 138.30300 1.000 98.28527 11 PRO G CA 1
ATOM 25171 C C . PRO G 7 11 ? 107.85500 96.34500 138.71800 1.000 100.37480 11 PRO G C 1
ATOM 25172 O O . PRO G 7 11 ? 107.38600 97.45400 138.97500 1.000 99.99073 11 PRO G O 1
ATOM 25183 N N . GLY G 7 12 ? 109.15400 96.07400 138.78300 1.000 114.52377 12 GLY G N 1
ATOM 25184 C CA . GLY G 7 12 ? 110.12600 97.06200 139.19300 1.000 112.26325 12 GLY G CA 1
ATOM 25185 C C . GLY G 7 12 ? 110.34000 97.16800 140.68600 1.000 113.55693 12 GLY G C 1
ATOM 25186 O O . GLY G 7 12 ? 111.31900 97.79400 141.10900 1.000 117.96496 12 GLY G O 1
ATOM 25190 N N . GLU G 7 13 ? 109.46900 96.57000 141.50100 1.000 123.03087 13 GLU G N 1
ATOM 25191 C CA . GLU G 7 13 ? 109.61700 96.59000 142.95600 1.000 125.94713 13 GLU G CA 1
ATOM 25192 C C . GLU G 7 13 ? 110.68000 95.56700 143.34200 1.000 125.46298 13 GLU G C 1
ATOM 25193 O O . GLU G 7 13 ? 110.41000 94.38100 143.53900 1.000 127.89403 13 GLU G O 1
ATOM 25205 N N . THR G 7 14 ? 111.91400 96.04700 143.46400 1.000 115.32556 14 THR G N 1
ATOM 25206 C CA . THR G 7 14 ? 113.03700 95.16400 143.73400 1.000 116.05615 14 THR G CA 1
ATOM 25207 C C . THR G 7 14 ? 112.79300 94.34400 144.99200 1.000 118.45590 14 THR G C 1
ATOM 25208 O O . THR G 7 14 ? 112.37100 94.87100 146.02300 1.000 114.28310 14 THR G O 1
ATOM 25219 N N . ILE G 7 15 ? 113.07600 93.04500 144.90100 1.000 125.59246 15 ILE G N 1
ATOM 25220 C CA . ILE G 7 15 ? 112.87200 92.14800 146.03000 1.000 122.88859 15 ILE G CA 1
ATOM 25221 C C . ILE G 7 15 ? 113.92200 92.43300 147.09000 1.000 126.73494 15 ILE G C 1
ATOM 25222 O O . ILE G 7 15 ? 115.12500 92.47700 146.80200 1.000 126.10036 15 ILE G O 1
ATOM 25238 N N . ASP G 7 16 ? 113.47800 92.61600 148.32600 1.000 144.96464 16 ASP G N 1
ATOM 25239 C CA . ASP G 7 16 ? 114.42200 92.83700 149.40900 1.000 145.21902 16 ASP G CA 1
ATOM 25240 C C . ASP G 7 16 ? 115.29200 91.59500 149.58900 1.000 144.66294 16 ASP G C 1
ATOM 25241 O O . ASP G 7 16 ? 114.77600 90.47300 149.58500 1.000 146.57444 16 ASP G O 1
ATOM 25250 N N . PRO G 7 17 ? 116.60800 91.75100 149.76400 1.000 142.56688 17 PRO G N 1
ATOM 25251 C CA . PRO G 7 17 ? 117.47000 90.56800 149.89700 1.000 144.65760 17 PRO G CA 1
ATOM 25252 C C . PRO G 7 17 ? 117.10400 89.68800 151.07600 1.000 145.71668 17 PRO G C 1
ATOM 25253 O O . PRO G 7 17 ? 117.42600 88.49300 151.05800 1.000 143.70845 17 PRO G O 1
ATOM 25264 N N . SER G 7 18 ? 116.43200 90.23300 152.09000 1.000 146.04834 18 SER G N 1
ATOM 25265 C CA . SER G 7 18 ? 115.95800 89.40200 153.18900 1.000 145.90618 18 SER G CA 1
ATOM 25266 C C . SER G 7 18 ? 115.00000 88.32900 152.69300 1.000 146.75556 18 SER G C 1
ATOM 25267 O O . SER G 7 18 ? 115.07800 87.17700 153.13300 1.000 144.95758 18 SER G O 1
ATOM 25275 N N . LEU G 7 19 ? 114.10100 88.68500 151.77600 1.000 142.03835 19 LEU G N 1
ATOM 25276 C CA . LEU G 7 19 ? 113.19000 87.70600 151.19800 1.000 139.00279 19 LEU G CA 1
ATOM 25277 C C . LEU G 7 19 ? 113.90600 86.75500 150.25100 1.000 139.05539 19 LEU G C 1
ATOM 25278 O O . LEU G 7 19 ? 113.46300 85.61700 150.06900 1.000 137.80716 19 LEU G O 1
ATOM 25294 N N . VAL G 7 20 ? 115.00100 87.19700 149.64300 1.000 144.18808 20 VAL G N 1
ATOM 25295 C CA . VAL G 7 20 ? 115.68600 86.41600 148.61900 1.000 143.56774 20 VAL G CA 1
ATOM 25296 C C . VAL G 7 20 ? 116.26700 85.15200 149.24300 1.000 143.50285 20 VAL G C 1
ATOM 25297 O O . VAL G 7 20 ? 117.05200 85.24300 150.19800 1.000 140.96893 20 VAL G O 1
ATOM 25310 N N . PRO G 7 21 ? 115.92000 83.96300 148.74900 1.000 157.23393 21 PRO G N 1
ATOM 25311 C CA . PRO G 7 21 ? 116.61100 82.74900 149.20400 1.000 158.00240 21 PRO G CA 1
ATOM 25312 C C . PRO G 7 21 ? 118.06200 82.75800 148.75400 1.000 159.63057 21 PRO G C 1
ATOM 25313 O O . PRO G 7 21 ? 118.37100 83.12400 147.61800 1.000 158.84379 21 PRO G O 1
ATOM 25324 N N . THR G 7 22 ? 118.95300 82.35400 149.65300 1.000 163.68905 22 THR G N 1
ATOM 25325 C CA . THR G 7 22 ? 120.36700 82.20600 149.34900 1.000 165.13813 22 THR G CA 1
ATOM 25326 C C . THR G 7 22 ? 120.82600 80.82700 149.79300 1.000 165.07233 22 THR G C 1
ATOM 25327 O O . THR G 7 22 ? 120.64600 80.45400 150.95700 1.000 162.33219 22 THR G O 1
ATOM 25338 N N . HIS G 7 23 ? 121.41200 80.07300 148.86800 1.000 182.49909 23 HIS G N 1
ATOM 25339 C CA . HIS G 7 23 ? 121.96600 78.77100 149.17800 1.000 182.30936 23 HIS G CA 1
ATOM 25340 C C . HIS G 7 23 ? 123.35800 78.65700 148.57000 1.000 183.55832 23 HIS G C 1
ATOM 25341 O O . HIS G 7 23 ? 123.50100 78.77000 147.34400 1.000 183.67978 23 HIS G O 1
ATOM 25355 N N . PRO G 7 24 ? 124.40600 78.44400 149.37500 1.000 180.63618 24 PRO G N 1
ATOM 25356 C CA . PRO G 7 24 ? 125.75600 78.38600 148.79000 1.000 179.04243 24 PRO G CA 1
ATOM 25357 C C . PRO G 7 24 ? 125.91800 77.26800 147.77600 1.000 180.44332 24 PRO G C 1
ATOM 25358 O O . PRO G 7 24 ? 126.64900 77.42200 146.79000 1.000 176.15389 24 PRO G O 1
ATOM 25369 N N . LYS G 7 25 ? 125.24600 76.13900 148.00000 1.000 192.82802 25 LYS G N 1
ATOM 25370 C CA . LYS G 7 25 ? 125.38100 74.99700 147.10500 1.000 191.06616 25 LYS G CA 1
ATOM 25371 C C . LYS G 7 25 ? 124.77600 75.28500 145.73700 1.000 189.73343 25 LYS G C 1
ATOM 25372 O O . LYS G 7 25 ? 125.35500 74.92000 144.70700 1.000 186.89549 25 LYS G O 1
ATOM 25391 N N . HIS G 7 26 ? 123.59600 75.87800 145.71200 1.000 191.01305 26 HIS G N 1
ATOM 25392 C CA . HIS G 7 26 ? 122.90000 76.05300 144.42200 1.000 188.83266 26 HIS G CA 1
ATOM 25393 C C . HIS G 7 26 ? 122.73300 77.51500 144.06400 1.000 189.53649 26 HIS G C 1
ATOM 25394 O O . HIS G 7 26 ? 122.50300 78.32300 144.97200 1.000 189.55295 26 HIS G O 1
ATOM 25408 N N . PRO G 7 27 ? 122.98300 77.90900 142.80700 1.000 181.40239 27 PRO G N 1
ATOM 25409 C CA . PRO G 7 27 ? 122.59500 79.24600 142.34700 1.000 180.01567 27 PRO G CA 1
ATOM 25410 C C . PRO G 7 27 ? 121.07900 79.37700 142.32200 1.000 179.50713 27 PRO G C 1
ATOM 25411 O O . PRO G 7 27 ? 120.36100 78.40100 142.09300 1.000 179.46167 27 PRO G O 1
ATOM 25422 N N . LEU G 7 28 ? 120.57300 80.58400 142.57300 1.000 154.51939 28 LEU G N 1
ATOM 25423 C CA . LEU G 7 28 ? 119.10700 80.79500 142.66500 1.000 153.12176 28 LEU G CA 1
ATOM 25424 C C . LEU G 7 28 ? 118.47200 80.53300 141.30500 1.000 150.50602 28 LEU G C 1
ATOM 25425 O O . LEU G 7 28 ? 118.86100 81.19900 140.33600 1.000 149.46515 28 LEU G O 1
ATOM 25441 N N . ARG G 7 29 ? 117.53100 79.60500 141.24500 1.000 157.02226 29 ARG G N 1
ATOM 25442 C CA . ARG G 7 29 ? 116.80900 79.23500 140.03200 1.000 158.09161 29 ARG G CA 1
ATOM 25443 C C . ARG G 7 29 ? 115.56900 80.11700 139.94300 1.000 158.38137 29 ARG G C 1
ATOM 25444 O O . ARG G 7 29 ? 114.51000 79.79800 140.48400 1.000 160.37408 29 ARG G O 1
ATOM 25465 N N . LEU G 7 30 ? 115.70700 81.24400 139.25000 1.000 130.50802 30 LEU G N 1
ATOM 25466 C CA . LEU G 7 30 ? 114.60100 82.18100 139.10700 1.000 125.58224 30 LEU G CA 1
ATOM 25467 C C . LEU G 7 30 ? 113.58100 81.64700 138.11200 1.000 130.37158 30 LEU G C 1
ATOM 25468 O O . LEU G 7 30 ? 113.93900 81.19800 137.02100 1.000 130.36948 30 LEU G O 1
ATOM 25484 N N . GLY G 7 31 ? 112.30800 81.70500 138.48900 1.000 128.47188 31 GLY G N 1
ATOM 25485 C CA . GLY G 7 31 ? 111.24200 81.23300 137.64100 1.000 123.92769 31 GLY G CA 1
ATOM 25486 C C . GLY G 7 31 ? 110.57500 82.36300 136.88700 1.000 120.96708 31 GLY G C 1
ATOM 25487 O O . GLY G 7 31 ? 111.16800 83.41800 136.65500 1.000 119.57435 31 GLY G O 1
ATOM 25491 N N . PRO G 7 32 ? 109.32300 82.16100 136.48300 1.000 112.83028 32 PRO G N 1
ATOM 25492 C CA . PRO G 7 32 ? 108.61700 83.20700 135.73700 1.000 110.20701 32 PRO G CA 1
ATOM 25493 C C . PRO G 7 32 ? 108.47100 84.48100 136.55400 1.000 109.07926 32 PRO G C 1
ATOM 25494 O O . PRO G 7 32 ? 108.33700 84.44800 137.77800 1.000 113.75256 32 PRO G O 1
ATOM 25505 N N . GLY G 7 33 ? 108.50300 85.61300 135.85600 1.000 105.44693 33 GLY G N 1
ATOM 25506 C CA . GLY G 7 33 ? 108.17400 86.88800 136.45800 1.000 107.02936 33 GLY G CA 1
ATOM 25507 C C . GLY G 7 33 ? 109.28200 87.57100 137.22300 1.000 112.99531 33 GLY G C 1
ATOM 25508 O O . GLY G 7 33 ? 109.02700 88.60400 137.84600 1.000 121.59258 33 GLY G O 1
ATOM 25512 N N . LEU G 7 34 ? 110.50100 87.04400 137.19900 1.000 111.42796 34 LEU G N 1
ATOM 25513 C CA . LEU G 7 34 ? 111.62100 87.66300 137.89000 1.000 106.39376 34 LEU G CA 1
ATOM 25514 C C . LEU G 7 34 ? 112.77000 87.89300 136.92100 1.000 110.99244 34 LEU G C 1
ATOM 25515 O O . LEU G 7 34 ? 112.95200 87.14600 135.95600 1.000 113.69438 34 LEU G O 1
ATOM 25531 N N . ARG G 7 35 ? 113.54600 88.93800 137.19400 1.000 114.31392 35 ARG G N 1
ATOM 25532 C CA . ARG G 7 35 ? 114.65800 89.34600 136.34900 1.000 111.29555 35 ARG G CA 1
ATOM 25533 C C . ARG G 7 35 ? 115.86300 89.62700 137.22900 1.000 115.95891 35 ARG G C 1
ATOM 25534 O O . ARG G 7 35 ? 115.75200 90.34400 138.22800 1.000 119.95436 35 ARG G O 1
ATOM 25555 N N . HIS G 7 36 ? 117.00600 89.05900 136.86200 1.000 126.34085 36 HIS G N 1
ATOM 25556 C CA . HIS G 7 36 ? 118.24800 89.28500 137.58200 1.000 128.56942 36 HIS G CA 1
ATOM 25557 C C . HIS G 7 36 ? 119.06900 90.36000 136.88500 1.000 129.52941 36 HIS G C 1
ATOM 25558 O O . HIS G 7 36 ? 119.00800 90.52100 135.66400 1.000 131.64270 36 HIS G O 1
ATOM 25572 N N . VAL G 7 37 ? 119.84300 91.09700 137.67500 1.000 136.78888 37 VAL G N 1
ATOM 25573 C CA . VAL G 7 37 ? 120.72700 92.13400 137.14700 1.000 138.14444 37 VAL G CA 1
ATOM 25574 C C . VAL G 7 37 ? 122.11800 91.92900 137.73700 1.000 142.76276 37 VAL G C 1
ATOM 25575 O O . VAL G 7 37 ? 122.24500 91.35700 138.82900 1.000 146.82897 37 VAL G O 1
ATOM 25588 N N . PRO G 7 38 ? 123.17700 92.38000 137.07100 1.000 156.86803 38 PRO G N 1
ATOM 25589 C CA . PRO G 7 38 ? 124.53900 92.09600 137.55000 1.000 158.20412 38 PRO G CA 1
ATOM 25590 C C . PRO G 7 38 ? 124.75400 92.56300 138.97900 1.000 154.59358 38 PRO G C 1
ATOM 25591 O O . PRO G 7 38 ? 125.46800 91.90200 139.74800 1.000 150.01802 38 PRO G O 1
ATOM 25602 N N . PRO G 7 39 ? 124.15900 93.69600 139.38900 1.000 152.71101 39 PRO G N 1
ATOM 25603 C CA . PRO G 7 39 ? 124.29800 94.12600 140.79100 1.000 151.59958 39 PRO G CA 1
ATOM 25604 C C . PRO G 7 39 ? 123.77700 93.11500 141.80600 1.000 155.01210 39 PRO G C 1
ATOM 25605 O O . PRO G 7 39 ? 123.84600 93.36500 143.01300 1.000 153.78644 39 PRO G O 1
ATOM 25616 N N . SER G 7 40 ? 123.23600 91.99000 141.33400 1.000 170.74865 40 SER G N 1
ATOM 25617 C CA . SER G 7 40 ? 122.71400 90.92800 142.19000 1.000 169.21128 40 SER G CA 1
ATOM 25618 C C . SER G 7 40 ? 121.36500 91.29600 142.79300 1.000 167.44903 40 SER G C 1
ATOM 25619 O O . SER G 7 40 ? 120.96000 90.73700 143.81500 1.000 166.00645 40 SER G O 1
ATOM 25627 N N . ASP G 7 41 ? 120.66200 92.23500 142.17000 1.000 154.83434 41 ASP G N 1
ATOM 25628 C CA . ASP G 7 41 ? 119.30900 92.56200 142.58300 1.000 150.59622 41 ASP G CA 1
ATOM 25629 C C . ASP G 7 41 ? 118.30600 91.74000 141.78800 1.000 148.62357 41 ASP G C 1
ATOM 25630 O O . ASP G 7 41 ? 118.50700 91.44400 140.60700 1.000 148.46599 41 ASP G O 1
ATOM 25639 N N . ILE G 7 42 ? 117.21800 91.36600 142.45100 1.000 126.67159 42 ILE G N 1
ATOM 25640 C CA . ILE G 7 42 ? 116.13600 90.61000 141.83600 1.000 123.43817 42 ILE G CA 1
ATOM 25641 C C . ILE G 7 42 ? 114.93800 91.53600 141.70500 1.000 124.74158 42 ILE G C 1
ATOM 25642 O O . ILE G 7 42 ? 114.43700 92.05800 142.70800 1.000 126.60223 42 ILE G O 1
ATOM 25658 N N . ILE G 7 43 ? 114.47900 91.73600 140.47500 1.000 114.12671 43 ILE G N 1
ATOM 25659 C CA . ILE G 7 43 ? 113.40500 92.67000 140.16700 1.000 112.41589 43 ILE G CA 1
ATOM 25660 C C . ILE G 7 43 ? 112.26000 91.87100 139.56200 1.000 110.78336 43 ILE G C 1
ATOM 25661 O O . ILE G 7 43 ? 112.47700 91.13400 138.60000 1.000 113.26608 43 ILE G O 1
ATOM 25677 N N . PRO G 7 44 ? 111.04200 91.97400 140.08400 1.000 104.97261 44 PRO G N 1
ATOM 25678 C CA . PRO G 7 44 ? 109.91300 91.33200 139.41000 1.000 98.08890 44 PRO G CA 1
ATOM 25679 C C . PRO G 7 44 ? 109.55900 92.07400 138.13500 1.000 100.11419 44 PRO G C 1
ATOM 25680 O O . PRO G 7 44 ? 109.60400 93.30400 138.07900 1.000 111.00339 44 PRO G O 1
ATOM 25691 N N . THR G 7 45 ? 109.20900 91.31500 137.10400 1.000 103.88258 45 THR G N 1
ATOM 25692 C CA . THR G 7 45 ? 108.81800 91.89300 135.83000 1.000 105.92906 45 THR G CA 1
ATOM 25693 C C . THR G 7 45 ? 107.31100 91.97200 135.64900 1.000 107.09667 45 THR G C 1
ATOM 25694 O O . THR G 7 45 ? 106.85100 92.67300 134.74400 1.000 111.65633 45 THR G O 1
ATOM 25705 N N . VAL G 7 46 ? 106.53500 91.27900 136.48100 1.000 97.57863 46 VAL G N 1
ATOM 25706 C CA . VAL G 7 46 ? 105.08800 91.22400 136.33600 1.000 98.64487 46 VAL G CA 1
ATOM 25707 C C . VAL G 7 46 ? 104.45200 91.38500 137.70600 1.000 109.29264 46 VAL G C 1
ATOM 25708 O O . VAL G 7 46 ? 105.06200 91.10400 138.73800 1.000 119.77057 46 VAL G O 1
ATOM 25721 N N . ALA G 7 47 ? 103.20200 91.83200 137.70500 1.000 113.74502 47 ALA G N 1
ATOM 25722 C CA . ALA G 7 47 ? 102.45400 91.94400 138.94800 1.000 108.19452 47 ALA G CA 1
ATOM 25723 C C . ALA G 7 47 ? 102.00400 90.56600 139.40100 1.000 106.91366 47 ALA G C 1
ATOM 25724 O O . ALA G 7 47 ? 101.46000 89.78900 138.61400 1.000 112.03669 47 ALA G O 1
ATOM 25731 N N . GLY G 7 48 ? 102.22700 90.26500 140.67200 1.000 107.93794 48 GLY G N 1
ATOM 25732 C CA . GLY G 7 48 ? 101.88300 88.95700 141.18400 1.000 105.98478 48 GLY G CA 1
ATOM 25733 C C . GLY G 7 48 ? 102.35100 88.80900 142.61100 1.000 108.26473 48 GLY G C 1
ATOM 25734 O O . GLY G 7 48 ? 102.68600 89.78800 143.27900 1.000 115.58706 48 GLY G O 1
ATOM 25738 N N . GLN G 7 49 ? 102.36500 87.56400 143.07100 1.000 107.24062 49 GLN G N 1
ATOM 25739 C CA . GLN G 7 49 ? 102.79300 87.22600 144.42000 1.000 110.90647 49 GLN G CA 1
ATOM 25740 C C . GLN G 7 49 ? 104.09500 86.44300 144.35000 1.000 112.23204 49 GLN G C 1
ATOM 25741 O O . GLN G 7 49 ? 104.20900 85.48800 143.57600 1.000 114.76033 49 GLN G O 1
ATOM 25755 N N . LEU G 7 50 ? 105.06700 86.85000 145.15800 1.000 113.01587 50 LEU G N 1
ATOM 25756 C CA . LEU G 7 50 ? 106.37300 86.20700 145.14600 1.000 115.29664 50 LEU G CA 1
ATOM 25757 C C . LEU G 7 50 ? 106.29400 84.83100 145.79600 1.000 122.47756 50 LEU G C 1
ATOM 25758 O O . LEU G 7 50 ? 105.71200 84.67400 146.87300 1.000 125.61943 50 LEU G O 1
ATOM 25774 N N . ILE G 7 51 ? 106.88200 83.83600 145.14000 1.000 127.39652 51 ILE G N 1
ATOM 25775 C CA . ILE G 7 51 ? 106.94600 82.47300 145.65100 1.000 123.34079 51 ILE G CA 1
ATOM 25776 C C . ILE G 7 51 ? 108.40400 82.10800 145.87000 1.000 130.68158 51 ILE G C 1
ATOM 25777 O O . ILE G 7 51 ? 109.25500 82.37700 145.01500 1.000 138.22904 51 ILE G O 1
ATOM 25793 N N . THR G 7 52 ? 108.69100 81.49200 147.01200 1.000 139.65649 52 THR G N 1
ATOM 25794 C CA . THR G 7 52 ? 110.02000 80.99200 147.32200 1.000 142.18965 52 THR G CA 1
ATOM 25795 C C . THR G 7 52 ? 109.93100 79.52600 147.72000 1.000 139.72856 52 THR G C 1
ATOM 25796 O O . THR G 7 52 ? 109.01800 79.11700 148.44300 1.000 138.14390 52 THR G O 1
ATOM 25807 N N . ASN G 7 53 ? 110.89600 78.73700 147.24800 1.000 151.98291 53 ASN G N 1
ATOM 25808 C CA . ASN G 7 53 ? 110.95400 77.30300 147.53900 1.000 155.17574 53 ASN G CA 1
ATOM 25809 C C . ASN G 7 53 ? 112.39100 76.98400 147.94400 1.000 157.09051 53 ASN G C 1
ATOM 25810 O O . ASN G 7 53 ? 113.23100 76.65500 147.10300 1.000 158.16025 53 ASN G O 1
ATOM 25821 N N . LEU G 7 54 ? 112.65800 77.07400 149.24700 1.000 156.93586 54 LEU G N 1
ATOM 25822 C CA . LEU G 7 54 ? 114.01200 76.87800 149.74500 1.000 156.58104 54 LEU G CA 1
ATOM 25823 C C . LEU G 7 54 ? 114.52500 75.47200 149.47700 1.000 157.78709 54 LEU G C 1
ATOM 25824 O O . LEU G 7 54 ? 115.74100 75.27700 149.37400 1.000 157.46600 54 LEU G O 1
ATOM 25840 N N . ASN G 7 55 ? 113.63000 74.48800 149.35800 1.000 172.58922 55 ASN G N 1
ATOM 25841 C CA . ASN G 7 55 ? 114.07200 73.13500 149.04300 1.000 173.58434 55 ASN G CA 1
ATOM 25842 C C . ASN G 7 55 ? 114.82900 73.09800 147.72600 1.000 172.61699 55 ASN G C 1
ATOM 25843 O O . ASN G 7 55 ? 115.75300 72.29300 147.56100 1.000 172.27162 55 ASN G O 1
ATOM 25854 N N . LYS G 7 56 ? 114.45400 73.95900 146.78300 1.000 174.41397 56 LYS G N 1
ATOM 25855 C CA . LYS G 7 56 ? 115.11700 74.05200 145.49200 1.000 175.78406 56 LYS G CA 1
ATOM 25856 C C . LYS G 7 56 ? 115.94600 75.31600 145.35100 1.000 174.34519 56 LYS G C 1
ATOM 25857 O O . LYS G 7 56 ? 116.54100 75.53400 144.29000 1.000 170.01443 56 LYS G O 1
ATOM 25876 N N . ASN G 7 57 ? 116.01900 76.14400 146.39300 1.000 174.36773 57 ASN G N 1
ATOM 25877 C CA . ASN G 7 57 ? 116.64300 77.45400 146.27400 1.000 172.33191 57 ASN G CA 1
ATOM 25878 C C . ASN G 7 57 ? 116.07300 78.15900 145.05300 1.000 172.60685 57 ASN G C 1
ATOM 25879 O O . ASN G 7 57 ? 116.80800 78.78900 144.28700 1.000 172.94507 57 ASN G O 1
ATOM 25890 N N . SER G 7 58 ? 114.76100 78.05400 144.86900 1.000 161.96283 58 SER G N 1
ATOM 25891 C CA . SER G 7 58 ? 114.07800 78.58800 143.70300 1.000 160.85000 58 SER G CA 1
ATOM 25892 C C . SER G 7 58 ? 113.08100 79.65100 144.13500 1.000 158.34756 58 SER G C 1
ATOM 25893 O O . SER G 7 58 ? 112.51600 79.59000 145.23000 1.000 156.87240 58 SER G O 1
ATOM 25901 N N . MET G 7 59 ? 112.86200 80.62100 143.25400 1.000 145.33734 59 MET G N 1
ATOM 25902 C CA . MET G 7 59 ? 111.98500 81.74000 143.55400 1.000 143.67717 59 MET G CA 1
ATOM 25903 C C . MET G 7 59 ? 111.39500 82.26100 142.25400 1.000 146.13396 59 MET G C 1
ATOM 25904 O O . MET G 7 59 ? 112.06600 82.26600 141.22000 1.000 150.56507 59 MET G O 1
ATOM 25918 N N . TRP G 7 60 ? 110.14000 82.69400 142.31300 1.000 124.57408 60 TRP G N 1
ATOM 25919 C CA . TRP G 7 60 ? 109.44400 83.17600 141.12900 1.000 118.36766 60 TRP G CA 1
ATOM 25920 C C . TRP G 7 60 ? 108.19400 83.92000 141.56900 1.000 116.38189 60 TRP G C 1
ATOM 25921 O O . TRP G 7 60 ? 107.79200 83.86400 142.73300 1.000 123.52107 60 TRP G O 1
ATOM 25942 N N . VAL G 7 61 ? 107.58200 84.62100 140.62000 1.000 103.87325 61 VAL G N 1
ATOM 25943 C CA . VAL G 7 61 ? 106.35300 85.36600 140.85600 1.000 102.61482 61 VAL G CA 1
ATOM 25944 C C . VAL G 7 61 ? 105.20000 84.57200 140.27000 1.000 101.98895 61 VAL G C 1
ATOM 25945 O O . VAL G 7 61 ? 105.20100 84.25000 139.07800 1.000 103.28103 61 VAL G O 1
ATOM 25958 N N . GLU G 7 62 ? 104.21000 84.26900 141.09900 1.000 121.18320 62 GLU G N 1
ATOM 25959 C CA . GLU G 7 62 ? 103.03200 83.56000 140.63000 1.000 122.69274 62 GLU G CA 1
ATOM 25960 C C . GLU G 7 62 ? 102.02300 84.55900 140.09000 1.000 120.90514 62 GLU G C 1
ATOM 25961 O O . GLU G 7 62 ? 101.68400 85.53700 140.76100 1.000 125.68416 62 GLU G O 1
ATOM 25973 N N . TYR G 7 63 ? 101.54800 84.31500 138.87400 1.000 95.36683 63 TYR G N 1
ATOM 25974 C CA . TYR G 7 63 ? 100.58400 85.20500 138.24800 1.000 95.40594 63 TYR G CA 1
ATOM 25975 C C . TYR G 7 63 ? 99.85300 84.42900 137.16700 1.000 93.52810 63 TYR G C 1
ATOM 25976 O O . TYR G 7 63 ? 100.29300 83.35900 136.74300 1.000 101.32917 63 TYR G O 1
ATOM 25994 N N . ASN G 7 64 ? 98.73200 84.98400 136.72600 1.000 94.84885 64 ASN G N 1
ATOM 25995 C CA . ASN G 7 64 ? 97.89600 84.35600 135.71600 1.000 96.00428 64 ASN G CA 1
ATOM 25996 C C . ASN G 7 64 ? 97.87300 85.22500 134.46900 1.000 96.54951 64 ASN G C 1
ATOM 25997 O O . ASN G 7 64 ? 97.74700 86.44900 134.55600 1.000 106.10394 64 ASN G O 1
ATOM 26008 N N . SER G 7 65 ? 97.98600 84.58400 133.31100 1.000 92.04687 65 SER G N 1
ATOM 26009 C CA . SER G 7 65 ? 98.00900 85.29600 132.04100 1.000 94.92478 65 SER G CA 1
ATOM 26010 C C . SER G 7 65 ? 97.56400 84.33800 130.94900 1.000 95.95355 65 SER G C 1
ATOM 26011 O O . SER G 7 65 ? 97.51400 83.12300 131.14800 1.000 106.72118 65 SER G O 1
ATOM 26019 N N . GLN G 7 66 ? 97.25000 84.90100 129.78400 1.000 97.91111 66 GLN G N 1
ATOM 26020 C CA . GLN G 7 66 ? 96.72200 84.12900 128.66700 1.000 105.52903 66 GLN G CA 1
ATOM 26021 C C . GLN G 7 66 ? 97.79300 83.71100 127.66600 1.000 109.20605 66 GLN G C 1
ATOM 26022 O O . GLN G 7 66 ? 97.96900 82.51600 127.41900 1.000 112.97287 66 GLN G O 1
ATOM 26036 N N . ARG G 7 67 ? 98.52300 84.66100 127.08500 1.000 104.29647 67 ARG G N 1
ATOM 26037 C CA . ARG G 7 67 ? 99.41200 84.34000 125.97500 1.000 103.25305 67 ARG G CA 1
ATOM 26038 C C . ARG G 7 67 ? 100.61500 83.56100 126.48600 1.000 101.85885 67 ARG G C 1
ATOM 26039 O O . ARG G 7 67 ? 101.32800 84.02000 127.38200 1.000 97.42723 67 ARG G O 1
ATOM 26060 N N . TYR G 7 68 ? 100.83300 82.38200 125.91200 1.000 103.01744 68 TYR G N 1
ATOM 26061 C CA . TYR G 7 68 ? 101.91400 81.51500 126.35300 1.000 97.62909 68 TYR G CA 1
ATOM 26062 C C . TYR G 7 68 ? 103.22300 81.89700 125.67900 1.000 106.45284 68 TYR G C 1
ATOM 26063 O O . TYR G 7 68 ? 103.26500 82.17800 124.47900 1.000 110.22584 68 TYR G O 1
ATOM 26081 N N . VAL G 7 69 ? 104.29500 81.89100 126.45600 1.000 107.21142 69 VAL G N 1
ATOM 26082 C CA . VAL G 7 69 ? 105.64700 82.14300 125.97100 1.000 100.85662 69 VAL G CA 1
ATOM 26083 C C . VAL G 7 69 ? 106.36500 80.80100 125.90300 1.000 104.77709 69 VAL G C 1
ATOM 26084 O O . VAL G 7 69 ? 106.63100 80.20100 126.95200 1.000 107.13360 69 VAL G O 1
ATOM 26097 N N . PRO G 7 70 ? 106.69600 80.29000 124.71900 1.000 102.63475 70 PRO G N 1
ATOM 26098 C CA . PRO G 7 70 ? 107.29300 78.95200 124.64900 1.000 98.20551 70 PRO G CA 1
ATOM 26099 C C . PRO G 7 70 ? 108.53600 78.85800 125.51600 1.000 103.89187 70 PRO G C 1
ATOM 26100 O O . PRO G 7 70 ? 109.39200 79.74400 125.50800 1.000 107.69456 70 PRO G O 1
ATOM 26111 N N . THR G 7 71 ? 108.62300 77.76800 126.27000 1.000 107.33925 71 THR G N 1
ATOM 26112 C CA . THR G 7 71 ? 109.73600 77.50800 127.17000 1.000 105.19673 71 THR G CA 1
ATOM 26113 C C . THR G 7 71 ? 110.18700 76.07400 126.96200 1.000 109.30580 71 THR G C 1
ATOM 26114 O O . THR G 7 71 ? 109.35300 75.17700 126.81500 1.000 120.01762 71 THR G O 1
ATOM 26125 N N . GLN G 7 72 ? 111.49600 75.85800 126.95000 1.000 116.86584 72 GLN G N 1
ATOM 26126 C CA . GLN G 7 72 ? 112.01700 74.54300 126.61100 1.000 119.94732 72 GLN G CA 1
ATOM 26127 C C . GLN G 7 72 ? 111.53400 73.49700 127.60900 1.000 120.17984 72 GLN G C 1
ATOM 26128 O O . GLN G 7 72 ? 111.39100 73.76200 128.80400 1.000 119.05041 72 GLN G O 1
ATOM 26142 N N . ASN G 7 73 ? 111.26800 72.29800 127.09400 1.000 123.50941 73 ASN G N 1
ATOM 26143 C CA . ASN G 7 73 ? 110.82000 71.12500 127.83700 1.000 122.90825 73 ASN G CA 1
ATOM 26144 C C . ASN G 7 73 ? 109.35900 71.20500 128.25600 1.000 121.38613 73 ASN G C 1
ATOM 26145 O O . ASN G 7 73 ? 108.86600 70.26600 128.88600 1.000 119.94574 73 ASN G O 1
ATOM 26156 N N . ASP G 7 74 ? 108.65100 72.28300 127.93700 1.000 120.16297 74 ASP G N 1
ATOM 26157 C CA . ASP G 7 74 ? 107.22300 72.33200 128.21500 1.000 115.55399 74 ASP G CA 1
ATOM 26158 C C . ASP G 7 74 ? 106.46700 71.41800 127.26000 1.000 114.54119 74 ASP G C 1
ATOM 26159 O O . ASP G 7 74 ? 106.88900 71.18100 126.12600 1.000 120.00593 74 ASP G O 1
ATOM 26168 N N . LEU G 7 75 ? 105.33500 70.90700 127.72900 1.000 100.84341 75 LEU G N 1
ATOM 26169 C CA . LEU G 7 75 ? 104.43300 70.11600 126.90500 1.000 99.00527 75 LEU G CA 1
ATOM 26170 C C . LEU G 7 75 ? 103.28800 71.00600 126.45000 1.000 97.93929 75 LEU G C 1
ATOM 26171 O O . LEU G 7 75 ? 102.58000 71.58500 127.27800 1.000 106.95009 75 LEU G O 1
ATOM 26187 N N . VAL G 7 76 ? 103.10600 71.10600 125.13900 1.000 93.54207 76 VAL G N 1
ATOM 26188 C CA . VAL G 7 76 ? 102.15600 72.03600 124.54600 1.000 92.24467 76 VAL G CA 1
ATOM 26189 C C . VAL G 7 76 ? 101.29300 71.28500 123.54800 1.000 99.36342 76 VAL G C 1
ATOM 26190 O O . VAL G 7 76 ? 101.74700 70.32100 122.92400 1.000 114.82923 76 VAL G O 1
ATOM 26203 N N . LEU G 7 77 ? 100.05300 71.73100 123.35900 1.000 102.63414 77 LEU G N 1
ATOM 26204 C CA . LEU G 7 77 ? 99.13200 71.11500 122.37300 1.000 97.37193 77 LEU G CA 1
ATOM 26205 C C . LEU G 7 77 ? 99.12400 71.99200 121.12700 1.000 104.40219 77 LEU G C 1
ATOM 26206 O O . LEU G 7 77 ? 98.13500 72.70400 120.92300 1.000 106.93697 77 LEU G O 1
ATOM 26222 N N . ALA G 7 78 ? 100.19400 71.96500 120.34400 1.000 100.12535 78 ALA G N 1
ATOM 26223 C CA . ALA G 7 78 ? 100.33300 72.75100 119.10100 1.000 97.64587 78 ALA G CA 1
ATOM 26224 C C . ALA G 7 78 ? 99.41600 72.20200 118.02100 1.000 96.97224 78 ALA G C 1
ATOM 26225 O O . ALA G 7 78 ? 99.11600 71.03700 118.10900 1.000 104.67145 78 ALA G O 1
ATOM 26232 N N . GLN G 7 79 ? 98.96500 73.01900 117.07500 1.000 100.92279 79 GLN G N 1
ATOM 26233 C CA . GLN G 7 79 ? 98.14200 72.56600 115.93100 1.000 100.20808 79 GLN G CA 1
ATOM 26234 C C . GLN G 7 79 ? 98.96700 72.76300 114.66800 1.000 110.49592 79 GLN G C 1
ATOM 26235 O O . GLN G 7 79 ? 99.48000 73.86600 114.50000 1.000 123.05021 79 GLN G O 1
ATOM 26249 N N . VAL G 7 80 ? 99.10900 71.74800 113.81700 1.000 112.39778 80 VAL G N 1
ATOM 26250 C CA . VAL G 7 80 ? 99.95700 71.86700 112.60200 1.000 109.50733 80 VAL G CA 1
ATOM 26251 C C . VAL G 7 80 ? 99.30700 72.93400 111.73700 1.000 108.95319 80 VAL G C 1
ATOM 26252 O O . VAL G 7 80 ? 98.09200 72.99200 111.75400 1.000 110.64296 80 VAL G O 1
ATOM 26265 N N . LEU G 7 81 ? 100.07300 73.85300 111.17300 1.000 113.75427 81 LEU G N 1
ATOM 26266 C CA . LEU G 7 81 ? 99.57000 74.88100 110.23600 1.000 114.62251 81 LEU G CA 1
ATOM 26267 C C . LEU G 7 81 ? 99.87100 74.48900 108.79500 1.000 117.50428 81 LEU G C 1
ATOM 26268 O O . LEU G 7 81 ? 99.00000 74.70300 107.94400 1.000 119.21661 81 LEU G O 1
ATOM 26284 N N . ARG G 7 82 ? 101.06200 73.95500 108.53300 1.000 124.85048 82 ARG G N 1
ATOM 26285 C CA . ARG G 7 82 ? 101.51900 73.63400 107.15800 1.000 123.32295 82 ARG G CA 1
ATOM 26286 C C . ARG G 7 82 ? 102.59900 72.56700 107.22000 1.000 124.90179 82 ARG G C 1
ATOM 26287 O O . ARG G 7 82 ? 103.05100 72.28400 108.32800 1.000 127.36989 82 ARG G O 1
ATOM 26308 N N . SER G 7 83 ? 102.93000 71.93200 106.10300 1.000 128.52515 83 SER G N 1
ATOM 26309 C CA . SER G 7 83 ? 104.05700 70.97100 106.03500 1.000 128.83167 83 SER G CA 1
ATOM 26310 C C . SER G 7 83 ? 105.11400 71.52500 105.08200 1.000 132.97697 83 SER G C 1
ATOM 26311 O O . SER G 7 83 ? 104.73200 71.93000 103.97600 1.000 132.29933 83 SER G O 1
ATOM 26319 N N . THR G 7 84 ? 106.38000 71.56200 105.49000 1.000 149.41126 84 THR G N 1
ATOM 26320 C CA . THR G 7 84 ? 107.50900 72.05600 104.65900 1.000 150.48633 84 THR G CA 1
ATOM 26321 C C . THR G 7 84 ? 108.25700 70.83500 104.12400 1.000 153.69929 84 THR G C 1
ATOM 26322 O O . THR G 7 84 ? 107.81400 69.72400 104.44300 1.000 153.81943 84 THR G O 1
ATOM 26333 N N . GLN G 7 85 ? 109.34500 70.99600 103.36300 1.000 156.75213 85 GLN G N 1
ATOM 26334 C CA . GLN G 7 85 ? 109.99000 69.84200 102.75500 1.000 156.18368 85 GLN G CA 1
ATOM 26335 C C . GLN G 7 85 ? 110.55900 68.89400 103.80100 1.000 156.28836 85 GLN G C 1
ATOM 26336 O O . GLN G 7 85 ? 110.88600 67.75100 103.46700 1.000 156.97529 85 GLN G O 1
ATOM 26350 N N . ASP G 7 86 ? 110.64200 69.31000 105.06900 1.000 153.13796 86 ASP G N 1
ATOM 26351 C CA . ASP G 7 86 ? 111.31900 68.46700 106.09200 1.000 153.55211 86 ASP G CA 1
ATOM 26352 C C . ASP G 7 86 ? 110.68500 68.49300 107.48200 1.000 153.73080 86 ASP G C 1
ATOM 26353 O O . ASP G 7 86 ? 111.05400 67.62300 108.26000 1.000 154.31566 86 ASP G O 1
ATOM 26362 N N . SER G 7 87 ? 109.84000 69.45900 107.82200 1.000 140.37740 87 SER G N 1
ATOM 26363 C CA . SER G 7 87 ? 109.26200 69.62500 109.18100 1.000 137.11808 87 SER G CA 1
ATOM 26364 C C . SER G 7 87 ? 107.80900 70.03000 109.03200 1.000 136.14174 87 SER G C 1
ATOM 26365 O O . SER G 7 87 ? 107.46200 70.28400 107.92800 1.000 137.35974 87 SER G O 1
ATOM 26373 N N . TYR G 7 88 ? 106.95400 69.89500 110.03700 1.000 129.73404 88 TYR G N 1
ATOM 26374 C CA . TYR G 7 88 ? 105.57700 70.42500 109.96700 1.000 128.27468 88 TYR G CA 1
ATOM 26375 C C . TYR G 7 88 ? 105.54100 71.69000 110.81000 1.000 130.27574 88 TYR G C 1
ATOM 26376 O O . TYR G 7 88 ? 105.78900 71.56700 112.00700 1.000 135.40986 88 TYR G O 1
ATOM 26394 N N . LEU G 7 89 ? 105.19200 72.84600 110.25100 1.000 115.65341 89 LEU G N 1
ATOM 26395 C CA . LEU G 7 89 ? 105.03800 74.06700 111.07600 1.000 112.44260 89 LEU G CA 1
ATOM 26396 C C . LEU G 7 89 ? 103.83900 73.82000 111.98100 1.000 123.27189 89 LEU G C 1
ATOM 26397 O O . LEU G 7 89 ? 102.94100 73.15800 111.49000 1.000 136.00706 89 LEU G O 1
ATOM 26413 N N . CYS G 7 90 ? 103.87600 74.17900 113.26300 1.000 117.37700 90 CYS G N 1
ATOM 26414 C CA . CYS G 7 90 ? 102.71800 74.07500 114.18600 1.000 111.66824 90 CYS G CA 1
ATOM 26415 C C . CYS G 7 90 ? 102.57000 75.38500 114.94700 1.000 111.69437 90 CYS G C 1
ATOM 26416 O O . CYS G 7 90 ? 103.56100 75.77300 115.50500 1.000 121.07319 90 CYS G O 1
ATOM 26424 N N . LEU G 7 91 ? 101.37200 75.95100 115.06100 1.000 105.98844 91 LEU G N 1
ATOM 26425 C CA . LEU G 7 91 ? 101.14000 77.18200 115.85700 1.000 105.14823 91 LEU G CA 1
ATOM 26426 C C . LEU G 7 91 ? 100.85800 76.79500 117.30900 1.000 101.41380 91 LEU G C 1
ATOM 26427 O O . LEU G 7 91 ? 99.75700 76.31800 117.58300 1.000 106.22492 91 LEU G O 1
ATOM 26443 N N . ILE G 7 92 ? 101.81200 77.00700 118.21300 1.000 92.97351 92 ILE G N 1
ATOM 26444 C CA . ILE G 7 92 ? 101.63500 76.62500 119.63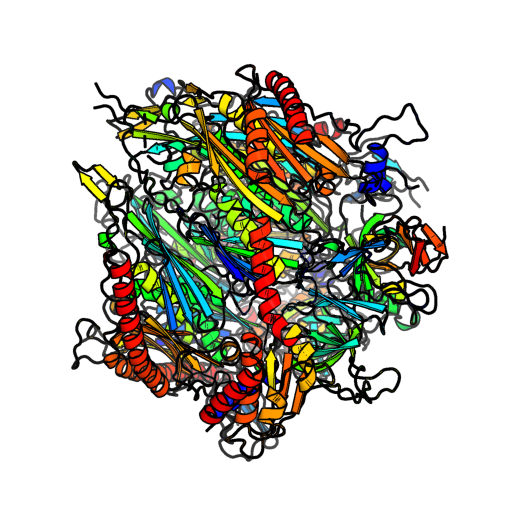800 1.000 92.87730 92 ILE G CA 1
ATOM 26445 C C . ILE G 7 92 ? 100.47600 77.44800 120.16300 1.000 101.66894 92 ILE G C 1
ATOM 26446 O O . ILE G 7 92 ? 99.58000 76.85700 120.73400 1.000 108.28675 92 ILE G O 1
ATOM 26462 N N . THR G 7 93 ? 100.46200 78.74500 119.87100 1.000 114.11586 93 THR G N 1
ATOM 26463 C CA . THR G 7 93 ? 99.44700 79.70600 120.36500 1.000 113.56085 93 THR G CA 1
ATOM 26464 C C . THR G 7 93 ? 98.83800 80.38600 119.14000 1.000 115.04558 93 THR G C 1
ATOM 26465 O O . THR G 7 93 ? 99.47700 80.33200 118.08600 1.000 122.76286 93 THR G O 1
ATOM 26476 N N . PRO G 7 94 ? 97.66000 81.03800 119.19900 1.000 107.85068 94 PRO G N 1
ATOM 26477 C CA . PRO G 7 94 ? 97.02500 81.52700 117.98500 1.000 108.27265 94 PRO G CA 1
ATOM 26478 C C . PRO G 7 94 ? 97.79000 82.55000 117.13800 1.000 118.22439 94 PRO G C 1
ATOM 26479 O O . PRO G 7 94 ? 97.70600 82.40800 115.94200 1.000 126.17739 94 PRO G O 1
ATOM 26490 N N . HIS G 7 95 ? 98.48900 83.52700 117.70000 1.000 106.40035 95 HIS G N 1
ATOM 26491 C CA . HIS G 7 95 ? 99.28900 84.46600 116.87300 1.000 102.53754 95 HIS G CA 1
ATOM 26492 C C . HIS G 7 95 ? 100.78900 84.33300 117.15300 1.000 109.11808 95 HIS G C 1
ATOM 26493 O O . HIS G 7 95 ? 101.54300 85.08400 116.54300 1.000 111.79167 95 HIS G O 1
ATOM 26507 N N . THR G 7 96 ? 101.20600 83.43600 118.02400 1.000 120.01545 96 THR G N 1
ATOM 26508 C CA . THR G 7 96 ? 102.64300 83.21500 118.27300 1.000 122.63247 96 THR G CA 1
ATOM 26509 C C . THR G 7 96 ? 103.27800 82.77600 116.95500 1.000 119.49329 96 THR G C 1
ATOM 26510 O O . THR G 7 96 ? 102.59200 82.11900 116.17100 1.000 116.75296 96 THR G O 1
ATOM 26521 N N . PRO G 7 97 ? 104.53900 83.13800 116.65600 1.000 114.66671 97 PRO G N 1
ATOM 26522 C CA . PRO G 7 97 ? 105.22600 82.67700 115.45000 1.000 112.82628 97 PRO G CA 1
ATOM 26523 C C . PRO G 7 97 ? 105.22100 81.16200 115.38200 1.000 112.66637 97 PRO G C 1
ATOM 26524 O O . PRO G 7 97 ? 105.43200 80.49000 116.40100 1.000 117.16794 97 PRO G O 1
ATOM 26535 N N . PRO G 7 98 ? 104.97500 80.58400 114.20800 1.000 98.80825 98 PRO G N 1
ATOM 26536 C CA . PRO G 7 98 ? 104.79700 79.13200 114.13900 1.000 98.40109 98 PRO G CA 1
ATOM 26537 C C . PRO G 7 98 ? 106.04500 78.41100 114.61400 1.000 94.02950 98 PRO G C 1
ATOM 26538 O O . PRO G 7 98 ? 107.16800 78.81900 114.31500 1.000 95.23605 98 PRO G O 1
ATOM 26549 N N . ALA G 7 99 ? 105.83700 77.34100 115.36900 1.000 102.56815 99 ALA G N 1
ATOM 26550 C CA . ALA G 7 99 ? 106.94300 76.49400 115.76400 1.000 106.38823 99 ALA G CA 1
ATOM 26551 C C . ALA G 7 99 ? 107.24100 75.48800 114.66200 1.000 108.88079 99 ALA G C 1
ATOM 26552 O O . ALA G 7 99 ? 106.42600 75.24100 113.77000 1.000 118.26220 99 ALA G O 1
ATOM 26559 N N . THR G 7 100 ? 108.42700 74.90000 114.73300 1.000 112.99611 100 THR G N 1
ATOM 26560 C CA . THR G 7 100 ? 108.85500 73.90100 113.76700 1.000 113.98162 100 THR G CA 1
ATOM 26561 C C . THR G 7 100 ? 108.81900 72.52900 114.41800 1.000 116.59124 100 THR G C 1
ATOM 26562 O O . THR G 7 100 ? 109.41400 72.32300 115.48000 1.000 121.93304 100 THR G O 1
ATOM 26573 N N . LEU G 7 101 ? 108.11600 71.59800 113.78100 1.000 123.67016 101 LEU G N 1
ATOM 26574 C CA . LEU G 7 101 ? 108.06300 70.21300 114.23400 1.000 125.96943 101 LEU G CA 1
ATOM 26575 C C . LEU G 7 101 ? 108.75900 69.33900 113.20100 1.000 129.90286 101 LEU G C 1
ATOM 26576 O O . LEU G 7 101 ? 108.19500 69.08600 112.12600 1.000 133.86238 101 LEU G O 1
ATOM 26592 N N . PRO G 7 102 ? 109.97500 68.86300 113.45900 1.000 128.64834 102 PRO G N 1
ATOM 26593 C CA . PRO G 7 102 ? 110.67800 68.07700 112.44200 1.000 129.09717 102 PRO G CA 1
ATOM 26594 C C . PRO G 7 102 ? 109.87700 66.85300 112.03300 1.000 128.57142 102 PRO G C 1
ATOM 26595 O O . PRO G 7 102 ? 109.22700 66.20600 112.85500 1.000 127.77181 102 PRO G O 1
ATOM 26606 N N . HIS G 7 103 ? 109.94100 66.53700 110.74100 1.000 131.16717 103 HIS G N 1
ATOM 26607 C CA . HIS G 7 103 ? 109.17600 65.41800 110.21100 1.000 128.27052 103 HIS G CA 1
ATOM 26608 C C . HIS G 7 103 ? 109.47400 64.12200 110.95400 1.000 129.67255 103 HIS G C 1
ATOM 26609 O O . HIS G 7 103 ? 108.57400 63.29600 111.14100 1.000 133.99480 103 HIS G O 1
ATOM 26623 N N . LEU G 7 104 ? 110.71500 63.92500 111.38800 1.000 136.13772 104 LEU G N 1
ATOM 26624 C CA . LEU G 7 104 ? 111.12500 62.69100 112.04400 1.000 142.61833 104 LEU G CA 1
ATOM 26625 C C . LEU G 7 104 ? 111.14400 62.80800 113.56200 1.000 141.89444 104 LEU G C 1
ATOM 26626 O O . LEU G 7 104 ? 111.91500 62.10100 114.21600 1.000 142.79203 104 LEU G O 1
ATOM 26642 N N . ALA G 7 105 ? 110.32700 63.68700 114.13500 1.000 138.41331 105 ALA G N 1
ATOM 26643 C CA . ALA G 7 105 ? 110.29000 63.88500 115.57700 1.000 139.14237 105 ALA G CA 1
ATOM 26644 C C . ALA G 7 105 ? 109.24500 63.01600 116.27300 1.000 140.32855 105 ALA G C 1
ATOM 26645 O O . ALA G 7 105 ? 108.80200 63.37100 117.37100 1.000 142.51271 105 ALA G O 1
ATOM 26652 N N . PHE G 7 106 ? 108.84500 61.89600 115.67600 1.000 139.13854 106 PHE G N 1
ATOM 26653 C CA . PHE G 7 106 ? 107.83900 61.01100 116.24600 1.000 136.55103 106 PHE G CA 1
ATOM 26654 C C . PHE G 7 106 ? 108.42000 59.61700 116.43400 1.000 138.25541 106 PHE G C 1
ATOM 26655 O O . PHE G 7 106 ? 109.34600 59.21200 115.72600 1.000 141.88740 106 PHE G O 1
ATOM 26672 N N . GLU G 7 107 ? 107.86900 58.88600 117.40100 1.000 148.09833 107 GLU G N 1
ATOM 26673 C CA . GLU G 7 107 ? 108.38000 57.55900 117.71800 1.000 149.85877 107 GLU G CA 1
ATOM 26674 C C . GLU G 7 107 ? 108.34700 56.66400 116.48600 1.000 152.41379 107 GLU G C 1
ATOM 26675 O O . GLU G 7 107 ? 107.33900 56.59600 115.77700 1.000 151.91951 107 GLU G O 1
ATOM 26687 N N . SER G 7 108 ? 109.46000 55.97700 116.23500 1.000 172.35691 108 SER G N 1
ATOM 26688 C CA . SER G 7 108 ? 109.60600 55.06500 115.10400 1.000 173.06020 108 SER G CA 1
ATOM 26689 C C . SER G 7 108 ? 109.44400 55.77200 113.76400 1.000 171.70296 108 SER G C 1
ATOM 26690 O O . SER G 7 108 ? 109.16300 55.12700 112.75000 1.000 172.54393 108 SER G O 1
ATOM 26698 N N . ALA G 7 109 ? 109.61300 57.08900 113.73200 1.000 157.05306 109 ALA G N 1
ATOM 26699 C CA . ALA G 7 109 ? 109.38500 57.83400 112.50200 1.000 156.68438 109 ALA G CA 1
ATOM 26700 C C . ALA G 7 109 ? 110.56900 57.70100 111.55200 1.000 158.43606 109 ALA G C 1
ATOM 26701 O O . ALA G 7 109 ? 111.73000 57.74700 111.96600 1.000 160.19548 109 ALA G O 1
ATOM 26708 N N . THR G 7 110 ? 110.26400 57.54300 110.26600 1.000 171.26607 110 THR G N 1
ATOM 26709 C CA . THR G 7 110 ? 111.27300 57.51800 109.21600 1.000 170.85052 110 THR G CA 1
ATOM 26710 C C . THR G 7 110 ? 110.69000 58.19500 107.98600 1.000 172.13128 110 THR G C 1
ATOM 26711 O O . THR G 7 110 ? 109.50000 58.51900 107.93700 1.000 174.34270 110 THR G O 1
ATOM 26722 N N . LYS G 7 111 ? 111.53900 58.40200 106.97700 1.000 160.91195 111 LYS G N 1
ATOM 26723 C CA . LYS G 7 111 ? 111.04700 58.94800 105.71900 1.000 160.90064 111 LYS G CA 1
ATOM 26724 C C . LYS G 7 111 ? 109.98900 58.05100 105.09400 1.000 162.58768 111 LYS G C 1
ATOM 26725 O O . LYS G 7 111 ? 109.19600 58.52200 104.27100 1.000 161.03022 111 LYS G O 1
ATOM 26744 N N . LYS G 7 112 ? 109.96300 56.77100 105.46200 1.000 184.00429 112 LYS G N 1
ATOM 26745 C CA . LYS G 7 112 ? 108.94200 55.84300 104.99200 1.000 183.72617 112 LYS G CA 1
ATOM 26746 C C . LYS G 7 112 ? 107.75000 55.77600 105.94300 1.000 182.73846 112 LYS G C 1
ATOM 26747 O O . LYS G 7 112 ? 106.59800 55.79200 105.50000 1.000 181.43801 112 LYS G O 1
ATOM 26766 N N . THR G 7 113 ? 108.01400 55.70200 107.24600 1.000 175.38334 113 THR G N 1
ATOM 26767 C CA . THR G 7 113 ? 106.98900 55.45100 108.25100 1.000 173.53097 113 THR G CA 1
ATOM 26768 C C . THR G 7 113 ? 106.48900 56.71500 108.93700 1.000 172.98058 113 THR G C 1
ATOM 26769 O O . THR G 7 113 ? 105.79000 56.61400 109.94900 1.000 170.92241 113 THR G O 1
ATOM 26780 N N . ARG G 7 114 ? 106.83300 57.88800 108.43100 1.000 156.95846 114 ARG G N 1
ATOM 26781 C CA . ARG G 7 114 ? 106.43100 59.11800 109.09300 1.000 154.95857 114 ARG G CA 1
ATOM 26782 C C . ARG G 7 114 ? 104.90800 59.23200 109.10700 1.000 155.37394 114 ARG G C 1
ATOM 26783 O O . ARG G 7 114 ? 104.25600 58.92100 108.10300 1.000 152.49032 114 ARG G O 1
ATOM 26804 N N . PRO G 7 115 ? 104.30900 59.68600 110.20800 1.000 145.86521 115 PRO G N 1
ATOM 26805 C CA . PRO G 7 115 ? 102.86200 59.94200 110.20300 1.000 143.21233 115 PRO G CA 1
ATOM 26806 C C . PRO G 7 115 ? 102.53500 61.15700 109.34900 1.000 142.95953 115 PRO G C 1
ATOM 26807 O O . PRO G 7 115 ? 103.17900 62.20100 109.46000 1.000 143.40975 115 PRO G O 1
ATOM 26818 N N . GLN G 7 116 ? 101.51800 61.01400 108.50100 1.000 139.00528 116 GLN G N 1
ATOM 26819 C CA . GLN G 7 116 ? 101.14200 62.05900 107.55100 1.000 139.55932 116 GLN G CA 1
ATOM 26820 C C . GLN G 7 116 ? 100.10800 62.98700 108.18800 1.000 137.77393 116 GLN G C 1
ATOM 26821 O O . GLN G 7 116 ? 98.90300 62.90900 107.94000 1.000 137.89739 116 GLN G O 1
ATOM 26835 N N . LEU G 7 117 ? 100.60600 63.88800 109.03000 1.000 117.31956 117 LEU G N 1
ATOM 26836 C CA . LEU G 7 117 ? 99.74400 64.89400 109.63100 1.000 112.06836 117 LEU G CA 1
ATOM 26837 C C . LEU G 7 117 ? 99.24600 65.85800 108.56000 1.000 115.04764 117 LEU G C 1
ATOM 26838 O O . LEU G 7 117 ? 99.83600 65.98200 107.48400 1.000 119.83579 117 LEU G O 1
ATOM 26854 N N . GLN G 7 118 ? 98.15100 66.54400 108.85800 1.000 112.81189 118 GLN G N 1
ATOM 26855 C CA . GLN G 7 118 ? 97.48600 67.41900 107.90800 1.000 115.59173 118 GLN G CA 1
ATOM 26856 C C . GLN G 7 118 ? 97.29900 68.81000 108.49800 1.000 117.50258 118 GLN G C 1
ATOM 26857 O O . GLN G 7 118 ? 97.26100 68.97400 109.72200 1.000 119.03277 118 GLN G O 1
ATOM 26871 N N . PRO G 7 119 ? 97.17500 69.83600 107.65700 1.000 113.03562 119 PRO G N 1
ATOM 26872 C CA . PRO G 7 119 ? 96.93200 71.18300 108.18100 1.000 111.74231 119 PRO G CA 1
ATOM 26873 C C . PRO G 7 119 ? 95.74200 71.19800 109.12500 1.000 110.68864 119 PRO G C 1
ATOM 26874 O O . PRO G 7 119 ? 94.66800 70.68400 108.81000 1.000 113.39933 119 PRO G O 1
ATOM 26885 N N . GLY G 7 120 ? 95.94000 71.80000 110.29400 1.000 112.65222 120 GLY G N 1
ATOM 26886 C CA . GLY G 7 120 ? 94.93400 71.80400 111.32800 1.000 116.52390 120 GLY G CA 1
ATOM 26887 C C . GLY G 7 120 ? 94.97200 70.59900 112.23900 1.000 113.68644 120 GLY G C 1
ATOM 26888 O O . GLY G 7 120 ? 94.21300 70.55300 113.21200 1.000 109.82069 120 GLY G O 1
ATOM 26892 N N . GLN G 7 121 ? 95.82800 69.62500 111.95400 1.000 106.40192 121 GLN G N 1
ATOM 26893 C CA . GLN G 7 121 ? 95.94400 68.45900 112.81400 1.000 103.87900 121 GLN G CA 1
ATOM 26894 C C . GLN G 7 121 ? 96.49200 68.86700 114.17300 1.000 104.61514 121 GLN G C 1
ATOM 26895 O O . GLN G 7 121 ? 97.51200 69.55400 114.26300 1.000 112.44777 121 GLN G O 1
ATOM 26909 N N . LEU G 7 122 ? 95.81600 68.43500 115.23000 1.000 101.55825 122 LEU G N 1
ATOM 26910 C CA . LEU G 7 122 ? 96.25000 68.74400 116.58200 1.000 97.18126 122 LEU G CA 1
ATOM 26911 C C . LEU G 7 122 ? 97.33400 67.77000 117.01500 1.000 103.57058 122 LEU G C 1
ATOM 26912 O O . LEU G 7 122 ? 97.22100 66.56100 116.80000 1.000 118.36627 122 LEU G O 1
ATOM 26928 N N . VAL G 7 123 ? 98.38800 68.29900 117.62800 1.000 99.99972 123 VAL G N 1
ATOM 26929 C CA . VAL G 7 123 ? 99.53000 67.49400 118.04100 1.000 98.57629 123 VAL G CA 1
ATOM 26930 C C . VAL G 7 123 ? 99.92900 67.89000 119.45000 1.000 99.01004 123 VAL G C 1
ATOM 26931 O O . VAL G 7 123 ? 99.99000 69.07900 119.77400 1.000 109.14429 123 VAL G O 1
ATOM 26944 N N . TYR G 7 124 ? 100.20700 66.89500 120.28100 1.000 101.68116 124 TYR G N 1
ATOM 26945 C CA . TYR G 7 124 ? 100.66200 67.10400 121.64600 1.000 105.64602 124 TYR G CA 1
ATOM 26946 C C . TYR G 7 124 ? 102.15900 66.83700 121.68700 1.000 106.06483 124 TYR G C 1
ATOM 26947 O O . TYR G 7 124 ? 102.59200 65.69500 121.50500 1.000 115.38416 124 TYR G O 1
ATOM 26965 N N . ALA G 7 125 ? 102.94300 67.88300 121.93400 1.000 105.32876 125 ALA G N 1
ATOM 26966 C CA . ALA G 7 125 ? 104.38000 67.81300 121.72000 1.000 105.10750 125 ALA G CA 1
ATOM 26967 C C . ALA G 7 125 ? 105.10900 68.56600 122.81800 1.000 105.76163 125 ALA G C 1
ATOM 26968 O O . ALA G 7 125 ? 104.53900 69.43100 123.48600 1.000 119.68742 125 ALA G O 1
ATOM 26975 N N . ARG G 7 126 ? 106.37800 68.21500 122.99800 1.000 110.91137 126 ARG G N 1
ATOM 26976 C CA . ARG G 7 126 ? 107.25000 68.93100 123.91300 1.000 114.11121 126 ARG G CA 1
ATOM 26977 C C . ARG G 7 126 ? 107.97900 70.04300 123.17400 1.000 115.66080 126 ARG G C 1
ATOM 26978 O O . ARG G 7 126 ? 108.30500 69.91200 121.99200 1.000 114.46812 126 ARG G O 1
ATOM 26999 N N . VAL G 7 127 ? 108.23500 71.14300 123.87700 1.000 114.96912 127 VAL G N 1
ATOM 27000 C CA . VAL G 7 127 ? 108.99700 72.24600 123.30400 1.000 112.92522 127 VAL G CA 1
ATOM 27001 C C . VAL G 7 127 ? 110.46600 71.85400 123.28700 1.000 118.77787 127 VAL G C 1
ATOM 27002 O O . VAL G 7 127 ? 111.16400 71.96100 124.30100 1.000 122.69895 127 VAL G O 1
ATOM 27015 N N . SER G 7 128 ? 110.94300 71.39500 122.13100 1.000 123.73928 128 SER G N 1
ATOM 27016 C CA . SER G 7 128 ? 112.31300 70.90600 122.03900 1.000 122.03885 128 SER G CA 1
ATOM 27017 C C . SER G 7 128 ? 113.31800 72.01900 122.30200 1.000 122.67899 128 SER G C 1
ATOM 27018 O O . SER G 7 128 ? 114.29200 71.82100 123.03700 1.000 127.48091 128 SER G O 1
ATOM 27026 N N . LEU G 7 129 ? 113.09500 73.19400 121.72100 1.000 122.32262 129 LEU G N 1
ATOM 27027 C CA . LEU G 7 129 ? 114.03300 74.30300 121.81500 1.000 124.13371 129 LEU G CA 1
ATOM 27028 C C . LEU G 7 129 ? 113.26300 75.61200 121.84800 1.000 124.56152 129 LEU G C 1
ATOM 27029 O O . LEU G 7 129 ? 112.25300 75.76100 121.15700 1.000 129.75055 129 LEU G O 1
ATOM 27045 N N . ALA G 7 130 ? 113.74500 76.55500 122.65100 1.000 116.76007 130 ALA G N 1
ATOM 27046 C CA . ALA G 7 130 ? 113.13300 77.87200 122.72300 1.000 118.26577 130 ALA G CA 1
ATOM 27047 C C . ALA G 7 130 ? 114.17900 78.88900 123.14700 1.000 121.14480 130 ALA G C 1
ATOM 27048 O O . ALA G 7 130 ? 114.86500 78.70200 124.15400 1.000 122.50141 130 ALA G O 1
ATOM 27055 N N . ASN G 7 131 ? 114.28500 79.96800 122.37700 1.000 118.88124 131 ASN G N 1
ATOM 27056 C CA . ASN G 7 131 ? 115.16300 81.07600 122.70800 1.000 114.59140 131 ASN G CA 1
ATOM 27057 C C . ASN G 7 131 ? 114.43900 82.37500 122.41300 1.000 114.67272 131 ASN G C 1
ATOM 27058 O O . ASN G 7 131 ? 113.50200 82.42100 121.61400 1.000 121.92748 131 ASN G O 1
ATOM 27069 N N . ARG G 7 132 ? 114.89500 83.44300 123.06400 1.000 123.18568 132 ARG G N 1
ATOM 27070 C CA . ARG G 7 132 ? 114.36300 84.76100 122.74800 1.000 125.51165 132 ARG G CA 1
ATOM 27071 C C . ARG G 7 132 ? 114.63400 85.12600 121.29500 1.000 129.53046 132 ARG G C 1
ATOM 27072 O O . ARG G 7 132 ? 113.93800 85.97600 120.72900 1.000 134.24143 132 ARG G O 1
ATOM 27093 N N . HIS G 7 133 ? 115.61800 84.47900 120.66800 1.000 114.06550 133 HIS G N 1
ATOM 27094 C CA . HIS G 7 133 ? 115.97900 84.80900 119.29300 1.000 111.12196 133 HIS G CA 1
ATOM 27095 C C . HIS G 7 133 ? 115.24500 83.92600 118.29200 1.000 116.06243 133 HIS G C 1
ATOM 27096 O O . HIS G 7 133 ? 114.49800 84.42000 117.44100 1.000 112.87173 133 HIS G O 1
ATOM 27110 N N . MET G 7 134 ? 115.44500 82.61700 118.38100 1.000 127.44150 134 MET G N 1
ATOM 27111 C CA . MET G 7 134 ? 114.92400 81.68200 117.39800 1.000 125.69193 134 MET G CA 1
ATOM 27112 C C . MET G 7 134 ? 113.49000 81.29000 117.71900 1.000 127.50718 134 MET G C 1
ATOM 27113 O O . MET G 7 134 ? 113.06300 81.31000 118.87500 1.000 133.64111 134 MET G O 1
ATOM 27127 N N . ASP G 7 135 ? 112.74800 80.92100 116.67900 1.000 126.47273 135 ASP G N 1
ATOM 27128 C CA . ASP G 7 135 ? 111.41000 80.40000 116.88400 1.000 125.86463 135 ASP G CA 1
ATOM 27129 C C . ASP G 7 135 ? 111.48500 79.02200 117.53800 1.000 124.97564 135 ASP G C 1
ATOM 27130 O O . ASP G 7 135 ? 112.44500 78.27800 117.32600 1.000 129.45215 135 ASP G O 1
ATOM 27139 N N . PRO G 7 136 ? 110.48700 78.65700 118.33400 1.000 114.91663 136 PRO G N 1
ATOM 27140 C CA . PRO G 7 136 ? 110.57000 77.40200 119.08200 1.000 119.33249 136 PRO G CA 1
ATOM 27141 C C . PRO G 7 136 ? 110.46700 76.19100 118.17200 1.000 115.23650 136 PRO G C 1
ATOM 27142 O O . PRO G 7 136 ? 109.86700 76.22900 117.09700 1.000 121.36330 136 PRO G O 1
ATOM 27153 N N . GLU G 7 137 ? 111.06800 75.09800 118.62900 1.000 121.54449 137 GLU G N 1
ATOM 27154 C CA . GLU G 7 137 ? 110.99400 73.81600 117.95100 1.000 122.68845 137 GLU G CA 1
ATOM 27155 C C . GLU G 7 137 ? 110.28700 72.80500 118.84100 1.000 126.87182 137 GLU G C 1
ATOM 27156 O O . GLU G 7 137 ? 110.41600 72.83200 120.06700 1.000 131.69452 137 GLU G O 1
ATOM 27168 N N . LEU G 7 138 ? 109.55100 71.90200 118.20500 1.000 118.47171 138 LEU G N 1
ATOM 27169 C CA . LEU G 7 138 ? 108.73100 70.92600 118.89700 1.000 115.60612 138 LEU G CA 1
ATOM 27170 C C . LEU G 7 138 ? 109.25700 69.52400 118.63400 1.000 113.88572 138 LEU G C 1
ATOM 27171 O O . LEU G 7 138 ? 109.98700 69.28000 117.67200 1.000 118.47527 138 LEU G O 1
ATOM 27187 N N . GLU G 7 139 ? 108.87400 68.60300 119.51100 1.000 126.97980 139 GLU G N 1
ATOM 27188 C CA . GLU G 7 139 ? 109.24200 67.20700 119.35800 1.000 127.85737 139 GLU G CA 1
ATOM 27189 C C . GLU G 7 139 ? 108.18700 66.34800 120.03000 1.000 131.60994 139 GLU G C 1
ATOM 27190 O O . GLU G 7 139 ? 107.58900 66.74400 121.03400 1.000 139.64458 139 GLU G O 1
ATOM 27202 N N . CYS G 7 140 ? 107.96900 65.16000 119.46800 1.000 131.03549 140 CYS G N 1
ATOM 27203 C CA . CYS G 7 140 ? 107.11700 64.15900 120.08900 1.000 130.10579 140 CYS G CA 1
ATOM 27204 C C . CYS G 7 140 ? 107.90300 63.00600 120.68700 1.000 133.31627 140 CYS G C 1
ATOM 27205 O O . CYS G 7 140 ? 107.43100 62.38900 121.64600 1.000 137.32799 140 CYS G O 1
ATOM 27213 N N . VAL G 7 141 ? 109.08400 62.70500 120.14800 1.000 141.22675 141 VAL G N 1
ATOM 27214 C CA . VAL G 7 141 ? 109.93200 61.68600 120.74000 1.000 141.48869 141 VAL G CA 1
ATOM 27215 C C . VAL G 7 141 ? 110.59100 62.22300 122.00400 1.000 141.38649 141 VAL G C 1
ATOM 27216 O O . VAL G 7 141 ? 110.68100 63.43400 122.23800 1.000 144.01076 141 VAL G O 1
ATOM 27229 N N . ASN G 7 142 ? 111.06000 61.29700 122.83200 1.000 148.98022 142 ASN G N 1
ATOM 27230 C CA . ASN G 7 142 ? 112.04500 61.61400 123.85200 1.000 149.08756 142 ASN G CA 1
ATOM 27231 C C . ASN G 7 142 ? 113.40300 61.27700 123.25600 1.000 152.55068 142 ASN G C 1
ATOM 27232 O O . ASN G 7 142 ? 113.75500 60.09000 123.18600 1.000 157.09933 142 ASN G O 1
ATOM 27243 N N . PRO G 7 143 ? 114.19300 62.25800 122.81500 1.000 150.46530 143 PRO G N 1
ATOM 27244 C CA . PRO G 7 143 ? 115.37100 61.92600 121.99500 1.000 149.80415 143 PRO G CA 1
ATOM 27245 C C . PRO G 7 143 ? 116.30500 60.93100 122.65000 1.000 151.82381 143 PRO G C 1
ATOM 27246 O O . PRO G 7 143 ? 116.95000 60.14400 121.94600 1.000 149.04418 143 PRO G O 1
ATOM 27257 N N . SER G 7 144 ? 116.39900 60.93500 123.97600 1.000 165.78593 144 SER G N 1
ATOM 27258 C CA . SER G 7 144 ? 117.26400 59.99000 124.66500 1.000 164.94010 144 SER G CA 1
ATOM 27259 C C . SER G 7 144 ? 116.75200 58.55800 124.59600 1.000 165.66764 144 SER G C 1
ATOM 27260 O O . SER G 7 144 ? 117.52000 57.63400 12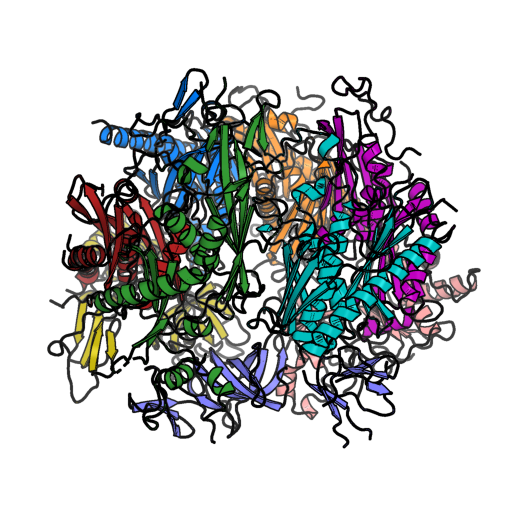4.87800 1.000 165.47262 144 SER G O 1
ATOM 27268 N N . THR G 7 145 ? 115.48600 58.34800 124.23700 1.000 165.22155 145 THR G N 1
ATOM 27269 C CA . THR G 7 145 ? 114.91400 57.00900 124.17200 1.000 163.63796 145 THR G CA 1
ATOM 27270 C C . THR G 7 145 ? 114.16800 56.71200 122.88400 1.000 163.88895 145 THR G C 1
ATOM 27271 O O . THR G 7 145 ? 114.00700 55.53300 122.55400 1.000 164.24011 145 THR G O 1
ATOM 27282 N N . GLY G 7 146 ? 113.70100 57.72200 122.15400 1.000 160.65503 146 GLY G N 1
ATOM 27283 C CA . GLY G 7 146 ? 112.90300 57.50200 120.96900 1.000 159.42795 146 GLY G CA 1
ATOM 27284 C C . GLY G 7 146 ? 111.45500 57.16600 121.23100 1.000 158.99045 146 GLY G C 1
ATOM 27285 O O . GLY G 7 146 ? 110.68600 57.03200 120.27200 1.000 157.57158 146 GLY G O 1
ATOM 27289 N N . LYS G 7 147 ? 111.05300 57.02400 122.48900 1.000 161.70553 147 LYS G N 1
ATOM 27290 C CA . LYS G 7 147 ? 109.66600 56.73000 122.81100 1.000 160.72771 147 LYS G CA 1
ATOM 27291 C C . LYS G 7 147 ? 108.84400 58.01400 122.84000 1.000 160.94536 147 LYS G C 1
ATOM 27292 O O . LYS G 7 147 ? 109.36300 59.10400 123.09300 1.000 160.81104 147 LYS G O 1
ATOM 27311 N N . ALA G 7 148 ? 107.54400 57.87400 122.57900 1.000 152.07548 148 ALA G N 1
ATOM 27312 C CA . ALA G 7 148 ? 106.66000 59.03100 122.56200 1.000 151.22830 148 ALA G CA 1
ATOM 27313 C C . ALA G 7 148 ? 106.38700 59.58600 123.95300 1.000 152.20551 148 ALA G C 1
ATOM 27314 O O . ALA G 7 148 ? 106.21200 60.80100 124.09400 1.000 151.77501 148 ALA G O 1
ATOM 27321 N N . ASP G 7 149 ? 106.35400 58.73600 124.97600 1.000 157.17164 149 ASP G N 1
ATOM 27322 C CA . ASP G 7 149 ? 106.06800 59.17700 126.33900 1.000 156.93836 149 ASP G CA 1
ATOM 27323 C C . ASP G 7 149 ? 104.73700 59.91900 126.40900 1.000 152.96531 149 ASP G C 1
ATOM 27324 O O . ASP G 7 149 ? 104.58400 60.90000 127.13800 1.000 148.69080 149 ASP G O 1
ATOM 27333 N N . GLY G 7 150 ? 103.75800 59.44100 125.64300 1.000 139.24209 150 GLY G N 1
ATOM 27334 C CA . GLY G 7 150 ? 102.43600 60.02700 125.62900 1.000 140.85473 150 GLY G CA 1
ATOM 27335 C C . GLY G 7 150 ? 102.25000 61.16400 124.65000 1.000 140.68041 150 GLY G C 1
ATOM 27336 O O . GLY G 7 150 ? 101.11900 61.63600 124.48300 1.000 141.63285 150 GLY G O 1
ATOM 27340 N N . LEU G 7 151 ? 103.31500 61.62000 123.99900 1.000 125.88111 151 LEU G N 1
ATOM 27341 C CA . LEU G 7 151 ? 103.21400 62.69700 123.03100 1.000 123.42740 151 LEU G CA 1
ATOM 27342 C C . LEU G 7 151 ? 102.79000 62.13900 121.67500 1.000 124.14859 151 LEU G C 1
ATOM 27343 O O . LEU G 7 151 ? 102.60400 60.93300 121.49900 1.000 125.38958 151 LEU G O 1
ATOM 27359 N N . GLY G 7 152 ? 102.63100 63.03000 120.70100 1.000 114.85083 152 GLY G N 1
ATOM 27360 C CA . GLY G 7 152 ? 102.27700 62.63500 119.35900 1.000 114.59767 152 GLY G CA 1
ATOM 27361 C C . GLY G 7 152 ? 100.98600 63.27500 118.90200 1.000 111.01076 152 GLY G C 1
ATOM 27362 O O . GLY G 7 152 ? 100.31500 63.98000 119.65900 1.000 110.62358 152 GLY G O 1
ATOM 27366 N N . PRO G 7 153 ? 100.60600 63.03500 117.65000 1.000 111.04338 153 PRO G N 1
ATOM 27367 C CA . PRO G 7 153 ? 99.36300 63.62000 117.14000 1.000 109.82825 153 PRO G CA 1
ATOM 27368 C C . PRO G 7 153 ? 98.16000 63.13100 117.93000 1.000 113.68435 153 PRO G C 1
ATOM 27369 O O . PRO G 7 153 ? 98.12400 61.99600 118.40700 1.000 111.24697 153 PRO G O 1
ATOM 27380 N N . ILE G 7 154 ? 97.17000 64.00900 118.06400 1.000 120.10277 154 ILE G N 1
ATOM 27381 C CA . ILE G 7 154 ? 95.95400 63.71500 118.81200 1.000 118.27849 154 ILE G CA 1
ATOM 27382 C C . ILE G 7 154 ? 94.94100 63.15900 117.81900 1.000 118.38909 154 ILE G C 1
ATOM 27383 O O . ILE G 7 154 ? 94.36200 63.89700 117.02100 1.000 114.01953 154 ILE G O 1
ATOM 27399 N N . THR G 7 155 ? 94.72000 61.84700 117.87500 1.000 131.75386 155 THR G N 1
ATOM 27400 C CA . THR G 7 155 ? 93.87500 61.17300 116.89700 1.000 135.11018 155 THR G CA 1
ATOM 27401 C C . THR G 7 155 ? 92.43900 60.98400 117.36500 1.000 132.43445 155 THR G C 1
ATOM 27402 O O . THR G 7 155 ? 91.52000 61.02200 116.54000 1.000 128.71956 155 THR G O 1
ATOM 27413 N N . GLY G 7 156 ? 92.21800 60.78900 118.66000 1.000 120.12596 156 GLY G N 1
ATOM 27414 C CA . GLY G 7 156 ? 90.91800 60.39800 119.14600 1.000 118.19229 156 GLY G CA 1
ATOM 27415 C C . GLY G 7 156 ? 89.87600 61.48200 118.96400 1.000 118.07691 156 GLY G C 1
ATOM 27416 O O . GLY G 7 156 ? 90.19700 62.65000 118.73000 1.000 121.24847 156 GLY G O 1
ATOM 27420 N N . PRO G 7 157 ? 88.60000 61.11000 119.05400 1.000 112.92539 157 PRO G N 1
ATOM 27421 C CA . PRO G 7 157 ? 87.53600 62.11500 118.95600 1.000 112.61504 157 PRO G CA 1
ATOM 27422 C C . PRO G 7 157 ? 87.52000 63.00700 120.18800 1.000 114.94949 157 PRO G C 1
ATOM 27423 O O . PRO G 7 157 ? 87.50100 62.52300 121.32100 1.000 116.86385 157 PRO G O 1
ATOM 27434 N N . GLY G 7 158 ? 87.52300 64.31200 119.95900 1.000 126.06456 158 GLY G N 1
ATOM 27435 C CA . GLY G 7 158 ? 87.57900 65.25500 121.05600 1.000 127.32949 158 GLY G CA 1
ATOM 27436 C C . GLY G 7 158 ? 87.62300 66.67600 120.54300 1.000 127.76584 158 GLY G C 1
ATOM 27437 O O . GLY 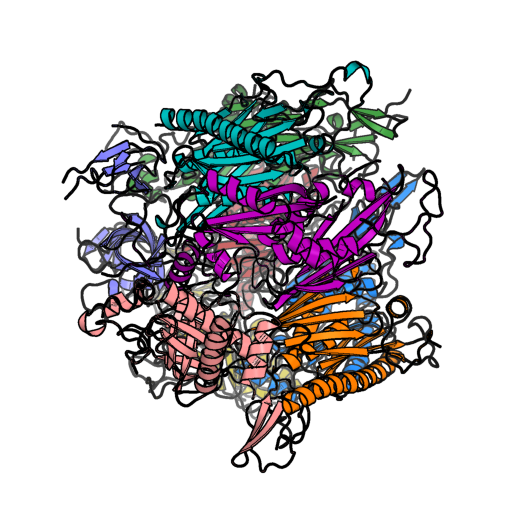G 7 158 ? 87.45800 66.94100 119.34900 1.000 133.61430 158 GLY G O 1
ATOM 27441 N N . CYS G 7 159 ? 87.84400 67.59200 121.48200 1.000 112.83076 159 CYS G N 1
ATOM 27442 C CA . CYS G 7 159 ? 87.89200 69.01500 121.18700 1.000 110.24772 159 CYS G CA 1
ATOM 27443 C C . CYS G 7 159 ? 88.90800 69.67800 122.10200 1.000 110.22941 159 CYS G C 1
ATOM 27444 O O . CYS G 7 159 ? 89.30600 69.12300 123.12800 1.000 115.12183 159 CYS G O 1
ATOM 27452 N N . VAL G 7 160 ? 89.32800 70.87700 121.71300 1.000 102.49770 160 VAL G N 1
ATOM 27453 C CA . VAL G 7 160 ? 90.31700 71.64800 122.45600 1.000 100.43201 160 VAL G CA 1
ATOM 27454 C C . VAL G 7 160 ? 89.62700 72.84700 123.08100 1.000 102.63695 160 VAL G C 1
ATOM 27455 O O . VAL G 7 160 ? 88.83300 73.53000 122.42400 1.000 108.18237 160 VAL G O 1
ATOM 27468 N N . PHE G 7 161 ? 89.93400 73.10900 124.34600 1.000 92.32875 161 PHE G N 1
ATOM 27469 C CA . PHE G 7 161 ? 89.34700 74.21500 125.08600 1.000 94.23470 161 PHE G CA 1
ATOM 27470 C C . PHE G 7 161 ? 90.45900 75.08900 125.63800 1.000 103.77052 161 PHE G C 1
ATOM 27471 O O . PHE G 7 161 ? 91.40700 74.58400 126.24600 1.000 110.76531 161 PHE G O 1
ATOM 27488 N N . GLU G 7 162 ? 90.33900 76.39300 125.42500 1.000 117.77893 162 GLU G N 1
ATOM 27489 C CA . GLU G 7 162 ? 91.34200 77.32800 125.90100 1.000 112.43329 162 GLU G CA 1
ATOM 27490 C C . GLU G 7 162 ? 91.10500 77.65100 127.36700 1.000 113.97298 162 GLU G C 1
ATOM 27491 O O . GLU G 7 162 ? 89.96200 77.73900 127.82500 1.000 115.90124 162 GLU G O 1
ATOM 27503 N N . VAL G 7 163 ? 92.19900 77.82500 128.10500 1.000 98.37739 163 VAL G N 1
ATOM 27504 C CA . VAL G 7 163 ? 92.14500 78.15600 129.52300 1.000 97.33066 163 VAL G CA 1
ATOM 27505 C C . VAL G 7 163 ? 93.31300 79.07600 129.83100 1.000 97.77230 163 VAL G C 1
ATOM 27506 O O . VAL G 7 163 ? 94.27800 79.16200 129.07400 1.000 100.46586 163 VAL G O 1
ATOM 27519 N N . SER G 7 164 ? 93.22000 79.77500 130.95500 1.000 107.18549 164 SER G N 1
ATOM 27520 C CA . SER G 7 164 ? 94.31400 80.63700 131.36700 1.000 103.42659 164 SER G CA 1
ATOM 27521 C C . SER G 7 164 ? 95.54500 79.80000 131.68800 1.000 97.35679 164 SER G C 1
ATOM 27522 O O . SER G 7 164 ? 95.44600 78.66600 132.16000 1.000 102.48709 164 SER G O 1
ATOM 27530 N N . LEU G 7 165 ? 96.72000 80.37600 131.43500 1.000 91.67913 165 LEU G N 1
ATOM 27531 C CA . LEU G 7 165 ? 97.95300 79.63600 131.67200 1.000 96.67354 165 LEU G CA 1
ATOM 27532 C C . LEU G 7 165 ? 98.08000 79.22200 133.12700 1.000 97.40284 165 LEU G C 1
ATOM 27533 O O . LEU G 7 165 ? 98.52700 78.10800 133.41500 1.000 100.88479 165 LEU G O 1
ATOM 27549 N N . GLY G 7 166 ? 97.70400 80.10000 134.05400 1.000 104.62776 166 GLY G N 1
ATOM 27550 C CA . GLY G 7 166 ? 97.72300 79.71700 135.45200 1.000 106.63936 166 GLY G CA 1
ATOM 27551 C C . GLY G 7 166 ? 96.86300 78.49800 135.70900 1.000 109.15304 166 GLY G C 1
ATOM 27552 O O . GLY G 7 166 ? 97.25900 77.58100 136.43000 1.000 113.59195 166 GLY G O 1
ATOM 27556 N N . PHE G 7 167 ? 95.67100 78.46800 135.11200 1.000 101.82740 167 PHE G N 1
ATOM 27557 C CA . PHE G 7 167 ? 94.80800 77.30600 135.27400 1.000 101.68986 167 PHE G CA 1
ATOM 27558 C C . PHE G 7 167 ? 95.44700 76.06400 134.67400 1.000 99.34159 167 PHE G C 1
ATOM 27559 O O . PHE G 7 167 ? 95.36000 74.97300 135.24600 1.000 105.77092 167 PHE G O 1
ATOM 27576 N N . ALA G 7 168 ? 96.09800 76.20900 133.52100 1.000 85.08130 168 ALA G N 1
ATOM 27577 C CA . ALA G 7 168 ? 96.75600 75.06300 132.90600 1.000 85.89544 168 ALA G CA 1
ATOM 27578 C C . ALA G 7 168 ? 97.82000 74.48700 133.82700 1.000 86.45842 168 ALA G C 1
ATOM 27579 O O . ALA G 7 168 ? 97.93900 73.26500 133.96100 1.000 95.34094 168 ALA G O 1
ATOM 27586 N N . ARG G 7 169 ? 98.60500 75.34900 134.47500 1.000 97.23624 169 ARG G N 1
ATOM 27587 C CA . ARG G 7 169 ? 99.60000 74.85300 135.41700 1.000 100.39385 169 ARG G CA 1
ATOM 27588 C C . ARG G 7 169 ? 98.93700 74.10000 136.56000 1.000 104.96489 169 ARG G C 1
ATOM 27589 O O . ARG G 7 169 ? 99.45800 73.08100 137.02600 1.000 113.72335 169 ARG G O 1
ATOM 27610 N N . ARG G 7 170 ? 97.78500 74.58500 137.02700 1.000 99.65939 170 ARG G N 1
ATOM 27611 C CA . ARG G 7 170 ? 97.08300 73.88600 138.09400 1.000 102.80266 170 ARG G CA 1
ATOM 27612 C C . ARG G 7 170 ? 96.73000 72.46600 137.68400 1.000 104.00715 170 ARG G C 1
ATOM 27613 O O . ARG G 7 170 ? 96.83900 71.54000 138.49300 1.000 109.22345 170 ARG G O 1
ATOM 27634 N N . LEU G 7 171 ? 96.29500 72.27500 136.44100 1.000 88.92695 171 LEU G N 1
ATOM 27635 C CA . LEU G 7 171 ? 95.96900 70.93200 135.98100 1.000 92.73419 171 LEU G CA 1
ATOM 27636 C C . LEU G 7 171 ? 97.21300 70.05800 135.89400 1.000 99.39936 171 LEU G C 1
ATOM 27637 O O . LEU G 7 171 ? 97.16800 68.87000 136.23100 1.000 95.15782 171 LEU G O 1
ATOM 27653 N N . LEU G 7 172 ? 98.33300 70.62500 135.45000 1.000 109.59105 172 LEU G N 1
ATOM 27654 C CA . LEU G 7 172 ? 99.51500 69.82200 135.16400 1.000 108.09294 172 LEU G CA 1
ATOM 27655 C C . LEU G 7 172 ? 100.32100 69.46900 136.40600 1.000 108.14051 172 LEU G C 1
ATOM 27656 O O . LEU G 7 172 ? 101.06200 68.48200 136.37800 1.000 106.67234 172 LEU G O 1
ATOM 27672 N N . MET G 7 173 ? 100.21100 70.23800 137.48600 1.000 118.98318 173 MET G N 1
ATOM 27673 C CA . MET G 7 173 ? 100.93000 69.87600 138.70100 1.000 120.56087 173 MET G CA 1
ATOM 27674 C C . MET G 7 173 ? 100.40700 68.54800 139.23100 1.000 123.89147 173 MET G C 1
ATOM 27675 O O . MET G 7 173 ? 99.20900 68.26100 139.15900 1.000 123.28153 173 MET G O 1
ATOM 27689 N N . ALA G 7 174 ? 101.31800 67.73100 139.76600 1.000 131.34047 174 ALA G N 1
ATOM 27690 C CA . ALA G 7 174 ? 100.94400 66.38000 140.17100 1.000 130.24134 174 ALA G CA 1
ATOM 27691 C C . ALA G 7 174 ? 99.80400 66.38800 141.18000 1.000 129.81640 174 ALA G C 1
ATOM 27692 O O . ALA G 7 174 ? 98.83700 65.63500 141.02700 1.000 126.12050 174 ALA G O 1
ATOM 27699 N N . LYS G 7 175 ? 99.89100 67.22600 142.20400 1.000 141.72212 175 LYS G N 1
ATOM 27700 C CA . LYS G 7 175 ? 98.82100 67.35600 143.19200 1.000 142.68926 175 LYS G CA 1
ATOM 27701 C C . LYS G 7 175 ? 97.78300 68.36600 142.72700 1.000 142.39206 175 LYS G C 1
ATOM 27702 O O . LYS G 7 175 ? 97.54300 69.39300 143.36200 1.000 142.87866 175 LYS G O 1
ATOM 27721 N N . SER G 7 176 ? 97.16100 68.07200 141.58500 1.000 136.83785 176 SER G N 1
ATOM 27722 C CA . SER G 7 176 ? 96.24200 69.02000 140.97000 1.000 139.50025 176 SER G CA 1
ATOM 27723 C C . SER G 7 176 ? 95.05200 69.32700 141.86800 1.000 138.86798 176 SER G C 1
ATOM 27724 O O . SER G 7 176 ? 94.65400 70.48900 141.99000 1.000 140.91248 176 SER G O 1
ATOM 27732 N N . ARG G 7 177 ? 94.46400 68.30900 142.49300 1.000 136.19624 177 ARG G N 1
ATOM 27733 C CA . ARG G 7 177 ? 93.28600 68.54900 143.31700 1.000 135.67504 177 ARG G CA 1
ATOM 27734 C C . ARG G 7 177 ? 93.66600 69.06500 144.69900 1.000 139.91456 177 ARG G C 1
ATOM 27735 O O . ARG G 7 177 ? 93.04300 70.00100 145.21100 1.000 141.31886 177 ARG G O 1
ATOM 27756 N N . GLU G 7 178 ? 94.68700 68.47300 145.31800 1.000 146.25572 178 GLU G N 1
ATOM 27757 C CA . GLU G 7 178 ? 95.06400 68.88400 146.66600 1.000 143.61278 178 GLU G CA 1
ATOM 27758 C C . GLU G 7 178 ? 95.74000 70.24800 146.65500 1.000 141.50194 178 GLU G C 1
ATOM 27759 O O . GLU G 7 178 ? 95.34700 71.14900 147.40300 1.000 141.17492 178 GLU G O 1
ATOM 27771 N N . GLU G 7 179 ? 96.75500 70.41900 145.81000 1.000 138.67909 179 GLU G N 1
ATOM 27772 C CA . GLU G 7 179 ? 97.46600 71.68800 145.72700 1.000 139.69945 179 GLU G CA 1
ATOM 27773 C C . GLU G 7 179 ? 96.85100 72.61300 144.68500 1.000 140.39834 179 GLU G C 1
ATOM 27774 O O . GLU G 7 179 ? 96.64000 73.79900 144.95300 1.000 139.91787 179 GLU G O 1
ATOM 27786 N N . GLY G 7 180 ? 96.55700 72.08900 143.49800 1.000 130.01955 180 GLY G N 1
ATOM 27787 C CA . GLY G 7 180 ? 95.96900 72.91300 142.46200 1.000 128.42939 180 GLY G CA 1
ATOM 27788 C C . GLY G 7 180 ? 94.51800 73.26000 142.69400 1.000 123.62677 180 GLY G C 1
ATOM 27789 O O . GLY G 7 180 ? 94.01700 74.19800 142.06600 1.000 126.02248 180 GLY G O 1
ATOM 27793 N N . LYS G 7 181 ? 93.83500 72.53600 143.57400 1.000 130.14614 181 LYS G N 1
ATOM 27794 C CA . LYS G 7 181 ? 92.44400 72.80000 143.92000 1.000 131.90936 181 LYS G CA 1
ATOM 27795 C C . LYS G 7 181 ? 91.51100 72.65100 142.72900 1.000 130.72959 181 LYS G C 1
ATOM 27796 O O . LYS G 7 181 ? 90.40000 73.19200 142.74800 1.000 128.98497 181 LYS G O 1
ATOM 27815 N N . VAL G 7 182 ? 91.93300 71.94200 141.68900 1.000 122.74961 182 VAL G N 1
ATOM 27816 C CA . VAL G 7 182 ? 91.12400 71.75100 140.48900 1.000 122.25284 182 VAL G CA 1
ATOM 27817 C C . VAL G 7 182 ? 90.60600 70.31900 140.54100 1.000 121.42024 182 VAL G C 1
ATOM 27818 O O . VAL G 7 182 ? 91.23000 69.38700 140.03200 1.000 119.97106 182 VAL G O 1
ATOM 27831 N N . GLY G 7 183 ? 89.43900 70.14300 141.15100 1.000 128.91991 183 GLY G N 1
ATOM 27832 C CA . GLY G 7 183 ? 88.80800 68.84900 141.25900 1.000 128.40757 183 GLY G CA 1
ATOM 27833 C C . GLY G 7 183 ? 87.75700 68.57100 140.21500 1.000 126.73375 183 GLY G C 1
ATOM 27834 O O . GLY G 7 183 ? 87.08800 67.53600 140.28900 1.000 133.22319 183 GLY G O 1
ATOM 27838 N N . VAL G 7 184 ? 87.59200 69.46100 139.23800 1.000 117.38864 184 VAL G N 1
ATOM 27839 C CA . VAL G 7 184 ? 86.54200 69.28800 138.23900 1.000 118.12508 184 VAL G CA 1
ATOM 27840 C C . VAL G 7 184 ? 86.68600 67.94300 137.54300 1.000 123.68095 184 VAL G C 1
ATOM 27841 O O . VAL G 7 184 ? 85.71700 67.19000 137.39800 1.000 134.20209 184 VAL G O 1
ATOM 27854 N N . LEU G 7 185 ? 87.90000 67.61700 137.10600 1.000 114.43681 185 LEU G N 1
ATOM 27855 C CA . LEU G 7 185 ? 88.09800 66.37800 136.36300 1.000 115.22819 185 LEU G CA 1
ATOM 27856 C C . LEU G 7 185 ? 87.71700 65.17100 137.20800 1.000 123.00575 185 LEU G C 1
ATOM 27857 O O . LEU G 7 185 ? 87.03800 64.25400 136.73300 1.000 128.64292 185 LEU G O 1
ATOM 27873 N N . GLU G 7 186 ? 88.14100 65.15300 138.47100 1.000 145.77770 186 GLU G N 1
ATOM 27874 C CA . GLU G 7 186 ? 87.77200 64.04500 139.34400 1.000 144.50389 186 GLU G CA 1
ATOM 27875 C C . GLU G 7 186 ? 86.26400 63.97900 139.53200 1.000 144.33363 186 GLU G C 1
ATOM 27876 O O . GLU G 7 186 ? 85.67300 62.89300 139.50200 1.000 148.64849 186 GLU G O 1
ATOM 27888 N N . MET G 7 187 ? 85.62100 65.13000 139.72300 1.000 141.24665 187 MET G N 1
ATOM 27889 C CA . MET G 7 187 ? 84.18000 65.13600 139.94000 1.000 142.25030 187 MET G CA 1
ATOM 27890 C C . MET G 7 187 ? 83.44000 64.56500 138.73900 1.000 142.29606 187 MET G C 1
ATOM 27891 O O . MET G 7 187 ? 82.51800 63.75700 138.89600 1.000 147.87012 187 MET G O 1
ATOM 27905 N N . LEU G 7 188 ? 83.82800 64.97000 137.52900 1.000 124.63766 188 LEU G N 1
ATOM 27906 C CA . LEU G 7 188 ? 83.14600 64.47300 136.34000 1.000 125.58044 188 LEU G CA 1
ATOM 27907 C C . LEU G 7 188 ? 83.47600 63.00900 136.08900 1.000 133.02947 188 LEU G C 1
ATOM 27908 O O . LEU G 7 188 ? 82.62300 62.24600 135.62100 1.000 142.42922 188 LEU G O 1
ATOM 27924 N N . ALA G 7 189 ? 84.70200 62.59600 136.39300 1.000 135.68611 189 ALA G N 1
ATOM 27925 C CA . ALA G 7 189 ? 85.06500 61.19200 136.26900 1.000 136.01081 189 ALA G CA 1
ATOM 27926 C C . ALA G 7 189 ? 84.40800 60.32400 137.32900 1.000 140.24493 189 ALA G C 1
ATOM 27927 O O . ALA G 7 189 ? 84.53800 59.09700 137.26700 1.000 140.76933 189 ALA G O 1
ATOM 27934 N N . GLY G 7 190 ? 83.71300 60.92400 138.29100 1.000 154.31014 190 GLY G N 1
ATOM 27935 C CA . GLY G 7 190 ? 83.12100 60.17400 139.37700 1.000 152.61383 190 GLY G CA 1
ATOM 27936 C C . GLY G 7 190 ? 84.07700 59.81300 140.48700 1.000 154.70391 190 GLY G C 1
ATOM 27937 O O . GLY G 7 190 ? 83.66700 59.15300 141.44600 1.000 154.30179 190 GLY G O 1
ATOM 27941 N N . GLU G 7 191 ? 85.33800 60.23600 140.39800 1.000 167.26845 191 GLU G N 1
ATOM 27942 C CA . GLU G 7 191 ? 86.31100 59.90900 141.43000 1.000 165.33372 191 GLU G CA 1
ATOM 27943 C C . GLU G 7 191 ? 86.06300 60.66500 142.72600 1.000 167.12150 191 GLU G C 1
ATOM 27944 O O . GLU G 7 191 ? 86.44900 60.17700 143.79300 1.000 167.27017 191 GLU G O 1
ATOM 27956 N N . ASP G 7 192 ? 85.43200 61.83100 142.66200 1.000 178.51348 192 ASP G N 1
ATOM 27957 C CA . ASP G 7 192 ? 85.10400 62.57000 143.87100 1.000 179.27949 192 ASP G CA 1
ATOM 27958 C C . ASP G 7 192 ? 83.75600 62.08600 144.38900 1.000 177.36669 192 ASP G C 1
ATOM 27959 O O . ASP G 7 192 ? 82.73200 62.29200 143.72500 1.000 171.72308 192 ASP G O 1
ATOM 27968 N N . PRO G 7 193 ? 83.70300 61.44800 145.55500 1.000 188.38268 193 PRO G N 1
ATOM 27969 C CA . PRO G 7 193 ? 82.42800 60.92000 146.04600 1.000 185.32754 193 PRO G CA 1
ATOM 27970 C C . PRO G 7 193 ? 81.52800 62.03200 146.56100 1.000 184.80578 193 PRO G C 1
ATOM 27971 O O . PRO G 7 193 ? 81.93600 63.18000 146.74600 1.000 182.47259 193 PRO G O 1
ATOM 27982 N N . SER G 7 194 ? 80.27000 61.66500 146.78800 1.000 187.04242 194 SER G N 1
ATOM 27983 C CA . SER G 7 194 ? 79.26900 62.55700 147.36400 1.000 188.68442 194 SER G CA 1
ATOM 27984 C C . SER G 7 194 ? 79.02500 63.79500 146.50700 1.000 186.22495 194 SER G C 1
ATOM 27985 O O . SER G 7 194 ? 78.50700 64.80100 147.00200 1.000 184.05621 194 SER G O 1
ATOM 27993 N N . ILE G 7 195 ? 79.38100 63.74600 145.22300 1.000 166.63157 195 ILE G N 1
ATOM 27994 C CA . ILE G 7 195 ? 79.07000 64.86300 144.33600 1.000 167.56151 195 ILE G CA 1
ATOM 27995 C C . ILE G 7 195 ? 77.56400 64.97200 144.13900 1.000 170.97241 195 ILE G C 1
ATOM 27996 O O . ILE G 7 195 ? 77.00800 66.07500 144.07700 1.000 170.27106 195 ILE G O 1
ATOM 28012 N N . GLY G 7 196 ? 76.88200 63.83400 144.03500 1.000 187.95514 196 GLY G N 1
ATOM 28013 C CA . GLY G 7 196 ? 75.45800 63.81400 143.77300 1.000 185.35635 196 GLY G CA 1
ATOM 28014 C C . GLY G 7 196 ? 75.17400 63.82600 142.28800 1.000 184.96533 196 GLY G C 1
ATOM 28015 O O . GLY G 7 196 ? 75.80400 64.57600 141.53700 1.000 185.23098 196 GLY G O 1
ATOM 28019 N N . GLU G 7 197 ? 74.21700 63.00800 141.84900 1.000 186.61569 197 GLU G N 1
ATOM 28020 C CA . GLU G 7 197 ? 73.94100 62.82900 140.42600 1.000 188.04374 197 GLU G CA 1
ATOM 28021 C C . GLU G 7 197 ? 75.20500 62.43100 139.67100 1.000 186.82028 197 GLU G C 1
ATOM 28022 O O . GLU G 7 197 ? 75.40700 62.83300 138.52200 1.000 185.08484 197 GLU G O 1
ATOM 28034 N N . ALA G 7 198 ? 76.06300 61.63700 140.31300 1.000 172.33664 198 ALA G N 1
ATOM 28035 C CA . ALA G 7 198 ? 77.35100 61.29900 139.72100 1.000 171.82962 198 ALA G CA 1
ATOM 28036 C C . ALA G 7 198 ? 77.21000 60.51400 138.42600 1.000 172.15660 198 ALA G C 1
ATOM 28037 O O . ALA G 7 198 ? 78.04100 60.67300 137.52500 1.000 169.94044 198 ALA G O 1
ATOM 28044 N N . GLY G 7 199 ? 76.18400 59.67700 138.30900 1.000 183.55144 199 GLY G N 1
ATOM 28045 C CA . GLY G 7 199 ? 76.05700 58.83200 137.13700 1.000 184.62733 199 GLY G CA 1
ATOM 28046 C C . GLY G 7 199 ? 77.20600 57.87000 136.95600 1.000 184.21150 199 GLY G C 1
ATOM 28047 O O . GLY G 7 199 ? 77.49800 57.46700 135.82800 1.000 181.75601 199 GLY G O 1
ATOM 28051 N N . ALA G 7 200 ? 77.87400 57.49400 138.04700 1.000 169.82682 200 ALA G N 1
ATOM 28052 C CA . ALA G 7 200 ? 79.01400 56.58100 138.02700 1.000 166.31741 200 ALA G CA 1
ATOM 28053 C C . ALA G 7 200 ? 80.21400 57.16200 137.28600 1.000 166.34829 200 ALA G C 1
ATOM 28054 O O . ALA G 7 200 ? 81.16700 56.43700 136.98300 1.000 166.15176 200 ALA G O 1
ATOM 28061 N N . GLY G 7 201 ? 80.19400 58.46000 136.99300 1.000 155.93585 201 GLY G N 1
ATOM 28062 C CA . GLY G 7 201 ? 81.32900 59.11400 136.37100 1.000 155.06954 201 GLY G CA 1
ATOM 28063 C C . GLY G 7 201 ? 81.33200 59.03400 134.85900 1.000 153.52847 201 GLY G C 1
ATOM 28064 O O . GLY G 7 201 ? 80.93900 58.01800 134.28100 1.000 154.01031 201 GLY G O 1
ATOM 28068 N N . LEU G 7 202 ? 81.77200 60.10700 134.20900 1.000 129.43454 202 LEU G N 1
ATOM 28069 C CA . LEU G 7 202 ? 81.94000 60.11200 132.76500 1.000 125.02726 202 LEU G CA 1
ATOM 28070 C C . LEU G 7 202 ? 83.30700 59.55200 132.39500 1.000 124.62585 202 LEU G C 1
ATOM 28071 O O . LEU G 7 202 ? 84.22000 59.49200 133.22300 1.000 128.45690 202 LEU G O 1
ATOM 28087 N N . ALA G 7 203 ? 83.44100 59.13100 131.14200 1.000 120.31704 203 ALA G N 1
ATOM 28088 C CA . ALA G 7 203 ? 84.68300 58.56300 130.63500 1.000 120.17795 203 ALA G CA 1
ATOM 28089 C C . ALA G 7 203 ? 85.28900 59.51300 129.61100 1.000 121.43163 203 ALA G C 1
ATOM 28090 O O . ALA G 7 203 ? 84.64600 59.84600 128.61100 1.000 125.43336 203 ALA G O 1
ATOM 28097 N N . PHE G 7 204 ? 86.52500 59.93800 129.85500 1.000 116.65248 204 PHE G N 1
ATOM 28098 C CA . PHE G 7 204 ? 87.20700 60.85100 128.95100 1.000 117.06406 204 PHE G CA 1
ATOM 28099 C C . PHE G 7 204 ? 88.69800 60.80800 129.23600 1.000 116.51275 204 PHE G C 1
ATOM 28100 O O . PHE G 7 204 ? 89.12800 60.44700 130.33400 1.000 117.29828 204 PHE G O 1
ATOM 28117 N N . GLU G 7 205 ? 89.48000 61.19200 128.23300 1.000 121.12589 205 GLU G N 1
ATOM 28118 C CA . GLU G 7 205 ? 90.91400 61.38300 128.37500 1.000 120.43812 205 GLU G CA 1
ATOM 28119 C C . GLU G 7 205 ? 91.24100 62.82900 128.04900 1.000 121.22440 205 GLU G C 1
ATOM 28120 O O . GLU G 7 205 ? 90.75900 63.37200 127.05100 1.000 120.87684 205 GLU G O 1
ATOM 28132 N N . THR G 7 206 ? 92.06200 63.44900 128.89000 1.000 115.61190 206 THR G N 1
ATOM 28133 C CA . THR G 7 206 ? 92.38300 64.86100 128.75500 1.000 112.06189 206 THR G CA 1
ATOM 28134 C C . THR G 7 206 ? 93.88900 65.03900 128.73800 1.000 112.20841 206 THR G C 1
ATOM 28135 O O . THR G 7 206 ? 94.60200 64.41700 129.53000 1.000 119.04516 206 THR G O 1
ATOM 28146 N N . ALA G 7 207 ? 94.36500 65.88500 127.83200 1.000 103.24538 207 ALA G N 1
ATOM 28147 C CA . ALA G 7 207 ? 95.76200 66.28300 127.77400 1.000 103.79307 207 ALA G CA 1
ATOM 28148 C C . ALA G 7 207 ? 95.82900 67.79700 127.88400 1.000 107.58849 207 ALA G C 1
ATOM 28149 O O . ALA G 7 207 ? 95.11600 68.50500 127.16600 1.000 115.44820 207 ALA G O 1
ATOM 28156 N N . VAL G 7 208 ? 96.62800 68.31100 128.82400 1.000 100.19169 208 VAL G N 1
ATOM 28157 C CA . VAL G 7 208 ? 96.67200 69.77300 129.11600 1.000 95.99758 208 VAL G CA 1
ATOM 28158 C C . VAL G 7 208 ? 97.99600 70.37300 128.67300 1.000 96.54484 208 VAL G C 1
ATOM 28159 O O . VAL G 7 208 ? 99.01000 70.03000 129.27400 1.000 104.16567 208 VAL G O 1
ATOM 28172 N N . GLY G 7 209 ? 97.98900 71.21000 127.64300 1.000 95.92873 209 GLY G N 1
ATOM 28173 C CA . GLY G 7 209 ? 99.19200 71.93000 127.19900 1.000 103.09052 209 GLY G CA 1
ATOM 28174 C C . GLY G 7 209 ? 99.59400 73.01000 128.17600 1.000 95.74187 209 GLY G C 1
ATOM 28175 O O . GLY G 7 209 ? 98.69900 73.54000 128.83700 1.000 98.24333 209 GLY G O 1
ATOM 28179 N N . ARG G 7 210 ? 100.88300 73.31100 128.30600 1.000 102.51773 210 ARG G N 1
ATOM 28180 C CA . ARG G 7 210 ? 101.34800 74.44300 129.13800 1.000 106.17251 210 ARG G CA 1
ATOM 28181 C C . ARG G 7 210 ? 100.73300 75.64300 128.44400 1.000 107.79704 210 ARG G C 1
ATOM 28182 O O . ARG G 7 210 ? 100.26100 76.54300 129.14200 1.000 107.52331 210 ARG G O 1
ATOM 28203 N N . ASN G 7 211 ? 100.71200 75.63200 127.11600 1.000 103.86802 211 ASN G N 1
ATOM 28204 C CA . ASN G 7 211 ? 99.97900 76.67600 126.37200 1.000 100.72623 211 ASN G CA 1
ATOM 28205 C C . ASN G 7 211 ? 98.59500 76.37200 126.87200 1.000 103.51533 211 ASN G C 1
ATOM 28206 O O . ASN G 7 211 ? 98.32500 75.19100 127.06800 1.000 109.10030 211 ASN G O 1
ATOM 28217 N N . GLY G 7 212 ? 97.73500 77.35200 127.06800 1.000 108.58048 212 GLY G N 1
ATOM 28218 C CA . GLY G 7 212 ? 96.47600 77.03500 127.74900 1.000 115.17991 212 GLY G CA 1
ATOM 28219 C C . GLY G 7 212 ? 95.49400 76.44700 126.78300 1.000 115.90602 212 GLY G C 1
ATOM 28220 O O . GLY G 7 212 ? 94.52500 77.12100 126.43400 1.000 117.61204 212 GLY G O 1
ATOM 28224 N N . ARG G 7 213 ? 95.78500 75.24600 126.30500 1.000 110.84672 213 ARG G N 1
ATOM 28225 C CA . ARG G 7 213 ? 94.85000 74.47900 125.47000 1.000 106.16440 213 ARG G CA 1
ATOM 28226 C C . ARG G 7 213 ? 94.76500 73.14500 126.19200 1.000 107.97874 213 ARG G C 1
ATOM 28227 O O . ARG G 7 213 ? 95.83000 72.61700 126.52500 1.000 109.83942 213 ARG G O 1
ATOM 28248 N N . VAL G 7 214 ? 93.56900 72.64000 126.45000 1.000 105.80613 214 VAL G N 1
ATOM 28249 C CA . VAL G 7 214 ? 93.38100 71.32400 127.11300 1.000 102.00638 214 VAL G CA 1
ATOM 28250 C C . VAL G 7 214 ? 92.54500 70.48900 126.16200 1.000 101.58371 214 VAL G C 1
ATOM 28251 O O . VAL G 7 214 ? 91.38500 70.83800 125.95400 1.000 111.79763 214 VAL G O 1
ATOM 28264 N N . TRP G 7 215 ? 93.12400 69.45700 125.56500 1.000 105.78416 215 TRP G N 1
ATOM 28265 C CA . TRP G 7 215 ? 92.35700 68.58500 124.69100 1.000 108.11394 215 TRP G CA 1
ATOM 28266 C C . TRP G 7 215 ? 91.71500 67.49200 125.52500 1.000 104.43021 215 TRP G C 1
ATOM 28267 O O . TRP G 7 215 ? 92.40100 66.80300 126.28400 1.000 109.67523 215 TRP G O 1
ATOM 28288 N N . VAL G 7 216 ? 90.39300 67.36900 125.41200 1.000 105.67844 216 VAL G N 1
ATOM 28289 C CA . VAL G 7 216 ? 89.61900 66.33500 126.15100 1.000 109.49576 216 VAL G CA 1
ATOM 28290 C C . VAL G 7 216 ? 88.87200 65.51600 125.11100 1.000 112.10637 216 VAL G C 1
ATOM 28291 O O . VAL G 7 216 ? 88.14400 66.12100 124.32200 1.000 119.93827 216 VAL G O 1
ATOM 28304 N N . GLY G 7 217 ? 89.05800 64.19800 125.08400 1.000 111.75650 217 GLY G N 1
ATOM 28305 C CA . GLY G 7 217 ? 88.45000 63.33000 124.09700 1.000 113.08999 217 GLY G CA 1
ATOM 28306 C C . GLY G 7 217 ? 87.56600 62.28800 124.75000 1.000 108.53702 217 GLY G C 1
ATOM 28307 O O . GLY G 7 217 ? 87.84500 61.81400 125.85200 1.000 112.15543 217 GLY G O 1
ATOM 28311 N N . SER G 7 218 ? 86.49000 61.93800 124.05600 1.000 110.17478 218 SER G N 1
ATOM 28312 C CA . SER G 7 218 ? 85.57500 60.91500 124.53300 1.000 118.03694 218 SER G CA 1
ATOM 28313 C C . SER G 7 218 ? 84.65700 60.52700 123.38700 1.000 121.91905 218 SER G C 1
ATOM 28314 O O . SER G 7 218 ? 84.33500 61.34600 122.52300 1.000 120.50762 218 SER G O 1
ATOM 28322 N N . GLU G 7 219 ? 84.23400 59.26400 123.39200 1.000 129.85179 219 GLU G N 1
ATOM 28323 C CA . GLU G 7 219 ? 83.28600 58.81500 122.38400 1.000 130.94719 219 GLU G CA 1
ATOM 28324 C C . GLU G 7 219 ? 81.94300 59.51600 122.52300 1.000 131.30235 219 GLU G C 1
ATOM 28325 O O . GLU G 7 219 ? 81.15800 59.52200 121.56900 1.000 136.90530 219 GLU G O 1
ATOM 28337 N N . ASP G 7 220 ? 81.66400 60.10500 123.68100 1.000 127.21411 220 ASP G N 1
ATOM 28338 C CA . ASP G 7 220 ? 80.40000 60.77900 123.93800 1.000 133.17033 220 ASP G CA 1
ATOM 28339 C C . ASP G 7 220 ? 80.58700 62.27300 123.73200 1.000 131.15552 220 ASP G C 1
ATOM 28340 O O . ASP G 7 220 ? 81.45400 62.88700 124.36100 1.000 128.22377 220 ASP G O 1
ATOM 28349 N N . VAL G 7 221 ? 79.76800 62.85400 122.85800 1.000 113.38693 221 VAL G N 1
ATOM 28350 C CA . VAL G 7 221 ? 79.82000 64.29400 122.64600 1.000 104.99904 221 VAL G CA 1
ATOM 28351 C C . VAL G 7 221 ? 79.46800 65.02900 123.93000 1.000 105.98153 221 VAL G C 1
ATOM 28352 O O . VAL G 7 221 ? 80.16000 65.96800 124.33800 1.000 115.49081 221 VAL G O 1
ATOM 28365 N N . LYS G 7 222 ? 78.38300 64.61600 124.58500 1.000 117.04976 222 LYS G N 1
ATOM 28366 C CA . LYS G 7 222 ? 77.95500 65.31000 125.79300 1.000 116.13145 222 LYS G CA 1
ATOM 28367 C C . LYS G 7 222 ? 79.08100 65.36700 126.81500 1.000 119.11345 222 LYS G C 1
ATOM 28368 O O . LYS G 7 222 ? 79.28600 66.39500 127.46900 1.000 124.52959 222 LYS G O 1
ATOM 28387 N N . THR G 7 223 ? 79.82700 64.27500 126.95900 1.000 121.87471 223 THR G N 1
ATOM 28388 C CA . THR G 7 223 ? 80.93000 64.25600 127.91200 1.000 124.51548 223 THR G CA 1
ATOM 28389 C C . THR G 7 223 ? 81.94800 65.33800 127.58600 1.000 120.67642 223 THR G C 1
ATOM 28390 O O . THR G 7 223 ? 82.37300 66.09400 128.46600 1.000 123.05555 223 THR G O 1
ATOM 28401 N N . VAL G 7 224 ? 82.35200 65.42900 126.31900 1.000 105.42874 224 VAL G N 1
ATOM 28402 C CA . VAL G 7 224 ? 83.34900 66.42100 125.93500 1.000 101.43088 224 VAL G CA 1
ATOM 28403 C C . VAL G 7 224 ? 82.82500 67.82500 126.19500 1.000 103.71718 224 VAL G C 1
ATOM 28404 O O . VAL G 7 224 ? 83.54200 68.68300 126.72100 1.000 115.17067 224 VAL G O 1
ATOM 28417 N N . ILE G 7 225 ? 81.57000 68.08700 125.83200 1.000 99.67240 225 ILE G N 1
ATOM 28418 C CA . ILE G 7 225 ? 81.00300 69.41100 126.06200 1.000 97.38713 225 ILE G CA 1
ATOM 28419 C C . ILE G 7 225 ? 80.98300 69.72400 127.55100 1.000 101.77191 225 ILE G C 1
ATOM 28420 O O . ILE G 7 225 ? 81.35300 70.82200 127.97800 1.000 111.60968 225 ILE G O 1
ATOM 28436 N N . ILE G 7 226 ? 80.54000 68.76500 128.36300 1.000 112.78190 226 ILE G N 1
ATOM 28437 C CA . ILE G 7 226 ? 80.37800 69.02300 129.78800 1.000 112.59967 226 ILE G CA 1
ATOM 28438 C C . ILE G 7 226 ? 81.72300 69.32400 130.43100 1.000 113.55376 226 ILE G C 1
ATOM 28439 O O . ILE G 7 226 ? 81.88200 70.32600 131.13600 1.000 122.96670 226 ILE G O 1
ATOM 28455 N N . VAL G 7 227 ? 82.71300 68.46800 130.19400 1.000 104.36488 227 VAL G N 1
ATOM 28456 C CA . VAL G 7 227 ? 84.02300 68.69400 130.78600 1.000 108.07384 227 VAL G CA 1
ATOM 28457 C C . VAL G 7 227 ? 84.63400 69.97300 130.24000 1.000 109.81312 227 VAL G C 1
ATOM 28458 O O . VAL G 7 227 ? 85.28700 70.72700 130.97100 1.000 119.89119 227 VAL G O 1
ATOM 28471 N N . GLY G 7 228 ? 84.44000 70.24100 128.95100 1.000 103.71274 228 GLY G N 1
ATOM 28472 C CA . GLY G 7 228 ? 84.92600 71.49000 128.39700 1.000 104.61780 228 GLY G CA 1
ATOM 28473 C C . GLY G 7 228 ? 84.31400 72.69700 129.07600 1.000 103.55058 228 GLY G C 1
ATOM 28474 O O . GLY G 7 228 ? 85.02000 73.63200 129.45600 1.000 108.53405 228 GLY G O 1
ATOM 28478 N N . ARG G 7 229 ? 82.99300 72.69100 129.24900 1.000 110.93864 229 ARG G N 1
ATOM 28479 C CA . ARG G 7 229 ? 82.34500 73.79100 129.95300 1.000 106.44169 229 ARG G CA 1
ATOM 28480 C C . ARG G 7 229 ? 82.84400 73.87700 131.38600 1.000 112.73689 229 ARG G C 1
ATOM 28481 O O . ARG G 7 229 ? 83.07500 74.97000 131.91300 1.000 125.38486 229 ARG G O 1
ATOM 28502 N N . ALA G 7 230 ? 83.01300 72.72800 132.03600 1.000 111.45175 230 ALA G N 1
ATOM 28503 C CA . ALA G 7 230 ? 83.44400 72.73100 133.42700 1.000 111.01668 230 ALA G CA 1
ATOM 28504 C C . ALA G 7 230 ? 84.82100 73.36500 133.57000 1.000 114.52880 230 ALA G C 1
ATOM 28505 O O . ALA G 7 230 ? 85.03200 74.22900 134.42700 1.000 121.55506 230 ALA G O 1
ATOM 28512 N N . LEU G 7 231 ? 85.77300 72.95900 132.72800 1.000 106.24511 231 LEU G N 1
ATOM 28513 C CA . LEU G 7 231 ? 87.11800 73.52000 132.81700 1.000 101.87465 231 LEU G CA 1
ATOM 28514 C C . LEU G 7 231 ? 87.11000 75.01200 132.51700 1.000 110.46039 231 LEU G C 1
ATOM 28515 O O . LEU G 7 231 ? 87.75100 75.80100 133.21800 1.000 119.27135 231 LEU G O 1
ATOM 28531 N N . GLN G 7 232 ? 86.40700 75.41800 131.46300 1.000 112.17078 232 GLN G N 1
ATOM 28532 C CA . GLN G 7 232 ? 86.38800 76.82900 131.10100 1.000 110.43714 232 GLN G CA 1
ATOM 28533 C C . GLN G 7 232 ? 85.69400 77.66300 132.17000 1.000 115.42904 232 GLN G C 1
ATOM 28534 O O . GLN G 7 232 ? 86.16600 78.74700 132.52600 1.000 126.83772 232 GLN G O 1
ATOM 28548 N N . GLU G 7 233 ? 84.57100 77.17600 132.69500 1.000 120.91089 233 GLU G N 1
ATOM 28549 C CA . GLU G 7 233 ? 83.81600 77.98200 133.64500 1.000 120.60448 233 GLU G CA 1
ATOM 28550 C C . GLU G 7 233 ? 84.48900 78.02900 135.00900 1.000 124.13886 233 GLU G C 1
ATOM 28551 O O . GLU G 7 233 ? 84.36900 79.03400 135.71800 1.000 131.54719 233 GLU G O 1
ATOM 28563 N N . THR G 7 234 ? 85.19600 76.96900 135.40000 1.000 113.43917 234 THR G N 1
ATOM 28564 C CA . THR G 7 234 ? 85.95000 77.03400 136.64500 1.000 115.60798 234 THR G CA 1
ATOM 28565 C C . THR G 7 234 ? 87.20000 77.88200 136.48900 1.000 117.14921 234 THR G C 1
ATOM 28566 O O . THR G 7 234 ? 87.65300 78.50200 137.45700 1.000 120.45817 234 THR G O 1
ATOM 28577 N N . ASP G 7 235 ? 87.77400 77.91100 135.28800 1.000 120.90261 235 ASP G N 1
ATOM 28578 C CA . ASP G 7 235 ? 88.92300 78.76900 135.03100 1.000 115.81613 235 ASP G CA 1
ATOM 28579 C C . ASP G 7 235 ? 88.51700 80.23600 135.05000 1.000 116.38949 235 ASP G C 1
ATOM 28580 O O . ASP G 7 235 ? 89.09400 81.04500 135.78400 1.000 121.54187 235 ASP G O 1
ATOM 28589 N N . ARG G 7 236 ? 87.51700 80.60000 134.24600 1.000 122.84889 236 ARG G N 1
ATOM 28590 C CA . ARG G 7 236 ? 87.10000 81.99500 134.18100 1.000 124.62726 236 ARG G CA 1
ATOM 28591 C C . ARG G 7 236 ? 86.44900 82.44700 135.47700 1.000 124.92989 236 ARG G C 1
ATOM 28592 O O . ARG G 7 236 ? 86.43500 83.64500 135.77700 1.000 128.02037 236 ARG G O 1
ATOM 28613 N N . GLY G 7 237 ? 85.89700 81.51600 136.24900 1.000 110.88150 237 GLY G N 1
ATOM 28614 C CA . GLY G 7 237 ? 85.28100 81.85800 137.51200 1.000 109.01694 237 GLY G CA 1
ATOM 28615 C C . GLY G 7 237 ? 86.20400 81.84100 138.70400 1.000 113.99775 237 GLY G C 1
ATOM 28616 O O . GLY G 7 237 ? 85.83100 82.33800 139.76900 1.000 116.87688 237 GLY G O 1
ATOM 28620 N N . ASN G 7 238 ? 87.41000 81.29200 138.55800 1.000 120.49540 238 ASN G N 1
ATOM 28621 C CA . ASN G 7 238 ? 88.31400 81.11400 139.69200 1.000 118.70600 238 ASN G CA 1
ATOM 28622 C C . ASN G 7 238 ? 87.60700 80.38500 140.82700 1.000 122.98441 238 ASN G C 1
ATOM 28623 O O . ASN G 7 238 ? 87.81900 80.67900 142.00400 1.000 124.29199 238 ASN G O 1
ATOM 28634 N N . LEU G 7 239 ? 86.75900 79.42600 140.47100 1.000 119.92005 239 LEU G N 1
ATOM 28635 C CA . LEU G 7 239 ? 85.86200 78.81300 141.43800 1.000 116.86426 239 LEU G CA 1
ATOM 28636 C C . LEU G 7 239 ? 86.63100 78.01700 142.48100 1.000 119.76118 239 LEU G C 1
ATOM 28637 O O . LEU G 7 239 ? 87.60100 77.32300 142.16900 1.000 121.83067 239 LEU G O 1
ATOM 28653 N N . THR G 7 240 ? 86.18300 78.11400 143.72900 1.000 125.97462 240 THR G N 1
ATOM 28654 C CA . THR G 7 240 ? 86.69600 77.23900 144.76800 1.000 122.48163 240 THR G CA 1
ATOM 28655 C C . THR G 7 240 ? 86.31300 75.79900 144.45300 1.000 123.78452 240 THR G C 1
ATOM 28656 O O . THR G 7 240 ? 85.45800 75.52900 143.60700 1.000 128.82324 240 THR G O 1
ATOM 28667 N N . ILE G 7 241 ? 86.95100 74.86100 145.15500 1.000 127.08371 241 ILE G N 1
ATOM 28668 C CA . ILE G 7 241 ? 86.68000 73.45600 144.87400 1.000 129.25228 241 ILE G CA 1
ATOM 28669 C C . ILE G 7 241 ? 85.21600 73.14300 145.13100 1.000 130.37291 241 ILE G C 1
ATOM 28670 O O . ILE G 7 241 ? 84.60200 72.35600 144.40100 1.000 132.37262 241 ILE G O 1
ATOM 28686 N N . GLU G 7 242 ? 84.62900 73.74900 146.16200 1.000 134.22875 242 GLU G N 1
ATOM 28687 C CA . GLU G 7 242 ? 83.19900 73.58700 146.37800 1.000 137.06034 242 GLU G CA 1
ATOM 28688 C C . GLU G 7 242 ? 82.39800 74.30600 145.30200 1.000 138.27546 242 GLU G C 1
ATOM 28689 O O . GLU G 7 242 ? 81.35200 73.80800 144.87300 1.000 140.23394 242 GLU G O 1
ATOM 28701 N N . GLY G 7 243 ? 82.87400 75.46500 144.85000 1.000 134.43018 243 GLY G N 1
ATOM 28702 C CA . GLY G 7 243 ? 82.24000 76.11200 143.71700 1.000 132.85587 243 GLY G CA 1
ATOM 28703 C C . GLY G 7 243 ? 82.28500 75.24800 142.47300 1.000 133.06959 243 GLY G C 1
ATOM 28704 O O . GLY G 7 243 ? 81.35600 75.25700 141.66300 1.000 135.63170 243 GLY G O 1
ATOM 28708 N N . GLN G 7 244 ? 83.36900 74.49300 142.30300 1.000 126.72741 244 GLN G N 1
ATOM 28709 C CA . GLN G 7 244 ? 83.43700 73.54000 141.20300 1.000 122.94306 244 GLN G CA 1
ATOM 28710 C C . GLN G 7 244 ? 82.36100 72.47200 141.33900 1.000 129.95610 244 GLN G C 1
ATOM 28711 O O . GLN G 7 244 ? 81.69500 72.12300 140.35800 1.000 136.76341 244 GLN G O 1
ATOM 28725 N N . ARG G 7 245 ? 82.16900 71.94200 142.54800 1.000 139.69064 245 ARG G N 1
ATOM 28726 C CA . ARG G 7 245 ? 81.13100 70.93700 142.74700 1.000 136.38200 245 ARG G CA 1
ATOM 28727 C C . ARG G 7 245 ? 79.76300 71.50300 142.40400 1.000 133.40171 245 ARG G C 1
ATOM 28728 O O . ARG G 7 245 ? 78.95300 70.85000 141.73800 1.000 134.33393 245 ARG G O 1
ATOM 28749 N N . LYS G 7 246 ? 79.48900 72.72500 142.85100 1.000 127.17037 246 LYS G N 1
ATOM 28750 C CA . LYS G 7 246 ? 78.24500 73.38000 142.46900 1.000 129.04115 246 LYS G CA 1
ATOM 28751 C C . LYS G 7 246 ? 78.15000 73.51600 140.95600 1.000 130.77387 246 LYS G C 1
ATOM 28752 O O . LYS G 7 246 ? 77.07200 73.35100 140.37500 1.000 129.65829 246 LYS G O 1
ATOM 28771 N N . LEU G 7 247 ? 79.27200 73.81400 140.30100 1.000 132.34592 247 LEU G N 1
ATOM 28772 C CA . LEU G 7 247 ? 79.26900 73.96900 138.85000 1.000 125.59125 247 LEU G CA 1
ATOM 28773 C C . LEU G 7 247 ? 78.90700 72.66300 138.15600 1.000 129.24342 247 LEU G C 1
ATOM 28774 O O . LEU G 7 247 ? 77.99400 72.62300 137.32300 1.000 137.52001 247 LEU G O 1
ATOM 28790 N N . VAL G 7 248 ? 79.61000 71.57800 138.48500 1.000 130.34137 248 VAL G N 1
ATOM 28791 C CA . VAL G 7 248 ? 79.36500 70.31900 137.78900 1.000 130.16914 248 VAL G CA 1
ATOM 28792 C C . VAL G 7 248 ? 77.97800 69.78900 138.11100 1.000 131.80072 248 VAL G C 1
ATOM 28793 O O . VAL G 7 248 ? 77.32100 69.19000 137.25100 1.000 132.31406 248 VAL G O 1
ATOM 28806 N N . ARG G 7 249 ? 77.50700 69.98900 139.34000 1.000 140.14509 249 ARG G N 1
ATOM 28807 C CA . ARG G 7 249 ? 76.12700 69.64400 139.65400 1.000 139.29118 249 ARG G CA 1
ATOM 28808 C C . ARG G 7 249 ? 75.17400 70.35400 138.70200 1.000 139.37413 249 ARG G C 1
ATOM 28809 O O . ARG G 7 249 ? 74.25300 69.74300 138.15100 1.000 142.02067 249 ARG G O 1
ATOM 28830 N N . ARG G 7 250 ? 75.39100 71.65100 138.49000 1.000 132.53600 250 ARG G N 1
ATOM 28831 C CA . ARG G 7 250 ? 74.56400 72.39800 137.55000 1.000 134.16441 250 ARG G CA 1
ATOM 28832 C C . ARG G 7 250 ? 74.73000 71.86300 136.13200 1.000 134.12310 250 ARG G C 1
ATOM 28833 O O . ARG G 7 250 ? 73.74800 71.68900 135.40300 1.000 136.48918 250 ARG G O 1
ATOM 28854 N N . LEU G 7 251 ? 75.97200 71.59600 135.72100 1.000 129.39142 251 LEU G N 1
ATOM 28855 C CA . LEU G 7 251 ? 76.20600 71.12300 134.36000 1.000 127.75697 251 LEU G CA 1
ATOM 28856 C C . LEU G 7 251 ? 75.58000 69.75500 134.13200 1.000 132.80016 251 LEU G C 1
ATOM 28857 O O . LEU G 7 251 ? 74.91800 69.53100 133.11300 1.000 139.08708 251 LEU G O 1
ATOM 28873 N N . LEU G 7 252 ? 75.77700 68.82300 135.06800 1.000 140.60307 252 LEU G N 1
ATOM 28874 C CA . LEU G 7 252 ? 75.25900 67.47700 134.87300 1.000 139.05294 252 LEU G CA 1
ATOM 28875 C C . LEU G 7 252 ? 73.74000 67.45200 134.78000 1.000 140.81313 252 LEU G C 1
ATOM 28876 O O . LEU G 7 252 ? 73.18900 66.55600 134.13400 1.000 138.88819 252 LEU G O 1
ATOM 28892 N N . ARG G 7 253 ? 73.05100 68.40900 135.40300 1.000 154.70047 253 ARG G N 1
ATOM 28893 C CA . ARG G 7 253 ? 71.61200 68.51900 135.20100 1.000 153.70309 253 ARG G CA 1
ATOM 28894 C C . ARG G 7 253 ? 71.30300 69.02200 133.79700 1.000 157.41719 253 ARG G C 1
ATOM 28895 O O . ARG G 7 253 ? 70.38400 68.52700 133.13500 1.000 159.72898 253 ARG G O 1
ATOM 28916 N N . GLU G 7 254 ? 72.06300 70.01200 133.32500 1.000 156.71880 254 GLU G N 1
ATOM 28917 C CA . GLU G 7 254 ? 71.90800 70.45700 131.94600 1.000 155.37281 254 GLU G CA 1
ATOM 28918 C C . GLU G 7 254 ? 72.28500 69.35500 130.96700 1.000 153.60779 254 GLU G C 1
ATOM 28919 O O . GLU G 7 254 ? 71.71800 69.27600 129.87200 1.000 151.10673 254 GLU G O 1
ATOM 28931 N N . MET G 7 255 ? 73.23700 68.49600 131.34000 1.000 154.64494 255 MET G N 1
ATOM 28932 C CA . MET G 7 255 ? 73.60000 67.38100 130.47500 1.000 154.87860 255 MET G CA 1
ATOM 28933 C C . MET G 7 255 ? 72.42700 66.43800 130.27000 1.000 155.72176 255 MET G C 1
ATOM 28934 O O . MET G 7 255 ? 72.33400 65.77800 129.22700 1.000 155.24445 255 MET G O 1
ATOM 28948 N N . ARG G 7 256 ? 71.53300 66.35200 131.24600 1.000 172.06051 256 ARG G N 1
ATOM 28949 C CA . ARG G 7 256 ? 70.38800 65.46100 131.15100 1.000 172.68730 256 ARG G CA 1
ATOM 28950 C C . ARG G 7 256 ? 69.48600 65.89300 130.00300 1.000 173.88015 256 ARG G C 1
ATOM 28951 O O . ARG G 7 256 ? 68.96700 67.00800 129.99100 1.000 172.12162 256 ARG G O 1
ATOM 28973 N N . SER H 8 57 ? 79.96500 56.91100 74.81000 1.000 154.41428 57 SER H N 1
ATOM 28974 C CA . SER H 8 57 ? 78.49200 57.00200 74.64200 1.000 156.05438 57 SER H CA 1
ATOM 28975 C C . SER H 8 57 ? 78.10000 58.44500 74.32300 1.000 158.87920 57 SER H C 1
ATOM 28976 O O . SER H 8 57 ? 77.13200 58.92600 74.93800 1.000 158.53381 57 SER H O 1
ATOM 28984 N N . SER H 8 58 ? 78.78000 59.10300 73.37900 1.000 166.82203 58 SER H N 1
ATOM 28985 C CA . SER H 8 58 ? 78.54000 60.53500 73.06300 1.000 165.24745 58 SER H CA 1
ATOM 28986 C C . SER H 8 58 ? 77.37600 60.70400 72.08600 1.000 166.65534 58 SER H C 1
ATOM 28987 O O . SER H 8 58 ? 77.61500 61.24500 70.98900 1.000 162.75691 58 SER H O 1
ATOM 28995 N N . SER H 8 59 ? 76.16800 60.26200 72.44100 1.000 164.82338 59 SER H N 1
ATOM 28996 C CA . SER H 8 59 ? 74.95400 60.49100 71.61500 1.000 163.10971 59 SER H CA 1
ATOM 28997 C C . SER H 8 59 ? 74.63300 61.98600 71.59300 1.000 162.62671 59 SER H C 1
ATOM 28998 O O . SER H 8 59 ? 74.28700 62.49700 70.51000 1.000 157.61477 59 SER H O 1
ATOM 29006 N N . ASP H 8 60 ? 74.74700 62.66000 72.74200 1.000 149.76201 60 ASP H N 1
ATOM 29007 C CA . ASP H 8 60 ? 74.43300 64.10600 72.88000 1.000 146.82119 60 ASP H CA 1
ATOM 29008 C C . ASP H 8 60 ? 75.25400 64.64900 74.04500 1.000 144.22870 60 ASP H C 1
ATOM 29009 O O . ASP H 8 60 ? 75.75100 63.82700 74.83400 1.000 141.10081 60 ASP H O 1
ATOM 29018 N N . ILE H 8 61 ? 75.40600 65.96700 74.15100 1.000 132.13724 61 ILE H N 1
ATOM 29019 C CA . ILE H 8 61 ? 76.25600 66.59100 75.20200 1.000 127.89073 61 ILE H CA 1
ATOM 29020 C C . ILE H 8 61 ? 75.55900 66.55500 76.55500 1.000 131.46884 61 ILE H C 1
ATOM 29021 O O . ILE H 8 61 ? 74.47400 67.14300 76.66100 1.000 133.45177 61 ILE H O 1
ATOM 29037 N N . VAL H 8 62 ? 76.15600 65.89900 77.54300 1.000 136.04533 62 VAL H N 1
ATOM 29038 C CA . VAL H 8 62 ? 75.69500 65.92600 78.92000 1.000 134.61113 62 VAL H CA 1
ATOM 29039 C C . VAL H 8 62 ? 76.19200 67.22100 79.54700 1.000 135.06159 62 VAL H C 1
ATOM 29040 O O . VAL H 8 62 ? 77.21200 67.78400 79.14600 1.000 140.00126 62 VAL H O 1
ATOM 29053 N N . THR H 8 63 ? 75.46800 67.69900 80.55000 1.000 126.81844 63 THR H N 1
ATOM 29054 C CA . THR H 8 63 ? 75.67800 69.02500 81.10800 1.000 126.25960 63 THR H CA 1
ATOM 29055 C C . THR H 8 63 ? 75.82500 68.92600 82.61700 1.000 130.29068 63 THR H C 1
ATOM 29056 O O . THR H 8 63 ? 75.44600 67.91600 83.21900 1.000 136.31261 63 THR H O 1
ATOM 29067 N N . PRO H 8 64 ? 76.36800 69.95900 83.25600 1.000 115.52347 64 PRO H N 1
ATOM 29068 C CA . PRO H 8 64 ? 76.56200 69.90800 84.70800 1.000 115.68127 64 PRO H CA 1
ATOM 29069 C C . PRO H 8 64 ? 75.25500 69.65200 85.43700 1.000 120.43770 64 PRO H C 1
ATOM 29070 O O . PRO H 8 64 ? 74.19800 70.15500 85.05400 1.000 121.02143 64 PRO H O 1
ATOM 29081 N N . GLY H 8 65 ? 75.33300 68.86100 86.50300 1.000 131.08988 65 GLY H N 1
ATOM 29082 C CA . GLY H 8 65 ? 74.16000 68.52000 87.27400 1.000 128.39216 65 GLY H CA 1
ATOM 29083 C C . GLY H 8 65 ? 73.23100 67.53400 86.60800 1.000 128.37202 65 GLY H C 1
ATOM 29084 O O . GLY H 8 65 ? 72.19000 67.20300 87.18500 1.000 128.66205 65 GLY H O 1
ATOM 29088 N N . GLU H 8 66 ? 73.57000 67.05400 85.41700 1.000 135.45371 66 GLU H N 1
ATOM 29089 C CA . GLU H 8 66 ? 72.72500 66.10900 84.70700 1.000 133.91709 66 GLU H CA 1
ATOM 29090 C C . GLU H 8 66 ? 73.07000 64.68900 85.13000 1.000 135.04216 66 GLU H C 1
ATOM 29091 O O . GLU H 8 66 ? 74.24100 64.29900 85.12900 1.000 136.74004 66 GLU H O 1
ATOM 29103 N N . LEU H 8 67 ? 72.05000 63.91900 85.49100 1.000 139.88482 67 LEU H N 1
ATOM 29104 C CA . LEU H 8 67 ? 72.26700 62.55000 85.93200 1.000 141.43674 67 LEU H CA 1
ATOM 29105 C C . LEU H 8 67 ? 72.75600 61.69800 84.77200 1.000 141.76748 67 LEU H C 1
ATOM 29106 O O . LEU H 8 67 ? 72.07600 61.57900 83.74900 1.000 140.98530 67 LEU H O 1
ATOM 29122 N N . ILE H 8 68 ? 73.93100 61.09600 84.93300 1.000 147.85455 68 ILE H N 1
ATOM 29123 C CA . ILE H 8 68 ? 74.44400 60.18900 83.91200 1.000 146.45009 68 ILE H CA 1
ATOM 29124 C C . ILE H 8 68 ? 73.83700 58.80400 84.08600 1.000 148.55432 68 ILE H C 1
ATOM 29125 O O . ILE H 8 68 ? 73.14200 58.29400 83.20100 1.000 151.42541 68 ILE H O 1
ATOM 29141 N N . THR H 8 69 ? 74.08700 58.18100 85.23500 1.000 155.78608 69 THR H N 1
ATOM 29142 C CA . THR H 8 69 ? 73.49900 56.89500 85.57100 1.000 157.95036 69 THR H CA 1
ATOM 29143 C C . THR H 8 69 ? 73.34500 56.82000 87.08200 1.000 157.64997 69 THR H C 1
ATOM 29144 O O . THR H 8 69 ? 74.09700 57.45500 87.82700 1.000 156.56297 69 THR H O 1
ATOM 29155 N N . THR H 8 70 ? 72.36300 56.03700 87.52700 1.000 164.70268 70 THR H N 1
ATOM 29156 C CA . THR H 8 70 ? 72.11600 55.87200 88.95400 1.000 167.36089 70 THR H CA 1
ATOM 29157 C C . THR H 8 70 ? 72.64200 54.55100 89.49600 1.000 169.48123 70 THR H C 1
ATOM 29158 O O . THR H 8 70 ? 72.84400 54.42700 90.71000 1.000 170.54164 70 THR H O 1
ATOM 29169 N N . SER H 8 71 ? 72.87200 53.56800 88.63200 1.000 169.37472 71 SER H N 1
ATOM 29170 C CA . SER H 8 71 ? 73.25100 52.24400 89.10200 1.000 168.00708 71 SER H CA 1
ATOM 29171 C C . SER H 8 71 ? 74.65800 52.27200 89.69800 1.000 170.43110 71 SER H C 1
ATOM 29172 O O . SER H 8 71 ? 75.50900 53.04600 89.24900 1.000 170.84160 71 SER H O 1
ATOM 29180 N N . PRO H 8 72 ? 74.93800 51.43500 90.70300 1.000 170.18419 72 PRO H N 1
ATOM 29181 C CA . PRO H 8 72 ? 76.27200 51.43200 91.31800 1.000 167.55600 72 PRO H CA 1
ATOM 29182 C C . PRO H 8 72 ? 77.32400 50.67600 90.52300 1.000 168.03299 72 PRO H C 1
ATOM 29183 O O . PRO H 8 72 ? 78.45700 50.54700 91.00100 1.000 165.05911 72 PRO H O 1
ATOM 29194 N N . GLN H 8 73 ? 76.99700 50.17000 89.33200 1.000 173.55378 73 GLN H N 1
ATOM 29195 C CA . GLN H 8 73 ? 77.94300 49.34400 88.59100 1.000 173.40926 73 GLN H CA 1
ATOM 29196 C C . GLN H 8 73 ? 79.16600 50.12100 88.12000 1.000 174.08951 73 GLN H C 1
ATOM 29197 O O . GLN H 8 73 ? 80.15800 49.50100 87.72100 1.000 172.13874 73 GLN H O 1
ATOM 29211 N N . PHE H 8 74 ? 79.12700 51.45000 88.15500 1.000 165.63565 74 PHE H N 1
ATOM 29212 C CA . PHE H 8 74 ? 80.12700 52.27800 87.49700 1.000 164.20260 74 PHE H CA 1
ATOM 29213 C C . PHE H 8 74 ? 80.98500 53.02200 88.51100 1.000 163.32598 74 PHE H C 1
ATOM 29214 O O . PHE H 8 74 ? 80.49200 53.47300 89.54900 1.000 162.32769 74 PHE H O 1
ATOM 29231 N N . MET H 8 75 ? 82.27400 53.13500 88.20000 1.000 170.67026 75 MET H N 1
ATOM 29232 C CA . MET H 8 75 ? 83.16100 54.04900 88.90100 1.000 170.16173 75 MET H CA 1
ATOM 29233 C C . MET H 8 75 ? 83.11300 55.41800 88.23300 1.000 170.99995 75 MET H C 1
ATOM 29234 O O . MET H 8 75 ? 82.93900 55.52800 87.01600 1.000 173.85401 75 MET H O 1
ATOM 29248 N N . ARG H 8 76 ? 83.27500 56.46800 89.03300 1.000 154.78514 76 ARG H N 1
ATOM 29249 C CA . ARG H 8 76 ? 83.25000 57.80600 88.46500 1.000 154.45548 76 ARG H CA 1
ATOM 29250 C C . ARG H 8 76 ? 84.62300 58.17500 87.91100 1.000 152.02210 76 ARG H C 1
ATOM 29251 O O . ARG H 8 76 ? 85.63400 57.52700 88.19600 1.000 152.00709 76 ARG H O 1
ATOM 29272 N N . GLY H 8 77 ? 84.64600 59.23600 87.11000 1.000 151.37372 77 GLY H N 1
ATOM 29273 C CA . GLY H 8 77 ? 85.87600 59.71400 86.51200 1.000 149.50551 77 GLY H CA 1
ATOM 29274 C C . GLY H 8 77 ? 85.93400 61.22600 86.47000 1.000 153.14045 77 GLY H C 1
ATOM 29275 O O . GLY H 8 77 ? 85.11300 61.89900 87.09900 1.000 158.55175 77 GLY H O 1
ATOM 29279 N N . HIS H 8 78 ? 86.90000 61.77600 85.74000 1.000 135.54695 78 HIS H N 1
ATOM 29280 C CA . HIS H 8 78 ? 86.99200 63.22200 85.61800 1.000 133.91962 78 HIS H CA 1
ATOM 29281 C C . HIS H 8 78 ? 85.72500 63.77500 84.98400 1.000 133.60412 78 HIS H C 1
ATOM 29282 O O . HIS H 8 78 ? 85.11600 63.15100 84.11100 1.000 132.31042 78 HIS H O 1
ATOM 29296 N N . GLY H 8 79 ? 85.32200 64.95500 85.44400 1.000 137.99148 79 GLY H N 1
ATOM 29297 C CA . GLY H 8 79 ? 84.12400 65.58500 84.93600 1.000 139.23394 79 GLY H CA 1
ATOM 29298 C C . GLY H 8 79 ? 82.83600 65.09700 85.55100 1.000 139.36698 79 GLY H C 1
ATOM 29299 O O . GLY H 8 79 ? 81.76500 65.56400 85.15600 1.000 145.64505 79 GLY H O 1
ATOM 29303 N N . THR H 8 80 ? 82.90100 64.18600 86.51800 1.000 140.17570 80 THR H N 1
ATOM 29304 C CA . THR H 8 80 ? 81.70600 63.65100 87.14700 1.000 141.63104 80 THR H CA 1
ATOM 29305 C C . THR H 8 80 ? 81.90700 63.61200 88.65200 1.000 139.17213 80 THR H C 1
ATOM 29306 O O . THR H 8 80 ? 83.03400 63.55900 89.15000 1.000 142.46715 80 THR H O 1
ATOM 29317 N N . TYR H 8 81 ? 80.79200 63.63200 89.37400 1.000 120.54072 81 TYR H N 1
ATOM 29318 C CA . TYR H 8 81 ? 80.81500 63.58500 90.82400 1.000 116.98108 81 TYR H CA 1
ATOM 29319 C C . TYR H 8 81 ? 79.61000 62.79500 91.30500 1.000 121.03983 81 TYR H C 1
ATOM 29320 O O . TYR H 8 81 ? 78.60000 62.67800 90.61000 1.000 123.37900 81 TYR H O 1
ATOM 29338 N N . ILE H 8 82 ? 79.73100 62.25300 92.51000 1.000 137.23236 82 ILE H N 1
ATOM 29339 C CA . ILE H 8 82 ? 78.69400 61.44300 93.13000 1.000 139.93578 82 ILE H CA 1
ATOM 29340 C C . ILE H 8 82 ? 78.22100 62.17700 94.37900 1.000 140.25038 82 ILE H C 1
ATOM 29341 O O . ILE H 8 82 ? 79.02300 62.43300 95.28100 1.000 137.56247 82 ILE H O 1
ATOM 29357 N N . PRO H 8 83 ? 76.94900 62.54400 94.48500 1.000 146.61575 83 PRO H N 1
ATOM 29358 C CA . PRO H 8 83 ? 76.44200 63.05400 95.75600 1.000 144.90345 83 PRO H CA 1
ATOM 29359 C C . PRO H 8 83 ? 76.63700 62.01600 96.84500 1.000 149.47372 83 PRO H C 1
ATOM 29360 O O . PRO H 8 83 ? 76.37800 60.82500 96.62400 1.000 154.56379 83 PRO H O 1
ATOM 29371 N N . PRO H 8 84 ? 77.08300 62.41900 98.03700 1.000 145.52682 84 PRO H N 1
ATOM 29372 C CA . PRO H 8 84 ? 77.45000 61.41400 99.04900 1.000 147.24037 84 PRO H CA 1
ATOM 29373 C C . PRO H 8 84 ? 76.30200 60.51000 99.46200 1.000 145.25067 84 PRO H C 1
ATOM 29374 O O . PRO H 8 84 ? 76.55600 59.40000 99.94500 1.000 142.79331 84 PRO H O 1
ATOM 29385 N N . GLY H 8 85 ? 75.05400 60.93700 99.28600 1.000 153.93727 85 GLY H N 1
ATOM 29386 C CA . GLY H 8 85 ? 73.90500 60.16700 99.71200 1.000 154.29247 85 GLY H CA 1
ATOM 29387 C C . GLY H 8 85 ? 73.35200 59.17700 98.71400 1.000 153.62783 85 GLY H C 1
ATOM 29388 O O . GLY H 8 85 ? 72.28800 58.60400 98.96500 1.000 153.36267 85 GLY H O 1
ATOM 29392 N N . THR H 8 86 ? 74.01900 58.95600 97.58400 1.000 163.02697 86 THR H N 1
ATOM 29393 C CA . THR H 8 86 ? 73.48700 58.06600 96.56300 1.000 165.13762 86 THR H CA 1
ATOM 29394 C C . THR H 8 86 ? 74.63200 57.45000 95.77300 1.000 165.35688 86 THR H C 1
ATOM 29395 O O . THR H 8 86 ? 75.77900 57.89900 95.84400 1.000 162.77442 86 THR H O 1
ATOM 29406 N N . THR H 8 87 ? 74.29900 56.40100 95.02200 1.000 178.04518 87 THR H N 1
ATOM 29407 C CA . THR H 8 87 ? 75.23200 55.78800 94.08700 1.000 176.05257 87 THR H CA 1
ATOM 29408 C C . THR H 8 87 ? 75.27300 56.50500 92.74500 1.000 177.73240 87 THR H C 1
ATOM 29409 O O . THR H 8 87 ? 76.07100 56.12400 91.88300 1.000 178.30412 87 THR H O 1
ATOM 29420 N N . SER H 8 88 ? 74.43000 57.51200 92.54600 1.000 169.93200 88 SER H N 1
ATOM 29421 C CA . SER H 8 88 ? 74.29800 58.13800 91.23900 1.000 165.91022 88 SER H CA 1
ATOM 29422 C C . SER H 8 88 ? 75.55900 58.90400 90.86200 1.000 163.30680 88 SER H C 1
ATOM 29423 O O . SER H 8 88 ? 76.20700 59.52900 91.70600 1.000 161.80978 88 SER H O 1
ATOM 29431 N N . ILE H 8 89 ? 75.89900 58.85200 89.57700 1.000 149.83440 89 ILE H N 1
ATOM 29432 C CA . ILE H 8 89 ? 76.98300 59.64100 89.00700 1.000 149.77219 89 ILE H CA 1
ATOM 29433 C C . ILE H 8 89 ? 76.36400 60.77600 88.20800 1.000 147.39048 89 ILE H C 1
ATOM 29434 O O . ILE H 8 89 ? 75.50000 60.54600 87.35400 1.000 148.94555 89 ILE H O 1
ATOM 29450 N N . ILE H 8 90 ? 76.80800 61.99900 88.48000 1.000 132.71732 90 ILE H N 1
ATOM 29451 C CA . ILE H 8 90 ? 76.26200 63.19600 87.85600 1.000 132.87190 90 ILE H CA 1
ATOM 29452 C C . ILE H 8 90 ? 77.39600 63.95300 87.18700 1.000 134.51208 90 ILE H C 1
ATOM 29453 O O . ILE H 8 90 ? 78.49400 64.06400 87.74100 1.000 137.27062 90 ILE H O 1
ATOM 29469 N N . SER H 8 91 ? 77.12600 64.47300 85.99400 1.000 132.10081 91 SER H N 1
ATOM 29470 C CA . SER H 8 91 ? 78.14800 65.18200 85.24000 1.000 133.26116 91 SER H CA 1
ATOM 29471 C C . SER H 8 91 ? 78.44300 66.52600 85.88700 1.000 135.66662 91 SER H C 1
ATOM 29472 O O . SER H 8 91 ? 77.52600 67.26900 86.24800 1.000 138.61941 91 SER H O 1
ATOM 29480 N N . SER H 8 92 ? 79.72700 66.83700 86.03400 1.000 131.87862 92 SER H N 1
ATOM 29481 C CA . SER H 8 92 ? 80.15500 68.11900 86.56600 1.000 128.19686 92 SER H CA 1
ATOM 29482 C C . SER H 8 92 ? 80.33600 69.18000 85.49500 1.000 129.47141 92 SER H C 1
ATOM 29483 O O . SER H 8 92 ? 80.43400 70.36400 85.83000 1.000 130.95906 92 SER H O 1
ATOM 29491 N N . VAL H 8 93 ? 80.38500 68.79100 84.22200 1.000 119.04323 93 VAL H N 1
ATOM 29492 C CA . VAL H 8 93 ? 80.76500 69.69000 83.14200 1.000 116.12937 93 VAL H CA 1
ATOM 29493 C C . VAL H 8 93 ? 79.84000 69.46800 81.95700 1.000 120.16617 93 VAL H C 1
ATOM 29494 O O . VAL H 8 93 ? 79.07400 68.50500 81.90400 1.000 125.98900 93 VAL H O 1
ATOM 29507 N N . ALA H 8 94 ? 79.92300 70.38400 80.99900 1.000 132.41129 94 ALA H N 1
ATOM 29508 C CA . ALA H 8 94 ? 79.28900 70.19300 79.70500 1.000 134.57968 94 ALA H CA 1
ATOM 29509 C C . ALA H 8 94 ? 80.27500 69.48600 78.78700 1.000 134.86223 94 ALA H C 1
ATOM 29510 O O . ALA H 8 94 ? 81.32700 70.03900 78.45300 1.000 138.59096 94 ALA H O 1
ATOM 29517 N N . GLY H 8 95 ? 79.93900 68.27100 78.37600 1.000 142.29660 95 GLY H N 1
ATOM 29518 C CA . GLY H 8 95 ? 80.87800 67.47900 77.61100 1.000 142.32872 95 GLY H CA 1
ATOM 29519 C C . GLY H 8 95 ? 80.24200 66.18900 77.14900 1.000 144.33147 95 GLY H C 1
ATOM 29520 O O . GLY H 8 95 ? 79.02100 66.03000 77.17700 1.000 144.58397 95 GLY H O 1
ATOM 29524 N N . THR H 8 96 ? 81.09700 65.27000 76.71200 1.000 149.57465 96 THR H N 1
ATOM 29525 C CA . THR H 8 96 ? 80.67100 63.98200 76.18500 1.000 146.73594 96 THR H CA 1
ATOM 29526 C C . THR H 8 96 ? 80.97200 62.88700 77.19800 1.000 144.44552 96 THR H C 1
ATOM 29527 O O . THR H 8 96 ? 82.09300 62.79600 77.70700 1.000 146.87430 96 THR H O 1
ATOM 29538 N N . ILE H 8 97 ? 79.97200 62.05600 77.47600 1.000 133.92976 97 ILE H N 1
ATOM 29539 C CA . ILE H 8 97 ? 80.14900 60.95000 78.41100 1.000 135.56604 97 ILE H CA 1
ATOM 29540 C C . ILE H 8 97 ? 81.02300 59.88900 77.75700 1.000 142.48256 97 ILE H C 1
ATOM 29541 O O . ILE H 8 97 ? 80.69400 59.36300 76.68800 1.000 145.77381 97 ILE H O 1
ATOM 29557 N N . LEU H 8 98 ? 82.14800 59.57500 78.39300 1.000 150.06875 98 LEU H N 1
ATOM 29558 C CA . LEU H 8 98 ? 83.06800 58.54400 77.92800 1.000 148.66336 98 LEU H CA 1
ATOM 29559 C C . LEU H 8 98 ? 83.04000 57.38300 78.91100 1.000 151.11126 98 LEU H C 1
ATOM 29560 O O . LEU H 8 98 ? 83.17400 57.58800 80.12200 1.000 156.20238 98 LEU H O 1
ATOM 29576 N N . ARG H 8 99 ? 82.87400 56.17100 78.38700 1.000 159.96218 99 ARG H N 1
ATOM 29577 C CA . ARG H 8 99 ? 82.70900 54.96700 79.19300 1.000 163.33480 99 ARG H CA 1
ATOM 29578 C C . ARG H 8 99 ? 83.80400 53.97700 78.82700 1.000 163.68149 99 ARG H C 1
ATOM 29579 O O . ARG H 8 99 ? 83.95000 53.61700 77.65500 1.000 163.41169 99 ARG H O 1
ATOM 29600 N N . THR H 8 100 ? 84.57200 53.54400 79.82500 1.000 174.42501 100 THR H N 1
ATOM 29601 C CA . THR H 8 100 ? 85.63600 52.57300 79.62100 1.000 174.34592 100 THR H CA 1
ATOM 29602 C C . THR H 8 100 ? 85.80800 51.73500 80.87800 1.000 175.40941 100 THR H C 1
ATOM 29603 O O . THR H 8 100 ? 85.96000 52.27500 81.97700 1.000 174.92471 100 THR H O 1
ATOM 29614 N N . ASN H 8 101 ? 85.80000 50.41400 80.70300 1.000 192.64518 101 ASN H N 1
ATOM 29615 C CA . ASN H 8 101 ? 86.02100 49.47800 81.80500 1.000 192.59518 101 ASN H CA 1
ATOM 29616 C C . ASN H 8 101 ? 85.09100 49.77800 82.97700 1.000 191.12819 101 ASN H C 1
ATOM 29617 O O . ASN H 8 101 ? 85.49600 49.76200 84.14100 1.000 189.80134 101 ASN H O 1
ATOM 29628 N N . LYS H 8 102 ? 83.82800 50.06000 82.66300 1.000 175.99627 102 LYS H N 1
ATOM 29629 C CA . LYS H 8 102 ? 82.81600 50.34100 83.67700 1.000 176.03087 102 LYS H CA 1
ATOM 29630 C C . LYS H 8 102 ? 83.19000 51.54900 84.53000 1.000 176.67672 102 LYS H C 1
ATOM 29631 O O . LYS H 8 102 ? 82.74700 51.67700 85.67300 1.000 175.51838 102 LYS H O 1
ATOM 29650 N N . LEU H 8 103 ? 84.01500 52.43600 83.98500 1.000 171.53213 103 LEU H N 1
ATOM 29651 C CA . LEU H 8 103 ? 84.29100 53.73400 84.58300 1.000 170.37357 103 LEU H CA 1
ATOM 29652 C C . LEU H 8 103 ? 83.70400 54.81100 83.68500 1.000 170.21333 103 LEU H C 1
ATOM 29653 O O . LEU H 8 103 ? 83.99400 54.84700 82.48500 1.000 168.89166 103 LEU H O 1
ATOM 29669 N N . LEU H 8 104 ? 82.88500 55.68200 84.26300 1.000 167.00038 104 LEU H N 1
ATOM 29670 C CA . LEU H 8 104 ? 82.21500 56.73900 83.52100 1.000 163.60589 104 LEU H CA 1
ATOM 29671 C C . LEU H 8 104 ? 82.92300 58.06100 83.76700 1.000 162.70220 104 LEU H C 1
ATOM 29672 O O . LEU H 8 104 ? 83.22500 58.40800 84.91300 1.000 162.57050 104 LEU H O 1
ATOM 29688 N N . SER H 8 105 ? 83.18200 58.79000 82.68800 1.000 151.95474 105 SER H N 1
ATOM 29689 C CA . SER H 8 105 ? 83.81900 60.09200 82.76400 1.000 149.90827 105 SER H CA 1
ATOM 29690 C C . SER H 8 105 ? 83.26400 60.95000 81.64200 1.000 147.06834 105 SER H C 1
ATOM 29691 O O . SER H 8 105 ? 82.72200 60.44000 80.65800 1.000 148.03553 105 SER H O 1
ATOM 29699 N N . VAL H 8 106 ? 83.40300 62.26200 81.79500 1.000 136.31934 106 VAL H N 1
ATOM 29700 C CA . VAL H 8 106 ? 82.88500 63.22200 80.83000 1.000 139.43602 106 VAL H CA 1
ATOM 29701 C C . VAL H 8 106 ? 84.04900 64.05800 80.32800 1.000 137.84157 106 VAL H C 1
ATOM 29702 O O . VAL H 8 106 ? 84.70300 64.75500 81.11400 1.000 135.12476 106 VAL H O 1
ATOM 29715 N N . ARG H 8 107 ? 84.30600 63.99100 79.03300 1.000 142.32945 107 ARG H N 1
ATOM 29716 C CA . ARG H 8 107 ? 85.29500 64.86600 78.42900 1.000 139.74096 107 ARG H CA 1
ATOM 29717 C C . ARG H 8 107 ? 84.64600 66.21900 78.17700 1.000 140.53883 107 ARG H C 1
ATOM 29718 O O . ARG H 8 107 ? 83.68200 66.29500 77.40400 1.000 144.53445 107 ARG H O 1
ATOM 29739 N N . PRO H 8 108 ? 85.12400 67.29900 78.78400 1.000 118.20491 108 PRO H N 1
ATOM 29740 C CA . PRO H 8 108 ? 84.45600 68.59000 78.60700 1.000 121.61354 108 PRO H CA 1
ATOM 29741 C C . PRO H 8 108 ? 84.60300 69.10200 77.18500 1.000 122.00006 108 PRO H C 1
ATOM 29742 O O . PRO H 8 108 ? 85.55400 68.78000 76.47000 1.000 121.55231 108 PRO H O 1
ATOM 29753 N N . LEU H 8 109 ? 83.63200 69.91900 76.78000 1.000 129.85607 109 LEU H N 1
ATOM 29754 C CA . LEU H 8 109 ? 83.70800 70.55200 75.47000 1.000 129.92003 109 LEU H CA 1
ATOM 29755 C C . LEU H 8 109 ? 85.01700 71.31300 75.32100 1.000 129.81269 109 LEU H C 1
ATOM 29756 O O . LEU H 8 109 ? 85.72300 71.17300 74.31600 1.000 132.00759 109 LEU H O 1
ATOM 29772 N N . ARG H 8 110 ? 85.36000 72.11800 76.32000 1.000 129.47995 110 ARG H N 1
ATOM 29773 C CA . ARG H 8 110 ? 86.59200 72.88800 76.31100 1.000 130.02789 110 ARG H CA 1
ATOM 29774 C C . ARG H 8 110 ? 87.13700 72.94800 77.72700 1.000 132.61097 110 ARG H C 1
ATOM 29775 O O . ARG H 8 110 ? 86.41200 73.29400 78.66200 1.000 136.50155 110 ARG H O 1
ATOM 29796 N N . ALA H 8 111 ? 88.41600 72.61800 77.87700 1.000 130.16774 111 ALA H N 1
ATOM 29797 C CA . ALA H 8 111 ? 89.04800 72.63000 79.18700 1.000 134.22687 111 ALA H CA 1
ATOM 29798 C C . ALA H 8 111 ? 90.54200 72.83500 79.01100 1.000 133.59249 111 ALA H C 1
ATOM 29799 O O . ALA H 8 111 ? 91.12300 72.46700 77.98700 1.000 130.37867 111 ALA H O 1
ATOM 29806 N N . ARG H 8 112 ? 91.15700 73.42100 80.03200 1.000 128.37837 112 ARG H N 1
ATOM 29807 C CA . ARG H 8 112 ? 92.58700 73.66900 79.99400 1.000 125.23955 112 ARG H CA 1
ATOM 29808 C C . ARG H 8 112 ? 93.35000 72.35300 80.07000 1.000 127.47294 112 ARG H C 1
ATOM 29809 O O . ARG H 8 112 ? 92.84100 71.33800 80.55100 1.000 129.90012 112 ARG H O 1
ATOM 29830 N N . TYR H 8 113 ? 94.58400 72.38100 79.58000 1.000 115.09687 113 TYR H N 1
ATOM 29831 C CA . TYR H 8 113 ? 95.37600 71.16600 79.46300 1.000 111.53373 113 TYR H CA 1
ATOM 29832 C C . TYR H 8 113 ? 95.50500 70.47000 80.81000 1.000 111.79842 113 TYR H C 1
ATOM 29833 O O . TYR H 8 113 ? 95.82500 71.10000 81.82200 1.000 113.02517 113 TYR H O 1
ATOM 29851 N N . THR H 8 114 ? 95.24200 69.16500 80.81800 1.000 113.34634 114 THR H N 1
ATOM 29852 C CA . THR H 8 114 ? 95.42300 68.33200 81.99700 1.000 113.85469 114 THR H CA 1
ATOM 29853 C C . THR H 8 114 ? 96.56100 67.36000 81.73600 1.000 110.87247 114 THR H C 1
ATOM 29854 O O . THR H 8 114 ? 96.42800 66.49100 80.86200 1.000 113.34343 114 THR H O 1
ATOM 29865 N N . PRO H 8 115 ? 97.68100 67.45400 82.44300 1.000 100.23833 115 PRO H N 1
ATOM 29866 C CA . PRO H 8 115 ? 98.84900 66.65100 82.07900 1.000 103.15927 115 PRO H CA 1
ATOM 29867 C C . PRO H 8 115 ? 98.70500 65.18300 82.43700 1.000 100.06929 115 PRO H C 1
ATOM 29868 O O . PRO H 8 115 ? 98.01000 64.80600 83.38200 1.000 106.84963 115 PRO H O 1
ATOM 29879 N N . GLU H 8 116 ? 99.38900 64.35600 81.65500 1.000 103.00995 116 GLU H N 1
ATOM 29880 C CA . GLU H 8 116 ? 99.54700 62.93900 81.93400 1.000 114.97414 116 GLU H CA 1
ATOM 29881 C C . GLU H 8 116 ? 101.02600 62.58800 81.87600 1.000 109.35413 116 GLU H C 1
ATOM 29882 O O . GLU H 8 116 ? 101.79300 63.19800 81.12800 1.000 102.48402 116 GLU H O 1
ATOM 29894 N N . VAL H 8 117 ? 101.42300 61.59500 82.67300 1.000 107.01380 117 VAL H N 1
ATOM 29895 C CA . VAL H 8 117 ? 102.82000 61.19200 82.69900 1.000 108.74397 117 VAL H CA 1
ATOM 29896 C C . VAL H 8 117 ? 103.27100 60.83300 81.29300 1.000 104.14719 117 VAL H C 1
ATOM 29897 O O . VAL H 8 117 ? 102.54500 60.19100 80.52700 1.000 94.22751 117 VAL H O 1
ATOM 29910 N N . GLY H 8 118 ? 104.48400 61.25800 80.94500 1.000 117.72086 118 GLY H N 1
ATOM 29911 C CA . GLY H 8 118 ? 105.04200 61.02100 79.63500 1.000 115.70615 118 GLY H CA 1
ATOM 29912 C C . GLY H 8 118 ? 104.75600 62.10300 78.61800 1.000 117.11854 118 GLY H C 1
ATOM 29913 O O . GLY H 8 118 ? 105.36600 62.09500 77.54200 1.000 114.79233 118 GLY H O 1
ATOM 29917 N N . ASP H 8 119 ? 103.85900 63.03500 78.92500 1.000 118.21207 119 ASP H N 1
ATOM 29918 C CA . ASP H 8 119 ? 103.54900 64.11400 77.99900 1.000 113.19589 119 ASP H CA 1
ATOM 29919 C C . ASP H 8 119 ? 104.78300 64.96100 77.72800 1.000 112.99393 119 ASP H C 1
ATOM 29920 O O . ASP H 8 119 ? 105.47800 65.38000 78.65600 1.000 118.54956 119 ASP H O 1
ATOM 29929 N N . LEU H 8 120 ? 105.04300 65.22600 76.45100 1.000 110.85740 120 LEU H N 1
ATOM 29930 C CA . LEU H 8 120 ? 106.09300 66.15200 76.05100 1.000 111.63591 120 LEU H CA 1
ATOM 29931 C C . LEU H 8 120 ? 105.46500 67.52500 75.86200 1.000 107.45125 120 LEU H C 1
ATOM 29932 O O . LEU H 8 120 ? 104.64400 67.71900 74.96000 1.000 110.09387 120 LEU H O 1
ATOM 29948 N N . VAL H 8 121 ? 105.86200 68.47500 76.70100 1.000 103.75656 121 VAL H N 1
ATOM 29949 C CA . VAL H 8 121 ? 105.20500 69.77000 76.78600 1.000 104.29786 121 VAL H CA 1
ATOM 29950 C C . VAL H 8 121 ? 106.23100 70.87000 76.57600 1.000 110.56184 121 VAL H C 1
ATOM 29951 O O . VAL H 8 121 ? 107.43100 70.68500 76.80100 1.000 114.90960 121 VAL H O 1
ATOM 29964 N N . VAL H 8 122 ? 105.74100 72.02400 76.13600 1.000 99.24077 122 VAL H N 1
ATOM 29965 C CA . VAL H 8 122 ? 106.53700 73.23500 76.00600 1.000 88.94470 122 VAL H CA 1
ATOM 29966 C C . VAL H 8 122 ? 105.96300 74.27200 76.95600 1.000 95.76071 122 VAL H C 1
ATOM 29967 O O . VAL H 8 122 ? 104.75700 74.54100 76.93400 1.000 102.18543 122 VAL H O 1
ATOM 29980 N N . GLY H 8 123 ? 106.82000 74.84800 77.78900 1.000 105.16099 123 GLY H N 1
ATOM 29981 C CA . GLY H 8 123 ? 106.38700 75.87900 78.71200 1.000 109.47990 123 GLY H CA 1
ATOM 29982 C C . GLY H 8 123 ? 107.52100 76.83200 79.00300 1.000 109.05421 123 GLY H C 1
ATOM 29983 O O . GLY H 8 123 ? 108.69800 76.50300 78.82700 1.000 114.96981 123 GLY H O 1
ATOM 29987 N N . ARG H 8 124 ? 107.15200 78.02400 79.45500 1.000 91.69728 124 ARG H N 1
ATOM 29988 C CA . ARG H 8 124 ? 108.11300 79.04300 79.83500 1.000 97.41365 124 ARG H CA 1
ATOM 29989 C C . ARG H 8 124 ? 108.12400 79.17400 81.34700 1.000 98.41407 124 ARG H C 1
ATOM 29990 O O . ARG H 8 124 ? 107.07400 79.13600 81.99300 1.000 100.22052 124 ARG H O 1
ATOM 30011 N N . ILE H 8 125 ? 109.31900 79.33100 81.90600 1.000 96.69564 125 ILE H N 1
ATOM 30012 C CA . ILE H 8 125 ? 109.47500 79.33400 83.35300 1.000 88.44234 125 ILE H CA 1
ATOM 30013 C C . ILE H 8 125 ? 108.99900 80.66800 83.90500 1.000 96.58603 125 ILE H C 1
ATOM 30014 O O . ILE H 8 125 ? 109.37500 81.73500 83.41000 1.000 110.07756 125 ILE H O 1
ATOM 30030 N N . ILE H 8 126 ? 108.16600 80.60700 84.94000 1.000 99.08477 126 ILE H N 1
ATOM 30031 C CA . ILE H 8 126 ? 107.52900 81.78900 85.50000 1.000 96.84528 126 ILE H CA 1
ATOM 30032 C C . ILE H 8 126 ? 108.20300 82.18400 86.80500 1.000 101.97004 126 ILE H C 1
ATOM 30033 O O . ILE H 8 126 ? 108.27100 83.37100 87.14100 1.000 117.82932 126 ILE H O 1
ATOM 30049 N N . GLU H 8 127 ? 108.70300 81.20300 87.55300 1.000 101.11549 127 GLU H N 1
ATOM 30050 C CA . GLU H 8 127 ? 109.24800 81.46100 88.87500 1.000 106.73861 127 GLU H CA 1
ATOM 30051 C C . GLU H 8 127 ? 110.47300 80.59800 89.11900 1.000 105.84305 127 GLU H C 1
ATOM 30052 O O . GLU H 8 127 ? 110.61000 79.50900 88.55900 1.000 105.72757 127 GLU H O 1
ATOM 30064 N N . VAL H 8 128 ? 111.36000 81.10300 89.96900 1.000 107.93414 128 VAL H N 1
ATOM 30065 C CA . VAL H 8 128 ? 112.46200 80.33100 90.52400 1.000 107.68118 128 VAL H CA 1
ATOM 30066 C C . VAL H 8 128 ? 112.19300 80.14200 92.00700 1.000 111.36821 128 VAL H C 1
ATOM 30067 O O . VAL H 8 128 ? 111.95800 81.11700 92.73200 1.000 118.31821 128 VAL H O 1
ATOM 30080 N N . GLN H 8 129 ? 112.22600 78.89400 92.46100 1.000 119.57261 129 GLN H N 1
ATOM 30081 C CA . GLN H 8 129 ? 111.95800 78.56600 93.85000 1.000 118.55034 129 GLN H CA 1
ATOM 30082 C C . GLN H 8 129 ? 113.06500 77.65400 94.34900 1.000 121.83955 129 GLN H C 1
ATOM 30083 O O . GLN H 8 129 ? 113.90700 77.19000 93.57700 1.000 127.83810 129 GLN H O 1
ATOM 30097 N N . ALA H 8 130 ? 113.06000 77.39100 95.65300 1.000 115.02049 130 ALA H N 1
ATOM 30098 C CA . ALA H 8 130 ? 114.12700 76.59900 96.24700 1.000 118.28024 130 ALA H CA 1
ATOM 30099 C C . ALA H 8 130 ? 114.26500 75.26500 95.52700 1.000 125.00064 130 ALA H C 1
ATOM 30100 O O . ALA H 8 130 ? 113.38300 74.40400 95.61500 1.000 125.91985 130 ALA H O 1
ATOM 30107 N N . ARG H 8 131 ? 115.37800 75.08600 94.81800 1.000 137.46540 131 ARG H N 1
ATOM 30108 C CA . ARG H 8 131 ? 115.65100 73.85300 94.08400 1.000 138.16584 131 ARG H CA 1
ATOM 30109 C C . ARG H 8 131 ? 114.48400 73.46600 93.17800 1.000 138.35629 131 ARG H C 1
ATOM 30110 O O . ARG H 8 131 ? 114.20500 72.28200 92.97800 1.000 139.04335 131 ARG H O 1
ATOM 30131 N N . ARG H 8 132 ? 113.79000 74.45500 92.61600 1.000 112.79314 132 ARG H N 1
ATOM 30132 C CA . ARG H 8 132 ? 112.62600 74.17500 91.78900 1.000 105.01361 132 ARG H CA 1
ATOM 30133 C C . ARG H 8 132 ? 112.30100 75.38600 90.92900 1.000 108.93522 132 ARG H C 1
ATOM 30134 O O . ARG H 8 132 ? 112.53000 76.53000 91.32900 1.000 119.86455 132 ARG H O 1
ATOM 30155 N N . TRP H 8 133 ? 111.75600 75.11800 89.74300 1.000 98.14222 133 TRP H N 1
ATOM 30156 C CA . TRP H 8 133 ? 111.16200 76.13100 88.88500 1.000 95.03255 133 TRP H CA 1
ATOM 30157 C C . TRP H 8 133 ? 109.67800 75.84100 88.71900 1.000 97.68829 133 TRP H C 1
ATOM 30158 O O . TRP H 8 133 ? 109.25700 74.68200 88.69500 1.000 105.04054 133 TRP H O 1
ATOM 30179 N N . ARG H 8 134 ? 108.88900 76.90100 88.60100 1.000 97.88680 134 ARG H N 1
ATOM 30180 C CA . ARG H 8 134 ? 107.48400 76.78600 88.24200 1.000 100.60597 134 ARG H CA 1
ATOM 30181 C C . ARG H 8 134 ? 107.33700 77.13300 86.76900 1.000 99.59479 134 ARG H C 1
ATOM 30182 O O . ARG H 8 134 ? 107.66200 78.24900 86.35500 1.000 112.60145 134 ARG H O 1
ATOM 30203 N N . VAL H 8 135 ? 106.83700 76.18500 85.98700 1.000 93.27060 135 VAL H N 1
ATOM 30204 C CA . VAL H 8 135 ? 106.78000 76.30100 84.53700 1.000 100.38996 135 VAL H CA 1
ATOM 30205 C C . VAL H 8 135 ? 105.32600 76.45700 84.13300 1.000 102.80333 135 VAL H C 1
ATOM 30206 O O . VAL H 8 135 ? 104.47800 75.64400 84.51700 1.000 112.88455 135 VAL H O 1
ATOM 30219 N N . ASP H 8 136 ? 105.03500 77.49800 83.36100 1.000 108.36244 136 ASP H N 1
ATOM 30220 C CA . ASP H 8 136 ? 103.70000 77.66000 82.80800 1.000 109.78221 136 ASP H CA 1
ATOM 30221 C C . ASP H 8 136 ? 103.55200 76.76600 81.58800 1.000 108.61571 136 ASP H C 1
ATOM 30222 O O . ASP H 8 136 ? 104.26200 76.94000 80.59300 1.000 116.02135 136 ASP H O 1
ATOM 30231 N N . VAL H 8 137 ? 102.62500 75.81500 81.66400 1.000 93.38846 137 VAL H N 1
ATOM 30232 C CA . VAL H 8 137 ? 102.33000 74.91300 80.56300 1.000 105.28345 137 VAL H CA 1
ATOM 30233 C C . VAL H 8 137 ? 100.88000 75.01400 80.12200 1.000 107.25074 137 VAL H C 1
ATOM 30234 O O . VAL H 8 137 ? 100.38000 74.12000 79.44400 1.000 106.90194 137 VAL H O 1
ATOM 30247 N N . GLY H 8 138 ? 100.18600 76.08000 80.50700 1.000 108.95678 138 GLY H N 1
ATOM 30248 C CA . GLY H 8 138 ? 98.78900 76.21000 80.16200 1.000 105.60745 138 GLY H CA 1
ATOM 30249 C C . GLY H 8 138 ? 97.86400 75.30600 80.94100 1.000 109.95059 138 GLY H C 1
ATOM 30250 O O . GLY H 8 138 ? 96.67200 75.25200 80.63200 1.000 112.65713 138 GLY H O 1
ATOM 30254 N N . SER H 8 139 ? 98.37100 74.60600 81.94900 1.000 110.14778 139 SER H N 1
ATOM 30255 C CA . SER H 8 139 ? 97.54900 73.71000 82.74700 1.000 108.99118 139 SER H CA 1
ATOM 30256 C C . SER H 8 139 ? 96.82700 74.52400 83.81600 1.000 109.39036 139 SER H C 1
ATOM 30257 O O . SER H 8 139 ? 96.82900 75.75700 83.79800 1.000 112.96771 139 SER H O 1
ATOM 30265 N N . THR H 8 140 ? 96.19000 73.84000 84.76700 1.000 102.42257 140 THR H N 1
ATOM 30266 C CA . THR H 8 140 ? 95.49200 74.54700 85.82900 1.000 101.08318 140 THR H CA 1
ATOM 30267 C C . THR H 8 140 ? 96.45000 75.19000 86.82100 1.000 106.91542 140 THR H C 1
ATOM 30268 O O . THR H 8 140 ? 96.08800 76.18800 87.45100 1.000 105.30881 140 THR H O 1
ATOM 30279 N N . GLN H 8 141 ? 97.65600 74.65200 86.97600 1.000 109.61940 141 GLN H N 1
ATOM 30280 C CA . GLN H 8 141 ? 98.66800 75.29200 87.80300 1.000 106.73542 141 GLN H CA 1
ATOM 30281 C C . GLN H 8 141 ? 100.03600 75.02700 87.20000 1.000 104.30188 141 GLN H C 1
ATOM 30282 O O . GLN H 8 141 ? 100.22600 74.07900 86.43500 1.000 104.40493 141 GLN H O 1
ATOM 30296 N N . PHE H 8 142 ? 100.99100 75.88000 87.55400 1.000 93.57990 142 PHE H N 1
ATOM 30297 C CA . PHE H 8 142 ? 102.32200 75.77500 86.97700 1.000 97.67604 142 PHE H CA 1
ATOM 30298 C C . PHE H 8 142 ? 102.92000 74.40600 87.25900 1.000 102.07601 142 PHE H C 1
ATOM 30299 O O . PHE H 8 142 ? 102.87100 73.90700 88.38500 1.000 100.70343 142 PHE H O 1
ATOM 30316 N N . ALA H 8 143 ? 103.49500 73.80300 86.22600 1.000 110.10137 143 ALA H N 1
ATOM 30317 C CA . ALA H 8 143 ? 104.20300 72.54700 86.39900 1.000 99.78442 143 ALA H CA 1
ATOM 30318 C C . ALA H 8 143 ? 105.49800 72.78000 87.16000 1.000 106.06471 143 ALA H C 1
ATOM 30319 O O . ALA H 8 143 ? 106.14800 73.81700 87.00800 1.000 113.55519 143 ALA H O 1
ATOM 30326 N N . SER H 8 144 ? 105.86900 71.81300 87.98900 1.000 111.17457 144 SER H N 1
ATOM 30327 C CA . SER H 8 144 ? 107.09700 71.91300 88.76000 1.000 110.16105 144 SER H CA 1
ATOM 30328 C C . SER H 8 144 ? 108.24300 71.25300 88.00900 1.000 113.87798 144 SER H C 1
ATOM 30329 O O . SER H 8 144 ? 108.07100 70.21000 87.37600 1.000 118.82309 144 SER H O 1
ATOM 30337 N N . LEU H 8 145 ? 109.41300 71.87200 88.07900 1.000 105.14553 145 LEU H N 1
ATOM 30338 C CA . LEU H 8 145 ? 110.62300 71.33200 87.46000 1.000 104.74687 145 LEU H CA 1
ATOM 30339 C C . LEU H 8 145 ? 111.72300 71.26200 88.50400 1.000 105.63573 145 LEU H C 1
ATOM 30340 O O . LEU H 8 145 ? 112.44900 72.25500 88.69800 1.000 112.31026 145 LEU H O 1
ATOM 30356 N N . PRO H 8 146 ? 111.90300 70.14200 89.19600 1.000 109.76820 146 PRO H N 1
ATOM 30357 C CA . PRO H 8 146 ? 112.92600 70.08800 90.24400 1.000 107.35402 146 PRO H CA 1
ATOM 30358 C C . PRO H 8 146 ? 114.31300 70.32900 89.68100 1.000 109.59005 146 PRO H C 1
ATOM 30359 O O . PRO H 8 146 ? 114.63800 69.91100 88.56800 1.000 118.99555 146 PRO H O 1
ATOM 30370 N N . LEU H 8 147 ? 115.14400 71.00500 90.47500 1.000 113.58342 147 LEU H N 1
ATOM 30371 C CA . LEU H 8 147 ? 116.51800 71.23600 90.04700 1.000 121.55973 147 LEU H CA 1
ATOM 30372 C C . LEU H 8 147 ? 117.22900 69.92200 89.77200 1.000 122.70763 147 LEU H C 1
ATOM 30373 O O . LEU H 8 147 ? 118.10100 69.85600 88.90000 1.000 127.29122 147 LEU H O 1
ATOM 30389 N N . SER H 8 148 ? 116.86900 68.86700 90.50000 1.000 113.04096 148 SER H N 1
ATOM 30390 C CA . SER H 8 148 ? 117.46300 67.55700 90.28200 1.000 118.58164 148 SER H CA 1
ATOM 30391 C C . SER H 8 148 ? 117.01100 66.91600 88.97800 1.000 114.37976 148 SER H C 1
ATOM 30392 O O . SER H 8 148 ? 117.57200 65.88700 88.58900 1.000 114.86010 148 SER H O 1
ATOM 30400 N N . ALA H 8 149 ? 116.02000 67.48900 88.30000 1.000 111.43509 149 ALA H N 1
ATOM 30401 C CA . ALA H 8 149 ? 115.40400 66.86500 87.13900 1.000 111.99133 149 ALA H CA 1
ATOM 30402 C C . ALA H 8 149 ? 115.89700 67.43600 85.81600 1.000 115.86594 149 ALA H C 1
ATOM 30403 O O . ALA H 8 149 ? 115.27100 67.18700 84.78100 1.000 117.58886 149 ALA H O 1
ATOM 30410 N N . ILE H 8 150 ? 116.98900 68.19600 85.81700 1.000 124.01275 150 ILE H N 1
ATOM 30411 C CA . ILE H 8 150 ? 117.53000 68.77300 84.59300 1.000 122.89902 150 ILE H CA 1
ATOM 30412 C C . ILE H 8 150 ? 118.92700 68.21900 84.36100 1.000 121.63034 150 ILE H C 1
ATOM 30413 O O . ILE H 8 150 ? 119.61600 67.80000 85.29600 1.000 125.44935 150 ILE H O 1
ATOM 30429 N N . ASN H 8 151 ? 119.34600 68.22700 83.09700 1.000 128.39313 151 ASN H N 1
ATOM 30430 C CA . ASN H 8 151 ? 120.64800 67.69200 82.73000 1.000 131.62092 151 ASN H CA 1
ATOM 30431 C C . ASN H 8 151 ? 121.73000 68.74200 82.93900 1.000 131.98057 151 ASN H C 1
ATOM 30432 O O . ASN H 8 151 ? 122.02800 69.52500 82.03300 1.000 133.06473 151 ASN H O 1
ATOM 30443 N N . LEU H 8 152 ? 122.25100 68.89100 84.15700 1.000 144.75686 152 LEU H N 1
ATOM 30444 C CA . LEU H 8 152 ? 123.33800 69.87200 84.43400 1.000 147.47726 152 LEU H CA 1
ATOM 30445 C C . LEU H 8 152 ? 124.49600 69.54400 83.49600 1.000 153.15353 152 LEU H C 1
ATOM 30446 O O . LEU H 8 152 ? 124.70500 68.34600 83.25100 1.000 154.76893 152 LEU H O 1
ATOM 30462 N N . PRO H 8 153 ? 125.26200 70.51500 82.95100 1.000 161.83164 153 PRO H N 1
ATOM 30463 C CA . PRO H 8 153 ? 126.27700 70.14600 81.96000 1.000 162.56442 153 PRO H CA 1
ATOM 30464 C C . PRO H 8 153 ? 127.29300 69.22700 82.62500 1.000 163.23719 153 PRO H C 1
ATOM 30465 O O . PRO H 8 153 ? 127.63200 68.22900 82.02000 1.000 159.90214 153 PRO H O 1
ATOM 30476 N N . GLY H 8 154 ? 127.75200 69.55000 83.82400 1.000 195.89241 154 GLY H N 1
ATOM 30477 C CA . GLY H 8 154 ? 128.54000 68.60600 84.62800 1.000 197.17296 154 GLY H CA 1
ATOM 30478 C C . GLY H 8 154 ? 128.12800 68.79100 86.06600 1.000 200.05771 154 GLY H C 1
ATOM 30479 O O . GLY H 8 154 ? 128.98300 69.21800 86.83900 1.000 203.95391 154 GLY H O 1
ATOM 30483 N N . GLY H 8 155 ? 126.87800 68.53200 86.44800 1.000 199.96572 155 GLY H N 1
ATOM 30484 C CA . GLY H 8 155 ? 126.54300 68.83500 87.84800 1.000 200.80841 155 GLY H CA 1
ATOM 30485 C C . GLY H 8 155 ? 127.37900 67.96300 88.75600 1.000 202.68237 155 GLY H C 1
ATOM 30486 O O . GLY H 8 155 ? 128.01800 68.52100 89.67400 1.000 203.48184 155 GLY H O 1
ATOM 30490 N N . ILE H 8 156 ? 127.48100 66.66600 88.45700 1.000 214.42520 156 ILE H N 1
ATOM 30491 C CA . ILE H 8 156 ? 128.39400 65.75500 89.20300 1.000 214.49693 156 ILE H CA 1
ATOM 30492 C C . ILE H 8 156 ? 129.84400 66.15100 88.94300 1.000 215.93401 156 ILE H C 1
ATOM 30493 O O . ILE H 8 156 ? 130.62400 66.20200 89.91200 1.000 215.07128 156 ILE H O 1
ATOM 30509 N N . LEU H 8 157 ? 130.18100 66.45200 87.68600 1.000 212.38830 157 LEU H N 1
ATOM 30510 C CA . LEU H 8 157 ? 131.59000 66.72500 87.29900 1.000 210.12932 157 LEU H CA 1
ATOM 30511 C C . LEU H 8 157 ? 132.10500 67.97900 87.99600 1.000 210.19289 157 LEU H C 1
ATOM 30512 O O . LEU H 8 157 ? 133.25700 67.96400 88.46400 1.000 208.94420 157 LEU H O 1
ATOM 30528 N N . ARG H 8 158 ? 131.28500 69.02400 88.04900 1.000 216.96314 158 ARG H N 1
ATOM 30529 C CA . ARG H 8 158 ? 131.67800 70.32200 88.65000 1.000 215.49988 158 ARG H CA 1
ATOM 30530 C C . ARG H 8 158 ? 131.93400 70.16900 90.15000 1.000 217.43057 158 ARG H C 1
ATOM 30531 O O . ARG H 8 158 ? 132.89900 70.79000 90.63200 1.000 217.02909 158 ARG H O 1
ATOM 30552 N N . LYS H 8 159 ? 131.10500 69.39800 90.86200 1.000 220.30854 159 LYS H N 1
ATOM 30553 C CA . LYS H 8 159 ? 131.19700 69.30400 92.34300 1.000 217.05848 159 LYS H CA 1
ATOM 30554 C C . LYS H 8 159 ? 130.68500 70.65600 92.83400 1.000 217.02643 159 LYS H C 1
ATOM 30555 O O . LYS H 8 159 ? 130.94800 70.99600 94.00200 1.000 213.93922 159 LYS H O 1
ATOM 30574 N N . ARG H 8 160 ? 129.98000 71.39000 91.97300 1.000 220.85270 160 ARG H N 1
ATOM 30575 C CA . ARG H 8 160 ? 129.47000 72.75700 92.25400 1.000 219.12345 160 ARG H CA 1
ATOM 30576 C C . ARG H 8 160 ? 127.99500 72.66300 92.62400 1.000 219.73045 160 ARG H C 1
ATOM 30577 O O . ARG H 8 160 ? 127.36800 73.72300 92.73200 1.000 221.79552 160 ARG H O 1
ATOM 30598 N N . THR H 8 161 ? 127.47100 71.46900 92.88700 1.000 207.42253 161 THR H N 1
ATOM 30599 C CA . THR H 8 161 ? 126.01500 71.25400 93.07900 1.000 206.79578 161 THR H CA 1
ATOM 30600 C C . THR H 8 161 ? 125.55800 72.10900 94.25800 1.000 208.02424 161 THR H C 1
ATOM 30601 O O . THR H 8 161 ? 124.45600 72.68300 94.16300 1.000 208.76491 161 THR H O 1
ATOM 30612 N N . GLU H 8 162 ? 126.36600 72.22700 95.30700 1.000 200.94878 162 GLU H N 1
ATOM 30613 C CA . GLU H 8 162 ? 126.01300 73.10400 96.44500 1.000 198.79783 162 GLU H CA 1
ATOM 30614 C C . GLU H 8 162 ? 125.90400 74.53000 95.90800 1.000 198.26067 162 GLU H C 1
ATOM 30615 O O . GLU H 8 162 ? 124.94000 75.21600 96.28700 1.000 197.51764 162 GLU H O 1
ATOM 30627 N N . THR H 8 163 ? 126.82200 74.95900 95.04400 1.000 198.92620 163 THR H N 1
ATOM 30628 C CA . THR H 8 163 ? 126.74600 76.28000 94.36000 1.000 199.83572 163 THR H CA 1
ATOM 30629 C C . THR H 8 163 ? 125.52600 76.29600 93.44300 1.000 199.81171 163 THR H C 1
ATOM 30630 O O . THR H 8 163 ? 124.82100 77.31800 93.45000 1.000 196.83384 163 THR H O 1
ATOM 30641 N N . ASP H 8 164 ? 125.26900 75.21200 92.71200 1.000 197.83094 164 ASP H N 1
ATOM 30642 C CA . ASP H 8 164 ? 124.18000 75.15000 91.70700 1.000 193.06775 164 ASP H CA 1
ATOM 30643 C C . ASP H 8 164 ? 122.84800 75.51600 92.34200 1.000 191.21474 164 ASP H C 1
ATOM 30644 O O . ASP H 8 164 ? 122.09800 76.27500 91.71200 1.000 190.76023 164 ASP H O 1
ATOM 30653 N N . GLU H 8 165 ? 122.55800 75.01100 93.53500 1.000 175.86245 165 GLU H N 1
ATOM 30654 C CA . GLU H 8 165 ? 121.22200 75.21800 94.12800 1.000 173.80098 165 GLU H CA 1
ATOM 30655 C C . GLU H 8 165 ? 121.01400 76.72500 94.19000 1.000 174.16804 165 GLU H C 1
ATOM 30656 O O . GLU H 8 165 ? 119.89400 77.16700 93.93800 1.000 173.73706 165 GLU H O 1
ATOM 30668 N N . LEU H 8 166 ? 122.05200 77.48400 94.51800 1.000 171.10867 166 LEU H N 1
ATOM 30669 C CA . LEU H 8 166 ? 121.94000 78.95400 94.66500 1.000 168.19871 166 LEU H CA 1
ATOM 30670 C C . LEU H 8 166 ? 121.87900 79.63500 93.29800 1.000 165.16215 166 LEU H C 1
ATOM 30671 O O . LEU H 8 166 ? 121.20400 80.67400 93.22100 1.000 164.46362 166 LEU H O 1
ATOM 30687 N N . GLN H 8 167 ? 122.51700 79.09800 92.25600 1.000 155.62541 167 GLN H N 1
ATOM 30688 C CA . GLN H 8 167 ? 122.62600 79.76600 90.96600 1.000 156.13334 167 GLN H CA 1
ATOM 30689 C C . GLN H 8 167 ? 121.67700 79.19000 89.92300 1.000 156.66264 167 GLN H C 1
ATOM 30690 O O . GLN H 8 167 ? 122.04100 79.10400 88.74300 1.000 157.73009 167 GLN H O 1
ATOM 30704 N N . MET H 8 168 ? 120.47000 78.78900 90.32600 1.000 127.48184 168 MET H N 1
ATOM 30705 C CA . MET H 8 168 ? 119.52600 78.21500 89.37600 1.000 122.55335 168 MET H CA 1
ATOM 30706 C C . MET H 8 168 ? 119.32000 79.12700 88.17500 1.000 117.04618 168 MET H C 1
ATOM 30707 O O . MET H 8 168 ? 119.14200 78.65100 87.04800 1.000 121.28571 168 MET H O 1
ATOM 30721 N N . ARG H 8 169 ? 119.34300 80.44200 88.39100 1.000 97.23140 169 ARG H N 1
ATOM 30722 C CA . ARG H 8 169 ? 119.09800 81.36300 87.29000 1.000 102.95503 169 ARG H CA 1
ATOM 30723 C C . ARG H 8 169 ? 120.16000 81.26100 86.20800 1.000 107.79941 169 ARG H C 1
ATOM 30724 O O . ARG H 8 169 ? 119.93700 81.73800 85.09100 1.000 109.62754 169 ARG H O 1
ATOM 30745 N N . SER H 8 170 ? 121.30600 80.65100 86.50600 1.000 133.21999 170 SER H N 1
ATOM 30746 C CA . SER H 8 170 ? 122.27900 80.39300 85.45500 1.000 136.64551 170 SER H CA 1
ATOM 30747 C C . SER H 8 170 ? 121.75600 79.37500 84.45300 1.000 134.99933 170 SER H C 1
ATOM 30748 O O . SER H 8 170 ? 122.14400 79.40800 83.28000 1.000 140.03271 170 SER H O 1
ATOM 30756 N N . PHE H 8 171 ? 120.88300 78.46800 84.88800 1.000 123.97329 171 PHE H N 1
ATOM 30757 C CA . PHE H 8 171 ? 120.32500 77.46000 83.99500 1.000 125.88197 171 PHE H CA 1
ATOM 30758 C C . PHE H 8 171 ? 119.04600 77.95900 83.33100 1.000 123.73861 171 PHE H C 1
ATOM 30759 O O . PHE H 8 171 ? 118.97000 78.04600 82.10200 1.000 124.23033 171 PHE H O 1
ATOM 30776 N N . PHE H 8 172 ? 118.03700 78.29200 84.13100 1.000 104.88746 172 PHE H N 1
ATOM 30777 C CA . PHE H 8 172 ? 116.79600 78.85400 83.62400 1.000 95.95444 172 PHE H CA 1
ATOM 30778 C C . PHE H 8 172 ? 116.44700 80.09800 84.42000 1.000 97.88142 172 PHE H C 1
ATOM 30779 O O . PHE H 8 172 ? 116.66500 80.15900 85.63000 1.000 114.01197 172 PHE H O 1
ATOM 30796 N N . SER H 8 173 ? 115.86600 81.07300 83.73600 1.000 91.29814 173 SER H N 1
ATOM 30797 C CA . SER H 8 173 ? 115.42100 82.30900 84.35500 1.000 95.91310 173 SER H CA 1
ATOM 30798 C C . SER H 8 173 ? 113.97700 82.56100 83.95400 1.000 101.42951 173 SER H C 1
ATOM 30799 O O . SER H 8 173 ? 113.47400 81.99000 82.98600 1.000 113.11366 173 SER H O 1
ATOM 30807 N N . GLU H 8 174 ? 113.31400 83.43200 84.70700 1.000 108.41637 174 GLU H N 1
ATOM 30808 C CA . GLU H 8 174 ? 111.91000 83.71000 84.44100 1.000 110.29609 174 GLU H CA 1
ATOM 30809 C C . GLU H 8 174 ? 111.72600 84.13600 82.99200 1.000 109.81544 174 GLU H C 1
ATOM 30810 O O . GLU H 8 174 ? 112.42900 85.01900 82.49400 1.000 109.34554 174 GLU H O 1
ATOM 30822 N N . GLY H 8 175 ? 110.77500 83.50000 82.31500 1.000 107.01821 175 GLY H N 1
ATOM 30823 C CA . GLY H 8 175 ? 110.51600 83.74800 80.91800 1.000 101.97025 175 GLY H CA 1
ATOM 30824 C C . GLY H 8 175 ? 111.18000 82.77700 79.96800 1.000 104.55479 175 GLY H C 1
ATOM 30825 O O . GLY H 8 175 ? 110.72900 82.64700 78.82600 1.000 110.60271 175 GLY H O 1
ATOM 30829 N N . ASP H 8 176 ? 112.22700 82.08100 80.40700 1.000 109.40347 176 ASP H N 1
ATOM 30830 C CA . ASP H 8 176 ? 112.91000 81.12800 79.54300 1.000 103.92444 176 ASP H CA 1
ATOM 30831 C C . ASP H 8 176 ? 111.96500 80.01200 79.11900 1.000 104.13003 176 ASP H C 1
ATOM 30832 O O . ASP H 8 176 ? 111.22200 79.46700 79.93700 1.000 117.62600 176 ASP H O 1
ATOM 30841 N N . LEU H 8 177 ? 112.00200 79.67200 77.83400 1.000 91.35577 177 LEU H N 1
ATOM 30842 C CA . LEU H 8 177 ? 111.22100 78.56300 77.31100 1.000 90.53767 177 LEU H CA 1
ATOM 30843 C C . LEU H 8 177 ? 112.00700 77.26600 77.41200 1.000 93.40817 177 LEU H C 1
ATOM 30844 O O . LEU H 8 177 ? 113.23600 77.25000 77.31300 1.000 99.94897 177 LEU H O 1
ATOM 30860 N N . LEU H 8 178 ? 111.28500 76.16800 77.60900 1.000 92.83968 178 LEU H N 1
ATOM 30861 C CA . LEU H 8 178 ? 111.89700 74.85200 77.63600 1.000 91.95688 178 LEU H CA 1
ATOM 30862 C C . LEU H 8 178 ? 110.93100 73.83000 77.06500 1.000 98.24024 178 LEU H C 1
ATOM 30863 O O . LEU H 8 178 ? 109.71600 74.03700 77.04000 1.000 100.98794 178 LEU H O 1
ATOM 30879 N N . VAL H 8 179 ? 111.49400 72.71800 76.60500 1.000 100.95202 179 VAL H N 1
ATOM 30880 C CA . VAL H 8 179 ? 110.73100 71.54900 76.19400 1.000 97.36122 179 VAL H CA 1
ATOM 30881 C C . VAL H 8 179 ? 111.07500 70.42500 77.15400 1.000 96.43092 179 VAL H C 1
ATOM 30882 O O . VAL H 8 179 ? 112.24700 70.05700 77.29500 1.000 101.28897 179 VAL H O 1
ATOM 30895 N N . ALA H 8 180 ? 110.05800 69.88100 77.81200 1.000 98.94221 180 ALA H N 1
ATOM 30896 C CA . ALA H 8 180 ? 110.27600 68.92000 78.88000 1.000 105.14421 180 ALA H CA 1
ATOM 30897 C C . ALA H 8 180 ? 109.18700 67.86400 78.82700 1.000 104.30189 180 ALA H C 1
ATOM 30898 O O . ALA H 8 180 ? 108.19100 68.00000 78.11400 1.000 110.99089 180 ALA H O 1
ATOM 30905 N N . GLU H 8 181 ? 109.39300 66.80700 79.60200 1.000 109.13397 181 GLU H N 1
ATOM 30906 C CA . GLU H 8 181 ? 108.49000 65.67100 79.66600 1.000 109.10515 181 GLU H CA 1
ATOM 30907 C C . GLU H 8 181 ? 107.94500 65.54200 81.07900 1.000 112.44927 181 GLU H C 1
ATOM 30908 O O . GLU H 8 181 ? 108.66900 65.76400 82.05400 1.000 117.47203 181 GLU H O 1
ATOM 30920 N N . VAL H 8 182 ? 106.66800 65.18700 81.18800 1.000 104.00173 182 VAL H N 1
ATOM 30921 C CA . VAL H 8 182 ? 106.02700 65.04600 82.49100 1.000 105.40643 182 VAL H CA 1
ATOM 30922 C C . VAL H 8 182 ? 106.43600 63.70100 83.08000 1.000 105.68223 182 VAL H C 1
ATOM 30923 O O . VAL H 8 182 ? 106.03400 62.64900 82.57700 1.000 107.63701 182 VAL H O 1
ATOM 30936 N N . GLN H 8 183 ? 107.22700 63.72800 84.14900 1.000 111.98675 183 GLN H N 1
ATOM 30937 C CA . GLN H 8 183 ? 107.61000 62.49800 84.82700 1.000 109.01287 183 GLN H CA 1
ATOM 30938 C C . GLN H 8 183 ? 106.63500 62.09300 85.92000 1.000 108.02583 183 GLN H C 1
ATOM 30939 O O . GLN H 8 183 ? 106.73400 60.97400 86.43300 1.000 113.53100 183 GLN H O 1
ATOM 30953 N N . GLY H 8 184 ? 105.71000 62.96700 86.29500 1.000 109.54556 184 GLY H N 1
ATOM 30954 C CA . GLY H 8 184 ? 104.75200 62.63200 87.32800 1.000 111.33552 184 GLY H CA 1
ATOM 30955 C C . GLY H 8 184 ? 103.72600 63.72800 87.48400 1.000 112.28582 184 GLY H C 1
ATOM 30956 O O . GLY H 8 184 ? 103.92800 64.86400 87.04400 1.000 111.02978 184 GLY H O 1
ATOM 30960 N N . VAL H 8 185 ? 102.61600 63.37000 88.12100 1.000 107.22859 185 VAL H N 1
ATOM 30961 C CA . VAL H 8 185 ? 101.52400 64.29500 88.39200 1.000 104.91886 185 VAL H CA 1
ATOM 30962 C C . VAL H 8 185 ? 101.09300 64.11000 89.83800 1.000 107.48518 185 VAL H C 1
ATOM 30963 O O . VAL H 8 185 ? 100.88600 62.97800 90.28700 1.000 110.57368 185 VAL H O 1
ATOM 30976 N N . TYR H 8 186 ? 100.96200 65.21400 90.56400 1.000 117.19132 186 TYR H N 1
ATOM 30977 C CA . TYR H 8 186 ? 100.53200 65.14700 91.94900 1.000 121.25425 186 TYR H CA 1
ATOM 30978 C C . TYR H 8 186 ? 99.02200 64.94800 92.03000 1.000 122.63080 186 TYR H C 1
ATOM 30979 O O . TYR H 8 186 ? 98.29200 65.06500 91.04200 1.000 122.70438 186 TYR H O 1
ATOM 30997 N N . GLY H 8 187 ? 98.55000 64.64900 93.24100 1.000 130.71107 187 GLY H N 1
ATOM 30998 C CA . GLY H 8 187 ? 97.12100 64.49500 93.44300 1.000 132.73201 187 GLY H CA 1
ATOM 30999 C C . GLY H 8 187 ? 96.35100 65.76200 93.14000 1.000 135.78079 187 GLY H C 1
ATOM 31000 O O . GLY H 8 187 ? 95.23100 65.70600 92.62600 1.000 137.58959 187 GLY H O 1
ATOM 31004 N N . ASP H 8 188 ? 96.93900 66.92000 93.43900 1.000 135.32827 188 ASP H N 1
ATOM 31005 C CA . ASP H 8 188 ? 96.30200 68.18900 93.11800 1.000 133.04258 188 ASP H CA 1
ATOM 31006 C C . ASP H 8 188 ? 96.22200 68.44100 91.61800 1.000 135.44294 188 ASP H C 1
ATOM 31007 O O . ASP H 8 188 ? 95.50900 69.35800 91.20000 1.000 136.07726 188 ASP H O 1
ATOM 31016 N N . GLY H 8 189 ? 96.92300 67.65100 90.80600 1.000 127.44954 189 GLY H N 1
ATOM 31017 C CA . GLY H 8 189 ? 96.91300 67.81500 89.36800 1.000 123.68119 189 GLY H CA 1
ATOM 31018 C C . GLY H 8 189 ? 98.11000 68.53600 88.78900 1.000 122.93268 189 GLY H C 1
ATOM 31019 O O . GLY H 8 189 ? 98.24200 68.58900 87.56100 1.000 120.10727 189 GLY H O 1
ATOM 31023 N N . GLY H 8 190 ? 98.98400 69.09200 89.62300 1.000 130.43648 190 GLY H N 1
ATOM 31024 C CA . GLY H 8 190 ? 100.16600 69.76400 89.10900 1.000 127.61951 190 GLY H CA 1
ATOM 31025 C C . GLY H 8 190 ? 101.18700 68.75900 88.61100 1.000 127.76386 190 GLY H C 1
ATOM 31026 O O . GLY H 8 190 ? 101.49500 67.77400 89.29300 1.000 127.57490 190 GLY H O 1
ATOM 31030 N N . ALA H 8 191 ? 101.71700 69.00000 87.41600 1.000 107.60931 191 ALA H N 1
ATOM 31031 C CA . ALA H 8 191 ? 102.68400 68.08700 86.83000 1.000 101.01316 191 ALA H CA 1
ATOM 31032 C C . ALA H 8 191 ? 104.08200 68.35400 87.36800 1.000 105.43943 191 ALA H C 1
ATOM 31033 O O . ALA H 8 191 ? 104.41100 69.46500 87.79000 1.000 107.46019 191 ALA H O 1
ATOM 31040 N N . VAL H 8 192 ? 104.90800 67.31400 87.34600 1.000 101.82280 192 VAL H N 1
ATOM 31041 C CA . VAL H 8 192 ? 106.31900 67.40700 87.69200 1.000 96.25362 192 VAL H CA 1
ATOM 31042 C C . VAL H 8 192 ? 107.11300 67.06900 86.44200 1.000 101.82858 192 VAL H C 1
ATOM 31043 O O . VAL H 8 192 ? 106.99400 65.96100 85.90600 1.000 111.75494 192 VAL H O 1
ATOM 31056 N N . LEU H 8 193 ? 107.92400 68.01300 85.98500 1.000 92.92641 193 LEU H N 1
ATOM 31057 C CA . LEU H 8 193 ? 108.64400 67.85900 84.73300 1.000 92.55909 193 LEU H CA 1
ATOM 31058 C C . LEU H 8 193 ? 110.03600 67.29500 84.97800 1.000 101.11183 193 LEU H C 1
ATOM 31059 O O . LEU H 8 193 ? 110.54100 67.26600 86.10200 1.000 108.89486 193 LEU H O 1
ATOM 31075 N N . HIS H 8 194 ? 110.66200 66.86900 83.88700 1.000 97.04663 194 HIS H N 1
ATOM 31076 C CA . HIS H 8 194 ? 112.03700 66.33200 83.91600 1.000 100.40502 194 HIS H CA 1
ATOM 31077 C C . HIS H 8 194 ? 112.65900 66.72000 82.58800 1.000 100.19861 194 HIS H C 1
ATOM 31078 O O . HIS H 8 194 ? 111.92200 66.72500 81.60000 1.000 99.80917 194 HIS H O 1
ATOM 31092 N N . THR H 8 195 ? 113.94500 67.04400 82.55700 1.000 110.83653 195 THR H N 1
ATOM 31093 C CA . THR H 8 195 ? 114.60200 67.52400 81.34800 1.000 112.56204 195 THR H CA 1
ATOM 31094 C C . THR H 8 195 ? 115.96700 66.87700 81.16100 1.000 11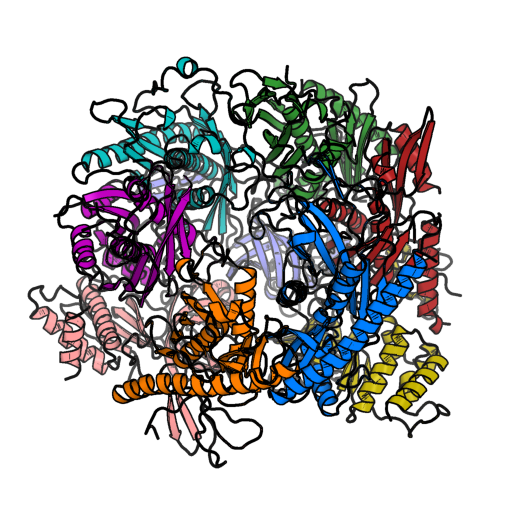5.71765 195 THR H C 1
ATOM 31095 O O . THR H 8 195 ? 116.90800 67.53700 80.70800 1.000 114.52886 195 THR H O 1
ATOM 31106 N N . ARG H 8 196 ? 116.10000 65.60300 81.52100 1.000 123.06350 196 ARG H N 1
ATOM 31107 C CA . ARG H 8 196 ? 117.39300 64.93700 81.46100 1.000 124.78998 196 ARG H CA 1
ATOM 31108 C C . ARG H 8 196 ? 117.71000 64.36400 80.08700 1.000 125.84022 196 ARG H C 1
ATOM 31109 O O . ARG H 8 196 ? 118.88800 64.16300 79.77200 1.000 125.11953 196 ARG H O 1
ATOM 31130 N N . SER H 8 197 ? 116.70500 64.09400 79.26100 1.000 128.80388 197 SER H N 1
ATOM 31131 C CA . SER H 8 197 ? 116.98400 63.65300 77.90200 1.000 130.32610 197 SER H CA 1
ATOM 31132 C C . SER H 8 197 ? 117.67800 64.76500 77.12700 1.000 128.66365 197 SER H C 1
ATOM 31133 O O . SER H 8 197 ? 117.31700 65.93900 77.23700 1.000 129.68364 197 SER H O 1
ATOM 31141 N N . LEU H 8 198 ? 118.67700 64.38700 76.32700 1.000 131.77399 198 LEU H N 1
ATOM 31142 C CA . LEU H 8 198 ? 119.46800 65.38900 75.62300 1.000 132.70812 198 LEU H CA 1
ATOM 31143 C C . LEU H 8 198 ? 118.60100 66.26000 74.72300 1.000 132.04911 198 LEU H C 1
ATOM 31144 O O . LEU H 8 198 ? 118.91900 67.43600 74.51100 1.000 129.93339 198 LEU H O 1
ATOM 31160 N N . LYS H 8 199 ? 117.50500 65.71500 74.19300 1.000 134.74422 199 LYS H N 1
ATOM 31161 C CA . LYS H 8 199 ? 116.62800 66.51000 73.34300 1.000 135.06419 199 LYS H CA 1
ATOM 31162 C C . LYS H 8 199 ? 115.80800 67.51900 74.13900 1.000 136.05236 199 LYS H C 1
ATOM 31163 O O . LYS H 8 199 ? 115.21300 68.42100 73.54100 1.000 135.38100 199 LYS H O 1
ATOM 31182 N N . TYR H 8 200 ? 115.75600 67.38800 75.46000 1.000 118.66703 200 TYR H N 1
ATOM 31183 C CA . TYR H 8 200 ? 115.05300 68.34400 76.30000 1.000 111.29397 200 TYR H CA 1
ATOM 31184 C C . TYR H 8 200 ? 116.02100 69.39900 76.81800 1.000 116.76643 200 TYR H C 1
ATOM 31185 O O . TYR H 8 200 ? 117.21400 69.14300 76.98900 1.000 125.93081 200 TYR H O 1
ATOM 31203 N N . GLY H 8 201 ? 115.49500 70.58700 77.07200 1.000 107.26162 201 GLY H N 1
ATOM 31204 C CA . GLY H 8 201 ? 116.30100 71.68000 77.57200 1.000 108.87694 201 GLY H CA 1
ATOM 31205 C C . GLY H 8 201 ? 115.71700 73.01100 77.14700 1.000 109.81271 201 GLY H C 1
ATOM 31206 O O . GLY H 8 201 ? 114.57900 73.08900 76.69900 1.000 115.34523 201 GLY H O 1
ATOM 31210 N N . LYS H 8 202 ? 116.52700 74.05300 77.30600 1.000 99.63172 202 LYS H N 1
ATOM 31211 C CA . LYS H 8 202 ? 116.11000 75.38700 76.90600 1.000 97.30936 202 LYS H CA 1
ATOM 31212 C C . LYS H 8 202 ? 115.96700 75.45500 75.39200 1.000 103.67102 202 LYS H C 1
ATOM 31213 O O . LYS H 8 202 ? 116.74600 74.85100 74.65000 1.000 106.83148 202 LYS H O 1
ATOM 31232 N N . LEU H 8 203 ? 114.95600 76.18500 74.93700 1.000 101.43018 203 LEU H N 1
ATOM 31233 C CA . LEU H 8 203 ? 114.65900 76.30000 73.51800 1.000 99.48090 203 LEU H CA 1
ATOM 31234 C C . LEU H 8 203 ? 115.28300 77.56200 72.93900 1.000 99.55470 203 LEU H C 1
ATOM 31235 O O . LEU H 8 203 ? 115.20800 78.63700 73.53800 1.000 101.98713 203 LEU H O 1
ATOM 31251 N N . ARG H 8 204 ? 115.89200 77.42500 71.76200 1.000 110.90361 204 ARG H N 1
ATOM 31252 C CA . ARG H 8 204 ? 116.60100 78.52000 71.11700 1.000 104.59715 204 ARG H CA 1
ATOM 31253 C C . ARG H 8 204 ? 116.34200 78.47800 69.62000 1.000 106.18891 204 ARG H C 1
ATOM 31254 O O . ARG H 8 204 ? 115.80700 77.50600 69.08600 1.000 122.06197 204 ARG H O 1
ATOM 31275 N N . ASN H 8 205 ? 116.73700 79.55400 68.94100 1.000 105.92394 205 ASN H N 1
ATOM 31276 C CA . ASN H 8 205 ? 116.71700 79.61100 67.48300 1.000 111.53976 205 ASN H CA 1
ATOM 31277 C C . ASN H 8 205 ? 115.31200 79.44200 66.91800 1.000 117.64305 205 ASN H C 1
ATOM 31278 O O . ASN H 8 205 ? 115.13700 78.84500 65.85600 1.000 128.32184 205 ASN H O 1
ATOM 31289 N N . GLY H 8 206 ? 114.29800 79.96800 67.59300 1.000 100.24229 206 GLY H N 1
ATOM 31290 C CA . GLY H 8 206 ? 112.95000 79.73400 67.12900 1.000 106.65295 206 GLY H CA 1
ATOM 31291 C C . GLY H 8 206 ? 111.97400 80.80600 67.55200 1.000 105.57041 206 GLY H C 1
ATOM 31292 O O . GLY H 8 206 ? 112.35400 81.85200 68.07800 1.000 113.35095 206 GLY H O 1
ATOM 31296 N N . VAL H 8 207 ? 110.69900 80.52400 67.29500 1.000 93.88927 207 VAL H N 1
ATOM 31297 C CA . VAL H 8 207 ? 109.58900 81.39500 67.65500 1.000 90.36527 207 VAL H CA 1
ATOM 31298 C C . VAL H 8 207 ? 108.54200 80.56100 68.37500 1.000 96.34713 207 VAL H C 1
ATOM 31299 O O . VAL H 8 207 ? 108.38800 79.36800 68.09800 1.000 105.72353 207 VAL H O 1
ATOM 31312 N N . PHE H 8 208 ? 107.81800 81.19300 69.29100 1.000 104.99596 208 PHE H N 1
ATOM 31313 C CA . PHE H 8 208 ? 106.83100 80.52200 70.12300 1.000 96.88324 208 PHE H CA 1
ATOM 31314 C C . PHE H 8 208 ? 105.43400 81.00800 69.77300 1.000 103.97430 208 PHE H C 1
ATOM 31315 O O . PHE H 8 208 ? 105.21900 82.20000 69.53500 1.000 115.77028 208 PHE H O 1
ATOM 31332 N N . VAL H 8 209 ? 104.48400 80.07900 69.75300 1.000 91.05782 209 VAL H N 1
ATOM 31333 C CA . VAL H 8 209 ? 103.08000 80.38700 69.51100 1.000 95.50131 209 VAL H CA 1
ATOM 31334 C C . VAL H 8 209 ? 102.23700 79.48800 70.39800 1.000 99.77170 209 VAL H C 1
ATOM 31335 O O . VAL H 8 209 ? 102.55200 78.30700 70.57700 1.000 114.29039 209 VAL H O 1
ATOM 31348 N N . ALA H 8 210 ? 101.16400 80.04300 70.95000 1.000 90.18158 210 ALA H N 1
ATOM 31349 C CA . ALA H 8 210 ? 100.29300 79.32600 71.87000 1.000 94.75945 210 ALA H CA 1
ATOM 31350 C C . ALA H 8 210 ? 99.02300 78.91700 71.13900 1.000 101.34776 210 ALA H C 1
ATOM 31351 O O . ALA H 8 210 ? 98.40600 79.73600 70.45300 1.000 102.76961 210 ALA H O 1
ATOM 31358 N N . VAL H 8 211 ? 98.63900 77.65300 71.28600 1.000 123.90619 211 VAL H N 1
ATOM 31359 C CA . VAL H 8 211 ? 97.41500 77.12300 70.70400 1.000 124.33936 211 VAL H CA 1
ATOM 31360 C C . VAL H 8 211 ? 96.48200 76.71900 71.83300 1.000 132.72207 211 VAL H C 1
ATOM 31361 O O . VAL H 8 211 ? 96.87800 75.97700 72.73900 1.000 134.04787 211 VAL H O 1
ATOM 31374 N N . SER H 8 212 ? 95.24600 77.21400 71.78000 1.000 157.91314 212 SER H N 1
ATOM 31375 C CA . SER H 8 212 ? 94.25500 76.89000 72.79800 1.000 157.38819 212 SER H CA 1
ATOM 31376 C C . SER H 8 212 ? 92.89000 76.70200 72.14800 1.000 157.78273 212 SER H C 1
ATOM 31377 O O . SER H 8 212 ? 91.85100 76.97500 72.75600 1.000 156.26041 212 SER H O 1
ATOM 31385 N N . GLY H 8 213 ? 92.88000 76.24000 70.90000 1.000 176.39502 213 GLY H N 1
ATOM 31386 C CA . GLY H 8 213 ? 91.63000 76.05100 70.19300 1.000 175.96594 213 GLY H CA 1
ATOM 31387 C C . GLY H 8 213 ? 90.84800 77.32800 69.99400 1.000 179.84266 213 GLY H C 1
ATOM 31388 O O . GLY H 8 213 ? 89.61500 77.30500 70.05000 1.000 179.78008 213 GLY H O 1
ATOM 31392 N N . MET H 8 214 ? 91.53200 78.45000 69.77100 1.000 184.99564 214 MET H N 1
ATOM 31393 C CA . MET H 8 214 ? 90.85100 79.72900 69.62000 1.000 182.25431 214 MET H CA 1
ATOM 31394 C C . MET H 8 214 ? 89.90200 79.68900 68.43000 1.000 181.17756 214 MET H C 1
ATOM 31395 O O . MET H 8 214 ? 90.34000 79.58700 67.27900 1.000 179.71384 214 MET H O 1
ATOM 31409 N N . GLY H 8 215 ? 88.60100 79.76600 68.69900 1.000 198.85903 215 GLY H N 1
ATOM 31410 C CA . GLY H 8 215 ? 87.60600 79.79400 67.64400 1.000 198.25290 215 GLY H CA 1
ATOM 31411 C C . GLY H 8 215 ? 87.31900 78.43500 67.04100 1.000 198.96523 215 GLY H C 1
ATOM 31412 O O . GLY H 8 215 ? 86.16000 78.01700 66.96200 1.000 198.94930 215 GLY H O 1
ATOM 31416 N N . GLY H 8 216 ? 88.36700 77.73300 66.61200 1.000 188.34653 216 GLY H N 1
ATOM 31417 C CA . GLY H 8 216 ? 88.19700 76.45100 65.95500 1.000 186.91605 216 GLY H CA 1
ATOM 31418 C C . GLY H 8 216 ? 87.99900 75.27600 66.88200 1.000 187.31463 216 GLY H C 1
ATOM 31419 O O . GLY H 8 216 ? 87.69100 74.17800 66.40900 1.000 186.79657 216 GLY H O 1
ATOM 31423 N N . GLY H 8 217 ? 88.17200 75.47000 68.18700 1.000 188.78474 217 GLY H N 1
ATOM 31424 C CA . GLY H 8 217 ? 87.96700 74.39900 69.13800 1.000 188.22354 217 GLY H CA 1
ATOM 31425 C C . GLY H 8 217 ? 89.07700 73.36800 69.10800 1.000 189.55669 217 GLY H C 1
ATOM 31426 O O . GLY H 8 217 ? 89.74400 73.13900 70.12100 1.000 189.98255 217 GLY H O 1
ATOM 31430 N N . GLY H 8 218 ? 89.28600 72.74200 67.95200 1.000 170.98709 218 GLY H N 1
ATOM 31431 C CA . GLY H 8 218 ? 90.34700 71.76100 67.83200 1.000 165.72746 218 GLY H CA 1
ATOM 31432 C C . GLY H 8 218 ? 91.71600 72.38700 68.02400 1.000 168.25739 218 GLY H C 1
ATOM 31433 O O . GLY H 8 218 ? 91.95000 73.55000 67.69700 1.000 166.22585 218 GLY H O 1
ATOM 31437 N N . GLY H 8 219 ? 92.63100 71.59700 68.56200 1.000 143.08862 219 GLY H N 1
ATOM 31438 C CA . GLY H 8 219 ? 93.97600 72.05700 68.86400 1.000 138.23568 219 GLY H CA 1
ATOM 31439 C C . GLY H 8 219 ? 94.96500 70.92000 68.77600 1.000 137.26891 219 GLY H C 1
ATOM 31440 O O . GLY H 8 219 ? 94.76300 69.96200 68.02400 1.000 139.40497 219 GLY H O 1
ATOM 31444 N N . VAL H 8 220 ? 96.04200 71.02400 69.55300 1.000 115.76756 220 VAL H N 1
ATOM 31445 C CA . VAL H 8 220 ? 97.07900 70.00300 69.53600 1.000 115.16265 220 VAL H CA 1
ATOM 31446 C C . VAL H 8 220 ? 96.54900 68.72500 70.16900 1.000 116.37138 220 VAL H C 1
ATOM 31447 O O . VAL H 8 220 ? 95.73700 68.75900 71.10400 1.000 113.67127 220 VAL H O 1
ATOM 31460 N N . VAL H 8 221 ? 97.01400 67.58400 69.66200 1.000 123.11216 221 VAL H N 1
ATOM 31461 C CA . VAL H 8 221 ? 96.60600 66.27600 70.14900 1.000 124.84187 221 VAL H CA 1
ATOM 31462 C C . VAL H 8 221 ? 97.83900 65.39500 70.27100 1.000 124.72555 221 VAL H C 1
ATOM 31463 O O . VAL H 8 221 ? 98.84500 65.59600 69.58900 1.000 121.00262 221 VAL H O 1
ATOM 31476 N N . ARG H 8 222 ? 97.74800 64.40000 71.15100 1.000 124.50945 222 ARG H N 1
ATOM 31477 C CA . ARG H 8 222 ? 98.81600 63.41500 71.24100 1.000 125.14864 222 ARG H CA 1
ATOM 31478 C C . ARG H 8 222 ? 98.96500 62.72400 69.89200 1.000 125.59302 222 ARG H C 1
ATOM 31479 O O . ARG H 8 222 ? 97.97600 62.44200 69.21100 1.000 126.54624 222 ARG H O 1
ATOM 31500 N N . SER H 8 223 ? 100.20700 62.45000 69.50200 1.000 139.40127 223 SER H N 1
ATOM 31501 C CA . SER H 8 223 ? 100.47800 61.87900 68.19200 1.000 142.95709 223 SER H CA 1
ATOM 31502 C C . SER H 8 223 ? 101.67800 60.95000 68.29700 1.000 141.41975 223 SER H C 1
ATOM 31503 O O . SER H 8 223 ? 102.23600 60.74000 69.37700 1.000 136.72090 223 SER H O 1
ATOM 31511 N N . ARG H 8 224 ? 102.06800 60.38400 67.15300 1.000 146.24922 224 ARG H N 1
ATOM 31512 C CA . ARG H 8 224 ? 103.18600 59.44800 67.13000 1.000 146.04773 224 ARG H CA 1
ATOM 31513 C C . ARG H 8 224 ? 104.44000 60.07900 67.71900 1.000 144.82733 224 ARG H C 1
ATOM 31514 O O . ARG H 8 224 ? 105.15000 59.45100 68.51200 1.000 142.13830 224 ARG H O 1
ATOM 31535 N N . ARG H 8 225 ? 104.73100 61.31900 67.33700 1.000 134.52691 225 ARG H N 1
ATOM 31536 C CA . ARG H 8 225 ? 105.84500 62.05500 67.90900 1.000 132.64561 225 ARG H CA 1
ATOM 31537 C C . ARG H 8 225 ? 105.49000 63.53300 67.91900 1.000 132.22508 225 ARG H C 1
ATOM 31538 O O . ARG H 8 225 ? 104.84400 64.03700 66.99800 1.000 130.51994 225 ARG H O 1
ATOM 31559 N N . GLN H 8 226 ? 105.91100 64.21900 68.97900 1.000 121.91776 226 GLN H N 1
ATOM 31560 C CA . GLN H 8 226 ? 105.64000 65.63800 69.13800 1.000 121.43416 226 GLN H CA 1
ATOM 31561 C C . GLN H 8 226 ? 106.76200 66.52600 68.62000 1.000 120.14666 226 GLN H C 1
ATOM 31562 O O . GLN H 8 226 ? 106.62700 67.75200 68.66500 1.000 124.15605 226 GLN H O 1
ATOM 31576 N N . VAL H 8 227 ? 107.85800 65.95000 68.14000 1.000 114.61927 227 VAL H N 1
ATOM 31577 C CA . VAL H 8 227 ? 108.98800 66.71700 67.63500 1.000 112.42171 227 VAL H CA 1
ATOM 31578 C C . VAL H 8 227 ? 109.49300 66.06500 66.35900 1.000 120.35563 227 VAL H C 1
ATOM 31579 O O . VAL H 8 227 ? 109.65500 64.84200 66.29800 1.000 131.08428 227 VAL H O 1
ATOM 31592 N N . TRP H 8 228 ? 109.68800 66.88800 65.33400 1.000 113.83725 228 TRP H N 1
ATOM 31593 C CA . TRP H 8 228 ? 110.21400 66.41200 64.03900 1.000 115.56935 228 TRP H CA 1
ATOM 31594 C C . TRP H 8 228 ? 111.02700 67.52800 63.41500 1.000 117.62235 228 TRP H C 1
ATOM 31595 O O . TRP H 8 228 ? 110.94700 68.63600 63.92000 1.000 121.48333 228 TRP H O 1
ATOM 31616 N N . THR H 8 229 ? 111.79200 67.24200 62.37700 1.000 131.36394 229 THR H N 1
ATOM 31617 C CA . THR H 8 229 ? 112.56100 68.23000 61.63500 1.000 134.71972 229 THR H CA 1
ATOM 31618 C C . THR H 8 229 ? 112.13000 68.22200 60.17700 1.000 130.36074 229 THR H C 1
ATOM 31619 O O . THR H 8 229 ? 112.02300 67.15700 59.56200 1.000 134.46954 229 THR H O 1
ATOM 31630 N N . LEU H 8 230 ? 111.80900 69.38400 59.61700 1.000 119.84478 230 LEU H N 1
ATOM 31631 C CA . LEU H 8 230 ? 111.40700 69.45200 58.19100 1.000 120.07634 230 LEU H CA 1
ATOM 31632 C C . LEU H 8 230 ? 112.52700 70.10100 57.37800 1.000 124.08731 230 LEU H C 1
ATOM 31633 O O . LEU H 8 230 ? 113.15300 71.02900 57.88000 1.000 126.49487 230 LEU H O 1
ATOM 31649 N N . GLU H 8 231 ? 112.77900 69.60900 56.17200 1.000 136.39022 231 GLU H N 1
ATOM 31650 C CA . GLU H 8 231 ? 113.87100 70.07600 55.28900 1.000 138.76101 231 GLU H CA 1
ATOM 31651 C C . GLU H 8 231 ? 113.69300 71.57500 55.12600 1.000 139.75190 231 GLU H C 1
ATOM 31652 O O . GLU H 8 231 ? 114.70700 72.28600 55.08100 1.000 142.45654 231 GLU H O 1
ATOM 31664 N N . GLY H 8 232 ? 112.45100 72.02800 55.01800 1.000 127.87404 232 GLY H N 1
ATOM 31665 C CA . GLY H 8 232 ? 112.15400 73.44600 54.76700 1.000 127.31533 232 GLY H CA 1
ATOM 31666 C C . GLY H 8 232 ? 112.09900 73.71900 53.28400 1.000 132.51711 232 GLY H C 1
ATOM 31667 O O . GLY H 8 232 ? 112.33900 72.77300 52.52100 1.000 135.27886 232 GLY H O 1
ATOM 31671 N N . ALA H 8 233 ? 111.81800 74.95100 52.87400 1.000 137.14116 233 ALA H N 1
ATOM 31672 C CA . ALA H 8 233 ? 111.60600 75.31600 51.45900 1.000 133.32342 233 ALA H CA 1
ATOM 31673 C C . ALA H 8 233 ? 112.38200 76.58800 51.14800 1.000 132.84949 233 ALA H C 1
ATOM 31674 O O . ALA H 8 233 ? 112.70600 77.32600 52.08900 1.000 138.68103 233 ALA H O 1
ATOM 31681 N N . ASN H 8 234 ? 112.69800 76.81500 49.88100 1.000 133.78941 234 ASN H N 1
ATOM 31682 C CA . ASN H 8 234 ? 113.45400 78.01800 49.47700 1.000 137.56949 234 ASN H CA 1
ATOM 31683 C C . ASN H 8 234 ? 114.78300 77.97800 50.21800 1.000 138.46151 234 ASN H C 1
ATOM 31684 O O . ASN H 8 234 ? 115.25800 79.04500 50.63300 1.000 138.69899 234 ASN H O 1
ATOM 31695 N N . GLY H 8 235 ? 115.35100 76.78700 50.39300 1.000 134.32191 235 GLY H N 1
ATOM 31696 C CA . GLY H 8 235 ? 116.66400 76.61500 51.04000 1.000 135.76673 235 GLY H CA 1
ATOM 31697 C C . GLY H 8 235 ? 116.68500 77.13500 52.45800 1.000 136.10036 235 GLY H C 1
ATOM 31698 O O . GLY H 8 235 ? 117.74600 77.62100 52.87900 1.000 134.25954 235 GLY H O 1
ATOM 31702 N N . ALA H 8 236 ? 115.58400 77.01600 53.19300 1.000 139.13665 236 ALA H N 1
ATOM 31703 C CA . ALA H 8 236 ? 115.53100 77.39100 54.62100 1.000 138.53164 236 ALA H CA 1
ATOM 31704 C C . ALA H 8 236 ? 116.49400 76.48000 55.37000 1.000 137.40493 236 ALA H C 1
ATOM 31705 O O . ALA H 8 236 ? 117.15100 76.95700 56.30000 1.000 141.14040 236 ALA H O 1
ATOM 31712 N N . GLY H 8 237 ? 116.55400 75.21000 54.98700 1.000 123.04198 237 GLY H N 1
ATOM 31713 C CA . GLY H 8 237 ? 117.39400 74.21500 55.67400 1.000 121.67871 237 GLY H CA 1
ATOM 31714 C C . GLY H 8 237 ? 116.63100 73.58300 56.81000 1.000 126.96378 237 GLY H C 1
ATOM 31715 O O . GLY H 8 237 ? 115.47100 73.96500 57.01200 1.000 127.33236 237 GLY H O 1
ATOM 31719 N N . LEU H 8 238 ? 117.23700 72.64700 57.53100 1.000 141.92547 238 LEU H N 1
ATOM 31720 C CA . LEU H 8 238 ? 116.50400 71.89600 58.57400 1.000 140.56675 238 LEU H CA 1
ATOM 31721 C C . LEU H 8 238 ? 115.93400 72.87000 59.59100 1.000 137.84023 238 LEU H C 1
ATOM 31722 O O . LEU H 8 238 ? 116.69900 73.71800 60.04700 1.000 142.41269 238 LEU H O 1
ATOM 31738 N N . ILE H 8 239 ? 114.64200 72.80000 59.87000 1.000 121.26638 239 ILE H N 1
ATOM 31739 C CA . ILE H 8 239 ? 113.98100 73.57100 60.91400 1.000 123.82927 239 ILE H CA 1
ATOM 31740 C C . ILE H 8 239 ? 113.13700 72.62000 61.74600 1.000 128.08739 239 ILE H C 1
ATOM 31741 O O . ILE H 8 239 ? 112.35500 71.83800 61.19700 1.000 133.52924 239 ILE H O 1
ATOM 31757 N N . ASP H 8 240 ? 113.29100 72.69000 63.06300 1.000 129.50643 240 ASP H N 1
ATOM 31758 C CA . ASP H 8 240 ? 112.56400 71.80300 63.95500 1.000 123.31897 240 ASP H CA 1
ATOM 31759 C C . ASP H 8 240 ? 111.19800 72.37500 64.29200 1.000 120.13627 240 ASP H C 1
ATOM 31760 O O . ASP H 8 240 ? 110.96500 73.58400 64.21700 1.000 126.58501 240 ASP H O 1
ATOM 31769 N N . VAL H 8 241 ? 110.29300 71.48500 64.68200 1.000 104.30249 241 VAL H N 1
ATOM 31770 C CA . VAL H 8 241 ? 108.96800 71.85700 65.15300 1.000 110.36860 241 VAL H CA 1
ATOM 31771 C C . VAL H 8 241 ? 108.66600 71.03200 66.39200 1.000 113.42596 241 VAL H C 1
ATOM 31772 O O . VAL H 8 241 ? 108.94100 69.82900 66.43000 1.000 121.81904 241 VAL H O 1
ATOM 31785 N N . VAL H 8 242 ? 108.10700 71.68100 67.40600 1.000 99.09530 242 VAL H N 1
ATOM 31786 C CA . VAL H 8 242 ? 107.75500 71.03400 68.66200 1.000 93.06995 242 VAL H CA 1
ATOM 31787 C C . VAL H 8 242 ? 106.27800 71.28300 68.90600 1.000 94.42131 242 VAL H C 1
ATOM 31788 O O . VAL H 8 242 ? 105.85800 72.43400 69.06600 1.000 107.44422 242 VAL H O 1
ATOM 31801 N N . LEU H 8 243 ? 105.49300 70.20900 68.93600 1.000 101.59215 243 LEU H N 1
ATOM 31802 C CA . LEU H 8 243 ? 104.05800 70.30600 69.17700 1.000 106.60899 243 LEU H CA 1
ATOM 31803 C C . LEU H 8 243 ? 103.79200 69.90800 70.62300 1.000 115.37575 243 LEU H C 1
ATOM 31804 O O . LEU H 8 243 ? 103.40800 68.78100 70.93000 1.000 123.62221 243 LEU H O 1
ATOM 31820 N N . GLY H 8 244 ? 104.00400 70.86100 71.52300 1.000 120.90540 244 GLY H N 1
ATOM 31821 C CA . GLY H 8 244 ? 103.73700 70.61500 72.92200 1.000 123.66903 244 GLY H CA 1
ATOM 31822 C C . GLY H 8 244 ? 102.29700 70.20300 73.12100 1.000 117.29150 244 GLY H C 1
ATOM 31823 O O . GLY H 8 244 ? 101.38000 70.95200 72.77100 1.000 115.78589 244 GLY H O 1
ATOM 31827 N N . VAL H 8 245 ? 102.08100 69.01400 73.68800 1.000 107.20576 245 VAL H N 1
ATOM 31828 C CA . VAL H 8 245 ? 100.72600 68.50200 73.83600 1.000 106.75603 245 VAL H CA 1
ATOM 31829 C C . VAL H 8 245 ? 99.86800 69.45400 74.64500 1.000 110.04324 245 VAL H C 1
ATOM 31830 O O . VAL H 8 245 ? 98.63700 69.39900 74.56800 1.000 113.47471 245 VAL H O 1
ATOM 31843 N N . ASN H 8 246 ? 100.48900 70.33500 75.42200 1.000 109.60320 246 ASN H N 1
ATOM 31844 C CA . ASN H 8 246 ? 99.75200 71.30600 76.21500 1.000 114.65753 246 ASN H CA 1
ATOM 31845 C C . ASN H 8 246 ? 99.25700 72.48800 75.39900 1.000 109.10388 246 ASN H C 1
ATOM 31846 O O . ASN H 8 246 ? 98.63700 73.39000 75.96900 1.000 112.90627 246 ASN H O 1
ATOM 31857 N N . GLY H 8 247 ? 99.51100 72.51500 74.09500 1.000 100.89125 247 GLY H N 1
ATOM 31858 C CA . GLY H 8 247 ? 99.03500 73.57300 73.23300 1.000 105.95743 247 GLY H CA 1
ATOM 31859 C C . GLY H 8 247 ? 100.08100 74.59300 72.84500 1.000 110.44859 247 GLY H C 1
ATOM 31860 O O . GLY H 8 247 ? 99.87300 75.32700 71.87400 1.000 117.35844 247 GLY H O 1
ATOM 31864 N N . TYR H 8 248 ? 101.19300 74.65900 73.56400 1.000 110.11464 248 TYR H N 1
ATOM 31865 C CA . TYR H 8 248 ? 102.28200 75.54400 73.18500 1.000 108.20335 248 TYR H CA 1
ATOM 31866 C C . TYR H 8 248 ? 103.10100 74.89200 72.07900 1.000 104.42914 248 TYR H C 1
ATOM 31867 O O . TYR H 8 248 ? 103.35000 73.68300 72.11000 1.000 114.11630 248 TYR H O 1
ATOM 31885 N N . VAL H 8 249 ? 103.51700 75.69200 71.10500 1.000 93.42976 249 VAL H N 1
ATOM 31886 C CA . VAL H 8 249 ? 104.21400 75.20400 69.92300 1.000 87.60813 249 VAL H CA 1
ATOM 31887 C C . VAL H 8 249 ? 105.48100 76.01900 69.73100 1.000 94.15471 249 VAL H C 1
ATOM 31888 O O . VAL H 8 249 ? 105.48000 77.23800 69.92500 1.000 106.40395 249 VAL H O 1
ATOM 31901 N N . TRP H 8 250 ? 106.55700 75.34500 69.34100 1.000 86.75838 250 TRP H N 1
ATOM 31902 C CA . TRP H 8 250 ? 107.85000 75.97700 69.14200 1.000 92.75155 250 TRP H CA 1
ATOM 31903 C C . TRP H 8 250 ? 108.41100 75.56600 67.79200 1.000 94.60551 250 TRP H C 1
ATOM 31904 O O . TRP H 8 250 ? 108.43300 74.38000 67.45500 1.000 113.86875 250 TRP H O 1
ATOM 31925 N N . ILE H 8 251 ? 108.87200 76.55200 67.02900 1.000 88.38715 251 ILE H N 1
ATOM 31926 C CA . ILE H 8 251 ? 109.42900 76.33900 65.70000 1.000 88.50275 251 ILE H CA 1
ATOM 31927 C C . ILE H 8 251 ? 110.80300 76.98600 65.66800 1.000 95.58642 251 ILE H C 1
ATOM 31928 O O . ILE H 8 251 ? 110.93300 78.17800 65.96200 1.000 106.48572 251 ILE H O 1
ATOM 31944 N N . ALA H 8 252 ? 111.82200 76.21300 65.29900 1.000 104.48818 252 ALA H N 1
ATOM 31945 C CA 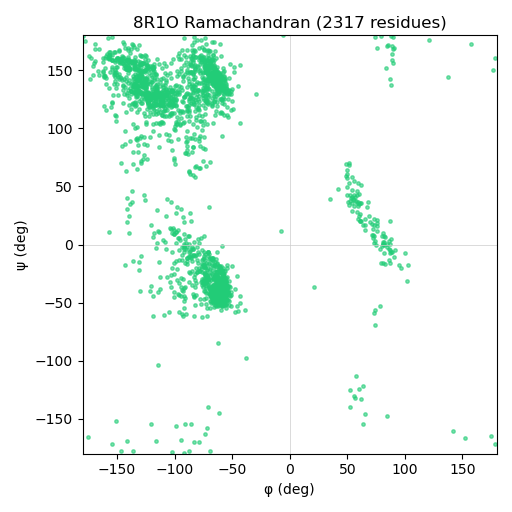. ALA H 8 252 ? 113.19100 76.69700 65.38700 1.000 107.54596 252 ALA H CA 1
ATOM 31946 C C . ALA H 8 252 ? 114.04500 76.03900 64.31800 1.000 110.35834 252 ALA H C 1
ATOM 31947 O O . ALA H 8 252 ? 113.70000 74.98700 63.77600 1.000 119.61956 252 ALA H O 1
ATOM 31954 N N . LYS H 8 253 ? 115.17600 76.67500 64.02800 1.000 118.68489 253 LYS H N 1
ATOM 31955 C CA . LYS H 8 253 ? 116.16500 76.07400 63.14800 1.000 123.48920 253 LYS H CA 1
ATOM 31956 C C . LYS H 8 253 ? 116.79900 74.87300 63.83700 1.000 122.75381 253 LYS H C 1
ATOM 31957 O O . LYS H 8 253 ? 117.03100 74.88400 65.04800 1.000 122.27335 253 LYS H O 1
ATOM 31976 N N . HIS H 8 254 ? 117.07700 73.83000 63.06300 1.000 125.76173 254 HIS H N 1
ATOM 31977 C CA . HIS H 8 254 ? 117.63000 72.61800 63.64500 1.000 121.17039 254 HIS H CA 1
ATOM 31978 C C . HIS H 8 254 ? 119.06000 72.84900 64.11200 1.000 125.67281 254 HIS H C 1
ATOM 31979 O O . HIS H 8 254 ? 119.83900 73.55200 63.46400 1.000 129.07945 254 HIS H O 1
ATOM 31993 N N . THR H 8 255 ? 119.40500 72.23800 65.24200 1.000 133.18403 255 THR H N 1
ATOM 31994 C CA . THR H 8 255 ? 120.77500 72.24000 65.72900 1.000 134.58038 255 THR H CA 1
ATOM 31995 C C . THR H 8 255 ? 121.03300 70.92700 66.44900 1.000 134.68877 255 THR H C 1
ATOM 31996 O O . THR H 8 255 ? 120.10900 70.27600 66.94300 1.000 135.35727 255 THR H O 1
ATOM 32007 N N . GLU H 8 256 ? 122.31000 70.54700 66.51400 1.000 150.83739 256 GLU H N 1
ATOM 32008 C CA . GLU H 8 256 ? 122.65600 69.26000 67.10500 1.000 154.81803 256 GLU H CA 1
ATOM 32009 C C . GLU H 8 256 ? 122.26700 69.19600 68.57500 1.000 156.16976 256 GLU H C 1
ATOM 32010 O O . GLU H 8 256 ? 121.94800 68.11400 69.08100 1.000 155.46974 256 GLU H O 1
ATOM 32022 N N . ASP H 8 257 ? 122.27800 70.32900 69.27000 1.000 156.52446 257 ASP H N 1
ATOM 32023 C CA . ASP H 8 257 ? 121.78900 70.38500 70.64000 1.000 156.90965 257 ASP H CA 1
ATOM 32024 C C . ASP H 8 257 ? 120.28400 70.58400 70.71500 1.000 155.80688 257 ASP H C 1
ATOM 32025 O O . ASP H 8 257 ? 119.73400 70.61000 71.82100 1.000 154.48044 257 ASP H O 1
ATOM 32034 N N . GLY H 8 258 ? 119.60600 70.71900 69.57800 1.000 149.27793 258 GLY H N 1
ATOM 32035 C CA . GLY H 8 258 ? 118.19000 70.98900 69.58000 1.000 145.29722 258 GLY H CA 1
ATOM 32036 C C . GLY H 8 258 ? 117.37500 69.75400 69.88200 1.000 145.07817 258 GLY H C 1
ATOM 32037 O O . GLY H 8 258 ? 117.89100 68.64000 70.03100 1.000 147.35858 258 GLY H O 1
ATOM 32041 N N . PRO H 8 259 ? 116.06300 69.94500 69.97400 1.000 132.23904 259 PRO H N 1
ATOM 32042 C CA . PRO H 8 259 ? 115.17900 68.82500 70.31700 1.000 136.69582 259 PRO H CA 1
ATOM 32043 C C . PRO H 8 259 ? 114.98700 67.84500 69.17100 1.000 139.11835 259 PRO H C 1
ATOM 32044 O O . PRO H 8 259 ? 114.68100 66.67100 69.39700 1.000 136.13079 259 PRO H O 1
ATOM 32055 N N . GLY H 8 260 ? 115.16600 68.31300 67.93800 1.000 162.20153 260 GLY H N 1
ATOM 32056 C CA . GLY H 8 260 ? 114.86300 67.51400 66.77200 1.000 164.97085 260 GLY H CA 1
ATOM 32057 C C . GLY H 8 260 ? 115.97500 66.56000 66.38400 1.000 165.93758 260 GLY H C 1
ATOM 32058 O O . GLY H 8 260 ? 117.07000 66.54900 66.94400 1.000 166.07663 260 GLY H O 1
ATOM 32062 N N . GLU H 8 261 ? 115.66600 65.73700 65.38200 1.000 178.85687 261 GLU H N 1
ATOM 32063 C CA . GLU H 8 261 ? 116.59800 64.77100 64.82400 1.000 178.02859 261 GLU H CA 1
ATOM 32064 C C . GLU H 8 261 ? 116.59500 64.91200 63.31100 1.000 178.23006 261 GLU H C 1
ATOM 32065 O O . GLU H 8 261 ? 115.53000 64.94600 62.68900 1.000 177.83161 261 GLU H O 1
ATOM 32077 N N . ASP H 8 262 ? 117.78300 64.98600 62.72500 1.000 178.86163 262 ASP H N 1
ATOM 32078 C CA . ASP H 8 262 ? 117.87600 65.16100 61.28500 1.000 177.04007 262 ASP H CA 1
ATOM 32079 C C . ASP H 8 262 ? 117.21500 63.97800 60.58100 1.000 177.47227 262 ASP H C 1
ATOM 32080 O O . ASP H 8 262 ? 117.39400 62.82800 61.00000 1.000 176.86100 262 ASP H O 1
ATOM 32089 N N . PRO H 8 263 ? 116.43500 64.21500 59.51500 1.000 166.00863 263 PRO H N 1
ATOM 32090 C CA . PRO H 8 263 ? 115.77100 63.08300 58.86300 1.000 163.67494 263 PRO H CA 1
ATOM 32091 C C . PRO H 8 263 ? 116.75100 62.18300 58.11800 1.000 160.01269 263 PRO H C 1
ATOM 32092 O O . PRO H 8 263 ? 117.85100 62.60500 57.76000 1.000 159.91501 263 PRO H O 1
ATOM 32103 N N . SER H 8 280 ? 129.10800 70.66000 77.08500 1.000 138.55997 280 SER H N 1
ATOM 32104 C CA . SER H 8 280 ? 127.67400 70.92200 77.05700 1.000 140.11254 280 SER H CA 1
ATOM 32105 C C . SER H 8 280 ? 127.32600 72.13800 77.90900 1.000 141.97170 280 SER H C 1
ATOM 32106 O O . SER H 8 280 ? 126.15400 72.40800 78.16300 1.000 143.21681 280 SER H O 1
ATOM 32114 N N . ALA H 8 281 ? 128.34800 72.87400 78.34500 1.000 145.92785 281 ALA H N 1
ATOM 32115 C CA . ALA H 8 281 ? 128.11500 74.02000 79.21600 1.000 147.48297 281 ALA H CA 1
ATOM 32116 C C . ALA H 8 281 ? 127.25600 75.08100 78.54100 1.000 145.62088 281 ALA H C 1
ATOM 32117 O O . ALA H 8 281 ? 126.49100 75.78200 79.21400 1.000 142.69679 281 ALA H O 1
ATOM 32124 N N . ASN H 8 282 ? 127.35900 75.21500 77.22000 1.000 136.87060 282 ASN H N 1
ATOM 32125 C CA . ASN H 8 282 ? 126.60800 76.23700 76.50400 1.000 135.88721 282 ASN H CA 1
ATOM 32126 C C . ASN H 8 282 ? 125.13000 75.90100 76.36100 1.000 134.89566 282 ASN H C 1
ATOM 32127 O O . ASN H 8 282 ? 124.37100 76.74400 75.87400 1.000 133.14528 282 ASN H O 1
ATOM 32138 N N . MET H 8 283 ? 124.72400 74.69900 76.77000 1.000 135.49204 283 MET H N 1
ATOM 32139 C CA . MET H 8 283 ? 123.33900 74.20600 76.54800 1.000 135.00969 283 MET H CA 1
ATOM 32140 C C . MET H 8 283 ? 122.31100 75.20000 77.06900 1.000 132.68978 283 MET H C 1
ATOM 32141 O O . MET H 8 283 ? 121.21500 75.24600 76.49400 1.000 133.52134 283 MET H O 1
ATOM 32155 N N . TYR H 8 284 ? 122.62800 75.94900 78.11300 1.000 115.09715 284 TYR H N 1
ATOM 32156 C CA . TYR H 8 284 ? 121.68000 76.86700 78.72800 1.000 118.13266 284 TYR H CA 1
ATOM 32157 C C . TYR H 8 284 ? 121.90900 78.31900 78.33400 1.000 120.14776 284 TYR H C 1
ATOM 32158 O O . TYR H 8 284 ? 121.09500 79.17300 78.69700 1.000 116.64513 284 TYR H O 1
ATOM 32176 N N . SER H 8 285 ? 122.98400 78.62200 77.61300 1.000 125.53403 285 SER H N 1
ATOM 32177 C CA . SER H 8 285 ? 123.18100 79.97900 77.12400 1.000 125.46392 285 SER H CA 1
ATOM 32178 C C . SER H 8 285 ? 122.07200 80.34000 76.14700 1.000 122.34353 285 SER H C 1
ATOM 32179 O O . SER H 8 285 ? 121.69000 79.53200 75.29700 1.000 121.19958 285 SER H O 1
ATOM 32187 N N . SER H 8 286 ? 121.55800 81.55900 76.26700 1.000 115.40079 286 SER H N 1
ATOM 32188 C CA . SER H 8 286 ? 120.44600 82.01600 75.44500 1.000 115.95182 286 SER H CA 1
ATOM 32189 C C . SER H 8 286 ? 120.88800 82.58200 74.10300 1.000 118.10377 286 SER H C 1
ATOM 32190 O O . SER H 8 286 ? 120.13200 83.34300 73.49200 1.000 123.54120 286 SER H O 1
ATOM 32198 N N . GLN H 8 287 ? 122.08700 82.25100 73.63800 1.000 109.21510 287 GLN H N 1
ATOM 32199 C CA . GLN H 8 287 ? 122.56500 82.76800 72.36400 1.000 104.90653 287 GLN H CA 1
ATOM 32200 C C . GLN H 8 287 ? 121.99000 81.94800 71.21800 1.000 103.70087 287 GLN H C 1
ATOM 32201 O O . GLN H 8 287 ? 122.17800 80.73000 71.16200 1.000 112.25706 287 GLN H O 1
ATOM 32215 N N . ASN H 8 288 ? 121.29800 82.61500 70.30000 1.000 109.69349 288 ASN H N 1
ATOM 32216 C CA . ASN H 8 288 ? 120.84800 81.95200 69.08700 1.000 111.52872 288 ASN H CA 1
ATOM 32217 C C . ASN H 8 288 ? 122.01900 81.74100 68.13900 1.000 115.05460 288 ASN H C 1
ATOM 32218 O O . ASN H 8 288 ? 122.91100 82.58500 68.03200 1.000 122.19002 288 ASN H O 1
ATOM 32229 N N . ASP H 8 289 ? 122.01200 80.60700 67.44700 1.000 141.01519 289 ASP H N 1
ATOM 32230 C CA . ASP H 8 289 ? 122.91200 80.43600 66.32100 1.000 140.78363 289 ASP H CA 1
ATOM 32231 C C . ASP H 8 289 ? 122.44100 81.32300 65.17300 1.000 138.74749 289 ASP H C 1
ATOM 32232 O O . ASP H 8 289 ? 121.29100 81.76200 65.13000 1.000 141.22142 289 ASP H O 1
ATOM 32241 N N . ARG H 8 290 ? 123.34200 81.59900 64.23600 1.000 129.00988 290 ARG H N 1
ATOM 32242 C CA . ARG H 8 290 ? 122.96800 82.44800 63.11600 1.000 129.18101 290 ARG H CA 1
ATOM 32243 C C . ARG H 8 290 ? 121.84300 81.79900 62.32300 1.000 132.78108 290 ARG H C 1
ATOM 32244 O O . ARG H 8 290 ? 121.85400 80.59100 62.07300 1.000 133.53003 290 ARG H O 1
ATOM 32265 N N . ILE H 8 291 ? 120.87100 82.61200 61.92300 1.000 124.44779 291 ILE H N 1
ATOM 32266 C CA . ILE H 8 291 ? 119.71700 82.15200 61.16300 1.000 121.88947 291 ILE H CA 1
ATOM 32267 C C . ILE H 8 291 ? 119.58600 83.02800 59.93000 1.000 123.74519 291 ILE H C 1
ATOM 32268 O O . ILE H 8 291 ? 119.57900 84.25900 60.03700 1.000 127.64006 291 ILE H O 1
ATOM 32284 N N . GLU H 8 292 ? 119.47800 82.40100 58.76600 1.000 135.71698 292 GLU H N 1
ATOM 32285 C CA . GLU H 8 292 ? 119.37500 83.13300 57.51600 1.000 138.33121 292 GLU H CA 1
ATOM 32286 C C . GLU H 8 292 ? 117.93800 83.58200 57.28100 1.000 135.57032 292 GLU H C 1
ATOM 32287 O O . GLU H 8 292 ? 116.99100 83.05600 57.86800 1.000 138.46230 292 GLU H O 1
ATOM 32299 N N . ALA H 8 293 ? 117.78900 84.57000 56.40000 1.000 129.11496 293 ALA H N 1
ATOM 32300 C CA . ALA H 8 293 ? 116.47300 85.14900 56.15700 1.000 131.01556 293 ALA H CA 1
ATOM 32301 C C . ALA H 8 293 ? 115.48400 84.09200 55.68500 1.000 131.53982 293 ALA H C 1
ATOM 32302 O O . ALA H 8 293 ? 114.38200 83.96900 56.23100 1.000 134.93660 293 ALA H O 1
ATOM 32309 N N . GLU H 8 294 ? 115.86000 83.31500 54.66900 1.000 133.05642 294 GLU H N 1
ATOM 32310 C CA . GLU H 8 294 ? 114.94500 82.30500 54.14700 1.000 132.24535 294 GLU H CA 1
ATOM 32311 C C . GLU H 8 294 ? 114.51100 81.34400 55.24400 1.000 132.98541 294 GLU H C 1
ATOM 32312 O O . GLU H 8 294 ? 113.35900 80.89800 55.27000 1.000 132.85391 294 GLU H O 1
ATOM 32324 N N . THR H 8 295 ? 115.42100 81.00900 56.15700 1.000 130.51177 295 THR H N 1
ATOM 32325 C CA . THR H 8 295 ? 115.04600 80.15800 57.27900 1.000 128.27569 295 THR H CA 1
ATOM 32326 C C . THR H 8 295 ? 113.97200 80.82100 58.12800 1.000 126.46544 295 THR H C 1
ATOM 32327 O O . THR H 8 295 ? 112.99900 80.17500 58.52800 1.000 135.57780 295 THR H O 1
ATOM 32338 N N . MET H 8 296 ? 114.13100 82.11200 58.41300 1.000 120.13683 296 MET H N 1
ATOM 32339 C CA . MET H 8 296 ? 113.12500 82.81200 59.20000 1.000 118.98335 296 MET H CA 1
ATOM 32340 C C . MET H 8 296 ? 111.80500 82.89400 58.44800 1.000 122.41183 296 MET H C 1
ATOM 32341 O O . MET H 8 296 ? 110.73200 82.79400 59.05300 1.000 130.86776 296 MET H O 1
ATOM 32355 N N . ARG H 8 297 ? 111.85800 83.07600 57.12800 1.000 126.25791 297 ARG H N 1
ATOM 32356 C CA . ARG H 8 297 ? 110.62500 83.11500 56.35000 1.000 127.69664 297 ARG H CA 1
ATOM 32357 C C . ARG H 8 297 ? 109.84200 81.82000 56.51000 1.000 128.86003 297 ARG H C 1
ATOM 32358 O O . ARG H 8 297 ? 108.63900 81.83900 56.79400 1.000 135.18296 297 ARG H O 1
ATOM 32379 N N . GLU H 8 298 ? 110.50800 80.68000 56.33400 1.000 134.28684 298 GLU H N 1
ATOM 32380 C CA . GLU H 8 298 ? 109.80900 79.40900 56.47200 1.000 137.68548 298 GLU H CA 1
ATOM 32381 C C . GLU H 8 298 ? 109.34000 79.20000 57.90400 1.000 136.94174 298 GLU H C 1
ATOM 32382 O O . GLU H 8 298 ? 108.20500 78.76500 58.13300 1.000 141.83857 298 GLU H O 1
ATOM 32394 N N . ILE H 8 299 ? 110.18900 79.51700 58.88100 1.000 121.52914 299 ILE H N 1
ATOM 32395 C CA . ILE H 8 299 ? 109.77000 79.42200 60.27400 1.000 114.66626 299 ILE H CA 1
ATOM 32396 C C . ILE H 8 299 ? 108.51800 80.25700 60.49200 1.000 116.28561 299 ILE H C 1
ATOM 32397 O O . ILE H 8 299 ? 107.56700 79.82500 61.15100 1.000 128.42375 299 ILE H O 1
ATOM 32413 N N . ALA H 8 300 ? 108.50000 81.46700 59.93700 1.000 125.23561 300 ALA H N 1
ATOM 32414 C CA . ALA H 8 300 ? 107.29100 82.27400 59.99000 1.000 127.61220 300 ALA H CA 1
ATOM 32415 C C . ALA H 8 300 ? 106.15100 81.61100 59.23400 1.000 127.79325 300 ALA H C 1
ATOM 32416 O O . ALA H 8 300 ? 104.99800 81.66800 59.67500 1.000 130.10236 300 ALA H O 1
ATOM 32423 N N . ARG H 8 301 ? 106.45000 80.97700 58.10100 1.000 137.22219 301 ARG H N 1
ATOM 32424 C CA . ARG H 8 301 ? 105.40600 80.31400 57.33100 1.000 133.72460 301 ARG H CA 1
ATOM 32425 C C . ARG H 8 301 ? 104.75500 79.20500 58.14300 1.000 133.13666 301 ARG H C 1
ATOM 32426 O O . ARG H 8 301 ? 103.52500 79.08600 58.18100 1.000 138.09530 301 ARG H O 1
ATOM 32447 N N . LEU H 8 302 ? 105.56600 78.38700 58.81300 1.000 119.31524 302 LEU H N 1
ATOM 32448 C CA . LEU H 8 302 ? 105.01000 77.33400 59.65400 1.000 112.29853 302 LEU H CA 1
ATOM 32449 C C . LEU H 8 302 ? 104.14400 77.92300 60.75500 1.000 111.49987 302 LEU H C 1
ATOM 32450 O O . LEU H 8 302 ? 103.05000 77.42100 61.03200 1.000 119.17649 302 LEU H O 1
ATOM 32466 N N . ARG H 8 303 ? 104.61500 78.99400 61.39100 1.000 115.16599 303 ARG H N 1
ATOM 32467 C CA . ARG H 8 303 ? 103.81500 79.63700 62.42400 1.000 114.50280 303 ARG H CA 1
ATOM 32468 C C . ARG H 8 303 ? 102.47400 80.08600 61.86300 1.000 120.26727 303 ARG H C 1
ATOM 32469 O O . ARG H 8 303 ? 101.43500 79.92500 62.51100 1.000 132.08746 303 ARG H O 1
ATOM 32490 N N . GLY H 8 304 ? 102.47600 80.65100 60.65800 1.000 125.21362 304 GLY H N 1
ATOM 32491 C CA . GLY H 8 304 ? 101.21900 80.98700 60.01600 1.000 127.47469 304 GLY H CA 1
ATOM 32492 C C . GLY H 8 304 ? 100.37700 79.75900 59.73500 1.000 126.48139 304 GLY H C 1
ATOM 32493 O O . GLY H 8 304 ? 99.15600 79.77600 59.90900 1.000 126.75584 304 GLY H O 1
ATOM 32497 N N . VAL H 8 305 ? 101.01700 78.67500 59.29500 1.000 135.51971 305 VAL H N 1
ATOM 32498 C CA . VAL H 8 305 ? 100.28700 77.44000 59.02700 1.000 135.90625 305 VAL H CA 1
ATOM 32499 C C . VAL H 8 305 ? 99.58600 76.96000 60.28900 1.000 138.53873 305 VAL H C 1
ATOM 32500 O O . VAL H 8 305 ? 98.38600 76.66500 60.28000 1.000 144.89093 305 VAL H O 1
ATOM 32513 N N . VAL H 8 306 ? 100.32100 76.88900 61.39900 1.000 124.26411 306 VAL H N 1
ATOM 32514 C CA . VAL H 8 306 ? 99.72900 76.40700 62.64300 1.000 119.61673 306 VAL H CA 1
ATOM 32515 C C . VAL H 8 306 ? 98.51100 77.23900 63.00800 1.000 124.07730 306 VAL H C 1
ATOM 32516 O O . VAL H 8 306 ? 97.44700 76.70000 63.33200 1.000 132.10791 306 VAL H O 1
ATOM 32529 N N . MET H 8 307 ? 98.64000 78.56400 62.95800 1.000 139.41745 307 MET H N 1
ATOM 32530 C CA . MET H 8 307 ? 97.49700 79.41500 63.26100 1.000 142.65927 307 MET H CA 1
ATOM 32531 C C . MET H 8 307 ? 96.35600 79.15600 62.28800 1.000 146.14715 307 MET H C 1
ATOM 32532 O O . MET H 8 307 ? 95.18200 79.17900 62.67400 1.000 146.20030 307 MET H O 1
ATOM 32546 N N . ALA H 8 308 ? 96.68000 78.90400 61.02000 1.000 147.00359 308 ALA H N 1
ATOM 32547 C CA . ALA H 8 308 ? 95.63700 78.59900 60.05000 1.000 144.41876 308 ALA H CA 1
ATOM 32548 C C . ALA H 8 308 ? 94.85600 77.35900 60.46200 1.000 143.96562 308 ALA H C 1
ATOM 32549 O O . ALA H 8 308 ? 93.62300 77.33700 60.38300 1.000 147.12099 308 ALA H O 1
ATOM 32556 N N . LEU H 8 309 ? 95.55500 76.31600 60.91100 1.000 143.69274 309 LEU H N 1
ATOM 32557 C CA . LEU H 8 309 ? 94.86700 75.12500 61.39200 1.000 144.48952 309 LEU H CA 1
ATOM 32558 C C . LEU H 8 309 ? 93.97600 75.45800 62.58100 1.000 146.64112 309 LEU H C 1
ATOM 32559 O O . LEU H 8 309 ? 92.79500 75.09400 62.61100 1.000 151.27559 309 LEU H O 1
ATOM 32575 N N . VAL H 8 310 ? 94.52800 76.15800 63.57100 1.000 150.37451 310 VAL H N 1
ATOM 32576 C CA . VAL H 8 310 ? 93.78100 76.43500 64.79200 1.000 150.48279 310 VAL H CA 1
ATOM 32577 C C . VAL H 8 310 ? 92.59400 77.34200 64.49800 1.000 152.42858 310 VAL H C 1
ATOM 32578 O O . VAL H 8 310 ? 91.47300 77.09300 64.95700 1.000 158.04203 310 VAL H O 1
ATOM 32591 N N . GLU H 8 311 ? 92.81900 78.40600 63.72800 1.000 142.98574 311 GLU H N 1
ATOM 32592 C CA . GLU H 8 311 ? 91.74900 79.35500 63.45800 1.000 144.02945 311 GLU H CA 1
ATOM 32593 C C . GLU H 8 311 ? 90.58400 78.71000 62.72600 1.000 142.71844 311 GLU H C 1
ATOM 32594 O O . GLU H 8 311 ? 89.48400 79.27200 62.71400 1.000 143.72714 311 GLU H O 1
ATOM 32606 N N . ASN H 8 312 ? 90.80100 77.55000 62.11000 1.000 142.44050 312 ASN H N 1
ATOM 32607 C CA . ASN H 8 312 ? 89.74700 76.82400 61.41600 1.000 143.59480 312 ASN H CA 1
ATOM 32608 C C . ASN H 8 312 ? 89.43300 75.48800 62.07400 1.000 141.93220 312 ASN H C 1
ATOM 32609 O O . ASN H 8 312 ? 88.73100 74.66600 61.47500 1.000 140.92142 312 ASN H O 1
ATOM 32620 N N . GLY H 8 313 ? 89.93600 75.24900 63.28300 1.000 156.53876 313 GLY H N 1
ATOM 32621 C CA . GLY H 8 313 ? 89.55900 74.07400 64.04200 1.000 158.12104 313 GLY H CA 1
ATOM 32622 C C . GLY H 8 313 ? 90.17500 72.77200 63.58700 1.000 157.78817 313 GLY H C 1
ATOM 32623 O O . GLY H 8 313 ? 89.73700 71.71100 64.03800 1.000 157.70183 313 GLY H O 1
ATOM 32627 N N . LEU H 8 314 ? 91.17200 72.81100 62.71100 1.000 148.10611 314 LEU H N 1
ATOM 32628 C CA . LEU H 8 314 ? 91.77900 71.58100 62.22700 1.000 145.24977 314 LEU H CA 1
ATOM 32629 C C . LEU H 8 314 ? 92.66800 70.95500 63.29800 1.000 147.80057 314 LEU H C 1
ATOM 32630 O O . LEU H 8 314 ? 93.18500 71.63300 64.18900 1.000 151.99772 314 LEU H O 1
ATOM 32646 N N . ARG H 8 315 ? 92.83200 69.64000 63.25900 1.000 145.36171 315 ARG H N 1
ATOM 32647 C CA . ARG H 8 315 ? 93.74400 68.96200 64.20600 1.000 146.40826 315 ARG H CA 1
ATOM 32648 C C . ARG H 8 315 ? 95.13000 69.54500 63.98200 1.000 150.87921 315 ARG H C 1
ATOM 32649 O O . ARG H 8 315 ? 95.59400 69.45900 62.83900 1.000 151.75234 315 ARG H O 1
ATOM 32670 N N . VAL H 8 316 ? 95.78600 70.06200 65.02000 1.000 147.70044 316 VAL H N 1
ATOM 32671 C CA . VAL H 8 316 ? 97.18700 70.53000 64.86600 1.000 145.68537 316 VAL H CA 1
ATOM 32672 C C . VAL H 8 316 ? 98.01200 69.32300 65.25700 1.000 146.47819 316 VAL H C 1
ATOM 32673 O O . VAL H 8 316 ? 97.94900 68.92000 66.42500 1.000 145.92739 316 VAL H O 1
ATOM 32686 N N . ASP H 8 317 ? 98.73600 68.76300 64.30700 1.000 154.28928 317 ASP H N 1
ATOM 32687 C CA . ASP H 8 317 ? 99.49200 67.51700 64.53800 1.000 152.90710 317 ASP H CA 1
ATOM 32688 C C . ASP H 8 317 ? 100.60800 67.48300 63.51800 1.000 152.40120 317 ASP H C 1
ATOM 32689 O O . ASP H 8 317 ? 100.42700 68.11600 62.52300 1.000 153.80124 317 ASP H O 1
ATOM 32698 N N . GLU H 8 318 ? 101.64800 66.68400 63.68000 1.000 143.34126 318 GLU H N 1
ATOM 32699 C CA . GLU H 8 318 ? 102.77300 66.76200 62.73100 1.000 143.94246 318 GLU H CA 1
ATOM 32700 C C . GLU H 8 318 ? 102.27700 66.42300 61.34000 1.000 144.08415 318 GLU H C 1
ATOM 32701 O O . GLU H 8 318 ? 102.69100 67.09100 60.41000 1.000 143.99368 318 GLU H O 1
ATOM 32713 N N . ASP H 8 319 ? 101.42000 65.42400 61.21000 1.000 144.59345 319 ASP H N 1
ATOM 32714 C CA . ASP H 8 319 ? 100.94100 64.97900 59.88300 1.000 144.77966 319 ASP H CA 1
ATOM 32715 C C . ASP H 8 319 ? 100.16400 66.10900 59.22200 1.000 143.46922 319 ASP H C 1
ATOM 32716 O O . ASP H 8 319 ? 100.35600 66.31200 58.01700 1.000 147.68979 319 ASP H O 1
ATOM 32725 N N . MET H 8 320 ? 99.34400 66.83200 59.97600 1.000 142.31517 320 MET H N 1
ATOM 32726 C CA . MET H 8 320 ? 98.45700 67.86000 59.38600 1.000 145.98439 320 MET H CA 1
ATOM 32727 C C . MET H 8 320 ? 99.25300 69.13100 59.14700 1.000 145.41093 320 MET H C 1
ATOM 32728 O O . MET H 8 320 ? 98.82000 69.93200 58.31800 1.000 149.06638 320 MET H O 1
ATOM 32742 N N . VAL H 8 321 ? 100.34400 69.32500 59.87700 1.000 141.31210 321 VAL H N 1
ATOM 32743 C CA . VAL H 8 321 ? 101.19500 70.49300 59.68700 1.000 144.93607 321 VAL H CA 1
ATOM 32744 C C . VAL H 8 321 ? 102.01800 70.34800 58.41700 1.000 145.87670 321 VAL H C 1
ATOM 32745 O O . VAL H 8 321 ? 102.10500 71.27900 57.60800 1.000 153.02395 321 VAL H O 1
ATOM 32758 N N . MET H 8 322 ? 102.63100 69.18100 58.21400 1.000 142.08182 322 MET H N 1
ATOM 32759 C CA . MET H 8 322 ? 103.40700 68.97200 56.99800 1.000 144.89762 322 MET H CA 1
ATOM 32760 C C . MET H 8 322 ? 102.52600 69.11400 55.76700 1.000 145.25450 322 MET H C 1
ATOM 32761 O O . MET H 8 322 ? 102.92800 69.72800 54.77300 1.000 149.30211 322 MET H O 1
ATOM 32775 N N . ARG H 8 323 ? 101.31600 68.55800 55.81700 1.000 152.02953 323 ARG H N 1
ATOM 32776 C CA . ARG H 8 323 ? 100.37700 68.75200 54.72000 1.000 153.16259 323 ARG H CA 1
ATOM 32777 C C . ARG H 8 323 ? 100.12500 70.23500 54.48400 1.000 157.17376 323 ARG H C 1
ATOM 32778 O O . ARG H 8 323 ? 100.18000 70.71300 53.34600 1.000 159.69989 323 ARG H O 1
ATOM 32799 N N . GLY H 8 324 ? 99.85100 70.98300 55.55300 1.000 161.81949 324 GLY H N 1
ATOM 32800 C CA . GLY H 8 324 ? 99.62900 72.40800 55.39900 1.000 160.39367 324 GLY H CA 1
ATOM 32801 C C . GLY H 8 324 ? 100.85700 73.14000 54.89300 1.000 159.98225 324 GLY H C 1
ATOM 32802 O O . GLY H 8 324 ? 100.75900 74.01400 54.02900 1.000 160.51689 324 GLY H O 1
ATOM 32806 N N . TYR H 8 325 ? 102.03100 72.78600 55.41500 1.000 149.85652 325 TYR H N 1
ATOM 32807 C CA . TYR H 8 325 ? 103.25100 73.47400 55.00900 1.000 146.59009 325 TYR H CA 1
ATOM 32808 C C . TYR H 8 325 ? 103.49900 73.30700 53.51800 1.000 150.26705 325 TYR H C 1
ATOM 32809 O O . TYR H 8 325 ? 103.76000 74.28400 52.80700 1.000 151.57611 325 TYR H O 1
ATOM 32827 N N . ARG H 8 326 ? 103.41000 72.07400 53.02100 1.000 158.19942 326 ARG H N 1
ATOM 32828 C CA . ARG H 8 326 ? 103.58900 71.84700 51.59300 1.000 155.90843 326 ARG H CA 1
ATOM 32829 C C . ARG H 8 326 ? 102.54400 72.61100 50.79300 1.000 157.93294 326 ARG H C 1
ATOM 32830 O O . ARG H 8 326 ? 102.86200 73.23500 49.77500 1.000 160.80191 326 ARG H O 1
ATOM 32851 N N . GLU H 8 327 ? 101.29200 72.58200 51.24700 1.000 165.42676 327 GLU H N 1
ATOM 32852 C CA . GLU H 8 327 ? 100.24700 73.35400 50.58700 1.000 166.33093 327 GLU H CA 1
ATOM 32853 C C . GLU H 8 327 ? 100.58100 74.83900 50.61700 1.000 166.63911 327 GLU H C 1
ATOM 32854 O O . GLU H 8 327 ? 100.42700 75.54400 49.61300 1.000 168.84281 327 GLU H O 1
ATOM 32866 N N . ALA H 8 328 ? 101.03900 75.33500 51.76800 1.000 151.17658 328 ALA H N 1
ATOM 32867 C CA . ALA H 8 328 ? 101.40200 76.74400 51.87100 1.000 149.65809 328 ALA H CA 1
ATOM 32868 C C . ALA H 8 328 ? 102.56800 77.08200 50.95200 1.000 150.46082 328 ALA H C 1
ATOM 32869 O O . ALA H 8 328 ? 102.55500 78.11700 50.27700 1.000 154.65797 328 ALA H O 1
ATOM 32876 N N . VAL H 8 329 ? 103.58600 76.22300 50.91400 1.000 142.93261 329 VAL H N 1
ATOM 32877 C CA . VAL H 8 329 ? 104.74500 76.48500 50.06700 1.000 144.20313 329 VAL H CA 1
ATOM 32878 C C . VAL H 8 329 ? 104.32300 76.57700 48.60800 1.000 147.81560 329 VAL H C 1
ATOM 32879 O O . VAL H 8 329 ? 104.67400 77.52700 47.89900 1.000 152.41726 329 VAL H O 1
ATOM 32892 N N . GLU H 8 330 ? 103.56100 75.59100 48.13700 1.000 162.91997 330 GLU H N 1
ATOM 32893 C CA . GLU H 8 330 ? 103.08400 75.62400 46.76100 1.000 163.73932 330 GLU H CA 1
ATOM 32894 C C . GLU H 8 330 ? 102.12200 76.78300 46.54700 1.000 164.73519 330 GLU H C 1
ATOM 32895 O O . GLU H 8 330 ? 102.11900 77.40800 45.48100 1.000 169.67648 330 GLU H O 1
ATOM 32907 N N . MET H 8 331 ? 101.30600 77.09100 47.55500 1.000 170.55883 331 MET H N 1
ATOM 32908 C CA . MET H 8 331 ? 100.41800 78.24400 47.46100 1.000 172.43644 331 MET H CA 1
ATOM 32909 C C . MET H 8 331 ? 101.21600 79.52000 47.22400 1.000 176.43393 331 MET H C 1
ATOM 32910 O O . MET H 8 331 ? 100.83800 80.35900 46.40100 1.000 178.47733 331 MET H O 1
ATOM 32924 N N . ALA H 8 332 ? 102.33100 79.68200 47.94000 1.000 179.58977 332 ALA H N 1
ATOM 32925 C CA . ALA H 8 332 ? 103.17400 80.85000 47.72800 1.000 178.61330 332 ALA H CA 1
ATOM 32926 C C . ALA H 8 332 ? 103.79300 80.85400 46.33700 1.000 180.56553 332 ALA H C 1
ATOM 32927 O O . ALA H 8 332 ? 103.85700 81.90700 45.69300 1.000 180.26650 332 ALA H O 1
ATOM 32934 N N . LEU H 8 333 ? 104.24600 79.69400 45.85300 1.000 171.53753 333 LEU H N 1
ATOM 32935 C CA . LEU H 8 333 ? 104.87900 79.64300 44.53900 1.000 167.85636 333 LEU H CA 1
ATOM 32936 C C . LEU H 8 333 ? 103.91200 80.08000 43.44700 1.000 168.40618 333 LEU H C 1
ATOM 32937 O O . LEU H 8 333 ? 104.28900 80.83500 42.54300 1.000 166.12401 333 LEU H O 1
ATOM 32953 N N . VAL H 8 334 ? 102.66100 79.62300 43.51400 1.000 190.85538 334 VAL H N 1
ATOM 32954 C CA . VAL H 8 334 ? 101.68100 80.01000 42.50700 1.000 190.59969 334 VAL H CA 1
ATOM 32955 C C . VAL H 8 334 ? 101.13400 81.41000 42.75200 1.000 189.67002 334 VAL H C 1
ATOM 32956 O O . VAL H 8 334 ? 100.61600 82.03600 41.81900 1.000 188.15514 334 VAL H O 1
ATOM 32969 N N . SER H 8 335 ? 101.20600 81.89200 43.99400 1.000 186.95411 335 SER H N 1
ATOM 32970 C CA . SER H 8 335 ? 100.74200 83.25900 44.33900 1.000 183.06352 335 SER H CA 1
ATOM 32971 C C . SER H 8 335 ? 101.57300 84.25300 43.52800 1.000 184.50939 335 SER H C 1
ATOM 32972 O O . SER H 8 335 ? 102.77200 83.98600 43.34200 1.000 184.57583 335 SER H O 1
ATOM 32980 N N . PRO H 8 336 ? 101.01100 85.37500 43.03400 1.000 181.41972 336 PRO H N 1
ATOM 32981 C CA . PRO H 8 336 ? 101.81900 86.37500 42.31600 1.000 180.85264 336 PRO H CA 1
ATOM 32982 C C . PRO H 8 336 ? 102.87100 87.03900 43.18300 1.000 180.72430 336 PRO H C 1
ATOM 32983 O O . PRO H 8 336 ? 103.87500 87.52500 42.64600 1.000 176.06146 336 PRO H O 1
ATOM 32994 N N . GLU H 8 337 ? 102.68400 87.06900 44.50400 1.000 190.50100 337 GLU H N 1
ATOM 32995 C CA . GLU H 8 337 ? 103.65500 87.70100 45.38700 1.000 186.73245 337 GLU H CA 1
ATOM 32996 C C . GLU H 8 337 ? 104.95700 86.91900 45.48000 1.000 185.98358 337 GLU H C 1
ATOM 32997 O O . GLU H 8 337 ? 105.94400 87.45400 45.99400 1.000 186.49807 337 GLU H O 1
ATOM 33009 N N . GLY H 8 338 ? 104.98600 85.67800 44.99900 1.000 182.55584 338 GLY H N 1
ATOM 33010 C CA . GLY H 8 338 ? 106.19300 84.88700 44.98000 1.000 181.52284 338 GLY H CA 1
ATOM 33011 C C . GLY H 8 338 ? 106.39100 84.08900 46.25200 1.000 180.69488 338 GLY H C 1
ATOM 33012 O O . GLY H 8 338 ? 105.71700 84.30500 47.26100 1.000 181.85445 338 GLY H O 1
ATOM 33016 N N . PRO H 8 339 ? 107.28900 83.08100 46.20600 1.000 170.67597 339 PRO H N 1
ATOM 33017 C CA . PRO H 8 339 ? 107.50700 82.20100 47.34400 1.000 171.83965 339 PRO H CA 1
ATOM 33018 C C . PRO H 8 339 ? 107.89700 83.01200 48.57800 1.000 172.81606 339 PRO H C 1
ATOM 33019 O O . PRO H 8 339 ? 107.64600 82.56100 49.65700 1.000 172.32727 339 PRO H O 1
ATOM 33030 N N . GLU H 8 340 ? 108.42200 84.21400 48.38100 1.000 173.89914 340 GLU H N 1
ATOM 33031 C CA . GLU H 8 340 ? 108.89500 85.06200 49.50200 1.000 169.25563 340 GLU H CA 1
ATOM 33032 C C . GLU H 8 340 ? 107.71600 85.39600 50.41800 1.000 168.15542 340 GLU H C 1
ATOM 33033 O O . GLU H 8 340 ? 107.93000 85.38300 51.63400 1.000 166.82021 340 GLU H O 1
ATOM 33045 N N . ASP H 8 341 ? 106.52000 85.68100 49.89600 1.000 172.42739 341 ASP H N 1
ATOM 33046 C CA . ASP H 8 341 ? 105.41400 86.11100 50.78500 1.000 172.86791 341 ASP H CA 1
ATOM 33047 C C . ASP H 8 341 ? 105.11300 84.94400 51.71400 1.000 171.01651 341 ASP H C 1
ATOM 33048 O O . ASP H 8 341 ? 104.97400 83.82700 51.20100 1.000 170.22488 341 ASP H O 1
ATOM 33057 N N . VAL H 8 342 ? 104.99900 85.20100 53.01500 1.000 155.64193 342 VAL H N 1
ATOM 33058 C CA . VAL H 8 342 ? 104.72200 84.14700 54.02800 1.000 154.21754 342 VAL H CA 1
ATOM 33059 C C . VAL H 8 342 ? 103.37000 84.37400 54.70400 1.000 155.55294 342 VAL H C 1
ATOM 33060 O O . VAL H 8 342 ? 102.96300 83.50400 55.48900 1.000 158.43219 342 VAL H O 1
ATOM 33073 N N . TYR H 8 343 ? 102.65400 85.44900 54.38200 1.000 169.76538 343 TYR H N 1
ATOM 33074 C CA . TYR H 8 343 ? 101.40100 85.78700 55.10300 1.000 171.36533 343 TYR H CA 1
ATOM 33075 C C . TYR H 8 343 ? 100.37300 84.69500 54.85600 1.000 172.30759 343 TYR H C 1
ATOM 33076 O O . TYR H 8 343 ? 100.31300 84.19600 53.71900 1.000 174.68359 343 TYR H O 1
ATOM 33094 N N . LEU H 8 344 ? 99.59500 84.33700 55.87700 1.000 177.14152 344 LEU H N 1
ATOM 33095 C CA . LEU H 8 344 ? 98.57200 83.30500 55.75800 1.000 179.92307 344 LEU H CA 1
ATOM 33096 C C . LEU H 8 344 ? 97.30600 83.65200 56.53600 1.000 179.06154 344 LEU H C 1
ATOM 33097 O O . LEU H 8 344 ? 96.50900 82.75500 56.83200 1.000 178.48731 344 LEU H O 1
ATOM 33113 N N . GLY H 8 345 ? 97.09500 84.92000 56.87700 1.000 184.60159 345 GLY H N 1
ATOM 33114 C CA . GLY H 8 345 ? 95.93200 85.28700 57.65100 1.000 183.62101 345 GLY H CA 1
ATOM 33115 C C . GLY H 8 345 ? 94.70900 85.55100 56.79400 1.000 184.27127 345 GLY H C 1
ATOM 33116 O O . GLY H 8 345 ? 94.79000 85.78000 55.58900 1.000 185.38261 345 GLY H O 1
ATOM 33120 N N . GLY H 8 346 ? 93.55300 85.52700 57.45100 1.000 186.04489 346 GLY H N 1
ATOM 33121 C CA . GLY H 8 346 ? 92.30900 85.86900 56.78400 1.000 185.74982 346 GLY H CA 1
ATOM 33122 C C . GLY H 8 346 ? 91.93200 84.88100 55.69700 1.000 187.45027 346 GLY H C 1
ATOM 33123 O O . GLY H 8 346 ? 92.19500 83.67700 55.79100 1.000 188.88601 346 GLY H O 1
ATOM 33127 N N . GLU H 8 347 ? 91.30400 85.40500 54.63900 1.000 192.43062 347 GLU H N 1
ATOM 33128 C CA . GLU H 8 347 ? 90.73600 84.54700 53.60400 1.000 192.15702 347 GLU H CA 1
ATOM 33129 C C . GLU H 8 347 ? 91.76400 83.57500 53.04400 1.000 193.55560 347 GLU H C 1
ATOM 33130 O O . GLU H 8 347 ? 91.45000 82.39900 52.82700 1.000 195.44801 347 GLU H O 1
ATOM 33142 N N . ARG H 8 348 ? 93.00500 84.05800 52.87800 1.000 185.22978 348 ARG H N 1
ATOM 33143 C CA . ARG H 8 348 ? 94.12600 83.22800 52.36900 1.000 183.86635 348 ARG H CA 1
ATOM 33144 C C . ARG H 8 348 ? 94.36900 82.12600 53.38100 1.000 183.81676 348 ARG H C 1
ATOM 33145 O O . ARG H 8 348 ? 94.77000 81.02900 52.97200 1.000 183.13517 348 ARG H O 1
ATOM 33166 N N . GLY H 8 349 ? 94.17200 82.42000 54.66100 1.000 179.04613 349 GLY H N 1
ATOM 33167 C CA . GLY H 8 349 ? 94.28200 81.38800 55.67800 1.000 176.60162 349 GLY H CA 1
ATOM 33168 C C . GLY H 8 349 ? 93.19100 80.34400 55.54500 1.000 175.89819 349 GLY H C 1
ATOM 33169 O O . GLY H 8 349 ? 93.44300 79.14300 55.66800 1.000 175.90262 349 GLY H O 1
ATOM 33173 N N . ARG H 8 350 ? 91.95800 80.79100 55.29700 1.000 179.59292 350 ARG H N 1
ATOM 33174 C CA . ARG H 8 350 ? 90.86900 79.85000 55.06200 1.000 179.11888 350 ARG H CA 1
ATOM 33175 C C . ARG H 8 350 ? 91.10500 79.05400 53.78700 1.000 182.80766 350 ARG H C 1
ATOM 33176 O O . ARG H 8 350 ? 90.79100 77.86000 53.72300 1.000 184.43094 350 ARG H O 1
ATOM 33197 N N . GLN H 8 351 ? 91.66500 79.69700 52.76100 1.000 187.96223 351 GLN H N 1
ATOM 33198 C CA . GLN H 8 351 ? 91.97300 78.98900 51.52400 1.000 186.30170 351 GLN H CA 1
ATOM 33199 C C . GLN H 8 351 ? 92.89200 77.80700 51.79700 1.000 187.23677 351 GLN H C 1
ATOM 33200 O O . GLN H 8 351 ? 92.69500 76.71100 51.26000 1.000 187.25381 351 GLN H O 1
ATOM 33214 N N . LEU H 8 352 ? 93.90400 78.01000 52.64000 1.000 179.58618 352 LEU H N 1
ATOM 33215 C CA . LEU H 8 352 ? 94.78700 76.91000 53.01200 1.000 177.09440 352 LEU H CA 1
ATOM 33216 C C . LEU H 8 352 ? 94.01100 75.80500 53.71700 1.000 177.58008 352 LEU H C 1
ATOM 33217 O O . LEU H 8 352 ? 94.21200 74.61600 53.44300 1.000 178.50552 352 LEU H O 1
ATOM 33233 N N . ALA H 8 353 ? 93.11700 76.18000 54.63400 1.000 176.43792 353 ALA H N 1
ATOM 33234 C CA . ALA H 8 353 ? 92.33600 75.17600 55.34900 1.000 172.43822 353 ALA H CA 1
ATOM 33235 C C . ALA H 8 353 ? 91.44400 74.39100 54.39700 1.000 174.54719 353 ALA H C 1
ATOM 33236 O O . ALA H 8 353 ? 91.32200 73.16600 54.51700 1.000 175.63669 353 ALA H O 1
ATOM 33243 N N . ALA H 8 354 ? 90.81000 75.07800 53.44500 1.000 183.81380 354 ALA H N 1
ATOM 33244 C CA . ALA H 8 354 ? 89.95900 74.38300 52.48600 1.000 183.65269 354 ALA H CA 1
ATOM 33245 C C . ALA H 8 354 ? 90.75900 73.37200 51.67700 1.000 184.35569 354 ALA H C 1
ATOM 33246 O O . ALA H 8 354 ? 90.31000 72.24000 51.46400 1.000 182.43122 354 ALA H O 1
ATOM 33253 N N . ALA H 8 355 ? 91.94600 73.76100 51.21300 1.000 177.23180 355 ALA H N 1
ATOM 33254 C CA . ALA H 8 355 ? 92.81600 72.83100 50.50800 1.000 173.62365 355 ALA H CA 1
ATOM 33255 C C . ALA H 8 355 ? 93.44300 71.80500 51.43900 1.000 173.62059 355 ALA H C 1
ATOM 33256 O O . ALA H 8 355 ? 93.95500 70.78600 50.96200 1.000 170.61915 355 ALA H O 1
ATOM 33263 N N . LEU H 8 356 ? 93.42000 72.05000 52.74800 1.000 179.25828 356 LEU H N 1
ATOM 33264 C CA . LEU H 8 356 ? 94.01700 71.13200 53.70700 1.000 178.38688 356 LEU H CA 1
ATOM 33265 C C . LEU H 8 356 ? 93.02700 70.11900 54.26100 1.000 178.76239 356 LEU H C 1
ATOM 33266 O O . LEU H 8 356 ? 93.43400 69.00400 54.60500 1.000 180.08823 356 LEU H O 1
ATOM 33282 N N . THR H 8 357 ? 91.74500 70.47300 54.35900 1.000 182.81975 357 THR H N 1
ATOM 33283 C CA . THR H 8 357 ? 90.74500 69.52400 54.83000 1.000 183.39990 357 THR H CA 1
ATOM 33284 C C . THR H 8 357 ? 90.42200 68.46200 53.79000 1.000 183.87839 357 THR H C 1
ATOM 33285 O O . THR H 8 357 ? 89.90700 67.39700 54.14700 1.000 181.43598 357 THR H O 1
ATOM 33296 N N . ALA H 8 358 ? 90.71300 68.72500 52.52100 1.000 196.54619 358 ALA H N 1
ATOM 33297 C CA . ALA H 8 358 ? 90.48300 67.75500 51.46100 1.000 195.75728 358 ALA H CA 1
ATOM 33298 C C . ALA H 8 358 ? 91.44200 66.58100 51.60600 1.000 196.42570 358 ALA H C 1
ATOM 33299 O O . ALA H 8 358 ? 91.15900 65.47100 51.15500 1.000 197.33011 358 ALA H O 1
ATOM 33307 N N . PRO I 9 6 ? 143.08400 112.85500 86.38000 1.000 139.36255 6 PRO I N 1
ATOM 33308 C CA . PRO I 9 6 ? 142.38600 114.04400 86.87900 1.000 138.23148 6 PRO I CA 1
ATOM 33309 C C . PRO I 9 6 ? 141.38600 114.60700 85.87300 1.000 139.88486 6 PRO I C 1
ATOM 33310 O O . PRO I 9 6 ? 140.73600 115.61300 86.15500 1.000 137.82927 6 PRO I O 1
ATOM 33322 N N . THR I 9 7 ? 141.27100 113.96600 84.71300 1.000 132.63167 7 THR I N 1
ATOM 33323 C CA . THR I 9 7 ? 140.35000 114.42800 83.68300 1.000 129.61359 7 THR I CA 1
ATOM 33324 C C . THR I 9 7 ? 138.91600 114.12900 84.09800 1.000 129.20086 7 THR I C 1
ATOM 33325 O O . THR I 9 7 ? 138.56600 112.97400 84.35700 1.000 126.53608 7 THR I O 1
ATOM 33336 N N . LEU I 9 8 ? 138.08600 115.16600 84.15200 1.000 112.86151 8 LEU I N 1
ATOM 33337 C CA . LEU I 9 8 ? 136.68400 114.99600 84.50300 1.000 111.36528 8 LEU I CA 1
ATOM 33338 C C . LEU I 9 8 ? 135.88600 114.62300 83.26300 1.000 109.27154 8 LEU I C 1
ATOM 33339 O O . LEU I 9 8 ? 136.05200 115.23100 82.20200 1.000 106.24806 8 LEU I O 1
ATOM 33355 N N . ALA I 9 9 ? 135.01900 113.62700 83.40000 1.000 107.36697 9 ALA I N 1
ATOM 33356 C CA . ALA I 9 9 ? 134.20600 113.14000 82.29800 1.000 107.63009 9 ALA I CA 1
ATOM 33357 C C . ALA I 9 9 ? 132.73800 113.14800 82.69400 1.000 105.04047 9 ALA I C 1
ATOM 33358 O O . ALA I 9 9 ? 132.38100 112.78500 83.81800 1.000 105.83843 9 ALA I O 1
ATOM 33365 N N . LEU I 9 10 ? 131.89400 113.55500 81.76200 1.000 92.00014 10 LEU I N 1
ATOM 33366 C CA . LEU I 9 10 ? 130.45600 113.60000 81.95000 1.000 91.56264 10 LEU I CA 1
ATOM 33367 C C . LEU I 9 10 ? 129.80800 112.34400 81.39500 1.000 95.81733 10 LEU I C 1
ATOM 33368 O O . LEU I 9 10 ? 130.39200 111.64800 80.55900 1.000 104.04951 10 LEU I O 1
ATOM 33384 N N . PRO I 9 11 ? 128.59600 112.01700 81.83100 1.000 88.79686 11 PRO I N 1
ATOM 33385 C CA . PRO I 9 11 ? 127.88800 110.88900 81.22300 1.000 86.13001 11 PRO I CA 1
ATOM 33386 C C . PRO I 9 11 ? 127.72900 111.09800 79.72700 1.000 87.07174 11 PRO I C 1
ATOM 33387 O O . PRO I 9 11 ? 127.27300 112.14900 79.27300 1.000 88.83805 11 PRO I O 1
ATOM 33398 N N . GLY I 9 12 ? 128.11700 110.09000 78.95800 1.000 92.44699 12 GLY I N 1
ATOM 33399 C CA . GLY I 9 12 ? 128.03800 110.16100 77.51900 1.000 88.90899 12 GLY I CA 1
ATOM 33400 C C . GLY I 9 12 ? 129.23200 110.79900 76.84800 1.000 86.62099 12 GLY I C 1
ATOM 33401 O O . GLY I 9 12 ? 129.28100 110.83200 75.61300 1.000 90.37623 12 GLY I O 1
ATOM 33405 N N . GLN I 9 13 ? 130.19300 111.30500 77.61300 1.000 96.62736 13 GLN I N 1
ATOM 33406 C CA . GLN I 9 13 ? 131.38700 111.88400 77.01700 1.000 96.34975 13 GLN I CA 1
ATOM 33407 C C . GLN I 9 13 ? 132.20400 110.80000 76.32800 1.000 99.59700 13 GLN I C 1
ATOM 33408 O O . GLN I 9 13 ? 132.34600 109.68700 76.83900 1.000 109.10946 13 GLN I O 1
ATOM 33422 N N . LEU I 9 14 ? 132.74700 111.13200 75.16100 1.000 96.34740 14 LEU I N 1
ATOM 33423 C CA . LEU I 9 14 ? 133.53800 110.16900 74.40900 1.000 94.89096 14 LEU I CA 1
ATOM 33424 C C . LEU I 9 14 ? 134.90100 109.99200 75.06000 1.000 103.76138 14 LEU I C 1
ATOM 33425 O O . LEU I 9 14 ? 135.57700 110.97100 75.38800 1.000 103.47496 14 LEU I O 1
ATOM 33441 N N . LEU I 9 15 ? 135.30400 108.73900 75.24700 1.000 107.60326 15 LEU I N 1
ATOM 33442 C CA . LEU I 9 15 ? 136.61400 108.41700 75.79700 1.000 103.48899 15 LEU I CA 1
ATOM 33443 C C . LEU I 9 15 ? 137.59800 107.94700 74.73700 1.000 105.51198 15 LEU I C 1
ATOM 33444 O O . LEU I 9 15 ? 138.78900 108.25200 74.82800 1.000 108.36695 15 LEU I O 1
ATOM 33460 N N . GLY I 9 16 ? 137.12900 107.20500 73.73900 1.000 104.45516 16 GLY I N 1
ATOM 33461 C CA . GLY I 9 16 ? 137.97100 106.75800 72.65700 1.000 100.85623 16 GLY I CA 1
ATOM 33462 C C . GLY I 9 16 ? 137.39500 105.53900 71.97300 1.000 106.51354 16 GLY I C 1
ATOM 33463 O O . GLY I 9 16 ? 136.41100 104.95200 72.43000 1.000 115.57601 16 GLY I O 1
ATOM 33467 N N . PRO I 9 17 ? 137.99700 105.12700 70.86400 1.000 112.73262 17 PRO I N 1
ATOM 33468 C CA . PRO I 9 17 ? 137.51700 103.92900 70.17300 1.000 114.68455 17 PRO I CA 1
ATOM 33469 C C . PRO I 9 17 ? 137.88500 102.66400 70.92800 1.000 116.39459 17 PRO I C 1
ATOM 33470 O O . PRO I 9 17 ? 138.86800 102.61300 71.66900 1.000 114.51733 17 PRO I O 1
ATOM 33481 N N . ILE I 9 18 ? 137.07600 101.62400 70.71700 1.000 117.12087 18 ILE I N 1
ATOM 33482 C CA . ILE I 9 18 ? 137.32700 100.35100 71.37700 1.000 116.23901 18 ILE I CA 1
ATOM 33483 C C . ILE I 9 18 ? 138.68200 99.78900 70.98400 1.000 119.74993 18 ILE I C 1
ATOM 33484 O O . ILE I 9 18 ? 139.26200 98.99000 71.72700 1.000 120.56136 18 ILE I O 1
ATOM 33500 N N . SER I 9 19 ? 139.20500 100.18600 69.82600 1.000 127.19672 19 SER I N 1
ATOM 33501 C CA . SER I 9 19 ? 140.51000 99.71500 69.38800 1.000 126.93547 19 SER I CA 1
ATOM 33502 C C . SER I 9 19 ? 141.64400 100.24700 70.25300 1.000 128.72049 19 SER I C 1
ATOM 33503 O O . SER I 9 19 ? 142.71800 99.63800 70.28400 1.000 130.83083 19 SER I O 1
ATOM 33511 N N . LYS I 9 20 ? 141.43100 101.35900 70.95300 1.000 124.34524 20 LYS I N 1
ATOM 33512 C CA . LYS I 9 20 ? 142.46000 101.95100 71.79700 1.000 124.89309 20 LYS I CA 1
ATOM 33513 C C . LYS I 9 20 ? 142.32200 101.58200 73.26400 1.000 124.42759 20 LYS I C 1
ATOM 33514 O O . LYS I 9 20 ? 143.33400 101.51300 73.96800 1.000 125.55761 20 LYS I O 1
ATOM 33533 N N . TYR I 9 21 ? 141.10400 101.34500 73.74300 1.000 116.19832 21 TYR I N 1
ATOM 33534 C CA . TYR I 9 21 ? 140.85800 101.13000 75.16000 1.000 117.78110 21 TYR I CA 1
ATOM 33535 C C . TYR I 9 21 ? 139.91800 99.95100 75.34300 1.000 117.37823 21 TYR I C 1
ATOM 33536 O O . TYR I 9 21 ? 139.17500 99.57200 74.43600 1.000 118.20635 21 TYR I O 1
ATOM 33554 N N . GLN I 9 22 ? 139.96400 99.37800 76.53300 1.000 117.49375 22 GLN I N 1
ATOM 33555 C CA . GLN I 9 22 ? 139.07300 98.29800 76.92800 1.000 116.66460 22 GLN I CA 1
ATOM 33556 C C . GLN I 9 22 ? 138.08700 98.81200 77.96400 1.000 116.24053 22 GLN I C 1
ATOM 33557 O O . GLN I 9 22 ? 138.51300 99.40000 78.96600 1.000 121.67465 22 GLN I O 1
ATOM 33571 N N . PRO I 9 23 ? 136.77900 98.61900 77.78800 1.000 101.49412 23 PRO I N 1
ATOM 33572 C CA . PRO I 9 23 ? 135.81500 99.24300 78.70600 1.000 103.01096 23 PRO I CA 1
ATOM 33573 C C . PRO I 9 23 ? 135.99600 98.73000 80.12600 1.000 99.61142 23 PRO I C 1
ATOM 33574 O O . PRO I 9 23 ? 136.08600 97.52400 80.35900 1.000 101.86536 23 PRO I O 1
ATOM 33585 N N . GLY I 9 24 ? 136.05500 99.66000 81.07300 1.000 102.63508 24 GLY I N 1
ATOM 33586 C CA . GLY I 9 24 ? 136.11400 99.33200 82.47400 1.000 103.54476 24 GLY I CA 1
ATOM 33587 C C . GLY I 9 24 ? 134.88300 99.83100 83.19700 1.000 99.71758 24 GLY I C 1
ATOM 33588 O O . GLY I 9 24 ? 133.90100 100.24800 82.57900 1.000 98.99635 24 GLY I O 1
ATOM 33592 N N . PRO I 9 25 ? 134.90900 99.79600 84.52600 1.000 99.63849 25 PRO I N 1
ATOM 33593 C CA . PRO I 9 25 ? 133.77700 100.32100 85.29200 1.000 102.43699 25 PRO I CA 1
ATOM 33594 C C . PRO I 9 25 ? 133.51200 101.77600 84.94100 1.000 105.29554 25 PRO I C 1
ATOM 33595 O O . PRO I 9 25 ? 134.43400 102.56100 84.72100 1.000 107.72007 25 PRO I O 1
ATOM 33606 N N . GLY I 9 26 ? 132.23200 102.13200 84.88400 1.000 106.04533 26 GLY I N 1
ATOM 33607 C CA . GLY I 9 26 ? 131.84500 103.49300 84.58200 1.000 102.06250 26 GLY I CA 1
ATOM 33608 C C . GLY I 9 26 ? 131.85500 103.85900 83.11700 1.000 103.10105 26 GLY I C 1
ATOM 33609 O O . GLY I 9 26 ? 131.69500 105.03700 82.78900 1.000 111.37960 26 GLY I O 1
ATOM 33613 N N . THR I 9 27 ? 132.01000 102.89000 82.22200 1.000 87.26179 27 THR I N 1
ATOM 33614 C CA . THR I 9 27 ? 132.05600 103.15700 80.79400 1.000 87.15566 27 THR I CA 1
ATOM 33615 C C . THR I 9 27 ? 131.09400 102.22800 80.07200 1.000 94.63566 27 THR I C 1
ATOM 33616 O O . THR I 9 27 ? 130.64900 101.21700 80.61600 1.000 100.96443 27 THR I O 1
ATOM 33627 N N . HIS I 9 28 ? 130.77700 102.58700 78.83100 1.000 90.57259 28 HIS I N 1
ATOM 33628 C CA . HIS I 9 28 ? 129.89800 101.77800 78.00400 1.000 86.86058 28 HIS I CA 1
ATOM 33629 C C . HIS I 9 28 ? 130.27500 101.97400 76.54600 1.000 93.58672 28 HIS I C 1
ATOM 33630 O O . HIS I 9 28 ? 130.71900 103.05300 76.14700 1.000 107.92719 28 HIS I O 1
ATOM 33644 N N . VAL I 9 29 ? 130.08400 100.92700 75.75300 1.000 102.35917 29 VAL I N 1
ATOM 33645 C CA . VAL I 9 29 ? 130.42900 100.95200 74.33800 1.000 103.06753 29 VAL I CA 1
ATOM 33646 C C . VAL I 9 29 ? 129.20100 101.33700 73.53200 1.000 103.29142 29 VAL I C 1
ATOM 33647 O O . VAL I 9 29 ? 128.06500 101.03500 73.91500 1.000 104.26204 29 VAL I O 1
ATOM 33660 N N . HIS I 9 30 ? 129.43100 101.99500 72.40100 1.000 101.36759 30 HIS I N 1
ATOM 33661 C CA . HIS I 9 30 ? 128.34500 102.40800 71.51700 1.000 100.72483 30 HIS I CA 1
ATOM 33662 C C . HIS I 9 30 ? 128.93000 102.64700 70.13800 1.000 103.15904 30 HIS I C 1
ATOM 33663 O O . HIS I 9 30 ? 129.75700 103.54700 69.96700 1.000 107.45953 30 HIS I O 1
ATOM 33677 N N . GLU I 9 31 ? 128.50600 101.84900 69.16200 1.000 112.37560 31 GLU I N 1
ATOM 33678 C CA . GLU I 9 31 ? 128.97600 101.98300 67.78800 1.000 115.68233 31 GLU I CA 1
ATOM 33679 C C . GLU I 9 31 ? 130.50200 102.00000 67.73300 1.000 116.70541 31 GLU I C 1
ATOM 33680 O O . GLU I 9 31 ? 131.12300 102.90600 67.17500 1.000 117.32784 31 GLU I O 1
ATOM 33692 N N . SER I 9 32 ? 131.10900 100.98300 68.33800 1.000 117.12939 32 SER I N 1
ATOM 33693 C CA . SER I 9 32 ? 132.55600 100.78600 68.30400 1.000 119.32566 32 SER I CA 1
ATOM 33694 C C . SER I 9 32 ? 133.31500 101.91600 68.98400 1.000 118.87002 32 SER I C 1
ATOM 33695 O O . SER I 9 32 ? 134.52400 102.06400 68.78000 1.000 113.31549 32 SER I O 1
ATOM 33703 N N . ASN I 9 33 ? 132.63300 102.72200 69.79000 1.000 116.77723 33 ASN I N 1
ATOM 33704 C CA . ASN I 9 33 ? 133.25900 103.80300 70.53300 1.000 109.58982 33 ASN I CA 1
ATOM 33705 C C . ASN I 9 33 ? 132.94600 103.65000 72.01200 1.000 106.91707 33 ASN I C 1
ATOM 33706 O O . ASN I 9 33 ? 131.89700 103.12000 72.39000 1.000 107.92405 33 ASN I O 1
ATOM 33717 N N . LEU I 9 34 ? 133.86700 104.12000 72.84700 1.000 103.42638 34 LEU I N 1
ATOM 33718 C CA . LEU I 9 34 ? 133.79500 103.93600 74.28900 1.000 102.88901 34 LEU I CA 1
ATOM 33719 C C . LEU I 9 34 ? 133.51400 105.27400 74.95500 1.000 103.30500 34 LEU I C 1
ATOM 33720 O O . LEU I 9 34 ? 134.23400 106.25100 74.72400 1.000 109.83585 34 LEU I O 1
ATOM 33736 N N . TYR I 9 35 ? 132.47100 105.31200 75.77700 1.000 89.07849 35 TYR I N 1
ATOM 33737 C CA . TYR I 9 35 ? 131.99500 106.53600 76.39900 1.000 86.95772 35 TYR I CA 1
ATOM 33738 C C . TYR I 9 35 ? 131.93900 106.35100 77.90600 1.000 93.60401 35 TYR I C 1
ATOM 33739 O O . TYR I 9 35 ? 131.90000 105.22600 78.40800 1.000 98.14421 35 TYR I O 1
ATOM 33757 N N . SER I 9 36 ? 131.93800 107.47000 78.62300 1.000 101.60862 36 SER I N 1
ATOM 33758 C CA . SER I 9 36 ? 131.82300 107.43600 80.07400 1.000 95.97960 36 SER I CA 1
ATOM 33759 C C . SER I 9 36 ? 130.35500 107.44100 80.47400 1.000 88.58383 36 SER I C 1
ATOM 33760 O O . SER I 9 36 ? 129.61000 108.35300 80.10700 1.000 99.69043 36 SER I O 1
ATOM 33768 N N . SER I 9 37 ? 129.94300 106.43900 81.24700 1.000 92.69143 37 SER I N 1
ATOM 33769 C CA . SER I 9 37 ? 128.56400 106.36200 81.70700 1.000 101.67098 37 SER I CA 1
ATOM 33770 C C . SER I 9 37 ? 128.32400 107.12100 83.00600 1.000 96.55600 37 SER I C 1
ATOM 33771 O O . SER I 9 37 ? 127.19200 107.11900 83.49900 1.000 97.94835 37 SER I O 1
ATOM 33779 N N . LEU I 9 38 ? 129.34700 107.76000 83.56900 1.000 90.28614 38 LEU I N 1
ATOM 33780 C CA . LEU I 9 38 ? 129.25900 108.39500 84.87600 1.000 94.81766 38 LEU I CA 1
ATOM 33781 C C . LEU I 9 38 ? 129.88900 109.77800 84.83600 1.000 102.61901 38 LEU I C 1
ATOM 33782 O O . LEU I 9 38 ? 130.77500 110.05000 84.02500 1.000 107.61495 38 LEU I O 1
ATOM 33798 N N . LEU I 9 39 ? 129.41900 110.65200 85.72100 1.000 102.23829 39 LEU I N 1
ATOM 33799 C CA . LEU I 9 39 ? 130.12600 111.89600 85.99600 1.000 98.43757 39 LEU I CA 1
ATOM 33800 C C . LEU I 9 39 ? 131.25800 111.60900 86.97300 1.000 98.92151 39 LEU I C 1
ATOM 33801 O O . LEU I 9 39 ? 131.01000 111.32600 88.14900 1.000 107.95277 39 LEU I O 1
ATOM 33817 N N . GLY I 9 40 ? 132.49400 111.68400 86.50200 1.000 99.50915 40 GLY I N 1
ATOM 33818 C CA . GLY I 9 40 ? 133.61100 111.34400 87.35900 1.000 105.73575 40 GLY I CA 1
ATOM 33819 C C . GLY I 9 40 ? 134.92700 111.50400 86.63900 1.000 107.99556 40 GLY I C 1
ATOM 33820 O O . GLY I 9 40 ? 134.98800 111.88600 85.46800 1.000 107.44076 40 GLY I O 1
ATOM 33824 N N . THR I 9 41 ? 135.99300 111.21000 87.37800 1.000 111.96067 41 THR I N 1
ATOM 33825 C CA . THR I 9 41 ? 137.34500 111.31400 86.85100 1.000 108.77238 41 THR I CA 1
ATOM 33826 C C . THR I 9 41 ? 137.70400 110.05200 86.08000 1.000 109.83999 41 THR I C 1
ATOM 33827 O O . THR I 9 41 ? 137.32600 108.94500 86.47400 1.000 111.29083 41 THR I O 1
ATOM 33838 N N . VAL I 9 42 ? 138.43900 110.22100 84.99100 1.000 100.92130 42 VAL I N 1
ATOM 33839 C CA . VAL I 9 42 ? 138.85200 109.09300 84.16700 1.000 98.83755 42 VAL I CA 1
ATOM 33840 C C . VAL I 9 42 ? 140.11700 108.47500 84.74300 1.000 102.44902 42 VAL I C 1
ATOM 33841 O O . VAL I 9 42 ? 140.96300 109.16000 85.32700 1.000 108.07108 42 VAL I O 1
ATOM 33854 N N . HIS I 9 43 ? 140.25100 107.16300 84.56700 1.000 104.91045 43 HIS I N 1
ATOM 33855 C CA . HIS I 9 43 ? 141.44200 106.44300 84.99800 1.000 104.96078 43 HIS I CA 1
ATOM 33856 C C . HIS I 9 43 ? 141.71800 105.33900 83.99500 1.000 106.96921 43 HIS I C 1
ATOM 33857 O O . HIS I 9 43 ? 140.78900 104.64700 83.56900 1.000 116.99887 43 HIS I O 1
ATOM 33871 N N . VAL I 9 44 ? 142.98300 105.17400 83.62500 1.000 105.46345 44 VAL I N 1
ATOM 33872 C CA . VAL I 9 44 ? 143.40400 104.13300 82.69700 1.000 109.15133 44 VAL I CA 1
ATOM 33873 C C . VAL I 9 44 ? 144.33500 103.18000 83.43100 1.000 112.34565 44 VAL I C 1
ATOM 33874 O O . VAL I 9 44 ? 145.38000 103.59400 83.94600 1.000 113.43077 44 VAL I O 1
ATOM 33887 N N . THR I 9 45 ? 143.96100 101.90000 83.46700 1.000 130.96785 45 THR I N 1
ATOM 33888 C CA . THR I 9 45 ? 144.79900 100.90700 84.13000 1.000 134.42778 45 THR I CA 1
ATOM 33889 C C . THR I 9 45 ? 146.14300 100.77000 83.42900 1.000 136.76609 45 THR I C 1
ATOM 33890 O O . THR I 9 45 ? 147.18800 100.68100 84.08400 1.000 138.83892 45 THR I O 1
ATOM 33901 N N . GLN I 9 46 ? 146.13500 100.75100 82.10200 1.000 140.47148 46 GLN I N 1
ATOM 33902 C CA . GLN I 9 46 ? 147.35100 100.57400 81.32300 1.000 141.06304 46 GLN I CA 1
ATOM 33903 C C . GLN I 9 46 ? 148.08600 99.30900 81.75200 1.000 141.96632 46 GLN I C 1
ATOM 33904 O O . GLN I 9 46 ? 149.24100 99.38800 82.18800 1.000 143.51692 46 GLN I O 1
ATOM 33918 N N . PRO I 9 47 ? 147.44700 98.13000 81.67600 1.000 131.46006 47 PRO I N 1
ATOM 33919 C CA . PRO I 9 47 ? 148.10100 96.84500 81.93100 1.000 129.51860 47 PRO I CA 1
ATOM 33920 C C . PRO I 9 47 ? 149.53400 96.77900 81.41200 1.000 128.12906 47 PRO I C 1
ATOM 33921 O O . PRO I 9 47 ? 150.29100 95.92100 81.86300 1.000 124.76914 47 PRO I O 1
ATOM 33932 N N . GLU I 9 68 ? 146.39700 92.65300 74.17800 1.000 147.25500 68 GLU I N 1
ATOM 33933 C CA . GLU I 9 68 ? 145.75400 93.34300 75.29000 1.000 148.48795 68 GLU I CA 1
ATOM 33934 C C . GLU I 9 68 ? 145.71400 94.84600 75.04300 1.000 150.09279 68 GLU I C 1
ATOM 33935 O O . GLU I 9 68 ? 146.57400 95.39400 74.35400 1.000 148.89334 68 GLU I O 1
ATOM 33947 N N . LEU I 9 69 ? 144.71600 95.50500 75.61100 1.000 134.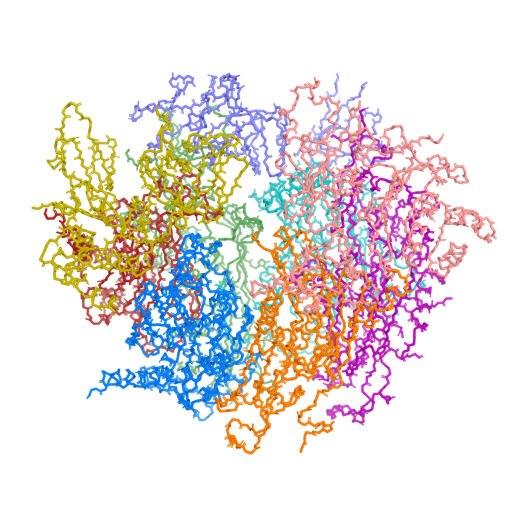41547 69 LEU I N 1
ATOM 33948 C CA . LEU I 9 69 ? 144.50300 96.93400 75.46300 1.000 131.12990 69 LEU I CA 1
ATOM 33949 C C . LEU I 9 69 ? 144.34200 97.56800 76.83200 1.000 130.84199 69 LEU I C 1
ATOM 33950 O O . LEU I 9 69 ? 143.95700 96.89700 77.79500 1.000 128.81581 69 LEU I O 1
ATOM 33966 N N . PRO I 9 70 ? 144.62700 98.86500 76.95400 1.000 132.33349 70 PRO I N 1
ATOM 33967 C CA . PRO I 9 70 ? 144.52100 99.52400 78.26300 1.000 133.85866 70 PRO I CA 1
ATOM 33968 C C . PRO I 9 70 ? 143.06800 99.67000 78.68800 1.000 133.19082 70 PRO I C 1
ATOM 33969 O O . PRO I 9 70 ? 142.24100 100.19400 77.94200 1.000 133.85039 70 PRO I O 1
ATOM 33980 N N . THR I 9 71 ? 142.76300 99.19900 79.89400 1.000 124.97852 71 THR I N 1
ATOM 33981 C CA . THR I 9 71 ? 141.43200 99.37900 80.45200 1.000 124.94579 71 THR I CA 1
ATOM 33982 C C . THR I 9 71 ? 141.24300 100.82600 80.87900 1.000 125.22851 71 THR I C 1
ATOM 33983 O O . THR I 9 71 ? 142.13000 101.42200 81.49600 1.000 128.14631 71 THR I O 1
ATOM 33994 N N . ILE I 9 72 ? 140.08100 101.38500 80.56100 1.000 117.00902 72 ILE I N 1
ATOM 33995 C CA . ILE I 9 72 ? 139.74400 102.76000 80.90100 1.000 112.87250 72 ILE I CA 1
ATOM 33996 C C . ILE I 9 72 ? 138.45100 102.74800 81.69800 1.000 112.96585 72 ILE I C 1
ATOM 33997 O O . ILE I 9 72 ? 137.51700 102.00900 81.37100 1.000 123.39257 72 ILE I O 1
ATOM 34013 N N . SER I 9 73 ? 138.39600 103.56800 82.74400 1.000 107.12120 73 SER I N 1
ATOM 34014 C CA . SER I 9 73 ? 137.26800 103.55000 83.66100 1.000 107.03426 73 SER I CA 1
ATOM 34015 C C . SER I 9 73 ? 136.98400 104.96200 84.14300 1.000 107.03922 73 SER I C 1
ATOM 34016 O O . SER I 9 73 ? 137.71700 105.90600 83.83800 1.000 114.05963 73 SER I O 1
ATOM 34024 N N . VAL I 9 74 ? 135.89800 105.09400 84.89800 1.000 98.06375 74 VAL I N 1
ATOM 34025 C CA . VAL I 9 74 ? 135.47300 106.36800 85.46200 1.000 102.95368 74 VAL I CA 1
ATOM 34026 C C . VAL I 9 74 ? 135.04700 106.13600 86.90400 1.000 106.48272 74 VAL I C 1
ATOM 34027 O O . VAL I 9 74 ? 134.38800 105.13800 87.21300 1.000 108.24570 74 VAL I O 1
ATOM 34040 N N . SER I 9 75 ? 135.42100 107.05900 87.78500 1.000 115.97659 75 SER I N 1
ATOM 34041 C CA . SER I 9 75 ? 135.07400 106.98600 89.19700 1.000 115.48024 75 SER I CA 1
ATOM 34042 C C . SER I 9 75 ? 134.25100 108.20900 89.56900 1.000 119.77762 75 SER I C 1
ATOM 34043 O O . SER I 9 75 ? 134.67600 109.34300 89.32900 1.000 121.51892 75 SER I O 1
ATOM 34051 N N . ALA I 9 76 ? 133.08500 107.97700 90.17600 1.000 107.86996 76 ALA I N 1
ATOM 34052 C CA . ALA I 9 76 ? 132.18300 109.08200 90.47900 1.000 110.16426 76 ALA I CA 1
ATOM 34053 C C . ALA I 9 76 ? 132.80600 110.08100 91.44600 1.000 103.20208 76 ALA I C 1
ATOM 34054 O O . ALA I 9 76 ? 132.72000 111.29400 91.22000 1.000 95.09500 76 ALA I O 1
ATOM 34061 N N . ILE I 9 95 ? 127.61000 100.97000 94.16100 1.000 95.95815 95 ILE I N 1
ATOM 34062 C CA . ILE I 9 95 ? 128.43800 99.77300 94.23800 1.000 101.73767 95 ILE I CA 1
ATOM 34063 C C . ILE I 9 95 ? 127.57800 98.60300 94.70300 1.000 106.87777 95 ILE I C 1
ATOM 34064 O O . ILE I 9 95 ? 126.60600 98.78900 95.43100 1.000 106.11247 95 ILE I O 1
ATOM 34080 N N . LEU I 9 96 ? 127.94300 97.39800 94.27000 1.000 118.19490 96 LEU I N 1
ATOM 34081 C CA . LEU I 9 96 ? 127.14300 96.20400 94.48300 1.000 113.37384 96 LEU I CA 1
ATOM 34082 C C . LEU I 9 96 ? 128.01400 95.08500 95.03600 1.000 111.70413 96 LEU I C 1
ATOM 34083 O O . LEU I 9 96 ? 129.17800 94.95700 94.63800 1.000 112.60592 96 LEU I O 1
ATOM 34099 N N . PRO I 9 97 ? 127.49500 94.26100 95.94600 1.000 109.12740 97 PRO I N 1
ATOM 34100 C CA . PRO I 9 97 ? 128.26100 93.08800 96.37900 1.000 108.33734 97 PRO I CA 1
ATOM 34101 C C . PRO I 9 97 ? 128.48500 92.12700 95.22200 1.000 107.94689 97 PRO I C 1
ATOM 34102 O O . PRO I 9 97 ? 127.66500 92.01900 94.31000 1.000 110.65840 97 PRO I O 1
ATOM 34113 N N . GLU I 9 98 ? 129.60700 91.41400 95.27500 1.000 111.72456 98 GLU I N 1
ATOM 34114 C CA . GLU I 9 98 ? 129.98000 90.51800 94.19300 1.000 113.08391 98 GLU I CA 1
ATOM 34115 C C . GLU I 9 98 ? 130.59800 89.25600 94.77500 1.000 113.91627 98 GLU I C 1
ATOM 34116 O O . GLU I 9 98 ? 131.20400 89.28200 95.84800 1.000 114.15398 98 GLU I O 1
ATOM 34128 N N . VAL I 9 99 ? 130.44800 88.15100 94.04200 1.000 107.76115 99 VAL I N 1
ATOM 34129 C CA . VAL I 9 99 ? 130.93600 86.86500 94.52200 1.000 108.59854 99 VAL I CA 1
ATOM 34130 C C . VAL I 9 99 ? 132.42600 86.95800 94.79700 1.000 105.26293 99 VAL I C 1
ATOM 34131 O O . VAL I 9 99 ? 133.18500 87.55400 94.02500 1.000 104.82570 99 VAL I O 1
ATOM 34144 N N . GLY I 9 100 ? 132.85300 86.36400 95.90800 1.000 107.89429 100 GLY I N 1
ATOM 34145 C CA . GLY I 9 100 ? 134.23500 86.39800 96.32300 1.000 109.65813 100 GLY I CA 1
ATOM 34146 C C . GLY I 9 100 ? 134.61700 87.59800 97.15400 1.000 109.84908 100 GLY I C 1
ATOM 34147 O O . GLY I 9 100 ? 135.66600 87.56800 97.80900 1.000 107.94142 100 GLY I O 1
ATOM 34151 N N . ASN I 9 101 ? 133.80400 88.64900 97.16300 1.000 118.48342 101 ASN I N 1
ATOM 34152 C CA . ASN I 9 101 ? 134.09300 89.81000 97.98700 1.000 117.69885 101 ASN I CA 1
ATOM 34153 C C . ASN I 9 101 ? 133.90200 89.47800 99.46100 1.000 121.09798 101 ASN I C 1
ATOM 34154 O O . ASN I 9 101 ? 133.03800 88.68300 99.83700 1.000 122.68640 101 ASN I O 1
ATOM 34165 N N . ILE I 9 102 ? 134.72400 90.09800 100.29800 1.000 113.53357 102 ILE I N 1
ATOM 34166 C CA . ILE I 9 102 ? 134.58700 89.99100 101.74300 1.000 108.88550 102 ILE I CA 1
ATOM 34167 C C . ILE I 9 102 ? 133.73400 91.15400 102.22400 1.000 107.36081 102 ILE I C 1
ATOM 34168 O O . ILE I 9 102 ? 134.07600 92.32100 101.99700 1.000 106.04394 102 ILE I O 1
ATOM 34184 N N . VAL I 9 103 ? 132.63100 90.84100 102.89300 1.000 112.43153 103 VAL I N 1
ATOM 34185 C CA . VAL I 9 103 ? 131.66700 91.84300 103.32100 1.000 111.89358 103 VAL I CA 1
ATOM 34186 C C . VAL I 9 103 ? 131.52000 91.77300 104.83000 1.000 114.87333 103 VAL I C 1
ATOM 34187 O O . VAL I 9 103 ? 131.69000 90.71400 105.44100 1.000 117.62655 103 VAL I O 1
ATOM 34200 N N . LEU I 9 104 ? 131.19600 92.91300 105.43000 1.000 121.19731 104 LEU I N 1
ATOM 34201 C CA . LEU I 9 104 ? 130.79600 92.97600 106.82600 1.000 116.82180 104 LEU I CA 1
ATOM 34202 C C . LEU I 9 104 ? 129.30200 93.24700 106.88800 1.000 115.25691 104 LEU I C 1
ATOM 34203 O O . LEU I 9 104 ? 128.79200 94.13000 106.19200 1.000 116.44981 104 LEU I O 1
ATOM 34219 N N . CYS I 9 105 ? 128.60800 92.49200 107.73400 1.000 112.50058 105 CYS I N 1
ATOM 34220 C CA . CYS I 9 105 ? 127.15600 92.49400 107.74400 1.000 112.71729 105 CYS I CA 1
ATOM 34221 C C . CYS I 9 105 ? 126.66600 92.34900 109.17500 1.000 111.98564 105 CYS I C 1
ATOM 34222 O O . CYS I 9 105 ? 127.39700 91.90500 110.06200 1.000 112.00039 105 CYS I O 1
ATOM 34230 N N . ARG I 9 106 ? 125.41500 92.74100 109.38600 1.000 102.36946 106 ARG I N 1
ATOM 34231 C CA . ARG I 9 106 ? 124.77100 92.68700 110.68900 1.000 101.12433 106 ARG I CA 1
ATOM 34232 C C . ARG I 9 106 ? 123.72200 91.58800 110.67700 1.000 109.33650 106 ARG I C 1
ATOM 34233 O O . ARG I 9 106 ? 122.87200 91.55000 109.78200 1.000 121.00015 106 ARG I O 1
ATOM 34254 N N . VAL I 9 107 ? 123.77700 90.70000 111.66800 1.000 102.35963 107 VAL I N 1
ATOM 34255 C CA . VAL I 9 107 ? 122.77600 89.64800 111.77200 1.000 97.47628 107 VAL I CA 1
ATOM 34256 C C . VAL I 9 107 ? 121.48000 90.24900 112.29300 1.000 99.54285 107 VAL I C 1
ATOM 34257 O O . VAL I 9 107 ? 121.46400 90.93300 113.32300 1.000 104.01775 107 VAL I O 1
ATOM 34270 N N . ILE I 9 108 ? 120.38200 89.98600 111.58600 1.000 101.53067 108 ILE I N 1
ATOM 34271 C CA . ILE I 9 108 ? 119.08700 90.52900 111.95200 1.000 103.93630 108 ILE I CA 1
ATOM 34272 C C . ILE I 9 108 ? 118.11100 89.45100 112.40700 1.000 104.16252 108 ILE I C 1
ATOM 34273 O O . ILE I 9 108 ? 117.21100 89.74400 113.20100 1.000 109.96216 108 ILE I O 1
ATOM 34289 N N . ARG I 9 109 ? 118.25500 88.22200 111.92700 1.000 101.39278 109 ARG I N 1
ATOM 34290 C CA . ARG I 9 109 ? 117.42500 87.12000 112.38200 1.000 99.41214 109 ARG I CA 1
ATOM 34291 C C . ARG I 9 109 ? 118.18300 85.82900 112.13300 1.000 102.39232 109 ARG I C 1
ATOM 34292 O O . ARG I 9 109 ? 118.96700 85.72700 111.18600 1.000 107.84768 109 ARG I O 1
ATOM 34313 N N . ILE I 9 110 ? 117.94600 84.84500 112.99300 1.000 96.62242 110 ILE I N 1
ATOM 34314 C CA . ILE I 9 110 ? 118.58800 83.54600 112.87400 1.000 96.36951 110 ILE I CA 1
ATOM 34315 C C . ILE I 9 110 ? 117.51700 82.46800 112.85200 1.000 98.48504 110 ILE I C 1
ATOM 34316 O O . ILE I 9 110 ? 116.50200 82.55300 113.54800 1.000 101.02632 110 ILE I O 1
ATOM 34332 N N . THR I 9 111 ? 117.75400 81.44900 112.03800 1.000 106.29555 111 THR I N 1
ATOM 34333 C CA . THR I 9 111 ? 116.87500 80.30500 111.89500 1.000 101.69321 111 THR I CA 1
ATOM 34334 C C . THR I 9 111 ? 117.73900 79.05900 111.98700 1.000 104.69197 111 THR I C 1
ATOM 34335 O O . THR I 9 111 ? 118.87800 79.06300 111.50600 1.000 113.80482 111 THR I O 1
ATOM 34346 N N . PRO I 9 112 ? 117.23800 77.98100 112.59500 1.000 98.42722 112 PRO I N 1
ATOM 34347 C CA . PRO I 9 112 ? 118.06900 76.77200 112.70800 1.000 99.68906 112 PRO I CA 1
ATOM 34348 C C . PRO I 9 112 ? 118.69500 76.34800 111.39400 1.000 105.03045 112 PRO I C 1
ATOM 34349 O O . PRO I 9 112 ? 119.72000 75.65800 111.40700 1.000 104.16324 112 PRO I O 1
ATOM 34360 N N . ARG I 9 113 ? 118.14400 76.83200 110.28600 1.000 128.59197 113 ARG I N 1
ATOM 34361 C CA . ARG I 9 113 ? 118.67300 76.52700 108.94000 1.000 129.55821 113 ARG I CA 1
ATOM 34362 C C . ARG I 9 113 ? 119.66500 77.61000 108.52800 1.000 127.58745 113 ARG I C 1
ATOM 34363 O O . ARG I 9 113 ? 120.83500 77.27300 108.33100 1.000 125.69136 113 ARG I O 1
ATOM 34384 N N . GLN I 9 114 ? 119.21900 78.86200 108.42600 1.000 109.36856 114 GLN I N 1
ATOM 34385 C CA . GLN I 9 114 ? 120.10000 79.93300 107.90800 1.000 106.88061 114 GLN I CA 1
ATOM 34386 C C . GLN I 9 114 ? 119.99800 81.17000 108.77800 1.000 102.83677 114 GLN I C 1
ATOM 34387 O O . GLN I 9 114 ? 118.93100 81.36100 109.36100 1.000 110.66128 114 GLN I O 1
ATOM 34401 N N . ALA I 9 115 ? 121.03100 82.00700 108.81100 1.000 85.74384 115 ALA I N 1
ATOM 34402 C CA . ALA I 9 115 ? 120.99700 83.28400 109.55000 1.000 88.36705 115 ALA I CA 1
ATOM 34403 C C . ALA I 9 115 ? 120.93500 84.40500 108.52600 1.000 83.37725 115 ALA I C 1
ATOM 34404 O O . ALA I 9 115 ? 121.85600 84.49900 107.73500 1.000 86.07189 115 ALA I O 1
ATOM 34411 N N . VAL I 9 116 ? 119.93900 85.27500 108.60500 1.000 90.21048 116 VAL I N 1
ATOM 34412 C CA . VAL I 9 116 ? 119.75200 86.34300 107.58900 1.000 92.94023 116 VAL I CA 1
ATOM 34413 C C . VAL I 9 116 ? 120.48700 87.57400 108.08500 1.000 94.06144 116 VAL I C 1
ATOM 34414 O O . VAL I 9 116 ? 120.24200 87.96700 109.22100 1.000 95.63634 116 VAL I O 1
ATOM 34427 N N . VAL I 9 117 ? 121.36600 88.14400 107.26900 1.000 102.29156 117 VAL I N 1
ATOM 34428 C CA . VAL I 9 117 ? 122.15600 89.30000 107.66200 1.000 97.92389 117 VAL I CA 1
ATOM 34429 C C . VAL I 9 117 ? 121.90500 90.43100 106.68000 1.000 101.60477 117 VAL I C 1
ATOM 34430 O O . VAL I 9 117 ? 121.47900 90.21200 105.54200 1.000 108.79538 117 VAL I O 1
ATOM 34443 N N . THR I 9 118 ? 122.18200 91.64800 107.13100 1.000 106.54543 118 THR I N 1
ATOM 34444 C CA . THR I 9 118 ? 122.12700 92.83600 106.29300 1.000 106.34508 118 THR I CA 1
ATOM 34445 C C . THR I 9 118 ? 123.55000 93.22500 105.92100 1.000 107.01741 118 THR I C 1
ATOM 34446 O O . THR I 9 118 ? 124.39800 93.40100 106.80200 1.000 109.44511 118 THR I O 1
ATOM 34457 N N . ILE I 9 119 ? 123.80900 93.36300 104.62300 1.000 108.82010 119 ILE I N 1
ATOM 34458 C CA . ILE I 9 119 ? 125.15400 93.68100 104.16400 1.000 106.10120 119 ILE I CA 1
ATOM 34459 C C . ILE I 9 119 ? 125.38600 95.17900 104.28900 1.000 108.63799 119 ILE I C 1
ATOM 34460 O O . ILE I 9 119 ? 124.60400 95.99000 103.77800 1.000 109.28713 119 ILE I O 1
ATOM 34476 N N . LEU I 9 120 ? 126.47100 95.55100 104.96700 1.000 110.13133 120 LEU I N 1
ATOM 34477 C CA . LEU I 9 120 ? 126.79400 96.94500 105.23400 1.000 108.13071 120 LEU I CA 1
ATOM 34478 C C . LEU I 9 120 ? 128.04100 97.43200 104.51800 1.000 112.11780 120 LEU I C 1
ATOM 34479 O O . LEU I 9 120 ? 128.06300 98.57200 104.05400 1.000 118.18176 120 LEU I O 1
ATOM 34495 N N . VAL I 9 121 ? 129.07200 96.60000 104.41400 1.000 115.52950 121 VAL I N 1
ATOM 34496 C CA . VAL I 9 121 ? 130.35700 97.00000 103.85500 1.000 118.22116 121 VAL I CA 1
ATOM 34497 C C . VAL I 9 121 ? 130.80000 95.93700 102.86400 1.000 120.78460 121 VAL I C 1
ATOM 34498 O O . VAL I 9 121 ? 130.69100 94.73800 103.13800 1.000 127.54304 121 VAL I O 1
ATOM 34511 N N . CYS I 9 122 ? 131.30300 96.37500 101.71200 1.000 115.52889 122 CYS I N 1
ATOM 34512 C CA . CYS I 9 122 ? 131.83000 95.47600 100.69300 1.000 114.72796 122 CYS I CA 1
ATOM 34513 C C . CYS I 9 122 ? 133.23800 95.91800 100.34000 1.000 116.52824 122 CYS I C 1
ATOM 34514 O O . CYS I 9 122 ? 133.42600 96.99100 99.76200 1.000 122.11641 122 CYS I O 1
ATOM 34522 N N . GLY I 9 123 ? 134.22200 95.08800 100.67600 1.000 121.51904 123 GLY I N 1
ATOM 34523 C CA . GLY I 9 123 ? 135.60300 95.40600 100.37800 1.000 124.73552 123 GLY I CA 1
ATOM 34524 C C . GLY I 9 123 ? 136.05900 96.70800 101.00200 1.000 126.25363 123 GLY I C 1
ATOM 34525 O O . GLY I 9 123 ? 136.69300 97.53500 100.33900 1.000 125.51426 123 GLY I O 1
ATOM 34529 N N . ASP I 9 124 ? 135.73900 96.90500 102.27800 1.000 136.71659 124 ASP I N 1
ATOM 34530 C CA . ASP I 9 124 ? 136.09800 98.11300 103.01800 1.000 139.15806 124 ASP I CA 1
ATOM 34531 C C . ASP I 9 124 ? 135.40100 99.35500 102.47600 1.000 135.33080 124 ASP I C 1
ATOM 34532 O O . ASP I 9 124 ? 135.86900 100.47500 102.69300 1.000 131.69093 124 ASP I O 1
ATOM 34541 N N . THR I 9 125 ? 134.28900 99.18300 101.76800 1.000 130.77233 125 THR I N 1
ATOM 34542 C CA . THR I 9 125 ? 133.50100 100.29400 101.25200 1.000 128.42724 125 THR I CA 1
ATOM 34543 C C . THR I 9 125 ? 132.09400 100.20500 101.82400 1.000 130.23113 125 THR I C 1
ATOM 34544 O O . THR I 9 125 ? 131.39300 99.21200 101.60000 1.000 133.84039 125 THR I O 1
ATOM 34555 N N . VAL I 9 126 ? 131.68000 101.24000 102.55500 1.000 117.43710 126 VAL I N 1
ATOM 34556 C CA . VAL I 9 126 ? 130.32500 101.27000 103.09100 1.000 113.05113 126 VAL I CA 1
ATOM 34557 C C . VAL I 9 126 ? 129.33700 101.41800 101.94500 1.000 117.95817 126 VAL I C 1
ATOM 34558 O O . VAL I 9 126 ? 129.58300 102.15100 100.97900 1.000 124.22751 126 VAL I O 1
ATOM 34571 N N . LEU I 9 127 ? 128.20800 100.72600 102.04800 1.000 115.89630 127 LEU I N 1
ATOM 34572 C CA . LEU I 9 127 ? 127.20000 100.72300 100.99900 1.000 114.76457 127 LEU I CA 1
ATOM 34573 C C . LEU I 9 127 ? 126.08700 101.69700 101.35500 1.000 119.02300 127 LEU I C 1
ATOM 34574 O O . LEU I 9 127 ? 125.49200 101.60000 102.43200 1.000 123.60975 127 LEU I O 1
ATOM 34590 N N . ASP I 9 128 ? 125.80200 102.62500 100.44100 1.000 161.90689 128 ASP I N 1
ATOM 34591 C CA . ASP I 9 128 ? 124.74500 103.59700 100.68600 1.000 165.95414 128 ASP I CA 1
ATOM 34592 C C . ASP I 9 128 ? 123.38800 102.91900 100.81100 1.000 165.09093 128 ASP I C 1
ATOM 34593 O O . ASP I 9 128 ? 122.51400 103.41000 101.53500 1.000 167.25813 128 ASP I O 1
ATOM 34602 N N . ALA I 9 129 ? 123.19900 101.79400 100.12800 1.000 135.38819 129 ALA I N 1
ATOM 34603 C CA . ALA I 9 129 ? 121.98800 100.99900 100.24000 1.000 135.46017 129 ALA I CA 1
ATOM 34604 C C . ALA I 9 129 ? 122.38600 99.58400 100.62800 1.000 134.28577 129 ALA I C 1
ATOM 34605 O O . ALA I 9 129 ? 123.49800 99.13300 100.34500 1.000 133.94059 129 ALA I O 1
ATOM 34612 N N . GLU I 9 130 ? 121.46300 98.88300 101.27800 1.000 123.66307 130 GLU I N 1
ATOM 34613 C CA . GLU I 9 130 ? 121.76100 97.62900 101.95200 1.000 121.32412 130 GLU I CA 1
ATOM 34614 C C . GLU I 9 130 ? 121.06300 96.46500 101.26500 1.000 118.20027 130 GLU I C 1
ATOM 34615 O O . GLU I 9 130 ? 120.04300 96.63500 100.59300 1.000 117.62358 130 GLU I O 1
ATOM 34627 N N . TRP I 9 131 ? 121.63300 95.27800 101.44800 1.000 109.12994 131 TRP I N 1
ATOM 34628 C CA . TRP I 9 131 ? 121.14000 94.05100 100.84500 1.000 111.46995 131 TRP I CA 1
ATOM 34629 C C . TRP I 9 131 ? 121.12800 92.95800 101.89900 1.000 111.22203 131 TRP I C 1
ATOM 34630 O O . TRP I 9 131 ? 122.02400 92.89500 102.74500 1.000 115.19034 131 TRP I O 1
ATOM 34651 N N . GLN I 9 132 ? 120.11900 92.09500 101.84200 1.000 106.87556 132 GLN I N 1
ATOM 34652 C CA . GLN I 9 132 ? 120.05200 90.96500 102.75400 1.000 107.80111 132 GLN I CA 1
ATOM 34653 C C . GLN I 9 132 ? 120.88600 89.80800 102.22500 1.000 108.27393 132 GLN I C 1
ATOM 34654 O O . GLN I 9 132 ? 120.94500 89.56400 101.01700 1.000 114.32143 132 GLN I O 1
ATOM 34668 N N . GLY I 9 133 ? 121.53800 89.10200 103.14100 1.000 105.08107 133 GLY I N 1
ATOM 34669 C CA . GLY I 9 133 ? 122.31000 87.92500 102.80300 1.000 107.23477 133 GLY I CA 1
ATOM 34670 C C . GLY I 9 133 ? 121.99000 86.79100 103.75500 1.000 105.73982 133 GLY I C 1
ATOM 34671 O O . GLY I 9 133 ? 121.59300 87.01400 104.89900 1.000 113.16146 133 GLY I O 1
ATOM 34675 N N . LEU I 9 134 ? 122.16800 85.56600 103.27300 1.000 106.89174 134 LEU I N 1
ATOM 34676 C CA . LEU I 9 134 ? 121.88000 84.36200 104.03800 1.000 103.27391 134 LEU I CA 1
ATOM 34677 C C . LEU I 9 134 ? 123.17200 83.60500 104.29700 1.000 103.98220 134 LEU I C 1
ATOM 34678 O O . LEU I 9 134 ? 123.93500 83.33800 103.36500 1.000 117.52515 134 LEU I O 1
ATOM 34694 N N . ILE I 9 135 ? 123.41500 83.26500 105.55600 1.000 94.80510 135 ILE I N 1
ATOM 34695 C CA . ILE I 9 135 ? 124.52200 82.39800 105.93400 1.000 101.41581 135 ILE I CA 1
ATOM 34696 C C . ILE I 9 135 ? 123.91100 81.04300 106.26500 1.000 103.36265 135 ILE I C 1
ATOM 34697 O O . ILE I 9 135 ? 123.47400 80.80100 107.39300 1.000 107.85635 135 ILE I O 1
ATOM 34713 N N . ARG I 9 136 ? 123.87800 80.15200 105.28100 1.000 111.97124 136 ARG I N 1
ATOM 34714 C CA . ARG I 9 136 ? 123.33300 78.82500 105.50700 1.000 113.21366 136 ARG I CA 1
ATOM 34715 C C . ARG I 9 136 ? 124.19500 78.07900 106.51500 1.000 114.42745 136 ARG I C 1
ATOM 34716 O O . ARG I 9 136 ? 125.41100 78.27400 106.59100 1.000 114.13659 136 ARG I O 1
ATOM 34737 N N . VAL I 9 137 ? 123.55300 77.20500 107.29200 1.000 119.38201 137 VAL I N 1
ATOM 34738 C CA . VAL I 9 137 ? 124.27400 76.50200 108.34700 1.000 121.96625 137 VAL I CA 1
ATOM 34739 C C . VAL I 9 137 ? 125.46500 75.75200 107.77100 1.000 125.49214 137 VAL I C 1
ATOM 34740 O O . VAL I 9 137 ? 126.49900 75.60800 108.43400 1.000 129.35322 137 VAL I O 1
ATOM 34753 N N . GLN I 9 138 ? 125.34800 75.26400 106.53600 1.000 129.35741 138 GLN I N 1
ATOM 34754 C CA . GLN I 9 138 ? 126.48200 74.60200 105.90400 1.000 127.74627 138 GLN I CA 1
ATOM 34755 C C . GLN I 9 138 ? 127.65300 75.55700 105.72700 1.000 126.96651 138 GLN I C 1
ATOM 34756 O O . GLN I 9 138 ? 128.81200 75.12900 105.75100 1.000 130.17880 138 GLN I O 1
ATOM 34770 N N . ASP I 9 139 ? 127.37500 76.84400 105.55000 1.000 124.13990 139 ASP I N 1
ATOM 34771 C CA . ASP I 9 139 ? 128.39000 77.82000 105.18700 1.000 126.58229 139 ASP I CA 1
ATOM 34772 C C . ASP I 9 139 ? 129.05400 78.48200 106.38700 1.000 126.15780 139 ASP I C 1
ATOM 34773 O O . ASP I 9 139 ? 129.86600 79.39300 106.19700 1.000 131.57554 139 ASP I O 1
ATOM 34782 N N . ILE I 9 140 ? 128.74100 78.05500 107.60900 1.000 113.57856 140 ILE I N 1
ATOM 34783 C CA . ILE I 9 140 ? 129.27400 78.74200 108.78000 1.000 114.76697 140 ILE I CA 1
ATOM 34784 C C . ILE I 9 140 ? 130.68000 78.26100 109.11000 1.000 115.09573 140 ILE I C 1
ATOM 34785 O O . ILE I 9 140 ? 131.56800 79.07000 109.39700 1.000 119.25132 140 ILE I O 1
ATOM 34801 N N . ARG I 9 141 ? 130.91000 76.95200 109.08000 1.000 122.64343 141 ARG I N 1
ATOM 34802 C CA . ARG I 9 141 ? 132.14900 76.37000 109.57200 1.000 124.77578 141 ARG I CA 1
ATOM 34803 C C . ARG I 9 141 ? 132.81700 75.57000 108.46400 1.000 131.50760 141 ARG I C 1
ATOM 34804 O O . ARG I 9 141 ? 132.15300 75.03700 107.57100 1.000 131.91253 141 ARG I O 1
ATOM 34825 N N . ALA I 9 142 ? 134.14900 75.49900 108.52900 1.000 142.53244 142 ALA I N 1
ATOM 34826 C CA . ALA I 9 142 ? 134.90700 74.75100 107.53700 1.000 143.28384 142 ALA I CA 1
ATOM 34827 C C . ALA I 9 142 ? 134.76300 73.24400 107.70800 1.000 145.80778 142 ALA I C 1
ATOM 34828 O O . ALA I 9 142 ? 134.87200 72.50900 106.72100 1.000 144.69722 142 ALA I O 1
ATOM 34835 N N . THR I 9 143 ? 134.51900 72.76900 108.92700 1.000 158.81228 143 THR I N 1
ATOM 34836 C CA . THR I 9 143 ? 134.45100 71.34500 109.21200 1.000 158.03284 143 THR I CA 1
ATOM 34837 C C . THR I 9 143 ? 133.25000 71.06600 110.10400 1.000 160.16197 143 THR I C 1
ATOM 34838 O O . THR I 9 143 ? 132.60800 71.98200 110.62200 1.000 162.47260 143 THR I O 1
ATOM 34849 N N . GLU I 9 144 ? 132.95800 69.77500 110.27200 1.000 163.56276 144 GLU I N 1
ATOM 34850 C CA . GLU I 9 144 ? 131.79200 69.31700 111.03100 1.000 160.47362 144 GLU I CA 1
ATOM 34851 C C . GLU I 9 144 ? 130.57100 70.17300 110.71400 1.000 160.71699 144 GLU I C 1
ATOM 34852 O O . GLU I 9 144 ? 129.85500 70.63400 111.60500 1.000 161.01509 144 GLU I O 1
ATOM 34864 N N . LYS I 9 145 ? 130.32800 70.38300 109.42000 1.000 154.89729 145 LYS I N 1
ATOM 34865 C CA . LYS I 9 145 ? 129.19700 71.20100 109.00700 1.000 155.33845 145 LYS I CA 1
ATOM 34866 C C . LYS I 9 145 ? 127.86600 70.62000 109.45500 1.000 158.38522 145 LYS I C 1
ATOM 34867 O O . LYS I 9 145 ? 126.87100 71.35200 109.48600 1.000 158.52098 145 LYS I O 1
ATOM 34886 N N . ASP I 9 146 ? 127.81900 69.33500 109.79800 1.000 178.60594 146 ASP I N 1
ATOM 34887 C CA . ASP I 9 146 ? 126.61700 68.75500 110.38200 1.000 177.35393 146 ASP I CA 1
ATOM 34888 C C . ASP I 9 146 ? 126.45300 69.12000 111.84900 1.000 176.65842 146 ASP I C 1
ATOM 34889 O O . ASP I 9 146 ? 125.32000 69.26700 112.32100 1.000 175.25372 146 ASP I O 1
ATOM 34898 N N . ARG I 9 147 ? 127.56000 69.27800 112.57600 1.000 160.57039 147 ARG I N 1
ATOM 34899 C CA . ARG I 9 147 ? 127.48500 69.51200 114.01200 1.000 158.01730 147 ARG I CA 1
ATOM 34900 C C . ARG I 9 147 ? 127.18800 70.97000 114.34200 1.000 158.53616 147 ARG I C 1
ATOM 34901 O O . ARG I 9 147 ? 126.52100 71.25700 115.34100 1.000 157.42926 147 ARG I O 1
ATOM 34922 N N . VAL I 9 148 ? 127.67900 71.90300 113.52500 1.000 142.18258 148 VAL I N 1
ATOM 34923 C CA . VAL I 9 148 ? 127.54600 73.31600 113.85400 1.000 137.81941 148 VAL I CA 1
ATOM 34924 C C . VAL I 9 148 ? 126.08000 73.72800 113.84000 1.000 135.15384 148 VAL I C 1
ATOM 34925 O O . VAL I 9 148 ? 125.28500 73.24900 113.02300 1.000 134.03232 148 VAL I O 1
ATOM 34938 N N . LYS I 9 149 ? 125.72000 74.62700 114.75500 1.000 123.69017 149 LYS I N 1
ATOM 34939 C CA . LYS I 9 149 ? 124.37800 75.18200 114.84600 1.000 122.92243 149 LYS I CA 1
ATOM 34940 C C . LYS I 9 149 ? 124.44300 76.69700 114.73100 1.000 120.89905 149 LYS I C 1
ATOM 34941 O O . LYS I 9 149 ? 125.41000 77.32700 115.16800 1.000 122.52740 149 LYS I O 1
ATOM 34960 N N . VAL I 9 150 ? 123.39800 77.28100 114.14500 1.000 106.30049 150 VAL I N 1
ATOM 34961 C CA . VAL I 9 150 ? 123.36700 78.73000 113.97800 1.000 102.03043 150 VAL I CA 1
ATOM 34962 C C . VAL I 9 150 ? 123.40800 79.41900 115.33400 1.000 104.55605 150 VAL I C 1
ATOM 34963 O O . VAL I 9 150 ? 124.15300 80.38400 115.53400 1.000 114.50604 150 VAL I O 1
ATOM 34976 N N . TYR I 9 151 ? 122.61700 78.93000 116.29000 1.000 109.63533 151 TYR I N 1
ATOM 34977 C CA . TYR I 9 151 ? 122.57900 79.55600 117.60500 1.000 115.93481 151 TYR I CA 1
ATOM 34978 C C . TYR I 9 151 ? 123.96100 79.60600 118.24100 1.000 120.70630 151 TYR I C 1
ATOM 34979 O O . TYR I 9 151 ? 124.25600 80.52500 119.01400 1.000 114.30691 151 TYR I O 1
ATOM 34997 N N . GLU I 9 152 ? 124.81500 78.63200 117.93900 1.000 136.36652 152 GLU I N 1
ATOM 34998 C CA . GLU I 9 152 ? 126.16600 78.60100 118.47600 1.000 132.98963 152 GLU I CA 1
ATOM 34999 C C . GLU I 9 152 ? 127.14000 79.45100 117.67500 1.000 134.53742 152 GLU I C 1
ATOM 35000 O O . GLU I 9 152 ? 128.30200 79.56700 118.07700 1.000 137.82372 152 GLU I O 1
ATOM 35012 N N . SER I 9 153 ? 126.70500 80.04600 116.56600 1.000 120.49940 153 SER I N 1
ATOM 35013 C CA . SER I 9 153 ? 127.59900 80.78800 115.68600 1.000 117.60213 153 SER I CA 1
ATOM 35014 C C . SER I 9 153 ? 127.36400 82.28600 115.74400 1.000 117.37719 153 SER I C 1
ATOM 35015 O O . SER I 9 153 ? 128.27500 83.03400 116.11200 1.000 125.51453 153 SER I O 1
ATOM 35023 N N . PHE I 9 154 ? 126.16600 82.74800 115.39900 1.000 94.47337 154 PHE I N 1
ATOM 35024 C CA . PHE I 9 154 ? 125.86100 84.16800 115.44800 1.000 95.71411 154 PHE I CA 1
ATOM 35025 C C . PHE I 9 154 ? 124.48100 84.34100 116.05400 1.000 96.02791 154 PHE I C 1
ATOM 35026 O O . PHE I 9 154 ? 123.66300 83.41800 116.03800 1.000 108.59713 154 PHE I O 1
ATOM 35043 N N . ARG I 9 155 ? 124.23100 85.53000 116.59300 1.000 98.66251 155 ARG I N 1
ATOM 35044 C CA . ARG I 9 155 ? 122.91800 85.88200 117.08500 1.000 103.97995 155 ARG I CA 1
ATOM 35045 C C . ARG I 9 155 ? 122.63800 87.32300 116.68600 1.000 98.38675 155 ARG I C 1
ATOM 35046 O O . ARG I 9 155 ? 123.57800 88.11400 116.53000 1.000 103.99565 155 ARG I O 1
ATOM 35067 N N . PRO I 9 156 ? 121.37200 87.69300 116.51100 1.000 92.82196 156 PRO I N 1
ATOM 35068 C CA . PRO I 9 156 ? 121.06500 89.01400 115.95000 1.000 97.38749 156 PRO I CA 1
ATOM 35069 C C . PRO I 9 156 ? 121.73800 90.16100 116.68000 1.000 100.09601 156 PRO I C 1
ATOM 35070 O O . PRO I 9 156 ? 121.88500 90.14000 117.90500 1.000 102.35796 156 PRO I O 1
ATOM 35081 N N . GLY I 9 157 ? 122.14600 91.17100 115.92000 1.000 115.20785 157 GLY I N 1
ATOM 35082 C CA . GLY I 9 157 ? 122.79000 92.34900 116.44600 1.000 114.40689 157 GLY I CA 1
ATOM 35083 C C . GLY I 9 157 ? 124.29000 92.37800 116.26500 1.000 117.57692 157 GLY I C 1
ATOM 35084 O O . GLY I 9 157 ? 124.85800 93.46400 116.11200 1.000 117.35911 157 GLY I O 1
ATOM 35088 N N . ASP I 9 158 ? 124.94400 91.22100 116.26400 1.000 124.71237 158 ASP I N 1
ATOM 35089 C CA . ASP I 9 158 ? 126.38900 91.19100 116.10500 1.000 121.19008 158 ASP I CA 1
ATOM 35090 C C . ASP I 9 158 ? 126.77200 91.41300 114.64500 1.000 117.14818 158 ASP I C 1
ATOM 35091 O O . ASP I 9 158 ? 125.95800 91.27200 113.72900 1.000 118.25865 158 ASP I O 1
ATOM 35100 N N . ILE I 9 159 ? 128.03800 91.76000 114.43900 1.000 108.41387 159 ILE I N 1
ATOM 35101 C CA . ILE I 9 159 ? 128.56700 92.10200 113.12600 1.000 105.66019 159 ILE I CA 1
ATOM 35102 C C . ILE I 9 159 ? 129.43000 90.94900 112.64400 1.000 106.48184 159 ILE I C 1
ATOM 35103 O O . ILE I 9 159 ? 130.34100 90.50500 113.35300 1.000 108.92951 159 ILE I O 1
ATOM 35119 N N . VAL I 9 160 ? 129.15200 90.47400 111.43500 1.000 106.13139 160 VAL I N 1
ATOM 35120 C CA . VAL I 9 160 ? 129.83600 89.33100 110.84700 1.000 105.06748 160 VAL I CA 1
ATOM 35121 C C . VAL I 9 160 ? 130.60500 89.79600 109.62300 1.000 105.94418 160 VAL I C 1
ATOM 35122 O O . VAL I 9 160 ? 130.09800 90.59200 108.82600 1.000 108.94051 160 VAL I O 1
ATOM 35135 N N . ARG I 9 161 ? 131.82600 89.29400 109.47100 1.000 115.38755 161 ARG I N 1
ATOM 35136 C CA . ARG I 9 161 ? 132.59300 89.46400 108.24500 1.000 116.73517 161 ARG I CA 1
ATOM 35137 C C . ARG I 9 161 ? 132.53100 88.16200 107.46300 1.000 113.64678 161 ARG I C 1
ATOM 35138 O O . ARG I 9 161 ? 132.99500 87.12300 107.94300 1.000 116.07459 161 ARG I O 1
ATOM 35159 N N . ALA I 9 162 ? 131.97000 88.22400 106.25900 1.000 109.00657 162 ALA I N 1
ATOM 35160 C CA . ALA I 9 162 ? 131.63300 87.03000 105.50200 1.000 110.92010 162 ALA I CA 1
ATOM 35161 C C . ALA I 9 162 ? 132.09400 87.19100 104.06400 1.000 112.75129 162 ALA I C 1
ATOM 35162 O O . ALA I 9 162 ? 132.34000 88.30100 103.58700 1.000 119.13600 162 ALA I O 1
ATOM 35169 N N . GLU I 9 163 ? 132.20600 86.06000 103.37800 1.000 120.11612 163 GLU I N 1
ATOM 35170 C CA . GLU I 9 163 ? 132.59300 86.00900 101.97700 1.000 118.88699 163 GLU I CA 1
ATOM 35171 C C . GLU I 9 163 ? 131.36900 85.66000 101.14400 1.000 123.92108 163 GLU I C 1
ATOM 35172 O O . GLU I 9 163 ? 130.68400 84.67400 101.42900 1.000 132.01045 163 GLU I O 1
ATOM 35184 N N . VAL I 9 164 ? 131.10000 86.46200 100.11700 1.000 114.01420 164 VAL I N 1
ATOM 35185 C CA . VAL I 9 164 ? 129.93900 86.22000 99.27000 1.000 112.98881 164 VAL I CA 1
ATOM 35186 C C . VAL I 9 164 ? 130.16900 84.92900 98.49800 1.000 111.01609 164 VAL I C 1
ATOM 35187 O O . VAL I 9 164 ? 131.18900 84.76700 97.81900 1.000 112.56146 164 VAL I O 1
ATOM 35200 N N . ILE I 9 165 ? 129.22300 84.00200 98.60400 1.000 108.33155 165 ILE I N 1
ATOM 35201 C CA . ILE I 9 165 ? 129.32300 82.73600 97.88900 1.000 109.13231 165 ILE I CA 1
ATOM 35202 C C . ILE I 9 165 ? 128.59900 82.79700 96.55400 1.000 109.44794 165 ILE I C 1
ATOM 35203 O O . ILE I 9 165 ? 129.07200 82.24100 95.56200 1.000 115.06131 165 ILE I O 1
ATOM 35219 N N . SER I 9 166 ? 127.44800 83.45900 96.50100 1.000 102.92021 166 SER I N 1
ATOM 35220 C CA . SER I 9 166 ? 126.68500 83.49900 95.26500 1.000 105.93468 166 SER I CA 1
ATOM 35221 C C . SER I 9 166 ? 125.62000 84.57400 95.35900 1.000 111.17429 166 SER I C 1
ATOM 35222 O O . SER I 9 166 ? 125.05500 84.81300 96.42800 1.000 114.21517 166 SER I O 1
ATOM 35230 N N . LEU I 9 167 ? 125.34900 85.21400 94.22700 1.000 124.03426 167 LEU I N 1
ATOM 35231 C CA . LEU I 9 167 ? 124.11600 85.97400 94.10100 1.000 122.62051 167 LEU I CA 1
ATOM 35232 C C . LEU I 9 167 ? 122.95500 84.99700 94.17900 1.000 122.61408 167 LEU I C 1
ATOM 35233 O O . LEU I 9 167 ? 122.90000 84.02300 93.42400 1.000 125.55031 167 LEU I O 1
ATOM 35249 N N . GLY I 9 168 ? 122.03400 85.24500 95.10200 1.000 131.26396 168 GLY I N 1
ATOM 35250 C CA . GLY I 9 168 ? 121.00800 84.27700 95.40900 1.000 135.13162 168 GLY I CA 1
ATOM 35251 C C . GLY I 9 168 ? 119.71300 84.52600 94.66600 1.000 134.87970 168 GLY I C 1
ATOM 35252 O O . GLY I 9 168 ? 119.46200 85.59600 94.11500 1.000 131.29786 168 GLY I O 1
ATOM 35256 N N . ASP I 9 169 ? 118.87100 83.49800 94.66900 1.000 155.73944 169 ASP I N 1
ATOM 35257 C CA . ASP I 9 169 ? 117.51900 83.64800 94.17300 1.000 156.57695 169 ASP I CA 1
ATOM 35258 C C . ASP I 9 169 ? 116.75800 84.63100 95.06000 1.000 159.70820 169 ASP I C 1
ATOM 35259 O O . ASP I 9 169 ? 117.12900 84.89700 96.20500 1.000 160.06400 169 ASP I O 1
ATOM 35268 N N . GLN I 9 170 ? 115.67100 85.16900 94.51600 1.000 170.81836 170 GLN I N 1
ATOM 35269 C CA . GLN I 9 170 ? 114.90000 86.17500 95.23100 1.000 169.77281 170 GLN I CA 1
ATOM 35270 C C . GLN I 9 170 ? 115.80800 87.30700 95.69800 1.000 167.17915 170 GLN I C 1
ATOM 35271 O O . GLN I 9 170 ? 116.71400 87.71700 94.97000 1.000 163.78145 170 GLN I O 1
ATOM 35285 N N . ALA I 9 171 ? 115.58100 87.81000 96.91400 1.000 152.28864 171 ALA I N 1
ATOM 35286 C CA . ALA I 9 171 ? 116.19100 89.05700 97.35800 1.000 152.86773 171 ALA I CA 1
ATOM 35287 C C . ALA I 9 171 ? 117.54100 88.88000 98.04600 1.000 153.44217 171 ALA I C 1
ATOM 35288 O O . ALA I 9 171 ? 118.17000 89.88300 98.39900 1.000 156.27679 171 ALA I O 1
ATOM 35295 N N . ASN I 9 172 ? 118.00000 87.65200 98.25900 1.000 135.46903 172 ASN I N 1
ATOM 35296 C CA . ASN I 9 172 ? 119.12100 87.40600 99.15200 1.000 134.05683 172 ASN I CA 1
ATOM 35297 C C . ASN I 9 172 ? 120.40200 87.06000 98.40200 1.000 132.63451 172 ASN I C 1
ATOM 35298 O O . ASN I 9 172 ? 120.37900 86.42800 97.34400 1.000 134.18462 172 ASN I O 1
ATOM 35309 N N . TYR I 9 173 ? 121.52400 87.49600 98.97000 1.000 114.41572 173 TYR I N 1
ATOM 35310 C CA . TYR I 9 173 ? 122.83100 86.93700 98.67200 1.000 108.03521 173 TYR I CA 1
ATOM 35311 C C . TYR I 9 173 ? 123.06000 85.71500 99.55300 1.000 111.38412 173 TYR I C 1
ATOM 35312 O O . TYR I 9 173 ? 122.33000 85.46800 100.51400 1.000 123.05358 173 TYR I O 1
ATOM 35330 N N . TYR I 9 174 ? 124.08900 84.94200 99.22200 1.000 98.90898 174 TYR I N 1
ATOM 35331 C CA . TYR I 9 174 ? 124.49300 83.80100 100.03100 1.000 97.62003 174 TYR I CA 1
ATOM 35332 C C . TYR I 9 174 ? 125.94300 83.99500 100.44300 1.000 98.86468 174 TYR I C 1
ATOM 35333 O O . TYR I 9 174 ? 126.83300 84.05600 99.58800 1.000 107.57756 174 TYR I O 1
ATOM 35351 N N . LEU I 9 175 ? 126.17300 84.09000 101.74800 1.000 98.70264 175 LEU I N 1
ATOM 35352 C CA . LEU I 9 175 ? 127.47200 84.42600 102.31000 1.000 99.03845 175 LEU I CA 1
ATOM 35353 C C . LEU I 9 175 ? 127.96300 83.26100 103.15300 1.000 98.17969 175 LEU I C 1
ATOM 35354 O O . LEU I 9 175 ? 127.16600 82.59600 103.82100 1.000 107.16272 175 LEU I O 1
ATOM 35370 N N . SER I 9 176 ? 129.26500 83.00900 103.11100 1.000 111.00562 176 SER I N 1
ATOM 35371 C CA . SER I 9 176 ? 129.88800 81.95600 103.89800 1.000 115.16790 176 SER I CA 1
ATOM 35372 C C . SER I 9 176 ? 130.91100 82.56100 104.84200 1.000 115.68014 176 SER I C 1
ATOM 35373 O O . SER I 9 176 ? 131.78100 83.32600 104.41400 1.000 121.61981 176 SER I O 1
ATOM 35381 N N . THR I 9 177 ? 130.80900 82.21100 106.11600 1.000 119.75015 177 THR I N 1
ATOM 35382 C CA . THR I 9 177 ? 131.80100 82.57800 107.11200 1.000 120.04379 177 THR I CA 1
ATOM 35383 C C . THR I 9 177 ? 132.78300 81.45200 107.38900 1.000 122.25469 177 THR I C 1
ATOM 35384 O O . THR I 9 177 ? 133.54300 81.53500 108.35900 1.000 125.26482 177 THR I O 1
ATOM 35395 N N . ALA I 9 178 ? 132.77700 80.40000 106.57300 1.000 127.91141 178 ALA I N 1
ATOM 35396 C CA . ALA I 9 178 ? 133.59100 79.21300 106.82400 1.000 128.45429 178 ALA I CA 1
ATOM 35397 C C . ALA I 9 178 ? 135.04000 79.49200 106.42400 1.000 126.88475 178 ALA I C 1
ATOM 35398 O O . ALA I 9 178 ? 135.59400 78.91400 105.48700 1.000 126.94281 178 ALA I O 1
ATOM 35405 N N . ARG I 9 179 ? 135.65600 80.41400 107.15700 1.000 134.10545 179 ARG I N 1
ATOM 35406 C CA . ARG I 9 179 ? 137.06500 80.70800 106.95900 1.000 133.58232 179 ARG I CA 1
ATOM 35407 C C . ARG I 9 179 ? 137.59600 81.41200 108.19700 1.000 133.06243 179 ARG I C 1
ATOM 35408 O O . ARG I 9 179 ? 136.86100 82.09800 108.91000 1.000 134.77611 179 ARG I O 1
ATOM 35429 N N . ASN I 9 180 ? 138.89500 81.23600 108.44100 1.000 134.01172 180 ASN I N 1
ATOM 35430 C CA . ASN I 9 180 ? 139.50600 81.78700 109.64700 1.000 136.27614 180 ASN I CA 1
ATOM 35431 C C . ASN I 9 180 ? 139.29600 83.29500 109.73500 1.000 135.29677 180 ASN I C 1
ATOM 35432 O O . ASN I 9 180 ? 139.02800 83.83600 110.81400 1.000 131.86982 180 ASN I O 1
ATOM 35443 N N . GLU I 9 181 ? 139.40700 83.99100 108.60600 1.000 132.40364 181 GLU I N 1
ATOM 35444 C CA . GLU I 9 181 ? 139.30300 85.44500 108.59600 1.000 132.15879 181 GLU I CA 1
ATOM 35445 C C . GLU I 9 181 ? 137.85200 85.90500 108.67700 1.000 128.16183 181 GLU I C 1
ATOM 35446 O O . GLU I 9 181 ? 137.58600 87.10100 108.82700 1.000 129.56516 181 GLU I O 1
ATOM 35458 N N . LEU I 9 182 ? 136.91000 84.97100 108.58300 1.000 115.17344 182 LEU I N 1
ATOM 35459 C CA . LEU I 9 182 ? 135.49200 85.28900 108.53000 1.000 114.50063 182 LEU I CA 1
ATOM 35460 C C . LEU I 9 182 ? 134.81200 84.83300 109.81300 1.000 118.78573 182 LEU I C 1
ATOM 35461 O O . LEU I 9 182 ? 135.25500 83.88400 110.46500 1.000 126.32243 182 LEU I O 1
ATOM 35477 N N . GLY I 9 183 ? 133.73400 85.51600 110.17000 1.000 110.29157 183 GLY I N 1
ATOM 35478 C CA . GLY I 9 183 ? 132.99300 85.21700 111.37200 1.000 113.88265 183 GLY I CA 1
ATOM 35479 C C . GLY I 9 183 ? 132.52200 86.49100 112.03100 1.000 113.28702 183 GLY I C 1
ATOM 35480 O O . GLY I 9 183 ? 132.44300 87.54200 111.40000 1.000 115.34252 183 GLY I O 1
ATOM 35484 N N . VAL I 9 184 ? 132.19000 86.37900 113.31800 1.000 114.50606 184 VAL I N 1
ATOM 35485 C CA . VAL I 9 184 ? 131.75800 87.54600 114.07200 1.000 115.56414 184 VAL I CA 1
ATOM 35486 C C . VAL I 9 184 ? 132.94500 88.46200 114.32300 1.000 119.59900 184 VAL I C 1
ATOM 35487 O O . VAL I 9 184 ? 134.04400 88.01200 114.67000 1.000 119.11851 184 VAL I O 1
ATOM 35500 N N . ILE I 9 185 ? 132.72200 89.76100 114.14600 1.000 114.20310 185 ILE I N 1
ATOM 35501 C CA . ILE I 9 185 ? 133.71400 90.78800 114.45100 1.000 109.82811 185 ILE I CA 1
ATOM 35502 C C . ILE I 9 185 ? 133.35900 91.51500 115.74100 1.000 112.29166 185 ILE I C 1
ATOM 35503 O O . ILE I 9 185 ? 134.14700 91.53800 116.68800 1.000 115.50148 185 ILE I O 1
ATOM 35519 N N . LEU I 9 186 ? 132.17700 92.11800 115.79600 1.000 114.08043 186 LEU I N 1
ATOM 35520 C CA . LEU I 9 186 ? 131.68200 92.79300 116.98600 1.000 113.34758 186 LEU I CA 1
ATOM 35521 C C . LEU I 9 186 ? 130.53700 91.98300 117.57300 1.000 115.97265 186 LEU I C 1
ATOM 35522 O O . LEU I 9 186 ? 129.58100 91.65100 116.86500 1.000 121.54521 186 LEU I O 1
ATOM 35538 N N . ALA I 9 187 ? 130.64000 91.66300 118.85700 1.000 134.22288 187 ALA I N 1
ATOM 35539 C CA . ALA I 9 187 ? 129.61400 90.91300 119.56000 1.000 136.72292 187 ALA I CA 1
ATOM 35540 C C . ALA I 9 187 ? 129.24900 91.62500 120.85300 1.000 137.48455 187 ALA I C 1
ATOM 35541 O O . ALA I 9 187 ? 130.11300 92.16800 121.54800 1.000 140.04754 187 ALA I O 1
ATOM 35548 N N . THR I 9 188 ? 127.95900 91.61300 121.17100 1.000 148.54158 188 THR I N 1
ATOM 35549 C CA . THR I 9 188 ? 127.45200 92.16900 122.41500 1.000 151.49358 188 THR I CA 1
ATOM 35550 C C . THR I 9 188 ? 126.65000 91.09700 123.13600 1.000 152.82273 188 THR I C 1
ATOM 35551 O O . THR I 9 188 ? 125.79400 90.43900 122.53700 1.000 152.54875 188 THR I O 1
ATOM 35562 N N . SER I 9 189 ? 126.99500 90.87600 124.39900 1.000 152.09746 189 SER I N 1
ATOM 35563 C CA . SER I 9 189 ? 126.39800 89.78800 125.19900 1.000 151.58704 189 SER I CA 1
ATOM 35564 C C . SER I 9 189 ? 124.89900 89.96700 125.33800 1.000 150.69309 189 SER I C 1
ATOM 35565 O O . SER I 9 189 ? 124.38900 90.99200 124.87200 1.000 148.20309 189 SER I O 1
ATOM 35573 N N . GLU I 9 190 ? 124.22900 88.97000 125.90700 1.000 156.28246 190 GLU I N 1
ATOM 35574 C CA . GLU I 9 190 ? 122.77700 89.06000 126.15400 1.000 155.91938 190 GLU I CA 1
ATOM 35575 C C . GLU I 9 190 ? 122.59000 90.24000 127.09900 1.000 152.98757 190 GLU I C 1
ATOM 35576 O O . GLU I 9 190 ? 121.58700 90.95800 126.94500 1.000 149.84356 190 GLU I O 1
ATOM 35588 N N . ALA I 9 191 ? 123.54400 90.46400 128.00800 1.000 149.80844 191 ALA I N 1
ATOM 35589 C CA . ALA I 9 191 ? 123.45700 91.56800 128.95200 1.000 148.68242 191 ALA I CA 1
ATOM 35590 C C . ALA I 9 191 ? 123.64800 92.92500 128.29100 1.000 147.72899 191 ALA I C 1
ATOM 35591 O O . ALA I 9 191 ? 123.49400 93.94900 128.96500 1.000 149.18472 191 ALA I O 1
ATOM 35598 N N . GLY I 9 192 ? 123.98600 92.96100 127.00500 1.000 137.19960 192 GLY I N 1
ATOM 35599 C CA . GLY I 9 192 ? 124.15900 94.21400 126.30000 1.000 138.63172 192 GLY I CA 1
ATOM 35600 C C . GLY I 9 192 ? 125.54300 94.81300 126.38000 1.000 139.90023 192 GLY I C 1
ATOM 35601 O O . GLY I 9 192 ? 125.74700 95.92600 125.88300 1.000 136.94651 192 GLY I O 1
ATOM 35605 N N . ASN I 9 193 ? 126.49900 94.12000 126.98800 1.000 143.42991 193 ASN I N 1
ATOM 35606 C CA . ASN I 9 193 ? 127.86300 94.61600 127.05300 1.000 141.33533 193 ASN I CA 1
ATOM 35607 C C . ASN I 9 193 ? 128.63500 94.20600 125.80700 1.000 140.96000 193 ASN I C 1
ATOM 35608 O O . ASN I 9 193 ? 128.39200 93.14800 125.22200 1.000 141.62166 193 ASN I O 1
ATOM 35619 N N . THR I 9 194 ? 129.57900 95.05300 125.40700 1.000 142.30793 194 THR I N 1
ATOM 35620 C CA . THR I 9 194 ? 130.44200 94.74200 124.27500 1.000 142.25537 194 THR I CA 1
ATOM 35621 C C . THR I 9 194 ? 131.42200 93.65400 124.69200 1.000 142.72217 194 THR I C 1
ATOM 35622 O O . THR I 9 194 ? 132.18300 93.83200 125.64800 1.000 145.73617 194 THR I O 1
ATOM 35633 N N . MET I 9 195 ? 131.41300 92.53700 123.97300 1.000 138.85401 195 MET I N 1
ATOM 35634 C CA . MET I 9 195 ? 132.20200 91.38000 124.35700 1.000 136.84649 195 MET I CA 1
ATOM 35635 C C . MET I 9 195 ? 133.57000 91.41300 123.68100 1.000 136.60777 195 MET I C 1
ATOM 35636 O O . MET I 9 195 ? 133.88200 92.29900 122.88400 1.000 135.94725 195 MET I O 1
ATOM 35650 N N . TYR I 9 196 ? 134.39700 90.42600 124.00700 1.000 142.85040 196 TYR I N 1
ATOM 35651 C CA . TYR I 9 196 ? 135.70200 90.24500 123.39400 1.000 143.85154 196 TYR I CA 1
ATOM 35652 C C . TYR I 9 196 ? 135.91100 88.76300 123.12800 1.000 142.26950 196 TYR I C 1
ATOM 35653 O O . TYR I 9 196 ? 135.36100 87.91900 123.84600 1.000 140.03113 196 TYR I O 1
ATOM 35671 N N . PRO I 9 197 ? 136.68700 88.41500 122.10400 1.000 134.48540 197 PRO I N 1
ATOM 35672 C CA . PRO I 9 197 ? 136.85000 86.99800 121.75600 1.000 135.54424 197 PRO I CA 1
ATOM 35673 C C . PRO I 9 197 ? 137.85400 86.27500 122.64100 1.000 136.00066 197 PRO I C 1
ATOM 35674 O O . PRO I 9 197 ? 139.06500 86.37500 122.42700 1.000 135.75595 197 PRO I O 1
ATOM 35685 N N . VAL I 9 198 ? 137.35600 85.52100 123.62200 1.000 155.93128 198 VAL I N 1
ATOM 35686 C CA . VAL I 9 198 ? 138.24300 84.75700 124.49400 1.000 159.28924 198 VAL I CA 1
ATOM 35687 C C . VAL I 9 198 ? 138.90700 83.62800 123.71800 1.000 158.94652 198 VAL I C 1
ATOM 35688 O O . VAL I 9 198 ? 140.10000 83.35000 123.89100 1.000 159.68651 198 VAL I O 1
ATOM 35701 N N . SER I 9 199 ? 138.14700 82.95200 122.86200 1.000 156.21699 199 SER I N 1
ATOM 35702 C CA . SER I 9 199 ? 138.68100 81.87600 122.04200 1.000 153.83639 199 SER I CA 1
ATOM 35703 C C . SER I 9 199 ? 137.84300 81.78900 120.77800 1.000 154.81545 199 SER I C 1
ATOM 35704 O O . SER I 9 199 ? 136.75200 82.35700 120.69200 1.000 156.32539 199 SER I O 1
ATOM 35712 N N . TRP I 9 200 ? 138.36300 81.06000 119.79000 1.000 154.19729 200 TRP I N 1
ATOM 35713 C CA . TRP I 9 200 ? 137.70300 81.01600 118.49000 1.000 154.03956 200 TRP I CA 1
ATOM 35714 C C . TRP I 9 200 ? 136.26700 80.52400 118.61700 1.000 153.46010 200 TRP I C 1
ATOM 35715 O O . TRP I 9 200 ? 135.41700 80.83800 117.77600 1.000 152.87698 200 TRP I O 1
ATOM 35736 N N . ARG I 9 201 ? 135.97800 79.74600 119.65900 1.000 157.51983 201 ARG I N 1
ATOM 35737 C CA . ARG I 9 201 ? 134.63300 79.20700 119.82600 1.000 159.37291 201 ARG I CA 1
ATOM 35738 C C . ARG I 9 201 ? 133.69900 80.21600 120.48100 1.000 159.10684 201 ARG I C 1
ATOM 35739 O O . ARG I 9 201 ? 132.50600 80.26000 120.15800 1.000 159.83707 201 ARG I O 1
ATOM 35760 N N . GLU I 9 202 ? 134.22400 80.99100 121.41500 1.000 151.52823 202 GLU I N 1
ATOM 35761 C CA . GLU I 9 202 ? 133.30400 81.82900 122.20000 1.000 153.15138 202 GLU I CA 1
ATOM 35762 C C . GLU I 9 202 ? 133.80700 83.22500 122.49100 1.000 152.79416 202 GLU I C 1
ATOM 35763 O O . GLU I 9 202 ? 135.02600 83.42500 122.50300 1.000 154.42395 202 GLU I O 1
ATOM 35775 N N . TYR I 9 203 ? 132.88200 84.15400 122.65500 1.000 138.69678 203 TYR I N 1
ATOM 35776 C CA . TYR I 9 203 ? 133.14800 85.50800 123.11700 1.000 136.97017 203 TYR I CA 1
ATOM 35777 C C . TYR I 9 203 ? 132.89700 85.55800 124.61400 1.000 141.50066 203 TYR I C 1
ATOM 35778 O O . TYR I 9 203 ? 132.01300 84.86300 125.12300 1.000 143.52795 203 TYR I O 1
ATOM 35796 N N . ARG I 9 204 ? 133.66800 86.37700 125.31800 1.000 156.56864 204 ARG I N 1
ATOM 35797 C CA . ARG I 9 204 ? 133.46200 86.58900 126.74000 1.000 155.73280 204 ARG I CA 1
ATOM 35798 C C . ARG I 9 204 ? 133.11400 88.04700 127.00700 1.000 155.24501 204 ARG I C 1
ATOM 35799 O O . ARG I 9 204 ? 133.49700 88.95100 126.25900 1.000 156.55518 204 ARG I O 1
ATOM 35820 N N . ASP I 9 205 ? 132.37700 88.26200 128.09100 1.000 154.18379 205 ASP I N 1
ATOM 35821 C CA . ASP I 9 205 ? 131.88900 89.58300 128.46300 1.000 156.89700 205 ASP I CA 1
ATOM 35822 C C . ASP I 9 205 ? 132.82600 90.21400 129.48200 1.000 159.80497 205 ASP I C 1
ATOM 35823 O O . ASP I 9 205 ? 133.15400 89.56900 130.48700 1.000 157.56874 205 ASP I O 1
ATOM 35832 N N . PRO I 9 206 ? 133.28700 91.45200 129.27500 1.000 160.74112 206 PRO I N 1
ATOM 35833 C CA . PRO I 9 206 ? 134.19800 92.05900 130.25700 1.000 157.26707 206 PRO I CA 1
ATOM 35834 C C . PRO I 9 206 ? 133.51900 92.49100 131.54300 1.000 154.82995 206 PRO I C 1
ATOM 35835 O O . PRO I 9 206 ? 134.19400 92.58000 132.57500 1.000 153.65104 206 PRO I O 1
ATOM 35846 N N . ILE I 9 207 ? 132.21800 92.75800 131.52300 1.000 143.66887 207 ILE I N 1
ATOM 35847 C CA . ILE I 9 207 ? 131.50000 93.28400 132.67600 1.000 141.70326 207 ILE I CA 1
ATOM 35848 C C . ILE I 9 207 ? 130.73300 92.18400 133.39800 1.000 139.32958 207 ILE I C 1
ATOM 35849 O O . ILE I 9 207 ? 130.77500 92.09000 134.62500 1.000 140.13682 207 ILE I O 1
ATOM 35865 N N . THR I 9 208 ? 130.02900 91.33800 132.65200 1.000 144.16954 208 THR I N 1
ATOM 35866 C CA . THR I 9 208 ? 129.28300 90.24000 133.24800 1.000 145.08915 208 THR I CA 1
ATOM 35867 C C . THR I 9 208 ? 130.10200 88.95900 133.35500 1.000 145.05528 208 THR I C 1
ATOM 35868 O O . THR I 9 208 ? 129.71400 88.05600 134.10400 1.000 143.06860 208 THR I O 1
ATOM 35879 N N . GLY I 9 209 ? 131.22000 88.85900 132.63600 1.000 146.15648 209 GLY I N 1
ATOM 35880 C CA . GLY I 9 209 ? 132.12700 87.73600 132.78600 1.000 145.49707 209 GLY I CA 1
ATOM 35881 C C . GLY I 9 209 ? 131.70800 86.48400 132.04100 1.000 146.31372 209 GLY I C 1
ATOM 35882 O O . GLY I 9 209 ? 132.51700 85.57300 131.84800 1.000 143.33315 209 GLY I O 1
ATOM 35886 N N . LEU I 9 210 ? 130.44800 86.42500 131.62000 1.000 151.50496 210 LEU I N 1
ATOM 35887 C CA . LEU I 9 210 ? 129.93500 85.23300 130.95900 1.000 152.51385 210 LEU I CA 1
ATOM 35888 C C . LEU I 9 210 ? 130.56100 85.05600 129.58000 1.000 154.58339 210 LEU I C 1
ATOM 35889 O O . LEU I 9 210 ? 130.95500 86.02000 128.91900 1.000 152.91540 210 LEU I O 1
ATOM 35905 N N . THR I 9 211 ? 130.65200 83.80100 129.15200 1.000 164.26101 211 THR I N 1
ATOM 35906 C CA . THR I 9 211 ? 131.07200 83.46500 127.80100 1.000 163.59148 211 THR I CA 1
ATOM 35907 C C . THR I 9 211 ? 129.85900 83.11900 126.94200 1.000 162.11997 211 THR I C 1
ATOM 35908 O O . THR I 9 211 ? 128.78700 82.77700 127.44600 1.000 159.11875 211 THR I O 1
ATOM 35919 N N . GLU I 9 212 ? 130.04400 83.21500 125.62600 1.000 152.54678 212 GLU I N 1
ATOM 35920 C CA . GLU I 9 212 ? 128.99400 82.90400 124.66700 1.000 147.36756 212 GLU I CA 1
ATOM 35921 C C . GLU I 9 212 ? 129.60700 82.26300 123.43300 1.000 147.28904 212 GLU I C 1
ATOM 35922 O O . GLU I 9 212 ? 130.63300 82.72600 122.93200 1.000 150.66313 212 GLU I O 1
ATOM 35934 N N . LEU I 9 213 ? 128.95900 81.21200 122.93700 1.000 135.47409 213 LEU I N 1
ATOM 35935 C CA . LEU I 9 213 ? 129.46200 80.49000 121.77500 1.000 137.36223 213 LEU I CA 1
ATOM 35936 C C . LEU I 9 213 ? 129.11800 81.25200 120.50200 1.000 137.35614 213 LEU I C 1
ATOM 35937 O O . LEU I 9 213 ? 127.94000 81.47100 120.20400 1.000 140.04257 213 LEU I O 1
ATOM 35953 N N . ARG I 9 214 ? 130.14200 81.64300 119.74300 1.000 124.65730 214 ARG I N 1
ATOM 35954 C CA . ARG I 9 214 ? 129.93400 82.32700 118.47500 1.000 124.13977 214 ARG I CA 1
ATOM 35955 C C . ARG I 9 214 ? 131.10600 82.03700 117.54800 1.000 126.89656 214 ARG I C 1
ATOM 35956 O O . ARG I 9 214 ? 132.19200 81.66500 117.99600 1.000 131.20377 214 ARG I O 1
ATOM 35977 N N . LYS I 9 215 ? 130.86800 82.21400 116.24700 1.000 126.57166 215 LYS I N 1
ATOM 35978 C CA . LYS I 9 215 ? 131.88000 81.98300 115.21400 1.000 124.27937 215 LYS I CA 1
ATOM 35979 C C . LYS I 9 215 ? 132.82100 83.18300 115.16700 1.000 127.37740 215 LYS I C 1
ATOM 35980 O O . LYS I 9 215 ? 132.60000 84.16600 114.45800 1.000 129.36148 215 LYS I O 1
ATOM 35999 N N . VAL I 9 216 ? 133.90000 83.09400 115.94400 1.000 138.95433 216 VAL I N 1
ATOM 36000 C CA . VAL I 9 216 ? 134.87500 84.17500 115.98400 1.000 138.40429 216 VAL I CA 1
ATOM 36001 C C . VAL I 9 216 ? 135.65700 84.21700 114.68100 1.000 136.74135 216 VAL I C 1
ATOM 36002 O O . VAL I 9 216 ? 135.98300 83.17900 114.09200 1.000 137.24881 216 VAL I O 1
ATOM 36015 N N . ALA I 9 217 ? 135.96400 85.42800 114.22500 1.000 123.62663 217 ALA I N 1
ATOM 36016 C CA . ALA I 9 217 ? 136.90200 85.61100 113.12700 1.000 124.51265 217 ALA I CA 1
ATOM 36017 C C . ALA I 9 217 ? 138.31600 85.67600 113.68600 1.000 129.62091 217 ALA I C 1
ATOM 36018 O O . ALA I 9 217 ? 138.60700 86.48900 114.56900 1.000 131.39685 217 ALA I O 1
ATOM 36025 N N . LYS I 9 218 ? 139.19900 84.82700 113.16200 1.000 146.16548 218 LYS I N 1
ATOM 36026 C CA . LYS I 9 218 ? 140.47700 84.59200 113.83100 1.000 149.31174 218 LYS I CA 1
ATOM 36027 C C . LYS I 9 218 ? 141.31100 85.85600 113.97300 1.000 149.00698 218 LYS I C 1
ATOM 36028 O O . LYS I 9 218 ? 141.81200 86.11700 115.08100 1.000 147.59153 218 LYS I O 1
ATOM 36047 N N . PRO I 9 219 ? 141.51400 86.67300 112.93000 1.000 139.10914 219 PRO I N 1
ATOM 36048 C CA . PRO I 9 219 ? 142.33800 87.87100 113.12000 1.000 138.67341 219 PRO I CA 1
ATOM 36049 C C . PRO I 9 219 ? 141.71900 88.84400 114.11300 1.000 138.76464 219 PRO I C 1
ATOM 36050 O O . PRO I 9 219 ? 140.49800 88.92200 114.23600 1.000 138.21554 219 PRO I O 1
#

Organism: Chaetomium thermophilum (strain DSM 1495 / CBS 144.50 / IMI 039719) (NCBI:txid759272)

Radius of gyration: 38.34 Å; Cα contacts (8 Å, |Δi|>4): 6020; chains: 9; bounding box: 103×103×111 Å